Protein 5Y0T (pdb70)

Structure (mmCIF, N/CA/C/O backbone):
data_5Y0T
#
_entry.id   5Y0T
#
_cell.length_a   80.618
_cell.length_b   97.813
_cell.length_c   144.605
_cell.angle_alpha   90.000
_cell.angle_beta   99.280
_cell.angle_gamma   90.000
#
_symmetry.space_group_name_H-M   'P 1 21 1'
#
loop_
_entity.id
_entity.type
_entity.pdbx_description
1 polymer 'Thermotoga maritima TmcAL'
2 non-polymer "ADENOSINE-5'-RP-ALPHA-THIO-TRIPHOSPHATE"
3 non-polymer 1,2-ETHANEDIOL
4 non-polymer 'PENTAETHYLENE GLYCOL'
5 water water
#
loop_
_atom_site.group_PDB
_atom_site.id
_atom_site.type_symbol
_atom_site.label_atom_id
_atom_site.label_alt_id
_atom_site.label_comp_id
_atom_site.label_asym_id
_atom_site.label_entity_id
_atom_site.label_seq_id
_atom_site.pdbx_PDB_ins_code
_atom_site.Cartn_x
_atom_site.Cartn_y
_atom_site.Cartn_z
_atom_site.occupancy
_atom_site.B_iso_or_equiv
_atom_site.auth_seq_id
_atom_site.auth_comp_id
_atom_site.auth_asym_id
_atom_site.auth_atom_id
_atom_site.pdbx_PDB_model_num
ATOM 1 N N . MET A 1 1 ? 51.354 70.434 146.054 1.00 49.43 1 MET A N 1
ATOM 2 C CA . MET A 1 1 ? 52.512 70.297 145.178 1.00 47.17 1 MET A CA 1
ATOM 3 C C . MET A 1 1 ? 52.567 71.393 144.121 1.00 38.93 1 MET A C 1
ATOM 4 O O . MET A 1 1 ? 51.567 72.051 143.850 1.00 38.50 1 MET A O 1
ATOM 9 N N . LYS A 1 2 ? 53.729 71.554 143.499 1.00 31.89 2 LYS A N 1
ATOM 10 C CA . LYS A 1 2 ? 53.920 72.621 142.524 1.00 30.66 2 LYS A CA 1
ATOM 11 C C . LYS A 1 2 ? 53.936 72.138 141.073 1.00 24.87 2 LYS A C 1
ATOM 12 O O . LYS A 1 2 ? 54.591 71.139 140.743 1.00 21.24 2 LYS A O 1
ATOM 18 N N . VAL A 1 3 ? 53.239 72.878 140.210 1.00 20.27 3 VAL A N 1
ATOM 19 C CA . VAL A 1 3 ? 53.231 72.608 138.780 1.00 23.01 3 VAL A CA 1
ATOM 20 C C . VAL A 1 3 ? 53.554 73.871 138.005 1.00 19.29 3 VAL A C 1
ATOM 21 O O . VAL A 1 3 ? 52.853 74.879 138.104 1.00 22.12 3 VAL A O 1
ATOM 25 N N . LEU A 1 4 ? 54.629 73.804 137.233 1.00 18.31 4 LEU A N 1
ATOM 26 C CA . LEU A 1 4 ? 55.067 74.918 136.408 1.00 20.05 4 LEU A CA 1
ATOM 27 C C . LEU A 1 4 ? 54.309 74.967 135.088 1.00 23.17 4 LEU A C 1
ATOM 28 O O . LEU A 1 4 ? 54.277 73.964 134.374 1.00 23.76 4 LEU A O 1
ATOM 33 N N . GLY A 1 5 ? 53.659 76.092 134.791 1.00 21.27 5 GLY A N 1
ATOM 34 C CA . GLY A 1 5 ? 53.151 76.342 133.443 1.00 17.64 5 GLY A CA 1
ATOM 35 C C . GLY A 1 5 ? 54.072 77.295 132.686 1.00 21.20 5 GLY A C 1
ATOM 36 O O . GLY A 1 5 ? 54.611 78.249 133.276 1.00 18.92 5 GLY A O 1
ATOM 37 N N . VAL A 1 6 ? 54.182 77.106 131.375 1.00 18.34 6 VAL A N 1
ATOM 38 C CA . VAL A 1 6 ? 54.920 78.034 130.524 1.00 16.27 6 VAL A CA 1
ATOM 39 C C . VAL A 1 6 ? 54.117 78.261 129.239 1.00 21.66 6 VAL A C 1
ATOM 40 O O . VAL A 1 6 ? 53.443 77.349 128.732 1.00 16.78 6 VAL A O 1
ATOM 44 N N . VAL A 1 7 ? 54.174 79.497 128.752 1.00 17.41 7 VAL A N 1
ATOM 45 C CA . VAL A 1 7 ? 53.481 79.920 127.532 1.00 16.90 7 VAL A CA 1
ATOM 46 C C . VAL A 1 7 ? 54.521 80.035 126.438 1.00 18.00 7 VAL A C 1
ATOM 47 O O . VAL A 1 7 ? 55.490 80.766 126.601 1.00 15.80 7 VAL A O 1
ATOM 51 N N . VAL A 1 8 ? 54.365 79.291 125.345 1.00 20.72 8 VAL A N 1
ATOM 52 C CA . VAL A 1 8 ? 55.461 79.148 124.391 1.00 17.47 8 VAL A CA 1
ATOM 53 C C . VAL A 1 8 ? 54.970 79.046 122.956 1.00 22.03 8 VAL A C 1
ATOM 54 O O . VAL A 1 8 ? 53.809 78.766 122.696 1.00 20.10 8 VAL A O 1
ATOM 58 N N . GLU A 1 9 ? 55.890 79.270 122.028 1.00 20.76 9 GLU A N 1
ATOM 59 C CA . GLU A 1 9 ? 55.634 79.137 120.597 1.00 21.45 9 GLU A CA 1
ATOM 60 C C . GLU A 1 9 ? 56.656 78.162 120.024 1.00 24.92 9 GLU A C 1
ATOM 61 O O . GLU A 1 9 ? 56.306 77.320 119.202 1.00 21.27 9 GLU A O 1
ATOM 67 N N . TYR A 1 10 ? 57.932 78.361 120.372 1.00 21.35 10 TYR A N 1
ATOM 68 C CA . TYR A 1 10 ? 58.997 77.434 119.984 1.00 23.35 10 TYR A CA 1
ATOM 69 C C . TYR A 1 10 ? 59.085 77.332 118.458 1.00 23.52 10 TYR A C 1
ATOM 70 O O . TYR A 1 10 ? 58.931 76.247 117.899 1.00 22.14 10 TYR A O 1
ATOM 79 N N . ASN A 1 11 ? 59.384 78.455 117.802 1.00 19.37 11 ASN A N 1
ATOM 80 C CA . ASN A 1 11 ? 59.319 78.551 116.343 1.00 24.02 11 ASN A CA 1
ATOM 81 C C . ASN A 1 11 ? 60.631 78.997 115.711 1.00 22.50 11 ASN A C 1
ATOM 82 O O . ASN A 1 11 ? 60.695 80.085 115.137 1.00 23.25 11 ASN A O 1
ATOM 87 N N . PRO A 1 12 ? 61.684 78.165 115.794 1.00 21.78 12 PRO A N 1
ATOM 88 C CA . PRO A 1 12 ? 61.808 76.836 116.408 1.00 18.31 12 PRO A CA 1
ATOM 89 C C . PRO A 1 12 ? 62.275 76.857 117.883 1.00 25.01 12 PRO A C 1
ATOM 90 O O . PRO A 1 12 ? 62.615 77.926 118.414 1.00 20.40 12 PRO A O 1
ATOM 94 N N . PHE A 1 13 ? 62.352 75.679 118.515 1.00 22.04 13 PHE A N 1
ATOM 95 C CA . PHE A 1 13 ? 62.857 75.603 119.893 1.00 21.02 13 PHE A CA 1
ATOM 96 C C . PHE A 1 13 ? 64.345 75.827 119.815 1.00 25.63 13 PHE A C 1
ATOM 97 O O . PHE A 1 13 ? 65.047 75.027 119.201 1.00 19.48 13 PHE A O 1
ATOM 105 N N . HIS A 1 14 ? 64.845 76.884 120.458 1.00 23.28 14 HIS A N 1
ATOM 106 C CA . HIS A 1 14 ? 66.260 77.197 120.319 1.00 17.82 14 HIS A CA 1
ATOM 107 C C . HIS A 1 14 ? 66.947 77.250 121.676 1.00 18.43 14 HIS A C 1
ATOM 108 O O . HIS A 1 14 ? 66.370 76.887 122.692 1.00 19.67 14 HIS A O 1
ATOM 115 N N . ASN A 1 15 ? 68.208 77.652 121.675 1.00 18.95 15 ASN A N 1
ATOM 116 C CA . ASN A 1 15 ? 68.976 77.661 122.916 1.00 21.38 15 ASN A CA 1
ATOM 117 C C . ASN A 1 15 ? 68.407 78.612 123.972 1.00 30.31 15 ASN A C 1
ATOM 118 O O . ASN A 1 15 ? 68.472 78.329 125.169 1.00 28.31 15 ASN A O 1
ATOM 123 N N . GLY A 1 16 ? 67.848 79.733 123.526 1.00 24.89 16 GLY A N 1
ATOM 124 C CA . GLY A 1 16 ? 67.215 80.672 124.436 1.00 22.66 16 GLY A CA 1
ATOM 125 C C . GLY A 1 16 ? 66.034 80.026 125.127 1.00 27.53 16 GLY A C 1
ATOM 126 O O . GLY A 1 16 ? 65.785 80.234 126.318 1.00 23.04 16 GLY A O 1
ATOM 127 N N . HIS A 1 17 ? 65.286 79.234 124.371 1.00 21.59 17 HIS A N 1
ATOM 128 C CA . HIS A 1 17 ? 64.149 78.526 124.939 1.00 23.13 17 HIS A CA 1
ATOM 129 C C . HIS A 1 17 ? 64.594 77.485 125.960 1.00 23.53 17 HIS A C 1
ATOM 130 O O . HIS A 1 17 ? 63.931 77.282 126.972 1.00 20.43 17 HIS A O 1
ATOM 137 N N . LEU A 1 18 ? 65.709 76.813 125.690 1.00 19.11 18 LEU A N 1
ATOM 138 C CA . LEU A 1 18 ? 66.219 75.823 126.632 1.00 19.33 18 LEU A CA 1
ATOM 139 C C . LEU A 1 18 ? 66.629 76.541 127.925 1.00 23.57 18 LEU A C 1
ATOM 140 O O . LEU A 1 18 ? 66.401 76.057 129.029 1.00 25.26 18 LEU A O 1
ATOM 145 N N . TYR A 1 19 ? 67.238 77.705 127.753 1.00 24.41 19 TYR A N 1
ATOM 146 C CA . TYR A 1 19 ? 67.689 78.539 128.859 1.00 23.16 19 TYR A CA 1
ATOM 147 C C . TYR A 1 19 ? 66.530 78.928 129.768 1.00 24.95 19 TYR A C 1
ATOM 148 O O . TYR A 1 19 ? 66.620 78.773 130.983 1.00 24.67 19 TYR A O 1
ATOM 157 N N . HIS A 1 20 ? 65.444 79.417 129.170 1.00 22.84 20 HIS A N 1
ATOM 158 C CA . HIS A 1 20 ? 64.224 79.755 129.901 1.00 24.32 20 HIS A CA 1
ATOM 159 C C . HIS A 1 20 ? 63.641 78.558 130.643 1.00 21.47 20 HIS A C 1
ATOM 160 O O . HIS A 1 20 ? 63.296 78.631 131.821 1.00 22.71 20 HIS A O 1
ATOM 167 N N . LEU A 1 21 ? 63.514 77.449 129.933 1.00 20.27 21 LEU A N 1
ATOM 168 C CA . LEU A 1 21 ? 62.820 76.293 130.483 1.00 18.85 21 LEU A CA 1
ATOM 169 C C . LEU A 1 21 ? 63.603 75.720 131.647 1.00 23.09 21 LEU A C 1
ATOM 170 O O . LEU A 1 21 ? 63.040 75.366 132.673 1.00 20.43 21 LEU A O 1
ATOM 175 N N . THR A 1 22 ? 64.914 75.638 131.479 1.00 15.65 22 THR A N 1
ATOM 176 C CA . THR A 1 22 ? 65.773 75.131 132.533 1.00 18.46 22 THR A CA 1
ATOM 177 C C . THR A 1 22 ? 65.769 76.083 133.731 1.00 25.27 22 THR A C 1
ATOM 178 O O . THR A 1 22 ? 65.683 75.653 134.885 1.00 25.38 22 THR A O 1
ATOM 182 N N . SER A 1 23 ? 65.854 77.377 133.458 1.00 20.53 23 SER A N 1
ATOM 183 C CA . SER A 1 23 ? 65.826 78.375 134.543 1.00 26.94 23 SER A CA 1
ATOM 184 C C . SER A 1 23 ? 64.527 78.300 135.346 1.00 17.52 23 SER A C 1
ATOM 185 O O . SER A 1 23 ? 64.513 78.337 136.593 1.00 18.21 23 SER A O 1
ATOM 188 N N . ALA A 1 24 ? 63.432 78.203 134.618 1.00 15.56 24 ALA A N 1
ATOM 189 C CA . ALA A 1 24 ? 62.116 78.159 135.225 1.00 18.27 24 ALA A CA 1
ATOM 190 C C . ALA A 1 24 ? 61.981 76.961 136.141 1.00 20.29 24 ALA A C 1
ATOM 191 O O . ALA A 1 24 ? 61.452 77.077 137.244 1.00 22.07 24 ALA A O 1
ATOM 193 N N . ARG A 1 25 ? 62.433 75.799 135.668 1.00 19.82 25 ARG A N 1
ATOM 194 C CA . ARG A 1 25 ? 62.294 74.566 136.446 1.00 17.55 25 ARG A CA 1
ATOM 195 C C . ARG A 1 25 ? 63.169 74.615 137.694 1.00 21.33 25 ARG A C 1
ATOM 196 O O . ARG A 1 25 ? 62.754 74.189 138.774 1.00 20.22 25 ARG A O 1
ATOM 204 N N . GLU A 1 26 ? 64.380 75.134 137.546 1.00 20.80 26 GLU A N 1
ATOM 205 C CA . GLU A 1 26 ? 65.309 75.197 138.668 1.00 17.23 26 GLU A CA 1
ATOM 206 C C . GLU A 1 26 ? 64.883 76.242 139.710 1.00 17.40 26 GLU A C 1
ATOM 207 O O . GLU A 1 26 ? 65.129 76.080 140.900 1.00 22.91 26 GLU A O 1
ATOM 213 N N . LEU A 1 27 ? 64.273 77.326 139.250 1.00 21.16 27 LEU A N 1
ATOM 214 C CA . LEU A 1 27 ? 63.734 78.346 140.148 1.00 20.02 27 LEU A CA 1
ATOM 215 C C . LEU A 1 27 ? 62.563 77.814 140.978 1.00 21.96 27 LEU A C 1
ATOM 216 O O . LEU A 1 27 ? 62.570 77.906 142.210 1.00 21.19 27 LEU A O 1
ATOM 221 N N . VAL A 1 28 ? 61.553 77.291 140.289 1.00 19.87 28 VAL A N 1
ATOM 222 C CA . VAL A 1 28 ? 60.295 76.878 140.912 1.00 22.43 28 VAL A CA 1
ATOM 223 C C . VAL A 1 28 ? 60.364 75.481 141.540 1.00 25.55 28 VAL A C 1
ATOM 224 O O . VAL A 1 28 ? 59.648 75.193 142.501 1.00 24.94 28 VAL A O 1
ATOM 228 N N . LYS A 1 29 ? 61.248 74.630 141.015 1.00 17.76 29 LYS A N 1
ATOM 229 C CA . LYS A 1 29 ? 61.330 73.225 141.453 1.00 20.81 29 LYS A CA 1
ATOM 230 C C . LYS A 1 29 ? 59.969 72.544 141.425 1.00 24.82 29 LYS A C 1
ATOM 231 O O . LYS A 1 29 ? 59.503 72.008 142.438 1.00 22.40 29 LYS A O 1
ATOM 237 N N . PRO A 1 30 ? 59.327 72.551 140.253 1.00 21.62 30 PRO A N 1
ATOM 238 C CA . PRO A 1 30 ? 57.994 71.950 140.160 1.00 23.98 30 PRO A CA 1
ATOM 239 C C . PRO A 1 30 ? 58.057 70.426 140.113 1.00 23.64 30 PRO A C 1
ATOM 240 O O . PRO A 1 30 ? 59.096 69.835 139.771 1.00 17.31 30 PRO A O 1
ATOM 244 N N . ASP A 1 31 ? 56.945 69.794 140.475 1.00 22.36 31 ASP A N 1
ATOM 245 C CA . ASP A 1 31 ? 56.806 68.347 140.342 1.00 21.66 31 ASP A CA 1
ATOM 246 C C . ASP A 1 31 ? 56.567 67.983 138.869 1.00 25.35 31 ASP A C 1
ATOM 247 O O . ASP A 1 31 ? 57.001 66.934 138.405 1.00 22.80 31 ASP A O 1
ATOM 252 N N . TYR A 1 32 ? 55.901 68.877 138.141 1.00 22.70 32 TYR A N 1
ATOM 253 C CA . TYR A 1 32 ? 55.617 68.702 136.714 1.00 21.03 32 TYR A CA 1
ATOM 254 C C . TYR A 1 32 ? 55.682 70.035 135.995 1.00 22.77 32 TYR A C 1
ATOM 255 O O . TYR A 1 32 ? 55.491 71.077 136.605 1.00 20.56 32 TYR A O 1
ATOM 264 N N . THR A 1 33 ? 55.911 69.981 134.686 1.00 21.17 33 THR A N 1
ATOM 265 C CA . THR A 1 33 ? 55.929 71.165 133.835 1.00 16.45 33 THR A CA 1
ATOM 266 C C . THR A 1 33 ? 54.956 70.983 132.669 1.00 20.49 33 THR A C 1
ATOM 267 O O . THR A 1 33 ? 55.010 69.986 131.959 1.00 19.09 33 THR A O 1
ATOM 271 N N . ILE A 1 34 ? 54.072 71.955 132.498 1.00 18.63 34 ILE A N 1
ATOM 272 C CA . ILE A 1 34 ? 53.066 71.937 131.459 1.00 19.48 34 ILE A CA 1
ATOM 273 C C . ILE A 1 34 ? 53.275 73.142 130.554 1.00 22.03 34 ILE A C 1
ATOM 274 O O . ILE A 1 34 ? 53.421 74.263 131.040 1.00 18.09 34 ILE A O 1
ATOM 279 N N . ALA A 1 35 ? 53.302 72.921 129.243 1.00 16.91 35 ALA A N 1
ATOM 280 C CA . ALA A 1 35 ? 53.422 74.041 128.297 1.00 16.75 35 ALA A CA 1
ATOM 281 C C . ALA A 1 35 ? 52.128 74.222 127.527 1.00 19.87 35 ALA A C 1
ATOM 282 O O . ALA A 1 35 ? 51.509 73.238 127.152 1.00 20.71 35 ALA A O 1
ATOM 284 N N . VAL A 1 36 ? 51.710 75.471 127.330 1.00 18.83 36 VAL A N 1
ATOM 285 C CA . VAL A 1 36 ? 50.647 75.782 126.380 1.00 19.76 36 VAL A CA 1
ATOM 286 C C . VAL A 1 36 ? 51.342 76.472 125.222 1.00 18.96 36 VAL A C 1
ATOM 287 O O . VAL A 1 36 ? 52.016 77.488 125.400 1.00 20.14 36 VAL A O 1
ATOM 291 N N . MET A 1 37 ? 51.189 75.879 124.035 1.00 19.85 37 MET A N 1
ATOM 292 C CA . MET A 1 37 ? 51.995 76.203 122.871 1.00 17.64 37 MET A CA 1
ATOM 293 C C . MET A 1 37 ? 51.106 76.568 121.682 1.00 21.23 37 MET A C 1
ATOM 294 O O . MET A 1 37 ? 50.131 75.880 121.394 1.00 16.55 37 MET A O 1
ATOM 299 N N . SER A 1 38 ? 51.455 77.645 120.993 1.00 20.19 38 SER A N 1
ATOM 300 C CA . SER A 1 38 ? 50.823 77.955 119.721 1.00 18.01 38 SER A CA 1
ATOM 301 C C . SER A 1 38 ? 50.979 76.780 118.768 1.00 18.39 38 SER A C 1
ATOM 302 O O . SER A 1 38 ? 52.013 76.108 118.750 1.00 16.69 38 SER A O 1
ATOM 305 N N . GLY A 1 39 ? 49.975 76.621 117.918 1.00 17.22 39 GLY A N 1
ATOM 306 C CA . GLY A 1 39 ? 49.841 75.528 116.976 1.00 20.21 39 GLY A CA 1
ATOM 307 C C . GLY A 1 39 ? 50.701 75.764 115.757 1.00 22.93 39 GLY A C 1
ATOM 308 O O . GLY A 1 39 ? 51.930 75.799 115.851 1.00 22.41 39 GLY A O 1
ATOM 309 N N . ASN A 1 40 ? 50.074 75.679 114.589 1.00 17.54 40 ASN A N 1
ATOM 310 C CA . ASN A 1 40 ? 50.774 75.875 113.335 1.00 22.53 40 ASN A CA 1
ATOM 311 C C . ASN A 1 40 ? 50.928 77.334 112.872 1.00 24.28 40 ASN A C 1
ATOM 312 O O . ASN A 1 40 ? 51.584 77.581 111.877 1.00 19.75 40 ASN A O 1
ATOM 317 N N . PHE A 1 41 ? 50.331 78.284 113.589 1.00 19.35 41 PHE A N 1
ATOM 318 C CA . PHE A 1 41 ? 50.529 79.705 113.299 1.00 20.38 41 PHE A CA 1
ATOM 319 C C . PHE A 1 41 ? 50.858 80.426 114.590 1.00 21.71 41 PHE A C 1
ATOM 320 O O . PHE A 1 41 ? 50.269 80.144 115.629 1.00 22.61 41 PHE A O 1
ATOM 336 N N . GLN A 1 43 ? 52.010 84.109 116.899 1.00 22.11 43 GLN A N 1
ATOM 337 C CA . GLN A 1 43 ? 51.494 85.407 117.309 1.00 23.56 43 GLN A CA 1
ATOM 338 C C . GLN A 1 43 ? 51.888 86.556 116.378 1.00 26.08 43 GLN A C 1
ATOM 339 O O . GLN A 1 43 ? 51.209 87.578 116.331 1.00 28.73 43 GLN A O 1
ATOM 345 N N . ARG A 1 44 ? 52.974 86.381 115.629 1.00 22.90 44 ARG A N 1
ATOM 346 C CA . ARG A 1 44 ? 53.427 87.394 114.670 1.00 35.67 44 ARG A CA 1
ATOM 347 C C . ARG A 1 44 ? 52.704 87.318 113.317 1.00 28.82 44 ARG A C 1
ATOM 348 O O . ARG A 1 44 ? 53.022 88.072 112.404 1.00 27.73 44 ARG A O 1
ATOM 356 N N . GLY A 1 45 ? 51.781 86.373 113.172 1.00 27.28 45 GLY A N 1
ATOM 357 C CA . GLY A 1 45 ? 51.076 86.181 111.911 1.00 22.46 45 GLY A CA 1
ATOM 358 C C . GLY A 1 45 ? 51.849 85.366 110.876 1.00 28.54 45 GLY A C 1
ATOM 359 O O . GLY A 1 45 ? 51.649 85.513 109.676 1.00 26.93 45 GLY A O 1
ATOM 360 N N . GLU A 1 46 ? 52.743 84.503 111.339 1.00 25.86 46 GLU A N 1
ATOM 361 C CA . GLU A 1 46 ? 53.513 83.641 110.439 1.00 28.64 46 GLU A CA 1
ATOM 362 C C . GLU A 1 46 ? 53.156 82.193 110.721 1.00 27.51 46 GLU A C 1
ATOM 363 O O . GLU A 1 46 ? 52.672 81.891 111.806 1.00 24.96 46 GLU A O 1
ATOM 369 N N . PRO A 1 47 ? 53.386 81.299 109.747 1.00 28.32 47 PRO A N 1
ATOM 370 C CA . PRO A 1 47 ? 53.276 79.871 110.057 1.00 21.67 47 PRO A CA 1
ATOM 371 C C . PRO A 1 47 ? 54.449 79.435 110.912 1.00 21.83 47 PRO A C 1
ATOM 372 O O . PRO A 1 47 ? 55.526 80.034 110.820 1.00 20.74 47 PRO A O 1
ATOM 376 N N . ALA A 1 48 ? 54.255 78.393 111.711 1.00 22.30 48 ALA A N 1
ATOM 377 C CA . ALA A 1 48 ? 55.370 77.774 112.404 1.00 19.84 48 ALA A CA 1
ATOM 378 C C . ALA A 1 48 ? 56.247 77.137 111.344 1.00 22.56 48 ALA A C 1
ATOM 379 O O . ALA A 1 48 ? 55.752 76.660 110.307 1.00 19.01 48 ALA A O 1
ATOM 381 N N . VAL A 1 49 ? 57.552 77.147 111.556 1.00 17.49 49 VAL A N 1
ATOM 382 C CA . VAL A 1 49 ? 58.429 76.703 110.489 1.00 23.39 49 VAL A CA 1
ATOM 383 C C . VAL A 1 49 ? 58.350 75.169 110.324 1.00 21.28 49 VAL A C 1
ATOM 384 O O . VAL A 1 49 ? 58.578 74.648 109.229 1.00 27.03 49 VAL A O 1
ATOM 388 N N . ILE A 1 50 ? 58.009 74.462 111.406 1.00 19.37 50 ILE A N 1
ATOM 389 C CA . ILE A 1 50 ? 57.585 73.050 111.337 1.00 20.06 50 ILE A CA 1
ATOM 390 C C . ILE A 1 50 ? 56.332 72.921 112.191 1.00 20.72 50 ILE A C 1
ATOM 391 O O . ILE A 1 50 ? 56.052 73.820 112.981 1.00 18.65 50 ILE A O 1
ATOM 396 N N . ASP A 1 51 ? 55.572 71.832 112.060 1.00 20.56 51 ASP A N 1
ATOM 397 C CA . ASP A 1 51 ? 54.217 71.882 112.617 1.00 18.87 51 ASP A CA 1
ATOM 398 C C . ASP A 1 51 ? 54.182 71.581 114.111 1.00 19.63 51 ASP A C 1
ATOM 399 O O . ASP A 1 51 ? 55.207 71.304 114.732 1.00 16.04 51 ASP A O 1
ATOM 404 N N . LYS A 1 52 ? 52.989 71.664 114.691 1.00 16.06 52 LYS A N 1
ATOM 405 C CA . LYS A 1 52 ? 52.857 71.621 116.145 1.00 17.17 52 LYS A CA 1
ATOM 406 C C . LYS A 1 52 ? 53.138 70.227 116.695 1.00 18.28 52 LYS A C 1
ATOM 407 O O . LYS A 1 52 ? 53.553 70.080 117.848 1.00 20.85 52 LYS A O 1
ATOM 413 N N . PHE A 1 53 ? 52.941 69.199 115.876 1.00 17.22 53 PHE A N 1
ATOM 414 C CA . PHE A 1 53 ? 53.219 67.834 116.339 1.00 17.75 53 PHE A CA 1
ATOM 415 C C . PHE A 1 53 ? 54.728 67.621 116.500 1.00 22.95 53 PHE A C 1
ATOM 416 O O . PHE A 1 53 ? 55.202 67.026 117.477 1.00 21.94 53 PHE A O 1
ATOM 424 N N . ALA A 1 54 ? 55.489 68.134 115.547 1.00 19.84 54 ALA A N 1
ATOM 425 C CA . ALA A 1 54 ? 56.944 68.102 115.652 1.00 18.00 54 ALA A CA 1
ATOM 426 C C . ALA A 1 54 ? 57.436 68.970 116.815 1.00 19.53 54 ALA A C 1
ATOM 427 O O . ALA A 1 54 ? 58.301 68.561 117.600 1.00 21.47 54 ALA A O 1
ATOM 429 N N . ARG A 1 55 ? 56.893 70.172 116.938 1.00 16.83 55 ARG A N 1
ATOM 430 C CA . ARG A 1 55 ? 57.381 71.070 117.984 1.00 20.65 55 ARG A CA 1
ATOM 431 C C . ARG A 1 55 ? 56.928 70.588 119.378 1.00 22.60 55 ARG A C 1
ATOM 432 O O . ARG A 1 55 ? 57.649 70.763 120.357 1.00 17.30 55 ARG A O 1
ATOM 440 N N . ALA A 1 56 ? 55.763 69.946 119.464 1.00 18.36 56 ALA A N 1
ATOM 441 C CA . ALA A 1 56 ? 55.346 69.317 120.734 1.00 21.63 56 ALA A CA 1
ATOM 442 C C . ALA A 1 56 ? 56.341 68.242 121.175 1.00 20.76 56 ALA A C 1
ATOM 443 O O . ALA A 1 56 ? 56.708 68.142 122.358 1.00 18.76 56 ALA A O 1
ATOM 445 N N . GLU A 1 57 ? 56.794 67.434 120.226 1.00 17.66 57 GLU A N 1
ATOM 446 C CA . GLU A 1 57 ? 57.740 66.386 120.577 1.00 23.00 57 GLU A CA 1
ATOM 447 C C . GLU A 1 57 ? 59.058 66.974 121.079 1.00 22.36 57 GLU A C 1
ATOM 448 O O . GLU A 1 57 ? 59.645 66.465 122.048 1.00 23.22 57 GLU A O 1
ATOM 454 N N . ILE A 1 58 ? 59.543 68.021 120.418 1.00 17.03 58 ILE A N 1
ATOM 455 C CA . ILE A 1 58 ? 60.747 68.707 120.916 1.00 18.13 58 ILE A CA 1
ATOM 456 C C . ILE A 1 58 ? 60.554 69.220 122.343 1.00 18.73 58 ILE A C 1
ATOM 457 O O . ILE A 1 58 ? 61.431 69.049 123.200 1.00 20.33 58 ILE A O 1
ATOM 462 N N . ALA A 1 59 ? 59.397 69.804 122.622 1.00 17.24 59 ALA A N 1
ATOM 463 C CA . ALA A 1 59 ? 59.148 70.352 123.963 1.00 19.21 59 ALA A CA 1
ATOM 464 C C . ALA A 1 59 ? 59.243 69.236 125.006 1.00 20.07 59 ALA A C 1
ATOM 465 O O . ALA A 1 59 ? 59.905 69.383 126.047 1.00 20.87 59 ALA A O 1
ATOM 467 N N . LEU A 1 60 ? 58.625 68.099 124.701 1.00 21.42 60 LEU A N 1
ATOM 468 C CA . LEU A 1 60 ? 58.722 66.927 125.570 1.00 19.49 60 LEU A CA 1
ATOM 469 C C . LEU A 1 60 ? 60.168 66.499 125.780 1.00 25.40 60 LEU A C 1
ATOM 470 O O . LEU A 1 60 ? 60.583 66.203 126.908 1.00 21.87 60 LEU A O 1
ATOM 475 N N . ARG A 1 61 ? 60.935 66.436 124.696 1.00 18.31 61 ARG A N 1
ATOM 476 C CA . ARG A 1 61 ? 62.335 66.034 124.823 1.00 18.22 61 ARG A CA 1
ATOM 477 C C . ARG A 1 61 ? 63.149 67.007 125.654 1.00 25.13 61 ARG A C 1
ATOM 478 O O . ARG A 1 61 ? 64.152 66.626 126.276 1.00 25.84 61 ARG A O 1
ATOM 486 N N . MET A 1 62 ? 62.710 68.260 125.701 1.00 23.85 62 MET A N 1
ATOM 487 C CA . MET A 1 62 ? 63.492 69.288 126.360 1.00 27.24 62 MET A CA 1
ATOM 488 C C . MET A 1 62 ? 63.128 69.453 127.825 1.00 32.40 62 MET A C 1
ATOM 489 O O . MET A 1 62 ? 63.736 70.269 128.520 1.00 26.04 62 MET A O 1
ATOM 494 N N . GLY A 1 63 ? 62.213 68.618 128.316 1.00 27.76 63 GLY A N 1
ATOM 495 C CA . GLY A 1 63 ? 61.802 68.676 129.717 1.00 27.35 63 GLY A CA 1
ATOM 496 C C . GLY A 1 63 ? 60.374 69.092 130.049 1.00 25.48 63 GLY A C 1
ATOM 497 O O . GLY A 1 63 ? 60.018 69.171 131.220 1.00 22.90 63 GLY A O 1
ATOM 498 N N . VAL A 1 64 ? 59.536 69.322 129.042 1.00 17.42 64 VAL A N 1
ATOM 499 C CA . VAL A 1 64 ? 58.090 69.497 129.301 1.00 16.41 64 VAL A CA 1
ATOM 500 C C . VAL A 1 64 ? 57.385 68.125 129.494 1.00 18.19 64 VAL A C 1
ATOM 501 O O . VAL A 1 64 ? 57.700 67.165 128.793 1.00 19.08 64 VAL A O 1
ATOM 505 N N . ASP A 1 65 ? 56.490 68.009 130.484 1.00 18.45 65 ASP A N 1
ATOM 506 C CA . ASP A 1 65 ? 55.771 66.743 130.716 1.00 17.77 65 ASP A CA 1
ATOM 507 C C . ASP A 1 65 ? 54.523 66.607 129.861 1.00 19.26 65 ASP A C 1
ATOM 508 O O . ASP A 1 65 ? 54.188 65.508 129.433 1.00 17.29 65 ASP A O 1
ATOM 513 N N . VAL A 1 66 ? 53.807 67.723 129.707 1.00 16.67 66 VAL A N 1
ATOM 514 C CA . VAL A 1 66 ? 52.558 67.783 128.928 1.00 18.92 66 VAL A CA 1
ATOM 515 C C . VAL A 1 66 ? 52.522 69.047 128.065 1.00 20.47 66 VAL A C 1
ATOM 516 O O . VAL A 1 66 ? 52.790 70.139 128.555 1.00 20.99 66 VAL A O 1
ATOM 520 N N . VAL A 1 67 ? 52.170 68.894 126.791 1.00 16.54 67 VAL A N 1
ATOM 521 C CA . VAL A 1 67 ? 52.038 70.033 125.885 1.00 14.36 67 VAL A CA 1
ATOM 522 C C . VAL A 1 67 ? 50.574 70.190 125.486 1.00 18.27 67 VAL A C 1
ATOM 523 O O . VAL A 1 67 ? 49.946 69.227 125.056 1.00 18.98 67 VAL A O 1
ATOM 527 N N . LEU A 1 68 ? 50.056 71.402 125.663 1.00 15.90 68 LEU A N 1
ATOM 528 C CA . LEU A 1 68 ? 48.689 71.777 125.297 1.00 17.30 68 LEU A CA 1
ATOM 529 C C . LEU A 1 68 ? 48.726 72.713 124.107 1.00 19.22 68 LEU A C 1
ATOM 530 O O . LEU A 1 68 ? 49.675 73.476 123.960 1.00 18.11 68 LEU A O 1
ATOM 535 N N . GLU A 1 69 ? 47.715 72.661 123.243 1.00 17.69 69 GLU A N 1
ATOM 536 C CA . GLU A 1 69 ? 47.629 73.670 122.191 1.00 14.84 69 GLU A CA 1
ATOM 537 C C . GLU A 1 69 ? 46.910 74.927 122.684 1.00 15.43 69 GLU A C 1
ATOM 538 O O . GLU A 1 69 ? 45.831 74.847 123.275 1.00 19.27 69 GLU A O 1
ATOM 544 N N . LEU A 1 70 ? 47.523 76.082 122.454 1.00 17.01 70 LEU A N 1
ATOM 545 C CA . LEU A 1 70 ? 46.840 77.367 122.618 1.00 14.71 70 LEU A CA 1
ATOM 546 C C . LEU A 1 70 ? 45.953 77.528 121.386 1.00 14.67 70 LEU A C 1
ATOM 547 O O . LEU A 1 70 ? 46.467 77.572 120.273 1.00 18.54 70 LEU A O 1
ATOM 552 N N . PRO A 1 71 ? 44.618 77.567 121.565 1.00 15.89 71 PRO A N 1
ATOM 553 C CA . PRO A 1 71 ? 43.772 77.598 120.359 1.00 16.51 71 PRO A CA 1
ATOM 554 C C . PRO A 1 71 ? 44.104 78.749 119.422 1.00 18.11 71 PRO A C 1
ATOM 555 O O . PRO A 1 71 ? 44.492 79.829 119.885 1.00 20.13 71 PRO A O 1
ATOM 559 N N . VAL A 1 72 ? 43.957 78.507 118.124 1.00 16.93 72 VAL A N 1
ATOM 560 C CA . VAL A 1 72 ? 44.303 79.484 117.081 1.00 16.69 72 VAL A CA 1
ATOM 561 C C . VAL A 1 72 ? 43.720 80.872 117.335 1.00 18.90 72 VAL A C 1
ATOM 562 O O . VAL A 1 72 ? 44.368 81.883 117.078 1.00 18.07 72 VAL A O 1
ATOM 566 N N . VAL A 1 73 ? 42.490 80.926 117.834 1.00 17.58 73 VAL A N 1
ATOM 567 C CA . VAL A 1 73 ? 41.843 82.212 118.016 1.00 19.43 73 VAL A CA 1
ATOM 568 C C . VAL A 1 73 ? 42.620 83.102 119.008 1.00 19.39 73 VAL A C 1
ATOM 569 O O . VAL A 1 73 ? 42.534 84.325 118.928 1.00 19.25 73 VAL A O 1
ATOM 573 N N . PHE A 1 74 ? 43.306 82.491 119.982 1.00 17.95 74 PHE A N 1
ATOM 574 C CA . PHE A 1 74 ? 44.243 83.214 120.867 1.00 18.76 74 PHE A CA 1
ATOM 575 C C . PHE A 1 74 ? 45.674 83.294 120.355 1.00 20.40 74 PHE A C 1
ATOM 576 O O . PHE A 1 74 ? 46.329 84.327 120.494 1.00 19.49 74 PHE A O 1
ATOM 584 N N . ALA A 1 75 ? 46.166 82.186 119.801 1.00 17.13 75 ALA A N 1
ATOM 585 C CA . ALA A 1 75 ? 47.568 82.094 119.378 1.00 18.31 75 ALA A CA 1
ATOM 586 C C . ALA A 1 75 ? 47.955 83.155 118.349 1.00 24.34 75 ALA A C 1
ATOM 587 O O . ALA A 1 75 ? 49.120 83.557 118.265 1.00 22.37 75 ALA A O 1
ATOM 589 N N . THR A 1 76 ? 46.993 83.555 117.517 1.00 17.73 76 THR A N 1
ATOM 590 C CA . THR A 1 76 ? 47.236 84.560 116.498 1.00 16.10 76 THR A CA 1
ATOM 591 C C . THR A 1 76 ? 46.766 85.972 116.851 1.00 26.35 76 THR A C 1
ATOM 592 O O . THR A 1 76 ? 46.711 86.823 115.967 1.00 25.99 76 THR A O 1
ATOM 596 N N . GLN A 1 77 ? 46.336 86.216 118.085 1.00 26.33 77 GLN A N 1
ATOM 597 C CA . GLN A 1 77 ? 45.949 87.587 118.450 1.00 26.89 77 GLN A CA 1
ATOM 598 C C . GLN A 1 77 ? 47.128 88.425 118.901 1.00 28.18 77 GLN A C 1
ATOM 599 O O . GLN A 1 77 ? 48.220 87.903 119.119 1.00 28.03 77 GLN A O 1
ATOM 605 N N . ASP A 1 78 ? 46.877 89.713 119.139 1.00 25.02 78 ASP A N 1
ATOM 606 C CA . ASP A 1 78 ? 47.892 90.569 119.730 1.00 24.95 78 ASP A CA 1
ATOM 607 C C . ASP A 1 78 ? 48.080 90.126 121.170 1.00 25.52 78 ASP A C 1
ATOM 608 O O . ASP A 1 78 ? 47.389 89.212 121.637 1.00 23.07 78 ASP A O 1
ATOM 613 N N . ALA A 1 79 ? 49.003 90.770 121.874 1.00 24.42 79 ALA A N 1
ATOM 614 C CA . ALA A 1 79 ? 49.446 90.272 123.171 1.00 26.20 79 ALA A CA 1
ATOM 615 C C . ALA A 1 79 ? 48.307 90.094 124.182 1.00 26.29 79 ALA A C 1
ATOM 616 O O . ALA A 1 79 ? 48.310 89.135 124.928 1.00 25.88 79 ALA A O 1
ATOM 618 N N . GLY A 1 80 ? 47.358 91.029 124.219 1.00 23.57 80 GLY A N 1
ATOM 619 C CA . GLY A 1 80 ? 46.237 90.949 125.149 1.00 26.98 80 GLY A CA 1
ATOM 620 C C . GLY A 1 80 ? 45.427 89.665 124.997 1.00 25.48 80 GLY A C 1
ATOM 621 O O . GLY A 1 80 ? 45.179 88.939 125.971 1.00 21.92 80 GLY A O 1
ATOM 622 N N . GLY A 1 81 ? 45.009 89.375 123.769 1.00 22.93 81 GLY A N 1
ATOM 623 C CA . GLY A 1 81 ? 44.225 88.183 123.515 1.00 18.70 81 GLY A CA 1
ATOM 624 C C . GLY A 1 81 ? 45.031 86.909 123.674 1.00 26.82 81 GLY A C 1
ATOM 625 O O . GLY A 1 81 ? 44.534 85.905 124.189 1.00 23.00 81 GLY A O 1
ATOM 626 N N . PHE A 1 82 ? 46.275 86.947 123.206 1.00 22.95 82 PHE A N 1
ATOM 627 C CA . PHE A 1 82 ? 47.192 85.809 123.306 1.00 21.23 82 PHE A CA 1
ATOM 628 C C . PHE A 1 82 ? 47.373 85.422 124.777 1.00 23.38 82 PHE A C 1
ATOM 629 O O . PHE A 1 82 ? 47.224 84.249 125.170 1.00 19.06 82 PHE A O 1
ATOM 637 N N . ALA A 1 83 ? 47.668 86.424 125.591 1.00 18.41 83 ALA A N 1
ATOM 638 C CA . ALA A 1 83 ? 47.905 86.203 127.008 1.00 21.79 83 ALA A CA 1
ATOM 639 C C . ALA A 1 83 ? 46.652 85.670 127.678 1.00 23.09 83 ALA A C 1
ATOM 640 O O . ALA A 1 83 ? 46.716 84.783 128.521 1.00 19.23 83 ALA A O 1
ATOM 642 N N . PHE A 1 84 ? 45.507 86.215 127.294 1.00 20.18 84 PHE A N 1
ATOM 643 C CA . PHE A 1 84 ? 44.267 85.847 127.958 1.00 21.47 84 PHE A CA 1
ATOM 644 C C . PHE A 1 84 ? 43.946 84.384 127.706 1.00 25.46 84 PHE A C 1
ATOM 645 O O . PHE A 1 84 ? 43.573 83.660 128.624 1.00 19.86 84 PHE A O 1
ATOM 653 N N . GLY A 1 85 ? 44.081 83.963 126.451 1.00 21.97 85 GLY A N 1
ATOM 654 C CA . GLY A 1 85 ? 43.874 82.570 126.101 1.00 19.69 85 GLY A CA 1
ATOM 655 C C . GLY A 1 85 ? 44.846 81.654 126.822 1.00 22.38 85 GLY A C 1
ATOM 656 O O . GLY A 1 85 ? 44.463 80.626 127.355 1.00 19.74 85 GLY A O 1
ATOM 657 N N . ALA A 1 86 ? 46.117 82.033 126.847 1.00 16.82 86 ALA A N 1
ATOM 658 C CA . ALA A 1 86 ? 47.134 81.189 127.435 1.00 19.87 86 ALA A CA 1
ATOM 659 C C . ALA A 1 86 ? 46.945 80.982 128.935 1.00 21.82 86 ALA A C 1
ATOM 660 O O . ALA A 1 86 ? 47.075 79.867 129.438 1.00 19.77 86 ALA A O 1
ATOM 662 N N . VAL A 1 87 ? 46.657 82.060 129.659 1.00 20.28 87 VAL A N 1
ATOM 663 C CA . VAL A 1 87 ? 46.427 81.956 131.102 1.00 21.05 87 VAL A CA 1
ATOM 664 C C . VAL A 1 87 ? 45.119 81.178 131.369 1.00 17.81 87 VAL A C 1
ATOM 665 O O . VAL A 1 87 ? 45.037 80.380 132.305 1.00 17.09 87 VAL A O 1
ATOM 669 N N . CYS A 1 88 ? 44.099 81.370 130.536 1.00 19.02 88 CYS A N 1
ATOM 670 C CA . CYS A 1 88 ? 42.864 80.598 130.739 1.00 15.57 88 CYS A CA 1
ATOM 671 C C . CYS A 1 88 ? 43.111 79.085 130.622 1.00 19.95 88 CYS A C 1
ATOM 672 O O . CYS A 1 88 ? 42.585 78.307 131.419 1.00 20.15 88 CYS A O 1
ATOM 675 N N . VAL A 1 89 ? 43.909 78.679 129.640 1.00 21.56 89 VAL A N 1
ATOM 676 C CA . VAL A 1 89 ? 44.208 77.263 129.452 1.00 17.07 89 VAL A CA 1
ATOM 677 C C . VAL A 1 89 ? 45.003 76.730 130.648 1.00 23.10 89 VAL A C 1
ATOM 678 O O . VAL A 1 89 ? 44.676 75.683 131.206 1.00 19.56 89 VAL A O 1
ATOM 682 N N . LEU A 1 90 ? 46.069 77.430 131.017 1.00 17.15 90 LEU A N 1
ATOM 683 C CA . LEU A 1 90 ? 46.854 76.994 132.175 1.00 16.68 90 LEU A CA 1
ATOM 684 C C . LEU A 1 90 ? 46.004 76.923 133.443 1.00 22.86 90 LEU A C 1
ATOM 685 O O . LEU A 1 90 ? 46.022 75.921 134.159 1.00 23.85 90 LEU A O 1
ATOM 690 N N . ASP A 1 91 ? 45.264 77.989 133.725 1.00 20.77 91 ASP A N 1
ATOM 691 C CA . ASP A 1 91 ? 44.400 77.991 134.892 1.00 21.90 91 ASP A CA 1
ATOM 692 C C . ASP A 1 91 ? 43.351 76.861 134.835 1.00 20.09 91 ASP A C 1
ATOM 693 O O . ASP A 1 91 ? 42.997 76.287 135.858 1.00 23.03 91 ASP A O 1
ATOM 698 N N . ALA A 1 92 ? 42.867 76.541 133.639 1.00 19.75 92 ALA A N 1
ATOM 699 C CA . ALA A 1 92 ? 41.794 75.557 133.497 1.00 22.96 92 ALA A CA 1
ATOM 700 C C . ALA A 1 92 ? 42.265 74.127 133.765 1.00 20.52 92 ALA A C 1
ATOM 701 O O . ALA A 1 92 ? 41.447 73.241 134.029 1.00 21.60 92 ALA A O 1
ATOM 703 N N . THR A 1 93 ? 43.574 73.896 133.702 1.00 17.74 93 THR A N 1
ATOM 704 C CA . THR A 1 93 ? 44.107 72.564 133.978 1.00 18.82 93 THR A CA 1
ATOM 705 C C . THR A 1 93 ? 43.767 72.142 135.393 1.00 20.03 93 THR A C 1
ATOM 706 O O . THR A 1 93 ? 43.690 70.947 135.685 1.00 18.44 93 THR A O 1
ATOM 710 N N . GLY A 1 94 ? 43.604 73.136 136.268 1.00 23.36 94 GLY A N 1
ATOM 711 C CA . GLY A 1 94 ? 43.285 72.902 137.665 1.00 21.16 94 GLY A CA 1
ATOM 712 C C . GLY A 1 94 ? 44.500 72.552 138.507 1.00 22.38 94 GLY A C 1
ATOM 713 O O . GLY A 1 94 ? 44.358 72.267 139.704 1.00 24.03 94 GLY A O 1
ATOM 714 N N . VAL A 1 95 ? 45.656 72.401 137.866 1.00 17.73 95 VAL A N 1
ATOM 715 C CA . VAL A 1 95 ? 46.879 72.020 138.591 1.00 21.22 95 VAL A CA 1
ATOM 716 C C . VAL A 1 95 ? 48.075 72.987 138.581 1.00 24.61 95 VAL A C 1
ATOM 717 O O . VAL A 1 95 ? 49.005 72.842 139.383 1.00 21.61 95 VAL A O 1
ATOM 721 N N . VAL A 1 96 ? 48.051 73.982 137.707 1.00 20.63 96 VAL A N 1
ATOM 722 C CA . VAL A 1 96 ? 49.221 74.839 137.531 1.00 21.91 96 VAL A CA 1
ATOM 723 C C . VAL A 1 96 ? 49.302 75.822 138.685 1.00 22.18 96 VAL A C 1
ATOM 724 O O . VAL A 1 96 ? 48.297 76.435 139.015 1.00 17.90 96 VAL A O 1
ATOM 728 N N . THR A 1 97 ? 50.435 75.840 139.403 1.00 15.98 97 THR A N 1
ATOM 729 C CA . THR A 1 97 ? 50.605 76.771 140.523 1.00 22.46 97 THR A CA 1
ATOM 730 C C . THR A 1 97 ? 51.526 77.968 140.282 1.00 25.85 97 THR A C 1
ATOM 731 O O . THR A 1 97 ? 51.421 78.988 140.978 1.00 21.56 97 THR A O 1
ATOM 735 N N . ASP A 1 98 ? 52.380 77.855 139.266 1.00 20.17 98 ASP A N 1
ATOM 736 C CA . ASP A 1 98 ? 53.440 78.813 138.991 1.00 24.83 98 ASP A CA 1
ATOM 737 C C . ASP A 1 98 ? 53.631 78.964 137.501 1.00 20.39 98 ASP A C 1
ATOM 738 O O . ASP A 1 98 ? 53.684 77.978 136.777 1.00 19.89 98 ASP A O 1
ATOM 743 N N . VAL A 1 99 ? 53.774 80.201 137.053 1.00 19.86 99 VAL A N 1
ATOM 744 C CA . VAL A 1 99 ? 54.115 80.467 135.662 1.00 16.71 99 VAL A CA 1
ATOM 745 C C . VAL A 1 99 ? 55.349 81.358 135.607 1.00 23.99 99 VAL A C 1
ATOM 746 O O . VAL A 1 99 ? 55.448 82.341 136.349 1.00 25.39 99 VAL A O 1
ATOM 750 N N . VAL A 1 100 ? 56.296 80.987 134.752 1.00 22.25 100 VAL A N 1
ATOM 751 C CA . VAL A 1 100 ? 57.544 81.719 134.576 1.00 22.13 100 VAL A CA 1
ATOM 752 C C . VAL A 1 100 ? 57.676 82.203 133.133 1.00 19.58 100 VAL A C 1
ATOM 753 O O . VAL A 1 100 ? 57.596 81.398 132.202 1.00 19.33 100 VAL A O 1
ATOM 757 N N . PHE A 1 101 ? 57.886 83.499 132.937 1.00 21.69 101 PHE A N 1
ATOM 758 C CA . PHE A 1 101 ? 58.106 83.999 131.579 1.00 20.05 101 PHE A CA 1
ATOM 759 C C . PHE A 1 101 ? 59.412 84.776 131.490 1.00 20.61 101 PHE A C 1
ATOM 760 O O . PHE A 1 101 ? 59.829 85.388 132.465 1.00 19.67 101 PHE A O 1
ATOM 768 N N . GLY A 1 102 ? 60.039 84.758 130.314 1.00 22.09 102 GLY A N 1
ATOM 769 C CA . GLY A 1 102 ? 61.240 85.533 130.077 1.00 22.93 102 GLY A CA 1
ATOM 770 C C . GLY A 1 102 ? 60.908 87.011 130.034 1.00 27.44 102 GLY A C 1
ATOM 771 O O . GLY A 1 102 ? 59.848 87.402 129.536 1.00 25.30 102 GLY A O 1
ATOM 772 N N . SER A 1 103 ? 61.821 87.827 130.552 1.00 22.70 103 SER A N 1
ATOM 773 C CA . SER A 1 103 ? 61.575 89.254 130.752 1.00 28.64 103 SER A CA 1
ATOM 774 C C . SER A 1 103 ? 62.824 90.079 130.435 1.00 28.09 103 SER A C 1
ATOM 775 O O . SER A 1 103 ? 63.944 89.673 130.756 1.00 25.99 103 SER A O 1
ATOM 778 N N . GLU A 1 104 ? 62.651 91.233 129.795 1.00 27.98 104 GLU A N 1
ATOM 779 C CA . GLU A 1 104 ? 63.799 92.092 129.527 1.00 32.46 104 GLU A CA 1
ATOM 780 C C . GLU A 1 104 ? 64.321 92.730 130.812 1.00 33.78 104 GLU A C 1
ATOM 781 O O . GLU A 1 104 ? 65.544 92.884 131.004 1.00 29.21 104 GLU A O 1
ATOM 787 N N . SER A 1 105 ? 63.397 93.174 131.660 1.00 29.52 105 SER A N 1
ATOM 788 C CA . SER A 1 105 ? 63.769 93.842 132.908 1.00 29.62 105 SER A CA 1
ATOM 789 C C . SER A 1 105 ? 64.05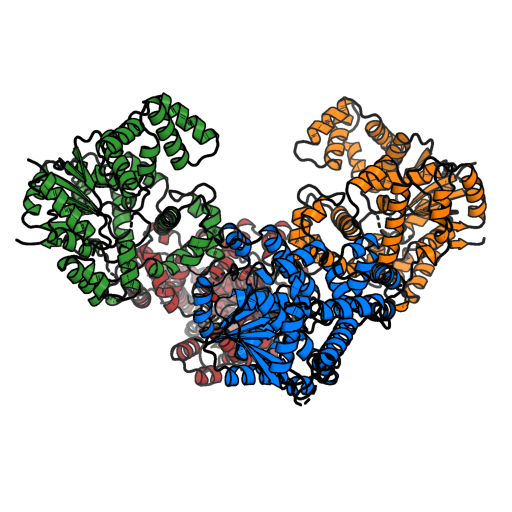1 92.859 134.041 1.00 25.82 105 SER A C 1
ATOM 790 O O . SER A 1 105 ? 64.819 93.170 134.943 1.00 29.30 105 SER A O 1
ATOM 793 N N . ASN A 1 106 ? 63.402 91.691 133.988 1.00 25.87 106 ASN A N 1
ATOM 794 C CA . ASN A 1 106 ? 63.413 90.720 135.092 1.00 26.62 106 ASN A CA 1
ATOM 795 C C . ASN A 1 106 ? 62.916 91.371 136.393 1.00 31.91 106 ASN A C 1
ATOM 796 O O . ASN A 1 106 ? 63.438 91.115 137.489 1.00 30.26 106 ASN A O 1
ATOM 801 N N . ASP A 1 107 ? 61.937 92.262 136.259 1.00 32.61 107 ASP A N 1
ATOM 802 C CA . ASP A 1 107 ? 61.388 92.954 137.421 1.00 31.72 107 ASP A CA 1
ATOM 803 C C . ASP A 1 107 ? 59.918 92.575 137.607 1.00 31.41 107 ASP A C 1
ATOM 804 O O . ASP A 1 107 ? 59.033 93.267 137.096 1.00 31.00 107 ASP A O 1
ATOM 809 N N . ILE A 1 108 ? 59.646 91.585 138.454 1.00 24.99 108 ILE A N 1
ATOM 810 C CA . ILE A 1 108 ? 58.296 91.033 138.528 1.00 23.37 108 ILE A CA 1
ATOM 811 C C . ILE A 1 108 ? 57.396 91.987 139.308 1.00 27.48 108 ILE A C 1
ATOM 812 O O . ILE A 1 108 ? 56.201 92.101 139.034 1.00 28.54 108 ILE A O 1
ATOM 817 N N . GLU A 1 109 ? 57.984 92.678 140.276 1.00 27.52 109 GLU A N 1
ATOM 818 C CA . GLU A 1 109 ? 57.231 93.608 141.112 1.00 35.07 109 GLU A CA 1
ATOM 819 C C . GLU A 1 109 ? 56.697 94.773 140.289 1.00 29.46 109 GLU A C 1
ATOM 820 O O . GLU A 1 109 ? 55.552 95.177 140.462 1.00 28.77 109 GLU A O 1
ATOM 826 N N . PHE A 1 110 ? 57.523 95.292 139.383 1.00 27.13 110 PHE A N 1
ATOM 827 C CA . PHE A 1 110 ? 57.075 96.354 138.483 1.00 26.43 110 PHE A CA 1
ATOM 828 C C . PHE A 1 110 ? 55.910 95.870 137.612 1.00 28.49 110 PHE A C 1
ATOM 829 O O . PHE A 1 110 ? 54.891 96.561 137.475 1.00 25.67 110 PHE A O 1
ATOM 837 N N . LEU A 1 111 ? 56.031 94.667 137.055 1.00 28.46 111 LEU A N 1
ATOM 838 C CA . LEU A 1 111 ? 54.997 94.164 136.144 1.00 23.78 111 LEU A CA 1
ATOM 839 C C . LEU A 1 111 ? 53.679 93.918 136.884 1.00 23.94 111 LEU A C 1
ATOM 840 O O . LEU A 1 111 ? 52.596 94.167 136.357 1.00 24.23 111 LEU A O 1
ATOM 845 N N . GLN A 1 112 ? 53.779 93.432 138.114 1.00 21.47 112 GLN A N 1
ATOM 846 C CA . GLN A 1 112 ? 52.590 93.200 138.920 1.00 25.89 112 GLN A CA 1
ATOM 847 C C . GLN A 1 112 ? 51.894 94.509 139.291 1.00 24.77 112 GLN A C 1
ATOM 848 O O . GLN A 1 112 ? 50.662 94.570 139.298 1.00 26.97 112 GLN A O 1
ATOM 854 N N . ARG A 1 113 ? 52.671 95.543 139.607 1.00 24.49 113 ARG A N 1
ATOM 855 C CA . ARG A 1 113 ? 52.088 96.851 139.904 1.00 27.36 113 ARG A CA 1
ATOM 856 C C . ARG A 1 113 ? 51.315 97.373 138.706 1.00 27.54 113 ARG A C 1
ATOM 857 O O . ARG A 1 113 ? 50.205 97.897 138.847 1.00 29.53 113 ARG A O 1
ATOM 865 N N . VAL A 1 114 ? 51.898 97.242 137.520 1.00 24.64 114 VAL A N 1
ATOM 866 C CA . VAL A 1 114 ? 51.223 97.726 136.321 1.00 23.73 114 VAL A CA 1
ATOM 867 C C . VAL A 1 114 ? 49.974 96.898 136.050 1.00 28.00 114 VAL A C 1
ATOM 868 O O . VAL A 1 114 ? 48.908 97.456 135.764 1.00 26.87 114 VAL A O 1
ATOM 872 N N . ALA A 1 115 ? 50.081 95.574 136.168 1.00 26.33 115 ALA A N 1
ATOM 873 C CA . ALA A 1 115 ? 48.907 94.737 135.910 1.00 24.29 115 ALA A CA 1
ATOM 874 C C . ALA A 1 115 ? 47.756 95.085 136.848 1.00 25.94 115 ALA A C 1
ATOM 875 O O . ALA A 1 115 ? 46.597 95.079 136.438 1.00 25.54 115 ALA A O 1
ATOM 877 N N . ARG A 1 116 ? 48.082 95.402 138.098 1.00 25.39 116 ARG A N 1
ATOM 878 C CA . ARG A 1 116 ? 47.063 95.763 139.093 1.00 28.35 116 ARG A CA 1
ATOM 879 C C . ARG A 1 116 ? 46.292 97.043 138.700 1.00 27.25 116 ARG A C 1
ATOM 880 O O . ARG A 1 116 ? 45.057 97.106 138.793 1.00 27.43 116 ARG A O 1
ATOM 888 N N . ILE A 1 117 ? 47.020 98.057 138.243 1.00 25.38 117 ILE A N 1
ATOM 889 C CA . ILE A 1 117 ? 46.388 99.290 137.777 1.00 25.14 117 ILE A CA 1
ATOM 890 C C . ILE A 1 117 ? 45.459 99.021 136.607 1.00 26.78 117 ILE A C 1
ATOM 891 O O . ILE A 1 117 ? 44.315 99.488 136.597 1.00 27.34 117 ILE A O 1
ATOM 896 N N . LEU A 1 118 ? 45.929 98.250 135.629 1.00 28.75 118 LEU A N 1
ATOM 897 C CA . LEU A 1 118 ? 45.103 97.925 134.466 1.00 27.25 118 LEU A CA 1
ATOM 898 C C . LEU A 1 118 ? 43.894 97.070 134.838 1.00 30.40 118 LEU A C 1
ATOM 899 O O . LEU A 1 118 ? 42.853 97.119 134.179 1.00 34.63 118 LEU A O 1
ATOM 904 N N . TYR A 1 119 ? 44.045 96.265 135.881 1.00 28.77 119 TYR A N 1
ATOM 905 C CA . TYR A 1 119 ? 42.948 95.443 136.380 1.00 25.21 119 TYR A CA 1
ATOM 906 C C . TYR A 1 119 ? 41.918 96.288 137.125 1.00 29.02 119 TYR A C 1
ATOM 907 O O . TYR A 1 119 ? 40.715 96.192 136.880 1.00 31.78 119 TYR A O 1
ATOM 916 N N . GLU A 1 120 ? 42.383 97.130 138.039 1.00 28.99 120 GLU A N 1
ATOM 917 C CA . GLU A 1 120 ? 41.449 97.906 138.848 1.00 30.79 120 GLU A CA 1
ATOM 918 C C . GLU A 1 120 ? 40.873 99.110 138.112 1.00 31.06 120 GLU A C 1
ATOM 919 O O . GLU A 1 120 ? 39.780 99.574 138.441 1.00 32.26 120 GLU A O 1
ATOM 925 N N . GLN A 1 121 ? 41.593 99.584 137.101 1.00 28.31 121 GLN A N 1
ATOM 926 C CA . GLN A 1 121 ? 41.124 100.702 136.280 1.00 32.09 121 GLN A CA 1
ATOM 927 C C . GLN A 1 121 ? 40.738 101.927 137.119 1.00 29.79 121 GLN A C 1
ATOM 928 O O . GLN A 1 121 ? 39.603 102.392 137.043 1.00 33.00 121 GLN A O 1
ATOM 934 N N . PRO A 1 122 ? 41.674 102.458 137.926 1.00 31.29 122 PRO A N 1
ATOM 935 C CA . PRO A 1 122 ? 41.325 103.666 138.684 1.00 31.22 122 PRO A CA 1
ATOM 936 C C . PRO A 1 122 ? 40.941 104.832 137.755 1.00 33.37 122 PRO A C 1
ATOM 937 O O . PRO A 1 122 ? 41.507 104.947 136.663 1.00 33.56 122 PRO A O 1
ATOM 941 N N . ASP A 1 123 ? 39.999 105.670 138.178 1.00 34.29 123 ASP A N 1
ATOM 942 C CA . ASP A 1 123 ? 39.406 106.651 137.267 1.00 47.43 123 ASP A CA 1
ATOM 943 C C . ASP A 1 123 ? 40.437 107.639 136.728 1.00 42.78 123 ASP A C 1
ATOM 944 O O . ASP A 1 123 ? 40.364 107.998 135.562 1.00 42.56 123 ASP A O 1
ATOM 949 N N . GLU A 1 124 ? 41.401 108.050 137.553 1.00 40.87 124 GLU A N 1
ATOM 950 C CA . GLU A 1 124 ? 42.480 108.926 137.079 1.00 44.59 124 GLU A CA 1
ATOM 951 C C . GLU A 1 124 ? 43.246 108.287 135.909 1.00 40.99 124 GLU A C 1
ATOM 952 O O . GLU A 1 124 ? 43.606 108.979 134.958 1.00 39.38 124 GLU A O 1
ATOM 958 N N . TYR A 1 125 ? 43.510 106.982 135.986 1.00 36.50 125 TYR A N 1
ATOM 959 C CA . TYR A 1 125 ? 44.133 106.281 134.859 1.00 37.03 125 TYR A CA 1
ATOM 960 C C . TYR A 1 125 ? 43.226 106.303 133.633 1.00 38.19 125 TYR A C 1
ATOM 961 O O . TYR A 1 125 ? 43.679 106.596 132.526 1.00 35.17 125 TYR A O 1
ATOM 970 N N . GLN A 1 126 ? 41.951 105.971 133.831 1.00 35.87 126 GLN A N 1
ATOM 971 C CA . GLN A 1 126 ? 40.993 105.971 132.729 1.00 39.85 126 GLN A CA 1
ATOM 972 C C . GLN A 1 126 ? 40.880 107.348 132.083 1.00 34.72 126 GLN A C 1
ATOM 973 O O . GLN A 1 126 ? 40.802 107.451 130.862 1.00 41.03 126 GLN A O 1
ATOM 979 N N . LYS A 1 127 ? 40.864 108.394 132.903 1.00 36.25 127 LYS A N 1
ATOM 980 C CA . LYS A 1 127 ? 40.814 109.771 132.389 1.00 38.54 127 LYS A CA 1
ATOM 981 C C . LYS A 1 127 ? 42.014 110.054 131.489 1.00 43.79 127 LYS A C 1
ATOM 982 O O . LYS A 1 127 ? 41.857 110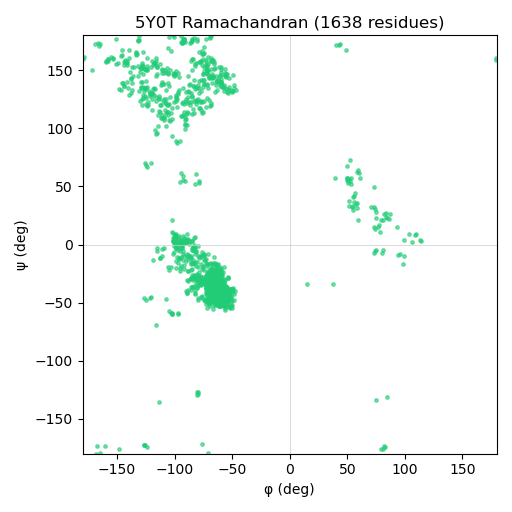.570 130.388 1.00 44.96 127 LYS A O 1
ATOM 988 N N . PHE A 1 128 ? 43.213 109.725 131.969 1.00 41.52 128 PHE A N 1
ATOM 989 C CA . PHE A 1 128 ? 44.432 109.897 131.176 1.00 41.22 128 PHE A CA 1
ATOM 990 C C . PHE A 1 128 ? 44.357 109.087 129.889 1.00 35.96 128 PHE A C 1
ATOM 991 O O . PHE A 1 128 ? 44.684 109.581 128.816 1.00 38.93 128 PHE A O 1
ATOM 999 N N . LEU A 1 129 ? 43.916 107.838 130.007 1.00 34.14 129 LEU A N 1
ATOM 1000 C CA . LEU A 1 129 ? 43.837 106.941 128.863 1.00 33.39 129 LEU A CA 1
ATOM 1001 C C . LEU A 1 129 ? 42.939 107.509 127.787 1.00 37.92 129 LEU A C 1
ATOM 1002 O O . LEU A 1 129 ? 43.301 107.521 126.616 1.00 37.40 129 LEU A O 1
ATOM 1007 N N . HIS A 1 130 ? 41.767 107.979 128.198 1.00 37.52 130 HIS A N 1
ATOM 1008 C CA . HIS A 1 130 ? 40.787 108.516 127.267 1.00 39.35 130 HIS A CA 1
ATOM 1009 C C . HIS A 1 130 ? 41.346 109.741 126.537 1.00 49.10 130 HIS A C 1
ATOM 1010 O O . HIS A 1 130 ? 41.199 109.869 125.320 1.00 42.02 130 HIS A O 1
ATOM 1017 N N . GLU A 1 131 ? 41.989 110.638 127.281 1.00 43.92 131 GLU A N 1
ATOM 1018 C CA . GLU A 1 131 ? 42.598 111.817 126.681 1.00 44.48 131 GLU A CA 1
ATOM 1019 C C . GLU A 1 131 ? 43.614 111.450 125.607 1.00 44.16 131 GLU A C 1
ATOM 1020 O O . GLU A 1 131 ? 43.609 112.026 124.518 1.00 46.08 131 GLU A O 1
ATOM 1026 N N . GLU A 1 132 ? 44.479 110.486 125.918 1.00 45.37 132 GLU A N 1
ATOM 1027 C CA . GLU A 1 132 ? 45.525 110.072 124.986 1.00 46.41 132 GLU A CA 1
ATOM 1028 C C . GLU A 1 132 ? 44.930 109.425 123.738 1.00 50.20 132 GLU A C 1
ATOM 1029 O O . GLU A 1 132 ? 45.398 109.671 122.628 1.00 51.33 132 GLU A O 1
ATOM 1035 N N . LEU A 1 133 ? 43.898 108.604 123.921 1.00 44.86 133 LEU A N 1
ATOM 1036 C CA . LEU A 1 133 ? 43.194 108.020 122.780 1.00 46.63 133 LEU A CA 1
ATOM 1037 C C . LEU A 1 133 ? 42.562 109.120 121.927 1.00 51.98 133 LEU A C 1
ATOM 1038 O O . LEU A 1 133 ? 42.709 109.123 120.704 1.00 56.02 133 LEU A O 1
ATOM 1043 N N . LYS A 1 134 ? 41.877 110.057 122.578 1.00 50.55 134 LYS A N 1
ATOM 1044 C CA . LYS A 1 134 ? 41.308 111.223 121.894 1.00 55.07 134 LYS A CA 1
ATOM 1045 C C . LYS A 1 134 ? 42.348 111.979 121.070 1.00 58.16 134 LYS A C 1
ATOM 1046 O O . LYS A 1 134 ? 42.054 112.448 119.972 1.00 58.90 134 LYS A O 1
ATOM 1052 N N . LYS A 1 135 ? 43.560 112.096 121.608 1.00 57.97 135 LYS A N 1
ATOM 1053 C CA . LYS A 1 135 ? 44.662 112.769 120.919 1.00 61.73 135 LYS A CA 1
ATOM 1054 C C . LYS A 1 135 ? 45.108 112.023 119.656 1.00 61.09 135 LYS A C 1
ATOM 1055 O O . LYS A 1 135 ? 45.900 112.539 118.860 1.00 55.80 135 LYS A O 1
ATOM 1061 N N . GLY A 1 136 ? 44.614 110.800 119.486 1.00 57.26 136 GLY A N 1
ATOM 1062 C CA . GLY A 1 136 ? 44.890 110.032 118.288 1.00 53.73 136 GLY A CA 1
ATOM 1063 C C . GLY A 1 136 ? 45.985 108.993 118.404 1.00 56.67 136 GLY A C 1
ATOM 1064 O O . GLY A 1 136 ? 46.333 108.355 117.413 1.00 58.67 136 GLY A O 1
ATOM 1065 N N . TYR A 1 137 ? 46.539 108.809 119.599 1.00 55.10 137 TYR A N 1
ATOM 1066 C CA . TYR A 1 137 ? 47.565 107.790 119.777 1.00 52.77 137 TYR A CA 1
ATOM 1067 C C . TYR A 1 137 ? 46.936 106.397 119.706 1.00 51.55 137 TYR A C 1
ATOM 1068 O O . TYR A 1 137 ? 45.766 106.221 120.050 1.00 49.17 137 TYR A O 1
ATOM 1077 N N . SER A 1 138 ? 47.714 105.420 119.248 1.00 49.75 138 SER A N 1
ATOM 1078 C CA . SER A 1 138 ? 47.291 104.018 119.264 1.00 52.85 138 SER A CA 1
ATOM 1079 C C . SER A 1 138 ? 47.155 103.520 120.702 1.00 48.80 138 SER A C 1
ATOM 1080 O O . SER A 1 138 ? 47.777 104.073 121.611 1.00 51.83 138 SER A O 1
ATOM 1083 N N . PHE A 1 139 ? 46.355 102.478 120.913 1.00 44.47 139 PHE A N 1
ATOM 1084 C CA . PHE A 1 139 ? 46.124 101.981 122.269 1.00 41.25 139 PHE A CA 1
ATOM 1085 C C . PHE A 1 139 ? 47.417 101.649 123.038 1.00 44.88 139 PHE A C 1
ATOM 1086 O O . PHE A 1 139 ? 47.557 102.053 124.193 1.00 43.69 139 PHE A O 1
ATOM 1094 N N . PRO A 1 140 ? 48.364 100.923 122.414 1.00 41.68 140 PRO A N 1
ATOM 1095 C CA . PRO A 1 140 ? 49.583 100.663 123.188 1.00 44.01 140 PRO A CA 1
ATOM 1096 C C . PRO A 1 140 ? 50.328 101.943 123.606 1.00 43.23 140 PRO A C 1
ATOM 1097 O O . PRO A 1 140 ? 50.870 101.996 124.714 1.00 42.85 140 PRO A O 1
ATOM 1101 N N . ASN A 1 141 ? 50.352 102.956 122.744 1.00 42.39 141 ASN A N 1
ATOM 1102 C CA . ASN A 1 141 ? 51.016 104.208 123.087 1.00 48.41 141 ASN A CA 1
ATOM 1103 C C . ASN A 1 141 ? 50.236 104.975 124.149 1.00 45.08 141 ASN A C 1
ATOM 1104 O O . ASN A 1 141 ? 50.805 105.434 125.143 1.00 43.87 141 ASN A O 1
ATOM 1109 N N . ALA A 1 142 ? 48.929 105.093 123.933 1.00 39.14 142 ALA A N 1
ATOM 1110 C CA . ALA A 1 142 ? 48.034 105.799 124.843 1.00 40.23 142 ALA A CA 1
ATOM 1111 C C . ALA A 1 142 ? 48.084 105.230 126.253 1.00 35.92 142 ALA A C 1
ATOM 1112 O O . ALA A 1 142 ? 48.169 105.979 127.230 1.00 38.01 142 ALA A O 1
ATOM 1114 N N . ARG A 1 143 ? 48.014 103.907 126.351 1.00 33.83 143 ARG A N 1
ATOM 1115 C CA . ARG A 1 143 ? 48.135 103.218 127.625 1.00 31.40 143 ARG A CA 1
ATOM 1116 C C . ARG A 1 143 ? 49.472 103.533 128.287 1.00 33.02 143 ARG A C 1
ATOM 1117 O O . ARG A 1 143 ? 49.531 103.770 129.493 1.00 34.26 143 ARG A O 1
ATOM 1125 N N . LYS A 1 144 ? 50.537 103.545 127.490 1.00 35.69 144 LYS A N 1
ATOM 1126 C CA . LYS A 1 144 ? 51.870 103.862 127.993 1.00 34.88 144 LYS A CA 1
ATOM 1127 C C . LYS A 1 144 ? 51.918 105.269 128.589 1.00 35.16 144 LYS A C 1
ATOM 1128 O O . LYS A 1 144 ? 52.354 105.457 129.729 1.00 36.78 144 LYS A O 1
ATOM 1134 N N . TYR A 1 145 ? 51.460 106.249 127.816 1.00 33.57 145 TYR A N 1
ATOM 1135 C CA . TYR A 1 145 ? 51.466 107.642 128.246 1.00 38.42 145 TYR A CA 1
ATOM 1136 C C . TYR A 1 145 ? 50.558 107.833 129.458 1.00 36.95 145 TYR A C 1
ATOM 1137 O O . TYR A 1 145 ? 50.882 108.590 130.375 1.00 41.02 145 TYR A O 1
ATOM 1146 N N . ALA A 1 146 ? 49.429 107.129 129.462 1.00 32.67 146 ALA A N 1
ATOM 1147 C CA . ALA A 1 146 ? 48.478 107.242 130.563 1.00 35.42 146 ALA A CA 1
ATOM 1148 C C . ALA A 1 146 ? 49.079 106.688 131.854 1.00 33.89 146 ALA A C 1
ATOM 1149 O O . ALA A 1 146 ? 48.907 107.269 132.935 1.00 35.72 146 ALA A O 1
ATOM 1151 N N . LEU A 1 147 ? 49.792 105.572 131.735 1.00 31.93 147 LEU A N 1
ATOM 1152 C CA . LEU A 1 147 ? 50.460 104.971 132.887 1.00 30.17 147 LEU A CA 1
ATOM 1153 C C . LEU A 1 147 ? 51.547 105.892 133.412 1.00 32.14 147 LEU A C 1
ATOM 1154 O O . LEU A 1 147 ? 51.685 106.079 134.626 1.00 36.21 147 LEU A O 1
ATOM 1159 N N . MET A 1 148 ? 52.305 106.491 132.493 1.00 32.87 148 MET A N 1
ATOM 1160 C CA . MET A 1 148 ? 53.341 107.441 132.875 1.00 33.59 148 MET A CA 1
ATOM 1161 C C . MET A 1 148 ? 52.755 108.606 133.652 1.00 41.15 148 MET A C 1
ATOM 1162 O O . MET A 1 148 ? 53.304 109.024 134.671 1.00 40.76 148 MET A O 1
ATOM 1167 N N . ARG A 1 149 ? 51.641 109.134 133.159 1.00 43.23 149 ARG A N 1
ATOM 1168 C CA . ARG A 1 149 ? 51.021 110.289 133.785 1.00 42.16 149 ARG A CA 1
ATOM 1169 C C . ARG A 1 149 ? 50.466 109.877 135.141 1.00 41.11 149 ARG A C 1
ATOM 1170 O O . ARG A 1 149 ? 50.528 110.643 136.112 1.00 48.39 149 ARG A O 1
ATOM 1178 N N . TYR A 1 150 ? 49.965 108.650 135.210 1.00 38.42 150 TYR A N 1
ATOM 1179 C CA . TYR A 1 150 ? 49.497 108.071 136.465 1.00 40.94 150 TYR A CA 1
ATOM 1180 C C . TYR A 1 150 ? 50.652 107.928 137.454 1.00 41.52 150 TYR A C 1
ATOM 1181 O O . TYR A 1 150 ? 50.541 108.336 138.610 1.00 41.82 150 TYR A O 1
ATOM 1190 N N . PHE A 1 151 ? 51.765 107.358 136.998 1.00 41.65 151 PHE A N 1
ATOM 1191 C CA . PHE A 1 151 ? 52.953 107.238 137.844 1.00 44.45 151 PHE A CA 1
ATOM 1192 C C . PHE A 1 151 ? 53.403 108.583 138.405 1.00 43.88 151 PHE A C 1
ATOM 1193 O O . PHE A 1 151 ? 53.741 108.683 139.584 1.00 48.15 151 PHE A O 1
ATOM 1201 N N . SER A 1 152 ? 53.401 109.609 137.558 1.00 46.87 152 SER A N 1
ATOM 1202 C CA . SER A 1 152 ? 53.805 110.951 137.963 1.00 50.18 152 SER A CA 1
ATOM 1203 C C . SER A 1 152 ? 52.885 111.522 139.026 1.00 47.14 152 SER A C 1
ATOM 1204 O O . SER A 1 152 ? 53.349 112.113 140.000 1.00 43.79 152 SER A O 1
ATOM 1207 N N . MET A 1 153 ? 51.582 111.359 138.830 1.00 46.13 153 MET A N 1
ATOM 1208 C CA . MET A 1 153 ? 50.595 111.849 139.787 1.00 52.68 153 MET A CA 1
ATOM 1209 C C . MET A 1 153 ? 50.803 111.203 141.163 1.00 51.35 153 MET A C 1
ATOM 1210 O O . MET A 1 153 ? 50.566 111.829 142.198 1.00 56.02 153 MET A O 1
ATOM 1215 N N . LYS A 1 154 ? 51.285 109.965 141.160 1.00 47.54 154 LYS A N 1
ATOM 1216 C CA . LYS A 1 154 ? 51.497 109.194 142.385 1.00 52.44 154 LYS A CA 1
ATOM 1217 C C . LYS A 1 154 ? 52.832 109.497 143.060 1.00 57.09 154 LYS A C 1
ATOM 1218 O O . LYS A 1 154 ? 53.119 108.978 144.143 1.00 61.68 154 LYS A O 1
ATOM 1224 N N . GLY A 1 155 ? 53.650 110.328 142.422 1.00 53.64 155 GLY A N 1
ATOM 1225 C CA . GLY A 1 155 ? 54.987 110.591 142.924 1.00 53.07 155 GLY A CA 1
ATOM 1226 C C . GLY A 1 155 ? 55.940 109.429 142.675 1.00 52.06 155 GLY A C 1
ATOM 1227 O O . GLY A 1 155 ? 56.941 109.276 143.374 1.00 54.93 155 GLY A O 1
ATOM 1228 N N . TRP A 1 156 ? 55.622 108.596 141.688 1.00 50.08 156 TRP A N 1
ATOM 1229 C CA . TRP A 1 156 ? 56.531 107.530 141.280 1.00 51.96 156 TRP A CA 1
ATOM 1230 C C . TRP A 1 156 ? 57.413 108.023 140.141 1.00 52.56 156 TRP A C 1
ATOM 1231 O O . TRP A 1 156 ? 57.249 109.148 139.665 1.00 52.84 156 TRP A O 1
ATOM 1242 N N . ASN A 1 157 ? 58.342 107.182 139.699 1.00 51.12 157 ASN A N 1
ATOM 1243 C CA . ASN A 1 157 ? 59.183 107.549 138.572 1.00 53.72 157 ASN A CA 1
ATOM 1244 C C . ASN A 1 157 ? 58.589 107.007 137.284 1.00 46.27 157 ASN A C 1
ATOM 1245 O O . ASN A 1 157 ? 58.605 105.796 137.038 1.00 37.87 157 ASN A O 1
ATOM 1250 N N . GLU A 1 158 ? 58.094 107.923 136.454 1.00 46.03 158 GLU A N 1
ATOM 1251 C CA . GLU A 1 158 ? 57.392 107.567 135.225 1.00 40.61 158 GLU A CA 1
ATOM 1252 C C . GLU A 1 158 ? 58.299 106.912 134.189 1.00 37.33 158 GLU A C 1
ATOM 1253 O O . GLU A 1 158 ? 57.828 106.201 133.303 1.00 37.65 158 GLU A O 1
ATOM 1259 N N . GLU A 1 159 ? 59.602 107.159 134.288 1.00 44.53 159 GLU A N 1
ATOM 1260 C CA . GLU A 1 159 ? 60.544 106.568 133.346 1.00 45.00 159 GLU A CA 1
ATOM 1261 C C . GLU A 1 159 ? 60.554 105.047 133.456 1.00 42.80 159 GLU A C 1
ATOM 1262 O O . GLU A 1 159 ? 60.919 104.355 132.507 1.00 43.32 159 GLU A O 1
ATOM 1268 N N . GLU A 1 160 ? 60.141 104.531 134.611 1.00 39.61 160 GLU A N 1
ATOM 1269 C CA . GLU A 1 160 ? 60.092 103.093 134.820 1.00 41.91 160 GLU A CA 1
ATOM 1270 C C . GLU A 1 160 ? 59.092 102.442 133.859 1.00 40.04 160 GLU A C 1
ATOM 1271 O O . GLU A 1 160 ? 59.273 101.300 133.438 1.00 38.21 160 GLU A O 1
ATOM 1277 N N . VAL A 1 161 ? 58.052 103.188 133.498 1.00 38.10 161 VAL A N 1
ATOM 1278 C CA . VAL A 1 161 ? 57.020 102.701 132.580 1.00 38.23 161 VAL A CA 1
ATOM 1279 C C . VAL A 1 161 ? 57.597 102.413 131.188 1.00 36.42 161 VAL A C 1
ATOM 1280 O O . VAL A 1 161 ? 57.052 101.598 130.436 1.00 36.62 161 VAL A O 1
ATOM 1284 N N . LEU A 1 162 ? 58.717 103.055 130.857 1.00 39.18 162 LEU A N 1
ATOM 1285 C CA . LEU A 1 162 ? 59.394 102.802 129.583 1.00 39.84 162 LEU A CA 1
ATOM 1286 C C . LEU A 1 162 ? 59.770 101.325 129.387 1.00 39.31 162 LEU A C 1
ATOM 1287 O O . LEU A 1 162 ? 60.001 100.890 128.258 1.00 38.05 162 LEU A O 1
ATOM 1292 N N . LYS A 1 163 ? 59.817 100.553 130.472 1.00 34.48 163 LYS A N 1
ATOM 1293 C CA . LYS A 1 163 ? 60.086 99.116 130.368 1.00 30.00 163 LYS A CA 1
ATOM 1294 C C . LYS A 1 163 ? 59.033 98.414 129.507 1.00 30.48 163 LYS A C 1
ATOM 1295 O O . LYS A 1 163 ? 59.278 97.347 128.939 1.00 32.52 163 LYS A O 1
ATOM 1301 N N . LEU A 1 164 ? 57.865 99.034 129.393 1.00 32.99 164 LEU A N 1
ATOM 1302 C CA . LEU A 1 164 ? 56.749 98.437 128.674 1.00 34.71 164 LEU A CA 1
ATOM 1303 C C . LEU A 1 164 ? 56.875 98.677 127.174 1.00 34.54 164 LEU A C 1
ATOM 1304 O O . LEU A 1 164 ? 55.961 98.383 126.419 1.00 41.50 164 LEU A O 1
ATOM 1309 N N . GLU A 1 165 ? 57.991 99.247 126.733 1.00 33.81 165 GLU A N 1
ATOM 1310 C CA . GLU A 1 165 ? 58.247 99.309 125.296 1.00 33.26 165 GLU A CA 1
ATOM 1311 C C . GLU A 1 165 ? 58.835 97.989 124.798 1.00 36.47 165 GLU A C 1
ATOM 1312 O O . GLU A 1 165 ? 58.987 97.775 123.596 1.00 38.37 165 GLU A O 1
ATOM 1318 N N . LYS A 1 166 ? 59.166 97.108 125.734 1.00 31.04 166 LYS A N 1
ATOM 1319 C CA . LYS A 1 166 ? 59.809 95.843 125.401 1.00 35.63 166 LYS A CA 1
ATOM 1320 C C . LYS A 1 166 ? 58.756 94.746 125.326 1.00 31.32 166 LYS A C 1
ATOM 1321 O O . LYS A 1 166 ? 57.950 94.602 126.247 1.00 32.23 166 LYS A O 1
ATOM 1327 N N . SER A 1 167 ? 58.770 93.985 124.233 1.00 31.35 167 SER A N 1
ATOM 1328 C CA . SER A 1 167 ? 57.698 93.026 123.914 1.00 33.20 167 SER A CA 1
ATOM 1329 C C . SER A 1 167 ? 57.385 92.033 125.029 1.00 30.66 167 SER A C 1
ATOM 1330 O O . SER A 1 167 ? 56.216 91.804 125.383 1.00 28.41 167 SER A O 1
ATOM 1333 N N . ASN A 1 168 ? 58.424 91.429 125.590 1.00 27.04 168 ASN A N 1
ATOM 1334 C CA . ASN A 1 168 ? 58.193 90.326 126.517 1.00 28.46 168 ASN A CA 1
ATOM 1335 C C . ASN A 1 168 ? 57.628 90.797 127.860 1.00 26.28 168 ASN A C 1
ATOM 1336 O O . ASN A 1 168 ? 56.809 90.104 128.466 1.00 26.67 168 ASN A O 1
ATOM 1341 N N . ASP A 1 169 ? 58.022 91.993 128.296 1.00 24.64 169 ASP A N 1
ATOM 1342 C CA . ASP A 1 169 ? 57.471 92.562 129.528 1.00 22.58 169 ASP A CA 1
ATOM 1343 C C . ASP A 1 169 ? 56.014 93.002 129.331 1.00 24.30 169 ASP A C 1
ATOM 1344 O O . ASP A 1 169 ? 55.200 92.846 130.233 1.00 27.96 169 ASP A O 1
ATOM 1349 N N . ILE A 1 170 ? 55.678 93.524 128.152 1.00 25.97 170 ILE A N 1
ATOM 1350 C CA . ILE A 1 170 ? 54.274 93.784 127.818 1.00 25.73 170 ILE A CA 1
ATOM 1351 C C . ILE A 1 170 ? 53.418 92.523 127.959 1.00 26.32 170 ILE A C 1
ATOM 1352 O O . ILE A 1 170 ? 52.358 92.535 128.605 1.00 25.63 170 ILE A O 1
ATOM 1357 N N . LEU A 1 171 ? 53.868 91.447 127.322 1.00 28.09 171 LEU A N 1
ATOM 1358 C CA . LEU A 1 171 ? 53.217 90.149 127.459 1.00 25.17 171 LEU A CA 1
ATOM 1359 C C . LEU A 1 171 ? 53.073 89.756 128.920 1.00 23.06 171 LEU A C 1
ATOM 1360 O O . LEU A 1 171 ? 52.021 89.270 129.339 1.00 22.37 171 LEU A O 1
ATOM 1365 N N . GLY A 1 172 ? 54.150 89.941 129.684 1.00 19.50 172 GLY A N 1
ATOM 1366 C CA . GLY A 1 172 ? 54.147 89.627 131.104 1.00 22.20 172 GLY A CA 1
ATOM 1367 C C . GLY A 1 172 ? 53.029 90.314 131.861 1.00 25.43 172 GLY A C 1
ATOM 1368 O O . GLY A 1 172 ? 52.330 89.692 132.668 1.00 19.82 172 GLY A O 1
ATOM 1369 N N . VAL A 1 173 ? 52.862 91.606 131.608 1.00 20.74 173 VAL A N 1
ATOM 1370 C CA . VAL A 1 173 ? 51.803 92.368 132.255 1.00 20.03 173 VAL A CA 1
ATOM 1371 C C . VAL A 1 173 ? 50.457 91.793 131.842 1.00 18.30 173 VAL A C 1
ATOM 1372 O O . VAL A 1 173 ? 49.559 91.636 132.668 1.00 19.08 173 VAL A O 1
ATOM 1376 N N . GLU A 1 174 ? 50.326 91.441 130.568 1.00 19.09 174 GLU A N 1
ATOM 1377 C CA . GLU A 1 174 ? 49.061 90.894 130.091 1.00 20.76 174 GLU A CA 1
ATOM 1378 C C . GLU A 1 174 ? 48.768 89.514 130.695 1.00 24.85 174 GLU A C 1
ATOM 1379 O O . GLU A 1 174 ? 47.607 89.213 130.958 1.00 21.06 174 GLU A O 1
ATOM 1385 N N . TYR A 1 175 ? 49.790 88.677 130.915 1.00 18.13 175 TYR A N 1
ATOM 1386 C CA . TYR A 1 175 ? 49.544 87.381 131.597 1.00 22.01 175 TYR A CA 1
ATOM 1387 C C . TYR A 1 175 ? 48.982 87.618 132.995 1.00 20.48 175 TYR A C 1
ATOM 1388 O O . TYR A 1 175 ? 48.033 86.957 133.429 1.00 23.39 175 TYR A O 1
ATOM 1397 N N . ILE A 1 176 ? 49.614 88.537 133.720 1.00 18.20 176 ILE A N 1
ATOM 1398 C CA . ILE A 1 176 ? 49.243 88.792 135.093 1.00 15.89 176 ILE A CA 1
ATOM 1399 C C . ILE A 1 176 ? 47.860 89.431 135.146 1.00 22.39 176 ILE A C 1
ATOM 1400 O O . ILE A 1 176 ? 47.019 89.063 135.969 1.00 20.44 176 ILE A O 1
ATOM 1405 N N . HIS A 1 177 ? 47.626 90.387 134.257 1.00 18.19 177 HIS A N 1
ATOM 1406 C CA . HIS A 1 177 ? 46.321 91.030 134.169 1.00 22.80 177 HIS A CA 1
ATOM 1407 C C . HIS A 1 177 ? 45.237 89.997 133.901 1.00 22.83 177 HIS A C 1
ATOM 1408 O O . HIS A 1 177 ? 44.197 90.014 134.556 1.00 21.88 177 HIS A O 1
ATOM 1415 N N . SER A 1 178 ? 45.487 89.089 132.954 1.00 21.34 178 SER A N 1
ATOM 1416 C CA . SER A 1 178 ? 44.555 87.996 132.654 1.00 24.59 178 SER A CA 1
ATOM 1417 C C . SER A 1 178 ? 44.261 87.128 133.875 1.00 23.97 178 SER A C 1
ATOM 1418 O O . SER A 1 178 ? 43.107 86.789 134.148 1.00 20.97 178 SER A O 1
ATOM 1421 N N . ALA A 1 179 ? 45.303 86.768 134.618 1.00 19.52 179 ALA A N 1
ATOM 1422 C CA . ALA A 1 179 ? 45.103 85.961 135.817 1.00 20.51 179 ALA A CA 1
ATOM 1423 C C . ALA A 1 179 ? 44.229 86.704 136.820 1.00 20.52 179 ALA A C 1
ATOM 1424 O O . ALA A 1 179 ? 43.367 86.105 137.451 1.00 25.93 179 ALA A O 1
ATOM 1426 N N . LEU A 1 180 ? 44.461 88.012 136.969 1.00 20.30 180 LEU A N 1
ATOM 1427 C CA . LEU A 1 180 ? 43.631 88.825 137.862 1.00 22.05 180 LEU A CA 1
ATOM 1428 C C . LEU A 1 180 ? 42.186 88.801 137.383 1.00 22.10 180 LEU A C 1
ATOM 1429 O O . LEU A 1 180 ? 41.262 88.574 138.173 1.00 21.61 180 LEU A O 1
ATOM 1434 N N . LYS A 1 181 ? 41.986 89.011 136.085 1.00 23.88 181 LYS A N 1
ATOM 1435 C CA . LYS A 1 181 ? 40.621 89.028 135.547 1.00 28.48 181 LYS A CA 1
ATOM 1436 C C . LYS A 1 181 ? 39.869 87.732 135.810 1.00 25.23 181 LYS A C 1
ATOM 1437 O O . LYS A 1 181 ? 38.683 87.759 136.140 1.00 32.49 181 LYS A O 1
ATOM 1443 N N . ILE A 1 182 ? 40.529 86.593 135.643 1.00 19.08 182 ILE A N 1
ATOM 1444 C CA . ILE A 1 182 ? 39.815 85.342 135.825 1.00 20.75 182 ILE A CA 1
ATOM 1445 C C . ILE A 1 182 ? 39.903 84.814 137.247 1.00 24.86 182 ILE A C 1
ATOM 1446 O O . ILE A 1 182 ? 39.390 83.740 137.538 1.00 23.33 182 ILE A O 1
ATOM 1451 N N . GLY A 1 183 ? 40.537 85.566 138.141 1.00 25.41 183 GLY A N 1
ATOM 1452 C CA . GLY A 1 183 ? 40.578 85.161 139.537 1.00 21.25 183 GLY A CA 1
ATOM 1453 C C . GLY A 1 183 ? 41.532 84.012 139.806 1.00 26.36 183 GLY A C 1
ATOM 1454 O O . GLY A 1 183 ? 41.352 83.259 140.748 1.00 22.61 183 GLY A O 1
ATOM 1455 N N . SER A 1 184 ? 42.576 83.886 138.995 1.00 26.41 184 SER A N 1
ATOM 1456 C CA . SER A 1 184 ? 43.525 82.792 139.162 1.00 23.89 184 SER A CA 1
ATOM 1457 C C . SER A 1 184 ? 44.471 83.014 140.351 1.00 25.57 184 SER A C 1
ATOM 1458 O O . SER A 1 184 ? 44.835 84.144 140.661 1.00 30.00 184 SER A O 1
ATOM 1461 N N . ASN A 1 185 ? 44.866 81.925 141.005 1.00 23.39 185 ASN A N 1
ATOM 1462 C CA . ASN A 1 185 ? 45.830 81.986 142.107 1.00 30.42 185 ASN A CA 1
ATOM 1463 C C . ASN A 1 185 ? 47.269 81.705 141.671 1.00 25.70 185 ASN A C 1
ATOM 1464 O O . ASN A 1 185 ? 48.173 81.576 142.503 1.00 25.66 185 ASN A O 1
ATOM 1469 N N . ILE A 1 186 ? 47.475 81.569 140.371 1.00 20.55 186 ILE A N 1
ATOM 1470 C CA . ILE A 1 186 ? 48.816 81.296 139.845 1.00 21.29 186 ILE A CA 1
ATOM 1471 C C . ILE A 1 186 ? 49.846 82.340 140.296 1.00 24.87 186 ILE A C 1
ATOM 1472 O O . ILE A 1 186 ? 49.576 83.548 140.277 1.00 23.65 186 ILE A O 1
ATOM 1477 N N . ARG A 1 187 ? 51.011 81.868 140.745 1.00 23.20 187 ARG A N 1
ATOM 1478 C CA . ARG A 1 187 ? 52.135 82.749 141.053 1.00 26.26 187 ARG A CA 1
ATOM 1479 C C . ARG A 1 187 ? 52.981 82.981 139.803 1.00 28.71 187 ARG A C 1
ATOM 1480 O O . ARG A 1 187 ? 53.407 82.018 139.168 1.00 27.82 187 ARG A O 1
ATOM 1488 N N . PHE A 1 188 ? 53.222 84.247 139.457 1.00 23.69 188 PHE A N 1
ATOM 1489 C CA . PHE A 1 188 ? 54.007 84.587 138.265 1.00 23.64 188 PHE A CA 1
ATOM 1490 C C . PHE A 1 188 ? 55.445 84.961 138.624 1.00 22.12 188 PHE A C 1
ATOM 1491 O O . PHE A 1 188 ? 55.708 85.514 139.693 1.00 20.64 188 PHE A O 1
ATOM 1499 N N . HIS A 1 189 ? 56.378 84.597 137.753 1.00 19.09 189 HIS A N 1
ATOM 1500 C CA . HIS A 1 189 ? 57.805 84.850 137.988 1.00 19.97 189 HIS A CA 1
ATOM 1501 C C . HIS A 1 189 ? 58.431 85.300 136.679 1.00 21.68 189 HIS A C 1
ATOM 1502 O O . HIS A 1 189 ? 58.020 84.843 135.628 1.00 20.74 189 HIS A O 1
ATOM 1509 N N . THR A 1 190 ? 59.444 86.155 136.757 1.00 21.56 190 THR A N 1
ATOM 1510 C CA . THR A 1 190 ? 60.248 86.505 135.590 1.00 20.21 190 THR A CA 1
ATOM 1511 C C . THR A 1 190 ? 61.581 85.789 135.666 1.00 20.87 190 THR A C 1
ATOM 1512 O O . THR A 1 190 ? 62.067 85.486 136.755 1.00 24.82 190 THR A O 1
ATOM 1516 N N . ILE A 1 191 ? 62.154 85.486 134.506 1.00 21.64 191 ILE A N 1
ATOM 1517 C CA . ILE A 1 191 ? 63.586 85.256 134.434 1.00 23.56 191 ILE A CA 1
ATOM 1518 C C . ILE A 1 191 ? 64.154 86.214 133.392 1.00 24.80 191 ILE A C 1
ATOM 1519 O O . ILE A 1 191 ? 63.444 86.641 132.483 1.00 24.17 191 ILE A O 1
ATOM 1524 N N . LYS A 1 192 ? 65.430 86.563 133.539 1.00 26.83 192 LYS A N 1
ATOM 1525 C CA . LYS A 1 192 ? 66.060 87.505 132.626 1.00 30.98 192 LYS A CA 1
ATOM 1526 C C . LYS A 1 192 ? 66.304 86.906 131.239 1.00 33.91 192 LYS A C 1
ATOM 1527 O O . LYS A 1 192 ? 66.952 85.869 131.121 1.00 30.37 192 LYS A O 1
ATOM 1533 N N . ARG A 1 193 ? 65.826 87.574 130.193 1.00 30.11 193 ARG A N 1
ATOM 1534 C CA . ARG A 1 193 ? 66.212 87.193 128.828 1.00 30.98 193 ARG A CA 1
ATOM 1535 C C . ARG A 1 193 ? 67.642 87.577 128.537 1.00 33.95 193 ARG A C 1
ATOM 1536 O O . ARG A 1 193 ? 68.067 88.673 128.889 1.00 35.85 193 ARG A O 1
ATOM 1544 N N . VAL A 1 194 ? 68.378 86.682 127.879 1.00 35.76 194 VAL A N 1
ATOM 1545 C CA . VAL A 1 194 ? 69.762 86.953 127.503 1.00 39.06 194 VAL A CA 1
ATOM 1546 C C . VAL A 1 194 ? 69.979 86.786 125.996 1.00 50.37 194 VAL A C 1
ATOM 1547 O O . VAL A 1 194 ? 69.212 86.110 125.324 1.00 44.33 194 VAL A O 1
ATOM 1551 N N . GLY A 1 195 ? 71.050 87.373 125.478 1.00 55.68 195 GLY A N 1
ATOM 1552 C CA . GLY A 1 195 ? 71.288 87.376 124.044 1.00 71.25 195 GLY A CA 1
ATOM 1553 C C . GLY A 1 195 ? 70.378 88.346 123.308 1.00 81.63 195 GLY A C 1
ATOM 1554 O O . GLY A 1 195 ? 70.227 89.496 123.719 1.00 83.60 195 GLY A O 1
ATOM 1555 N N . ALA A 1 196 ? 69.785 87.891 122.208 1.00 87.80 196 ALA A N 1
ATOM 1556 C CA . ALA A 1 196 ? 68.867 88.719 121.431 1.00 89.63 196 ALA A CA 1
ATOM 1557 C C . ALA A 1 196 ? 67.458 88.694 122.024 1.00 88.75 196 ALA A C 1
ATOM 1558 O O . ALA A 1 196 ? 66.628 87.858 121.658 1.00 86.66 196 ALA A O 1
ATOM 1560 N N . ARG A 1 206 ? 75.456 82.650 120.580 1.00 62.65 206 ARG A N 1
ATOM 1561 C CA . ARG A 1 206 ? 74.830 81.394 120.972 1.00 58.55 206 ARG A CA 1
ATOM 1562 C C . ARG A 1 206 ? 73.310 81.529 121.024 1.00 50.65 206 ARG A C 1
ATOM 1563 O O . ARG A 1 206 ? 72.576 80.576 120.742 1.00 46.58 206 ARG A O 1
ATOM 1571 N N . PHE A 1 207 ? 72.837 82.711 121.406 1.00 44.01 207 PHE A N 1
ATOM 1572 C CA . PHE A 1 207 ? 71.407 82.945 121.472 1.00 40.55 207 PHE A CA 1
ATOM 1573 C C . PHE A 1 207 ? 70.969 83.858 120.345 1.00 44.08 207 PHE A C 1
ATOM 1574 O O . PHE A 1 207 ? 71.094 85.076 120.422 1.00 63.25 207 PHE A O 1
ATOM 1582 N N . SER A 1 208 ? 70.383 83.267 119.326 1.00 34.75 208 SER A N 1
ATOM 1583 C CA . SER A 1 208 ? 69.846 84.039 118.232 1.00 30.36 208 SER A CA 1
ATOM 1584 C C . SER A 1 208 ? 68.355 83.950 118.414 1.00 31.30 208 SER A C 1
ATOM 1585 O O . SER A 1 208 ? 67.868 82.958 118.960 1.00 26.21 208 SER A O 1
ATOM 1588 N N . SER A 1 209 ? 67.648 85.000 118.010 1.00 28.33 209 SER A N 1
ATOM 1589 C CA . SER A 1 209 ? 66.199 85.024 118.090 1.00 30.05 209 SER A CA 1
ATOM 1590 C C . SER A 1 209 ? 65.597 83.983 117.151 1.00 29.99 209 SER A C 1
ATOM 1591 O O . SER A 1 209 ? 66.204 83.624 116.134 1.00 23.49 209 SER A O 1
ATOM 1594 N N . ALA A 1 210 ? 64.390 83.534 117.470 1.00 21.97 210 ALA A N 1
ATOM 1595 C CA . ALA A 1 210 ? 63.669 82.609 116.610 1.00 20.88 210 ALA A CA 1
ATOM 1596 C C . ALA A 1 210 ? 63.549 83.157 115.182 1.00 29.17 210 ALA A C 1
ATOM 1597 O O . ALA A 1 210 ? 63.650 82.406 114.211 1.00 25.68 210 ALA A O 1
ATOM 1599 N N . THR A 1 211 ? 63.368 84.470 115.048 1.00 25.22 211 THR A N 1
ATOM 1600 C CA . THR A 1 211 ? 63.215 85.058 113.711 1.00 28.71 211 THR A CA 1
ATOM 1601 C C . THR A 1 211 ? 64.550 85.049 112.958 1.00 26.91 211 THR A C 1
ATOM 1602 O O . THR A 1 211 ? 64.597 84.739 111.769 1.00 27.00 211 THR A O 1
ATOM 1606 N N . ALA A 1 212 ? 65.643 85.354 113.646 1.00 24.33 212 ALA A N 1
ATOM 1607 C CA . ALA A 1 212 ? 66.952 85.265 112.999 1.00 28.54 212 ALA A CA 1
ATOM 1608 C C . ALA A 1 212 ? 67.214 83.829 112.519 1.00 27.06 212 ALA A C 1
ATOM 1609 O O . ALA A 1 212 ? 67.725 83.613 111.423 1.00 28.89 212 ALA A O 1
ATOM 1611 N N . ILE A 1 213 ? 66.842 82.851 113.337 1.00 24.29 213 ILE A N 1
ATOM 1612 C CA . ILE A 1 213 ? 67.124 81.456 113.004 1.00 22.84 213 ILE A CA 1
ATOM 1613 C C . ILE A 1 213 ? 66.311 81.005 111.799 1.00 24.98 213 ILE A C 1
ATOM 1614 O O . ILE A 1 213 ? 66.815 80.286 110.928 1.00 27.30 213 ILE A O 1
ATOM 1619 N N . ARG A 1 214 ? 65.062 81.444 111.730 1.00 26.60 214 ARG A N 1
ATOM 1620 C CA . ARG A 1 214 ? 64.252 81.144 110.559 1.00 26.62 214 ARG A CA 1
ATOM 1621 C C . ARG A 1 214 ? 64.883 81.771 109.314 1.00 28.48 214 ARG A C 1
ATOM 1622 O O . ARG A 1 214 ? 64.838 81.192 108.233 1.00 26.49 214 ARG A O 1
ATOM 1630 N N . ASN A 1 215 ? 65.495 82.943 109.457 1.00 27.08 215 ASN A N 1
ATOM 1631 C CA . ASN A 1 215 ? 66.158 83.557 108.311 1.00 27.67 215 ASN A CA 1
ATOM 1632 C C . ASN A 1 215 ? 67.428 82.809 107.925 1.00 34.06 215 ASN A C 1
ATOM 1633 O O . ASN A 1 215 ? 67.788 82.750 106.744 1.00 26.77 215 ASN A O 1
ATOM 1638 N N . LEU A 1 216 ? 68.107 82.240 108.919 1.00 29.73 216 LEU A N 1
ATOM 1639 C CA . LEU A 1 216 ? 69.255 81.384 108.639 1.00 27.62 216 LEU A CA 1
ATOM 1640 C C . LEU A 1 216 ? 68.823 80.162 107.827 1.00 29.64 216 LEU A C 1
ATOM 1641 O O . LEU A 1 216 ? 69.523 79.755 106.901 1.00 32.81 216 LEU A O 1
ATOM 1646 N N . MET A 1 217 ? 67.676 79.577 108.170 1.00 24.39 217 MET A N 1
ATOM 1647 C CA . MET A 1 217 ? 67.142 78.467 107.369 1.00 25.55 217 MET A CA 1
ATOM 1648 C C . MET A 1 217 ? 66.896 78.877 105.914 1.00 30.91 217 MET A C 1
ATOM 1649 O O . MET A 1 217 ? 67.322 78.165 105.002 1.00 33.65 217 MET A O 1
ATOM 1654 N N . ARG A 1 218 ? 66.224 80.014 105.704 1.00 29.27 218 ARG A N 1
ATOM 1655 C CA . ARG A 1 218 ? 66.010 80.563 104.350 1.00 31.88 218 ARG A CA 1
ATOM 1656 C C . ARG A 1 218 ? 67.295 80.654 103.538 1.00 37.61 218 ARG A C 1
ATOM 1657 O O . ARG A 1 218 ? 67.318 80.339 102.343 1.00 36.95 218 ARG A O 1
ATOM 1665 N N . GLU A 1 219 ? 68.366 81.089 104.194 1.00 35.14 219 GLU A N 1
ATOM 1666 C CA . GLU A 1 219 ? 69.650 81.272 103.534 1.00 34.29 219 GLU A CA 1
ATOM 1667 C C . GLU A 1 219 ? 70.433 79.970 103.489 1.00 37.39 219 GLU A C 1
ATOM 1668 O O . GLU A 1 219 ? 71.587 79.943 103.047 1.00 35.72 219 GLU A O 1
ATOM 1674 N N . LYS A 1 220 ? 69.808 78.910 103.989 1.00 33.67 220 LYS A N 1
ATOM 1675 C CA . LYS A 1 220 ? 70.419 77.591 104.044 1.00 39.83 220 LYS A CA 1
ATOM 1676 C C . LYS A 1 220 ? 71.759 77.603 104.768 1.00 43.37 220 LYS A C 1
ATOM 1677 O O . LYS A 1 220 ? 72.699 76.922 104.353 1.00 40.59 220 LYS A O 1
ATOM 1683 N N . ARG A 1 221 ? 71.852 78.354 105.864 1.00 38.85 221 ARG A N 1
ATOM 1684 C CA . ARG A 1 221 ? 73.076 78.286 106.631 1.00 38.64 221 ARG A CA 1
ATOM 1685 C C . ARG A 1 221 ? 72.808 77.332 107.778 1.00 42.03 221 ARG A C 1
ATOM 1686 O O . ARG A 1 221 ? 72.534 77.741 108.907 1.00 37.60 221 ARG A O 1
ATOM 1694 N N . TRP A 1 222 ? 73.064 76.059 107.516 1.00 39.14 222 TRP A N 1
ATOM 1695 C CA . TRP A 1 222 ? 72.532 75.006 108.364 1.00 34.83 222 TRP A CA 1
ATOM 1696 C C . TRP A 1 222 ? 73.420 74.776 109.576 1.00 34.97 222 TRP A C 1
ATOM 1697 O O . TRP A 1 222 ? 72.949 74.371 110.635 1.00 32.46 222 TRP A O 1
ATOM 1708 N N . GLU A 1 223 ? 74.705 75.044 109.406 1.00 33.22 223 GLU A N 1
ATOM 1709 C CA . GLU A 1 223 ? 75.659 74.925 110.496 1.00 37.34 223 GLU A CA 1
ATOM 1710 C C . GLU A 1 223 ? 75.373 75.951 111.581 1.00 37.92 223 GLU A C 1
ATOM 1711 O O . GLU A 1 223 ? 75.463 75.655 112.778 1.00 37.28 223 GLU A O 1
ATOM 1717 N N . GLU A 1 224 ? 75.033 77.163 111.157 1.00 32.20 224 GLU A N 1
ATOM 1718 C CA . GLU A 1 224 ? 74.685 78.219 112.096 1.00 32.10 224 GLU A CA 1
ATOM 1719 C C . GLU A 1 224 ? 73.350 77.916 112.758 1.00 31.91 224 GLU A C 1
ATOM 1720 O O . GLU A 1 224 ? 73.145 78.229 113.934 1.00 28.65 224 GLU A O 1
ATOM 1726 N N . VAL A 1 225 ? 72.448 77.286 112.012 1.00 31.83 225 VAL A N 1
ATOM 1727 C CA . VAL A 1 225 ? 71.179 76.846 112.582 1.00 27.31 225 VAL A CA 1
ATOM 1728 C C . VAL A 1 225 ? 71.447 75.810 113.671 1.00 32.90 225 VAL A C 1
ATOM 1729 O O . VAL A 1 225 ? 70.913 75.905 114.780 1.00 32.21 225 VAL A O 1
ATOM 1733 N N . ARG A 1 226 ? 72.291 74.835 113.356 1.00 33.17 226 ARG A N 1
ATOM 1734 C CA . ARG A 1 226 ? 72.660 73.812 114.324 1.00 31.85 226 ARG A CA 1
ATOM 1735 C C . ARG A 1 226 ? 73.283 74.435 115.575 1.00 33.24 226 ARG A C 1
ATOM 1736 O O . ARG A 1 226 ? 72.979 74.016 116.691 1.00 32.67 226 ARG A O 1
ATOM 1744 N N . ASP A 1 227 ? 74.140 75.441 115.392 1.00 29.60 227 ASP A N 1
ATOM 1745 C CA . ASP A 1 227 ? 74.751 76.138 116.532 1.00 32.55 227 ASP A CA 1
ATOM 1746 C C . ASP A 1 227 ? 73.747 76.877 117.428 1.00 36.02 227 ASP A C 1
ATOM 1747 O O . ASP A 1 227 ? 74.058 77.207 118.577 1.00 36.14 227 ASP A O 1
ATOM 1752 N N . SER A 1 228 ? 72.564 77.156 116.891 1.00 27.32 228 SER A N 1
ATOM 1753 C CA . SER A 1 228 ? 71.532 77.911 117.607 1.00 30.82 228 SER A CA 1
ATOM 1754 C C . SER A 1 228 ? 70.499 77.066 118.344 1.00 28.27 228 SER A C 1
ATOM 1755 O O . SER A 1 228 ? 69.680 77.604 119.099 1.00 23.80 228 SER A O 1
ATOM 1758 N N . LEU A 1 229 ? 70.500 75.757 118.098 1.00 23.49 229 LEU A N 1
ATOM 1759 C CA . LEU A 1 229 ? 69.431 74.893 118.613 1.00 20.77 229 LEU A CA 1
ATOM 1760 C C . LEU A 1 229 ? 69.997 73.765 119.456 1.00 27.64 229 LEU A C 1
ATOM 1761 O O . LEU A 1 229 ? 71.115 73.310 119.223 1.00 26.31 229 LEU A O 1
ATOM 1766 N N . PRO A 1 230 ? 69.225 73.309 120.442 1.00 26.59 230 PRO A N 1
ATOM 1767 C CA . PRO A 1 230 ? 69.597 72.065 121.122 1.00 26.89 230 PRO A CA 1
ATOM 1768 C C . PRO A 1 230 ? 69.599 70.905 120.114 1.00 26.12 230 PRO A C 1
ATOM 1769 O O . PRO A 1 230 ? 68.861 70.947 119.123 1.00 23.76 230 PRO A O 1
ATOM 1773 N N . GLU A 1 231 ? 70.403 69.884 120.374 1.00 30.54 231 GLU A N 1
ATOM 1774 C CA . GLU A 1 231 ? 70.540 68.754 119.455 1.00 32.58 231 GLU A CA 1
ATOM 1775 C C . GLU A 1 231 ? 69.206 68.098 119.087 1.00 25.73 231 GLU A C 1
ATOM 1776 O O . GLU A 1 231 ? 68.926 67.855 117.907 1.00 28.32 231 GLU A O 1
ATOM 1782 N N . ASP A 1 232 ? 68.360 67.823 120.076 1.00 26.01 232 ASP A N 1
ATOM 1783 C CA . ASP A 1 232 ? 67.092 67.163 119.755 1.00 27.55 232 ASP A CA 1
ATOM 1784 C C . ASP A 1 232 ? 66.185 68.053 118.919 1.00 27.14 232 ASP A C 1
ATOM 1785 O O . ASP A 1 232 ? 65.366 67.557 118.129 1.00 21.73 232 ASP A O 1
ATOM 1790 N N . SER A 1 233 ? 66.310 69.367 119.091 1.00 25.67 233 SER A N 1
ATOM 1791 C CA . SER A 1 233 ? 65.489 70.288 118.317 1.00 22.76 233 SER A CA 1
ATOM 1792 C C . SER A 1 233 ? 65.950 70.276 116.866 1.00 22.89 233 SER A C 1
ATOM 1793 O O . SER A 1 233 ? 65.144 70.175 115.949 1.00 20.68 233 SER A O 1
ATOM 1796 N N . PHE A 1 234 ? 67.263 70.370 116.668 1.00 24.50 234 PHE A N 1
ATOM 1797 C CA . PHE A 1 234 ? 67.830 70.324 115.325 1.00 26.97 234 PHE A CA 1
ATOM 1798 C C . PHE A 1 234 ? 67.510 68.994 114.638 1.00 25.85 234 PHE A C 1
ATOM 1799 O O . PHE A 1 234 ? 67.216 68.955 113.444 1.00 27.08 234 PHE A O 1
ATOM 1807 N N . GLU A 1 235 ? 67.586 67.904 115.402 1.00 23.99 235 GLU A N 1
ATOM 1808 C CA . GLU A 1 235 ? 67.335 66.569 114.864 1.00 28.43 235 GLU A CA 1
ATOM 1809 C C . GLU A 1 235 ? 65.910 66.469 114.324 1.00 24.70 235 GLU A C 1
ATOM 1810 O O . GLU A 1 235 ? 65.691 65.973 113.224 1.00 24.29 235 GLU A O 1
ATOM 1816 N N . ILE A 1 236 ? 64.945 66.974 115.083 1.00 18.14 236 ILE A N 1
ATOM 1817 C CA . ILE A 1 236 ? 63.554 66.908 114.654 1.00 18.13 236 ILE A CA 1
ATOM 1818 C C . ILE A 1 236 ? 63.313 67.842 113.454 1.00 26.18 236 ILE A C 1
ATOM 1819 O O . ILE A 1 236 ? 62.556 67.515 112.528 1.00 25.47 236 ILE A O 1
ATOM 1824 N N . LEU A 1 237 ? 63.949 69.010 113.483 1.00 29.21 237 LEU A N 1
ATOM 1825 C CA . LEU A 1 237 ? 63.885 69.956 112.368 1.00 26.23 237 LEU A CA 1
ATOM 1826 C C . LEU A 1 237 ? 64.364 69.291 111.075 1.00 28.33 237 LEU A C 1
ATOM 1827 O O . LEU A 1 237 ? 63.706 69.375 110.034 1.00 25.30 237 LEU A O 1
ATOM 1832 N N . MET A 1 238 ? 65.505 68.614 111.152 1.00 24.98 238 MET A N 1
ATOM 1833 C CA . MET A 1 238 ? 66.033 67.871 110.004 1.00 27.41 238 MET A CA 1
ATOM 1834 C C . MET A 1 238 ? 65.099 66.738 109.566 1.00 28.98 238 MET A C 1
ATOM 1835 O O . MET A 1 238 ? 64.932 66.489 108.361 1.00 24.86 238 MET A O 1
ATOM 1840 N N . ARG A 1 239 ? 64.500 66.057 110.541 1.00 28.84 239 ARG A N 1
ATOM 1841 C CA . ARG A 1 239 ? 63.530 64.995 110.265 1.00 29.26 239 ARG A CA 1
ATOM 1842 C C . ARG A 1 239 ? 62.380 65.509 109.411 1.00 27.38 239 ARG A C 1
ATOM 1843 O O . ARG A 1 239 ? 61.985 64.876 108.423 1.00 22.42 239 ARG A O 1
ATOM 1851 N N . GLU A 1 240 ? 61.833 66.659 109.793 1.00 22.32 240 GLU A N 1
ATOM 1852 C CA . GLU A 1 240 ? 60.694 67.209 109.071 1.00 22.69 240 GLU A CA 1
ATOM 1853 C C . GLU A 1 240 ? 61.113 67.662 107.677 1.00 26.84 240 GLU A C 1
ATOM 1854 O O . GLU A 1 240 ? 60.369 67.496 106.707 1.00 26.10 240 GLU A O 1
ATOM 1860 N N . ILE A 1 241 ? 62.303 68.237 107.572 1.00 22.78 241 ILE A N 1
ATOM 1861 C CA . ILE A 1 241 ? 62.792 68.683 106.278 1.00 25.36 241 ILE A CA 1
ATOM 1862 C C . ILE A 1 241 ? 63.067 67.474 105.364 1.00 29.03 241 ILE A C 1
ATOM 1863 O O . ILE A 1 241 ? 62.695 67.491 104.189 1.00 27.16 241 ILE A O 1
ATOM 1868 N N . ASN A 1 242 ? 63.679 66.422 105.914 1.00 25.77 242 ASN A N 1
ATOM 1869 C CA . ASN A 1 242 ? 63.932 65.186 105.161 1.00 24.06 242 ASN A CA 1
ATOM 1870 C C . ASN A 1 242 ? 62.689 64.520 104.604 1.00 23.58 242 ASN A C 1
ATOM 1871 O O . ASN A 1 242 ? 62.766 63.825 103.588 1.00 25.64 242 ASN A O 1
ATOM 1876 N N . GLU A 1 243 ? 61.558 64.678 105.293 1.00 25.09 243 GLU A N 1
ATOM 1877 C CA . GLU A 1 243 ? 60.304 64.075 104.838 1.00 21.47 243 GLU A CA 1
ATOM 1878 C C . GLU A 1 243 ? 59.414 65.040 104.059 1.00 25.80 243 GLU A C 1
ATOM 1879 O O . GLU A 1 243 ? 58.317 64.672 103.655 1.00 26.84 243 GLU A O 1
ATOM 1885 N N . GLY A 1 244 ? 59.873 66.277 103.879 1.00 22.02 244 GLY A N 1
ATOM 1886 C CA . GLY A 1 244 ? 59.157 67.261 103.083 1.00 24.02 244 GLY A CA 1
ATOM 1887 C C . GLY A 1 244 ? 58.023 67.946 103.828 1.00 25.66 244 GLY A C 1
ATOM 1888 O O . GLY A 1 244 ? 57.082 68.440 103.216 1.00 20.97 244 GLY A O 1
ATOM 1889 N N . ARG A 1 245 ? 58.081 67.916 105.153 1.00 22.33 245 ARG A N 1
ATOM 1890 C CA . ARG A 1 245 ? 57.118 68.626 105.987 1.00 22.51 245 ARG A CA 1
ATOM 1891 C C . ARG A 1 245 ? 57.674 69.952 106.516 1.00 22.53 245 ARG A C 1
ATOM 1892 O O . ARG A 1 245 ? 57.082 70.587 107.378 1.00 25.15 245 ARG A O 1
ATOM 1900 N N . GLY A 1 246 ? 58.854 70.335 106.054 1.00 24.44 246 GLY A N 1
ATOM 1901 C CA . GLY A 1 246 ? 59.359 71.661 106.371 1.00 23.06 246 GLY A CA 1
ATOM 1902 C C . GLY A 1 246 ? 60.538 72.011 105.491 1.00 22.03 246 GLY A C 1
ATOM 1903 O O . GLY A 1 246 ? 60.998 71.177 104.730 1.00 22.37 246 GLY A O 1
ATOM 1904 N N . PRO A 1 247 ? 61.029 73.256 105.581 1.00 22.00 247 PRO A N 1
ATOM 1905 C CA . PRO A 1 247 ? 60.467 74.317 106.412 1.00 24.40 247 PRO A CA 1
ATOM 1906 C C . PRO A 1 247 ? 59.240 74.893 105.739 1.00 27.32 247 PRO A C 1
ATOM 1907 O O . PRO A 1 247 ? 59.101 74.754 104.530 1.00 24.94 247 PRO A O 1
ATOM 1911 N N . VAL A 1 248 ? 58.354 75.499 106.513 1.00 21.38 248 VAL A N 1
ATOM 1912 C CA . VAL A 1 248 ? 57.209 76.204 105.955 1.00 21.24 248 VAL A CA 1
ATOM 1913 C C . VAL A 1 248 ? 57.389 77.686 106.256 1.00 23.37 248 VAL A C 1
ATOM 1914 O O . VAL A 1 248 ? 57.579 78.060 107.417 1.00 23.74 248 VAL A O 1
ATOM 1918 N N . PHE A 1 249 ? 57.353 78.529 105.224 1.00 18.66 249 PHE A N 1
ATOM 1919 C CA . PHE A 1 249 ? 57.560 79.972 105.419 1.00 18.99 249 PHE A CA 1
ATOM 1920 C C . PHE A 1 249 ? 56.328 80.757 104.984 1.00 21.76 249 PHE A C 1
ATOM 1921 O O . PHE A 1 249 ? 55.551 80.295 104.150 1.00 21.78 249 PHE A O 1
ATOM 1929 N N . LEU A 1 250 ? 56.150 81.945 105.549 1.00 23.24 250 LEU A N 1
ATOM 1930 C CA . LEU A 1 250 ? 55.006 82.783 105.188 1.00 24.81 250 LEU A CA 1
ATOM 1931 C C . LEU A 1 250 ? 54.958 83.058 103.694 1.00 21.98 250 LEU A C 1
ATOM 1932 O O . LEU A 1 250 ? 53.888 83.092 103.090 1.00 22.59 250 LEU A O 1
ATOM 1937 N N . GLU A 1 251 ? 56.121 83.238 103.087 1.00 22.77 251 GLU A N 1
ATOM 1938 C CA . GLU A 1 251 ? 56.143 83.589 101.674 1.00 24.37 251 GLU A CA 1
ATOM 1939 C C . GLU A 1 251 ? 55.604 82.431 100.819 1.00 23.62 251 GLU A C 1
ATOM 1940 O O . GLU A 1 251 ? 55.079 82.665 99.719 1.00 27.00 251 GLU A O 1
ATOM 1946 N N . ASN A 1 252 ? 55.677 81.199 101.329 1.00 25.96 252 ASN A N 1
ATOM 1947 C CA . ASN A 1 252 ? 55.061 80.058 100.638 1.00 24.01 252 ASN A CA 1
ATOM 1948 C C . ASN A 1 252 ? 53.533 80.208 100.575 1.00 24.20 252 ASN A C 1
ATOM 1949 O O . ASN A 1 252 ? 52.883 79.688 99.665 1.00 25.47 252 ASN A O 1
ATOM 1954 N N . MET A 1 253 ? 52.966 80.909 101.551 1.00 21.01 253 MET A N 1
ATOM 1955 C CA . MET A 1 253 ? 51.521 81.142 101.582 1.00 21.16 253 MET A CA 1
ATOM 1956 C C . MET A 1 253 ? 51.113 82.458 100.924 1.00 22.95 253 MET A C 1
ATOM 1957 O O . MET A 1 253 ? 49.929 82.790 100.867 1.00 20.00 253 MET A O 1
ATOM 1962 N N . GLY A 1 254 ? 52.096 83.220 100.469 1.00 22.13 254 GLY A N 1
ATOM 1963 C CA . GLY A 1 254 ? 51.845 84.582 100.040 1.00 20.33 254 GLY A CA 1
ATOM 1964 C C . GLY A 1 254 ? 50.892 84.687 98.856 1.00 27.58 254 GLY A C 1
ATOM 1965 O O . GLY A 1 254 ? 49.964 85.504 98.868 1.00 25.08 254 GLY A O 1
ATOM 1966 N N . ASP A 1 255 ? 51.112 83.879 97.824 1.00 22.18 255 ASP A N 1
ATOM 1967 C CA . ASP A 1 255 ? 50.249 83.976 96.648 1.00 22.39 255 ASP A CA 1
ATOM 1968 C C . ASP A 1 255 ? 48.819 83.575 97.014 1.00 20.95 255 ASP A C 1
ATOM 1969 O O . ASP A 1 255 ? 47.870 84.168 96.489 1.00 25.36 255 ASP A O 1
ATOM 1974 N N . PHE A 1 256 ? 48.651 82.597 97.916 1.00 20.69 256 PHE A N 1
ATOM 1975 C CA . PHE A 1 256 ? 47.299 82.244 98.346 1.00 22.46 256 PHE A CA 1
ATOM 1976 C C . PHE A 1 256 ? 46.613 83.427 99.014 1.00 24.41 256 PHE A C 1
ATOM 1977 O O . PHE A 1 256 ? 45.483 83.766 98.665 1.00 21.00 256 PHE A O 1
ATOM 1985 N N . LEU A 1 257 ? 47.287 84.027 99.992 1.00 20.70 257 LEU A N 1
ATOM 1986 C CA . LEU A 1 257 ? 46.710 85.128 100.755 1.00 21.00 257 LEU A CA 1
ATOM 1987 C C . LEU A 1 257 ? 46.313 86.275 99.834 1.00 23.68 257 LEU A C 1
ATOM 1988 O O . LEU A 1 257 ? 45.193 86.800 99.897 1.00 24.24 257 LEU A O 1
ATOM 1993 N N . LEU A 1 258 ? 47.231 86.636 98.945 1.00 22.70 258 LEU A N 1
ATOM 1994 C CA . LEU A 1 258 ? 47.004 87.767 98.068 1.00 24.42 258 LEU A CA 1
ATOM 1995 C C . LEU A 1 258 ? 45.845 87.470 97.113 1.00 25.38 258 LEU A C 1
ATOM 1996 O O . LEU A 1 258 ? 44.970 88.322 96.902 1.00 24.20 258 LEU A O 1
ATOM 2001 N N . SER A 1 259 ? 45.832 86.262 96.557 1.00 23.93 259 SER A N 1
ATOM 2002 C CA . SER A 1 259 ? 44.775 85.862 95.632 1.00 22.23 259 SER A CA 1
ATOM 2003 C C . SER A 1 259 ? 43.422 85.803 96.346 1.00 23.95 259 SER A C 1
ATOM 2004 O O . SER A 1 259 ? 42.397 86.219 95.812 1.00 22.89 259 SER A O 1
ATOM 2007 N N . PHE A 1 260 ? 43.433 85.287 97.562 1.00 21.82 260 PHE A N 1
ATOM 2008 C CA . PHE A 1 260 ? 42.224 85.196 98.371 1.00 24.03 260 PHE A CA 1
ATOM 2009 C C . PHE A 1 260 ? 41.640 86.608 98.634 1.00 24.88 260 PHE A C 1
ATOM 2010 O O . PHE A 1 260 ? 40.434 86.821 98.508 1.00 23.18 260 PHE A O 1
ATOM 2018 N N . PHE A 1 261 ? 42.492 87.589 98.926 1.00 24.40 261 PHE A N 1
ATOM 2019 C CA . PHE A 1 261 ? 41.995 88.948 99.194 1.00 22.82 261 PHE A CA 1
ATOM 2020 C C . PHE A 1 261 ? 41.370 89.590 97.957 1.00 29.47 261 PHE A C 1
ATOM 2021 O O . PHE A 1 261 ? 40.511 90.452 98.084 1.00 29.09 261 PHE A O 1
ATOM 2029 N N . ARG A 1 262 ? 41.774 89.161 96.764 1.00 28.83 262 ARG A N 1
ATOM 2030 C CA . ARG A 1 262 ? 41.159 89.682 95.543 1.00 24.80 262 ARG A CA 1
ATOM 2031 C C . ARG A 1 262 ? 39.765 89.120 95.308 1.00 26.80 262 ARG A C 1
ATOM 2032 O O . ARG A 1 262 ? 39.055 89.547 94.394 1.00 32.11 262 ARG A O 1
ATOM 2040 N N . LEU A 1 263 ? 39.378 88.149 96.121 1.00 25.49 263 LEU A N 1
ATOM 2041 C CA . LEU A 1 263 ? 38.061 87.547 96.018 1.00 27.50 263 LEU A CA 1
ATOM 2042 C C . LEU A 1 263 ? 37.062 88.269 96.923 1.00 34.53 263 LEU A C 1
ATOM 2043 O O . LEU A 1 263 ? 35.854 88.034 96.838 1.00 31.72 263 LEU A O 1
ATOM 2048 N N . LYS A 1 264 ? 37.571 89.157 97.776 1.00 28.07 264 LYS A N 1
ATOM 2049 C CA . LYS A 1 264 ? 36.765 89.740 98.845 1.00 26.14 264 LYS A CA 1
ATOM 2050 C C . LYS A 1 264 ? 36.592 91.233 98.699 1.00 32.33 264 LYS A C 1
ATOM 2051 O O . LYS A 1 264 ? 37.501 91.919 98.238 1.00 27.42 264 LYS A O 1
ATOM 2057 N N . ASN A 1 265 ? 35.422 91.735 99.089 1.00 35.17 265 ASN A N 1
ATOM 2058 C CA . ASN A 1 265 ? 35.188 93.176 99.077 1.00 35.43 265 ASN A CA 1
ATOM 2059 C C . ASN A 1 265 ? 35.318 93.750 100.484 1.00 33.88 265 ASN A C 1
ATOM 2060 O O . ASN A 1 265 ? 35.594 93.016 101.441 1.00 31.96 265 ASN A O 1
ATOM 2065 N N . MET A 1 266 ? 35.129 95.062 100.607 1.00 31.96 266 MET A N 1
ATOM 2066 C CA . MET A 1 266 ? 35.353 95.732 101.882 1.00 32.90 266 MET A CA 1
ATOM 2067 C C . MET A 1 266 ? 34.374 95.251 102.941 1.00 34.74 266 MET A C 1
ATOM 2068 O O . MET A 1 266 ? 34.731 95.160 104.126 1.00 31.15 266 MET A O 1
ATOM 2073 N N . ASP A 1 267 ? 33.156 94.925 102.501 1.00 33.26 267 ASP A N 1
ATOM 2074 C CA . ASP A 1 267 ? 32.122 94.372 103.378 1.00 39.42 267 ASP A CA 1
ATOM 2075 C C . ASP A 1 267 ? 32.625 93.143 104.125 1.00 34.92 267 ASP A C 1
ATOM 2076 O O . ASP A 1 267 ? 32.322 92.955 105.301 1.00 35.91 267 ASP A O 1
ATOM 2081 N N . PHE A 1 268 ? 33.393 92.306 103.434 1.00 24.85 268 PHE A N 1
ATOM 2082 C CA . PHE A 1 268 ? 33.950 91.125 104.062 1.00 26.14 268 PHE A CA 1
ATOM 2083 C C . PHE A 1 268 ? 34.927 91.514 105.165 1.00 27.85 268 PHE A C 1
ATOM 2084 O O . PHE A 1 268 ? 34.807 91.032 106.289 1.00 29.39 268 PHE A O 1
ATOM 2092 N N . PHE A 1 269 ? 35.901 92.367 104.858 1.00 28.81 269 PHE A N 1
ATOM 2093 C CA . PHE A 1 269 ? 36.937 92.701 105.847 1.00 29.57 269 PHE A CA 1
ATOM 2094 C C . PHE A 1 269 ? 36.364 93.423 107.072 1.00 31.50 269 PHE A C 1
ATOM 2095 O O . PHE A 1 269 ? 36.870 93.259 108.183 1.00 29.64 269 PHE A O 1
ATOM 2103 N N . GLU A 1 270 ? 35.302 94.199 106.878 1.00 27.19 270 GLU A N 1
ATOM 2104 C CA . GLU A 1 270 ? 34.652 94.895 107.997 1.00 29.82 270 GLU A CA 1
ATOM 2105 C C . GLU A 1 270 ? 34.140 93.931 109.081 1.00 31.18 270 GLU A C 1
ATOM 2106 O O . GLU A 1 270 ? 34.028 94.299 110.248 1.00 30.86 270 GLU A O 1
ATOM 2112 N N . LYS A 1 271 ? 33.850 92.695 108.702 1.00 27.84 271 LYS A N 1
ATOM 2113 C CA . LYS A 1 271 ? 33.379 91.705 109.668 1.00 30.87 271 LYS A CA 1
ATOM 2114 C C . LYS A 1 271 ? 34.511 90.956 110.367 1.00 29.43 271 LYS A C 1
ATOM 2115 O O . LYS A 1 271 ? 34.274 90.211 111.326 1.00 31.58 271 LYS A O 1
ATOM 2121 N N . ILE A 1 272 ? 35.738 91.130 109.885 1.00 28.77 272 ILE A N 1
ATOM 2122 C CA . ILE A 1 272 ? 36.864 90.365 110.417 1.00 24.91 272 ILE A CA 1
ATOM 2123 C C . ILE A 1 272 ? 37.458 91.078 111.638 1.00 30.82 272 ILE A C 1
ATOM 2124 O O . ILE A 1 272 ? 37.574 92.305 111.658 1.00 27.19 272 ILE A O 1
ATOM 2129 N N . HIS A 1 273 ? 37.799 90.305 112.667 1.00 29.00 273 HIS A N 1
ATOM 2130 C CA . HIS A 1 273 ? 38.310 90.885 113.897 1.00 30.63 273 HIS A CA 1
ATOM 2131 C C . HIS A 1 273 ? 39.587 91.662 113.646 1.00 28.04 273 HIS A C 1
ATOM 2132 O O . HIS A 1 273 ? 40.466 91.193 112.924 1.00 29.43 273 HIS A O 1
ATOM 2139 N N . GLY A 1 274 ? 39.685 92.842 114.251 1.00 27.96 274 GLY A N 1
ATOM 2140 C CA . GLY A 1 274 ? 40.895 93.640 114.174 1.00 28.02 274 GLY A CA 1
ATOM 2141 C C . GLY A 1 274 ? 40.895 94.705 113.091 1.00 35.47 274 GLY A C 1
ATOM 2142 O O . GLY A 1 274 ? 41.809 95.515 113.023 1.00 34.96 274 GLY A O 1
ATOM 2143 N N . PHE A 1 275 ? 39.885 94.706 112.228 1.00 33.41 275 PHE A N 1
ATOM 2144 C CA . PHE A 1 275 ? 39.806 95.738 111.201 1.00 29.54 275 PHE A CA 1
ATOM 2145 C C . PHE A 1 275 ? 39.204 97.030 111.742 1.00 35.34 275 PHE A C 1
ATOM 2146 O O . PHE A 1 275 ? 38.117 97.040 112.309 1.00 36.20 275 PHE A O 1
ATOM 2154 N N . SER A 1 276 ? 39.959 98.108 111.572 1.00 34.99 276 SER A N 1
ATOM 2155 C CA . SER A 1 276 ? 39.546 99.457 111.918 1.00 45.27 276 SER A CA 1
ATOM 2156 C C . SER A 1 276 ? 40.551 100.398 111.275 1.00 45.50 276 SER A C 1
ATOM 2157 O O . SER A 1 276 ? 41.425 99.950 110.529 1.00 36.77 276 SER A O 1
ATOM 2160 N N . GLU A 1 277 ? 40.430 101.690 111.577 1.00 47.08 277 GLU A N 1
ATOM 2161 C CA . GLU A 1 277 ? 41.373 102.708 111.116 1.00 42.64 277 GLU A CA 1
ATOM 2162 C C . GLU A 1 277 ? 41.634 102.674 109.616 1.00 38.87 277 GLU A C 1
ATOM 2163 O O . GLU A 1 277 ? 42.764 102.901 109.181 1.00 37.14 277 GLU A O 1
ATOM 2169 N N . GLY A 1 278 ? 40.595 102.396 108.835 1.00 38.90 278 GLY A N 1
ATOM 2170 C CA . GLY A 1 278 ? 40.711 102.367 107.388 1.00 36.94 278 GLY A CA 1
ATOM 2171 C C . GLY A 1 278 ? 41.430 101.157 106.802 1.00 37.38 278 GLY A C 1
ATOM 2172 O O . GLY A 1 278 ? 41.768 101.159 105.620 1.00 35.81 278 GLY A O 1
ATOM 2173 N N . LEU A 1 279 ? 41.651 100.116 107.606 1.00 32.72 279 LEU A N 1
ATOM 2174 C CA . LEU A 1 279 ? 42.394 98.947 107.140 1.00 32.06 279 LEU A CA 1
ATOM 2175 C C . LEU A 1 279 ? 41.624 98.120 106.115 1.00 30.72 279 LEU A C 1
ATOM 2176 O O . LEU A 1 279 ? 42.234 97.403 105.317 1.00 31.41 279 LEU A O 1
ATOM 2181 N N . GLU A 1 280 ? 40.296 98.200 106.140 1.00 31.69 280 GLU A N 1
ATOM 2182 C CA . GLU A 1 280 ? 39.498 97.439 105.185 1.00 35.04 280 GLU A CA 1
ATOM 2183 C C . GLU A 1 280 ? 39.828 97.917 103.783 1.00 33.70 280 GLU A C 1
ATOM 2184 O O . GLU A 1 280 ? 40.107 97.103 102.889 1.00 32.22 280 GLU A O 1
ATOM 2190 N N . LYS A 1 281 ? 39.829 99.236 103.605 1.00 30.02 281 LYS A N 1
ATOM 2191 C CA . LYS A 1 281 ? 40.120 99.833 102.300 1.00 33.28 281 LYS A CA 1
ATOM 2192 C C . LYS A 1 281 ? 41.553 99.548 101.877 1.00 33.88 281 LYS A C 1
ATOM 2193 O O . LYS A 1 281 ? 41.815 99.281 100.710 1.00 33.26 281 LYS A O 1
ATOM 2199 N N . ARG A 1 282 ? 42.481 99.579 102.829 1.00 32.01 282 ARG A N 1
ATOM 2200 C CA . ARG A 1 282 ? 43.879 99.307 102.511 1.00 31.81 282 ARG A CA 1
ATOM 2201 C C . ARG A 1 282 ? 44.068 97.854 102.052 1.00 33.73 282 ARG A C 1
ATOM 2202 O O . ARG A 1 282 ? 44.787 97.595 101.082 1.00 33.81 282 ARG A O 1
ATOM 2210 N N . PHE A 1 283 ? 43.429 96.910 102.736 1.00 27.54 283 PHE A N 1
ATOM 2211 C CA . PHE A 1 283 ? 43.490 95.513 102.297 1.00 28.82 283 PHE A CA 1
ATOM 2212 C C . PHE A 1 283 ? 42.891 95.383 100.896 1.00 31.81 283 PHE A C 1
ATOM 2213 O O . PHE A 1 283 ? 43.468 94.742 100.029 1.00 29.85 283 PHE A O 1
ATOM 2221 N N . HIS A 1 284 ? 41.746 96.020 100.680 1.00 32.51 284 HIS A N 1
ATOM 2222 C CA . HIS A 1 284 ? 41.030 95.896 99.415 1.00 28.57 284 HIS A CA 1
ATOM 2223 C C . HIS A 1 284 ? 41.831 96.454 98.243 1.00 35.42 284 HIS A C 1
ATOM 2224 O O . HIS A 1 284 ? 41.966 95.801 97.198 1.00 35.37 284 HIS A O 1
ATOM 2231 N N . VAL A 1 285 ? 42.354 97.667 98.421 1.00 31.57 285 VAL A N 1
ATOM 2232 C CA . VAL A 1 285 ? 43.107 98.345 97.372 1.00 32.15 285 VAL A CA 1
ATOM 2233 C C . VAL A 1 285 ? 44.464 97.682 97.138 1.00 27.68 285 VAL A C 1
ATOM 2234 O O . VAL A 1 285 ? 44.827 97.407 96.000 1.00 33.49 285 VAL A O 1
ATOM 2238 N N . CYS A 1 286 ? 45.206 97.407 98.212 1.00 29.34 286 CYS A N 1
ATOM 2239 C CA . CYS A 1 286 ? 46.545 96.842 98.055 1.00 25.93 286 CYS A CA 1
ATOM 2240 C C . CYS A 1 286 ? 46.521 95.447 97.444 1.00 28.94 286 CYS A C 1
ATOM 2241 O O . CYS A 1 286 ? 47.444 95.066 96.720 1.00 31.45 286 CYS A O 1
ATOM 2244 N N . ALA A 1 287 ? 45.468 94.687 97.729 1.00 27.14 287 ALA A N 1
ATOM 2245 C CA . ALA A 1 287 ? 45.343 93.341 97.163 1.00 26.79 287 ALA A CA 1
ATOM 2246 C C . ALA A 1 287 ? 45.245 93.401 95.639 1.00 26.47 287 ALA A C 1
ATOM 2247 O O . ALA A 1 287 ? 45.772 92.544 94.931 1.00 29.98 287 ALA A O 1
ATOM 2249 N N . ARG A 1 288 ? 44.544 94.408 95.145 1.00 30.65 288 ARG A N 1
ATOM 2250 C CA . ARG A 1 288 ? 44.348 94.567 93.708 1.00 33.17 288 ARG A CA 1
ATOM 2251 C C . ARG A 1 288 ? 45.508 95.271 93.001 1.00 31.03 288 ARG A C 1
ATOM 2252 O O . ARG A 1 288 ? 45.717 95.081 91.798 1.00 33.59 288 ARG A O 1
ATOM 2260 N N . GLN A 1 289 ? 46.245 96.104 93.730 1.00 30.78 289 GLN A N 1
ATOM 2261 C CA . GLN A 1 289 ? 47.331 96.863 93.116 1.00 34.50 289 GLN A CA 1
ATOM 2262 C C . GLN A 1 289 ? 48.730 96.238 93.228 1.00 38.11 289 GLN A C 1
ATOM 2263 O O . GLN A 1 289 ? 49.654 96.667 92.531 1.00 40.48 289 GLN A O 1
ATOM 2269 N N . THR A 1 290 ? 48.884 95.206 94.057 1.00 30.40 290 THR A N 1
ATOM 2270 C CA . THR A 1 290 ? 50.184 94.557 94.202 1.00 29.44 290 THR A CA 1
ATOM 2271 C C . THR A 1 290 ? 50.153 93.134 93.644 1.00 32.78 290 THR A C 1
ATOM 2272 O O . THR A 1 290 ? 49.087 92.531 93.518 1.00 32.48 290 THR A O 1
ATOM 2276 N N . GLY A 1 291 ? 51.324 92.632 93.257 1.00 31.52 291 GLY A N 1
ATOM 2277 C CA . GLY A 1 291 ? 51.455 91.317 92.656 1.00 34.91 291 GLY A CA 1
ATOM 2278 C C . GLY A 1 291 ? 52.125 90.251 93.505 1.00 35.30 291 GLY A C 1
ATOM 2279 O O . GLY A 1 291 ? 52.247 89.110 93.066 1.00 34.36 291 GLY A O 1
ATOM 2280 N N . SER A 1 292 ? 52.581 90.620 94.700 1.00 30.45 292 SER A N 1
ATOM 2281 C CA . SER A 1 292 ? 53.131 89.648 95.645 1.00 28.74 292 SER A CA 1
ATOM 2282 C C . SER A 1 292 ? 52.758 90.055 97.054 1.00 29.50 292 SER A C 1
ATOM 2283 O O . SER A 1 292 ? 52.543 91.235 97.329 1.00 32.16 292 SER A O 1
ATOM 2286 N N . TYR A 1 293 ? 52.708 89.073 97.947 1.00 26.67 293 TYR A N 1
ATOM 2287 C CA . TYR A 1 293 ? 52.320 89.300 99.323 1.00 29.22 293 TYR A CA 1
ATOM 2288 C C . TYR A 1 293 ? 53.340 90.195 100.015 1.00 31.00 293 TYR A C 1
ATOM 2289 O O . TYR A 1 293 ? 52.991 91.012 100.872 1.00 24.53 293 TYR A O 1
ATOM 2298 N N . ARG A 1 294 ? 54.601 90.063 99.624 1.00 30.24 294 ARG A N 1
ATOM 2299 C CA . ARG A 1 294 ? 55.626 90.951 100.165 1.00 34.72 294 ARG A CA 1
ATOM 2300 C C . ARG A 1 294 ? 55.284 92.399 99.801 1.00 32.44 294 ARG A C 1
ATOM 2301 O O . ARG A 1 294 ? 55.325 93.285 100.650 1.00 30.54 294 ARG A O 1
ATOM 2309 N N . ASP A 1 295 ? 54.936 92.634 98.540 1.00 30.44 295 ASP A N 1
ATOM 2310 C CA . ASP A 1 295 ? 54.565 93.984 98.117 1.00 30.94 295 ASP A CA 1
ATOM 2311 C C . ASP A 1 295 ? 53.248 94.405 98.768 1.00 34.69 295 ASP A C 1
ATOM 2312 O O . ASP A 1 295 ? 53.079 95.574 99.130 1.00 36.91 295 ASP A O 1
ATOM 2317 N N . PHE A 1 296 ? 52.319 93.455 98.903 1.00 29.67 296 PHE A N 1
ATOM 2318 C CA . PHE A 1 296 ? 51.053 93.705 99.594 1.00 30.16 296 PHE A CA 1
ATOM 2319 C C . PHE A 1 296 ? 51.280 94.271 100.993 1.00 30.65 296 PHE A C 1
ATOM 2320 O O . PHE A 1 296 ? 50.687 95.280 101.368 1.00 31.65 296 PHE A O 1
ATOM 2328 N N . LEU A 1 297 ? 52.128 93.592 101.757 1.00 27.51 297 LEU A N 1
ATOM 2329 C CA . LEU A 1 297 ? 52.416 93.978 103.134 1.00 30.51 297 LEU A CA 1
ATOM 2330 C C . LEU A 1 297 ? 52.986 95.394 103.198 1.00 33.69 297 LEU A C 1
ATOM 2331 O O . LEU A 1 297 ? 52.567 96.204 104.030 1.00 33.68 297 LEU A O 1
ATOM 2336 N N . GLU A 1 298 ? 53.924 95.698 102.306 1.00 30.50 298 GLU A N 1
ATOM 2337 C CA . GLU A 1 298 ? 54.508 97.036 102.243 1.00 36.97 298 GLU A CA 1
ATOM 2338 C C . GLU A 1 298 ? 53.470 98.090 101.852 1.00 39.24 298 GLU A C 1
ATOM 2339 O O . GLU A 1 298 ? 53.492 99.206 102.358 1.00 33.09 298 GLU A O 1
ATOM 2345 N N . CYS A 1 299 ? 52.558 97.734 100.954 1.00 36.70 299 CYS A N 1
ATOM 2346 C CA . CYS A 1 299 ? 51.508 98.660 100.543 1.00 35.04 299 CYS A CA 1
ATOM 2347 C C . CYS A 1 299 ? 50.556 98.994 101.696 1.00 29.65 299 CYS A C 1
ATOM 2348 O O . CYS A 1 299 ? 50.178 100.148 101.873 1.00 32.26 299 CYS A O 1
ATOM 2351 N N . VAL A 1 300 ? 50.153 97.988 102.468 1.00 27.25 300 VAL A N 1
ATOM 2352 C CA . VAL A 1 300 ? 49.219 98.207 103.573 1.00 29.35 300 VAL A CA 1
ATOM 2353 C C . VAL A 1 300 ? 49.922 98.941 104.721 1.00 38.49 300 VAL A C 1
ATOM 2354 O O . VAL A 1 300 ? 49.332 99.803 105.380 1.00 33.93 300 VAL A O 1
ATOM 2358 N N . LYS A 1 301 ? 51.188 98.587 104.939 1.00 36.54 301 LYS A N 1
ATOM 2359 C CA . LYS A 1 301 ? 52.008 99.159 106.010 1.00 40.89 301 LYS A CA 1
ATOM 2360 C C . LYS A 1 301 ? 52.125 100.679 105.948 1.00 37.07 301 LYS A C 1
ATOM 2361 O O . LYS A 1 301 ? 52.348 101.266 104.897 1.00 36.45 301 LYS A O 1
ATOM 2367 N N . ALA A 1 302 ? 51.981 101.308 107.102 1.00 38.35 302 ALA A N 1
ATOM 2368 C CA . ALA A 1 302 ? 52.263 102.726 107.227 1.00 48.17 302 ALA A CA 1
ATOM 2369 C C . ALA A 1 302 ? 52.763 102.957 108.631 1.00 49.18 302 ALA A C 1
ATOM 2370 O O . ALA A 1 302 ? 52.924 102.004 109.400 1.00 47.60 302 ALA A O 1
ATOM 2372 N N . LYS A 1 303 ? 52.991 104.223 108.956 1.00 52.68 303 LYS A N 1
ATOM 2373 C CA . LYS A 1 303 ? 53.486 104.615 110.264 1.00 58.74 303 LYS A CA 1
ATOM 2374 C C . LYS A 1 303 ? 52.702 103.949 111.395 1.00 50.81 303 LYS A C 1
ATOM 2375 O O . LYS A 1 303 ? 53.289 103.378 112.313 1.00 50.84 303 LYS A O 1
ATOM 2381 N N . ARG A 1 304 ? 51.377 103.988 111.314 1.00 53.37 304 ARG A N 1
ATOM 2382 C CA . ARG A 1 304 ? 50.558 103.522 112.430 1.00 58.60 304 ARG A CA 1
ATOM 2383 C C . ARG A 1 304 ? 50.322 102.010 112.445 1.00 57.01 304 ARG A C 1
ATOM 2384 O O . ARG A 1 304 ? 49.682 101.504 113.368 1.00 60.83 304 ARG A O 1
ATOM 2392 N N . PHE A 1 305 ? 50.835 101.282 111.451 1.00 49.29 305 PHE A N 1
ATOM 2393 C CA . PHE A 1 305 ? 50.665 99.823 111.451 1.00 39.97 305 PHE A CA 1
ATOM 2394 C C . PHE A 1 305 ? 51.987 99.062 111.464 1.00 39.77 305 PHE A C 1
ATOM 2395 O O . PHE A 1 305 ? 52.884 99.342 110.675 1.00 44.14 305 PHE A O 1
ATOM 2403 N N . THR A 1 306 ? 52.110 98.117 112.387 1.00 35.57 306 THR A N 1
ATOM 2404 C CA . THR A 1 306 ? 53.225 97.179 112.380 1.00 36.64 306 THR A CA 1
ATOM 2405 C C . THR A 1 306 ? 52.984 96.034 111.393 1.00 32.97 306 THR A C 1
ATOM 2406 O O . THR A 1 306 ? 51.840 95.732 111.044 1.00 31.77 306 THR A O 1
ATOM 2410 N N . PHE A 1 307 ? 54.061 95.406 110.938 1.00 30.04 307 PHE A N 1
ATOM 2411 C CA . PHE A 1 307 ? 53.940 94.259 110.047 1.00 33.09 307 PHE A CA 1
ATOM 2412 C C . PHE A 1 307 ? 53.186 93.122 110.727 1.00 31.48 307 PHE A C 1
ATOM 2413 O O . PHE A 1 307 ? 52.386 92.437 110.093 1.00 29.50 307 PHE A O 1
ATOM 2421 N N . SER A 1 308 ? 53.424 92.931 112.023 1.00 26.07 308 SER A N 1
ATOM 2422 C CA . SER A 1 308 ? 52.775 91.848 112.750 1.00 28.47 308 SER A CA 1
ATOM 2423 C C . SER A 1 308 ? 51.265 92.038 112.830 1.00 23.09 308 SER A C 1
ATOM 2424 O O . SER A 1 308 ? 50.503 91.073 112.765 1.00 30.32 308 SER A O 1
ATOM 2427 N N . ARG A 1 309 ? 50.836 93.283 112.984 1.00 24.86 309 ARG A N 1
ATOM 2428 C CA . ARG A 1 309 ? 49.409 93.567 112.999 1.00 28.55 309 ARG A CA 1
ATOM 2429 C C . ARG A 1 309 ? 48.813 93.249 111.627 1.00 27.07 309 ARG A C 1
ATOM 2430 O O . ARG A 1 309 ? 47.770 92.607 111.543 1.00 29.93 309 ARG A O 1
ATOM 2438 N N . ILE A 1 310 ? 49.478 93.688 110.559 1.00 23.76 310 ILE A N 1
ATOM 2439 C CA . ILE A 1 310 ? 48.965 93.406 109.214 1.00 29.18 310 ILE A CA 1
ATOM 2440 C C . ILE A 1 310 ? 48.954 91.904 108.912 1.00 27.49 310 ILE A C 1
ATOM 2441 O O . ILE A 1 310 ? 47.975 91.384 108.373 1.00 31.09 310 ILE A O 1
ATOM 2446 N N . ARG A 1 311 ? 50.041 91.208 109.251 1.00 27.19 311 ARG A N 1
ATOM 2447 C CA . ARG A 1 311 ? 50.107 89.760 109.042 1.00 26.92 311 ARG A CA 1
ATOM 2448 C C . ARG A 1 311 ? 49.036 89.013 109.845 1.00 24.60 311 ARG A C 1
ATOM 2449 O O . ARG A 1 311 ? 48.464 88.044 109.350 1.00 24.93 311 ARG A O 1
ATOM 2457 N N . ARG A 1 312 ? 48.780 89.441 111.081 1.00 26.58 312 ARG A N 1
ATOM 2458 C CA . ARG A 1 312 ? 47.702 88.836 111.876 1.00 28.58 312 ARG A CA 1
ATOM 2459 C C . ARG A 1 312 ? 46.365 89.040 111.163 1.00 29.35 312 ARG A C 1
ATOM 2460 O O . ARG A 1 312 ? 45.573 88.110 111.054 1.00 27.93 312 ARG A O 1
ATOM 2468 N N . LEU A 1 313 ? 46.118 90.254 110.672 1.00 26.63 313 LEU A N 1
ATOM 2469 C CA . LEU A 1 313 ? 44.858 90.521 109.972 1.00 27.58 313 LEU A CA 1
ATOM 2470 C C . LEU A 1 313 ? 44.684 89.657 108.715 1.00 26.21 313 LEU A C 1
ATOM 2471 O O . LEU A 1 313 ? 43.563 89.290 108.363 1.00 26.04 313 LEU A O 1
ATOM 2476 N N . ALA A 1 314 ? 45.781 89.351 108.028 1.00 24.35 314 ALA A N 1
ATOM 2477 C CA . ALA A 1 314 ? 45.713 88.453 106.874 1.00 25.52 314 ALA A CA 1
ATOM 2478 C C . ALA A 1 314 ? 45.291 87.036 107.287 1.00 24.78 314 ALA A C 1
ATOM 2479 O O . ALA A 1 314 ? 44.523 86.397 106.591 1.00 22.08 314 ALA A O 1
ATOM 2481 N N . LEU A 1 315 ? 45.783 86.550 108.425 1.00 20.50 315 LEU A N 1
ATOM 2482 C CA . LEU A 1 315 ? 45.389 85.221 108.903 1.00 19.07 315 LEU A CA 1
ATOM 2483 C C . LEU A 1 315 ? 43.935 85.220 109.355 1.00 19.22 315 LEU A C 1
ATOM 2484 O O . LEU A 1 315 ? 43.183 84.304 109.033 1.00 21.21 315 LEU A O 1
ATOM 2489 N N . PHE A 1 316 ? 43.537 86.262 110.078 1.00 19.50 316 PHE A N 1
ATOM 2490 C CA . PHE A 1 316 ? 42.137 86.397 110.487 1.00 24.06 316 PHE A CA 1
ATOM 2491 C C . PHE A 1 316 ? 41.213 86.437 109.276 1.00 23.10 316 PHE A C 1
ATOM 2492 O O . PHE A 1 316 ? 40.116 85.865 109.294 1.00 22.51 316 PHE A O 1
ATOM 2500 N N . SER A 1 317 ? 41.654 87.107 108.218 1.00 26.52 317 SER A N 1
ATOM 2501 C CA . SER A 1 317 ? 40.842 87.172 107.008 1.00 21.39 317 SER A CA 1
ATOM 2502 C C . SER A 1 317 ? 40.717 85.815 106.313 1.00 24.40 317 SER A C 1
ATOM 2503 O O . SER A 1 317 ? 39.622 85.384 105.955 1.00 25.60 317 SER A O 1
ATOM 2506 N N . VAL A 1 318 ? 41.836 85.133 106.111 1.00 23.38 318 VAL A N 1
ATOM 2507 C CA . VAL A 1 318 ? 41.781 83.881 105.366 1.00 24.09 318 VAL A CA 1
ATOM 2508 C C . VAL A 1 318 ? 41.027 82.801 106.154 1.00 24.44 318 VAL A C 1
ATOM 2509 O O . VAL A 1 318 ? 40.385 81.932 105.565 1.00 25.06 318 VAL A O 1
ATOM 2513 N N . PHE A 1 319 ? 41.067 82.876 107.480 1.00 19.26 319 PHE A N 1
ATOM 2514 C CA . PHE A 1 319 ? 40.385 81.899 108.324 1.00 19.13 319 PHE A CA 1
ATOM 2515 C C . PHE A 1 319 ? 38.996 82.383 108.728 1.00 24.95 319 PHE A C 1
ATOM 2516 O O . PHE A 1 319 ? 38.297 81.713 109.493 1.00 29.46 319 PHE A O 1
ATOM 2524 N N . GLU A 1 320 ? 38.613 83.549 108.208 1.00 24.82 320 GLU A N 1
ATOM 2525 C CA . GLU A 1 320 ? 37.300 84.154 108.477 1.00 28.71 320 GLU A CA 1
ATOM 2526 C C . GLU A 1 320 ? 37.036 84.261 109.966 1.00 26.28 320 GLU A C 1
ATOM 2527 O O . GLU A 1 320 ? 35.995 83.845 110.478 1.00 32.89 320 GLU A O 1
ATOM 2533 N N . VAL A 1 321 ? 37.985 84.846 110.667 1.00 20.84 321 VAL A N 1
ATOM 2534 C CA . VAL A 1 321 ? 37.864 84.931 112.106 1.00 22.95 321 VAL A CA 1
ATOM 2535 C C . VAL A 1 321 ? 37.128 86.237 112.386 1.00 29.77 321 VAL A C 1
ATOM 2536 O O . VAL A 1 321 ? 37.720 87.316 112.366 1.00 31.82 321 VAL A O 1
ATOM 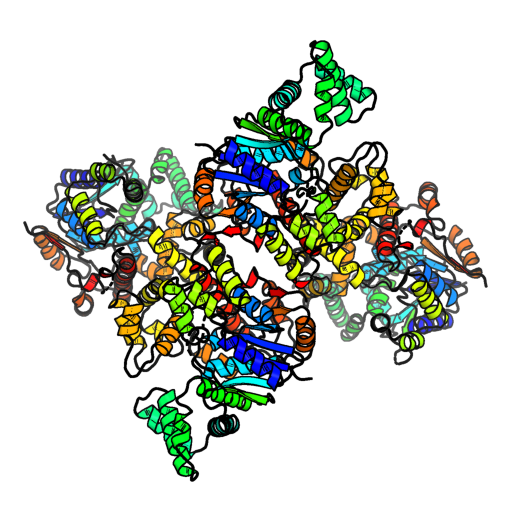2540 N N . ASN A 1 322 ? 35.839 86.142 112.704 1.00 28.13 322 ASN A N 1
ATOM 2541 C CA . ASN A 1 322 ? 35.029 87.348 112.677 1.00 34.02 322 ASN A CA 1
ATOM 2542 C C . ASN A 1 322 ? 34.971 88.007 114.048 1.00 32.64 322 ASN A C 1
ATOM 2543 O O . ASN A 1 322 ? 35.416 87.427 115.042 1.00 26.66 322 ASN A O 1
ATOM 2548 N N . LYS A 1 323 ? 34.371 89.192 114.101 1.00 28.10 323 LYS A N 1
ATOM 2549 C CA . LYS A 1 323 ? 34.427 90.032 115.294 1.00 26.55 323 LYS A CA 1
ATOM 2550 C C . LYS A 1 323 ? 33.641 89.443 116.458 1.00 29.04 323 LYS A C 1
ATOM 2551 O O . LYS A 1 323 ? 34.092 89.493 117.608 1.00 29.45 323 LYS A O 1
ATOM 2557 N N . GLU A 1 324 ? 32.477 88.872 116.168 1.00 26.73 324 GLU A N 1
ATOM 2558 C CA . GLU A 1 324 ? 31.645 88.302 117.222 1.00 29.99 324 GLU A CA 1
ATOM 2559 C C . GLU A 1 324 ? 32.307 87.076 117.871 1.00 26.93 324 GLU A C 1
ATOM 2560 O O . GLU A 1 324 ? 32.244 86.886 119.090 1.00 29.49 324 GLU A O 1
ATOM 2566 N N . PHE A 1 325 ? 32.931 86.244 117.043 1.00 24.79 325 PHE A N 1
ATOM 2567 C CA . PHE A 1 325 ? 33.619 85.036 117.498 1.00 22.37 325 PHE A CA 1
ATOM 2568 C C . PHE A 1 325 ? 34.800 85.384 118.414 1.00 24.68 325 PHE A C 1
ATOM 2569 O O . PHE A 1 325 ? 34.977 84.773 119.482 1.00 22.69 325 PHE A O 1
ATOM 2577 N N . VAL A 1 326 ? 35.595 86.377 118.025 1.00 21.70 326 VAL A N 1
ATOM 2578 C CA . VAL A 1 326 ? 36.734 86.771 118.867 1.00 25.74 326 VAL A CA 1
ATOM 2579 C C . VAL A 1 326 ? 36.245 87.448 120.155 1.00 23.80 326 VAL A C 1
ATOM 2580 O O . VAL A 1 326 ? 36.817 87.244 121.232 1.00 23.12 326 VAL A O 1
ATOM 2584 N N . GLU A 1 327 ? 35.169 88.223 120.057 1.00 26.52 327 GLU A N 1
ATOM 2585 C CA . GLU A 1 327 ? 34.613 88.869 121.239 1.00 29.36 327 GLU A CA 1
ATOM 2586 C C . GLU A 1 327 ? 34.170 87.827 122.271 1.00 26.97 327 GLU A C 1
ATOM 2587 O O . GLU A 1 327 ? 34.457 87.958 123.456 1.00 23.27 327 GLU A O 1
ATOM 2593 N N . LYS A 1 328 ? 33.459 86.804 121.820 1.00 27.61 328 LYS A N 1
ATOM 2594 C CA . LYS A 1 328 ? 33.054 85.727 122.716 1.00 27.48 328 LYS A CA 1
ATOM 2595 C C . LYS A 1 328 ? 34.257 84.945 123.252 1.00 24.01 328 LYS A C 1
ATOM 2596 O O . LYS A 1 328 ? 34.290 84.567 124.430 1.00 24.23 328 LYS A O 1
ATOM 2602 N N . SER A 1 329 ? 35.237 84.684 122.393 1.00 22.26 329 SER A N 1
ATOM 2603 C CA . SER A 1 329 ? 36.423 83.953 122.840 1.00 19.50 329 SER A CA 1
ATOM 2604 C C . SER A 1 329 ? 37.198 84.762 123.887 1.00 23.73 329 SER A C 1
ATOM 2605 O O . SER A 1 329 ? 37.764 84.193 124.817 1.00 24.27 329 SER A O 1
ATOM 2608 N N . ASN A 1 330 ? 37.212 86.085 123.747 1.00 21.85 330 ASN A N 1
ATOM 2609 C CA . ASN A 1 330 ? 37.984 86.925 124.668 1.00 21.09 330 ASN A CA 1
ATOM 2610 C C . ASN A 1 330 ? 37.235 87.249 125.961 1.00 28.73 330 ASN A C 1
ATOM 2611 O O . ASN A 1 330 ? 37.773 87.889 126.863 1.00 28.90 330 ASN A O 1
ATOM 2616 N N . THR A 1 331 ? 35.986 86.811 126.018 1.00 24.68 331 THR A N 1
ATOM 2617 C CA . THR A 1 331 ? 35.122 86.942 127.189 1.00 27.16 331 THR A CA 1
ATOM 2618 C C . THR A 1 331 ? 35.039 85.603 127.928 1.00 27.00 331 THR A C 1
ATOM 2619 O O . THR A 1 331 ? 35.359 85.504 129.109 1.00 24.84 331 THR A O 1
ATOM 2623 N N . LYS A 1 332 ? 34.578 84.574 127.236 1.00 20.27 332 LYS A N 1
ATOM 2624 C CA . LYS A 1 332 ? 34.430 83.255 127.860 1.00 20.24 332 LYS A CA 1
ATOM 2625 C C . LYS A 1 332 ? 35.713 82.412 127.837 1.00 21.65 332 LYS A C 1
ATOM 2626 O O . LYS A 1 332 ? 35.836 81.427 128.573 1.00 24.85 332 LYS A O 1
ATOM 2632 N N . GLY A 1 333 ? 36.670 82.779 126.999 1.00 21.80 333 GLY A N 1
ATOM 2633 C CA . GLY A 1 333 ? 37.913 82.026 126.941 1.00 18.75 333 GLY A CA 1
ATOM 2634 C C . GLY A 1 333 ? 37.840 80.767 126.096 1.00 22.29 333 GLY A C 1
ATOM 2635 O O . GLY A 1 333 ? 36.831 80.501 125.421 1.00 21.75 333 GLY A O 1
ATOM 2636 N N . PRO A 1 334 ? 38.915 79.976 126.121 1.00 18.89 334 PRO A N 1
ATOM 2637 C CA . PRO A 1 334 ? 38.980 78.648 125.491 1.00 19.16 334 PRO A CA 1
ATOM 2638 C C . PRO A 1 334 ? 37.964 77.713 126.117 1.00 20.69 334 PRO A C 1
ATOM 2639 O O . PRO A 1 334 ? 37.721 77.803 127.326 1.00 19.88 334 PRO A O 1
ATOM 2643 N N . GLN A 1 335 ? 37.320 76.883 125.302 1.00 16.31 335 GLN A N 1
ATOM 2644 C CA . GLN A 1 335 ? 36.308 75.977 125.813 1.00 21.30 335 GLN A CA 1
ATOM 2645 C C . GLN A 1 335 ? 36.831 74.547 125.998 1.00 17.95 335 GLN A C 1
ATOM 2646 O O . GLN A 1 335 ? 36.081 73.666 126.404 1.00 17.53 335 GLN A O 1
ATOM 2652 N N . TYR A 1 336 ? 38.111 74.305 125.704 1.00 14.79 336 TYR A N 1
ATOM 2653 C CA . TYR A 1 336 ? 38.655 72.946 125.849 1.00 18.74 336 TYR A CA 1
ATOM 2654 C C . TYR A 1 336 ? 40.155 73.011 126.099 1.00 16.03 336 TYR A C 1
ATOM 2655 O O . TYR A 1 336 ? 40.814 74.014 125.796 1.00 18.81 336 TYR A O 1
ATOM 2664 N N . ILE A 1 337 ? 40.683 71.930 126.640 1.00 18.33 337 ILE A N 1
ATOM 2665 C CA . ILE A 1 337 ? 42.115 71.761 126.750 1.00 18.56 337 ILE A CA 1
ATOM 2666 C C . ILE A 1 337 ? 42.547 70.704 125.741 1.00 19.06 337 ILE A C 1
ATOM 2667 O O . ILE A 1 337 ? 42.197 69.535 125.887 1.00 19.76 337 ILE A O 1
ATOM 2672 N N . ARG A 1 338 ? 43.313 71.109 124.731 1.00 18.48 338 ARG A N 1
ATOM 2673 C CA . ARG A 1 338 ? 43.775 70.168 123.703 1.00 17.29 338 ARG A CA 1
ATOM 2674 C C . ARG A 1 338 ? 45.152 69.623 124.090 1.00 19.76 338 ARG A C 1
ATOM 2675 O O . ARG A 1 338 ? 46.081 70.391 124.255 1.00 16.61 338 ARG A O 1
ATOM 2683 N N . ILE A 1 339 ? 45.280 68.304 124.216 1.00 17.67 339 ILE A N 1
ATOM 2684 C CA . ILE A 1 339 ? 46.567 67.685 124.534 1.00 16.08 339 ILE A CA 1
ATOM 2685 C C . ILE A 1 339 ? 47.305 67.382 123.240 1.00 18.02 339 ILE A C 1
ATOM 2686 O O . ILE A 1 339 ? 46.813 66.598 122.439 1.00 20.06 339 ILE A O 1
ATOM 2691 N N . LEU A 1 340 ? 48.438 68.044 123.001 1.00 16.86 340 LEU A N 1
ATOM 2692 C CA . LEU A 1 340 ? 49.271 67.720 121.843 1.00 20.85 340 LEU A CA 1
ATOM 2693 C C . LEU A 1 340 ? 50.294 66.627 122.125 1.00 21.55 340 LEU A C 1
ATOM 2694 O O . LEU A 1 340 ? 50.767 65.971 121.198 1.00 17.25 340 LEU A O 1
ATOM 2699 N N . GLY A 1 341 ? 50.651 66.437 123.396 1.00 18.68 341 GLY A N 1
ATOM 2700 C CA . GLY A 1 341 ? 51.604 65.405 123.739 1.00 16.54 341 GLY A CA 1
ATOM 2701 C C . GLY A 1 341 ? 51.903 65.339 125.227 1.00 19.67 341 GLY A C 1
ATOM 2702 O O . GLY A 1 341 ? 51.656 66.302 125.970 1.00 16.46 341 GLY A O 1
ATOM 2703 N N . PHE A 1 342 ? 52.399 64.184 125.665 1.00 18.84 342 PHE A N 1
ATOM 2704 C CA . PHE A 1 342 ? 52.865 64.043 127.038 1.00 19.97 342 PHE A CA 1
ATOM 2705 C C . PHE A 1 342 ? 53.850 62.889 127.157 1.00 20.95 342 PHE A C 1
ATOM 2706 O O . PHE A 1 342 ? 53.900 62.000 126.298 1.00 22.75 342 PHE A O 1
ATOM 2714 N N . THR A 1 343 ? 54.655 62.912 128.215 1.00 16.75 343 THR A N 1
ATOM 2715 C CA . THR A 1 343 ? 55.543 61.796 128.480 1.00 16.91 343 THR A CA 1
ATOM 2716 C C . THR A 1 343 ? 54.934 60.768 129.426 1.00 16.84 343 THR A C 1
ATOM 2717 O O . THR A 1 343 ? 53.905 61.008 130.038 1.00 21.78 343 THR A O 1
ATOM 2721 N N . GLU A 1 344 ? 55.637 59.658 129.603 1.00 16.06 344 GLU A N 1
ATOM 2722 C CA . GLU A 1 344 ? 55.246 58.654 130.590 1.00 22.72 344 GLU A CA 1
ATOM 2723 C C . GLU A 1 344 ? 55.096 59.266 131.991 1.00 23.60 344 GLU A C 1
ATOM 2724 O O . GLU A 1 344 ? 54.146 58.967 132.729 1.00 20.12 344 GLU A O 1
ATOM 2730 N N . LYS A 1 345 ? 56.040 60.124 132.352 1.00 23.39 345 LYS A N 1
ATOM 2731 C CA . LYS A 1 345 ? 55.955 60.871 133.603 1.00 26.94 345 LYS A CA 1
ATOM 2732 C C . LYS A 1 345 ? 54.741 61.805 133.582 1.00 25.38 345 LYS A C 1
ATOM 2733 O O . LYS A 1 345 ? 54.024 61.921 134.574 1.00 26.89 345 LYS A O 1
ATOM 2739 N N . GLY A 1 346 ? 54.529 62.464 132.443 1.00 20.90 346 GLY A N 1
ATOM 2740 C CA . GLY A 1 346 ? 53.390 63.341 132.238 1.00 20.85 346 GLY A CA 1
ATOM 2741 C C . GLY A 1 346 ? 52.033 62.713 132.507 1.00 21.35 346 GLY A C 1
ATOM 2742 O O . GLY A 1 346 ? 51.086 63.425 132.878 1.00 21.39 346 GLY A O 1
ATOM 2743 N N . ARG A 1 347 ? 51.924 61.392 132.321 1.00 22.21 347 ARG A N 1
ATOM 2744 C CA . ARG A 1 347 ? 50.683 60.664 132.623 1.00 21.46 347 ARG A CA 1
ATOM 2745 C C . ARG A 1 347 ? 50.113 60.993 133.992 1.00 21.45 347 ARG A C 1
ATOM 2746 O O . ARG A 1 347 ? 48.896 61.120 134.163 1.00 23.71 347 ARG A O 1
ATOM 2754 N N . GLU A 1 348 ? 51.009 61.073 134.970 1.00 21.40 348 GLU A N 1
ATOM 2755 C CA . GLU A 1 348 ? 50.634 61.302 136.356 1.00 23.21 348 GLU A CA 1
ATOM 2756 C C . GLU A 1 348 ? 49.905 62.636 136.515 1.00 24.01 348 GLU A C 1
ATOM 2757 O O . GLU A 1 348 ? 48.880 62.697 137.200 1.00 26.83 348 GLU A O 1
ATOM 2763 N N . ILE A 1 349 ? 50.417 63.701 135.894 1.00 17.58 349 ILE A N 1
ATOM 2764 C CA . ILE A 1 349 ? 49.776 65.013 136.077 1.00 18.17 349 ILE A CA 1
ATOM 2765 C C . ILE A 1 349 ? 48.558 65.110 135.162 1.00 21.22 349 ILE A C 1
ATOM 2766 O O . ILE A 1 349 ? 47.565 65.741 135.505 1.00 23.42 349 ILE A O 1
ATOM 2771 N N . LEU A 1 350 ? 48.592 64.418 134.030 1.00 20.47 350 LEU A N 1
ATOM 2772 C CA . LEU A 1 350 ? 47.418 64.421 133.156 1.00 24.57 350 LEU A CA 1
ATOM 2773 C C . LEU A 1 350 ? 46.247 63.717 133.836 1.00 23.70 350 LEU A C 1
ATOM 2774 O O . LEU A 1 350 ? 45.096 64.153 133.747 1.00 28.79 350 LEU A O 1
ATOM 2779 N N . SER A 1 351 ? 46.549 62.647 134.565 1.00 20.12 351 SER A N 1
ATOM 2780 C CA . SER A 1 351 ? 45.531 61.937 135.307 1.00 22.32 351 SER A CA 1
ATOM 2781 C C . SER A 1 351 ? 44.873 62.841 136.372 1.00 26.40 351 SER A C 1
ATOM 2782 O O . SER A 1 351 ? 43.646 62.829 136.566 1.00 23.23 351 SER A O 1
ATOM 2785 N N . LEU A 1 352 ? 45.685 63.642 137.044 1.00 21.63 352 LEU A N 1
ATOM 2786 C CA . LEU A 1 352 ? 45.157 64.578 138.030 1.00 27.24 352 LEU A CA 1
ATOM 2787 C C . LEU A 1 352 ? 44.316 65.672 137.357 1.00 25.14 352 LEU A C 1
ATOM 2788 O O . LEU A 1 352 ? 43.273 66.053 137.874 1.00 24.19 352 LEU A O 1
ATOM 2793 N N . MET A 1 353 ? 44.778 66.166 136.210 1.00 22.10 353 MET A N 1
ATOM 2794 C CA . MET A 1 353 ? 44.006 67.133 135.426 1.00 19.79 353 MET A CA 1
ATOM 2795 C C . MET A 1 353 ? 42.621 66.611 135.094 1.00 25.63 353 MET A C 1
ATOM 2796 O O . MET A 1 353 ? 41.658 67.370 135.108 1.00 25.06 353 MET A O 1
ATOM 2801 N N . ARG A 1 354 ? 42.508 65.318 134.804 1.00 24.06 354 ARG A N 1
ATOM 2802 C CA . ARG A 1 354 ? 41.189 64.781 134.468 1.00 27.23 354 ARG A CA 1
ATOM 2803 C C . ARG A 1 354 ? 40.244 64.916 135.651 1.00 28.86 354 ARG A C 1
ATOM 2804 O O . ARG A 1 354 ? 39.033 65.067 135.473 1.00 25.45 354 ARG A O 1
ATOM 2812 N N . LYS A 1 355 ? 40.789 64.883 136.862 1.00 25.02 355 LYS A N 1
ATOM 2813 C CA . LYS A 1 355 ? 39.957 65.096 138.044 1.00 27.51 355 LYS A CA 1
ATOM 2814 C C . LYS A 1 355 ? 39.721 66.581 138.325 1.00 27.83 355 LYS A C 1
ATOM 2815 O O . LYS A 1 355 ? 38.651 66.965 138.795 1.00 28.85 355 LYS A O 1
ATOM 2821 N N . LYS A 1 356 ? 40.748 67.401 138.128 1.00 19.91 356 LYS A N 1
ATOM 2822 C CA . LYS A 1 356 ? 40.673 68.799 138.572 1.00 21.49 356 LYS A CA 1
ATOM 2823 C C . LYS A 1 356 ? 40.384 69.864 137.505 1.00 23.28 356 LYS A C 1
ATOM 2824 O O . LYS A 1 356 ? 40.134 71.025 137.848 1.00 22.59 356 LYS A O 1
ATOM 2830 N N . ALA A 1 357 ? 40.385 69.487 136.229 1.00 20.42 357 ALA A N 1
ATOM 2831 C CA . ALA A 1 357 ? 40.333 70.506 135.175 1.00 20.27 357 ALA A CA 1
ATOM 2832 C C . ALA A 1 357 ? 38.960 71.158 135.102 1.00 23.00 357 ALA A C 1
ATOM 2833 O O . ALA A 1 357 ? 37.961 70.538 135.443 1.00 21.70 357 ALA A O 1
ATOM 2835 N N . LYS A 1 358 ? 38.932 72.421 134.684 1.00 19.07 358 LYS A N 1
ATOM 2836 C CA . LYS A 1 358 ? 37.687 73.177 134.574 1.00 23.76 358 LYS A CA 1
ATOM 2837 C C . LYS A 1 358 ? 37.184 73.243 133.138 1.00 25.41 358 LYS A C 1
ATOM 2838 O O . LYS A 1 358 ? 36.163 73.861 132.885 1.00 23.15 358 LYS A O 1
ATOM 2844 N N . LEU A 1 359 ? 37.934 72.654 132.204 1.00 23.44 359 LEU A N 1
ATOM 2845 C CA . LEU A 1 359 ? 37.516 72.551 130.803 1.00 23.19 359 LEU A CA 1
ATOM 2846 C C . LEU A 1 359 ? 37.648 71.100 130.367 1.00 24.05 359 LEU A C 1
ATOM 2847 O O . LEU A 1 359 ? 38.500 70.389 130.894 1.00 19.73 359 LEU A O 1
ATOM 2852 N N . PRO A 1 360 ? 36.825 70.662 129.395 1.00 21.45 360 PRO A N 1
ATOM 2853 C CA . PRO A 1 360 ? 36.920 69.301 128.848 1.00 21.89 360 PRO A CA 1
ATOM 2854 C C . PRO A 1 360 ? 38.296 69.058 128.243 1.00 21.25 360 PRO A C 1
ATOM 2855 O O . PRO A 1 360 ? 38.835 69.947 127.589 1.00 24.04 360 PRO A O 1
ATOM 2859 N N . ILE A 1 361 ? 38.857 67.879 128.471 1.00 17.77 361 ILE A N 1
ATOM 2860 C CA . ILE A 1 361 ? 40.172 67.549 127.936 1.00 18.08 361 ILE A CA 1
ATOM 2861 C C . ILE A 1 361 ? 40.007 66.725 126.663 1.00 25.19 361 ILE A C 1
ATOM 2862 O O . ILE A 1 361 ? 39.313 65.709 126.662 1.00 22.28 361 ILE A O 1
ATOM 2867 N N . VAL A 1 362 ? 40.625 67.182 125.581 1.00 19.86 362 VAL A N 1
ATOM 2868 C CA . VAL A 1 362 ? 40.579 66.475 124.305 1.00 20.70 362 VAL A CA 1
ATOM 2869 C C . VAL A 1 362 ? 41.938 65.830 124.049 1.00 25.47 362 VAL A C 1
ATOM 2870 O O . VAL A 1 362 ? 42.930 66.532 123.900 1.00 21.39 362 VAL A O 1
ATOM 2874 N N . THR A 1 363 ? 41.986 64.502 124.046 1.00 23.31 363 THR A N 1
ATOM 2875 C CA . THR A 1 363 ? 43.190 63.760 123.651 1.00 22.88 363 THR A CA 1
ATOM 2876 C C . THR A 1 363 ? 42.941 63.193 122.260 1.00 27.76 363 THR A C 1
ATOM 2877 O O . THR A 1 363 ? 43.686 63.442 121.310 1.00 35.70 363 THR A O 1
ATOM 2881 N N . ASN A 1 364 ? 41.883 62.412 122.160 1.00 24.11 364 ASN A N 1
ATOM 2882 C CA . ASN A 1 364 ? 41.517 61.759 120.919 1.00 20.29 364 ASN A CA 1
ATOM 2883 C C . ASN A 1 364 ? 40.566 62.658 120.137 1.00 21.45 364 ASN A C 1
ATOM 2884 O O . ASN A 1 364 ? 39.378 62.758 120.464 1.00 20.89 364 ASN A O 1
ATOM 2889 N N . MET A 1 365 ? 41.066 63.256 119.062 1.00 21.09 365 MET A N 1
ATOM 2890 C CA . MET A 1 365 ? 40.273 64.246 118.328 1.00 23.14 365 MET A CA 1
ATOM 2891 C C . MET A 1 365 ? 39.058 63.603 117.662 1.00 22.35 365 MET A C 1
ATOM 2892 O O . MET A 1 365 ? 38.004 64.225 117.548 1.00 22.84 365 MET A O 1
ATOM 2897 N N . SER A 1 366 ? 39.185 62.343 117.254 1.00 21.71 366 SER A N 1
ATOM 2898 C CA . SER A 1 366 ? 38.056 61.641 116.638 1.00 22.57 366 SER A CA 1
ATOM 2899 C C . SER A 1 366 ? 36.875 61.557 117.590 1.00 22.10 366 SER A C 1
ATOM 2900 O O . SER A 1 366 ? 35.754 61.297 117.170 1.00 23.79 366 SER A O 1
ATOM 2903 N N . LEU A 1 367 ? 37.136 61.740 118.880 1.00 19.03 367 LEU A N 1
ATOM 2904 C CA . LEU A 1 367 ? 36.084 61.717 119.887 1.00 20.91 367 LEU A CA 1
ATOM 2905 C C . LEU A 1 367 ? 35.617 63.097 120.380 1.00 21.09 367 LEU A C 1
ATOM 2906 O O . LEU A 1 367 ? 34.816 63.161 121.314 1.00 21.72 367 LEU A O 1
ATOM 2911 N N . TYR A 1 368 ? 36.136 64.201 119.836 1.00 18.99 368 TYR A N 1
ATOM 2912 C CA . TYR A 1 368 ? 35.904 65.457 120.546 1.00 20.84 368 TYR A CA 1
ATOM 2913 C C . TYR A 1 368 ? 34.432 65.833 120.621 1.00 22.48 368 TYR A C 1
ATOM 2914 O O . TYR A 1 368 ? 34.023 66.476 121.583 1.00 21.06 368 TYR A O 1
ATOM 2923 N N . ARG A 1 369 ? 33.626 65.401 119.646 1.00 17.62 369 ARG A N 1
ATOM 2924 C CA . ARG A 1 369 ? 32.199 65.697 119.709 1.00 24.69 369 ARG A CA 1
ATOM 2925 C C . ARG A 1 369 ? 31.512 64.895 120.802 1.00 25.00 369 ARG A C 1
ATOM 2926 O O . ARG A 1 369 ? 30.541 65.368 121.398 1.00 23.91 369 ARG A O 1
ATOM 2934 N N . LYS A 1 370 ? 31.985 63.672 121.046 1.00 24.62 370 LYS A N 1
ATOM 2935 C CA . LYS A 1 370 ? 31.439 62.870 122.138 1.00 24.64 370 LYS A CA 1
ATOM 2936 C C . LYS A 1 370 ? 31.852 63.479 123.475 1.00 24.99 370 LYS A C 1
ATOM 2937 O O . LYS A 1 370 ? 31.062 63.517 124.418 1.00 26.86 370 LYS A O 1
ATOM 2943 N N . VAL A 1 371 ? 33.090 63.948 123.552 1.00 17.28 371 VAL A N 1
ATOM 2944 C CA . VAL A 1 371 ? 33.560 64.635 124.749 1.00 18.16 371 VAL A CA 1
ATOM 2945 C C . VAL A 1 371 ? 32.630 65.811 125.070 1.00 24.80 371 VAL A C 1
ATOM 2946 O O . VAL A 1 371 ? 32.180 65.977 126.214 1.00 24.17 371 VAL A O 1
ATOM 2950 N N . LEU A 1 372 ? 32.313 66.603 124.049 1.00 21.89 372 LEU A N 1
ATOM 2951 C CA . LEU A 1 372 ? 31.471 67.781 124.236 1.00 23.05 372 LEU A CA 1
ATOM 2952 C C . LEU A 1 372 ? 30.049 67.403 124.638 1.00 20.05 372 LEU A C 1
ATOM 2953 O O . LEU A 1 372 ? 29.455 68.023 125.528 1.00 22.09 372 LEU A O 1
ATOM 2958 N N . GLU A 1 373 ? 29.505 66.387 123.977 1.00 24.21 373 GLU A N 1
ATOM 2959 C CA . GLU A 1 373 ? 28.136 65.946 124.247 1.00 29.49 373 GLU A CA 1
ATOM 2960 C C . GLU A 1 373 ? 27.997 65.462 125.679 1.00 29.00 373 GLU A C 1
ATOM 2961 O O . GLU A 1 373 ? 26.952 65.640 126.311 1.00 26.07 373 GLU A O 1
ATOM 2967 N N . LYS A 1 374 ? 29.039 64.822 126.193 1.00 23.49 374 LYS A N 1
ATOM 2968 C CA . LYS A 1 374 ? 28.905 64.195 127.501 1.00 32.00 374 LYS A CA 1
ATOM 2969 C C . LYS A 1 374 ? 29.484 64.964 128.694 1.00 29.70 374 LYS A C 1
ATOM 2970 O O . LYS A 1 374 ? 29.254 64.575 129.840 1.00 23.90 374 LYS A O 1
ATOM 2976 N N . THR A 1 375 ? 30.177 66.072 128.456 1.00 26.70 375 THR A N 1
ATOM 2977 C CA . THR A 1 375 ? 30.866 66.716 129.573 1.00 25.67 375 THR A CA 1
ATOM 2978 C C . THR A 1 375 ? 29.876 67.293 130.594 1.00 23.15 375 THR A C 1
ATOM 2979 O O . THR A 1 375 ? 28.799 67.765 130.230 1.00 25.50 375 THR A O 1
ATOM 2983 N N . ASP A 1 376 ? 30.239 67.198 131.875 1.00 24.60 376 ASP A N 1
ATOM 2984 C CA . ASP A 1 376 ? 29.498 67.845 132.967 1.00 25.27 376 ASP A CA 1
ATOM 2985 C C . ASP A 1 376 ? 29.804 69.344 133.032 1.00 26.96 376 ASP A C 1
ATOM 2986 O O . ASP A 1 376 ? 29.100 70.096 133.681 1.00 27.68 376 ASP A O 1
ATOM 2991 N N . LEU A 1 377 ? 30.889 69.757 132.387 1.00 23.04 377 LEU A N 1
ATOM 2992 C CA . LEU A 1 377 ? 31.374 71.131 132.499 1.00 24.23 377 LEU A CA 1
ATOM 2993 C C . LEU A 1 377 ? 30.522 72.063 131.648 1.00 23.03 377 LEU A C 1
ATOM 2994 O O . LEU A 1 377 ? 30.274 71.774 130.489 1.00 21.10 377 LEU A O 1
ATOM 2999 N N . PRO A 1 378 ? 30.091 73.199 132.215 1.00 25.70 378 PRO A N 1
ATOM 3000 C CA . PRO A 1 378 ? 29.092 74.020 131.520 1.00 23.33 378 PRO A CA 1
ATOM 3001 C C . PRO A 1 378 ? 29.704 74.915 130.453 1.00 24.78 378 PRO A C 1
ATOM 3002 O O . PRO A 1 378 ? 29.614 76.143 130.528 1.00 22.09 378 PRO A O 1
ATOM 3006 N N . VAL A 1 379 ? 30.333 74.301 129.463 1.00 21.34 379 VAL A N 1
ATOM 3007 C CA . VAL A 1 379 ? 30.970 75.070 128.399 1.00 22.49 379 VAL A CA 1
ATOM 3008 C C . VAL A 1 379 ? 29.933 75.636 127.428 1.00 25.74 379 VAL A C 1
ATOM 3009 O O . VAL A 1 379 ? 28.760 75.230 127.411 1.00 22.99 379 VAL A O 1
ATOM 3013 N N . ASP A 1 380 ? 30.370 76.608 126.641 1.00 22.74 380 ASP A N 1
ATOM 3014 C CA . ASP A 1 380 ? 29.560 77.140 125.558 1.00 25.89 380 ASP A CA 1
ATOM 3015 C C . ASP A 1 380 ? 29.761 76.210 124.370 1.00 24.09 380 ASP A C 1
ATOM 3016 O O . ASP A 1 380 ? 30.850 76.154 123.788 1.00 20.66 380 ASP A O 1
ATOM 3021 N N . LYS A 1 381 ? 28.703 75.507 123.981 1.00 23.02 381 LYS A N 1
ATOM 3022 C CA . LYS A 1 381 ? 28.850 74.432 123.002 1.00 24.16 381 LYS A CA 1
ATOM 3023 C C . LYS A 1 381 ? 29.162 74.977 121.618 1.00 21.77 381 LYS A C 1
ATOM 3024 O O . LYS A 1 381 ? 30.070 74.480 120.933 1.00 24.72 381 LYS A O 1
ATOM 3030 N N . GLN A 1 382 ? 28.434 76.006 121.204 1.00 23.12 382 GLN A N 1
ATOM 3031 C CA . GLN A 1 382 ? 28.678 76.563 119.874 1.00 27.22 382 GLN A CA 1
ATOM 3032 C C . GLN A 1 382 ? 30.080 77.173 119.792 1.00 23.39 382 GLN A C 1
ATOM 3033 O O . GLN A 1 382 ? 30.773 76.993 118.801 1.00 24.93 382 GLN A O 1
ATOM 3039 N N . LEU A 1 383 ? 30.511 77.864 120.846 1.00 22.78 383 LEU A N 1
ATOM 3040 C CA . LEU A 1 383 ? 31.852 78.456 120.860 1.00 20.58 383 LEU A CA 1
ATOM 3041 C C . LEU A 1 383 ? 32.944 77.377 120.809 1.00 16.77 383 LEU A C 1
ATOM 3042 O O . LEU A 1 383 ? 33.948 77.491 120.063 1.00 18.81 383 LEU A O 1
ATOM 3047 N N . PHE A 1 384 ? 32.739 76.325 121.591 1.00 18.13 384 PHE A N 1
ATOM 3048 C CA . PHE A 1 384 ? 33.633 75.162 121.590 1.00 17.84 384 PHE A CA 1
ATOM 3049 C C . PHE A 1 384 ? 33.785 74.653 120.155 1.00 22.63 384 PHE A C 1
ATOM 3050 O O . PHE A 1 384 ? 34.894 74.497 119.659 1.00 18.80 384 PHE A O 1
ATOM 3058 N N . LEU A 1 385 ? 32.661 74.401 119.489 1.00 21.35 385 LEU A N 1
ATOM 3059 C CA . LEU A 1 385 ? 32.703 73.880 118.129 1.00 22.69 385 LEU A CA 1
ATOM 3060 C C . LEU A 1 385 ? 33.393 74.844 117.165 1.00 20.76 385 LEU A C 1
ATOM 3061 O O . LEU A 1 385 ? 34.194 74.411 116.337 1.00 21.47 385 LEU A O 1
ATOM 3066 N N . GLU A 1 386 ? 33.095 76.141 117.267 1.00 21.11 386 GLU A N 1
ATOM 3067 C CA . GLU A 1 386 ? 33.760 77.141 116.420 1.00 21.14 386 GLU A CA 1
ATOM 3068 C C . GLU A 1 386 ? 35.255 77.231 116.681 1.00 18.10 386 GLU A C 1
ATOM 3069 O O . GLU A 1 386 ? 36.056 77.294 115.736 1.00 18.78 386 GLU A O 1
ATOM 3075 N N . GLN A 1 387 ? 35.646 77.212 117.951 1.00 18.44 387 GLN A N 1
ATOM 3076 C CA . GLN A 1 387 ? 37.057 77.282 118.283 1.00 16.05 387 GLN A CA 1
ATOM 3077 C C . GLN A 1 387 ? 37.819 76.082 117.729 1.00 14.86 387 GLN A C 1
ATOM 3078 O O . GLN A 1 387 ? 38.856 76.244 117.073 1.00 18.87 387 GLN A O 1
ATOM 3084 N N . ILE A 1 388 ? 37.312 74.872 117.971 1.00 16.70 388 ILE A N 1
ATOM 3085 C CA . ILE A 1 388 ? 38.082 73.689 117.595 1.00 17.90 388 ILE A CA 1
ATOM 3086 C C . ILE A 1 388 ? 38.049 73.481 116.070 1.00 18.92 388 ILE A C 1
ATOM 3087 O O . ILE A 1 388 ? 39.025 72.997 115.487 1.00 18.27 388 ILE A O 1
ATOM 3092 N N . ASP A 1 389 ? 36.969 73.914 115.422 1.00 21.00 389 ASP A N 1
ATOM 3093 C CA . ASP A 1 389 ? 36.891 73.902 113.963 1.00 22.36 389 ASP A CA 1
ATOM 3094 C C . ASP A 1 389 ? 37.982 74.797 113.354 1.00 20.71 389 ASP A C 1
ATOM 3095 O O . ASP A 1 389 ? 38.604 74.447 112.341 1.00 16.97 389 ASP A O 1
ATOM 3100 N N . LEU A 1 390 ? 38.240 75.930 113.994 1.00 20.25 390 LEU A N 1
ATOM 3101 C CA . LEU A 1 390 ? 39.324 76.813 113.554 1.00 18.19 390 LEU A CA 1
ATOM 3102 C C . LEU A 1 390 ? 40.684 76.148 113.735 1.00 20.84 390 LEU A C 1
ATOM 3103 O O . LEU A 1 390 ? 41.540 76.214 112.836 1.00 19.60 390 LEU A O 1
ATOM 3108 N N . ASP A 1 391 ? 40.889 75.473 114.870 1.00 16.73 391 ASP A N 1
ATOM 3109 C CA . ASP A 1 391 ? 42.150 74.750 115.085 1.00 18.37 391 ASP A CA 1
ATOM 3110 C C . ASP A 1 391 ? 42.411 73.715 113.978 1.00 18.59 391 ASP A C 1
ATOM 3111 O O . ASP A 1 391 ? 43.523 73.616 113.445 1.00 18.04 391 ASP A O 1
ATOM 3116 N N . VAL A 1 392 ? 41.372 72.969 113.623 1.00 17.99 392 VAL A N 1
ATOM 3117 C CA . VAL A 1 392 ? 41.453 71.929 112.579 1.00 16.70 392 VAL A CA 1
ATOM 3118 C C . VAL A 1 392 ? 41.676 72.541 111.193 1.00 23.32 392 VAL A C 1
ATOM 3119 O O . VAL A 1 392 ? 42.503 72.061 110.408 1.00 20.16 392 VAL A O 1
ATOM 3123 N N . LYS A 1 393 ? 40.945 73.617 110.917 1.00 20.60 393 LYS A N 1
ATOM 3124 C CA . LYS A 1 393 ? 41.050 74.315 109.640 1.00 23.05 393 LYS A CA 1
ATOM 3125 C C . LYS A 1 393 ? 42.467 74.862 109.439 1.00 21.45 393 LYS A C 1
ATOM 3126 O O . LYS A 1 393 ? 43.035 74.768 108.343 1.00 19.09 393 LYS A O 1
ATOM 3132 N N . ALA A 1 394 ? 43.045 75.425 110.496 1.00 18.97 394 ALA A N 1
ATOM 3133 C CA . ALA A 1 394 ? 44.396 75.970 110.407 1.00 21.39 394 ALA A CA 1
ATOM 3134 C C . ALA A 1 394 ? 45.402 74.872 110.072 1.00 18.59 394 ALA A C 1
ATOM 3135 O O . ALA A 1 394 ? 46.300 75.068 109.248 1.00 18.51 394 ALA A O 1
ATOM 3137 N N . THR A 1 395 ? 45.260 73.724 110.722 1.00 19.22 395 THR A N 1
ATOM 3138 C CA . THR A 1 395 ? 46.119 72.572 110.437 1.00 21.24 395 THR A CA 1
ATOM 3139 C C . THR A 1 395 ? 45.971 72.098 109.003 1.00 18.29 395 THR A C 1
ATOM 3140 O O . THR A 1 395 ? 46.959 71.825 108.315 1.00 18.65 395 THR A O 1
ATOM 3144 N N . ASN A 1 396 ? 44.732 71.987 108.546 1.00 20.49 396 ASN A N 1
ATOM 3145 C CA . ASN A 1 396 ? 44.489 71.490 107.201 1.00 23.88 396 ASN A CA 1
ATOM 3146 C C . ASN A 1 396 ? 45.025 72.433 106.130 1.00 21.01 396 ASN A C 1
ATOM 3147 O O . ASN A 1 396 ? 45.568 71.990 105.115 1.00 21.37 396 ASN A O 1
ATOM 3152 N N . PHE A 1 397 ? 44.871 73.731 106.364 1.00 19.12 397 PHE A N 1
ATOM 3153 C CA . PHE A 1 397 ? 45.372 74.740 105.450 1.00 15.65 397 PHE A CA 1
ATOM 3154 C C . PHE A 1 397 ? 46.901 74.731 105.443 1.00 17.61 397 PHE A C 1
ATOM 3155 O O . PHE A 1 397 ? 47.537 74.682 104.396 1.00 18.47 397 PHE A O 1
ATOM 3163 N N . TYR A 1 398 ? 47.489 74.766 106.628 1.00 14.75 398 TYR A N 1
ATOM 3164 C CA . TYR A 1 398 ? 48.950 74.720 106.757 1.00 17.34 398 TYR A CA 1
ATOM 3165 C C . TYR A 1 398 ? 49.606 73.556 105.988 1.00 16.22 398 TYR A C 1
ATOM 3166 O O . TYR A 1 398 ? 50.617 73.741 105.295 1.00 20.11 398 TYR A O 1
ATOM 3175 N N . SER A 1 399 ? 49.032 72.357 106.104 1.00 17.31 399 SER A N 1
ATOM 3176 C CA . SER A 1 399 ? 49.636 71.155 105.522 1.00 20.17 399 SER A CA 1
ATOM 3177 C C . SER A 1 399 ? 49.696 71.195 103.990 1.00 21.62 399 SER A C 1
ATOM 3178 O O . SER A 1 399 ? 50.525 70.511 103.385 1.00 19.77 399 SER A O 1
ATOM 3181 N N . MET A 1 400 ? 48.836 71.998 103.362 1.00 21.34 400 MET A N 1
ATOM 3182 C CA . MET A 1 400 ? 48.928 72.189 101.899 1.00 19.33 400 MET A CA 1
ATOM 3183 C C . MET A 1 400 ? 50.251 72.844 101.499 1.00 18.59 400 MET A C 1
ATOM 3184 O O . MET A 1 400 ? 50.624 72.849 100.319 1.00 22.01 400 MET A O 1
ATOM 3189 N N . PHE A 1 401 ? 50.925 73.459 102.467 1.00 16.60 401 PHE A N 1
ATOM 3190 C CA . PHE A 1 401 ? 52.200 74.134 102.195 1.00 21.61 401 PHE A CA 1
ATOM 3191 C C . PHE A 1 401 ? 53.451 73.356 102.606 1.00 23.82 401 PHE A C 1
ATOM 3192 O O . PHE A 1 401 ? 54.566 73.867 102.472 1.00 21.14 401 PHE A O 1
ATOM 3200 N N . PHE A 1 402 ? 53.267 72.134 103.108 1.00 22.17 402 PHE A N 1
ATOM 3201 C CA . PHE A 1 402 ? 54.373 71.182 103.189 1.00 20.76 402 PHE A CA 1
ATOM 3202 C C . PHE A 1 402 ? 55.036 71.134 101.819 1.00 19.23 402 PHE A C 1
ATOM 3203 O O . PHE A 1 402 ? 54.342 71.012 100.807 1.00 21.15 402 PHE A O 1
ATOM 3211 N N . PRO A 1 403 ? 56.374 71.223 101.773 1.00 19.17 403 PRO A N 1
ATOM 3212 C CA . PRO A 1 403 ? 57.081 71.233 100.488 1.00 21.38 403 PRO A CA 1
ATOM 3213 C C . PRO A 1 403 ? 56.783 70.009 99.615 1.00 24.83 403 PRO A C 1
ATOM 3214 O O . PRO A 1 403 ? 56.689 70.165 98.410 1.00 22.93 403 PRO A O 1
ATOM 3218 N N . SER A 1 404 ? 56.625 68.828 100.201 1.00 22.85 404 SER A N 1
ATOM 3219 C CA . SER A 1 404 ? 56.378 67.630 99.400 1.00 25.42 404 SER A CA 1
ATOM 3220 C C . SER A 1 404 ? 54.892 67.319 99.355 1.00 21.65 404 SER A C 1
ATOM 3221 O O . SER A 1 404 ? 54.238 67.199 100.387 1.00 21.85 404 SER A O 1
ATOM 3224 N N . VAL A 1 405 ? 54.359 67.205 98.147 1.00 22.61 405 VAL A N 1
ATOM 3225 C CA . VAL A 1 405 ? 52.938 66.912 97.954 1.00 19.07 405 VAL A CA 1
ATOM 3226 C C . VAL A 1 405 ? 52.521 65.572 98.591 1.00 21.53 405 VAL A C 1
ATOM 3227 O O . VAL A 1 405 ? 51.364 65.391 98.977 1.00 23.01 405 VAL A O 1
ATOM 3231 N N . GLU A 1 406 ? 53.458 64.637 98.711 1.00 18.04 406 GLU A N 1
ATOM 3232 C CA . GLU A 1 406 ? 53.163 63.348 99.356 1.00 21.49 406 GLU A CA 1
ATOM 3233 C C . GLU A 1 406 ? 52.749 63.487 100.835 1.00 28.14 406 GLU A C 1
ATOM 3234 O O . GLU A 1 406 ? 52.206 62.542 101.419 1.00 26.14 406 GLU A O 1
ATOM 3240 N N . GLN A 1 407 ? 53.031 64.646 101.437 1.00 21.77 407 GLN A N 1
ATOM 3241 C CA . GLN A 1 407 ? 52.693 64.920 102.845 1.00 21.73 407 GLN A CA 1
ATOM 3242 C C . GLN A 1 407 ? 51.413 65.721 103.075 1.00 27.55 407 GLN A C 1
ATOM 3243 O O . GLN A 1 407 ? 51.069 66.026 104.223 1.00 21.49 407 GLN A O 1
ATOM 3249 N N . ARG A 1 408 ? 50.715 66.069 101.998 1.00 25.98 408 ARG A N 1
ATOM 3250 C CA . ARG A 1 408 ? 49.616 67.033 102.083 1.00 19.93 408 ARG A CA 1
ATOM 3251 C C . ARG A 1 408 ? 48.224 66.426 102.292 1.00 22.46 408 ARG A C 1
ATOM 3252 O O . ARG A 1 408 ? 47.250 67.174 102.391 1.00 26.93 408 ARG A O 1
ATOM 3270 N N . GLY A 1 410 ? 45.041 64.112 104.090 1.00 24.48 410 GLY A N 1
ATOM 3271 C CA . GLY A 1 410 ? 44.408 63.729 105.346 1.00 23.56 410 GLY A CA 1
ATOM 3272 C C . GLY A 1 410 ? 44.316 64.879 106.326 1.00 25.14 410 GLY A C 1
ATOM 3273 O O . GLY A 1 410 ? 44.860 65.953 106.077 1.00 29.01 410 GLY A O 1
ATOM 3274 N N . GLU A 1 411 ? 43.605 64.678 107.433 1.00 21.46 411 GLU A N 1
ATOM 3275 C CA . GLU A 1 411 ? 43.519 65.711 108.464 1.00 20.47 411 GLU A CA 1
ATOM 3276 C C . GLU A 1 411 ? 44.442 65.332 109.614 1.00 23.69 411 GLU A C 1
ATOM 3277 O O . GLU A 1 411 ? 44.148 64.410 110.365 1.00 20.69 411 GLU A O 1
ATOM 3283 N N . ARG A 1 412 ? 45.554 66.043 109.754 1.00 17.56 412 ARG A N 1
ATOM 3284 C CA . ARG A 1 412 ? 46.551 65.648 110.747 1.00 20.54 412 ARG A CA 1
ATOM 3285 C C . ARG A 1 412 ? 46.053 65.758 112.182 1.00 22.20 412 ARG A C 1
ATOM 3286 O O . ARG A 1 412 ? 46.519 65.011 113.045 1.00 24.92 412 ARG A O 1
ATOM 3294 N N . ASP A 1 413 ? 45.090 66.635 112.461 1.00 15.41 413 ASP A N 1
ATOM 3295 C CA . ASP A 1 413 ? 44.530 66.611 113.811 1.00 20.26 413 ASP A CA 1
ATOM 3296 C C . ASP A 1 413 ? 43.863 65.283 114.152 1.00 24.17 413 ASP A C 1
ATOM 3297 O O . ASP A 1 413 ? 43.792 64.897 115.312 1.00 21.39 413 ASP A O 1
ATOM 3302 N N . PHE A 1 414 ? 43.275 64.635 113.163 1.00 21.69 414 PHE A N 1
ATOM 3303 C CA . PHE A 1 414 ? 42.685 63.328 113.414 1.00 21.11 414 PHE A CA 1
ATOM 3304 C C . PHE A 1 414 ? 43.646 62.161 113.235 1.00 26.43 414 PHE A C 1
ATOM 3305 O O . PHE A 1 414 ? 43.507 61.141 113.908 1.00 30.77 414 PHE A O 1
ATOM 3313 N N . SER A 1 415 ? 44.608 62.298 112.334 1.00 21.62 415 SER A N 1
ATOM 3314 C CA . SER A 1 415 ? 45.480 61.162 112.028 1.00 23.82 415 SER A CA 1
ATOM 3315 C C . SER A 1 415 ? 46.649 61.034 113.018 1.00 25.60 415 SER A C 1
ATOM 3316 O O . SER A 1 415 ? 47.147 59.938 113.246 1.00 23.13 415 SER A O 1
ATOM 3319 N N . ILE A 1 416 ? 47.076 62.150 113.606 1.00 19.44 416 ILE A N 1
ATOM 3320 C CA . ILE A 1 416 ? 48.216 62.156 114.529 1.00 21.08 416 ILE A CA 1
ATOM 3321 C C . ILE A 1 416 ? 47.718 62.239 115.960 1.00 27.73 416 ILE A C 1
ATOM 3322 O O . ILE A 1 416 ? 47.155 63.254 116.360 1.00 23.92 416 ILE A O 1
ATOM 3327 N N . HIS A 1 417 ? 47.921 61.188 116.742 1.00 25.22 417 HIS A N 1
ATOM 3328 C CA . HIS A 1 417 ? 47.515 61.236 118.146 1.00 25.18 417 HIS A CA 1
ATOM 3329 C C . HIS A 1 417 ? 48.553 62.023 118.962 1.00 23.66 417 HIS A C 1
ATOM 3330 O O . HIS A 1 417 ? 49.646 62.281 118.466 1.00 22.90 417 HIS A O 1
ATOM 3337 N N . PRO A 1 418 ? 48.205 62.425 120.195 1.00 21.86 418 PRO A N 1
ATOM 3338 C CA . PRO A 1 418 ? 49.185 63.122 121.039 1.00 20.65 418 PRO A CA 1
ATOM 3339 C C . PRO A 1 418 ? 50.531 62.424 121.041 1.00 20.38 418 PRO A C 1
ATOM 3340 O O . PRO A 1 418 ? 50.599 61.194 121.196 1.00 18.29 418 PRO A O 1
ATOM 3344 N N . ILE A 1 419 ? 51.594 63.192 120.861 1.00 17.54 419 ILE A N 1
ATOM 3345 C CA . ILE A 1 419 ? 52.930 62.608 120.924 1.00 14.33 419 ILE A CA 1
ATOM 3346 C C . ILE A 1 419 ? 53.127 61.931 122.276 1.00 19.16 419 ILE A C 1
ATOM 3347 O O . ILE A 1 419 ? 52.738 62.483 123.303 1.00 22.24 419 ILE A O 1
ATOM 3352 N N . PHE A 1 420 ? 53.728 60.743 122.284 1.00 19.41 420 PHE A N 1
ATOM 3353 C CA . PHE A 1 420 ? 54.044 60.084 123.560 1.00 18.82 420 PHE A CA 1
ATOM 3354 C C . PHE A 1 420 ? 55.487 59.581 123.617 1.00 22.43 420 PHE A C 1
ATOM 3355 O O . PHE A 1 420 ? 55.947 58.889 122.709 1.00 22.17 420 PHE A O 1
ATOM 3363 N N . LEU A 1 421 ? 56.183 59.881 124.715 1.00 17.95 421 LEU A N 1
ATOM 3364 C CA . LEU A 1 421 ? 57.565 59.426 124.883 1.00 21.65 421 LEU A CA 1
ATOM 3365 C C . LEU A 1 421 ? 57.696 58.702 126.199 1.00 24.51 421 LEU A C 1
ATOM 3366 O O . LEU A 1 421 ? 57.241 59.212 127.223 1.00 21.63 421 LEU A O 1
ATOM 3371 N N . ARG A 1 422 ? 58.317 57.527 126.179 1.00 22.66 422 ARG A N 1
ATOM 3372 C CA . ARG A 1 422 ? 58.578 56.804 127.415 1.00 23.21 422 ARG A CA 1
ATOM 3373 C C . ARG A 1 422 ? 59.687 57.508 128.181 1.00 27.08 422 ARG A C 1
ATOM 3374 O O . ARG A 1 422 ? 60.503 58.211 127.601 1.00 25.44 422 ARG A O 1
ATOM 3382 N N . THR A 1 423 ? 59.700 57.341 129.494 1.00 33.17 423 THR A N 1
ATOM 3383 C CA . THR A 1 423 ? 60.642 58.093 130.309 1.00 34.06 423 THR A CA 1
ATOM 3384 C C . THR A 1 423 ? 61.723 57.133 130.785 1.00 44.47 423 THR A C 1
ATOM 3385 O O . THR A 1 423 ? 62.415 56.518 129.959 1.00 43.45 423 THR A O 1
ATOM 3389 N N . MET B 1 1 ? 19.713 94.980 55.917 1.00 36.67 1 MET B N 1
ATOM 3390 C CA . MET B 1 1 ? 20.894 94.893 56.766 1.00 37.55 1 MET B CA 1
ATOM 3391 C C . MET B 1 1 ? 20.844 93.641 57.636 1.00 39.66 1 MET B C 1
ATOM 3392 O O . MET B 1 1 ? 19.810 93.320 58.239 1.00 35.96 1 MET B O 1
ATOM 3397 N N . LYS B 1 2 ? 21.969 92.937 57.701 1.00 32.58 2 LYS B N 1
ATOM 3398 C CA . LYS B 1 2 ? 22.070 91.743 58.519 1.00 32.65 2 LYS B CA 1
ATOM 3399 C C . LYS B 1 2 ? 23.291 91.805 59.410 1.00 31.49 2 LYS B C 1
ATOM 3400 O O . LYS B 1 2 ? 24.356 92.253 58.995 1.00 34.47 2 LYS B O 1
ATOM 3406 N N . VAL B 1 3 ? 23.115 91.358 60.644 1.00 28.37 3 VAL B N 1
ATOM 3407 C CA . VAL B 1 3 ? 24.222 91.230 61.584 1.00 32.63 3 VAL B CA 1
ATOM 3408 C C . VAL B 1 3 ? 24.307 89.797 62.093 1.00 32.26 3 VAL B C 1
ATOM 3409 O O . VAL B 1 3 ? 23.366 89.292 62.701 1.00 32.84 3 VAL B O 1
ATOM 3413 N N . LEU B 1 4 ? 25.437 89.147 61.827 1.00 26.21 4 LEU B N 1
ATOM 3414 C CA . LEU B 1 4 ? 25.696 87.793 62.283 1.00 31.80 4 LEU B CA 1
ATOM 3415 C C . LEU B 1 4 ? 26.151 87.820 63.727 1.00 34.03 4 LEU B C 1
ATOM 3416 O O . LEU B 1 4 ? 27.097 88.543 64.054 1.00 32.86 4 LEU B O 1
ATOM 3421 N N . GLY B 1 5 ? 25.448 87.108 64.604 1.00 28.71 5 GLY B N 1
ATOM 3422 C CA . GLY B 1 5 ? 25.983 86.878 65.936 1.00 25.26 5 GLY B CA 1
ATOM 3423 C C . GLY B 1 5 ? 26.671 85.536 66.042 1.00 29.12 5 GLY B C 1
ATOM 3424 O O . GLY B 1 5 ? 26.212 84.561 65.445 1.00 26.69 5 GLY B O 1
ATOM 3425 N N . VAL B 1 6 ? 27.711 85.436 66.868 1.00 30.59 6 VAL B N 1
ATOM 3426 C CA . VAL B 1 6 ? 28.318 84.125 67.115 1.00 27.43 6 VAL B CA 1
ATOM 3427 C C . VAL B 1 6 ? 28.615 83.982 68.607 1.00 31.58 6 VAL B C 1
ATOM 3428 O O . VAL B 1 6 ? 29.040 84.938 69.259 1.00 28.62 6 VAL B O 1
ATOM 3432 N N . VAL B 1 7 ? 28.351 82.797 69.148 1.00 27.29 7 VAL B N 1
ATOM 3433 C CA . VAL B 1 7 ? 28.645 82.513 70.551 1.00 26.70 7 VAL B CA 1
ATOM 3434 C C . VAL B 1 7 ? 29.935 81.716 70.623 1.00 26.66 7 VAL B C 1
ATOM 3435 O O . VAL B 1 7 ? 30.033 80.640 70.020 1.00 28.94 7 VAL B O 1
ATOM 3439 N N . VAL B 1 8 ? 30.925 82.222 71.355 1.00 25.21 8 VAL B N 1
ATOM 3440 C CA . VAL B 1 8 ? 32.285 81.698 71.217 1.00 20.62 8 VAL B CA 1
ATOM 3441 C C . VAL B 1 8 ? 33.054 81.728 72.522 1.00 25.35 8 VAL B C 1
ATOM 3442 O O . VAL B 1 8 ? 32.704 82.456 73.446 1.00 23.09 8 VAL B O 1
ATOM 3446 N N . GLU B 1 9 ? 34.123 80.945 72.556 1.00 24.82 9 GLU B N 1
ATOM 3447 C CA . GLU B 1 9 ? 35.033 80.871 73.700 1.00 28.00 9 GLU B CA 1
ATOM 3448 C C . GLU B 1 9 ? 36.452 81.119 73.192 1.00 31.00 9 GLU B C 1
ATOM 3449 O O . GLU B 1 9 ? 37.244 81.791 73.857 1.00 28.86 9 GLU B O 1
ATOM 3455 N N . TYR B 1 10 ? 36.805 80.456 72.091 1.00 29.90 10 TYR B N 1
ATOM 3456 C CA . TYR B 1 10 ? 38.065 80.727 71.401 1.00 26.93 10 TYR B CA 1
ATOM 3457 C C . TYR B 1 10 ? 39.226 80.494 72.353 1.00 29.41 10 TYR B C 1
ATOM 3458 O O . TYR B 1 10 ? 39.982 81.409 72.656 1.00 30.41 10 TYR B O 1
ATOM 3467 N N . ASN B 1 11 ? 39.366 79.256 72.813 1.00 27.89 11 ASN B N 1
ATOM 3468 C CA . ASN B 1 11 ? 40.331 78.962 73.860 1.00 33.11 11 ASN B CA 1
ATOM 3469 C C . ASN B 1 11 ? 41.306 77.846 73.473 1.00 30.77 11 ASN B C 1
ATOM 3470 O O . ASN B 1 11 ? 41.244 76.742 74.024 1.00 32.39 11 ASN B O 1
ATOM 3475 N N . PRO B 1 12 ? 42.223 78.126 72.528 1.00 29.67 12 PRO B N 1
ATOM 3476 C CA . PRO B 1 12 ? 42.389 79.363 71.759 1.00 31.31 12 PRO B CA 1
ATOM 3477 C C . PRO B 1 12 ? 41.635 79.353 70.426 1.00 31.19 12 PRO B C 1
ATOM 3478 O O . PRO B 1 12 ? 41.059 78.326 70.032 1.00 27.10 12 PRO B O 1
ATOM 3482 N N . PHE B 1 13 ? 41.691 80.470 69.709 1.00 29.56 13 PHE B N 1
ATOM 3483 C CA . PHE B 1 13 ? 41.067 80.539 68.393 1.00 27.00 13 PHE B CA 1
ATOM 3484 C C . PHE B 1 13 ? 41.881 79.650 67.451 1.00 32.94 13 PHE B C 1
ATOM 3485 O O . PHE B 1 13 ? 43.058 79.904 67.218 1.00 36.05 13 PHE B O 1
ATOM 3493 N N . HIS B 1 14 ? 41.251 78.632 66.880 1.00 30.06 14 HIS B N 1
ATOM 3494 C CA . HIS B 1 14 ? 41.986 77.670 66.065 1.00 26.53 14 HIS B CA 1
ATOM 3495 C C . HIS B 1 14 ? 41.357 77.532 64.692 1.00 30.09 14 HIS B C 1
ATOM 3496 O O . HIS B 1 14 ? 40.465 78.307 64.335 1.00 32.94 14 HIS B O 1
ATOM 3503 N N . ASN B 1 15 ? 41.836 76.566 63.911 1.00 30.50 15 ASN B N 1
ATOM 3504 C CA . ASN B 1 15 ? 41.410 76.445 62.518 1.00 35.11 15 ASN B CA 1
ATOM 3505 C C . ASN B 1 15 ? 39.937 76.075 62.392 1.00 33.17 15 ASN B C 1
ATOM 3506 O O . ASN B 1 15 ? 39.276 76.445 61.422 1.00 35.20 15 ASN B O 1
ATOM 3511 N N . GLY B 1 16 ? 39.432 75.321 63.363 1.00 33.50 16 GLY B N 1
ATOM 3512 C CA . GLY B 1 16 ? 38.025 74.971 63.381 1.00 33.58 16 GLY B CA 1
ATOM 3513 C C . GLY B 1 16 ? 37.198 76.232 63.562 1.00 35.54 16 GLY B C 1
ATOM 3514 O O . GLY B 1 16 ? 36.150 76.406 62.936 1.00 34.42 16 GLY B O 1
ATOM 3515 N N . HIS B 1 17 ? 37.674 77.121 64.427 1.00 29.48 17 HIS B N 1
ATOM 3516 C CA . HIS B 1 17 ? 37.032 78.420 64.601 1.00 30.56 17 HIS B CA 1
ATOM 3517 C C . HIS B 1 17 ? 37.087 79.265 63.329 1.00 31.35 17 HIS B C 1
ATOM 3518 O O . HIS B 1 17 ? 36.134 79.982 63.020 1.00 31.33 17 HIS B O 1
ATOM 3525 N N . LEU B 1 18 ? 38.182 79.179 62.579 1.00 31.61 18 LEU B N 1
ATOM 3526 C CA . LEU B 1 18 ? 38.269 79.965 61.353 1.00 31.81 18 LEU B CA 1
ATOM 3527 C C . LEU B 1 18 ? 37.292 79.416 60.326 1.00 34.23 18 LEU B C 1
ATOM 3528 O O . LEU B 1 18 ? 36.651 80.176 59.597 1.00 32.41 18 LEU B O 1
ATOM 3533 N N . TYR B 1 19 ? 37.193 78.090 60.278 1.00 35.35 19 TYR B N 1
ATOM 3534 C CA . TYR B 1 19 ? 36.234 77.415 59.418 1.00 34.65 19 TYR B CA 1
ATOM 3535 C C . TYR B 1 19 ? 34.804 77.836 59.738 1.00 34.07 19 TYR B C 1
ATOM 3536 O O . TYR B 1 19 ? 34.026 78.136 58.837 1.00 35.22 19 TYR B O 1
ATOM 3545 N N . HIS B 1 20 ? 34.460 77.842 61.024 1.00 32.27 20 HIS B N 1
ATOM 3546 C CA . HIS B 1 20 ? 33.120 78.244 61.449 1.00 31.30 20 HIS B CA 1
ATOM 3547 C C . HIS B 1 20 ? 32.789 79.685 61.061 1.00 34.15 20 HIS B C 1
ATOM 3548 O O . HIS B 1 20 ? 31.703 79.972 60.543 1.00 32.55 20 HIS B O 1
ATOM 3555 N N . LEU B 1 21 ? 33.724 80.590 61.324 1.00 31.22 21 LEU B N 1
ATOM 3556 C CA . LEU B 1 21 ? 33.496 82.007 61.064 1.00 33.96 21 LEU B CA 1
ATOM 3557 C C . LEU B 1 21 ? 33.347 82.253 59.562 1.00 30.60 21 LEU B C 1
ATOM 3558 O O . LEU B 1 21 ? 32.443 82.960 59.122 1.00 33.84 21 LEU B O 1
ATOM 3563 N N . THR B 1 22 ? 34.237 81.656 58.780 1.00 34.43 22 THR B N 1
ATOM 3564 C CA . THR B 1 22 ? 34.169 81.759 57.329 1.00 39.91 22 THR B CA 1
ATOM 3565 C C . THR B 1 22 ? 32.856 81.183 56.786 1.00 38.20 22 THR B C 1
ATOM 3566 O O . THR B 1 22 ? 32.188 81.810 55.962 1.00 35.97 22 THR B O 1
ATOM 3570 N N . SER B 1 23 ? 32.482 79.996 57.256 1.00 34.51 23 SER B N 1
ATOM 3571 C CA . SER B 1 23 ? 31.226 79.378 56.841 1.00 39.77 23 SER B CA 1
ATOM 3572 C C . SER B 1 23 ? 30.013 80.240 57.211 1.00 36.05 23 SER B C 1
ATOM 3573 O O . SER B 1 23 ? 29.091 80.398 56.412 1.00 34.32 23 SER B O 1
ATOM 3576 N N . ALA B 1 24 ? 30.014 80.792 58.422 1.00 30.88 24 ALA B N 1
ATOM 3577 C CA . ALA B 1 24 ? 28.898 81.617 58.883 1.00 31.49 24 ALA B CA 1
ATOM 3578 C C . ALA B 1 24 ? 28.762 82.885 58.051 1.00 32.87 24 ALA B C 1
ATOM 3579 O O . ALA B 1 24 ? 27.651 83.277 57.672 1.00 36.99 24 ALA B O 1
ATOM 3581 N N . ARG B 1 25 ? 29.893 83.523 57.766 1.00 34.60 25 ARG B N 1
ATOM 3582 C CA . ARG B 1 25 ? 29.883 84.745 56.970 1.00 35.60 25 ARG B CA 1
ATOM 3583 C C . ARG B 1 25 ? 29.425 84.458 55.550 1.00 36.82 25 ARG B C 1
ATOM 3584 O O . ARG B 1 25 ? 28.692 85.247 54.969 1.00 40.72 25 ARG B O 1
ATOM 3592 N N . GLU B 1 26 ? 29.844 83.327 54.996 1.00 38.42 26 GLU B N 1
ATOM 3593 C CA . GLU B 1 26 ? 29.434 82.962 53.638 1.00 39.54 26 GLU B CA 1
ATOM 3594 C C . GLU B 1 26 ? 27.940 82.658 53.563 1.00 36.30 26 GLU B C 1
ATOM 3595 O O . GLU B 1 26 ? 27.283 82.975 52.576 1.00 37.62 26 GLU B O 1
ATOM 3601 N N . LEU B 1 27 ? 27.410 82.041 54.612 1.00 38.06 27 LEU B N 1
ATOM 3602 C CA . LEU B 1 27 ? 26.000 81.680 54.654 1.00 37.62 27 LEU B CA 1
ATOM 3603 C C . LEU B 1 27 ? 25.104 82.908 54.848 1.00 38.32 27 LEU B C 1
ATOM 3604 O O . LEU B 1 27 ? 24.148 83.115 54.100 1.00 40.02 27 LEU B O 1
ATOM 3609 N N . VAL B 1 28 ? 25.421 83.713 55.859 1.00 38.85 28 VAL B N 1
ATOM 3610 C CA . VAL B 1 28 ? 24.590 84.856 56.240 1.00 33.90 28 VAL B CA 1
ATOM 3611 C C . VAL B 1 28 ? 24.844 86.108 55.388 1.00 34.99 28 VAL B C 1
ATOM 3612 O O . VAL B 1 28 ? 23.936 86.913 55.184 1.00 34.98 28 VAL B O 1
ATOM 3616 N N . LYS B 1 29 ? 26.064 86.243 54.868 1.00 31.57 29 LYS B N 1
ATOM 3617 C CA . LYS B 1 29 ? 26.517 87.464 54.204 1.00 38.31 29 LYS B CA 1
ATOM 3618 C C . LYS B 1 29 ? 26.240 88.698 55.056 1.00 38.11 29 LYS B C 1
ATOM 3619 O O . LYS B 1 29 ? 25.542 89.607 54.606 1.00 35.88 29 LYS B O 1
ATOM 3625 N N . PRO B 1 30 ? 26.770 88.733 56.288 1.00 33.23 30 PRO B N 1
ATOM 3626 C CA . PRO B 1 30 ? 26.417 89.836 57.190 1.00 32.12 30 PRO B CA 1
ATOM 3627 C C . PRO B 1 30 ? 27.089 91.141 56.821 1.00 34.45 30 PRO B C 1
ATOM 3628 O O . PRO B 1 30 ? 28.168 91.137 56.230 1.00 36.90 30 PRO B O 1
ATOM 3632 N N . ASP B 1 31 ? 26.447 92.248 57.172 1.00 37.29 31 ASP B N 1
ATOM 3633 C CA . ASP B 1 31 ? 27.077 93.557 57.056 1.00 36.05 31 ASP B CA 1
ATOM 3634 C C . ASP B 1 31 ? 28.030 93.760 58.220 1.00 34.37 31 ASP B C 1
ATOM 3635 O O . ASP B 1 31 ? 29.017 94.478 58.096 1.00 35.19 31 ASP B O 1
ATOM 3640 N N . TYR B 1 32 ? 27.711 93.142 59.355 1.00 29.46 32 TYR B N 1
ATOM 3641 C CA . TYR B 1 32 ? 28.570 93.192 60.545 1.00 32.98 32 TYR B CA 1
ATOM 3642 C C . TYR B 1 32 ? 28.539 91.869 61.268 1.00 34.96 32 TYR B C 1
ATOM 3643 O O . TYR B 1 32 ? 27.577 91.112 61.141 1.00 33.36 32 TYR B O 1
ATOM 3652 N N . THR B 1 33 ? 29.587 91.604 62.045 1.00 28.52 33 THR B N 1
ATOM 3653 C CA . THR B 1 33 ? 29.686 90.380 62.814 1.00 26.73 33 THR B CA 1
ATOM 3654 C C . THR B 1 33 ? 30.031 90.709 64.273 1.00 30.51 33 THR B C 1
ATOM 3655 O O . THR B 1 33 ? 31.031 91.377 64.553 1.00 34.85 33 THR B O 1
ATOM 3659 N N . ILE B 1 34 ? 29.182 90.248 65.187 1.00 25.79 34 ILE B N 1
ATOM 3660 C CA . ILE B 1 34 ? 29.376 90.455 66.617 1.00 26.29 34 ILE B CA 1
ATOM 3661 C C . ILE B 1 34 ? 29.535 89.126 67.332 1.00 32.17 34 ILE B C 1
ATOM 3662 O O . ILE B 1 34 ? 28.708 88.218 67.177 1.00 29.55 34 ILE B O 1
ATOM 3667 N N . ALA B 1 35 ? 30.600 89.014 68.119 1.00 27.99 35 ALA B N 1
ATOM 3668 C CA . ALA B 1 35 ? 30.849 87.818 68.894 1.00 28.73 35 ALA B CA 1
ATOM 3669 C C . ALA B 1 35 ? 30.536 88.082 70.354 1.00 30.73 35 ALA B C 1
ATOM 3670 O O . ALA B 1 35 ? 30.843 89.158 70.873 1.00 31.06 35 ALA B O 1
ATOM 3672 N N . VAL B 1 36 ? 29.905 87.116 71.010 1.00 27.76 36 VAL B N 1
ATOM 3673 C CA . VAL B 1 36 ? 29.808 87.163 72.458 1.00 27.87 36 VAL B CA 1
ATOM 3674 C C . VAL B 1 36 ? 30.697 86.035 72.961 1.00 24.29 36 VAL B C 1
ATOM 3675 O O . VAL B 1 36 ? 30.547 84.864 72.575 1.00 26.67 36 VAL B O 1
ATOM 3679 N N . MET B 1 37 ? 31.656 86.414 73.800 1.00 28.29 37 MET B N 1
ATOM 3680 C CA . MET B 1 37 ? 32.769 85.551 74.145 1.00 24.12 37 MET B CA 1
ATOM 3681 C C . MET B 1 37 ? 32.948 85.404 75.656 1.00 23.13 37 MET B C 1
ATOM 3682 O O . MET B 1 37 ? 32.886 86.393 76.406 1.00 23.85 37 MET B O 1
ATOM 3687 N N . SER B 1 38 ? 33.162 84.164 76.085 1.00 21.29 38 SER B N 1
ATOM 3688 C CA . SER B 1 38 ? 33.570 83.876 77.452 1.00 23.51 38 SER B CA 1
ATOM 3689 C C . SER B 1 38 ? 34.847 84.636 77.754 1.00 21.82 38 SER B C 1
ATOM 3690 O O . SER B 1 38 ? 35.739 84.748 76.904 1.00 23.47 38 SER B O 1
ATOM 3693 N N . GLY B 1 39 ? 34.953 85.071 79.002 1.00 22.83 39 GLY B N 1
ATOM 3694 C CA . GLY B 1 39 ? 36.019 85.918 79.504 1.00 23.04 39 GLY B CA 1
ATOM 3695 C C . GLY B 1 39 ? 37.258 85.096 79.789 1.00 27.94 39 GLY B C 1
ATOM 3696 O O . GLY B 1 39 ? 37.829 84.482 78.884 1.00 25.43 39 GLY B O 1
ATOM 3697 N N . ASN B 1 40 ? 37.792 85.244 80.993 1.00 25.80 40 ASN B N 1
ATOM 3698 C CA . ASN B 1 40 ? 38.983 84.503 81.377 1.00 25.48 40 ASN B CA 1
ATOM 3699 C C . ASN B 1 40 ? 38.734 83.076 81.888 1.00 25.60 40 ASN B C 1
ATOM 3700 O O . ASN B 1 40 ? 39.689 82.345 82.158 1.00 22.82 40 ASN B O 1
ATOM 3705 N N . PHE B 1 41 ? 37.467 82.670 81.983 1.00 22.28 41 PHE B N 1
ATOM 3706 C CA . PHE B 1 41 ? 37.125 81.277 82.304 1.00 19.68 41 PHE B CA 1
ATOM 3707 C C . PHE B 1 41 ? 36.092 80.733 81.333 1.00 28.62 41 PHE B C 1
ATOM 3708 O O . PHE B 1 41 ? 35.145 81.428 80.973 1.00 24.47 41 PHE B O 1
ATOM 3724 N N . GLN B 1 43 ? 33.429 77.491 79.757 1.00 24.74 43 GLN B N 1
ATOM 3725 C CA . GLN B 1 43 ? 32.257 76.734 80.157 1.00 22.85 43 GLN B CA 1
ATOM 3726 C C . GLN B 1 43 ? 32.577 75.342 80.735 1.00 27.77 43 GLN B C 1
ATOM 3727 O O . GLN B 1 43 ? 31.761 74.771 81.448 1.00 30.60 43 GLN B O 1
ATOM 3733 N N . ARG B 1 44 ? 33.764 74.811 80.441 1.00 22.28 44 ARG B N 1
ATOM 3734 C CA . ARG B 1 44 ? 34.197 73.522 80.983 1.00 30.05 44 ARG B CA 1
ATOM 3735 C C . ARG B 1 44 ? 34.836 73.649 82.369 1.00 27.53 44 ARG B C 1
ATOM 3736 O O . ARG B 1 44 ? 35.329 72.668 82.918 1.00 26.91 44 ARG B O 1
ATOM 3744 N N . GLY B 1 45 ? 34.865 74.856 82.923 1.00 27.18 45 GLY B N 1
ATOM 3745 C CA . GLY B 1 45 ? 35.419 75.029 84.262 1.00 24.25 45 GLY B CA 1
ATOM 3746 C C . GLY B 1 45 ? 36.923 75.229 84.284 1.00 26.09 45 GLY B C 1
ATOM 3747 O O . GLY B 1 45 ? 37.576 74.976 85.300 1.00 28.03 45 GLY B O 1
ATOM 3748 N N . GLU B 1 46 ? 37.478 75.677 83.160 1.00 23.48 46 GLU B N 1
ATOM 3749 C CA . GLU B 1 46 ? 38.920 75.925 83.052 1.00 24.93 46 GLU B CA 1
ATOM 3750 C C . GLU B 1 46 ? 39.202 77.395 82.770 1.00 25.74 46 GLU B C 1
ATOM 3751 O O . GLU B 1 46 ? 38.346 78.102 82.248 1.00 26.14 46 GLU B O 1
ATOM 3757 N N . PRO B 1 47 ? 40.409 77.859 83.115 1.00 26.04 47 PRO B N 1
ATOM 3758 C CA . PRO B 1 47 ? 40.831 79.191 82.669 1.00 20.74 47 PRO B CA 1
ATOM 3759 C C . PRO B 1 47 ? 41.104 79.198 81.185 1.00 25.38 47 PRO B C 1
ATOM 3760 O O . PRO B 1 47 ? 41.578 78.191 80.643 1.00 28.19 47 PRO B O 1
ATOM 3764 N N . ALA B 1 48 ? 40.815 80.318 80.544 1.00 27.01 48 ALA B N 1
ATOM 3765 C CA . ALA B 1 48 ? 41.274 80.548 79.195 1.00 25.89 48 ALA B CA 1
ATOM 3766 C C . ALA B 1 48 ? 42.794 80.482 79.211 1.00 25.18 48 ALA B C 1
ATOM 3767 O O . ALA B 1 48 ? 43.413 80.935 80.167 1.00 25.25 48 ALA B O 1
ATOM 3769 N N . VAL B 1 49 ? 43.394 79.923 78.166 1.00 20.26 49 VAL B N 1
ATOM 3770 C CA . VAL B 1 49 ? 44.842 79.724 78.145 1.00 25.87 49 VAL B CA 1
ATOM 3771 C C . VAL B 1 49 ? 45.609 81.053 77.966 1.00 28.39 49 VAL B C 1
ATOM 3772 O O . VAL B 1 49 ? 46.755 81.178 78.409 1.00 29.92 49 VAL B O 1
ATOM 3776 N N . ILE B 1 50 ? 44.976 82.039 77.324 1.00 26.66 50 ILE B N 1
ATOM 3777 C CA . ILE B 1 50 ? 45.419 83.439 77.396 1.00 25.42 50 ILE B CA 1
ATOM 3778 C C . ILE B 1 50 ? 44.199 84.315 77.677 1.00 21.74 50 ILE B C 1
ATOM 3779 O O . ILE B 1 50 ? 43.070 83.850 77.532 1.00 27.41 50 ILE B O 1
ATOM 3784 N N . ASP B 1 51 ? 44.394 85.565 78.094 1.00 22.43 51 ASP B N 1
ATOM 3785 C CA . ASP B 1 51 ? 43.257 86.269 78.687 1.00 26.09 51 ASP B CA 1
ATOM 3786 C C . ASP B 1 51 ? 42.301 86.855 77.646 1.00 24.96 51 ASP B C 1
ATOM 3787 O O . ASP B 1 51 ? 42.569 86.815 76.438 1.00 28.94 51 ASP B O 1
ATOM 3792 N N . LYS B 1 52 ? 41.198 87.418 78.126 1.00 24.64 52 LYS B N 1
ATOM 3793 C CA . LYS B 1 52 ? 40.092 87.802 77.249 1.00 27.83 52 LYS B CA 1
ATOM 3794 C C . LYS B 1 52 ? 40.469 88.979 76.338 1.00 29.31 52 LYS B C 1
ATOM 3795 O O . LYS B 1 52 ? 39.960 89.108 75.220 1.00 25.47 52 LYS B O 1
ATOM 3801 N N . PHE B 1 53 ? 41.378 89.828 76.801 1.00 29.79 53 PHE B N 1
ATOM 3802 C CA . PHE B 1 53 ? 41.806 90.963 75.990 1.00 31.47 53 PHE B CA 1
ATOM 3803 C C . PHE B 1 53 ? 42.631 90.511 74.793 1.00 33.47 53 PHE B C 1
ATOM 3804 O O . PHE B 1 53 ? 42.533 91.090 73.712 1.00 29.95 53 PHE B O 1
ATOM 3812 N N . ALA B 1 54 ? 43.439 89.475 74.984 1.00 31.01 54 ALA B N 1
ATOM 3813 C CA . ALA B 1 54 ? 44.227 88.928 73.886 1.00 30.66 54 ALA B CA 1
ATOM 3814 C C . ALA B 1 54 ? 43.316 88.199 72.903 1.00 31.00 54 ALA B C 1
ATOM 3815 O O . ALA B 1 54 ? 43.419 88.378 71.690 1.00 33.80 54 ALA B O 1
ATOM 3817 N N . ARG B 1 55 ? 42.420 87.378 73.434 1.00 26.72 55 ARG B N 1
ATOM 3818 C CA . ARG B 1 55 ? 41.553 86.575 72.585 1.00 31.09 55 ARG B CA 1
ATOM 3819 C C . ARG B 1 55 ? 40.506 87.439 71.864 1.00 28.93 55 ARG B C 1
ATOM 3820 O O . ARG B 1 55 ? 40.098 87.128 70.748 1.00 27.24 55 ARG B O 1
ATOM 3828 N N . ALA B 1 56 ? 40.112 88.548 72.473 1.00 29.39 56 ALA B N 1
ATOM 3829 C CA . ALA B 1 56 ? 39.231 89.482 71.787 1.00 27.37 56 ALA B CA 1
ATOM 3830 C C . ALA B 1 56 ? 39.957 90.092 70.587 1.00 35.03 56 ALA B C 1
ATOM 3831 O O . ALA B 1 56 ? 39.377 90.230 69.502 1.00 34.22 56 ALA B O 1
ATOM 3833 N N . GLU B 1 57 ? 41.230 90.440 70.771 1.00 27.28 57 GLU B N 1
ATOM 3834 C CA . GLU B 1 57 ? 41.995 90.994 69.662 1.00 30.57 57 GLU B CA 1
ATOM 3835 C C . GLU B 1 57 ? 42.118 89.980 68.528 1.00 30.42 57 GLU B C 1
ATOM 3836 O O . GLU B 1 57 ? 42.029 90.347 67.360 1.00 32.60 57 GLU B O 1
ATOM 3842 N N . ILE B 1 58 ? 42.317 88.709 68.874 1.00 26.49 58 ILE B N 1
ATOM 3843 C CA . ILE B 1 58 ? 42.438 87.662 67.860 1.00 26.39 58 ILE B CA 1
ATOM 3844 C C . ILE B 1 58 ? 41.143 87.574 67.060 1.00 28.31 58 ILE B C 1
ATOM 3845 O O . ILE B 1 58 ? 41.165 87.555 65.833 1.00 28.78 58 ILE B O 1
ATOM 3850 N N . ALA B 1 59 ? 40.018 87.574 67.766 1.00 26.51 59 ALA B N 1
ATOM 3851 C CA . ALA B 1 59 ? 38.703 87.537 67.139 1.00 25.95 59 ALA B CA 1
ATOM 3852 C C . ALA B 1 59 ? 38.500 88.673 66.117 1.00 31.92 59 ALA B C 1
ATOM 3853 O O . ALA B 1 59 ? 38.031 88.430 64.994 1.00 28.56 59 ALA B O 1
ATOM 3855 N N . LEU B 1 60 ? 38.854 89.900 66.502 1.00 27.30 60 LEU B N 1
ATOM 3856 C CA . LEU B 1 60 ? 38.807 91.044 65.590 1.00 32.09 60 LEU B CA 1
ATOM 3857 C C . LEU B 1 60 ? 39.688 90.846 64.363 1.00 30.02 60 LEU B C 1
ATOM 3858 O O . LEU B 1 60 ? 39.284 91.178 63.243 1.00 37.14 60 LEU B O 1
ATOM 3863 N N . ARG B 1 61 ? 40.894 90.326 64.561 1.00 29.03 61 ARG B N 1
ATOM 3864 C CA . ARG B 1 61 ? 41.802 90.124 63.430 1.00 33.52 61 ARG B CA 1
ATOM 3865 C C . ARG B 1 61 ? 41.290 89.019 62.506 1.00 36.70 61 ARG B C 1
ATOM 3866 O O . ARG B 1 61 ? 41.627 88.983 61.330 1.00 36.94 61 ARG B O 1
ATOM 3874 N N . MET B 1 62 ? 40.460 88.125 63.032 1.00 34.63 62 MET B N 1
ATOM 3875 C CA . MET B 1 62 ? 39.943 87.030 62.217 1.00 34.38 62 MET B CA 1
ATOM 3876 C C . MET B 1 62 ? 38.643 87.396 61.510 1.00 35.11 62 MET B C 1
ATOM 3877 O O . MET B 1 62 ? 38.070 86.570 60.802 1.00 36.25 62 MET B O 1
ATOM 3882 N N . GLY B 1 63 ? 38.204 88.641 61.675 1.00 34.57 63 GLY B N 1
ATOM 3883 C CA . GLY B 1 63 ? 36.987 89.113 61.033 1.00 37.28 63 GLY B CA 1
ATOM 3884 C C . GLY B 1 63 ? 35.749 89.370 61.886 1.00 37.37 63 GLY B C 1
ATOM 3885 O O . GLY B 1 63 ? 34.680 89.639 61.347 1.00 37.21 63 GLY B O 1
ATOM 3886 N N . VAL B 1 64 ? 35.868 89.311 63.210 1.00 31.53 64 VAL B N 1
ATOM 3887 C CA . VAL B 1 64 ? 34.775 89.791 64.059 1.00 31.89 64 VAL B CA 1
ATOM 3888 C C . VAL B 1 64 ? 34.851 91.327 64.172 1.00 32.61 64 VAL B C 1
ATOM 3889 O O . VAL B 1 64 ? 35.941 91.875 64.319 1.00 33.38 64 VAL B O 1
ATOM 3893 N N . ASP B 1 65 ? 33.720 92.025 64.031 1.00 29.47 65 ASP B N 1
ATOM 3894 C CA . ASP B 1 65 ? 33.713 93.491 64.137 1.00 30.14 65 ASP B CA 1
ATOM 3895 C C . ASP B 1 65 ? 33.602 94.009 65.561 1.00 28.76 65 ASP B C 1
ATOM 3896 O O . ASP B 1 65 ? 34.161 95.052 65.878 1.00 27.77 65 ASP B O 1
ATOM 3901 N N . VAL B 1 66 ? 32.829 93.307 66.389 1.00 27.53 66 VAL B N 1
ATOM 3902 C CA . VAL B 1 66 ? 32.620 93.687 67.783 1.00 27.38 66 VAL B CA 1
ATOM 3903 C C . VAL B 1 66 ? 32.664 92.448 68.676 1.00 28.71 66 VAL B C 1
ATOM 3904 O O . VAL B 1 66 ? 32.014 91.446 68.381 1.00 32.90 66 VAL B O 1
ATOM 3908 N N . VAL B 1 67 ? 33.443 92.504 69.753 1.00 26.01 67 VAL B N 1
ATOM 3909 C CA . VAL B 1 67 ? 33.497 91.395 70.710 1.00 24.74 67 VAL B CA 1
ATOM 3910 C C . VAL B 1 67 ? 32.904 91.856 72.033 1.00 29.01 67 VAL B C 1
ATOM 3911 O O . VAL B 1 67 ? 33.316 92.882 72.580 1.00 28.04 67 VAL B O 1
ATOM 3915 N N . LEU B 1 68 ? 31.931 91.102 72.531 1.00 29.84 68 LEU B N 1
ATOM 3916 C CA . LEU B 1 68 ? 31.284 91.390 73.801 1.00 28.40 68 LEU B CA 1
ATOM 3917 C C . LEU B 1 68 ? 31.676 90.313 74.797 1.00 26.03 68 LEU B C 1
ATOM 3918 O O . LEU B 1 68 ? 31.965 89.181 74.395 1.00 25.73 68 LEU B O 1
ATOM 3923 N N . GLU B 1 69 ? 31.713 90.646 76.082 1.00 26.00 69 GLU B N 1
ATOM 3924 C CA . GLU B 1 69 ? 32.006 89.608 77.068 1.00 24.14 69 GLU B CA 1
ATOM 3925 C C . GLU B 1 69 ? 30.712 88.938 77.488 1.00 21.24 69 GLU B C 1
ATOM 3926 O O . GLU B 1 69 ? 29.726 89.608 77.790 1.00 28.89 69 GLU B O 1
ATOM 3932 N N . LEU B 1 70 ? 30.715 87.610 77.494 1.00 24.04 70 LEU B N 1
ATOM 3933 C CA . LEU B 1 70 ? 29.651 86.846 78.132 1.00 26.64 70 LEU B CA 1
ATOM 3934 C C . LEU B 1 70 ? 29.926 86.859 79.623 1.00 24.95 70 LEU B C 1
ATOM 3935 O O . LEU B 1 70 ? 30.958 86.341 80.045 1.00 25.96 70 LEU B O 1
ATOM 3940 N N . PRO B 1 71 ? 29.019 87.444 80.430 1.00 25.76 71 PRO B N 1
ATOM 3941 C CA . PRO B 1 71 ? 29.364 87.588 81.850 1.00 23.07 71 PRO B CA 1
ATOM 3942 C C . PRO B 1 71 ? 29.601 86.237 82.512 1.00 22.80 71 PRO B C 1
ATOM 3943 O O . PRO B 1 71 ? 28.980 85.229 82.138 1.00 26.14 71 PRO B O 1
ATOM 3947 N N . VAL B 1 72 ? 30.528 86.235 83.464 1.00 20.99 72 VAL B N 1
ATOM 3948 C CA . VAL B 1 72 ? 31.016 85.029 84.113 1.00 25.21 72 VAL B CA 1
ATOM 3949 C C . VAL B 1 72 ? 29.898 84.129 84.615 1.00 25.07 72 VAL B C 1
ATOM 3950 O O . VAL B 1 72 ? 30.000 82.903 84.534 1.00 28.61 72 VAL B O 1
ATOM 3954 N N . VAL B 1 73 ? 28.838 84.732 85.145 1.00 22.31 73 VAL B N 1
ATOM 3955 C CA . VAL B 1 73 ? 27.774 83.940 85.738 1.00 25.54 73 VAL B CA 1
ATOM 3956 C C . VAL B 1 73 ? 27.136 83.021 84.673 1.00 26.35 73 VAL B C 1
ATOM 3957 O O . VAL B 1 73 ? 26.619 81.956 84.997 1.00 24.22 73 VAL B O 1
ATOM 3961 N N . PHE B 1 74 ? 27.118 83.462 83.415 1.00 25.83 74 PHE B N 1
ATOM 3962 C CA . PHE B 1 74 ? 26.696 82.602 82.308 1.00 23.60 74 PHE B CA 1
ATOM 3963 C C . PHE B 1 74 ? 27.817 81.787 81.674 1.00 23.75 74 PHE B C 1
ATOM 3964 O O . PHE B 1 74 ? 27.631 80.614 81.363 1.00 25.30 74 PHE B O 1
ATOM 3972 N N . ALA B 1 75 ? 28.974 82.409 81.483 1.00 22.79 75 ALA B N 1
ATOM 3973 C CA . ALA B 1 75 ? 30.092 81.754 80.806 1.00 26.71 75 ALA B CA 1
ATOM 3974 C C . ALA B 1 75 ? 30.497 80.432 81.448 1.00 25.78 75 ALA B C 1
ATOM 3975 O O . ALA B 1 75 ? 30.907 79.500 80.760 1.00 27.33 75 ALA B O 1
ATOM 3977 N N . THR B 1 76 ? 30.417 80.377 82.771 1.00 23.57 76 THR B N 1
ATOM 3978 C CA . THR B 1 76 ? 30.862 79.210 83.521 1.00 24.60 76 THR B CA 1
ATOM 3979 C C . THR B 1 76 ? 29.740 78.261 83.923 1.00 28.95 76 THR B C 1
ATOM 3980 O O . THR B 1 76 ? 29.962 77.356 84.738 1.00 31.27 76 THR B O 1
ATOM 3984 N N . GLN B 1 77 ? 28.527 78.499 83.426 1.00 28.86 77 GLN B N 1
ATOM 3985 C CA . GLN B 1 77 ? 27.408 77.594 83.715 1.00 31.16 77 GLN B CA 1
ATOM 3986 C C . GLN B 1 77 ? 27.341 76.392 82.766 1.00 32.06 77 GLN B C 1
ATOM 3987 O O . GLN B 1 77 ? 28.065 76.328 81.770 1.00 28.27 77 GLN B O 1
ATOM 3993 N N . ASP B 1 78 ? 26.413 75.478 83.035 1.00 32.62 78 ASP B N 1
ATOM 3994 C CA . ASP B 1 78 ? 26.155 74.379 82.108 1.00 34.31 78 ASP B CA 1
ATOM 3995 C C . ASP B 1 78 ? 25.456 74.944 80.873 1.00 29.30 78 ASP B C 1
ATOM 3996 O O . ASP B 1 78 ? 25.217 76.159 80.789 1.00 30.81 78 ASP B O 1
ATOM 4001 N N . ALA B 1 79 ? 25.136 74.077 79.918 1.00 28.93 79 ALA B N 1
ATOM 4002 C CA . ALA B 1 79 ? 24.642 74.509 78.609 1.00 32.67 79 ALA B CA 1
ATOM 4003 C C . ALA B 1 79 ? 23.436 75.451 78.690 1.00 29.74 79 ALA B C 1
ATOM 4004 O O . ALA B 1 79 ? 23.394 76.458 77.984 1.00 28.49 79 ALA B O 1
ATOM 4006 N N . GLY B 1 80 ? 22.465 75.130 79.541 1.00 27.94 80 GLY B N 1
ATOM 4007 C CA . GLY B 1 80 ? 21.263 75.946 79.641 1.00 29.14 80 GLY B CA 1
ATOM 4008 C C . GLY B 1 80 ? 21.549 77.398 80.000 1.00 30.51 80 GLY B C 1
ATOM 4009 O O . GLY B 1 80 ? 21.076 78.326 79.325 1.00 25.37 80 GLY B O 1
ATOM 4010 N N . GLY B 1 81 ? 22.325 77.595 81.062 1.00 27.15 81 GLY B N 1
ATOM 4011 C CA . GLY B 1 81 ? 22.669 78.929 81.516 1.00 26.89 81 GLY B CA 1
ATOM 4012 C C . GLY B 1 81 ? 23.596 79.666 80.561 1.00 28.11 81 GLY B C 1
ATOM 4013 O O . GLY B 1 81 ? 23.432 80.865 80.331 1.00 27.08 81 GLY B O 1
ATOM 4014 N N . PHE B 1 82 ? 24.575 78.946 80.014 1.00 29.35 82 PHE B N 1
ATOM 4015 C CA . PHE B 1 82 ? 25.525 79.511 79.063 1.00 23.06 82 PHE B CA 1
ATOM 4016 C C . PHE B 1 82 ? 24.803 80.097 77.855 1.00 24.95 82 PHE B C 1
ATOM 4017 O O . PHE B 1 82 ? 25.038 81.242 77.463 1.00 28.16 82 PHE B O 1
ATOM 4025 N N . ALA B 1 83 ? 23.938 79.278 77.274 1.00 26.62 83 ALA B N 1
ATOM 4026 C CA . ALA B 1 83 ? 23.171 79.639 76.090 1.00 28.45 83 ALA B CA 1
ATOM 4027 C C . ALA B 1 83 ? 22.273 80.830 76.365 1.00 25.93 83 ALA B C 1
ATOM 4028 O O . ALA B 1 83 ? 22.163 81.747 75.542 1.00 29.59 83 ALA B O 1
ATOM 4030 N N . PHE B 1 84 ? 21.632 80.802 77.529 1.00 25.67 84 PHE B N 1
ATOM 4031 C CA . PHE B 1 84 ? 20.672 81.828 77.905 1.00 28.97 84 PHE B CA 1
ATOM 4032 C C . PHE B 1 84 ? 21.353 83.177 78.012 1.00 31.12 84 PHE B C 1
ATOM 4033 O O . PHE B 1 84 ? 20.892 84.154 77.430 1.00 28.90 84 PHE B O 1
ATOM 4041 N N . GLY B 1 85 ? 22.463 83.230 78.741 1.00 25.50 85 GLY B N 1
ATOM 4042 C CA . GLY B 1 85 ? 23.237 84.454 78.815 1.00 27.20 85 GLY B CA 1
ATOM 4043 C C . GLY B 1 85 ? 23.682 84.924 77.439 1.00 27.84 85 GLY B C 1
ATOM 4044 O O . GLY B 1 85 ? 23.550 86.100 77.102 1.00 25.47 85 GLY B O 1
ATOM 4045 N N . ALA B 1 86 ? 24.203 84.003 76.633 1.00 24.88 86 ALA B N 1
ATOM 4046 C CA . ALA B 1 86 ? 24.732 84.368 75.318 1.00 27.86 86 ALA B CA 1
ATOM 4047 C C . ALA B 1 86 ? 23.648 84.950 74.411 1.00 27.39 86 ALA B C 1
ATOM 4048 O O . ALA B 1 86 ? 23.842 85.998 73.800 1.00 23.42 86 ALA B O 1
ATOM 4050 N N . VAL B 1 87 ? 22.510 84.274 74.327 1.00 28.73 87 VAL B N 1
ATOM 4051 C CA . VAL B 1 87 ? 21.433 84.736 73.459 1.00 28.51 87 VAL B CA 1
ATOM 4052 C C . VAL B 1 87 ? 20.852 86.054 73.977 1.00 30.54 87 VAL B C 1
ATOM 4053 O O . VAL B 1 87 ? 20.508 86.932 73.191 1.00 32.15 87 VAL B O 1
ATOM 4057 N N . CYS B 1 88 ? 20.757 86.201 75.297 1.00 25.19 88 CYS B N 1
ATOM 4058 C CA . CYS B 1 88 ? 20.293 87.466 75.855 1.00 25.95 88 CYS B CA 1
ATOM 4059 C C . CYS B 1 88 ? 21.217 88.625 75.438 1.00 29.04 88 CYS B C 1
ATOM 4060 O O . CYS B 1 88 ? 20.748 89.678 74.985 1.00 27.49 88 CYS B O 1
ATOM 4063 N N . VAL B 1 89 ? 22.528 88.442 75.590 1.00 27.30 89 VAL B N 1
ATOM 4064 C CA . VAL B 1 89 ? 23.468 89.481 75.160 1.00 25.07 89 VAL B CA 1
ATOM 4065 C C . VAL B 1 89 ? 23.265 89.811 73.673 1.00 27.79 89 VAL B C 1
ATOM 4066 O O . VAL B 1 89 ? 23.057 90.969 73.317 1.00 26.14 89 VAL B O 1
ATOM 4070 N N . LEU B 1 90 ? 23.281 88.803 72.807 1.00 24.10 90 LEU B N 1
ATOM 4071 C CA . LEU B 1 90 ? 23.146 89.078 71.378 1.00 25.06 90 LEU B CA 1
ATOM 4072 C C . LEU B 1 90 ? 21.805 89.732 71.062 1.00 28.71 90 LEU B C 1
ATOM 4073 O O . LEU B 1 90 ? 21.741 90.664 70.262 1.00 29.93 90 LEU B O 1
ATOM 4078 N N . ASP B 1 91 ? 20.733 89.266 71.691 1.00 29.11 91 ASP B N 1
ATOM 4079 C CA . ASP B 1 91 ? 19.434 89.878 71.431 1.00 34.36 91 ASP B CA 1
ATOM 4080 C C . ASP B 1 91 ? 19.371 91.314 71.963 1.00 28.46 91 ASP B C 1
ATOM 4081 O O . ASP B 1 91 ? 18.647 92.161 71.434 1.00 30.24 91 ASP B O 1
ATOM 4086 N N . ALA B 1 92 ? 20.134 91.592 73.012 1.00 28.01 92 ALA B N 1
ATOM 4087 C CA . ALA B 1 92 ? 20.073 92.897 73.662 1.00 27.64 92 ALA B CA 1
ATOM 4088 C C . ALA B 1 92 ? 20.773 94.002 72.868 1.00 28.80 92 ALA B C 1
ATOM 4089 O O . ALA B 1 92 ? 20.539 95.189 73.102 1.00 31.73 92 ALA B O 1
ATOM 4091 N N . THR B 1 93 ? 21.659 93.616 71.960 1.00 27.62 93 THR B N 1
ATOM 4092 C CA . THR B 1 93 ? 22.314 94.583 71.085 1.00 30.20 93 THR B CA 1
ATOM 4093 C C . THR B 1 93 ? 21.275 95.335 70.245 1.00 30.91 93 THR B C 1
ATOM 4094 O O . THR B 1 93 ? 21.512 96.464 69.802 1.00 29.89 93 THR B O 1
ATOM 4098 N N . GLY B 1 94 ? 20.131 94.689 70.025 1.00 30.37 94 GLY B N 1
ATOM 4099 C CA . GLY B 1 94 ? 19.059 95.246 69.212 1.00 30.49 94 GLY B CA 1
ATOM 4100 C C . GLY B 1 94 ? 19.325 95.226 67.716 1.00 32.37 94 GLY B C 1
ATOM 4101 O O . GLY B 1 94 ? 18.481 95.711 66.937 1.00 34.49 94 GLY B O 1
ATOM 4102 N N . VAL B 1 95 ? 20.535 94.823 67.317 1.00 32.77 95 VAL B N 1
ATOM 4103 C CA . VAL B 1 95 ? 20.870 94.686 65.891 1.00 34.97 95 VAL B CA 1
ATOM 4104 C C . VAL B 1 95 ? 21.088 93.272 65.325 1.00 36.02 95 VAL B C 1
ATOM 4105 O O . VAL B 1 95 ? 21.163 93.110 64.109 1.00 31.06 95 VAL B O 1
ATOM 4109 N N . VAL B 1 96 ? 21.165 92.245 66.167 1.00 28.70 96 VAL B N 1
ATOM 4110 C CA . VAL B 1 96 ? 21.553 90.930 65.652 1.00 28.76 96 VAL B CA 1
ATOM 4111 C C . VAL B 1 96 ? 20.366 90.264 64.968 1.00 31.05 96 VAL B C 1
ATOM 4112 O O . VAL B 1 96 ? 19.269 90.188 65.520 1.00 33.68 96 VAL B O 1
ATOM 4116 N N . THR B 1 97 ? 20.620 89.789 63.756 1.00 31.34 97 THR B N 1
ATOM 4117 C CA . THR B 1 97 ? 19.614 89.223 62.851 1.00 33.76 97 THR B CA 1
ATOM 4118 C C . THR B 1 97 ? 19.753 87.701 62.740 1.00 35.02 97 THR B C 1
ATOM 4119 O O . THR B 1 97 ? 18.752 86.991 62.664 1.00 29.27 97 THR B O 1
ATOM 4123 N N . ASP B 1 98 ? 20.982 87.228 62.540 1.00 33.42 98 ASP B N 1
ATOM 4124 C CA . ASP B 1 98 ? 21.246 85.800 62.381 1.00 29.38 98 ASP B CA 1
ATOM 4125 C C . ASP B 1 98 ? 22.346 85.282 63.310 1.00 31.97 98 ASP B C 1
ATOM 4126 O O . ASP B 1 98 ? 23.363 85.943 63.497 1.00 29.09 98 ASP B O 1
ATOM 4131 N N . VAL B 1 99 ? 22.140 84.089 63.865 1.00 34.03 99 VAL B N 1
ATOM 4132 C CA . VAL B 1 99 ? 23.174 83.403 64.649 1.00 32.45 99 VAL B CA 1
ATOM 4133 C C . VAL B 1 99 ? 23.490 82.032 64.041 1.00 35.36 99 VAL B C 1
ATOM 4134 O O . VAL B 1 99 ? 22.592 81.234 63.732 1.00 33.92 99 VAL B O 1
ATOM 4138 N N . VAL B 1 100 ? 24.777 81.776 63.844 1.00 28.45 100 VAL B N 1
ATOM 4139 C CA . VAL B 1 100 ? 25.228 80.518 63.258 1.00 28.22 100 VAL B CA 1
ATOM 4140 C C . VAL B 1 100 ? 26.126 79.783 64.234 1.00 32.93 100 VAL B C 1
ATOM 4141 O O . VAL B 1 100 ? 27.076 80.377 64.758 1.00 32.23 100 VAL B O 1
ATOM 4145 N N . PHE B 1 101 ? 25.832 78.502 64.466 1.00 33.08 101 PHE B N 1
ATOM 4146 C CA . PHE B 1 101 ? 26.641 77.667 65.355 1.00 27.92 101 PHE B CA 1
ATOM 4147 C C . PHE B 1 101 ? 27.014 76.341 64.694 1.00 31.40 101 PHE B C 1
ATOM 4148 O O . PHE B 1 101 ? 26.260 75.799 63.864 1.00 31.62 101 PHE B O 1
ATOM 4156 N N . GLY B 1 102 ? 28.185 75.826 65.055 1.00 32.71 102 GLY B N 1
ATOM 4157 C CA . GLY B 1 102 ? 28.625 74.532 64.572 1.00 34.26 102 GLY B CA 1
ATOM 4158 C C . GLY B 1 102 ? 27.763 73.436 65.163 1.00 37.63 102 GLY B C 1
ATOM 4159 O O . GLY B 1 102 ? 27.336 73.514 66.325 1.00 30.94 102 GLY B O 1
ATOM 4160 N N . SER B 1 103 ? 27.521 72.406 64.364 1.00 37.60 103 SER B N 1
ATOM 4161 C CA . SER B 1 103 ? 26.529 71.397 64.684 1.00 40.10 103 SER B CA 1
ATOM 4162 C C . SER B 1 103 ? 26.972 70.005 64.229 1.00 37.69 103 SER B C 1
ATOM 4163 O O . SER B 1 103 ? 27.496 69.845 63.125 1.00 35.88 103 SER B O 1
ATOM 4166 N N . GLU B 1 104 ? 26.767 68.998 65.076 1.00 35.46 104 GLU B N 1
ATOM 4167 C CA . GLU B 1 104 ? 27.100 67.632 64.691 1.00 37.72 104 GLU B CA 1
ATOM 4168 C C . GLU B 1 104 ? 26.116 67.108 63.655 1.00 40.69 104 GLU B C 1
ATOM 4169 O O . GLU B 1 104 ? 26.506 66.470 62.670 1.00 41.88 104 GLU B O 1
ATOM 4175 N N . SER B 1 105 ? 24.832 67.355 63.878 1.00 38.67 105 SER B N 1
ATOM 4176 C CA . SER B 1 105 ? 23.825 66.866 62.936 1.00 40.03 105 SER B CA 1
ATOM 4177 C C . SER B 1 105 ? 23.697 67.776 61.718 1.00 39.33 105 SER B C 1
ATOM 4178 O O . SER B 1 105 ? 23.269 67.330 60.661 1.00 42.12 105 SER B O 1
ATOM 4181 N N . ASN B 1 106 ? 24.056 69.050 61.872 1.00 33.81 106 ASN B N 1
ATOM 4182 C CA . ASN B 1 106 ? 23.775 70.067 60.850 1.00 40.46 106 ASN B CA 1
ATOM 4183 C C . ASN B 1 106 ? 22.292 70.046 60.449 1.00 44.20 106 ASN B C 1
ATOM 4184 O O . ASN B 1 106 ? 21.939 70.287 59.289 1.00 43.02 106 ASN B O 1
ATOM 4189 N N . ASP B 1 107 ? 21.428 69.723 61.408 1.00 40.84 107 ASP B N 1
ATOM 4190 C CA . ASP B 1 107 ? 20.001 69.631 61.130 1.00 43.28 107 ASP B CA 1
ATOM 4191 C C . ASP B 1 107 ? 19.258 70.676 61.937 1.00 41.08 107 ASP B C 1
ATOM 4192 O O . ASP B 1 107 ? 18.878 70.427 63.082 1.00 38.23 107 ASP B O 1
ATOM 4197 N N . ILE B 1 108 ? 18.929 71.794 61.310 1.00 43.67 108 ILE B N 1
ATOM 4198 C CA . ILE B 1 108 ? 18.427 72.920 62.081 1.00 36.85 108 ILE B CA 1
ATOM 4199 C C . ILE B 1 108 ? 16.958 72.683 62.412 1.00 35.68 108 ILE B C 1
ATOM 4200 O O . ILE B 1 108 ? 16.491 73.047 63.486 1.00 35.02 108 ILE B O 1
ATOM 4205 N N . GLU B 1 109 ? 16.244 72.044 61.492 1.00 40.36 109 GLU B N 1
ATOM 4206 C CA . GLU B 1 109 ? 14.835 71.727 61.696 1.00 52.71 109 GLU B CA 1
ATOM 4207 C C . GLU B 1 109 ? 14.644 70.854 62.932 1.00 50.56 109 GLU B C 1
ATOM 4208 O O . GLU B 1 109 ? 13.738 71.086 63.729 1.00 47.50 109 GLU B O 1
ATOM 4214 N N . PHE B 1 110 ? 15.507 69.856 63.096 1.00 49.87 110 PHE B N 1
ATOM 4215 C CA . PHE B 1 110 ? 15.455 69.019 64.285 1.00 46.64 110 PHE B CA 1
ATOM 4216 C C . PHE B 1 110 ? 15.700 69.828 65.551 1.00 41.41 110 PHE B C 1
ATOM 4217 O O . PHE B 1 110 ? 14.945 69.724 66.517 1.00 41.66 110 PHE B O 1
ATOM 4225 N N . LEU B 1 111 ? 16.764 70.622 65.558 1.00 37.95 111 LEU B N 1
ATOM 4226 C CA . LEU B 1 111 ? 17.096 71.392 66.749 1.00 38.82 111 LEU B CA 1
ATOM 4227 C C . LEU B 1 111 ? 15.961 72.357 67.077 1.00 37.91 111 LEU B C 1
ATOM 4228 O O . LEU B 1 111 ? 15.622 72.548 68.244 1.00 38.15 111 LEU B O 1
ATOM 4233 N N . GLN B 1 112 ? 15.359 72.939 66.042 1.00 40.71 112 GLN B N 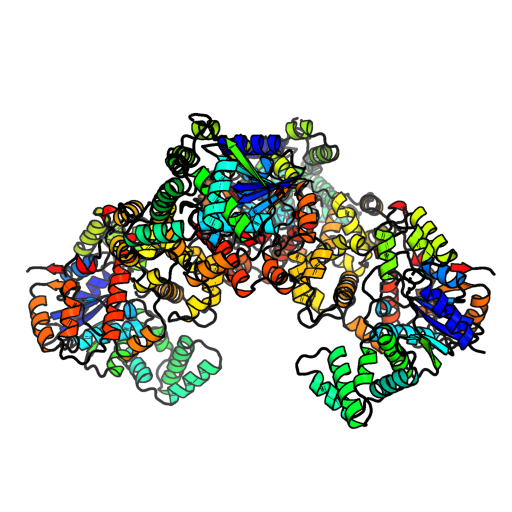1
ATOM 4234 C CA . GLN B 1 112 ? 14.237 73.846 66.239 1.00 38.94 112 GLN B CA 1
ATOM 4235 C C . GLN B 1 112 ? 13.022 73.096 66.791 1.00 45.76 112 GLN B C 1
ATOM 4236 O O . GLN B 1 112 ? 12.342 73.585 67.694 1.00 43.58 112 GLN B O 1
ATOM 4242 N N . ARG B 1 113 ? 12.774 71.898 66.271 1.00 49.04 113 ARG B N 1
ATOM 4243 C CA . ARG B 1 113 ? 11.682 71.066 66.766 1.00 52.75 113 ARG B CA 1
ATOM 4244 C C . ARG B 1 113 ? 11.821 70.785 68.266 1.00 50.02 113 ARG B C 1
ATOM 4245 O O . ARG B 1 113 ? 10.856 70.905 69.016 1.00 51.84 113 ARG B O 1
ATOM 4253 N N . VAL B 1 114 ? 13.022 70.422 68.705 1.00 46.60 114 VAL B N 1
ATOM 4254 C CA . VAL B 1 114 ? 13.239 70.119 70.116 1.00 48.06 114 VAL B CA 1
ATOM 4255 C C . VAL B 1 114 ? 13.091 71.360 71.004 1.00 44.57 114 VAL B C 1
ATOM 4256 O O . VAL B 1 114 ? 12.502 71.292 72.087 1.00 43.96 114 VAL B O 1
ATOM 4260 N N . ALA B 1 115 ? 13.612 72.494 70.550 1.00 39.92 115 ALA B N 1
ATOM 4261 C CA . ALA B 1 115 ? 13.514 73.710 71.350 1.00 39.38 115 ALA B CA 1
ATOM 4262 C C . ALA B 1 115 ? 12.055 74.131 71.502 1.00 40.36 115 ALA B C 1
ATOM 4263 O O . ALA B 1 115 ? 11.640 74.595 72.563 1.00 41.12 115 ALA B O 1
ATOM 4265 N N . ARG B 1 116 ? 11.279 73.946 70.443 1.00 38.31 116 ARG B N 1
ATOM 4266 C CA . ARG B 1 116 ? 9.854 74.247 70.475 1.00 45.63 116 ARG B CA 1
ATOM 4267 C C . ARG B 1 116 ? 9.138 73.454 71.561 1.00 44.44 116 ARG B C 1
ATOM 4268 O O . ARG B 1 116 ? 8.314 73.994 72.295 1.00 45.77 116 ARG B O 1
ATOM 4276 N N . ILE B 1 117 ? 9.456 72.171 71.659 1.00 44.70 117 ILE B N 1
ATOM 4277 C CA . ILE B 1 117 ? 8.828 71.307 72.649 1.00 49.82 117 ILE B CA 1
ATOM 4278 C C . ILE B 1 117 ? 9.189 71.761 74.055 1.00 51.56 117 ILE B C 1
ATOM 4279 O O . ILE B 1 117 ? 8.317 71.891 74.914 1.00 55.90 117 ILE B O 1
ATOM 4284 N N . LEU B 1 118 ? 10.473 72.022 74.281 1.00 46.69 118 LEU B N 1
ATOM 4285 C CA . LEU B 1 118 ? 10.932 72.511 75.578 1.00 44.20 118 LEU B CA 1
ATOM 4286 C C . LEU B 1 118 ? 10.286 73.855 75.920 1.00 46.58 118 LEU B C 1
ATOM 4287 O O . LEU B 1 118 ? 9.938 74.111 77.072 1.00 50.56 118 LEU B O 1
ATOM 4292 N N . TYR B 1 119 ? 10.112 74.709 74.917 1.00 40.74 119 TYR B N 1
ATOM 4293 C CA . TYR B 1 119 ? 9.522 76.019 75.152 1.00 44.58 119 TYR B CA 1
ATOM 4294 C C . TYR B 1 119 ? 8.029 75.915 75.427 1.00 46.89 119 TYR B C 1
ATOM 4295 O O . TYR B 1 119 ? 7.524 76.509 76.378 1.00 47.83 119 TYR B O 1
ATOM 4304 N N . GLU B 1 120 ? 7.325 75.150 74.600 1.00 43.17 120 GLU B N 1
ATOM 4305 C CA . GLU B 1 120 ? 5.869 75.089 74.686 1.00 52.62 120 GLU B CA 1
ATOM 4306 C C . GLU B 1 120 ? 5.381 74.168 75.806 1.00 61.55 120 GLU B C 1
ATOM 4307 O O . GLU B 1 120 ? 4.237 74.281 76.249 1.00 64.31 120 GLU B O 1
ATOM 4313 N N . GLN B 1 121 ? 6.255 73.272 76.260 1.00 60.99 121 GLN B N 1
ATOM 4314 C CA . GLN B 1 121 ? 5.958 72.361 77.369 1.00 64.02 121 GLN B CA 1
ATOM 4315 C C . GLN B 1 121 ? 4.627 71.620 77.209 1.00 65.19 121 GLN B C 1
ATOM 4316 O O . GLN B 1 121 ? 3.695 71.856 77.977 1.00 69.39 121 GLN B O 1
ATOM 4322 N N . PRO B 1 122 ? 4.532 70.721 76.214 1.00 64.71 122 PRO B N 1
ATOM 4323 C CA . PRO B 1 122 ? 3.298 69.953 76.020 1.00 68.58 122 PRO B CA 1
ATOM 4324 C C . PRO B 1 122 ? 2.890 69.176 77.274 1.00 77.67 122 PRO B C 1
ATOM 4325 O O . PRO B 1 122 ? 3.748 68.796 78.076 1.00 76.21 122 PRO B O 1
ATOM 4329 N N . ASP B 1 123 ? 1.588 68.959 77.435 1.00 83.75 123 ASP B N 1
ATOM 4330 C CA . ASP B 1 123 ? 1.053 68.241 78.587 1.00 85.12 123 ASP B CA 1
ATOM 4331 C C . ASP B 1 123 ? 1.680 66.857 78.722 1.00 80.30 123 ASP B C 1
ATOM 4332 O O . ASP B 1 123 ? 2.115 66.464 79.806 1.00 76.54 123 ASP B O 1
ATOM 4337 N N . GLU B 1 124 ? 1.733 66.128 77.611 1.00 78.04 124 GLU B N 1
ATOM 4338 C CA . GLU B 1 124 ? 2.282 64.780 77.613 1.00 81.44 124 GLU B CA 1
ATOM 4339 C C . GLU B 1 124 ? 3.756 64.799 77.981 1.00 76.89 124 GLU B C 1
ATOM 4340 O O . GLU B 1 124 ? 4.227 63.933 78.720 1.00 81.74 124 GLU B O 1
ATOM 4346 N N . TYR B 1 125 ? 4.481 65.787 77.463 1.00 65.68 125 TYR B N 1
ATOM 4347 C CA . TYR B 1 125 ? 5.896 65.921 77.777 1.00 59.56 125 TYR B CA 1
ATOM 4348 C C . TYR B 1 125 ? 6.110 66.192 79.264 1.00 60.46 125 TYR B C 1
ATOM 4349 O O . TYR B 1 125 ? 6.977 65.580 79.892 1.00 60.01 125 TYR B O 1
ATOM 4358 N N . GLN B 1 126 ? 5.321 67.106 79.824 1.00 60.76 126 GLN B N 1
ATOM 4359 C CA . GLN B 1 126 ? 5.447 67.438 81.238 1.00 64.85 126 GLN B CA 1
ATOM 4360 C C . GLN B 1 126 ? 5.198 66.220 82.125 1.00 70.49 126 GLN B C 1
ATOM 4361 O O . GLN B 1 126 ? 5.870 66.045 83.141 1.00 71.49 126 GLN B O 1
ATOM 4367 N N . LYS B 1 127 ? 4.243 65.378 81.736 1.00 76.66 127 LYS B N 1
ATOM 4368 C CA . LYS B 1 127 ? 3.958 64.147 82.475 1.00 82.30 127 LYS B CA 1
ATOM 4369 C C . LYS B 1 127 ? 5.173 63.229 82.500 1.00 79.39 127 LYS B C 1
ATOM 4370 O O . LYS B 1 127 ? 5.605 62.784 83.564 1.00 79.29 127 LYS B O 1
ATOM 4376 N N . PHE B 1 128 ? 5.712 62.952 81.316 1.00 74.11 128 PHE B N 1
ATOM 4377 C CA . PHE B 1 128 ? 6.892 62.108 81.172 1.00 70.10 128 PHE B CA 1
ATOM 4378 C C . PHE B 1 128 ? 8.057 62.625 82.004 1.00 70.17 128 PHE B C 1
ATOM 4379 O O . PHE B 1 128 ? 8.732 61.855 82.679 1.00 75.02 128 PHE B O 1
ATOM 4387 N N . LEU B 1 129 ? 8.277 63.935 81.952 1.00 65.80 129 LEU B N 1
ATOM 4388 C CA . LEU B 1 129 ? 9.373 64.570 82.676 1.00 64.67 129 LEU B CA 1
ATOM 4389 C C . LEU B 1 129 ? 9.253 64.378 84.185 1.00 75.80 129 LEU B C 1
ATOM 4390 O O . LEU B 1 129 ? 10.240 64.076 84.858 1.00 74.40 129 LEU B O 1
ATOM 4395 N N . HIS B 1 130 ? 8.044 64.561 84.711 1.00 84.07 130 HIS B N 1
ATOM 4396 C CA . HIS B 1 130 ? 7.800 64.421 86.144 1.00 90.11 130 HIS B CA 1
ATOM 4397 C C . HIS B 1 130 ? 8.049 62.978 86.576 1.00 84.98 130 HIS B C 1
ATOM 4398 O O . HIS B 1 130 ? 8.646 62.728 87.625 1.00 88.36 130 HIS B O 1
ATOM 4405 N N . GLU B 1 131 ? 7.590 62.034 85.760 1.00 77.10 131 GLU B N 1
ATOM 4406 C CA . GLU B 1 131 ? 7.904 60.625 85.967 1.00 77.14 131 GLU B CA 1
ATOM 4407 C C . GLU B 1 131 ? 9.411 60.425 86.004 1.00 78.89 131 GLU B C 1
ATOM 4408 O O . GLU B 1 131 ? 9.960 59.912 86.976 1.00 85.45 131 GLU B O 1
ATOM 4414 N N . GLU B 1 132 ? 10.070 60.855 84.934 1.00 77.20 132 GLU B N 1
ATOM 4415 C CA . GLU B 1 132 ? 11.512 60.709 84.785 1.00 80.75 132 GLU B CA 1
ATOM 4416 C C . GLU B 1 132 ? 12.317 61.495 85.820 1.00 88.69 132 GLU B C 1
ATOM 4417 O O . GLU B 1 132 ? 13.462 61.146 86.094 1.00 94.50 132 GLU B O 1
ATOM 4423 N N . LEU B 1 133 ? 11.743 62.561 86.376 1.00 85.63 133 LEU B N 1
ATOM 4424 C CA . LEU B 1 133 ? 12.445 63.333 87.402 1.00 79.07 133 LEU B CA 1
ATOM 4425 C C . LEU B 1 133 ? 12.501 62.527 88.692 1.00 85.36 133 LEU B C 1
ATOM 4426 O O . LEU B 1 133 ? 13.463 62.624 89.458 1.00 84.15 133 LEU B O 1
ATOM 4431 N N . LYS B 1 134 ? 11.474 61.708 88.910 1.00 90.56 134 LYS B N 1
ATOM 4432 C CA . LYS B 1 134 ? 11.558 60.639 89.893 1.00 95.02 134 LYS B CA 1
ATOM 4433 C C . LYS B 1 134 ? 12.402 59.541 89.251 1.00 105.37 134 LYS B C 1
ATOM 4434 O O . LYS B 1 134 ? 12.996 59.763 88.204 1.00 110.25 134 LYS B O 1
ATOM 4440 N N . LYS B 1 135 ? 12.484 58.374 89.874 1.00 111.84 135 LYS B N 1
ATOM 4441 C CA . LYS B 1 135 ? 13.421 57.336 89.440 1.00 114.47 135 LYS B CA 1
ATOM 4442 C C . LYS B 1 135 ? 14.855 57.875 89.498 1.00 113.81 135 LYS B C 1
ATOM 4443 O O . LYS B 1 135 ? 15.750 57.357 88.830 1.00 116.37 135 LYS B O 1
ATOM 4449 N N . GLY B 1 136 ? 15.057 58.919 90.298 1.00 110.36 136 GLY B N 1
ATOM 4450 C CA . GLY B 1 136 ? 16.379 59.442 90.597 1.00 105.78 136 GLY B CA 1
ATOM 4451 C C . GLY B 1 136 ? 17.107 60.219 89.516 1.00 96.70 136 GLY B C 1
ATOM 4452 O O . GLY B 1 136 ? 18.162 60.796 89.784 1.00 93.79 136 GLY B O 1
ATOM 4453 N N . TYR B 1 137 ? 16.561 60.250 88.304 1.00 94.36 137 TYR B N 1
ATOM 4454 C CA . TYR B 1 137 ? 17.275 60.844 87.173 1.00 88.68 137 TYR B CA 1
ATOM 4455 C C . TYR B 1 137 ? 17.521 62.337 87.356 1.00 89.33 137 TYR B C 1
ATOM 4456 O O . TYR B 1 137 ? 16.640 63.071 87.803 1.00 94.06 137 TYR B O 1
ATOM 4465 N N . SER B 1 138 ? 18.726 62.779 87.009 1.00 85.03 138 SER B N 1
ATOM 4466 C CA . SER B 1 138 ? 19.026 64.201 86.978 1.00 85.82 138 SER B CA 1
ATOM 4467 C C . SER B 1 138 ? 18.247 64.836 85.831 1.00 87.36 138 SER B C 1
ATOM 4468 O O . SER B 1 138 ? 17.847 64.144 84.895 1.00 89.59 138 SER B O 1
ATOM 4471 N N . PHE B 1 139 ? 18.028 66.144 85.906 1.00 85.72 139 PHE B N 1
ATOM 4472 C CA . PHE B 1 139 ? 17.186 66.825 84.929 1.00 79.66 139 PHE B CA 1
ATOM 4473 C C . PHE B 1 139 ? 17.617 66.625 83.466 1.00 76.08 139 PHE B C 1
ATOM 4474 O O . PHE B 1 139 ? 16.777 66.287 82.635 1.00 72.06 139 PHE B O 1
ATOM 4482 N N . PRO B 1 140 ? 18.908 66.841 83.137 1.00 79.48 140 PRO B N 1
ATOM 4483 C CA . PRO B 1 140 ? 19.248 66.733 81.711 1.00 80.95 140 PRO B CA 1
ATOM 4484 C C . PRO B 1 140 ? 19.033 65.327 81.150 1.00 80.57 140 PRO B C 1
ATOM 4485 O O . PRO B 1 140 ? 18.756 65.184 79.957 1.00 78.72 140 PRO B O 1
ATOM 4489 N N . ASN B 1 141 ? 19.163 64.312 81.998 1.00 79.43 141 ASN B N 1
ATOM 4490 C CA . ASN B 1 141 ? 18.863 62.941 81.598 1.00 81.43 141 ASN B CA 1
ATOM 4491 C C . ASN B 1 141 ? 17.360 62.685 81.560 1.00 77.51 141 ASN B C 1
ATOM 4492 O O . ASN B 1 141 ? 16.851 62.087 80.614 1.00 74.05 141 ASN B O 1
ATOM 4497 N N . ALA B 1 142 ? 16.659 63.138 82.598 1.00 75.15 142 ALA B N 1
ATOM 4498 C CA . ALA B 1 142 ? 15.213 62.965 82.683 1.00 70.02 142 ALA B CA 1
ATOM 4499 C C . ALA B 1 142 ? 14.540 63.664 81.513 1.00 61.54 142 ALA B C 1
ATOM 4500 O O . ALA B 1 142 ? 13.545 63.185 80.975 1.00 60.10 142 ALA B O 1
ATOM 4502 N N . ARG B 1 143 ? 15.103 64.801 81.124 1.00 59.28 143 ARG B N 1
ATOM 4503 C CA . ARG B 1 143 ? 14.632 65.537 79.963 1.00 57.51 143 ARG B CA 1
ATOM 4504 C C . ARG B 1 143 ? 14.830 64.715 78.690 1.00 54.32 143 ARG B C 1
ATOM 4505 O O . ARG B 1 143 ? 13.918 64.592 77.870 1.00 41.86 143 ARG B O 1
ATOM 4513 N N . LYS B 1 144 ? 16.025 64.152 78.532 1.00 47.45 144 LYS B N 1
ATOM 4514 C CA . LYS B 1 144 ? 16.333 63.347 77.350 1.00 48.75 144 LYS B CA 1
ATOM 4515 C C . LYS B 1 144 ? 15.362 62.178 77.205 1.00 50.86 144 LYS B C 1
ATOM 4516 O O . LYS B 1 144 ? 14.876 61.902 76.108 1.00 51.77 144 LYS B O 1
ATOM 4522 N N . TYR B 1 145 ? 15.073 61.498 78.309 1.00 51.93 145 TYR B N 1
ATOM 4523 C CA . TYR B 1 145 ? 14.158 60.363 78.266 1.00 55.90 145 TYR B CA 1
ATOM 4524 C C . TYR B 1 145 ? 12.720 60.833 78.062 1.00 51.92 145 TYR B C 1
ATOM 4525 O O . TYR B 1 145 ? 11.940 60.186 77.363 1.00 58.68 145 TYR B O 1
ATOM 4534 N N . ALA B 1 146 ? 12.375 61.963 78.666 1.00 51.65 146 ALA B N 1
ATOM 4535 C CA . ALA B 1 146 ? 11.054 62.548 78.472 1.00 55.93 146 ALA B CA 1
ATOM 4536 C C . ALA B 1 146 ? 10.842 62.906 77.006 1.00 55.22 146 ALA B C 1
ATOM 4537 O O . ALA B 1 146 ? 9.778 62.646 76.444 1.00 57.61 146 ALA B O 1
ATOM 4539 N N . LEU B 1 147 ? 11.869 63.492 76.394 1.00 51.89 147 LEU B N 1
ATOM 4540 C CA . LEU B 1 147 ? 11.834 63.854 74.977 1.00 49.84 147 LEU B CA 1
ATOM 4541 C C . LEU B 1 147 ? 11.698 62.629 74.082 1.00 49.37 147 LEU B C 1
ATOM 4542 O O . LEU B 1 147 ? 10.906 62.634 73.138 1.00 48.43 147 LEU B O 1
ATOM 4547 N N . MET B 1 148 ? 12.471 61.585 74.380 1.00 50.30 148 MET B N 1
ATOM 4548 C CA . MET B 1 148 ? 12.400 60.337 73.624 1.00 52.77 148 MET B CA 1
ATOM 4549 C C . MET B 1 148 ? 10.993 59.762 73.669 1.00 59.49 148 MET B C 1
ATOM 4550 O O . MET B 1 148 ? 10.410 59.459 72.633 1.00 61.43 148 MET B O 1
ATOM 4555 N N . ARG B 1 149 ? 10.450 59.623 74.875 1.00 65.27 149 ARG B N 1
ATOM 4556 C CA . ARG B 1 149 ? 9.109 59.069 75.054 1.00 69.08 149 ARG B CA 1
ATOM 4557 C C . ARG B 1 149 ? 8.058 59.978 74.434 1.00 69.65 149 ARG B C 1
ATOM 4558 O O . ARG B 1 149 ? 6.980 59.521 74.056 1.00 70.71 149 ARG B O 1
ATOM 4566 N N . TYR B 1 150 ? 8.369 61.266 74.338 1.00 66.05 150 TYR B N 1
ATOM 4567 C CA . TYR B 1 150 ? 7.456 62.200 73.697 1.00 65.19 150 TYR B CA 1
ATOM 4568 C C . TYR B 1 150 ? 7.460 61.958 72.197 1.00 65.96 150 TYR B C 1
ATOM 4569 O O . TYR B 1 150 ? 6.401 61.870 71.575 1.00 69.90 150 TYR B O 1
ATOM 4578 N N . PHE B 1 151 ? 8.659 61.848 71.628 1.00 61.50 151 PHE B N 1
ATOM 4579 C CA . PHE B 1 151 ? 8.831 61.572 70.203 1.00 68.20 151 PHE B CA 1
ATOM 4580 C C . PHE B 1 151 ? 8.079 60.315 69.749 1.00 74.29 151 PHE B C 1
ATOM 4581 O O . PHE B 1 151 ? 7.520 60.287 68.654 1.00 79.93 151 PHE B O 1
ATOM 4589 N N . SER B 1 152 ? 8.071 59.283 70.591 1.00 76.20 152 SER B N 1
ATOM 4590 C CA . SER B 1 152 ? 7.378 58.034 70.271 1.00 83.02 152 SER B CA 1
ATOM 4591 C C . SER B 1 152 ? 5.875 58.248 70.120 1.00 85.36 152 SER B C 1
ATOM 4592 O O . SER B 1 152 ? 5.263 57.778 69.161 1.00 85.28 152 SER B O 1
ATOM 4595 N N . MET B 1 153 ? 5.293 58.959 71.080 1.00 85.84 153 MET B N 1
ATOM 4596 C CA . MET B 1 153 ? 3.857 59.204 71.105 1.00 87.63 153 MET B CA 1
ATOM 4597 C C . MET B 1 153 ? 3.382 59.965 69.872 1.00 94.62 153 MET B C 1
ATOM 4598 O O . MET B 1 153 ? 2.331 59.654 69.311 1.00 100.90 153 MET B O 1
ATOM 4603 N N . LYS B 1 154 ? 4.160 60.956 69.449 1.00 95.13 154 LYS B N 1
ATOM 4604 C CA . LYS B 1 154 ? 3.826 61.736 68.260 1.00 100.28 154 LYS B CA 1
ATOM 4605 C C . LYS B 1 154 ? 4.082 60.941 66.980 1.00 104.96 154 LYS B C 1
ATOM 4606 O O . LYS B 1 154 ? 3.631 61.323 65.897 1.00 108.48 154 LYS B O 1
ATOM 4612 N N . GLY B 1 155 ? 4.801 59.829 67.112 1.00 103.51 155 GLY B N 1
ATOM 4613 C CA . GLY B 1 155 ? 5.106 58.979 65.977 1.00 103.02 155 GLY B CA 1
ATOM 4614 C C . GLY B 1 155 ? 6.361 59.396 65.234 1.00 98.62 155 GLY B C 1
ATOM 4615 O O . GLY B 1 155 ? 6.505 59.129 64.042 1.00 100.15 155 GLY B O 1
ATOM 4616 N N . TRP B 1 156 ? 7.273 60.059 65.936 1.00 94.92 156 TRP B N 1
ATOM 4617 C CA . TRP B 1 156 ? 8.549 60.444 65.343 1.00 95.28 156 TRP B CA 1
ATOM 4618 C C . TRP B 1 156 ? 9.608 59.449 65.790 1.00 89.42 156 TRP B C 1
ATOM 4619 O O . TRP B 1 156 ? 9.316 58.541 66.567 1.00 87.22 156 TRP B O 1
ATOM 4630 N N . ASN B 1 157 ? 10.838 59.618 65.320 1.00 86.40 157 ASN B N 1
ATOM 4631 C CA . ASN B 1 157 ? 11.878 58.659 65.662 1.00 87.76 157 ASN B CA 1
ATOM 4632 C C . ASN B 1 157 ? 12.658 59.099 66.892 1.00 80.00 157 ASN B C 1
ATOM 4633 O O . ASN B 1 157 ? 13.410 60.070 66.845 1.00 75.52 157 ASN B O 1
ATOM 4638 N N . GLU B 1 158 ? 12.484 58.357 67.985 1.00 77.20 158 GLU B N 1
ATOM 4639 C CA . GLU B 1 158 ? 13.047 58.727 69.280 1.00 71.29 158 GLU B CA 1
ATOM 4640 C C . GLU B 1 158 ? 14.568 58.588 69.324 1.00 66.72 158 GLU B C 1
ATOM 4641 O O . GLU B 1 158 ? 15.232 59.215 70.153 1.00 61.77 158 GLU B O 1
ATOM 4647 N N . GLU B 1 159 ? 15.118 57.775 68.429 1.00 63.00 159 GLU B N 1
ATOM 4648 C CA . GLU B 1 159 ? 16.563 57.626 68.326 1.00 66.24 159 GLU B CA 1
ATOM 4649 C C . GLU B 1 159 ? 17.193 58.980 67.990 1.00 61.27 159 GLU B C 1
ATOM 4650 O O . GLU B 1 159 ? 18.325 59.277 68.387 1.00 53.29 159 GLU B O 1
ATOM 4656 N N . GLU B 1 160 ? 16.433 59.810 67.282 1.00 61.08 160 GLU B N 1
ATOM 4657 C CA . GLU B 1 160 ? 16.897 61.130 66.879 1.00 67.17 160 GLU B CA 1
ATOM 4658 C C . GLU B 1 160 ? 17.163 62.037 68.085 1.00 61.82 160 GLU B C 1
ATOM 4659 O O . GLU B 1 160 ? 17.960 62.965 67.997 1.00 62.05 160 GLU B O 1
ATOM 4665 N N . VAL B 1 161 ? 16.508 61.756 69.210 1.00 57.56 161 VAL B N 1
ATOM 4666 C CA . VAL B 1 161 ? 16.720 62.527 70.441 1.00 53.50 161 VAL B CA 1
ATOM 4667 C C . VAL B 1 161 ? 18.138 62.293 70.965 1.00 54.74 161 VAL B C 1
ATOM 4668 O O . VAL B 1 161 ? 18.662 63.073 71.755 1.00 56.08 161 VAL B O 1
ATOM 4672 N N . LEU B 1 162 ? 18.785 61.243 70.472 1.00 60.76 162 LEU B N 1
ATOM 4673 C CA . LEU B 1 162 ? 20.158 60.957 70.868 1.00 62.30 162 LEU B CA 1
ATOM 4674 C C . LEU B 1 162 ? 21.145 61.839 70.101 1.00 59.01 162 LEU B C 1
ATOM 4675 O O . LEU B 1 162 ? 22.358 61.757 70.314 1.00 55.76 162 LEU B O 1
ATOM 4680 N N . LYS B 1 163 ? 20.622 62.679 69.207 1.00 53.18 163 LYS B N 1
ATOM 4681 C CA . LYS B 1 163 ? 21.443 63.715 68.583 1.00 54.10 163 LYS B CA 1
ATOM 4682 C C . LYS B 1 163 ? 21.823 64.737 69.649 1.00 53.62 163 LYS B C 1
ATOM 4683 O O . LYS B 1 163 ? 22.801 65.469 69.508 1.00 56.58 163 LYS B O 1
ATOM 4689 N N . LEU B 1 164 ? 21.051 64.746 70.732 1.00 51.81 164 LEU B N 1
ATOM 4690 C CA . LEU B 1 164 ? 21.237 65.683 71.832 1.00 50.02 164 LEU B CA 1
ATOM 4691 C C . LEU B 1 164 ? 22.195 65.145 72.884 1.00 49.91 164 LEU B C 1
ATOM 4692 O O . LEU B 1 164 ? 22.277 65.678 73.980 1.00 54.14 164 LEU B O 1
ATOM 4697 N N . GLU B 1 165 ? 22.855 64.037 72.592 1.00 48.26 165 GLU B N 1
ATOM 4698 C CA . GLU B 1 165 ? 23.947 63.606 73.448 1.00 51.85 165 GLU B CA 1
ATOM 4699 C C . GLU B 1 165 ? 25.221 64.330 73.020 1.00 55.93 165 GLU B C 1
ATOM 4700 O O . GLU B 1 165 ? 26.213 64.380 73.758 1.00 51.19 165 GLU B O 1
ATOM 4706 N N . LYS B 1 166 ? 25.160 64.908 71.821 1.00 56.98 166 LYS B N 1
ATOM 4707 C CA . LYS B 1 166 ? 26.280 65.616 71.209 1.00 58.57 166 LYS B CA 1
ATOM 4708 C C . LYS B 1 166 ? 26.341 67.069 71.671 1.00 51.77 166 LYS B C 1
ATOM 4709 O O . LYS B 1 166 ? 25.367 67.810 71.545 1.00 42.45 166 LYS B O 1
ATOM 4715 N N . SER B 1 167 ? 27.508 67.459 72.171 1.00 51.68 167 SER B N 1
ATOM 4716 C CA . SER B 1 167 ? 27.724 68.734 72.849 1.00 52.74 167 SER B CA 1
ATOM 4717 C C . SER B 1 167 ? 27.232 69.957 72.101 1.00 48.57 167 SER B C 1
ATOM 4718 O O . SER B 1 167 ? 26.484 70.771 72.654 1.00 48.18 167 SER B O 1
ATOM 4721 N N . ASN B 1 168 ? 27.656 70.104 70.850 1.00 44.79 168 ASN B N 1
ATOM 4722 C CA . ASN B 1 168 ? 27.325 71.311 70.103 1.00 38.10 168 ASN B CA 1
ATOM 4723 C C . ASN B 1 168 ? 25.834 71.416 69.804 1.00 34.60 168 ASN B C 1
ATOM 4724 O O . ASN B 1 168 ? 25.254 72.506 69.894 1.00 35.01 168 ASN B O 1
ATOM 4729 N N . ASP B 1 169 ? 25.196 70.289 69.495 1.00 33.44 169 ASP B N 1
ATOM 4730 C CA . ASP B 1 169 ? 23.767 70.329 69.191 1.00 34.19 169 ASP B CA 1
ATOM 4731 C C . ASP B 1 169 ? 22.942 70.564 70.459 1.00 34.04 169 ASP B C 1
ATOM 4732 O O . ASP B 1 169 ? 21.872 71.175 70.401 1.00 41.29 169 ASP B O 1
ATOM 4737 N N . ILE B 1 170 ? 23.450 70.109 71.599 1.00 34.49 170 ILE B N 1
ATOM 4738 C CA . ILE B 1 170 ? 22.846 70.457 72.886 1.00 37.17 170 ILE B CA 1
ATOM 4739 C C . ILE B 1 170 ? 22.791 71.967 73.049 1.00 32.90 170 ILE B C 1
ATOM 4740 O O . ILE B 1 170 ? 21.741 72.537 73.337 1.00 36.63 170 ILE B O 1
ATOM 4745 N N . LEU B 1 171 ? 23.943 72.608 72.879 1.00 37.59 171 LEU B N 1
ATOM 4746 C CA . LEU B 1 171 ? 24.036 74.066 72.903 1.00 34.19 171 LEU B CA 1
ATOM 4747 C C . LEU B 1 171 ? 23.099 74.715 71.887 1.00 30.15 171 LEU B C 1
ATOM 4748 O O . LEU B 1 171 ? 22.432 75.710 72.190 1.00 34.45 171 LEU B O 1
ATOM 4753 N N . GLY B 1 172 ? 23.053 74.152 70.686 1.00 35.62 172 GLY B N 1
ATOM 4754 C CA . GLY B 1 172 ? 22.165 74.642 69.637 1.00 27.83 172 GLY B CA 1
ATOM 4755 C C . GLY B 1 172 ? 20.705 74.706 70.057 1.00 35.78 172 GLY B C 1
ATOM 4756 O O . GLY B 1 172 ? 20.024 75.718 69.834 1.00 33.54 172 GLY B O 1
ATOM 4757 N N . VAL B 1 173 ? 20.220 73.624 70.662 1.00 34.65 173 VAL B N 1
ATOM 4758 C CA . VAL B 1 173 ? 18.851 73.577 71.166 1.00 33.97 173 VAL B CA 1
ATOM 4759 C C . VAL B 1 173 ? 18.644 74.647 72.234 1.00 32.65 173 VAL B C 1
ATOM 4760 O O . VAL B 1 173 ? 17.627 75.346 72.243 1.00 35.07 173 VAL B O 1
ATOM 4764 N N . GLU B 1 174 ? 19.621 74.786 73.126 1.00 30.84 174 GLU B N 1
ATOM 4765 C CA . GLU B 1 174 ? 19.511 75.767 74.193 1.00 28.70 174 GLU B CA 1
ATOM 4766 C C . GLU B 1 174 ? 19.566 77.221 73.695 1.00 30.94 174 GLU B C 1
ATOM 4767 O O . GLU B 1 174 ? 18.886 78.090 74.251 1.00 32.67 174 GLU B O 1
ATOM 4773 N N . TYR B 1 175 ? 20.370 77.497 72.673 1.00 30.41 175 TYR B N 1
ATOM 4774 C CA . TYR B 1 175 ? 20.338 78.822 72.040 1.00 32.87 175 TYR B CA 1
ATOM 4775 C C . TYR B 1 175 ? 18.928 79.114 71.514 1.00 32.37 175 TYR B C 1
ATOM 4776 O O . TYR B 1 175 ? 18.362 80.175 71.769 1.00 28.40 175 TYR B O 1
ATOM 4785 N N . ILE B 1 176 ? 18.362 78.165 70.778 1.00 29.97 176 ILE B N 1
ATOM 4786 C CA . ILE B 1 176 ? 17.045 78.371 70.158 1.00 30.40 176 ILE B CA 1
ATOM 4787 C C . ILE B 1 176 ? 15.949 78.480 71.222 1.00 35.01 176 ILE B C 1
ATOM 4788 O O . ILE B 1 176 ? 15.095 79.366 71.164 1.00 34.69 176 ILE B O 1
ATOM 4793 N N . HIS B 1 177 ? 15.988 77.564 72.186 1.00 34.93 177 HIS B N 1
ATOM 4794 C CA . HIS B 1 177 ? 15.116 77.597 73.359 1.00 36.46 177 HIS B CA 1
ATOM 4795 C C . HIS B 1 177 ? 15.153 78.965 74.064 1.00 35.01 177 HIS B C 1
ATOM 4796 O O . HIS B 1 177 ? 14.111 79.544 74.375 1.00 30.83 177 HIS B O 1
ATOM 4803 N N . SER B 1 178 ? 16.357 79.474 74.305 1.00 31.81 178 SER B N 1
ATOM 4804 C CA . SER B 1 178 ? 16.540 80.767 74.965 1.00 32.66 178 SER B CA 1
ATOM 4805 C C . SER B 1 178 ? 15.951 81.915 74.137 1.00 29.42 178 SER B C 1
ATOM 4806 O O . SER B 1 178 ? 15.331 82.832 74.669 1.00 29.96 178 SER B O 1
ATOM 4809 N N . ALA B 1 179 ? 16.151 81.849 72.832 1.00 26.54 179 ALA B N 1
ATOM 4810 C CA . ALA B 1 179 ? 15.587 82.849 71.932 1.00 35.73 179 ALA B CA 1
ATOM 4811 C C . ALA B 1 179 ? 14.060 82.871 72.006 1.00 34.90 179 ALA B C 1
ATOM 4812 O O . ALA B 1 179 ? 13.437 83.932 71.955 1.00 36.35 179 ALA B O 1
ATOM 4814 N N . LEU B 1 180 ? 13.459 81.694 72.125 1.00 35.31 180 LEU B N 1
ATOM 4815 C CA . LEU B 1 180 ? 12.006 81.601 72.230 1.00 39.87 180 LEU B CA 1
ATOM 4816 C C . LEU B 1 180 ? 11.523 82.135 73.575 1.00 38.18 180 LEU B C 1
ATOM 4817 O O . LEU B 1 180 ? 10.512 82.836 73.643 1.00 37.68 180 LEU B O 1
ATOM 4822 N N . LYS B 1 181 ? 12.246 81.800 74.641 1.00 33.68 181 LYS B N 1
ATOM 4823 C CA . LYS B 1 181 ? 11.918 82.300 75.977 1.00 36.90 181 LYS B CA 1
ATOM 4824 C C . LYS B 1 181 ? 11.835 83.818 76.024 1.00 39.30 181 LYS B C 1
ATOM 4825 O O . LYS B 1 181 ? 10.941 84.375 76.656 1.00 39.15 181 LYS B O 1
ATOM 4831 N N . ILE B 1 182 ? 12.772 84.492 75.374 1.00 30.56 182 ILE B N 1
ATOM 4832 C CA . ILE B 1 182 ? 12.836 85.945 75.501 1.00 33.25 182 ILE B CA 1
ATOM 4833 C C . ILE B 1 182 ? 12.127 86.659 74.347 1.00 39.31 182 ILE B C 1
ATOM 4834 O O . ILE B 1 182 ? 12.102 87.893 74.290 1.00 33.67 182 ILE B O 1
ATOM 4839 N N . GLY B 1 183 ? 11.543 85.880 73.441 1.00 35.39 183 GLY B N 1
ATOM 4840 C CA . GLY B 1 183 ? 10.802 86.439 72.319 1.00 33.37 183 GLY B CA 1
ATOM 4841 C C . GLY B 1 183 ? 11.697 87.053 71.259 1.00 32.88 183 GLY B C 1
ATOM 4842 O O . GLY B 1 183 ? 11.317 88.019 70.605 1.00 41.70 183 GLY B O 1
ATOM 4843 N N . SER B 1 184 ? 12.889 86.492 71.077 1.00 31.72 184 SER B N 1
ATOM 4844 C CA . SER B 1 184 ? 13.820 86.992 70.068 1.00 30.70 184 SER B CA 1
ATOM 4845 C C . SER B 1 184 ? 13.402 86.583 68.658 1.00 43.49 184 SER B C 1
ATOM 4846 O O . SER B 1 184 ? 12.834 85.514 68.461 1.00 43.66 184 SER B O 1
ATOM 4849 N N . ASN B 1 185 ? 13.679 87.451 67.689 1.00 40.32 185 ASN B N 1
ATOM 4850 C CA . ASN B 1 185 ? 13.429 87.182 66.273 1.00 45.88 185 ASN B CA 1
ATOM 4851 C C . ASN B 1 185 ? 14.654 86.682 65.520 1.00 40.83 185 ASN B C 1
ATOM 4852 O O . ASN B 1 185 ? 14.625 86.554 64.300 1.00 42.98 185 ASN B O 1
ATOM 4857 N N . ILE B 1 186 ? 15.746 86.464 66.238 1.00 34.47 186 ILE B N 1
ATOM 4858 C CA . ILE B 1 186 ? 16.985 86.028 65.609 1.00 35.42 186 ILE B CA 1
ATOM 4859 C C . ILE B 1 186 ? 16.789 84.718 64.838 1.00 36.99 186 ILE B C 1
ATOM 4860 O O . ILE B 1 186 ? 16.127 83.793 65.310 1.00 35.61 186 ILE B O 1
ATOM 4865 N N . ARG B 1 187 ? 17.333 84.663 63.629 1.00 35.14 187 ARG B N 1
ATOM 4866 C CA . ARG B 1 187 ? 17.277 83.451 62.821 1.00 32.97 187 ARG B CA 1
ATOM 4867 C C . ARG B 1 187 ? 18.509 82.612 63.137 1.00 36.89 187 ARG B C 1
ATOM 4868 O O . ARG B 1 187 ? 19.627 83.107 63.029 1.00 37.31 187 ARG B O 1
ATOM 4876 N N . PHE B 1 188 ? 18.318 81.352 63.525 1.00 33.31 188 PHE B N 1
ATOM 4877 C CA . PHE B 1 188 ? 19.458 80.478 63.814 1.00 32.92 188 PHE B CA 1
ATOM 4878 C C . PHE B 1 188 ? 19.764 79.551 62.641 1.00 30.04 188 PHE B C 1
ATOM 4879 O O . PHE B 1 188 ? 18.871 79.141 61.897 1.00 31.65 188 PHE B O 1
ATOM 4887 N N . HIS B 1 189 ? 21.049 79.260 62.459 1.00 33.21 189 HIS B N 1
ATOM 4888 C CA . HIS B 1 189 ? 21.531 78.387 61.398 1.00 32.45 189 HIS B CA 1
ATOM 4889 C C . HIS B 1 189 ? 22.590 77.434 61.915 1.00 36.60 189 HIS B C 1
ATOM 4890 O O . HIS B 1 189 ? 23.329 77.768 62.835 1.00 31.01 189 HIS B O 1
ATOM 4897 N N . THR B 1 190 ? 22.704 76.271 61.281 1.00 40.40 190 THR B N 1
ATOM 4898 C CA . THR B 1 190 ? 23.796 75.354 61.575 1.00 39.87 190 THR B CA 1
ATOM 4899 C C . THR B 1 190 ? 24.799 75.362 60.436 1.00 41.83 190 THR B C 1
ATOM 4900 O O . THR B 1 190 ? 24.458 75.674 59.294 1.00 41.91 190 THR B O 1
ATOM 4904 N N . ILE B 1 191 ? 26.051 75.080 60.771 1.00 35.12 191 ILE B N 1
ATOM 4905 C CA . ILE B 1 191 ? 27.032 74.618 59.798 1.00 37.57 191 ILE B CA 1
ATOM 4906 C C . ILE B 1 191 ? 27.617 73.330 60.378 1.00 41.37 191 ILE B C 1
ATOM 4907 O O . ILE B 1 191 ? 27.713 73.194 61.599 1.00 38.52 191 ILE B O 1
ATOM 4912 N N . LYS B 1 192 ? 27.976 72.377 59.521 1.00 40.87 192 LYS B N 1
ATOM 4913 C CA . LYS B 1 192 ? 28.437 71.076 60.001 1.00 41.99 192 LYS B CA 1
ATOM 4914 C C . LYS B 1 192 ? 29.855 71.159 60.548 1.00 42.36 192 LYS B C 1
ATOM 4915 O O . LYS B 1 192 ? 30.728 71.773 59.937 1.00 46.33 192 LYS B O 1
ATOM 4921 N N . ARG B 1 193 ? 30.083 70.536 61.700 1.00 41.85 193 ARG B N 1
ATOM 4922 C CA . ARG B 1 193 ? 31.417 70.510 62.281 1.00 46.19 193 ARG B CA 1
ATOM 4923 C C . ARG B 1 193 ? 32.339 69.597 61.500 1.00 48.49 193 ARG B C 1
ATOM 4924 O O . ARG B 1 193 ? 31.935 68.519 61.080 1.00 52.69 193 ARG B O 1
ATOM 4932 N N . VAL B 1 194 ? 33.577 70.038 61.296 1.00 52.58 194 VAL B N 1
ATOM 4933 C CA . VAL B 1 194 ? 34.525 69.286 60.479 1.00 57.97 194 VAL B CA 1
ATOM 4934 C C . VAL B 1 194 ? 35.754 68.874 61.287 1.00 64.30 194 VAL B C 1
ATOM 4935 O O . VAL B 1 194 ? 36.064 69.478 62.310 1.00 62.00 194 VAL B O 1
ATOM 4939 N N . GLY B 1 195 ? 36.444 67.835 60.823 1.00 71.29 195 GLY B N 1
ATOM 4940 C CA . GLY B 1 195 ? 37.622 67.328 61.503 1.00 77.28 195 GLY B CA 1
ATOM 4941 C C . GLY B 1 195 ? 38.342 66.271 60.688 1.00 89.92 195 GLY B C 1
ATOM 4942 O O . GLY B 1 195 ? 38.653 65.188 61.186 1.00 98.18 195 GLY B O 1
ATOM 4943 N N . GLY B 1 205 ? 45.390 66.444 62.221 1.00 95.00 205 GLY B N 1
ATOM 4944 C CA . GLY B 1 205 ? 45.841 67.264 61.111 1.00 94.31 205 GLY B CA 1
ATOM 4945 C C . GLY B 1 205 ? 45.710 68.757 61.367 1.00 89.93 205 GLY B C 1
ATOM 4946 O O . GLY B 1 205 ? 46.138 69.264 62.408 1.00 86.54 205 GLY B O 1
ATOM 4947 N N . ARG B 1 206 ? 45.120 69.465 60.407 1.00 87.36 206 ARG B N 1
ATOM 4948 C CA . ARG B 1 206 ? 44.944 70.909 60.519 1.00 78.93 206 ARG B CA 1
ATOM 4949 C C . ARG B 1 206 ? 43.882 71.250 61.561 1.00 64.25 206 ARG B C 1
ATOM 4950 O O . ARG B 1 206 ? 43.882 72.348 62.116 1.00 64.38 206 ARG B O 1
ATOM 4958 N N . PHE B 1 207 ? 42.983 70.304 61.829 1.00 55.05 207 PHE B N 1
ATOM 4959 C CA . PHE B 1 207 ? 41.914 70.517 62.803 1.00 50.97 207 PHE B CA 1
ATOM 4960 C C . PHE B 1 207 ? 42.096 69.664 64.060 1.00 50.58 207 PHE B C 1
ATOM 4961 O O . PHE B 1 207 ? 41.924 68.443 64.032 1.00 55.94 207 PHE B O 1
ATOM 4969 N N . SER B 1 208 ? 42.445 70.326 65.156 1.00 44.66 208 SER B N 1
ATOM 4970 C CA . SER B 1 208 ? 42.498 69.711 66.480 1.00 44.97 208 SER B CA 1
ATOM 4971 C C . SER B 1 208 ? 41.499 70.425 67.361 1.00 40.30 208 SER B C 1
ATOM 4972 O O . SER B 1 208 ? 41.178 71.585 67.104 1.00 46.80 208 SER B O 1
ATOM 4975 N N . SER B 1 209 ? 41.019 69.777 68.415 1.00 36.71 209 SER B N 1
ATOM 4976 C CA . SER B 1 209 ? 40.081 70.474 69.274 1.00 33.65 209 SER B CA 1
ATOM 4977 C C . SER B 1 209 ? 40.854 71.491 70.106 1.00 38.15 209 SER B C 1
ATOM 4978 O O . SER B 1 209 ? 42.085 71.433 70.187 1.00 37.04 209 SER B O 1
ATOM 4981 N N . ALA B 1 210 ? 40.134 72.363 70.796 1.00 37.48 210 ALA B N 1
ATOM 4982 C CA . ALA B 1 210 ? 40.781 73.362 71.630 1.00 34.80 210 ALA B CA 1
ATOM 4983 C C . ALA B 1 210 ? 41.463 72.679 72.813 1.00 37.06 210 ALA B C 1
ATOM 4984 O O . ALA B 1 210 ? 42.570 73.047 73.210 1.00 36.78 210 ALA B O 1
ATOM 4986 N N . THR B 1 211 ? 40.817 71.660 73.366 1.00 32.37 211 THR B N 1
ATOM 4987 C CA . THR B 1 211 ? 41.431 70.921 74.454 1.00 35.34 211 THR B CA 1
ATOM 4988 C C . THR B 1 211 ? 42.705 70.216 73.991 1.00 35.72 211 THR B C 1
ATOM 4989 O O . THR B 1 211 ? 43.703 70.209 74.714 1.00 33.55 211 THR B O 1
ATOM 4993 N N . ALA B 1 212 ? 42.688 69.643 72.788 1.00 34.18 212 ALA B N 1
ATOM 4994 C CA . ALA B 1 212 ? 43.874 68.954 72.282 1.00 37.73 212 ALA B CA 1
ATOM 4995 C C . ALA B 1 212 ? 45.037 69.931 72.099 1.00 37.39 212 ALA B C 1
ATOM 4996 O O . ALA B 1 212 ? 46.188 69.599 72.383 1.00 36.02 212 ALA B O 1
ATOM 4998 N N . ILE B 1 213 ? 44.726 71.138 71.632 1.00 28.67 213 ILE B N 1
ATOM 4999 C CA . ILE B 1 213 ? 45.745 72.158 71.413 1.00 29.64 213 ILE B CA 1
ATOM 5000 C C . ILE B 1 213 ? 46.353 72.654 72.730 1.00 33.22 213 ILE B C 1
ATOM 5001 O O . ILE B 1 213 ? 47.566 72.879 72.823 1.00 29.91 213 ILE B O 1
ATOM 5006 N N . ARG B 1 214 ? 45.528 72.808 73.760 1.00 25.81 214 ARG B N 1
ATOM 5007 C CA . ARG B 1 214 ? 46.067 73.230 75.044 1.00 30.75 214 ARG B CA 1
ATOM 5008 C C . ARG B 1 214 ? 47.009 72.162 75.618 1.00 32.84 214 ARG B C 1
ATOM 5009 O O . ARG B 1 214 ? 47.993 72.490 76.286 1.00 33.36 214 ARG B O 1
ATOM 5017 N N . ASN B 1 215 ? 46.723 70.893 75.340 1.00 31.85 215 ASN B N 1
ATOM 5018 C CA . ASN B 1 215 ? 47.624 69.811 75.746 1.00 36.26 215 ASN B CA 1
ATOM 5019 C C . ASN B 1 215 ? 48.910 69.817 74.952 1.00 33.42 215 ASN B C 1
ATOM 5020 O O . ASN B 1 215 ? 49.968 69.564 75.510 1.00 34.18 215 ASN B O 1
ATOM 5025 N N . LEU B 1 216 ? 48.820 70.108 73.654 1.00 35.85 216 LEU B N 1
ATOM 5026 C CA . LEU B 1 216 ? 50.016 70.314 72.847 1.00 35.87 216 LEU B CA 1
ATOM 5027 C C . LEU B 1 216 ? 50.889 71.400 73.477 1.00 36.45 216 LEU B C 1
ATOM 5028 O O . LEU B 1 216 ? 52.101 71.230 73.608 1.00 39.06 216 LEU B O 1
ATOM 5033 N N . MET B 1 217 ? 50.268 72.510 73.873 1.00 32.16 217 MET B N 1
ATOM 5034 C CA . MET B 1 217 ? 50.990 73.589 74.545 1.00 32.34 217 MET B CA 1
ATOM 5035 C C . MET B 1 217 ? 51.676 73.099 75.825 1.00 36.19 217 MET B C 1
ATOM 5036 O O . MET B 1 217 ? 52.838 73.415 76.066 1.00 39.46 217 MET B O 1
ATOM 5041 N N . ARG B 1 218 ? 50.961 72.322 76.632 1.00 32.26 218 ARG B N 1
ATOM 5042 C CA . ARG B 1 218 ? 51.538 71.751 77.849 1.00 34.20 218 ARG B CA 1
ATOM 5043 C C . ARG B 1 218 ? 52.776 70.919 77.548 1.00 39.90 218 ARG B C 1
ATOM 5044 O O . ARG B 1 218 ? 53.729 70.908 78.330 1.00 38.37 218 ARG B O 1
ATOM 5052 N N . GLU B 1 219 ? 52.746 70.215 76.419 1.00 35.46 219 GLU B N 1
ATOM 5053 C CA . GLU B 1 219 ? 53.820 69.301 76.042 1.00 38.53 219 GLU B CA 1
ATOM 5054 C C . GLU B 1 219 ? 54.864 70.022 75.216 1.00 44.22 219 GLU B C 1
ATOM 5055 O O . GLU B 1 219 ? 55.823 69.412 74.736 1.00 43.55 219 GLU B O 1
ATOM 5061 N N . LYS B 1 220 ? 54.641 71.321 75.039 1.00 40.79 220 LYS B N 1
ATOM 5062 C CA . LYS B 1 220 ? 55.533 72.196 74.299 1.00 41.90 220 LYS B CA 1
ATOM 5063 C C . LYS B 1 220 ? 55.785 71.714 72.873 1.00 45.33 220 LYS B C 1
ATOM 5064 O O . LYS B 1 220 ? 56.919 71.730 72.390 1.00 46.55 220 LYS B O 1
ATOM 5070 N N . ARG B 1 221 ? 54.732 71.300 72.181 1.00 44.64 221 ARG B N 1
ATOM 5071 C CA . ARG B 1 221 ? 54.916 71.062 70.766 1.00 47.46 221 ARG B CA 1
ATOM 5072 C C . ARG B 1 221 ? 54.337 72.240 70.025 1.00 45.45 221 ARG B C 1
ATOM 5073 O O . ARG B 1 221 ? 53.179 72.213 69.605 1.00 46.22 221 ARG B O 1
ATOM 5081 N N . TRP B 1 222 ? 55.196 73.209 69.732 1.00 46.61 222 TRP B N 1
ATOM 5082 C CA . TRP B 1 222 ? 54.728 74.507 69.258 1.00 48.12 222 TRP B CA 1
ATOM 5083 C C . TRP B 1 222 ? 54.480 74.471 67.773 1.00 49.31 222 TRP B C 1
ATOM 5084 O O . TRP B 1 222 ? 53.613 75.183 67.260 1.00 48.23 222 TRP B O 1
ATOM 5095 N N . GLU B 1 223 ? 55.254 73.639 67.085 1.00 50.27 223 GLU B N 1
ATOM 5096 C CA . GLU B 1 223 ? 55.082 73.481 65.657 1.00 50.17 223 GLU B CA 1
ATOM 5097 C C . GLU B 1 223 ? 53.723 72.862 65.390 1.00 41.49 223 GLU B C 1
ATOM 5098 O O . GLU B 1 223 ? 53.021 73.272 64.468 1.00 43.12 223 GLU B O 1
ATOM 5104 N N . GLU B 1 224 ? 53.337 71.896 66.215 1.00 38.33 224 GLU B N 1
ATOM 5105 C CA . GLU B 1 224 ? 52.025 71.283 66.060 1.00 42.87 224 GLU B CA 1
ATOM 5106 C C . GLU B 1 224 ? 50.929 72.261 66.456 1.00 44.72 224 GLU B C 1
ATOM 5107 O O . GLU B 1 224 ? 49.854 72.276 65.851 1.00 43.35 224 GLU B O 1
ATOM 5113 N N . VAL B 1 225 ? 51.212 73.082 67.462 1.00 39.81 225 VAL B N 1
ATOM 5114 C CA . VAL B 1 225 ? 50.319 74.170 67.837 1.00 39.36 225 VAL B CA 1
ATOM 5115 C C . VAL B 1 225 ? 50.187 75.138 66.673 1.00 38.88 225 VAL B C 1
ATOM 5116 O O . VAL B 1 225 ? 49.080 75.540 66.310 1.00 40.45 225 VAL B O 1
ATOM 5120 N N . ARG B 1 226 ? 51.322 75.495 66.080 1.00 36.33 226 ARG B N 1
ATOM 5121 C CA . ARG B 1 226 ? 51.335 76.414 64.948 1.00 42.36 226 ARG B CA 1
ATOM 5122 C C . ARG B 1 226 ? 50.472 75.889 63.798 1.00 45.43 226 ARG B C 1
ATOM 5123 O O . ARG B 1 226 ? 49.776 76.653 63.142 1.00 38.50 226 ARG B O 1
ATOM 5131 N N . ASP B 1 227 ? 50.503 74.577 63.578 1.00 44.99 227 ASP B N 1
ATOM 5132 C CA . ASP B 1 227 ? 49.755 73.964 62.482 1.00 48.11 227 ASP B CA 1
ATOM 5133 C C . ASP B 1 227 ? 48.249 73.928 62.727 1.00 44.70 227 ASP B C 1
ATOM 5134 O O . ASP B 1 227 ? 47.470 73.693 61.800 1.00 43.85 227 ASP B O 1
ATOM 5139 N N . SER B 1 228 ? 47.855 74.142 63.978 1.00 42.25 228 SER B N 1
ATOM 5140 C CA . SER B 1 228 ? 46.457 74.053 64.389 1.00 42.78 228 SER B CA 1
ATOM 5141 C C . SER B 1 228 ? 45.758 75.398 64.468 1.00 39.28 228 SER B C 1
ATOM 5142 O O . SER B 1 228 ? 44.565 75.462 64.754 1.00 40.44 228 SER B O 1
ATOM 5145 N N . LEU B 1 229 ? 46.508 76.465 64.224 1.00 37.58 229 LEU B N 1
ATOM 5146 C CA . LEU B 1 229 ? 46.041 77.824 64.501 1.00 35.45 229 LEU B CA 1
ATOM 5147 C C . LEU B 1 229 ? 46.274 78.740 63.309 1.00 36.78 229 LEU B C 1
ATOM 5148 O O . LEU B 1 229 ? 47.277 78.597 62.612 1.00 39.49 229 LEU B O 1
ATOM 5153 N N . PRO B 1 230 ? 45.355 79.689 63.077 1.00 31.29 230 PRO B N 1
ATOM 5154 C CA . PRO B 1 230 ? 45.648 80.770 62.129 1.00 40.25 230 PRO B CA 1
ATOM 5155 C C . PRO B 1 230 ? 46.873 81.552 62.592 1.00 34.46 230 PRO B C 1
ATOM 5156 O O . PRO B 1 230 ? 47.170 81.602 63.791 1.00 33.38 230 PRO B O 1
ATOM 5160 N N . GLU B 1 231 ? 47.569 82.149 61.637 1.00 35.29 231 GLU B N 1
ATOM 5161 C CA . GLU B 1 231 ? 48.799 82.883 61.900 1.00 34.92 231 GLU B CA 1
ATOM 5162 C C . GLU B 1 231 ? 48.631 83.954 62.982 1.00 32.81 231 GLU B C 1
ATOM 5163 O O . GLU B 1 231 ? 49.426 84.019 63.914 1.00 40.54 231 GLU B O 1
ATOM 5169 N N . ASP B 1 232 ? 47.595 84.782 62.873 1.00 34.02 232 ASP B N 1
ATOM 5170 C CA . ASP B 1 232 ? 47.399 85.859 63.842 1.00 35.94 232 ASP B CA 1
ATOM 5171 C C . ASP B 1 232 ? 47.037 85.337 65.213 1.00 36.49 232 ASP B C 1
ATOM 5172 O O . ASP B 1 232 ? 47.286 86.001 66.221 1.00 36.24 232 ASP B O 1
ATOM 5177 N N . SER B 1 233 ? 46.417 84.165 65.253 1.00 35.78 233 SER B N 1
ATOM 5178 C CA . SER B 1 233 ? 46.073 83.563 66.530 1.00 35.77 233 SER B CA 1
ATOM 5179 C C . SER B 1 233 ? 47.357 83.083 67.192 1.00 35.83 233 SER B C 1
ATOM 5180 O O . SER B 1 233 ? 47.614 83.373 68.360 1.00 32.56 233 SER B O 1
ATOM 5183 N N . PHE B 1 234 ? 48.174 82.363 66.430 1.00 38.56 234 PHE B N 1
ATOM 5184 C CA . PHE B 1 234 ? 49.457 81.904 66.935 1.00 36.62 234 PHE B CA 1
ATOM 5185 C C . PHE B 1 234 ? 50.347 83.081 67.342 1.00 38.98 234 PHE B C 1
ATOM 5186 O O . PHE B 1 234 ? 51.014 83.033 68.372 1.00 36.07 234 PHE B O 1
ATOM 5194 N N . GLU B 1 235 ? 50.349 84.136 66.531 1.00 42.00 235 GLU B N 1
ATOM 5195 C CA . GLU B 1 235 ? 51.193 85.295 66.802 1.00 39.52 235 GLU B CA 1
ATOM 5196 C C . GLU B 1 235 ? 50.903 85.906 68.175 1.00 38.32 235 GLU B C 1
ATOM 5197 O O . GLU B 1 235 ? 51.821 86.215 68.937 1.00 37.71 235 GLU B O 1
ATOM 5203 N N . ILE B 1 236 ? 49.625 86.058 68.500 1.00 33.88 236 ILE B N 1
ATOM 5204 C CA . ILE B 1 236 ? 49.243 86.705 69.744 1.00 34.71 236 ILE B CA 1
ATOM 5205 C C . ILE B 1 236 ? 49.405 85.736 70.929 1.00 34.20 236 ILE B C 1
ATOM 5206 O O . ILE B 1 236 ? 49.723 86.150 72.048 1.00 34.33 236 ILE B O 1
ATOM 5211 N N . LEU B 1 237 ? 49.243 84.441 70.667 1.00 33.06 237 LEU B N 1
ATOM 5212 C CA . LEU B 1 237 ? 49.554 83.427 71.670 1.00 33.63 237 LEU B CA 1
ATOM 5213 C C . LEU B 1 237 ? 51.027 83.523 72.082 1.00 28.69 237 LEU B C 1
ATOM 5214 O O . LEU B 1 237 ? 51.349 83.514 73.261 1.00 28.36 237 LEU B O 1
ATOM 5219 N N . MET B 1 238 ? 51.916 83.630 71.101 1.00 36.61 238 MET B N 1
ATOM 5220 C CA . MET B 1 238 ? 53.343 83.795 71.377 1.00 38.30 238 MET B CA 1
ATOM 5221 C C . MET B 1 238 ? 53.641 85.112 72.098 1.00 38.72 238 MET B C 1
ATOM 5222 O O . MET B 1 238 ? 54.499 85.167 72.979 1.00 38.20 238 MET B O 1
ATOM 5227 N N . ARG B 1 239 ? 52.931 86.169 71.719 1.00 33.94 239 ARG B N 1
ATOM 5228 C CA . ARG B 1 239 ? 53.101 87.470 72.358 1.00 35.05 239 ARG B CA 1
ATOM 5229 C C . ARG B 1 239 ? 52.829 87.379 73.852 1.00 32.79 239 ARG B C 1
ATOM 5230 O O . ARG B 1 239 ? 53.645 87.804 74.675 1.00 34.81 239 ARG B O 1
ATOM 5238 N N . GLU B 1 240 ? 51.680 86.814 74.200 1.00 27.97 240 GLU B N 1
ATOM 5239 C CA . GLU B 1 240 ? 51.290 86.676 75.596 1.00 29.07 240 GLU B CA 1
ATOM 5240 C C . GLU B 1 240 ? 52.285 85.820 76.387 1.00 34.70 240 GLU B C 1
ATOM 5241 O O . GLU B 1 240 ? 52.577 86.099 77.548 1.00 35.78 240 GLU B O 1
ATOM 5247 N N . ILE B 1 241 ? 52.808 84.781 75.748 1.00 31.89 241 ILE B N 1
ATOM 5248 C CA . ILE B 1 241 ? 53.751 83.899 76.407 1.00 32.90 241 ILE B CA 1
ATOM 5249 C C . ILE B 1 241 ? 55.063 84.631 76.616 1.00 35.49 241 ILE B C 1
ATOM 5250 O O . ILE B 1 241 ? 55.582 84.669 77.730 1.00 31.66 241 ILE B O 1
ATOM 5255 N N . ASN B 1 242 ? 55.584 85.232 75.552 1.00 35.83 242 ASN B N 1
ATOM 5256 C CA . ASN B 1 242 ? 56.804 86.025 75.645 1.00 40.14 242 ASN B CA 1
ATOM 5257 C C . ASN B 1 242 ? 56.706 87.161 76.657 1.00 35.50 242 ASN B C 1
ATOM 5258 O O . ASN B 1 242 ? 57.711 87.574 77.222 1.00 40.55 242 ASN B O 1
ATOM 5263 N N . GLU B 1 243 ? 55.501 87.687 76.853 1.00 29.75 243 GLU B N 1
ATOM 5264 C CA . GLU B 1 243 ? 55.301 88.809 77.768 1.00 37.35 243 GLU B CA 1
ATOM 5265 C C . GLU B 1 243 ? 54.844 88.342 79.159 1.00 40.38 243 GLU B C 1
ATOM 5266 O O . GLU B 1 243 ? 54.463 89.156 80.001 1.00 35.95 243 GLU B O 1
ATOM 5272 N N . GLY B 1 244 ? 54.849 87.028 79.379 1.00 38.03 244 GLY B N 1
ATOM 5273 C CA . GLY B 1 244 ? 54.631 86.470 80.708 1.00 34.14 244 GLY B CA 1
ATOM 5274 C C . GLY B 1 244 ? 53.186 86.460 81.168 1.00 34.86 244 GLY B C 1
ATOM 5275 O O . GLY B 1 244 ? 52.909 86.371 82.362 1.00 33.48 244 GLY B O 1
ATOM 5276 N N . ARG B 1 245 ? 52.264 86.623 80.226 1.00 33.78 245 ARG B N 1
ATOM 5277 C CA . ARG B 1 245 ? 50.829 86.487 80.501 1.00 27.67 245 ARG B CA 1
ATOM 5278 C C . ARG B 1 245 ? 50.227 85.154 80.047 1.00 30.24 245 ARG B C 1
ATOM 5279 O O . ARG B 1 245 ? 49.008 85.027 79.955 1.00 29.99 245 ARG B O 1
ATOM 5287 N N . GLY B 1 246 ? 51.068 84.204 79.657 1.00 33.80 246 GLY B N 1
ATOM 5288 C CA . GLY B 1 246 ? 50.589 82.881 79.275 1.00 29.38 246 GLY B CA 1
ATOM 5289 C C . GLY B 1 246 ? 51.713 81.868 79.210 1.00 32.30 246 GLY B C 1
ATOM 5290 O O . GLY B 1 246 ? 52.876 82.241 79.312 1.00 31.14 246 GLY B O 1
ATOM 5291 N N . PRO B 1 247 ? 51.372 80.578 79.059 1.00 33.01 247 PRO B N 1
ATOM 5292 C CA . PRO B 1 247 ? 49.991 80.085 79.080 1.00 29.04 247 PRO B CA 1
ATOM 5293 C C . PRO B 1 247 ? 49.465 79.972 80.507 1.00 29.56 247 PRO B C 1
ATOM 5294 O O . PRO B 1 247 ? 50.268 79.872 81.444 1.00 29.11 247 PRO B O 1
ATOM 5298 N N . VAL B 1 248 ? 48.146 80.007 80.672 1.00 27.98 248 VAL B N 1
ATOM 5299 C CA . VAL B 1 248 ? 47.524 79.784 81.977 1.00 28.79 248 VAL B CA 1
ATOM 5300 C C . VAL B 1 248 ? 46.732 78.473 81.951 1.00 28.04 248 VAL B C 1
ATOM 5301 O O . VAL B 1 248 ? 45.804 78.312 81.154 1.00 26.32 248 VAL B O 1
ATOM 5305 N N . PHE B 1 249 ? 47.099 77.529 82.817 1.00 23.83 249 PHE B N 1
ATOM 5306 C CA . PHE B 1 249 ? 46.451 76.228 82.834 1.00 22.43 249 PHE B CA 1
ATOM 5307 C C . PHE B 1 249 ? 45.707 76.002 84.150 1.00 28.71 249 PHE B C 1
ATOM 5308 O O . PHE B 1 249 ? 46.100 76.539 85.185 1.00 28.20 249 PHE B O 1
ATOM 5316 N N . LEU B 1 250 ? 44.662 75.178 84.119 1.00 23.36 250 LEU B N 1
ATOM 5317 C CA . LEU B 1 250 ? 43.911 74.885 85.333 1.00 23.37 250 LEU B CA 1
ATOM 5318 C C . LEU B 1 250 ? 44.825 74.404 86.470 1.00 28.10 250 LEU B C 1
ATOM 5319 O O . LEU B 1 250 ? 44.639 74.783 87.634 1.00 29.65 250 LEU B O 1
ATOM 5324 N N . GLU B 1 251 ? 45.831 73.600 86.137 1.00 24.47 251 GLU B N 1
ATOM 5325 C CA . GLU B 1 251 ? 46.649 73.017 87.198 1.00 27.69 251 GLU B CA 1
ATOM 5326 C C . GLU B 1 251 ? 47.462 74.095 87.922 1.00 28.46 251 GLU B C 1
ATOM 5327 O O . GLU B 1 251 ? 47.866 73.897 89.073 1.00 28.53 251 GLU B O 1
ATOM 5333 N N . ASN B 1 252 ? 47.672 75.241 87.279 1.00 26.64 252 ASN B N 1
ATOM 5334 C CA . ASN B 1 252 ? 48.341 76.362 87.943 1.00 22.58 252 ASN B CA 1
ATOM 5335 C C . ASN B 1 252 ? 47.508 76.902 89.103 1.00 23.77 252 ASN B C 1
ATOM 5336 O O . ASN B 1 252 ? 48.043 77.462 90.051 1.00 23.14 252 ASN B O 1
ATOM 5341 N N . MET B 1 253 ? 46.192 76.765 88.993 1.00 21.55 253 MET B N 1
ATOM 5342 C CA . MET B 1 253 ? 45.266 77.234 90.018 1.00 25.46 253 MET B CA 1
ATOM 5343 C C . MET B 1 253 ? 44.875 76.134 91.009 1.00 24.03 253 MET B C 1
ATOM 5344 O O . MET B 1 253 ? 44.107 76.373 91.947 1.00 22.68 253 MET B O 1
ATOM 5349 N N . GLY B 1 254 ? 45.388 74.930 90.787 1.00 25.27 254 GLY B N 1
ATOM 5350 C CA . GLY B 1 254 ? 44.946 73.773 91.538 1.00 22.71 254 GLY B CA 1
ATOM 5351 C C . GLY B 1 254 ? 45.171 73.818 93.040 1.00 22.99 254 GLY B C 1
ATOM 5352 O O . GLY B 1 254 ? 44.275 73.484 93.825 1.00 19.99 254 GLY B O 1
ATOM 5353 N N . ASP B 1 255 ? 46.373 74.197 93.447 1.00 22.71 255 ASP B N 1
ATOM 5354 C CA . ASP B 1 255 ? 46.679 74.292 94.871 1.00 21.41 255 ASP B CA 1
ATOM 5355 C C . ASP B 1 255 ? 45.818 75.365 95.533 1.00 21.42 255 ASP B C 1
ATOM 5356 O O . ASP B 1 255 ? 45.392 75.188 96.673 1.00 22.08 255 ASP B O 1
ATOM 5361 N N . PHE B 1 256 ? 45.553 76.472 94.834 1.00 22.33 256 PHE B N 1
ATOM 5362 C CA . PHE B 1 256 ? 44.653 77.479 95.411 1.00 19.39 256 PHE B CA 1
ATOM 5363 C C . PHE B 1 256 ? 43.266 76.897 95.691 1.00 20.59 256 PHE B C 1
ATOM 5364 O O . PHE B 1 256 ? 42.702 77.077 96.775 1.00 19.87 256 PHE B O 1
ATOM 5372 N N . LEU B 1 257 ? 42.698 76.258 94.675 1.00 22.78 257 LEU B N 1
ATOM 5373 C CA . LEU B 1 257 ? 41.350 75.696 94.769 1.00 22.58 257 LEU B CA 1
ATOM 5374 C C . LEU B 1 257 ? 41.262 74.678 95.901 1.00 21.49 257 LEU B C 1
ATOM 5375 O O . LEU B 1 257 ? 40.337 74.702 96.715 1.00 22.93 257 LEU B O 1
ATOM 5380 N N . LEU B 1 258 ? 42.237 73.782 95.956 1.00 21.25 258 LEU B N 1
ATOM 5381 C CA . LEU B 1 258 ? 42.187 72.708 96.930 1.00 23.87 258 LEU B CA 1
ATOM 5382 C C . LEU B 1 258 ? 42.360 73.285 98.343 1.00 21.82 258 LEU B C 1
ATOM 5383 O O . LEU B 1 258 ? 41.635 72.909 99.268 1.00 25.12 258 LEU B O 1
ATOM 5388 N N . SER B 1 259 ? 43.300 74.213 98.505 1.00 22.26 259 SER B N 1
ATOM 5389 C CA . SER B 1 259 ? 43.509 74.852 99.812 1.00 23.56 259 SER B CA 1
ATOM 5390 C C . SER B 1 259 ? 42.252 75.615 100.250 1.00 26.19 259 SER B C 1
ATOM 5391 O O . SER B 1 259 ? 41.845 75.574 101.420 1.00 22.81 259 SER B O 1
ATOM 5394 N N . PHE B 1 260 ? 41.648 76.316 99.296 1.00 24.49 260 PHE B N 1
ATOM 5395 C CA . PHE B 1 260 ? 40.426 77.087 99.541 1.00 24.29 260 PHE B CA 1
ATOM 5396 C C . PHE B 1 260 ? 39.311 76.171 100.061 1.00 22.64 260 PHE B C 1
ATOM 5397 O O . PHE B 1 260 ? 38.601 76.515 101.001 1.00 21.85 260 PHE B O 1
ATOM 5405 N N . PHE B 1 261 ? 39.150 75.003 99.447 1.00 23.36 261 PHE B N 1
ATOM 5406 C CA . PHE B 1 261 ? 38.113 74.071 99.906 1.00 23.63 261 PHE B CA 1
ATOM 5407 C C . PHE B 1 261 ? 38.366 73.595 101.344 1.00 27.33 261 PHE B C 1
ATOM 5408 O O . PHE B 1 261 ? 37.426 73.286 102.070 1.00 26.38 261 PHE B O 1
ATOM 5416 N N . ARG B 1 262 ? 39.618 73.575 101.792 1.00 22.48 262 ARG B N 1
ATOM 5417 C CA . ARG B 1 262 ? 39.858 73.181 103.173 1.00 22.57 262 ARG B CA 1
ATOM 5418 C C . ARG B 1 262 ? 39.456 74.285 104.161 1.00 25.12 262 ARG B C 1
ATOM 5419 O O . ARG B 1 262 ? 39.419 74.068 105.368 1.00 25.67 262 ARG B O 1
ATOM 5427 N N . LEU B 1 263 ? 39.150 75.468 103.653 1.00 22.04 263 LEU B N 1
ATOM 5428 C CA . LEU B 1 263 ? 38.728 76.563 104.532 1.00 25.13 263 LEU B CA 1
ATOM 5429 C C . LEU B 1 263 ? 37.212 76.545 104.768 1.00 25.90 263 LEU B C 1
ATOM 5430 O O . LEU B 1 263 ? 36.690 77.287 105.601 1.00 28.76 263 LEU B O 1
ATOM 5435 N N . LYS B 1 264 ? 36.522 75.692 104.020 1.00 22.07 264 LYS B N 1
ATOM 5436 C CA . LYS B 1 264 ? 35.061 75.718 103.932 1.00 24.75 264 LYS B CA 1
ATOM 5437 C C . LYS B 1 264 ? 34.400 74.466 104.499 1.00 28.85 264 LYS B C 1
ATOM 5438 O O . LYS B 1 264 ? 34.940 73.367 104.386 1.00 31.01 264 LYS B O 1
ATOM 5444 N N . ASN B 1 265 ? 33.222 74.628 105.091 1.00 32.29 265 ASN B N 1
ATOM 5445 C CA . ASN B 1 265 ? 32.450 73.482 105.553 1.00 31.12 265 ASN B CA 1
ATOM 5446 C C . ASN B 1 265 ? 31.275 73.217 104.601 1.00 36.11 265 ASN B C 1
ATOM 5447 O O . ASN B 1 265 ? 31.058 73.962 103.638 1.00 25.90 265 ASN B O 1
ATOM 5452 N N . MET B 1 266 ? 30.495 72.182 104.888 1.00 31.87 266 MET B N 1
ATOM 5453 C CA . MET B 1 266 ? 29.438 71.784 103.969 1.00 34.34 266 MET B CA 1
ATOM 5454 C C . MET B 1 266 ? 28.338 72.831 103.863 1.00 34.32 266 MET B C 1
ATOM 5455 O O . MET B 1 266 ? 27.710 72.960 102.811 1.00 36.14 266 MET B O 1
ATOM 5460 N N . ASP B 1 267 ? 28.121 73.584 104.939 1.00 32.22 267 ASP B N 1
ATOM 5461 C CA . ASP B 1 267 ? 27.176 74.700 104.933 1.00 38.19 267 ASP B CA 1
ATOM 5462 C C . ASP B 1 267 ? 27.493 75.685 103.815 1.00 35.71 267 ASP B C 1
ATOM 5463 O O . ASP B 1 267 ? 26.598 76.198 103.154 1.00 34.93 267 ASP B O 1
ATOM 5468 N N . PHE B 1 268 ? 28.780 75.943 103.609 1.00 29.72 268 PHE B N 1
ATOM 5469 C CA . PHE B 1 268 ? 29.209 76.823 102.534 1.00 27.40 268 PHE B CA 1
ATOM 5470 C C . PHE B 1 268 ? 28.822 76.265 101.161 1.00 27.37 268 PHE B C 1
ATOM 5471 O O . PHE B 1 268 ? 28.205 76.966 100.363 1.00 30.22 268 PHE B O 1
ATOM 5479 N N . PHE B 1 269 ? 29.177 75.014 100.872 1.00 25.55 269 PHE B N 1
ATOM 5480 C CA . PHE B 1 269 ? 28.915 74.493 99.528 1.00 24.87 269 PHE B CA 1
ATOM 5481 C C . PHE B 1 269 ? 27.416 74.388 99.256 1.00 31.66 269 PHE B C 1
ATOM 5482 O O . PHE B 1 269 ? 26.987 74.523 98.113 1.00 28.29 269 PHE B O 1
ATOM 5490 N N . GLU B 1 270 ? 26.629 74.169 100.307 1.00 30.77 270 GLU B N 1
ATOM 5491 C CA . GLU B 1 270 ? 25.175 74.082 100.162 1.00 32.94 270 GLU B CA 1
ATOM 5492 C C . GLU B 1 270 ? 24.574 75.372 99.607 1.00 32.69 270 GLU B C 1
ATOM 5493 O O . GLU B 1 270 ? 23.500 75.351 99.013 1.00 35.07 270 GLU B O 1
ATOM 5499 N N . LYS B 1 271 ? 25.266 76.492 99.797 1.00 30.14 271 LYS B N 1
ATOM 5500 C CA . LYS B 1 271 ? 24.785 77.773 99.285 1.00 30.86 271 LYS B CA 1
ATOM 5501 C C . LYS B 1 271 ? 25.268 78.071 97.860 1.00 30.85 271 LYS B C 1
ATOM 5502 O O . LYS B 1 271 ? 24.846 79.045 97.254 1.00 34.05 271 LYS B O 1
ATOM 5508 N N . ILE B 1 272 ? 26.173 77.252 97.340 1.00 29.97 272 ILE B N 1
ATOM 5509 C CA . ILE B 1 272 ? 26.774 77.516 96.043 1.00 25.82 272 ILE B CA 1
ATOM 5510 C C . ILE B 1 272 ? 25.911 76.916 94.936 1.00 27.22 272 ILE B C 1
ATOM 5511 O O . ILE B 1 272 ? 25.421 75.797 95.063 1.00 28.67 272 ILE B O 1
ATOM 5516 N N . HIS B 1 273 ? 25.714 77.666 93.854 1.00 25.08 273 HIS B N 1
ATOM 5517 C CA . HIS B 1 273 ? 24.885 77.166 92.768 1.00 28.53 273 HIS B CA 1
ATOM 5518 C C . HIS B 1 273 ? 25.443 75.877 92.163 1.00 28.91 273 HIS B C 1
ATOM 5519 O O . HIS B 1 273 ? 26.650 75.729 91.993 1.00 34.07 273 HIS B O 1
ATOM 5526 N N . GLY B 1 274 ? 24.557 74.941 91.849 1.00 30.43 274 GLY B N 1
ATOM 5527 C CA . GLY B 1 274 ? 24.949 73.745 91.126 1.00 32.35 274 GLY B CA 1
ATOM 5528 C C . GLY B 1 274 ? 25.159 72.522 91.990 1.00 36.22 274 GLY B C 1
ATOM 5529 O O . GLY B 1 274 ? 25.321 71.419 91.473 1.00 39.39 274 GLY B O 1
ATOM 5530 N N . PHE B 1 275 ? 25.172 72.713 93.304 1.00 37.96 275 PHE B N 1
ATOM 5531 C CA . PHE B 1 275 ? 25.422 71.612 94.230 1.00 41.66 275 PHE B CA 1
ATOM 5532 C C . PHE B 1 275 ? 24.157 70.834 94.571 1.00 46.08 275 PHE B C 1
ATOM 5533 O O . PHE B 1 275 ? 23.181 71.399 95.081 1.00 42.81 275 PHE B O 1
ATOM 5541 N N . SER B 1 276 ? 24.203 69.534 94.298 1.00 45.97 276 SER B N 1
ATOM 5542 C CA . SER B 1 276 ? 23.128 68.596 94.619 1.00 46.79 276 SER B CA 1
ATOM 5543 C C . SER B 1 276 ? 23.692 67.179 94.513 1.00 44.37 276 SER B C 1
ATOM 5544 O O . SER B 1 276 ? 24.871 67.018 94.196 1.00 41.37 276 SER B O 1
ATOM 5547 N N . GLU B 1 277 ? 22.857 66.166 94.766 1.00 38.90 277 GLU B N 1
ATOM 5548 C CA . GLU B 1 277 ? 23.251 64.763 94.601 1.00 35.89 277 GLU B CA 1
ATOM 5549 C C . GLU B 1 277 ? 24.462 64.389 95.458 1.00 34.83 277 GLU B C 1
ATOM 5550 O O . GLU B 1 277 ? 25.275 63.560 95.057 1.00 38.08 277 GLU B O 1
ATOM 5556 N N . GLY B 1 278 ? 24.594 65.027 96.616 1.00 33.72 278 GLY B N 1
ATOM 5557 C CA . GLY B 1 278 ? 25.660 64.710 97.550 1.00 34.35 278 GLY B CA 1
ATOM 5558 C C . GLY B 1 278 ? 27.029 65.255 97.185 1.00 36.20 278 GLY B C 1
ATOM 5559 O O . GLY B 1 278 ? 28.040 64.830 97.759 1.00 32.32 278 GLY B O 1
ATOM 5560 N N . LEU B 1 279 ? 27.070 66.200 96.245 1.00 29.98 279 LEU B N 1
ATOM 5561 C CA . LEU B 1 279 ? 28.333 66.796 95.817 1.00 30.21 279 LEU B CA 1
ATOM 5562 C C . LEU B 1 279 ? 28.985 67.634 96.919 1.00 30.20 279 LEU B C 1
ATOM 5563 O O . LEU B 1 279 ? 30.212 67.748 96.965 1.00 30.83 279 LEU B O 1
ATOM 5568 N N . GLU B 1 280 ? 28.183 68.205 97.817 1.00 29.88 280 GLU B N 1
ATOM 5569 C CA . GLU B 1 280 ? 28.737 68.978 98.937 1.00 29.68 280 GLU B CA 1
ATOM 5570 C C . GLU B 1 280 ? 29.633 68.117 99.822 1.00 31.78 280 GLU B C 1
ATOM 5571 O O . GLU B 1 280 ? 30.764 68.497 100.134 1.00 30.77 280 GLU B O 1
ATOM 5577 N N . LYS B 1 281 ? 29.123 66.959 100.234 1.00 29.20 281 LYS B N 1
ATOM 5578 C CA . LYS B 1 281 ? 29.918 66.022 101.015 1.00 33.70 281 LYS B CA 1
ATOM 5579 C C . LYS B 1 281 ? 31.164 65.587 100.242 1.00 29.88 281 LYS B C 1
ATOM 5580 O O . LYS B 1 281 ? 32.246 65.515 100.808 1.00 26.53 281 LYS B O 1
ATOM 5586 N N . ARG B 1 282 ? 31.012 65.308 98.947 1.00 25.79 282 ARG B N 1
ATOM 5587 C CA . ARG B 1 282 ? 32.159 64.902 98.130 1.00 27.37 282 ARG B CA 1
ATOM 5588 C C . ARG B 1 282 ? 33.267 65.962 98.056 1.00 29.84 282 ARG B C 1
ATOM 5589 O O . ARG B 1 282 ? 34.445 65.632 98.198 1.00 26.10 282 ARG B O 1
ATOM 5597 N N . PHE B 1 283 ? 32.898 67.224 97.845 1.00 24.45 283 PHE B N 1
ATOM 5598 C CA . PHE B 1 283 ? 33.879 68.301 97.859 1.00 21.53 283 PHE B CA 1
ATOM 5599 C C . PHE B 1 283 ? 34.583 68.384 99.195 1.00 25.05 283 PHE B C 1
ATOM 5600 O O . PHE B 1 283 ? 35.810 68.465 99.258 1.00 25.18 283 PHE B O 1
ATOM 5608 N N . HIS B 1 284 ? 33.800 68.351 100.262 1.00 26.45 284 HIS B N 1
ATOM 5609 C CA . HIS B 1 284 ? 34.334 68.481 101.614 1.00 27.69 284 HIS B CA 1
ATOM 5610 C C . HIS B 1 284 ? 35.306 67.353 101.952 1.00 26.82 284 HIS B C 1
ATOM 5611 O O . HIS B 1 284 ? 36.418 67.591 102.446 1.00 27.11 284 HIS B O 1
ATOM 5618 N N . VAL B 1 285 ? 34.883 66.116 101.702 1.00 25.09 285 VAL B N 1
ATOM 5619 C CA . VAL B 1 285 ? 35.702 64.971 102.079 1.00 23.68 285 VAL B CA 1
ATOM 5620 C C . VAL B 1 285 ? 36.936 64.861 101.181 1.00 23.14 285 VAL B C 1
ATOM 5621 O O . VAL B 1 285 ? 38.054 64.673 101.677 1.00 25.38 285 VAL B O 1
ATOM 5625 N N . CYS B 1 286 ? 36.746 64.985 99.869 1.00 25.07 286 CYS B N 1
ATOM 5626 C CA . CYS B 1 286 ? 37.872 64.884 98.939 1.00 23.43 286 CYS B CA 1
ATOM 5627 C C . CYS B 1 286 ? 38.909 65.989 99.120 1.00 25.20 286 CYS B C 1
ATOM 5628 O O . CYS B 1 286 ? 40.103 65.753 98.913 1.00 26.43 286 CYS B O 1
ATOM 5631 N N . ALA B 1 287 ? 38.467 67.190 99.494 1.00 22.24 287 ALA B N 1
ATOM 5632 C CA . ALA B 1 287 ? 39.405 68.280 99.736 1.00 19.50 287 ALA B CA 1
ATOM 5633 C C . ALA B 1 287 ? 40.362 67.915 100.856 1.00 18.79 287 ALA B C 1
ATOM 5634 O O . ALA B 1 287 ? 41.535 68.277 100.832 1.00 23.06 287 ALA B O 1
ATOM 5636 N N . ARG B 1 288 ? 39.850 67.226 101.865 1.00 19.71 288 ARG B N 1
ATOM 5637 C CA . ARG B 1 288 ? 40.684 66.881 103.018 1.00 19.35 288 ARG B CA 1
ATOM 5638 C C . ARG B 1 288 ? 41.500 65.591 102.821 1.00 24.34 288 ARG B C 1
ATOM 5639 O O . ARG B 1 288 ? 42.539 65.409 103.452 1.00 27.19 288 ARG B O 1
ATOM 5647 N N . GLN B 1 289 ? 41.014 64.687 101.975 1.00 24.58 289 GLN B N 1
ATOM 5648 C CA . GLN B 1 289 ? 41.689 63.398 101.757 1.00 26.47 289 GLN B CA 1
ATOM 5649 C C . GLN B 1 289 ? 42.808 63.417 100.712 1.00 28.17 289 GLN B C 1
ATOM 5650 O O . GLN B 1 289 ? 43.683 62.553 100.733 1.00 31.31 289 GLN B O 1
ATOM 5656 N N . THR B 1 290 ? 42.800 64.402 99.817 1.00 24.98 290 THR B N 1
ATOM 5657 C CA . THR B 1 290 ? 43.769 64.430 98.719 1.00 28.45 290 THR B CA 1
ATOM 5658 C C . THR B 1 290 ? 44.709 65.629 98.792 1.00 29.09 290 THR B C 1
ATOM 5659 O O . THR B 1 290 ? 44.442 66.603 99.501 1.00 25.06 290 THR B O 1
ATOM 5663 N N . GLY B 1 291 ? 45.837 65.520 98.096 1.00 23.68 291 GLY B N 1
ATOM 5664 C CA . GLY B 1 291 ? 46.886 66.520 98.167 1.00 22.63 291 GLY B CA 1
ATOM 5665 C C . GLY B 1 291 ? 47.114 67.364 96.935 1.00 23.82 291 GLY B C 1
ATOM 5666 O O . GLY B 1 291 ? 47.942 68.271 96.958 1.00 24.03 291 GLY B O 1
ATOM 5667 N N . SER B 1 292 ? 46.391 67.070 95.855 1.00 22.10 292 SER B N 1
ATOM 5668 C CA . SER B 1 292 ? 46.494 67.885 94.655 1.00 24.67 292 SER B CA 1
ATOM 5669 C C . SER B 1 292 ? 45.118 68.009 94.027 1.00 22.88 292 SER B C 1
ATOM 5670 O O . SER B 1 292 ? 44.250 67.170 94.261 1.00 24.71 292 SER B O 1
ATOM 5673 N N . TYR B 1 293 ? 44.923 69.058 93.231 1.00 24.74 293 TYR B N 1
ATOM 5674 C CA . TYR B 1 293 ? 43.633 69.306 92.606 1.00 22.37 293 TYR B CA 1
ATOM 5675 C C . TYR B 1 293 ? 43.304 68.194 91.608 1.00 28.85 293 TYR B C 1
ATOM 5676 O O . TYR B 1 293 ? 42.156 67.783 91.486 1.00 25.63 293 TYR B O 1
ATOM 5685 N N . ARG B 1 294 ? 44.318 67.692 90.909 1.00 27.08 294 ARG B N 1
ATOM 5686 C CA . ARG B 1 294 ? 44.112 66.549 90.022 1.00 28.52 294 ARG B CA 1
ATOM 5687 C C . ARG B 1 294 ? 43.586 65.342 90.804 1.00 26.56 294 ARG B C 1
ATOM 5688 O O . ARG B 1 294 ? 42.642 64.682 90.382 1.00 25.69 294 ARG B O 1
ATOM 5696 N N . ASP B 1 295 ? 44.181 65.063 91.959 1.00 23.40 295 ASP B N 1
ATOM 5697 C CA . ASP B 1 295 ? 43.706 63.954 92.789 1.00 27.68 295 ASP B CA 1
ATOM 5698 C C . ASP B 1 295 ? 42.317 64.261 93.375 1.00 28.33 295 ASP B C 1
ATOM 5699 O O . ASP B 1 295 ? 41.455 63.381 93.447 1.00 26.37 295 ASP B O 1
ATOM 5704 N N . PHE B 1 296 ? 42.097 65.518 93.761 1.00 24.70 296 PHE B N 1
ATOM 5705 C CA . PHE B 1 296 ? 40.792 65.960 94.248 1.00 18.43 296 PHE B CA 1
ATOM 5706 C C . PHE B 1 296 ? 39.694 65.692 93.221 1.00 20.74 296 PHE B C 1
ATOM 5707 O O . PHE B 1 296 ? 38.653 65.126 93.550 1.00 26.22 296 PHE B O 1
ATOM 5715 N N . LEU B 1 297 ? 39.919 66.138 91.986 1.00 19.55 297 LEU B N 1
ATOM 5716 C CA . LEU B 1 297 ? 38.927 65.948 90.915 1.00 20.74 297 LEU B CA 1
ATOM 5717 C C . LEU B 1 297 ? 38.580 64.477 90.689 1.00 24.20 297 LEU B C 1
ATOM 5718 O O . LEU B 1 297 ? 37.409 64.127 90.526 1.00 26.96 297 LEU B O 1
ATOM 5723 N N . GLU B 1 298 ? 39.590 63.608 90.672 1.00 27.67 298 GLU B N 1
ATOM 5724 C CA . GLU B 1 298 ? 39.344 62.169 90.507 1.00 29.10 298 GLU B CA 1
ATOM 5725 C C . GLU B 1 298 ? 38.564 61.587 91.689 1.00 34.57 298 GLU B C 1
ATOM 5726 O O . GLU B 1 298 ? 37.740 60.678 91.529 1.00 28.04 298 GLU B O 1
ATOM 5732 N N . CYS B 1 299 ? 38.836 62.105 92.881 1.00 28.58 299 CYS B N 1
ATOM 5733 C CA . CYS B 1 299 ? 38.148 61.653 94.082 1.00 28.19 299 CYS B CA 1
ATOM 5734 C C . CYS B 1 299 ? 36.654 61.999 93.997 1.00 29.53 299 CYS B C 1
ATOM 5735 O O . CYS B 1 299 ? 35.797 61.182 94.336 1.00 29.68 299 CYS B O 1
ATOM 5738 N N . VAL B 1 300 ? 36.346 63.203 93.530 1.00 26.96 300 VAL B N 1
ATOM 5739 C CA . VAL B 1 300 ? 34.958 63.640 93.440 1.00 22.84 300 VAL B CA 1
ATOM 5740 C C . VAL B 1 300 ? 34.254 62.944 92.273 1.00 26.77 300 VAL B C 1
ATOM 5741 O O . VAL B 1 300 ? 33.063 62.630 92.349 1.00 28.78 300 VAL B O 1
ATOM 5745 N N . LYS B 1 301 ? 35.000 62.690 91.204 1.00 30.90 301 LYS B N 1
ATOM 5746 C CA . LYS B 1 301 ? 34.441 62.050 90.011 1.00 33.35 301 LYS B CA 1
ATOM 5747 C C . LYS B 1 301 ? 33.731 60.722 90.320 1.00 33.15 301 LYS B C 1
ATOM 5748 O O . LYS B 1 301 ? 34.237 59.880 91.061 1.00 30.72 301 LYS B O 1
ATOM 5754 N N . ALA B 1 302 ? 32.539 60.562 89.750 1.00 33.20 302 ALA B N 1
ATOM 5755 C CA . ALA B 1 302 ? 31.836 59.287 89.761 1.00 38.88 302 ALA B CA 1
ATOM 5756 C C . ALA B 1 302 ? 31.080 59.183 88.448 1.00 36.60 302 ALA B C 1
ATOM 5757 O O . ALA B 1 302 ? 30.953 60.183 87.726 1.00 33.44 302 ALA B O 1
ATOM 5759 N N . LYS B 1 303 ? 30.580 57.989 88.134 1.00 35.53 303 LYS B N 1
ATOM 5760 C CA . LYS B 1 303 ? 29.882 57.781 86.865 1.00 34.43 303 LYS B CA 1
ATOM 5761 C C . LYS B 1 303 ? 28.802 58.826 86.572 1.00 41.68 303 LYS B C 1
ATOM 5762 O O . LYS B 1 303 ? 28.640 59.245 85.422 1.00 48.24 303 LYS B O 1
ATOM 5768 N N . ARG B 1 304 ? 28.074 59.265 87.596 1.00 40.69 304 ARG B N 1
ATOM 5769 C CA . ARG B 1 304 ? 26.971 60.206 87.375 1.00 38.96 304 ARG B CA 1
ATOM 5770 C C . ARG B 1 304 ? 27.436 61.661 87.262 1.00 43.12 304 ARG B C 1
ATOM 5771 O O . ARG B 1 304 ? 26.629 62.560 87.010 1.00 41.69 304 ARG B O 1
ATOM 5779 N N . PHE B 1 305 ? 28.734 61.897 87.431 1.00 39.08 305 PHE B N 1
ATOM 5780 C CA . PHE B 1 305 ? 29.274 63.255 87.330 1.00 36.52 305 PHE B CA 1
ATOM 5781 C C . PHE B 1 305 ? 30.284 63.383 86.193 1.00 34.64 305 PHE B C 1
ATOM 5782 O O . PHE B 1 305 ? 31.131 62.514 86.013 1.00 43.18 305 PHE B O 1
ATOM 5790 N N . THR B 1 306 ? 30.175 64.445 85.406 1.00 37.98 306 THR B N 1
ATOM 5791 C CA . THR B 1 306 ? 31.231 64.797 84.456 1.00 34.34 306 THR B CA 1
ATOM 5792 C C . THR B 1 306 ? 32.306 65.633 85.143 1.00 33.31 306 THR B C 1
ATOM 5793 O O . THR B 1 306 ? 32.020 66.351 86.105 1.00 33.19 306 THR B O 1
ATOM 5797 N N . PHE B 1 307 ? 33.545 65.523 84.671 1.00 30.01 307 PHE B N 1
ATOM 5798 C CA . PHE B 1 307 ? 34.606 66.413 85.144 1.00 34.01 307 PHE B CA 1
ATOM 5799 C C . PHE B 1 307 ? 34.252 67.890 84.928 1.00 31.85 307 PHE B C 1
ATOM 5800 O O . PHE B 1 307 ? 34.538 68.740 85.770 1.00 26.58 307 PHE B O 1
ATOM 5808 N N . SER B 1 308 ? 33.620 68.203 83.803 1.00 28.71 308 SER B N 1
ATOM 5809 C CA . SER B 1 308 ? 33.266 69.588 83.530 1.00 29.66 308 SER B CA 1
ATOM 5810 C C . SER B 1 308 ? 32.346 70.166 84.595 1.00 26.70 308 SER B C 1
ATOM 5811 O O . SER B 1 308 ? 32.518 71.314 85.011 1.00 30.22 308 SER B O 1
ATOM 5814 N N . ARG B 1 309 ? 31.378 69.370 85.038 1.00 30.50 309 ARG B N 1
ATOM 5815 C CA . ARG B 1 309 ? 30.459 69.817 86.075 1.00 30.31 309 ARG B CA 1
ATOM 5816 C C . ARG B 1 309 ? 31.208 70.046 87.383 1.00 28.55 309 ARG B C 1
ATOM 5817 O O . ARG B 1 309 ? 30.983 71.050 88.069 1.00 29.14 309 ARG B O 1
ATOM 5825 N N . ILE B 1 310 ? 32.098 69.117 87.730 1.00 27.07 310 ILE B N 1
ATOM 5826 C CA . ILE B 1 310 ? 32.884 69.252 88.959 1.00 24.35 310 ILE B CA 1
ATOM 5827 C C . ILE B 1 310 ? 33.787 70.480 88.881 1.00 27.98 310 ILE B C 1
ATOM 5828 O O . ILE B 1 310 ? 33.860 71.269 89.828 1.00 26.00 310 ILE B O 1
ATOM 5833 N N . ARG B 1 311 ? 34.449 70.657 87.741 1.00 25.75 311 ARG B N 1
ATOM 5834 C CA . ARG B 1 311 ? 35.322 71.805 87.558 1.00 25.22 311 ARG B CA 1
ATOM 5835 C C . ARG B 1 311 ? 34.556 73.122 87.641 1.00 31.75 311 ARG B C 1
ATOM 5836 O O . ARG B 1 311 ? 35.063 74.082 88.208 1.00 26.84 311 ARG B O 1
ATOM 5844 N N . ARG B 1 312 ? 33.348 73.165 87.068 1.00 26.92 312 ARG B N 1
ATOM 5845 C CA . ARG B 1 312 ? 32.507 74.360 87.145 1.00 26.29 312 ARG B CA 1
ATOM 5846 C C . ARG B 1 312 ? 32.165 74.682 88.593 1.00 26.62 312 ARG B C 1
ATOM 5847 O O . ARG B 1 312 ? 32.228 75.833 89.027 1.00 28.62 312 ARG B O 1
ATOM 5855 N N . LEU B 1 313 ? 31.789 73.653 89.341 1.00 27.96 313 LEU B N 1
ATOM 5856 C CA . LEU B 1 313 ? 31.410 73.816 90.740 1.00 28.26 313 LEU B CA 1
ATOM 5857 C C . LEU B 1 313 ? 32.561 74.345 91.582 1.00 27.32 313 LEU B C 1
ATOM 5858 O O . LEU B 1 313 ? 32.354 75.070 92.551 1.00 28.51 313 LEU B O 1
ATOM 5863 N N . ALA B 1 314 ? 33.775 73.968 91.213 1.00 25.02 314 ALA B N 1
ATOM 5864 C CA . ALA B 1 314 ? 34.951 74.483 91.892 1.00 22.06 314 ALA B CA 1
ATOM 5865 C C . ALA B 1 314 ? 35.050 75.992 91.646 1.00 25.13 314 ALA B C 1
ATOM 5866 O O . ALA B 1 314 ? 35.364 76.755 92.564 1.00 25.06 314 ALA B O 1
ATOM 5868 N N . LEU B 1 315 ? 34.758 76.421 90.417 1.00 30.25 315 LEU B N 1
ATOM 5869 C CA . LEU B 1 315 ? 34.805 77.851 90.095 1.00 25.87 315 LEU B CA 1
ATOM 5870 C C . LEU B 1 315 ? 33.704 78.633 90.791 1.00 25.42 315 LEU B C 1
ATOM 5871 O O . LEU B 1 315 ? 33.957 79.714 91.326 1.00 28.66 315 LEU B O 1
ATOM 5876 N N . PHE B 1 316 ? 32.483 78.105 90.778 1.00 24.08 316 PHE B N 1
ATOM 5877 C CA . PHE B 1 316 ? 31.394 78.736 91.529 1.00 26.47 316 PHE B CA 1
ATOM 5878 C C . PHE B 1 316 ? 31.747 78.844 93.023 1.00 26.69 316 PHE B C 1
ATOM 5879 O O . PHE B 1 316 ? 31.389 79.812 93.707 1.00 26.31 316 PHE B O 1
ATOM 5887 N N . SER B 1 317 ? 32.441 77.838 93.536 1.00 28.82 317 SER B N 1
ATOM 5888 C CA . SER B 1 317 ? 32.848 77.885 94.937 1.00 25.06 317 SER B CA 1
ATOM 5889 C C . SER B 1 317 ? 33.848 79.008 95.226 1.00 21.82 317 SER B C 1
ATOM 5890 O O . SER B 1 317 ? 33.617 79.813 96.139 1.00 24.40 317 SER B O 1
ATOM 5893 N N . VAL B 1 318 ? 34.952 79.109 94.482 1.00 25.54 318 VAL B N 1
ATOM 5894 C CA . VAL B 1 318 ? 35.917 80.159 94.841 1.00 28.74 318 VAL B CA 1
ATOM 5895 C C . VAL B 1 318 ? 35.373 81.550 94.582 1.00 27.05 318 VAL B C 1
ATOM 5896 O O . VAL B 1 318 ? 35.737 82.487 95.286 1.00 27.10 318 VAL B O 1
ATOM 5900 N N . PHE B 1 319 ? 34.489 81.690 93.593 1.00 23.51 319 PHE B N 1
ATOM 5901 C CA . PHE B 1 319 ? 33.918 83.002 93.304 1.00 20.50 319 PHE B CA 1
ATOM 5902 C C . PHE B 1 319 ? 32.636 83.254 94.103 1.00 24.87 319 PHE B C 1
ATOM 5903 O O . PHE B 1 319 ? 31.987 84.287 93.937 1.00 32.23 319 PHE B O 1
ATOM 5911 N N . GLU B 1 320 ? 32.281 82.303 94.963 1.00 22.14 320 GLU B N 1
ATOM 5912 C CA . GLU B 1 320 ? 31.073 82.397 95.801 1.00 25.65 320 GLU B CA 1
ATOM 5913 C C . GLU B 1 320 ? 29.833 82.741 94.979 1.00 31.07 320 GLU B C 1
ATOM 5914 O O . GLU B 1 320 ? 29.124 83.699 95.266 1.00 33.29 320 GLU B O 1
ATOM 5920 N N . VAL B 1 321 ? 29.580 81.936 93.961 1.00 25.81 321 VAL B N 1
ATOM 5921 C CA . VAL B 1 321 ? 28.423 82.164 93.108 1.00 28.24 321 VAL B CA 1
ATOM 5922 C C . VAL B 1 321 ? 27.267 81.362 93.695 1.00 30.19 321 VAL B C 1
ATOM 5923 O O . VAL B 1 321 ? 27.118 80.162 93.449 1.00 34.64 321 VAL B O 1
ATOM 5927 N N . ASN B 1 322 ? 26.422 82.069 94.437 1.00 31.68 322 ASN B N 1
ATOM 5928 C CA . ASN B 1 322 ? 25.372 81.459 95.250 1.00 32.26 322 ASN B CA 1
ATOM 5929 C C . ASN B 1 322 ? 24.097 81.172 94.472 1.00 36.34 322 ASN B C 1
ATOM 5930 O O . ASN B 1 322 ? 23.864 81.752 93.412 1.00 35.29 322 ASN B O 1
ATOM 5935 N N . LYS B 1 323 ? 23.285 80.261 94.999 1.00 38.98 323 LYS B N 1
ATOM 5936 C CA . LYS B 1 323 ? 22.052 79.837 94.337 1.00 38.12 323 LYS B CA 1
ATOM 5937 C C . LYS B 1 323 ? 21.110 80.985 93.941 1.00 36.40 323 LYS B C 1
ATOM 5938 O O . LYS B 1 323 ? 20.514 80.951 92.861 1.00 35.76 323 LYS B O 1
ATOM 5944 N N . GLU B 1 324 ? 20.958 81.992 94.796 1.00 34.35 324 GLU B N 1
ATOM 5945 C CA . GLU B 1 324 ? 19.983 83.048 94.512 1.00 38.76 324 GLU B CA 1
ATOM 5946 C C . GLU B 1 324 ? 20.452 83.977 93.392 1.00 37.87 324 GLU B C 1
ATOM 5947 O O . GLU B 1 324 ? 19.671 84.368 92.520 1.00 36.18 324 GLU B O 1
ATOM 5953 N N . PHE B 1 325 ? 21.729 84.335 93.433 1.00 34.83 325 PHE B N 1
ATOM 5954 C CA . PHE B 1 325 ? 22.347 85.157 92.397 1.00 31.58 325 PHE B CA 1
ATOM 5955 C C . PHE B 1 325 ? 22.202 84.507 91.010 1.00 31.43 325 PHE B C 1
ATOM 5956 O O . PHE B 1 325 ? 21.889 85.175 90.018 1.00 27.90 325 PHE B O 1
ATOM 5964 N N . VAL B 1 326 ? 22.395 83.198 90.941 1.00 28.34 326 VAL B N 1
ATOM 5965 C CA . VAL B 1 326 ? 22.264 82.506 89.662 1.00 32.71 326 VAL B CA 1
ATOM 5966 C C . VAL B 1 326 ? 20.816 82.417 89.216 1.00 30.58 326 VAL B C 1
ATOM 5967 O O . VAL B 1 326 ? 20.501 82.615 88.036 1.00 31.25 326 VAL B O 1
ATOM 5971 N N . GLU B 1 327 ? 19.929 82.126 90.159 1.00 28.20 327 GLU B N 1
ATOM 5972 C CA . GLU B 1 327 ? 18.508 82.024 89.837 1.00 30.86 327 GLU B CA 1
ATOM 5973 C C . GLU B 1 327 ? 17.981 83.342 89.263 1.00 36.31 327 GLU B C 1
ATOM 5974 O O . GLU B 1 327 ? 17.211 83.340 88.298 1.00 36.61 327 GLU B O 1
ATOM 5980 N N . LYS B 1 328 ? 18.387 84.465 89.855 1.00 32.49 328 LYS B N 1
ATOM 5981 C CA . LYS B 1 328 ? 17.998 85.775 89.326 1.00 36.84 328 LYS B CA 1
ATOM 5982 C C . LYS B 1 328 ? 18.611 86.023 87.953 1.00 34.93 328 LYS B C 1
ATOM 5983 O O . LYS B 1 328 ? 17.937 86.489 87.046 1.00 35.91 328 LYS B O 1
ATOM 5989 N N . SER B 1 329 ? 19.895 85.713 87.811 1.00 33.14 329 SER B N 1
ATOM 5990 C CA . SER B 1 329 ? 20.584 85.873 86.532 1.00 29.60 329 SER B CA 1
ATOM 5991 C C . SER B 1 329 ? 19.963 85.021 85.426 1.00 28.89 329 SER B C 1
ATOM 5992 O O . SER B 1 329 ? 19.902 85.440 84.274 1.00 29.05 329 SER B O 1
ATOM 5995 N N . ASN B 1 330 ? 19.502 83.826 85.776 1.00 27.93 330 ASN B N 1
ATOM 5996 C CA . ASN B 1 330 ? 18.909 82.929 84.790 1.00 28.00 330 ASN B CA 1
ATOM 5997 C C . ASN B 1 330 ? 17.450 83.248 84.542 1.00 32.80 330 ASN B C 1
ATOM 5998 O O . ASN B 1 330 ? 16.799 82.619 83.708 1.00 31.30 330 ASN B O 1
ATOM 6003 N N . THR B 1 331 ? 16.951 84.235 85.276 1.00 33.52 331 THR B N 1
ATOM 6004 C CA . THR B 1 331 ? 15.603 84.755 85.092 1.00 39.14 331 THR B CA 1
ATOM 6005 C C . THR B 1 331 ? 15.653 86.073 84.333 1.00 39.67 331 THR B C 1
ATOM 6006 O O . THR B 1 331 ? 15.040 86.217 83.270 1.00 40.01 331 THR B O 1
ATOM 6010 N N . LYS B 1 332 ? 16.352 87.049 84.910 1.00 37.69 332 LYS B N 1
ATOM 6011 C CA . LYS B 1 332 ? 16.419 88.393 84.337 1.00 39.65 332 LYS B CA 1
ATOM 6012 C C . LYS B 1 332 ? 17.506 88.586 83.269 1.00 37.71 332 LYS B C 1
ATOM 6013 O O . LYS B 1 332 ? 17.481 89.571 82.528 1.00 36.20 332 LYS B O 1
ATOM 6019 N N . GLY B 1 333 ? 18.448 87.653 83.189 1.00 32.80 333 GLY B N 1
ATOM 6020 C CA . GLY B 1 333 ? 19.516 87.728 82.203 1.00 30.09 333 GLY B CA 1
ATOM 6021 C C . GLY B 1 333 ? 20.639 88.677 82.584 1.00 33.48 333 GLY B C 1
ATOM 6022 O O . GLY B 1 333 ? 20.645 89.239 83.678 1.00 33.09 333 GLY B O 1
ATOM 6023 N N . PRO B 1 334 ? 21.610 88.853 81.679 1.00 31.97 334 PRO B N 1
ATOM 6024 C CA . PRO B 1 334 ? 22.671 89.854 81.819 1.00 31.46 334 PRO B CA 1
ATOM 6025 C C . PRO B 1 334 ? 22.072 91.261 81.864 1.00 29.87 334 PRO B C 1
ATOM 6026 O O . PRO B 1 334 ? 21.086 91.533 81.172 1.00 28.20 334 PRO B O 1
ATOM 6030 N N . GLN B 1 335 ? 22.616 92.121 82.717 1.00 30.29 335 GLN B N 1
ATOM 6031 C CA . GLN B 1 335 ? 22.082 93.468 82.885 1.00 32.27 335 GLN B CA 1
ATOM 6032 C C . GLN B 1 335 ? 22.907 94.509 82.118 1.00 32.63 335 GLN B C 1
ATOM 6033 O O . GLN B 1 335 ? 22.636 95.705 82.188 1.00 30.74 335 GLN B O 1
ATOM 6039 N N . TYR B 1 336 ? 23.926 94.056 81.393 1.00 31.09 336 TYR B N 1
ATOM 6040 C CA . TYR B 1 336 ? 24.762 94.984 80.637 1.00 30.86 336 TYR B CA 1
ATOM 6041 C C . TYR B 1 336 ? 25.382 94.281 79.441 1.00 30.70 336 TYR B C 1
ATOM 6042 O O . TYR B 1 336 ? 25.471 93.046 79.398 1.00 28.39 336 TYR B O 1
ATOM 6051 N N . ILE B 1 337 ? 25.792 95.084 78.467 1.00 27.35 337 ILE B N 1
ATOM 6052 C CA . ILE B 1 337 ? 26.582 94.617 77.335 1.00 26.76 337 ILE B CA 1
ATOM 6053 C C . ILE B 1 337 ? 28.000 95.157 77.469 1.00 26.93 337 ILE B C 1
ATOM 6054 O O . ILE B 1 337 ? 28.223 96.360 77.314 1.00 31.97 337 ILE B O 1
ATOM 6059 N N . ARG B 1 338 ? 28.951 94.278 77.760 1.00 28.95 338 ARG B N 1
ATOM 6060 C CA . ARG B 1 338 ? 30.343 94.685 77.965 1.00 29.01 338 ARG B CA 1
ATOM 6061 C C . ARG B 1 338 ? 31.128 94.589 76.662 1.00 26.77 338 ARG B C 1
ATOM 6062 O O . ARG B 1 338 ? 31.206 93.524 76.071 1.00 24.40 338 ARG B O 1
ATOM 6070 N N . ILE B 1 339 ? 31.724 95.691 76.225 1.00 24.62 339 ILE B N 1
ATOM 6071 C CA . ILE B 1 339 ? 32.498 95.690 74.987 1.00 29.41 339 ILE B CA 1
ATOM 6072 C C . ILE B 1 339 ? 33.967 95.392 75.236 1.00 31.25 339 ILE B C 1
ATOM 6073 O O . ILE B 1 339 ? 34.631 96.165 75.916 1.00 32.06 339 ILE B O 1
ATOM 6078 N N . LEU B 1 340 ? 34.467 94.258 74.741 1.00 27.33 340 LEU B N 1
ATOM 6079 C CA . LEU B 1 340 ? 35.898 93.947 74.868 1.00 23.23 340 LEU B CA 1
ATOM 6080 C C . LEU B 1 340 ? 36.764 94.488 73.731 1.00 29.67 340 LEU B C 1
ATOM 6081 O O . LEU B 1 340 ? 37.975 94.672 73.892 1.00 27.63 340 LEU B O 1
ATOM 6086 N N . GLY B 1 341 ? 36.155 94.739 72.577 1.00 25.81 341 GLY B N 1
ATOM 6087 C CA . GLY B 1 341 ? 36.917 95.215 71.444 1.00 27.98 341 GLY B CA 1
ATOM 6088 C C . GLY B 1 341 ? 36.072 95.439 70.201 1.00 27.03 341 GLY B C 1
ATOM 6089 O O . GLY B 1 341 ? 34.969 94.905 70.087 1.00 30.27 341 GLY B O 1
ATOM 6090 N N . PHE B 1 342 ? 36.597 96.233 69.276 1.00 26.81 342 PHE B N 1
ATOM 6091 C CA . PHE B 1 342 ? 35.914 96.487 68.013 1.00 29.92 342 PHE B CA 1
ATOM 6092 C C . PHE B 1 342 ? 36.884 96.940 66.929 1.00 33.71 342 PHE B C 1
ATOM 6093 O O . PHE B 1 342 ? 37.974 97.437 67.205 1.00 32.38 342 PHE B O 1
ATOM 6101 N N . THR B 1 343 ? 36.479 96.769 65.682 1.00 34.81 343 THR B N 1
ATOM 6102 C CA . THR B 1 343 ? 37.254 97.301 64.578 1.00 37.83 343 THR B CA 1
ATOM 6103 C C . THR B 1 343 ? 36.710 98.664 64.182 1.00 37.50 343 THR B C 1
ATOM 6104 O O . THR B 1 343 ? 35.741 99.142 64.768 1.00 34.39 343 THR B O 1
ATOM 6108 N N . GLU B 1 344 ? 37.332 99.280 63.183 1.00 34.58 344 GLU B N 1
ATOM 6109 C CA . GLU B 1 344 ? 36.820 100.518 62.612 1.00 40.63 344 GLU B CA 1
ATOM 6110 C C . GLU B 1 344 ? 35.403 100.317 62.113 1.00 40.65 344 GLU B C 1
ATOM 6111 O O . GLU B 1 344 ? 34.515 101.132 62.361 1.00 41.23 344 GLU B O 1
ATOM 6117 N N . LYS B 1 345 ? 35.209 99.216 61.402 1.00 39.66 345 LYS B N 1
ATOM 6118 C CA . LYS B 1 345 ? 33.899 98.837 60.909 1.00 42.17 345 LYS B CA 1
ATOM 6119 C C . LYS B 1 345 ? 32.964 98.596 62.091 1.00 40.95 345 LYS B C 1
ATOM 6120 O O . LYS B 1 345 ? 31.795 98.969 62.055 1.00 45.55 345 LYS B O 1
ATOM 6126 N N . GLY B 1 346 ? 33.500 97.976 63.138 1.00 37.60 346 GLY B N 1
ATOM 6127 C CA . GLY B 1 346 ? 32.775 97.749 64.374 1.00 33.38 346 GLY B CA 1
ATOM 6128 C C . GLY B 1 346 ? 32.209 98.996 65.034 1.00 36.06 346 GLY B C 1
ATOM 6129 O O . GLY B 1 346 ? 31.120 98.953 65.603 1.00 39.44 346 GLY B O 1
ATOM 6130 N N . ARG B 1 347 ? 32.944 100.104 64.976 1.00 39.88 347 ARG B N 1
ATOM 6131 C CA . ARG B 1 347 ? 32.453 101.375 65.518 1.00 41.87 347 ARG B CA 1
ATOM 6132 C C . ARG B 1 347 ? 31.095 101.755 64.934 1.00 40.68 347 ARG B C 1
ATOM 6133 O O . ARG B 1 347 ? 30.226 102.270 65.636 1.00 42.11 347 ARG B O 1
ATOM 6141 N N . GLU B 1 348 ? 30.919 101.486 63.646 1.00 36.31 348 GLU B N 1
ATOM 6142 C CA . GLU B 1 348 ? 29.677 101.800 62.955 1.00 39.16 348 GLU B CA 1
ATOM 6143 C C . GLU B 1 348 ? 28.477 101.108 63.596 1.00 43.00 348 GLU B C 1
ATOM 6144 O O . GLU B 1 348 ? 27.484 101.763 63.896 1.00 46.32 348 GLU B O 1
ATOM 6150 N N . ILE B 1 349 ? 28.562 99.794 63.815 1.00 40.62 349 ILE B N 1
ATOM 6151 C CA . ILE B 1 349 ? 27.407 99.061 64.331 1.00 31.85 349 ILE B CA 1
ATOM 6152 C C . ILE B 1 349 ? 27.224 99.368 65.830 1.00 33.03 349 ILE B C 1
ATOM 6153 O O . ILE B 1 349 ? 26.100 99.395 66.340 1.00 36.64 349 ILE B O 1
ATOM 6158 N N . LEU B 1 350 ? 28.321 99.639 66.525 1.00 35.82 350 LEU B N 1
ATOM 6159 C CA . LEU B 1 350 ? 28.240 100.083 67.916 1.00 39.85 350 LEU B CA 1
ATOM 6160 C C . LEU B 1 350 ? 27.457 101.386 68.054 1.00 40.94 350 LEU B C 1
ATOM 6161 O O . LEU B 1 350 ? 26.704 101.577 69.015 1.00 35.00 350 LEU B O 1
ATOM 6166 N N . SER B 1 351 ? 27.657 102.290 67.100 1.00 38.80 351 SER B N 1
ATOM 6167 C CA . SER B 1 351 ? 26.923 103.545 67.088 1.00 41.06 351 SER B CA 1
ATOM 6168 C C . SER B 1 351 ? 25.419 103.286 67.017 1.00 41.96 351 SER B C 1
ATOM 6169 O O . SER B 1 351 ? 24.637 103.911 67.735 1.00 39.68 351 SER B O 1
ATOM 6172 N N . LEU B 1 352 ? 25.019 102.352 66.159 1.00 38.85 352 LEU B N 1
ATOM 6173 C CA . LEU B 1 352 ? 23.610 101.996 66.039 1.00 38.42 352 LEU B CA 1
ATOM 6174 C C . LEU B 1 352 ? 23.117 101.289 67.295 1.00 38.64 352 LEU B C 1
ATOM 6175 O O . LEU B 1 352 ? 21.980 101.486 67.722 1.00 44.21 352 LEU B O 1
ATOM 6180 N N . MET B 1 353 ? 23.971 100.464 67.887 1.00 34.20 353 MET B N 1
ATOM 6181 C CA . MET B 1 353 ? 23.603 99.770 69.116 1.00 35.01 353 MET B CA 1
ATOM 6182 C C . MET B 1 353 ? 23.213 100.741 70.222 1.00 33.75 353 MET B C 1
ATOM 6183 O O . MET B 1 353 ? 22.303 100.469 70.995 1.00 38.73 353 MET B O 1
ATOM 6188 N N . ARG B 1 354 ? 23.876 101.888 70.278 1.00 40.43 354 ARG B N 1
ATOM 6189 C CA . ARG B 1 354 ? 23.568 102.878 71.306 1.00 44.89 354 ARG B CA 1
ATOM 6190 C C . ARG B 1 354 ? 22.125 103.366 71.229 1.00 44.53 354 ARG B C 1
ATOM 6191 O O . ARG B 1 354 ? 21.542 103.731 72.245 1.00 43.40 354 ARG B O 1
ATOM 6199 N N . LYS B 1 355 ? 21.559 103.377 70.023 1.00 40.78 355 LYS B N 1
ATOM 6200 C CA . LYS B 1 355 ? 20.148 103.693 69.833 1.00 42.73 355 LYS B CA 1
ATOM 6201 C C . LYS B 1 355 ? 19.220 102.495 70.076 1.00 47.14 355 LYS B C 1
ATOM 6202 O O . LYS B 1 355 ? 18.157 102.646 70.676 1.00 51.23 355 LYS B O 1
ATOM 6208 N N . LYS B 1 356 ? 19.611 101.317 69.584 1.00 42.16 356 LYS B N 1
ATOM 6209 C CA . LYS B 1 356 ? 18.733 100.143 69.582 1.00 40.38 356 LYS B CA 1
ATOM 6210 C C . LYS B 1 356 ? 18.882 99.147 70.738 1.00 39.30 356 LYS B C 1
ATOM 6211 O O . LYS B 1 356 ? 18.027 98.279 70.915 1.00 37.42 356 LYS B O 1
ATOM 6217 N N . ALA B 1 357 ? 19.945 99.255 71.525 1.00 35.75 357 ALA B N 1
ATOM 6218 C CA . ALA B 1 357 ? 20.225 98.218 72.514 1.00 31.18 357 ALA B CA 1
ATOM 6219 C C . ALA B 1 357 ? 19.243 98.255 73.686 1.00 34.19 357 ALA B C 1
ATOM 6220 O O . ALA B 1 357 ? 18.760 99.317 74.069 1.00 34.25 357 ALA B O 1
ATOM 6222 N N . LYS B 1 358 ? 18.948 97.078 74.239 1.00 37.49 358 LYS B N 1
ATOM 6223 C CA . LYS B 1 358 ? 17.994 96.935 75.340 1.00 33.33 358 LYS B CA 1
ATOM 6224 C C . LYS B 1 358 ? 18.670 96.846 76.709 1.00 35.33 358 LYS B C 1
ATOM 6225 O O . LYS B 1 358 ? 17.995 96.765 77.728 1.00 40.19 358 LYS B O 1
ATOM 6231 N N . LEU B 1 359 ? 19.998 96.844 76.726 1.00 34.84 359 LEU B N 1
ATOM 6232 C CA . LEU B 1 359 ? 20.761 96.876 77.975 1.00 35.66 359 LEU B CA 1
ATOM 6233 C C . LEU B 1 359 ? 21.791 97.999 77.904 1.00 36.17 359 LEU B C 1
ATOM 6234 O O . LEU B 1 359 ? 22.190 98.400 76.812 1.00 30.31 359 LEU B O 1
ATOM 6239 N N . PRO B 1 360 ? 22.212 98.525 79.067 1.00 36.86 360 PRO B N 1
ATOM 6240 C CA . PRO B 1 360 ? 23.296 99.510 79.094 1.00 36.22 360 PRO B CA 1
ATOM 6241 C C . PRO B 1 360 ? 24.573 98.933 78.493 1.00 37.84 360 PRO B C 1
ATOM 6242 O O . PRO B 1 360 ? 24.913 97.767 78.729 1.00 34.78 360 PRO B O 1
ATOM 6246 N N . ILE B 1 361 ? 25.265 99.757 77.721 1.00 31.46 361 ILE B N 1
ATOM 6247 C CA . ILE B 1 361 ? 26.520 99.375 77.096 1.00 34.38 361 ILE B CA 1
ATOM 6248 C C . ILE B 1 361 ? 27.723 99.888 77.889 1.00 34.77 361 ILE B C 1
ATOM 6249 O O . ILE B 1 361 ? 27.789 101.077 78.223 1.00 33.14 361 ILE B O 1
ATOM 6254 N N . VAL B 1 362 ? 28.666 98.999 78.197 1.00 30.15 362 VAL B N 1
ATOM 6255 C CA . VAL B 1 362 ? 29.858 99.392 78.951 1.00 27.08 362 VAL B CA 1
ATOM 6256 C C . VAL B 1 362 ? 31.122 99.290 78.093 1.00 31.12 362 VAL B C 1
ATOM 6257 O O . VAL B 1 362 ? 31.515 98.204 77.658 1.00 31.81 362 VAL B O 1
ATOM 6261 N N . THR B 1 363 ? 31.732 100.442 77.829 1.00 34.35 363 THR B N 1
ATOM 6262 C CA . THR B 1 363 ? 32.999 100.526 77.104 1.00 38.36 363 THR B CA 1
ATOM 6263 C C . THR B 1 363 ? 34.096 100.766 78.122 1.00 38.97 363 THR B C 1
ATOM 6264 O O . THR B 1 363 ? 35.038 99.993 78.254 1.00 53.65 363 THR B O 1
ATOM 6268 N N . ASN B 1 364 ? 33.953 101.873 78.830 1.00 34.93 364 ASN B N 1
ATOM 6269 C CA . ASN B 1 364 ? 34.904 102.313 79.835 1.00 36.86 364 ASN B CA 1
ATOM 6270 C C . ASN B 1 364 ? 34.460 101.807 81.205 1.00 36.36 364 ASN B C 1
ATOM 6271 O O . ASN B 1 364 ? 33.450 102.275 81.741 1.00 35.46 364 ASN B O 1
ATOM 6276 N N . MET B 1 365 ? 35.203 100.858 81.775 1.00 32.58 365 MET B N 1
ATOM 6277 C CA . MET B 1 365 ? 34.789 100.249 83.029 1.00 33.29 365 MET B CA 1
ATOM 6278 C C . MET B 1 365 ? 34.833 101.260 84.179 1.00 36.33 365 MET B C 1
ATOM 6279 O O . MET B 1 365 ? 34.042 101.165 85.119 1.00 33.78 365 MET B O 1
ATOM 6284 N N . SER B 1 366 ? 35.744 102.230 84.100 1.00 35.16 366 SER B N 1
ATOM 6285 C CA . SER B 1 366 ? 35.806 103.299 85.102 1.00 43.59 366 SER B CA 1
ATOM 6286 C C . SER B 1 366 ? 34.493 104.071 85.195 1.00 44.80 366 SER B C 1
ATOM 6287 O O . SER B 1 366 ? 34.211 104.718 86.203 1.00 43.89 366 SER B O 1
ATOM 6290 N N . LEU B 1 367 ? 33.717 104.031 84.120 1.00 40.00 367 LEU B N 1
ATOM 6291 C CA . LEU B 1 367 ? 32.431 104.717 84.064 1.00 42.08 367 LEU B CA 1
ATOM 6292 C C . LEU B 1 367 ? 31.181 103.862 84.283 1.00 37.30 367 LEU B C 1
ATOM 6293 O O . LEU B 1 367 ? 30.075 104.386 84.155 1.00 36.21 367 LEU B O 1
ATOM 6298 N N . TYR B 1 368 ? 31.315 102.565 84.570 1.00 32.32 368 TYR B N 1
ATOM 6299 C CA . TYR B 1 368 ? 30.113 101.715 84.528 1.00 36.83 368 TYR B CA 1
ATOM 6300 C C . TYR B 1 368 ? 29.092 102.118 85.591 1.00 36.34 368 TYR B C 1
ATOM 6301 O O . TYR B 1 368 ? 27.885 102.021 85.356 1.00 35.37 368 TYR B O 1
ATOM 6310 N N . ARG B 1 369 ? 29.556 102.600 86.740 1.00 34.96 369 ARG B N 1
ATOM 6311 C CA . ARG B 1 369 ? 28.620 103.089 87.748 1.00 37.72 369 ARG B CA 1
ATOM 6312 C C . ARG B 1 369 ? 27.852 104.311 87.252 1.00 42.17 369 ARG B C 1
ATOM 6313 O O . ARG B 1 369 ? 26.659 104.455 87.527 1.00 42.13 369 ARG B O 1
ATOM 6321 N N . LYS B 1 370 ? 28.531 105.180 86.507 1.00 44.73 370 LYS B N 1
ATOM 6322 C CA . LYS B 1 370 ? 27.870 106.343 85.927 1.00 47.50 370 LYS B CA 1
ATOM 6323 C C . LYS B 1 370 ? 26.873 105.908 84.865 1.00 44.15 370 LYS B C 1
ATOM 6324 O O . LYS B 1 370 ? 25.788 106.473 84.767 1.00 42.67 370 LYS B O 1
ATOM 6330 N N . VAL B 1 371 ? 27.237 104.893 84.081 1.00 41.29 371 VAL B N 1
ATOM 6331 C CA . VAL B 1 371 ? 26.339 104.363 83.060 1.00 43.07 371 VAL B CA 1
ATOM 6332 C C . VAL B 1 371 ? 25.067 103.822 83.704 1.00 40.00 371 VAL B C 1
ATOM 6333 O O . VAL B 1 371 ? 23.959 104.115 83.250 1.00 39.86 371 VAL B O 1
ATOM 6337 N N . LEU B 1 372 ? 25.246 103.036 84.766 1.00 40.03 372 LEU B N 1
ATOM 6338 C CA . LEU B 1 372 ? 24.137 102.444 85.506 1.00 41.70 372 LEU B CA 1
ATOM 6339 C C . LEU B 1 372 ? 23.262 103.510 86.153 1.00 42.36 372 LEU B C 1
ATOM 6340 O O . LEU B 1 372 ? 22.040 103.392 86.191 1.00 41.75 372 LEU B O 1
ATOM 6345 N N . GLU B 1 373 ? 23.910 104.543 86.678 1.00 43.03 373 GLU B N 1
ATOM 6346 C CA . GLU B 1 373 ? 23.217 105.668 87.289 1.00 47.37 373 GLU B CA 1
ATOM 6347 C C . GLU B 1 373 ? 22.342 106.404 86.271 1.00 49.88 373 GLU B C 1
ATOM 6348 O O . GLU B 1 373 ? 21.198 106.744 86.560 1.00 54.47 373 GLU B O 1
ATOM 6354 N N . LYS B 1 374 ? 22.871 106.623 85.070 1.00 50.13 374 LYS B N 1
ATOM 6355 C CA . LYS B 1 374 ? 22.188 107.453 84.078 1.00 52.77 374 LYS B CA 1
ATOM 6356 C C . LYS B 1 374 ? 21.211 106.723 83.143 1.00 52.91 374 LYS B C 1
ATOM 6357 O O . LYS B 1 374 ? 20.452 107.377 82.426 1.00 50.49 374 LYS B O 1
ATOM 6363 N N . THR B 1 375 ? 21.212 105.390 83.133 1.00 49.21 375 THR B N 1
ATOM 6364 C CA . THR B 1 375 ? 20.432 104.676 82.116 1.00 47.04 375 THR B CA 1
ATOM 6365 C C . THR B 1 375 ? 18.925 104.792 82.333 1.00 49.68 375 THR B C 1
ATOM 6366 O O . THR B 1 375 ? 18.444 104.805 83.465 1.00 51.21 375 THR B O 1
ATOM 6370 N N . ASP B 1 376 ? 18.190 104.889 81.229 1.00 48.24 376 ASP B N 1
ATOM 6371 C CA . ASP B 1 376 ? 16.733 104.927 81.272 1.00 52.43 376 ASP B CA 1
ATOM 6372 C C . ASP B 1 376 ? 16.139 103.530 81.100 1.00 47.73 376 ASP B C 1
ATOM 6373 O O . ASP B 1 376 ? 14.925 103.351 81.171 1.00 45.73 376 ASP B O 1
ATOM 6378 N N . LEU B 1 377 ? 17.005 102.543 80.883 1.00 44.60 377 LEU B N 1
ATOM 6379 C CA . LEU B 1 377 ? 16.571 101.162 80.697 1.00 44.64 377 LEU B CA 1
ATOM 6380 C C . LEU B 1 377 ? 16.207 100.517 82.028 1.00 44.78 377 LEU B C 1
ATOM 6381 O O . LEU B 1 377 ? 16.867 100.757 83.031 1.00 42.13 377 LEU B O 1
ATOM 6386 N N . PRO B 1 378 ? 15.149 99.695 82.037 1.00 50.68 378 PRO B N 1
ATOM 6387 C CA . PRO B 1 378 ? 14.623 99.115 83.280 1.00 53.26 378 PRO B CA 1
ATOM 6388 C C . PRO B 1 378 ? 15.433 97.926 83.801 1.00 48.22 378 PRO B C 1
ATOM 6389 O O . PRO B 1 378 ? 14.870 96.855 84.004 1.00 52.66 378 PRO B O 1
ATOM 6393 N N . VAL B 1 379 ? 16.735 98.111 83.995 1.00 42.25 379 VAL B N 1
ATOM 6394 C CA . VAL B 1 379 ? 17.595 97.056 84.525 1.00 38.84 379 VAL B CA 1
ATOM 6395 C C . VAL B 1 379 ? 17.426 96.866 86.025 1.00 39.63 379 VAL B C 1
ATOM 6396 O O . VAL B 1 379 ? 16.861 97.715 86.708 1.00 43.77 379 VAL B O 1
ATOM 6400 N N . ASP B 1 380 ? 17.908 95.732 86.522 1.00 35.82 380 ASP B N 1
ATOM 6401 C CA . ASP B 1 380 ? 17.988 95.481 87.953 1.00 36.99 380 ASP B CA 1
ATOM 6402 C C . ASP B 1 380 ? 19.364 95.967 88.398 1.00 40.73 380 ASP B C 1
ATOM 6403 O O . ASP B 1 380 ? 20.374 95.357 88.070 1.00 36.65 380 ASP B O 1
ATOM 6408 N N . LYS B 1 381 ? 19.398 97.060 89.158 1.00 39.35 381 LYS B N 1
ATOM 6409 C CA . LYS B 1 381 ? 20.658 97.725 89.465 1.00 34.55 381 LYS B CA 1
ATOM 6410 C C . LYS B 1 381 ? 21.533 96.890 90.385 1.00 30.88 381 LYS B C 1
ATOM 6411 O O . LYS B 1 381 ? 22.740 96.783 90.167 1.00 36.15 381 LYS B O 1
ATOM 6417 N N . GLN B 1 382 ? 20.930 96.311 91.419 1.00 30.63 382 GLN B N 1
ATOM 6418 C CA . GLN B 1 382 ? 21.675 95.470 92.344 1.00 36.74 382 GLN B CA 1
ATOM 6419 C C . GLN B 1 382 ? 22.254 94.253 91.626 1.00 38.87 382 GLN B C 1
ATOM 6420 O O . GLN B 1 382 ? 23.409 93.884 91.844 1.00 31.58 382 GLN B O 1
ATOM 6426 N N . LEU B 1 383 ? 21.440 93.634 90.772 1.00 36.67 383 LEU B N 1
ATOM 6427 C CA . LEU B 1 383 ? 21.870 92.465 90.007 1.00 32.75 383 LEU B CA 1
ATOM 6428 C C . LEU B 1 383 ? 22.976 92.841 89.026 1.00 35.23 383 LEU B C 1
ATOM 6429 O O . LEU B 1 383 ? 23.950 92.110 88.878 1.00 27.98 383 LEU B O 1
ATOM 6434 N N . PHE B 1 384 ? 22.798 93.982 88.354 1.00 36.57 384 PHE B N 1
ATOM 6435 C CA . PHE B 1 384 ? 23.830 94.579 87.507 1.00 31.02 384 PHE B CA 1
ATOM 6436 C C . PHE B 1 384 ? 25.150 94.682 88.267 1.00 31.64 384 PHE B C 1
ATOM 6437 O O . PHE B 1 384 ? 26.193 94.261 87.781 1.00 25.17 384 PHE B O 1
ATOM 6445 N N . LEU B 1 385 ? 25.107 95.266 89.457 1.00 32.98 385 LEU B N 1
ATOM 6446 C CA . LEU B 1 385 ? 26.320 95.431 90.249 1.00 33.17 385 LEU B CA 1
ATOM 6447 C C . LEU B 1 385 ? 26.942 94.091 90.630 1.00 32.03 385 LEU B C 1
ATOM 6448 O O . LEU B 1 385 ? 28.161 93.941 90.583 1.00 32.78 385 LEU B O 1
ATOM 6453 N N . GLU B 1 386 ? 26.110 93.121 91.001 1.00 33.03 386 GLU B N 1
ATOM 6454 C CA . GLU B 1 386 ? 26.613 91.805 91.396 1.00 30.08 386 GLU B CA 1
ATOM 6455 C C . GLU B 1 386 ? 27.244 91.062 90.213 1.00 29.13 386 GLU B C 1
ATOM 6456 O O . GLU B 1 386 ? 28.288 90.440 90.354 1.00 30.57 386 GLU B O 1
ATOM 6462 N N . GLN B 1 387 ? 26.606 91.121 89.047 1.00 29.33 387 GLN B N 1
ATOM 6463 C CA . GLN B 1 387 ? 27.132 90.431 87.865 1.00 19.73 387 GLN B CA 1
ATOM 6464 C C . GLN B 1 387 ? 28.478 91.010 87.421 1.00 19.31 387 GLN B C 1
ATOM 6465 O O . GLN B 1 387 ? 29.410 90.278 87.120 1.00 27.86 387 GLN B O 1
ATOM 6471 N N . ILE B 1 388 ? 28.584 92.334 87.384 1.00 22.08 388 ILE B N 1
ATOM 6472 C CA . ILE B 1 388 ? 29.794 92.926 86.846 1.00 24.76 388 ILE B CA 1
ATOM 6473 C C . ILE B 1 388 ? 30.919 92.828 87.886 1.00 28.59 388 ILE B C 1
ATOM 6474 O O . ILE B 1 388 ? 32.099 92.734 87.523 1.00 26.64 388 ILE B O 1
ATOM 6479 N N . ASP B 1 389 ? 30.551 92.810 89.169 1.00 24.93 389 ASP B N 1
ATOM 6480 C CA . ASP B 1 389 ? 31.524 92.596 90.245 1.00 23.82 389 ASP B CA 1
ATOM 6481 C C . ASP B 1 389 ? 32.198 91.235 90.067 1.00 26.48 389 ASP B C 1
ATOM 6482 O O . ASP B 1 389 ? 33.420 91.108 90.200 1.00 24.23 389 ASP B O 1
ATOM 6487 N N . LEU B 1 390 ? 31.392 90.224 89.755 1.00 25.39 390 LEU B N 1
ATOM 6488 C CA . LEU B 1 390 ? 31.913 88.889 89.464 1.00 24.90 390 LEU B CA 1
ATOM 6489 C C . LEU B 1 390 ? 32.841 88.894 88.249 1.00 21.79 390 LEU B C 1
ATOM 6490 O O . LEU B 1 390 ? 33.883 88.237 88.275 1.00 26.09 390 LEU B O 1
ATOM 6495 N N . ASP B 1 391 ? 32.475 89.614 87.183 1.00 24.15 391 ASP B N 1
ATOM 6496 C CA . ASP B 1 391 ? 33.361 89.691 86.013 1.00 24.19 391 ASP B CA 1
ATOM 6497 C C . ASP B 1 391 ? 34.731 90.242 86.404 1.00 25.98 391 ASP B C 1
ATOM 6498 O O . ASP B 1 391 ? 35.763 89.700 86.003 1.00 24.30 391 ASP B O 1
ATOM 6503 N N . VAL B 1 392 ? 34.731 91.311 87.197 1.00 23.82 392 VAL B N 1
ATOM 6504 C CA . VAL B 1 392 ? 35.974 91.958 87.629 1.00 26.86 392 VAL B CA 1
ATOM 6505 C C . VAL B 1 392 ? 36.770 91.033 88.556 1.00 25.90 392 VAL B C 1
ATOM 6506 O O . VAL B 1 392 ? 37.986 90.891 88.416 1.00 26.36 392 VAL B O 1
ATOM 6510 N N . LYS B 1 393 ? 36.072 90.390 89.484 1.00 23.60 393 LYS B N 1
ATOM 6511 C CA . LYS B 1 393 ? 36.707 89.442 90.401 1.00 30.37 393 LYS B CA 1
ATOM 6512 C C . LYS B 1 393 ? 37.417 88.311 89.639 1.00 29.18 393 LYS B C 1
ATOM 6513 O O . LYS B 1 393 ? 38.566 87.972 89.935 1.00 23.50 393 LYS B O 1
ATOM 6519 N N . ALA B 1 394 ? 36.747 87.748 88.636 1.00 21.68 394 ALA B N 1
ATOM 6520 C CA . ALA B 1 394 ? 37.344 86.682 87.836 1.00 20.05 394 ALA B CA 1
ATOM 6521 C C . ALA B 1 394 ? 38.628 87.138 87.140 1.00 24.00 394 ALA B C 1
ATOM 6522 O O . ALA B 1 394 ? 39.631 86.436 87.172 1.00 24.75 394 ALA B O 1
ATOM 6524 N N . THR B 1 395 ? 38.595 88.311 86.508 1.00 26.84 395 THR B N 1
ATOM 6525 C CA . THR B 1 395 ? 39.790 88.856 85.871 1.00 27.68 395 THR B CA 1
ATOM 6526 C C . THR B 1 395 ? 40.935 89.044 86.861 1.00 24.13 395 THR B C 1
ATOM 6527 O O . THR B 1 395 ? 42.086 88.697 86.575 1.00 25.87 395 THR B O 1
ATOM 6531 N N . ASN B 1 396 ? 40.620 89.638 88.007 1.00 23.08 396 ASN B N 1
ATOM 6532 C CA . ASN B 1 396 ? 41.623 89.896 89.030 1.00 22.17 396 ASN B CA 1
ATOM 6533 C C . ASN B 1 396 ? 42.215 88.597 89.604 1.00 22.49 396 ASN B C 1
ATOM 6534 O O . ASN B 1 396 ? 43.422 88.508 89.881 1.00 24.62 396 ASN B O 1
ATOM 6539 N N . PHE B 1 397 ? 41.373 87.590 89.788 1.00 23.23 397 PHE B N 1
ATOM 6540 C CA . PHE B 1 397 ? 41.862 86.309 90.303 1.00 22.81 397 PHE B CA 1
ATOM 6541 C C . PHE B 1 397 ? 42.781 85.666 89.283 1.00 23.32 397 PHE B C 1
ATOM 6542 O O . PHE B 1 397 ? 43.871 85.215 89.607 1.00 23.51 397 PHE B O 1
ATOM 6550 N N . TYR B 1 398 ? 42.335 85.668 88.033 1.00 20.64 398 TYR B N 1
ATOM 6551 C CA . TYR B 1 398 ? 43.048 85.006 86.945 1.00 20.05 398 TYR B CA 1
ATOM 6552 C C . TYR B 1 398 ? 44.438 85.600 86.779 1.00 23.95 398 TYR B C 1
ATOM 6553 O O . TYR B 1 398 ? 45.402 84.885 86.520 1.00 29.56 398 TYR B O 1
ATOM 6562 N N . SER B 1 399 ? 44.538 86.914 86.943 1.00 22.86 399 SER B N 1
ATOM 6563 C CA . SER B 1 399 ? 45.788 87.620 86.678 1.00 24.48 399 SER B CA 1
ATOM 6564 C C . SER B 1 399 ? 46.898 87.263 87.654 1.00 24.71 399 SER B C 1
ATOM 6565 O O . SER B 1 399 ? 48.077 87.435 87.346 1.00 24.79 399 SER B O 1
ATOM 6568 N N . MET B 1 400 ? 46.531 86.779 88.830 1.00 23.81 400 MET B N 1
ATOM 6569 C CA . MET B 1 400 ? 47.541 86.284 89.774 1.00 28.27 400 MET B CA 1
ATOM 6570 C C . MET B 1 400 ? 48.274 85.054 89.241 1.00 31.56 400 MET B C 1
ATOM 6571 O O . MET B 1 400 ? 49.328 84.678 89.761 1.00 29.71 400 MET B O 1
ATOM 6576 N N . PHE B 1 401 ? 47.699 84.401 88.233 1.00 25.44 401 PHE B N 1
ATOM 6577 C CA . PHE B 1 401 ? 48.313 83.196 87.679 1.00 27.17 401 PHE B CA 1
ATOM 6578 C C . PHE B 1 401 ? 49.099 83.430 86.390 1.00 25.61 401 PHE B C 1
ATOM 6579 O O . PHE B 1 401 ? 49.555 82.474 85.772 1.00 25.94 401 PHE B O 1
ATOM 6587 N N . PHE B 1 402 ? 49.233 84.693 85.976 1.00 24.31 402 PHE B N 1
ATOM 6588 C CA . PHE B 1 402 ? 50.189 85.044 84.923 1.00 23.71 402 PHE B CA 1
ATOM 6589 C C . PHE B 1 402 ? 51.549 84.520 85.370 1.00 28.91 402 PHE B C 1
ATOM 6590 O O . PHE B 1 402 ? 51.939 84.760 86.506 1.00 26.22 402 PHE B O 1
ATOM 6598 N N . PRO B 1 403 ? 52.271 83.811 84.489 1.00 29.49 403 PRO B N 1
ATOM 6599 C CA . PRO B 1 403 ? 53.583 83.257 84.854 1.00 31.93 403 PRO B CA 1
ATOM 6600 C C . PRO B 1 403 ? 54.566 84.320 85.340 1.00 34.80 403 PRO B C 1
ATOM 6601 O O . PRO B 1 403 ? 55.408 84.037 86.193 1.00 32.34 403 PRO B O 1
ATOM 6605 N N . SER B 1 404 ? 54.458 85.534 84.813 1.00 35.82 404 SER B N 1
ATOM 6606 C CA . SER B 1 404 ? 55.356 86.604 85.229 1.00 33.02 404 SER B CA 1
ATOM 6607 C C . SER B 1 404 ? 54.781 87.410 86.378 1.00 33.27 404 SER B C 1
ATOM 6608 O O . SER B 1 404 ? 53.713 88.007 86.253 1.00 33.94 404 SER B O 1
ATOM 6611 N N . VAL B 1 405 ? 55.508 87.444 87.490 1.00 31.04 405 VAL B N 1
ATOM 6612 C CA . VAL B 1 405 ? 55.046 88.137 88.684 1.00 32.18 405 VAL B CA 1
ATOM 6613 C C . VAL B 1 405 ? 54.798 89.617 88.386 1.00 32.49 405 VAL B C 1
ATOM 6614 O O . VAL B 1 405 ? 53.863 90.219 88.925 1.00 35.04 405 VAL B O 1
ATOM 6618 N N . GLU B 1 406 ? 55.608 90.183 87.492 1.00 32.18 406 GLU B N 1
ATOM 6619 C CA . GLU B 1 406 ? 55.485 91.591 87.101 1.00 35.32 406 GLU B CA 1
ATOM 6620 C C . GLU B 1 406 ? 54.178 91.900 86.370 1.00 33.26 406 GLU B C 1
ATOM 6621 O O . GLU B 1 406 ? 53.808 93.062 86.222 1.00 39.28 406 GLU B O 1
ATOM 6627 N N . GLN B 1 407 ? 53.484 90.871 85.897 1.00 28.50 407 GLN B N 1
ATOM 6628 C CA . GLN B 1 407 ? 52.228 91.088 85.182 1.00 34.27 407 GLN B CA 1
ATOM 6629 C C . GLN B 1 407 ? 50.993 90.979 86.077 1.00 34.37 407 GLN B C 1
ATOM 6630 O O . GLN B 1 407 ? 49.870 91.115 85.592 1.00 32.67 407 GLN B O 1
ATOM 6636 N N . ARG B 1 408 ? 51.192 90.742 87.375 1.00 30.91 408 ARG B N 1
ATOM 6637 C CA . ARG B 1 408 ? 50.075 90.392 88.263 1.00 28.38 408 ARG B CA 1
ATOM 6638 C C . ARG B 1 408 ? 49.383 91.576 88.958 1.00 27.85 408 ARG B C 1
ATOM 6639 O O . ARG B 1 408 ? 48.352 91.406 89.602 1.00 31.81 408 ARG B O 1
ATOM 6657 N N . GLY B 1 410 ? 47.389 95.225 89.431 1.00 32.80 410 GLY B N 1
ATOM 6658 C CA . GLY B 1 410 ? 46.389 96.096 88.834 1.00 35.65 410 GLY B CA 1
ATOM 6659 C C . GLY B 1 410 ? 45.113 95.365 88.466 1.00 34.39 410 GLY B C 1
ATOM 6660 O O . GLY B 1 410 ? 45.075 94.140 88.469 1.00 32.54 410 GLY B O 1
ATOM 6661 N N . GLU B 1 411 ? 44.061 96.122 88.163 1.00 30.88 411 GLU B N 1
ATOM 6662 C CA . GLU B 1 411 ? 42.813 95.529 87.699 1.00 30.54 411 GLU B CA 1
ATOM 6663 C C . GLU B 1 411 ? 42.682 95.746 86.206 1.00 28.99 411 GLU B C 1
ATOM 6664 O O . GLU B 1 411 ? 42.405 96.862 85.768 1.00 26.49 411 GLU B O 1
ATOM 6670 N N . ARG B 1 412 ? 42.854 94.676 85.437 1.00 25.84 412 ARG B N 1
ATOM 6671 C CA . ARG B 1 412 ? 42.976 94.783 83.987 1.00 32.35 412 ARG B CA 1
ATOM 6672 C C . ARG B 1 412 ? 41.693 95.277 83.357 1.00 28.71 412 ARG B C 1
ATOM 6673 O O . ARG B 1 412 ? 41.725 95.900 82.306 1.00 30.80 412 ARG B O 1
ATOM 6681 N N . ASP B 1 413 ? 40.561 94.978 83.984 1.00 24.10 413 ASP B N 1
ATOM 6682 C CA . ASP B 1 413 ? 39.298 95.479 83.474 1.00 28.06 413 ASP B CA 1
ATOM 6683 C C . ASP B 1 413 ? 39.282 97.004 83.434 1.00 31.45 413 ASP B C 1
ATOM 6684 O O . ASP B 1 413 ? 38.657 97.590 82.558 1.00 31.81 413 ASP B O 1
ATOM 6689 N N . PHE B 1 414 ? 39.889 97.641 84.430 1.00 27.95 414 PHE B N 1
ATOM 6690 C CA . PHE B 1 414 ? 40.020 99.106 84.427 1.00 32.31 414 PHE B CA 1
ATOM 6691 C C . PHE B 1 414 ? 41.240 99.655 83.685 1.00 35.08 414 PHE B C 1
ATOM 6692 O O . PHE B 1 414 ? 41.205 100.772 83.187 1.00 41.46 414 PHE B O 1
ATOM 6700 N N . SER B 1 415 ? 42.330 98.897 83.640 1.00 37.18 415 SER B N 1
ATOM 6701 C CA . SER B 1 415 ? 43.558 99.405 83.020 1.00 36.03 415 SER B CA 1
ATOM 6702 C C . SER B 1 415 ? 43.625 99.186 81.509 1.00 36.01 415 SER B C 1
ATOM 6703 O O . SER B 1 415 ? 44.370 99.875 80.818 1.00 36.45 415 SER B O 1
ATOM 6706 N N . ILE B 1 416 ? 42.856 98.224 81.001 1.00 33.09 416 ILE B N 1
ATOM 6707 C CA . ILE B 1 416 ? 42.852 97.916 79.567 1.00 34.95 416 ILE B CA 1
ATOM 6708 C C . ILE B 1 416 ? 41.544 98.300 78.911 1.00 35.13 416 ILE B C 1
ATOM 6709 O O . ILE B 1 416 ? 40.515 97.678 79.171 1.00 35.77 416 ILE B O 1
ATOM 6714 N N . HIS B 1 417 ? 41.589 99.317 78.057 1.00 29.28 417 HIS B N 1
ATOM 6715 C CA . HIS B 1 417 ? 40.409 99.746 77.315 1.00 34.31 417 HIS B CA 1
ATOM 6716 C C . HIS B 1 417 ? 40.032 98.725 76.247 1.00 32.77 417 HIS B C 1
ATOM 6717 O O . HIS B 1 417 ? 40.857 97.889 75.882 1.00 34.59 417 HIS B O 1
ATOM 6724 N N . PRO B 1 418 ? 38.780 98.778 75.754 1.00 36.45 418 PRO B N 1
ATOM 6725 C CA . PRO B 1 418 ? 38.400 97.881 74.658 1.00 36.87 418 PRO B CA 1
ATOM 6726 C C . PRO B 1 418 ? 39.432 97.919 73.539 1.00 32.41 418 PRO B C 1
ATOM 6727 O O . PRO B 1 418 ? 39.893 98.999 73.177 1.00 39.68 418 PRO B O 1
ATOM 6731 N N . ILE B 1 419 ? 39.818 96.759 73.029 1.00 31.08 419 ILE B N 1
ATOM 6732 C CA . ILE B 1 419 ? 40.790 96.707 71.945 1.00 32.75 419 ILE B CA 1
ATOM 6733 C C . ILE B 1 419 ? 40.185 97.369 70.703 1.00 32.61 419 ILE B C 1
ATOM 6734 O O . ILE B 1 419 ? 39.048 97.084 70.334 1.00 32.65 419 ILE B O 1
ATOM 6739 N N . PHE B 1 420 ? 40.936 98.273 70.080 1.00 30.55 420 PHE B N 1
ATOM 6740 C CA . PHE B 1 420 ? 40.488 98.938 68.857 1.00 35.29 420 PHE B CA 1
ATOM 6741 C C . PHE B 1 420 ? 41.455 98.641 67.713 1.00 38.54 420 PHE B C 1
ATOM 6742 O O . PHE B 1 420 ? 42.618 99.036 67.767 1.00 36.90 420 PHE B O 1
ATOM 6750 N N . LEU B 1 421 ? 40.971 97.944 66.688 1.00 40.63 421 LEU B N 1
ATOM 6751 C CA . LEU B 1 421 ? 41.785 97.607 65.517 1.00 44.32 421 LEU B CA 1
ATOM 6752 C C . LEU B 1 421 ? 41.457 98.456 64.315 1.00 41.72 421 LEU B C 1
ATOM 6753 O O . LEU B 1 421 ? 40.305 98.534 63.913 1.00 42.03 421 LEU B O 1
ATOM 6758 N N . ARG B 1 422 ? 42.465 99.076 63.720 1.00 48.84 422 ARG B N 1
ATOM 6759 C CA . ARG B 1 422 ? 42.234 99.885 62.537 1.00 54.21 422 ARG B CA 1
ATOM 6760 C C . ARG B 1 422 ? 42.324 99.011 61.287 1.00 59.92 422 ARG B C 1
ATOM 6761 O O . ARG B 1 422 ? 43.095 98.054 61.252 1.00 60.90 422 ARG B O 1
ATOM 6769 N N . THR B 1 423 ? 41.513 99.318 60.278 1.00 60.97 423 THR B N 1
ATOM 6770 C CA . THR B 1 423 ? 41.553 98.563 59.029 1.00 65.70 423 THR B CA 1
ATOM 6771 C C . THR B 1 423 ? 42.640 99.089 58.096 1.00 70.02 423 THR B C 1
ATOM 6772 O O . THR B 1 423 ? 43.819 98.778 58.270 1.00 73.44 423 THR B O 1
ATOM 6776 N N . MET C 1 1 ? 6.762 21.971 155.699 1.00 39.96 1 MET C N 1
ATOM 6777 C CA . MET C 1 1 ? 8.178 22.100 155.310 1.00 37.09 1 MET C CA 1
ATOM 6778 C C . MET C 1 1 ? 8.455 23.334 154.452 1.00 29.86 1 MET C C 1
ATOM 6779 O O . MET C 1 1 ? 7.732 23.577 153.498 1.00 26.66 1 MET C O 1
ATOM 6784 N N . LYS C 1 2 ? 9.518 24.078 154.771 1.00 26.84 2 LYS C N 1
ATOM 6785 C CA . LYS C 1 2 ? 9.840 25.316 154.067 1.00 23.49 2 LYS C CA 1
ATOM 6786 C C . LYS C 1 2 ? 11.283 25.317 153.607 1.00 23.50 2 LYS C C 1
ATOM 6787 O O . LYS C 1 2 ? 12.189 24.944 154.359 1.00 24.39 2 LYS C O 1
ATOM 6793 N N . VAL C 1 3 ? 11.493 25.733 152.368 1.00 22.96 3 VAL C N 1
ATOM 6794 C CA . VAL C 1 3 ? 12.842 25.907 151.840 1.00 20.88 3 VAL C CA 1
ATOM 6795 C C . VAL C 1 3 ? 13.032 27.324 151.313 1.00 22.72 3 VAL C C 1
ATOM 6796 O O . VAL C 1 3 ? 12.300 27.764 150.428 1.00 26.86 3 VAL C O 1
ATOM 6800 N N . LEU C 1 4 ? 14.004 28.042 151.875 1.00 20.26 4 LEU C N 1
ATOM 6801 C CA . LEU C 1 4 ? 14.291 29.416 151.470 1.00 19.62 4 LEU C CA 1
ATOM 6802 C C . LEU C 1 4 ? 15.151 29.414 150.221 1.00 21.61 4 LEU C C 1
ATOM 6803 O O . LEU C 1 4 ? 16.216 28.798 150.216 1.00 26.54 4 LEU C O 1
ATOM 6808 N N . GLY C 1 5 ? 14.669 30.023 149.137 1.00 22.00 5 GLY C N 1
ATOM 6809 C CA . GLY C 1 5 ? 15.546 30.313 148.013 1.00 19.21 5 GLY C CA 1
ATOM 6810 C C . GLY C 1 5 ? 16.100 31.733 148.026 1.00 20.23 5 GLY C C 1
ATOM 6811 O O . GLY C 1 5 ? 15.388 32.671 148.354 1.00 18.88 5 GLY C O 1
ATOM 6812 N N . VAL C 1 6 ? 17.342 31.924 147.587 1.00 21.47 6 VAL C N 1
ATOM 6813 C CA . VAL C 1 6 ? 17.846 33.283 147.434 1.00 19.46 6 VAL C CA 1
ATOM 6814 C C . VAL C 1 6 ? 18.593 33.416 146.115 1.00 20.47 6 VAL C C 1
ATOM 6815 O O . VAL C 1 6 ? 19.228 32.466 145.654 1.00 20.86 6 VAL C O 1
ATOM 6819 N N . VAL C 1 7 ? 18.477 34.594 145.504 1.00 18.15 7 VAL C N 1
ATOM 6820 C CA . VAL C 1 7 ? 19.130 34.893 144.230 1.00 19.64 7 VAL C CA 1
ATOM 6821 C C . VAL C 1 7 ? 20.281 35.814 144.538 1.00 18.87 7 VAL C C 1
ATOM 6822 O O . VAL C 1 7 ? 20.082 36.892 145.099 1.00 19.08 7 VAL C O 1
ATOM 6826 N N . VAL C 1 8 ? 21.496 35.390 144.201 1.00 17.54 8 VAL C N 1
ATOM 6827 C CA . VAL C 1 8 ? 22.673 36.063 144.730 1.00 16.16 8 VAL C CA 1
ATOM 6828 C C . VAL C 1 8 ? 23.790 36.120 143.694 1.00 18.90 8 VAL C C 1
ATOM 6829 O O . VAL C 1 8 ? 23.822 35.346 142.745 1.00 19.19 8 VAL C O 1
ATOM 6833 N N . GLU C 1 9 ? 24.700 37.060 143.894 1.00 16.93 9 GLU C N 1
ATOM 6834 C CA . GLU C 1 9 ? 25.939 37.148 143.126 1.00 21.15 9 GLU C CA 1
ATOM 6835 C C . GLU C 1 9 ? 27.146 37.055 144.057 1.00 20.60 9 GLU C C 1
ATOM 6836 O O . GLU C 1 9 ? 28.173 36.489 143.685 1.00 19.87 9 GLU C O 1
ATOM 6842 N N . TYR C 1 10 ? 27.097 37.790 145.164 1.00 20.74 10 TYR C N 1
ATOM 6843 C CA . TYR C 1 10 ? 28.153 37.714 146.189 1.00 18.53 10 TYR C CA 1
ATOM 6844 C C . TYR C 1 10 ? 29.512 38.072 145.613 1.00 23.09 10 TYR C C 1
ATOM 6845 O O . TYR C 1 10 ? 30.421 37.235 145.596 1.00 20.92 10 TYR C O 1
ATOM 6854 N N . ASN C 1 11 ? 29.662 39.311 145.168 1.00 19.54 11 ASN C N 1
ATOM 6855 C CA . ASN C 1 11 ? 30.866 39.715 144.449 1.00 17.51 11 ASN C CA 1
ATOM 6856 C C . ASN C 1 11 ? 31.570 40.924 145.066 1.00 18.29 11 ASN C C 1
ATOM 6857 O O . ASN C 1 11 ? 31.631 41.984 144.449 1.00 22.27 11 ASN C O 1
ATOM 6862 N N . PRO C 1 12 ? 32.159 40.764 146.274 1.00 23.49 12 PRO C N 1
ATOM 6863 C CA . PRO C 1 12 ? 32.217 39.566 147.124 1.00 23.04 12 PRO C CA 1
ATOM 6864 C C . PRO C 1 12 ? 31.065 39.495 148.127 1.00 25.48 12 PRO C C 1
ATOM 6865 O O . PRO C 1 12 ? 30.298 40.450 148.247 1.00 23.97 12 PRO C O 1
ATOM 6869 N N . PHE C 1 13 ? 30.977 38.394 148.873 1.00 21.88 13 PHE C N 1
ATOM 6870 C CA . PHE C 1 13 ? 29.985 38.272 149.937 1.00 18.57 13 PHE C CA 1
ATOM 6871 C C . PHE C 1 13 ? 30.379 39.263 151.028 1.00 26.95 13 PHE C C 1
ATOM 6872 O O . PHE C 1 13 ? 31.466 39.163 151.572 1.00 25.25 13 PHE C O 1
ATOM 6880 N N . HIS C 1 14 ? 29.490 40.189 151.375 1.00 22.68 14 HIS C N 1
ATOM 6881 C CA . HIS C 1 14 ? 29.825 41.215 152.352 1.00 20.63 14 HIS C CA 1
ATOM 6882 C C . HIS C 1 14 ? 28.820 41.295 153.507 1.00 21.01 14 HIS C C 1
ATOM 6883 O O . HIS C 1 14 ? 27.932 40.443 153.632 1.00 28.87 14 HIS C O 1
ATOM 6890 N N . ASN C 1 15 ? 28.977 42.307 154.360 1.00 22.00 15 ASN C N 1
ATOM 6891 C CA . ASN C 1 15 ? 28.129 42.424 155.545 1.00 22.57 15 ASN C CA 1
ATOM 6892 C C . ASN C 1 15 ? 26.661 42.637 155.193 1.00 25.17 15 ASN C C 1
ATOM 6893 O O . ASN C 1 15 ? 25.785 42.180 155.924 1.00 26.41 15 ASN C O 1
ATOM 6898 N N . GLY C 1 16 ? 26.389 43.305 154.071 1.00 24.02 16 GLY C N 1
ATOM 6899 C CA . GLY C 1 16 ? 25.019 43.421 153.580 1.00 21.98 16 GLY C CA 1
ATOM 6900 C C . GLY C 1 16 ? 24.433 42.058 153.223 1.00 25.39 16 GLY C C 1
ATOM 6901 O O . GLY C 1 16 ? 23.263 41.751 153.488 1.00 22.22 16 GLY C O 1
ATOM 6902 N N . HIS C 1 17 ? 25.249 41.219 152.608 1.00 19.66 17 HIS C N 1
ATOM 6903 C CA . HIS C 1 17 ? 24.806 39.866 152.274 1.00 20.03 17 HIS C CA 1
ATOM 6904 C C . HIS C 1 17 ? 24.524 39.042 153.526 1.00 24.98 17 HIS C C 1
ATOM 6905 O O . HIS C 1 17 ? 23.593 38.241 153.545 1.00 25.19 17 HIS C O 1
ATOM 6912 N N . LEU C 1 18 ? 25.311 39.260 154.576 1.00 22.79 18 LEU C N 1
ATOM 6913 C CA . LEU C 1 18 ? 25.091 38.530 155.825 1.00 23.67 18 LEU C CA 1
ATOM 6914 C C . LEU C 1 18 ? 23.780 38.969 156.449 1.00 22.51 18 LEU C C 1
ATOM 6915 O O . LEU C 1 18 ? 22.993 38.147 156.929 1.00 22.37 18 LEU C O 1
ATOM 6920 N N . TYR C 1 19 ? 23.559 40.278 156.462 1.00 23.06 19 TYR C N 1
ATOM 6921 C CA . TYR C 1 19 ? 22.319 40.817 156.999 1.00 23.33 19 TYR C CA 1
ATOM 6922 C C . TYR C 1 19 ? 21.117 40.244 156.245 1.00 22.53 19 TYR C C 1
ATOM 6923 O O . TYR C 1 19 ? 20.108 39.867 156.854 1.00 26.28 19 TYR C O 1
ATOM 6932 N N . HIS C 1 20 ? 21.216 40.185 154.922 1.00 22.14 20 HIS C N 1
ATOM 6933 C CA . HIS C 1 20 ? 20.113 39.645 154.119 1.00 25.07 20 HIS C CA 1
ATOM 6934 C C . HIS C 1 20 ? 19.860 38.170 154.426 1.00 25.64 20 HIS C C 1
ATOM 6935 O O . HIS C 1 20 ? 18.714 37.753 154.638 1.00 22.09 20 HIS C O 1
ATOM 6942 N N . LEU C 1 21 ? 20.920 37.375 154.435 1.00 22.93 21 LEU C N 1
ATOM 6943 C CA . LEU C 1 21 ? 20.765 35.942 154.672 1.00 22.20 21 LEU C CA 1
ATOM 6944 C C . LEU C 1 21 ? 20.199 35.685 156.066 1.00 25.65 21 LEU C C 1
ATOM 6945 O O . LEU C 1 21 ? 19.277 34.878 156.235 1.00 24.06 21 LEU C O 1
ATOM 6950 N N . THR C 1 22 ? 20.727 36.403 157.056 1.00 22.02 22 THR C N 1
ATOM 6951 C CA . THR C 1 22 ? 20.263 36.281 158.429 1.00 28.04 22 THR C CA 1
ATOM 6952 C C . THR C 1 22 ? 18.793 36.668 158.551 1.00 28.00 22 THR C C 1
ATOM 6953 O O . THR C 1 22 ? 17.995 35.925 159.111 1.00 26.02 22 THR C O 1
ATOM 6957 N N . SER C 1 23 ? 18.438 37.833 158.027 1.00 27.52 23 SER C N 1
ATOM 6958 C CA . SER C 1 23 ? 17.060 38.299 158.059 1.00 24.77 23 SER C CA 1
ATOM 6959 C C . SER C 1 23 ? 16.088 37.354 157.338 1.00 21.88 23 SER C C 1
ATOM 6960 O O . SER C 1 23 ? 14.957 37.140 157.795 1.00 21.98 23 SER C O 1
ATOM 6963 N N . ALA C 1 24 ? 16.510 36.826 156.193 1.00 21.91 24 ALA C N 1
ATOM 6964 C CA . ALA C 1 24 ? 15.658 35.944 155.399 1.00 26.09 24 ALA C CA 1
ATOM 6965 C C . ALA C 1 24 ? 15.375 34.642 156.156 1.00 24.75 24 ALA C C 1
ATOM 6966 O O . ALA C 1 24 ? 14.237 34.174 156.216 1.00 24.26 24 ALA C O 1
ATOM 6968 N N . ARG C 1 25 ? 16.400 34.095 156.795 1.00 23.11 25 ARG C N 1
ATOM 6969 C CA . ARG C 1 25 ? 16.236 32.876 157.588 1.00 21.12 25 ARG C CA 1
ATOM 6970 C C . ARG C 1 25 ? 15.349 33.112 158.816 1.00 26.43 25 ARG C C 1
ATOM 6971 O O . ARG C 1 25 ? 14.527 32.270 159.161 1.00 30.11 25 ARG C O 1
ATOM 6979 N N . GLU C 1 26 ? 15.512 34.255 159.474 1.00 29.36 26 GLU C N 1
ATOM 6980 C CA . GLU C 1 26 ? 14.672 34.595 160.623 1.00 31.28 26 GLU C CA 1
ATOM 6981 C C . GLU C 1 26 ? 13.214 34.796 160.208 1.00 28.71 26 GLU C C 1
ATOM 6982 O O . GLU C 1 26 ? 12.284 34.425 160.932 1.00 26.94 26 GLU C O 1
ATOM 6988 N N . LEU C 1 27 ? 13.022 35.385 159.035 1.00 22.63 27 LEU C N 1
ATOM 6989 C CA . LEU C 1 27 ? 11.685 35.612 158.507 1.00 28.61 27 LEU C CA 1
ATOM 6990 C C . LEU C 1 27 ? 10.977 34.312 158.087 1.00 29.41 27 LEU C C 1
ATOM 6991 O O . LEU C 1 27 ? 9.795 34.105 158.386 1.00 24.89 27 LEU C O 1
ATOM 6996 N N . VAL C 1 28 ? 11.679 33.468 157.344 1.00 27.15 28 VAL C N 1
ATOM 6997 C CA . VAL C 1 28 ? 11.061 32.273 156.758 1.00 25.32 28 VAL C CA 1
ATOM 6998 C C . VAL C 1 28 ? 11.177 31.030 157.660 1.00 27.33 28 VAL C C 1
ATOM 6999 O O . VAL C 1 28 ? 10.389 30.081 157.537 1.00 25.08 28 VAL C O 1
ATOM 7003 N N . LYS C 1 29 ? 12.093 31.079 158.627 1.00 23.41 29 LYS C N 1
ATOM 7004 C CA . LYS C 1 29 ? 12.458 29.894 159.417 1.00 23.57 29 LYS C CA 1
ATOM 7005 C C . LYS C 1 29 ? 12.518 28.623 158.555 1.00 25.76 29 LYS C C 1
ATOM 7006 O O . LYS C 1 29 ? 11.835 27.644 158.847 1.00 27.97 29 LYS C O 1
ATOM 7012 N N . PRO C 1 30 ? 13.350 28.627 157.504 1.00 26.80 30 PRO C N 1
ATOM 7013 C CA . PRO C 1 30 ? 13.382 27.494 156.573 1.00 25.38 30 PRO C CA 1
ATOM 7014 C C . PRO C 1 30 ? 14.006 26.245 157.169 1.00 28.80 30 PRO C C 1
ATOM 7015 O O . PRO C 1 30 ? 14.834 26.328 158.097 1.00 24.68 30 PRO C O 1
ATOM 7019 N N . ASP C 1 31 ? 13.638 25.092 156.624 1.00 24.53 31 ASP C N 1
ATOM 7020 C CA . ASP C 1 31 ? 14.333 23.862 156.992 1.00 31.32 31 ASP C CA 1
ATOM 7021 C C . ASP C 1 31 ? 15.655 23.759 156.241 1.00 23.80 31 ASP C C 1
ATOM 7022 O O . ASP C 1 31 ? 16.618 23.189 156.756 1.00 24.86 31 ASP C O 1
ATOM 7027 N N . TYR C 1 32 ? 15.678 24.293 155.019 1.00 22.71 32 TYR C N 1
ATOM 7028 C CA . TYR C 1 32 ? 16.893 24.344 154.210 1.00 27.83 32 TYR C CA 1
ATOM 7029 C C . TYR C 1 32 ? 16.956 25.649 153.452 1.00 26.65 32 TYR C C 1
ATOM 7030 O O . TYR C 1 32 ? 15.939 26.294 153.198 1.00 24.10 32 TYR C O 1
ATOM 7039 N N . THR C 1 33 ? 18.163 26.024 153.064 1.00 21.58 33 THR C N 1
ATOM 7040 C CA . THR C 1 33 ? 18.363 27.255 152.314 1.00 19.45 33 THR C CA 1
ATOM 7041 C C . THR C 1 33 ? 19.171 26.955 151.060 1.00 22.43 33 THR C C 1
ATOM 7042 O O . THR C 1 33 ? 20.254 26.375 151.137 1.00 24.25 33 THR C O 1
ATOM 7046 N N . ILE C 1 34 ? 18.621 27.350 149.916 1.00 22.12 34 ILE C N 1
ATOM 7047 C CA . ILE C 1 34 ? 19.216 27.109 148.611 1.00 22.64 34 ILE C CA 1
ATOM 7048 C C . ILE C 1 34 ? 19.457 28.437 147.890 1.00 22.31 34 ILE C C 1
ATOM 7049 O O . ILE C 1 34 ? 18.542 29.244 147.756 1.00 24.65 34 ILE C O 1
ATOM 7054 N N . ALA C 1 35 ? 20.680 28.647 147.418 1.00 18.48 35 ALA C N 1
ATOM 7055 C CA . ALA C 1 35 ? 21.022 29.870 146.684 1.00 18.06 35 ALA C CA 1
ATOM 7056 C C . ALA C 1 35 ? 21.236 29.527 145.226 1.00 22.54 35 ALA C C 1
ATOM 7057 O O . ALA C 1 35 ? 21.836 28.494 144.917 1.00 22.40 35 ALA C O 1
ATOM 7059 N N . VAL C 1 36 ? 20.730 30.371 144.335 1.00 20.73 36 VAL C N 1
ATOM 7060 C CA . VAL C 1 36 ? 21.144 30.307 142.944 1.00 21.14 36 VAL C CA 1
ATOM 7061 C C . VAL C 1 36 ? 22.043 31.524 142.702 1.00 20.53 36 VAL C C 1
ATOM 7062 O O . VAL C 1 36 ? 21.669 32.656 142.977 1.00 17.92 36 VAL C O 1
ATOM 7066 N N . MET C 1 37 ? 23.252 31.268 142.215 1.00 22.27 37 MET C N 1
ATOM 7067 C CA . MET C 1 37 ? 24.311 32.266 142.213 1.00 20.00 37 MET C CA 1
ATOM 7068 C C . MET C 1 37 ? 24.938 32.383 140.835 1.00 22.18 37 MET C C 1
ATOM 7069 O O . MET C 1 37 ? 25.246 31.371 140.204 1.00 20.86 37 MET C O 1
ATOM 7074 N N . SER C 1 38 ? 25.134 33.615 140.381 1.00 18.54 38 SER C N 1
ATOM 7075 C CA . SER C 1 38 ? 25.915 33.877 139.187 1.00 20.33 38 SER C CA 1
ATOM 7076 C C . SER C 1 38 ? 27.283 33.253 139.366 1.00 19.54 38 SER C C 1
ATOM 7077 O O . SER C 1 38 ? 27.851 33.278 140.459 1.00 20.12 38 SER C O 1
ATOM 7080 N N . GLY C 1 39 ? 27.829 32.793 138.257 1.00 20.33 39 GLY C N 1
ATOM 7081 C CA . GLY C 1 39 ? 29.072 32.053 138.154 1.00 22.69 39 GLY C CA 1
ATOM 7082 C C . GLY C 1 39 ? 30.243 33.021 138.205 1.00 25.79 39 GLY C C 1
ATOM 7083 O O . GLY C 1 39 ? 30.474 33.688 139.219 1.00 24.30 39 GLY C O 1
ATOM 7084 N N . ASN C 1 40 ? 31.114 32.929 137.213 1.00 17.58 40 ASN C N 1
ATOM 7085 C CA . ASN C 1 40 ? 32.280 33.800 137.160 1.00 17.57 40 ASN C CA 1
ATOM 7086 C C . ASN C 1 40 ? 32.080 35.184 136.529 1.00 21.33 40 ASN C C 1
ATOM 7087 O O . ASN C 1 40 ? 33.010 35.985 136.503 1.00 17.46 40 ASN C O 1
ATOM 7092 N N . PHE C 1 41 ? 30.876 35.448 136.024 1.00 16.53 41 PHE C N 1
ATOM 7093 C CA . PHE C 1 41 ? 30.511 36.753 135.470 1.00 22.28 41 PHE C CA 1
ATOM 7094 C C . PHE C 1 41 ? 29.171 37.194 136.047 1.00 22.09 41 PHE C C 1
ATOM 7095 O O . PHE C 1 41 ? 28.257 36.389 136.159 1.00 22.49 41 PHE C O 1
ATOM 7111 N N . GLN C 1 43 ? 25.815 40.124 136.613 1.00 17.35 43 GLN C N 1
ATOM 7112 C CA . GLN C 1 43 ? 24.749 40.743 135.820 1.00 21.71 43 GLN C CA 1
ATOM 7113 C C . GLN C 1 43 ? 25.081 42.149 135.283 1.00 26.13 43 GLN C C 1
ATOM 7114 O O . GLN C 1 43 ? 24.433 42.633 134.352 1.00 24.94 43 GLN C O 1
ATOM 7120 N N . ARG C 1 44 ? 26.107 42.789 135.839 1.00 19.15 44 ARG C N 1
ATOM 7121 C CA . ARG C 1 44 ? 26.559 44.102 135.363 1.00 28.30 44 ARG C CA 1
ATOM 7122 C C . ARG C 1 44 ? 27.606 43.993 134.254 1.00 25.76 44 ARG C C 1
ATOM 7123 O O . ARG C 1 44 ? 28.150 44.997 133.827 1.00 21.78 44 ARG C O 1
ATOM 7131 N N . GLY C 1 45 ? 27.924 42.780 133.809 1.00 20.90 45 GLY C N 1
ATOM 7132 C CA . GLY C 1 45 ? 28.898 42.624 132.738 1.00 21.33 45 GLY C CA 1
ATOM 7133 C C . GLY C 1 45 ? 30.348 42.629 133.211 1.00 23.69 45 GLY C C 1
ATOM 7134 O O . GLY C 1 45 ? 31.276 42.928 132.445 1.00 23.74 45 GLY C O 1
ATOM 7135 N N . GLU C 1 46 ? 30.547 42.290 134.480 1.00 20.95 46 GLU C N 1
ATOM 7136 C CA . GLU C 1 46 ? 31.895 42.233 135.047 1.00 24.17 46 GLU C CA 1
ATOM 7137 C C . GLU C 1 46 ? 32.244 40.809 135.479 1.00 20.28 46 GLU C C 1
ATOM 7138 O O . GLU C 1 46 ? 31.360 40.020 135.800 1.00 21.09 46 GLU C O 1
ATOM 7144 N N . PRO C 1 47 ? 33.546 40.482 135.508 1.00 19.35 47 PRO C N 1
ATOM 7145 C CA . PRO C 1 47 ? 33.928 39.220 136.136 1.00 21.52 47 PRO C CA 1
ATOM 7146 C C . PRO C 1 47 ? 33.685 39.281 137.647 1.00 17.86 47 PRO C C 1
ATOM 7147 O O . PRO C 1 47 ? 33.720 40.367 138.241 1.00 18.22 47 PRO C O 1
ATOM 7151 N N . ALA C 1 48 ? 33.413 38.136 138.258 1.00 19.54 48 ALA C N 1
ATOM 7152 C CA . ALA C 1 48 ? 33.414 38.047 139.718 1.00 20.76 48 ALA C CA 1
ATOM 7153 C C . ALA C 1 48 ? 34.838 38.249 140.195 1.00 23.40 48 ALA C C 1
ATOM 7154 O O . ALA C 1 48 ? 35.764 37.829 139.521 1.00 20.55 48 ALA C O 1
ATOM 7156 N N . VAL C 1 49 ? 35.035 38.909 141.334 1.00 18.17 49 VAL C N 1
ATOM 7157 C CA . VAL C 1 49 ? 36.409 39.261 141.720 1.00 21.54 49 VAL C CA 1
ATOM 7158 C C . VAL C 1 49 ? 37.203 38.023 142.147 1.00 18.87 49 VAL C C 1
ATOM 7159 O O . VAL C 1 49 ? 38.443 37.990 142.043 1.00 21.87 49 VAL C O 1
ATOM 7163 N N . ILE C 1 50 ? 36.492 37.008 142.633 1.00 20.42 50 ILE C N 1
ATOM 7164 C CA . ILE C 1 50 ? 37.047 35.666 142.812 1.00 18.45 50 ILE C CA 1
ATOM 7165 C C . ILE C 1 50 ? 36.042 34.669 142.247 1.00 19.01 50 ILE C C 1
ATOM 7166 O O . ILE C 1 50 ? 34.890 35.032 141.996 1.00 19.55 50 ILE C O 1
ATOM 7171 N N . ASP C 1 51 ? 36.449 33.418 142.035 1.00 20.39 51 ASP C N 1
ATOM 7172 C CA . ASP C 1 51 ? 35.621 32.580 141.184 1.00 18.84 51 ASP C CA 1
ATOM 7173 C C . ASP C 1 51 ? 34.477 31.912 141.935 1.00 19.80 51 ASP C C 1
ATOM 7174 O O . ASP C 1 51 ? 34.339 32.051 143.150 1.00 19.30 51 ASP C O 1
ATOM 7179 N N . LYS C 1 52 ? 33.647 31.206 141.183 1.00 19.28 52 LYS C N 1
ATOM 7180 C CA . LYS C 1 52 ? 32.376 30.714 141.688 1.00 17.98 52 LYS C CA 1
ATOM 7181 C C . LYS C 1 52 ? 32.569 29.596 142.709 1.00 21.29 52 LYS C C 1
ATOM 7182 O O . LYS C 1 52 ? 31.717 29.399 143.569 1.00 19.81 52 LYS C O 1
ATOM 7188 N N . PHE C 1 53 ? 33.684 28.872 142.639 1.00 17.67 53 PHE C N 1
ATOM 7189 C CA . PHE C 1 53 ? 33.924 27.813 143.625 1.00 18.25 53 PHE C CA 1
ATOM 7190 C C . PHE C 1 53 ? 34.279 28.401 144.995 1.00 22.46 53 PHE C C 1
ATOM 7191 O O . PHE C 1 53 ? 33.848 27.894 146.042 1.00 22.84 53 PHE C O 1
ATOM 7199 N N . ALA C 1 54 ? 35.046 29.487 144.985 1.00 20.33 54 ALA C N 1
ATOM 7200 C CA . ALA C 1 54 ? 35.390 30.180 146.230 1.00 20.76 54 ALA C CA 1
ATOM 7201 C C . ALA C 1 54 ? 34.148 30.838 146.828 1.00 21.73 54 ALA C C 1
ATOM 7202 O O . ALA C 1 54 ? 33.883 30.733 148.025 1.00 20.31 54 ALA C O 1
ATOM 7204 N N . ARG C 1 55 ? 33.378 31.516 145.988 1.00 22.70 55 ARG C N 1
ATOM 7205 C CA . ARG C 1 55 ? 32.210 32.219 146.490 1.00 21.83 55 ARG C CA 1
ATOM 7206 C C . ARG C 1 55 ? 31.142 31.231 146.935 1.00 22.02 55 ARG C C 1
ATOM 7207 O O . ARG C 1 55 ? 30.406 31.503 147.878 1.00 20.54 55 ARG C O 1
ATOM 7215 N N . ALA C 1 56 ? 31.050 30.080 146.270 1.00 20.84 56 ALA C N 1
ATOM 7216 C CA . ALA C 1 56 ? 30.101 29.070 146.712 1.00 17.59 56 ALA C CA 1
ATOM 7217 C C . ALA C 1 56 ? 30.507 28.568 148.097 1.00 23.86 56 ALA C C 1
ATOM 7218 O O . ALA C 1 56 ? 29.673 28.376 148.969 1.00 22.40 56 ALA C O 1
ATOM 7220 N N . GLU C 1 57 ? 31.801 28.385 148.311 1.00 18.82 57 GLU C N 1
ATOM 7221 C CA . GLU C 1 57 ? 32.251 27.959 149.637 1.00 19.68 57 GLU C CA 1
ATOM 7222 C C . GLU C 1 57 ? 31.889 29.000 150.710 1.00 23.14 57 GLU C C 1
ATOM 7223 O O . GLU C 1 57 ? 31.484 28.654 151.826 1.00 22.58 57 GLU C O 1
ATOM 7229 N N . ILE C 1 58 ? 32.056 30.279 150.380 1.00 19.32 58 ILE C N 1
ATOM 7230 C CA . ILE C 1 58 ? 31.710 31.337 151.335 1.00 20.00 58 ILE C CA 1
ATOM 7231 C C . ILE C 1 58 ? 30.220 31.260 151.671 1.00 21.21 58 ILE C C 1
ATOM 7232 O O . ILE C 1 58 ? 29.831 31.297 152.847 1.00 20.94 58 ILE C O 1
ATOM 7237 N N . ALA C 1 59 ? 29.386 31.103 150.647 1.00 20.13 59 ALA C N 1
ATOM 7238 C CA . ALA C 1 59 ? 27.948 31.046 150.871 1.00 23.85 59 ALA C CA 1
ATOM 7239 C C . ALA C 1 59 ? 27.584 29.906 151.817 1.00 21.80 59 ALA C C 1
ATOM 7240 O O . ALA C 1 59 ? 26.751 30.089 152.709 1.00 25.42 59 ALA C O 1
ATOM 7242 N N . LEU C 1 60 ? 28.206 28.737 151.627 1.00 19.30 60 LEU C N 1
ATOM 7243 C CA . LEU C 1 60 ? 27.973 27.591 152.508 1.00 24.91 60 LEU C CA 1
ATOM 7244 C C . LEU C 1 60 ? 28.356 27.947 153.935 1.00 27.43 60 LEU C C 1
ATOM 7245 O O . LEU C 1 60 ? 27.599 27.699 154.869 1.00 27.30 60 LEU C O 1
ATOM 7250 N N . ARG C 1 61 ? 29.531 28.545 154.103 1.00 21.95 61 ARG C N 1
ATOM 7251 C CA . ARG C 1 61 ? 29.978 28.893 155.448 1.00 22.33 61 ARG C CA 1
ATOM 7252 C C . ARG C 1 61 ? 29.081 29.951 156.105 1.00 26.05 61 ARG C C 1
ATOM 7253 O O . ARG C 1 61 ? 29.041 30.053 157.332 1.00 24.07 61 ARG C O 1
ATOM 7261 N N . MET C 1 62 ? 28.352 30.719 155.300 1.00 25.92 62 MET C N 1
ATOM 7262 C CA . MET C 1 62 ? 27.506 31.777 155.850 1.00 28.12 62 MET C CA 1
ATOM 7263 C C . MET C 1 62 ? 26.095 31.302 156.144 1.00 32.20 62 MET C C 1
ATOM 7264 O O . MET C 1 62 ? 25.295 32.067 156.669 1.00 29.86 62 MET C O 1
ATOM 7269 N N . GLY C 1 63 ? 25.827 30.020 155.900 1.00 30.20 63 GLY C N 1
ATOM 7270 C CA . GLY C 1 63 ? 24.532 29.439 156.204 1.00 32.81 63 GLY C CA 1
ATOM 7271 C C . GLY C 1 63 ? 23.656 28.985 155.048 1.00 29.75 63 GLY C C 1
ATOM 7272 O O . GLY C 1 63 ? 22.527 28.548 155.270 1.00 34.91 63 GLY C O 1
ATOM 7273 N N . VAL C 1 64 ? 24.157 29.074 153.820 1.00 21.24 64 VAL C N 1
ATOM 7274 C CA . VAL C 1 64 ? 23.468 28.445 152.685 1.00 19.71 64 VAL C CA 1
ATOM 7275 C C . VAL C 1 64 ? 23.755 26.937 152.668 1.00 23.41 64 VAL C C 1
ATOM 7276 O O . VAL C 1 64 ? 24.897 26.523 152.883 1.00 26.37 64 VAL C O 1
ATOM 7280 N N . ASP C 1 65 ? 22.720 26.114 152.470 1.00 20.27 65 ASP C N 1
ATOM 7281 C CA . ASP C 1 65 ? 22.887 24.655 152.456 1.00 24.54 65 ASP C CA 1
ATOM 7282 C C . ASP C 1 65 ? 23.298 24.077 151.105 1.00 24.76 65 ASP C C 1
ATOM 7283 O O . ASP C 1 65 ? 24.026 23.085 151.041 1.00 24.21 65 ASP C O 1
ATOM 7288 N N . VAL C 1 66 ? 22.771 24.665 150.035 1.00 23.18 66 VAL C N 1
ATOM 7289 C CA . VAL C 1 66 ? 23.062 24.237 148.669 1.00 24.98 66 VAL C CA 1
ATOM 7290 C C . VAL C 1 66 ? 23.230 25.460 147.761 1.00 24.95 66 VAL C C 1
ATOM 7291 O O . VAL C 1 66 ? 22.376 26.334 147.746 1.00 23.39 66 VAL C O 1
ATOM 7295 N N . VAL C 1 67 ? 24.326 25.511 147.011 1.00 23.87 67 VAL C N 1
ATOM 7296 C CA . VAL C 1 67 ? 24.561 26.576 146.039 1.00 20.24 67 VAL C CA 1
ATOM 7297 C C . VAL C 1 67 ? 24.442 26.022 144.617 1.00 22.81 67 VAL C C 1
ATOM 7298 O O . VAL C 1 67 ? 25.116 25.050 144.262 1.00 21.12 67 VAL C O 1
ATOM 7302 N N . LEU C 1 68 ? 23.573 26.646 143.824 1.00 20.13 68 LEU C N 1
ATOM 7303 C CA . LEU C 1 68 ? 23.359 26.305 142.414 1.00 23.48 68 LEU C CA 1
ATOM 7304 C C . LEU C 1 68 ? 23.987 27.364 141.516 1.00 22.82 68 LEU C C 1
ATOM 7305 O O . LEU C 1 68 ? 24.019 28.515 141.901 1.00 22.20 68 LEU C O 1
ATOM 7310 N N . GLU C 1 69 ? 24.486 26.994 140.337 1.00 24.06 69 GLU C N 1
ATOM 7311 C CA . GLU C 1 69 ? 24.921 28.019 139.387 1.00 22.96 69 GLU C CA 1
ATOM 7312 C C . GLU C 1 69 ? 23.760 28.533 138.549 1.00 24.29 69 GLU C C 1
ATOM 7313 O O . GLU C 1 69 ? 23.024 27.754 137.958 1.00 22.02 69 GLU C O 1
ATOM 7319 N N . LEU C 1 70 ? 23.601 29.851 138.520 1.00 20.74 70 LEU C N 1
ATOM 7320 C CA . LEU C 1 70 ? 22.743 30.497 137.533 1.00 20.63 70 LEU C CA 1
ATOM 7321 C C . LEU C 1 70 ? 23.482 30.475 136.208 1.00 20.79 70 LEU C C 1
ATOM 7322 O O . LEU C 1 70 ? 24.524 31.133 136.082 1.00 22.59 70 LEU C O 1
ATOM 7327 N N . PRO C 1 71 ? 22.962 29.723 135.213 1.00 20.20 71 PRO C N 1
ATOM 7328 C CA . PRO C 1 71 ? 23.663 29.587 133.926 1.00 20.96 71 PRO C CA 1
ATOM 7329 C C . PRO C 1 71 ? 24.008 30.952 133.320 1.00 22.47 71 PRO C C 1
ATOM 7330 O O . PRO C 1 71 ? 23.231 31.891 133.471 1.00 21.07 71 PRO C O 1
ATOM 7334 N N . VAL C 1 72 ? 25.172 31.040 132.681 1.00 20.96 72 VAL C N 1
ATOM 7335 C CA . VAL C 1 72 ? 25.706 32.286 132.135 1.00 21.27 72 VAL C CA 1
ATOM 7336 C C . VAL C 1 72 ? 24.711 33.034 131.259 1.00 25.16 72 VAL C C 1
ATOM 7337 O O . VAL C 1 72 ? 24.636 34.265 131.309 1.00 21.21 72 VAL C O 1
ATOM 7341 N N . VAL C 1 73 ? 23.932 32.295 130.473 1.00 20.22 73 VAL C N 1
ATOM 7342 C CA . VAL C 1 73 ? 23.024 32.932 129.530 1.00 20.36 73 VAL C CA 1
ATOM 7343 C C . VAL C 1 73 ? 21.997 33.793 130.290 1.00 22.26 73 VAL C C 1
ATOM 7344 O O . VAL C 1 73 ? 21.472 34.758 129.747 1.00 21.33 73 VAL C O 1
ATOM 7348 N N . PHE C 1 74 ? 21.654 33.404 131.518 1.00 18.74 74 PHE C N 1
ATOM 7349 C CA . PHE C 1 74 ? 20.820 34.262 132.378 1.00 19.50 74 PHE C CA 1
ATOM 7350 C C . PHE C 1 74 ? 21.585 35.233 133.276 1.00 22.27 74 PHE C C 1
ATOM 7351 O O . PHE C 1 74 ? 21.162 36.379 133.462 1.00 21.73 74 PHE C O 1
ATOM 7359 N N . ALA C 1 75 ? 22.692 34.767 133.846 1.00 20.53 75 ALA C N 1
ATOM 7360 C CA . ALA C 1 75 ? 23.432 35.554 134.826 1.00 21.50 75 ALA C CA 1
ATOM 7361 C C . ALA C 1 75 ? 23.910 36.880 134.265 1.00 23.38 75 ALA C C 1
ATOM 7362 O O . ALA C 1 75 ? 24.008 37.857 134.998 1.00 26.59 75 ALA C O 1
ATOM 7364 N N . THR C 1 76 ? 24.242 36.902 132.978 1.00 22.09 76 THR C N 1
ATOM 7365 C CA . THR C 1 76 ? 24.778 38.102 132.332 1.00 20.65 76 THR C CA 1
ATOM 7366 C C . THR C 1 76 ? 23.732 38.891 131.547 1.00 25.82 76 THR C C 1
ATOM 7367 O O . THR C 1 76 ? 24.081 39.764 130.752 1.00 24.98 76 THR C O 1
ATOM 7371 N N . GLN C 1 77 ? 22.459 38.533 131.684 1.00 21.61 77 GLN C N 1
ATOM 7372 C CA . GLN C 1 77 ? 21.417 39.300 130.999 1.00 24.89 77 GLN C CA 1
ATOM 7373 C C . GLN C 1 77 ? 20.936 40.501 131.817 1.00 28.07 77 GLN C C 1
ATOM 7374 O O . GLN C 1 77 ? 21.255 40.620 132.999 1.00 22.35 77 GLN C O 1
ATOM 7380 N N . ASP C 1 78 ? 20.082 41.326 131.219 1.00 31.86 78 ASP C N 1
ATOM 7381 C CA . ASP C 1 78 ? 19.470 42.419 131.962 1.00 26.04 78 ASP C CA 1
ATOM 7382 C C . ASP C 1 78 ? 18.504 41.808 132.982 1.00 27.70 78 ASP C C 1
ATOM 7383 O O . ASP C 1 78 ? 18.349 40.579 133.044 1.00 27.68 78 ASP C O 1
ATOM 7388 N N . ALA C 1 79 ? 17.863 42.659 133.771 1.00 24.92 79 ALA C N 1
ATOM 7389 C CA . ALA C 1 79 ? 17.090 42.211 134.923 1.00 26.57 79 ALA C CA 1
ATOM 7390 C C . ALA C 1 79 ? 16.013 41.204 134.545 1.00 25.14 79 ALA C C 1
ATOM 7391 O O . ALA C 1 79 ? 15.803 40.228 135.258 1.00 24.84 79 ALA C O 1
ATOM 7393 N N . GLY C 1 80 ? 15.339 41.434 133.421 1.00 23.89 80 GLY C N 1
ATOM 7394 C CA . GLY C 1 80 ? 14.289 40.529 132.991 1.00 24.97 80 GLY C CA 1
ATOM 7395 C C . GLY C 1 80 ? 14.796 39.107 132.763 1.00 27.42 80 GLY C C 1
ATOM 7396 O O . GLY C 1 80 ? 14.204 38.140 133.248 1.00 26.22 80 GLY C O 1
ATOM 7397 N N . GLY C 1 81 ? 15.893 38.975 132.022 1.00 22.71 81 GLY C N 1
ATOM 7398 C CA . GLY C 1 81 ? 16.450 37.661 131.720 1.00 26.04 81 GLY C CA 1
ATOM 7399 C C . GLY C 1 81 ? 17.093 36.996 132.923 1.00 25.39 81 GLY C C 1
ATOM 7400 O O . GLY C 1 81 ? 16.954 35.792 133.142 1.00 19.67 81 GLY C O 1
ATOM 7401 N N . PHE C 1 82 ? 17.809 37.797 133.699 1.00 23.19 82 PHE C N 1
ATOM 7402 C CA . PHE C 1 82 ? 18.446 37.351 134.933 1.00 18.76 82 PHE C CA 1
ATOM 7403 C C . PHE C 1 82 ? 17.439 36.715 135.873 1.00 20.71 82 PHE C C 1
ATOM 7404 O O . PHE C 1 82 ? 17.630 35.603 136.359 1.00 21.19 82 PHE C O 1
ATOM 7412 N N . ALA C 1 83 ? 16.369 37.454 136.135 1.00 19.10 83 ALA C N 1
ATOM 7413 C CA . ALA C 1 83 ? 15.348 37.030 137.082 1.00 24.75 83 ALA C CA 1
ATOM 7414 C C . ALA C 1 83 ? 14.572 35.803 136.591 1.00 24.38 83 ALA C C 1
ATOM 7415 O O . ALA C 1 83 ? 14.166 34.953 137.386 1.00 23.29 83 ALA C O 1
ATOM 7417 N N . PHE C 1 84 ? 14.349 35.722 135.285 1.00 20.50 84 PHE C N 1
ATOM 7418 C CA . PHE C 1 84 ? 13.633 34.591 134.718 1.00 20.42 84 PHE C CA 1
ATOM 7419 C C . PHE C 1 84 ? 14.463 33.316 134.922 1.00 22.74 84 PHE C C 1
ATOM 7420 O O . PHE C 1 84 ? 13.960 32.299 135.405 1.00 21.53 84 PHE C O 1
ATOM 7428 N N . GLY C 1 85 ? 15.749 33.394 134.596 1.00 19.02 85 GLY C N 1
ATOM 7429 C CA . GLY C 1 85 ? 16.634 32.267 134.798 1.00 21.16 85 GLY C CA 1
ATOM 7430 C C . GLY C 1 85 ? 16.665 31.844 136.250 1.00 21.20 85 GLY C C 1
ATOM 7431 O O . GLY C 1 85 ? 16.590 30.650 136.569 1.00 19.33 85 GLY C O 1
ATOM 7432 N N . ALA C 1 86 ? 16.758 32.825 137.141 1.00 20.14 86 ALA C N 1
ATOM 7433 C CA . ALA C 1 86 ? 16.948 32.507 138.557 1.00 21.79 86 ALA C CA 1
ATOM 7434 C C . ALA C 1 86 ? 15.702 31.887 139.168 1.00 21.55 86 ALA C C 1
ATOM 7435 O O . ALA C 1 86 ? 15.787 30.915 139.921 1.00 20.73 86 ALA C O 1
ATOM 7437 N N . VAL C 1 87 ? 14.536 32.438 138.852 1.00 19.46 87 VAL C N 1
ATOM 7438 C CA . VAL C 1 87 ? 13.301 31.875 139.400 1.00 20.30 87 VAL C CA 1
ATOM 7439 C C . VAL C 1 87 ? 13.043 30.492 138.784 1.00 23.53 87 VAL C C 1
ATOM 7440 O O . VAL C 1 87 ? 12.540 29.580 139.455 1.00 23.60 87 VAL C O 1
ATOM 7444 N N . CYS C 1 88 ? 13.399 30.329 137.512 1.00 26.15 88 CYS C N 1
ATOM 7445 C CA . CYS C 1 88 ? 13.259 29.025 136.866 1.00 24.55 88 CYS C CA 1
ATOM 7446 C C . CYS C 1 88 ? 14.105 27.980 137.585 1.00 23.15 88 CYS C C 1
ATOM 7447 O O . CYS C 1 88 ? 13.629 26.889 137.871 1.00 23.31 88 CYS C O 1
ATOM 7450 N N . VAL C 1 89 ? 15.359 28.314 137.875 1.00 20.84 89 VAL C N 1
ATOM 7451 C CA . VAL C 1 89 ? 16.216 27.368 138.571 1.00 21.27 89 VAL C CA 1
ATOM 7452 C C . VAL C 1 89 ? 15.620 26.989 139.929 1.00 24.66 89 VAL C C 1
ATOM 7453 O O . VAL C 1 89 ? 15.506 25.805 140.248 1.00 23.09 89 VAL C O 1
ATOM 7457 N N . LEU C 1 90 ? 15.214 27.982 140.713 1.00 24.65 90 LEU C N 1
ATOM 7458 C CA . LEU C 1 90 ? 14.691 27.712 142.048 1.00 22.14 90 LEU C CA 1
ATOM 7459 C C . LEU C 1 90 ? 13.386 26.951 142.002 1.00 24.61 90 LEU C C 1
ATOM 7460 O O . LEU C 1 90 ? 13.134 26.098 142.853 1.00 25.94 90 LEU C O 1
ATOM 7465 N N . ASP C 1 91 ? 12.549 27.259 141.017 1.00 21.32 91 ASP C N 1
ATOM 7466 C CA . ASP C 1 91 ? 11.267 26.566 140.882 1.00 24.84 91 ASP C CA 1
ATOM 7467 C C . ASP C 1 91 ? 11.487 25.115 140.475 1.00 24.96 91 ASP C C 1
ATOM 7468 O O . ASP C 1 91 ? 10.776 24.223 140.918 1.00 26.42 91 ASP C O 1
ATOM 7473 N N . ALA C 1 92 ? 12.502 24.894 139.642 1.00 22.92 92 ALA C N 1
ATOM 7474 C CA . ALA C 1 92 ? 12.828 23.567 139.131 1.00 23.12 92 ALA C CA 1
ATOM 7475 C C . ALA C 1 92 ? 13.356 22.612 140.202 1.00 25.24 92 ALA C C 1
ATOM 7476 O O . ALA C 1 92 ? 13.335 21.395 139.998 1.00 24.48 92 ALA C O 1
ATOM 7478 N N . THR C 1 93 ? 13.854 23.144 141.319 1.00 24.84 93 THR C N 1
ATOM 7479 C CA . THR C 1 93 ? 14.359 22.275 142.380 1.00 23.01 93 THR C CA 1
ATOM 7480 C C . THR C 1 93 ? 13.233 21.405 142.906 1.00 27.61 93 THR C C 1
ATOM 7481 O O . THR C 1 93 ? 13.466 20.319 143.442 1.00 27.35 93 THR C O 1
ATOM 7485 N N . GLY C 1 94 ? 12.012 21.919 142.772 1.00 26.87 94 GLY C N 1
ATOM 7486 C CA . GLY C 1 94 ? 10.820 21.278 143.290 1.00 29.81 94 GLY C CA 1
ATOM 7487 C C . GLY C 1 94 ? 10.637 21.386 144.794 1.00 31.91 94 GLY C C 1
ATOM 7488 O O . GLY C 1 94 ? 9.683 20.818 145.331 1.00 31.06 94 GLY C O 1
ATOM 7489 N N . VAL C 1 95 ? 11.611 21.956 145.502 1.00 26.23 95 VAL C N 1
ATOM 7490 C CA . VAL C 1 95 ? 11.448 22.141 146.946 1.00 28.62 95 VAL C CA 1
ATOM 7491 C C . VAL C 1 95 ? 11.337 23.579 147.487 1.00 27.32 95 VAL C C 1
ATOM 7492 O O . VAL C 1 95 ? 10.921 23.756 148.627 1.00 26.07 95 VAL C O 1
ATOM 7496 N N . VAL C 1 96 ? 11.629 24.599 146.679 1.00 25.49 96 VAL C N 1
ATOM 7497 C CA . VAL C 1 96 ? 11.666 25.982 147.206 1.00 22.38 96 VAL C CA 1
ATOM 7498 C C . VAL C 1 96 ? 10.258 26.516 147.444 1.00 24.67 96 VAL C C 1
ATOM 7499 O O . VAL C 1 96 ? 9.421 26.437 146.549 1.00 22.05 96 VAL C O 1
ATOM 7503 N N . THR C 1 97 ? 9.969 26.944 148.677 1.00 21.17 97 THR C N 1
ATOM 7504 C CA . THR C 1 97 ? 8.661 27.520 149.012 1.00 25.62 97 THR C CA 1
ATOM 7505 C C . THR C 1 97 ? 8.602 29.052 149.181 1.00 23.99 97 THR C C 1
ATOM 7506 O O . THR C 1 97 ? 7.547 29.672 149.024 1.00 23.53 97 THR C O 1
ATOM 7510 N N . ASP C 1 98 ? 9.750 29.661 149.449 1.00 21.16 98 ASP C N 1
ATOM 7511 C CA . ASP C 1 98 ? 9.810 31.057 149.853 1.00 21.60 98 ASP C CA 1
ATOM 7512 C C . ASP C 1 98 ? 11.105 31.645 149.331 1.00 22.92 98 ASP C C 1
ATOM 7513 O O . ASP C 1 98 ? 12.161 31.036 149.507 1.00 22.87 98 ASP C O 1
ATOM 7518 N N . VAL C 1 99 ? 11.031 32.827 148.731 1.00 19.36 99 VAL C N 1
ATOM 7519 C CA . VAL C 1 99 ? 12.223 33.535 148.277 1.00 18.91 99 VAL C CA 1
ATOM 7520 C C . VAL C 1 99 ? 12.236 34.919 148.901 1.00 21.04 99 VAL C C 1
ATOM 7521 O O . VAL C 1 99 ? 11.202 35.592 148.942 1.00 19.09 99 VAL C O 1
ATOM 7525 N N . VAL C 1 100 ? 13.386 35.332 149.423 1.00 19.15 100 VAL C N 1
ATOM 7526 C CA . VAL C 1 100 ? 13.499 36.640 150.060 1.00 19.49 100 VAL C CA 1
ATOM 7527 C C . VAL C 1 100 ? 14.556 37.471 149.343 1.00 23.20 100 VAL C C 1
ATOM 7528 O O . VAL C 1 100 ? 15.667 36.993 149.120 1.00 24.32 100 VAL C O 1
ATOM 7532 N N . PHE C 1 101 ? 14.227 38.708 148.979 1.00 24.65 101 PHE C N 1
ATOM 7533 C CA . PHE C 1 101 ? 15.232 39.589 148.398 1.00 21.99 101 PHE C CA 1
ATOM 7534 C C . PHE C 1 101 ? 15.283 40.947 149.106 1.00 20.68 101 PHE C C 1
ATOM 7535 O O . PHE C 1 101 ? 14.290 41.418 149.675 1.00 20.41 101 PHE C O 1
ATOM 7543 N N . GLY C 1 102 ? 16.447 41.583 149.068 1.00 21.49 102 GLY C N 1
ATOM 7544 C CA . GLY C 1 102 ? 16.579 42.918 149.631 1.00 22.59 102 GLY C CA 1
ATOM 7545 C C . GLY C 1 102 ? 15.892 43.939 148.750 1.00 23.16 102 GLY C C 1
ATOM 7546 O O . GLY C 1 102 ? 15.862 43.793 147.535 1.00 25.04 102 GLY C O 1
ATOM 7547 N N . SER C 1 103 ? 15.354 44.979 149.372 1.00 19.99 103 SER C N 1
ATOM 7548 C CA . SER C 1 103 ? 14.497 45.916 148.695 1.00 25.05 103 SER C CA 1
ATOM 7549 C C . SER C 1 103 ? 14.700 47.319 149.260 1.00 26.37 103 SER C C 1
ATOM 7550 O O . SER C 1 103 ? 14.826 47.489 150.472 1.00 26.96 103 SER C O 1
ATOM 7553 N N . GLU C 1 104 ? 14.736 48.323 148.390 1.00 26.14 104 GLU C N 1
ATOM 7554 C CA . GLU C 1 104 ? 14.889 49.705 148.840 1.00 30.13 104 GLU C CA 1
ATOM 7555 C C . GLU C 1 104 ? 13.604 50.183 149.502 1.00 36.28 104 GLU C C 1
ATOM 7556 O O . GLU C 1 104 ? 13.631 50.865 150.522 1.00 36.96 104 GLU C O 1
ATOM 7562 N N . SER C 1 105 ? 12.476 49.823 148.905 1.00 30.19 105 SER C N 1
ATOM 7563 C CA . SER C 1 105 ? 11.177 50.225 149.435 1.00 33.53 105 SER C CA 1
ATOM 7564 C C . SER C 1 105 ? 10.742 49.353 150.595 1.00 35.47 105 SER C C 1
ATOM 7565 O O . SER C 1 105 ? 10.014 49.811 151.477 1.00 34.19 105 SER C O 1
ATOM 7568 N N . ASN C 1 106 ? 11.175 48.091 150.568 1.00 29.98 106 ASN C N 1
ATOM 7569 C CA . ASN C 1 106 ? 10.683 47.070 151.498 1.00 32.47 106 ASN C CA 1
ATOM 7570 C C . ASN C 1 106 ? 9.157 46.982 151.473 1.00 31.43 106 ASN C C 1
ATOM 7571 O O . ASN C 1 106 ? 8.519 46.717 152.490 1.00 30.71 106 ASN C O 1
ATOM 7576 N N . ASP C 1 107 ? 8.576 47.240 150.309 1.00 25.47 107 ASP C N 1
ATOM 7577 C CA . ASP C 1 107 ? 7.132 47.208 150.169 1.00 28.90 107 ASP C CA 1
ATOM 7578 C C . ASP C 1 107 ? 6.766 46.081 149.204 1.00 32.75 107 ASP C C 1
ATOM 7579 O O . ASP C 1 107 ? 6.677 46.308 147.988 1.00 27.05 107 ASP C O 1
ATOM 7584 N N . ILE C 1 108 ? 6.430 44.909 149.750 1.00 29.76 108 ILE C N 1
ATOM 7585 C CA . ILE C 1 108 ? 6.224 43.728 148.909 1.00 29.77 108 ILE C CA 1
ATOM 7586 C C . ILE C 1 108 ? 4.907 43.892 148.169 1.00 25.87 108 ILE C C 1
ATOM 7587 O O . ILE C 1 108 ? 4.781 43.459 147.024 1.00 29.81 108 ILE C O 1
ATOM 7592 N N . GLU C 1 109 ? 3.944 44.564 148.802 1.00 28.71 109 GLU C N 1
ATOM 7593 C CA . GLU C 1 109 ? 2.630 44.766 148.185 1.00 32.72 109 GLU C CA 1
ATOM 7594 C C . GLU C 1 109 ? 2.744 45.647 146.950 1.00 29.65 109 GLU C C 1
ATOM 7595 O O . GLU C 1 109 ? 2.108 45.395 145.926 1.00 32.20 109 GLU C O 1
ATOM 7601 N N . PHE C 1 110 ? 3.563 46.683 147.044 1.00 30.19 110 PHE C N 1
ATOM 7602 C CA . PHE C 1 110 ? 3.834 47.526 145.890 1.00 27.32 110 PHE C CA 1
ATOM 7603 C C . PHE C 1 110 ? 4.446 46.710 144.756 1.00 25.69 110 PHE C C 1
ATOM 7604 O O . PHE C 1 110 ? 4.016 46.794 143.599 1.00 20.48 110 PHE C O 1
ATOM 7612 N N . LEU C 1 111 ? 5.459 45.915 145.086 1.00 23.45 111 LEU C N 1
ATOM 7613 C CA . LEU C 1 111 ? 6.140 45.122 144.065 1.00 21.87 111 LEU C CA 1
ATOM 7614 C C . LEU C 1 111 ? 5.185 44.119 143.425 1.00 25.86 111 LEU C C 1
ATOM 7615 O O . LEU C 1 111 ? 5.250 43.890 142.213 1.00 22.67 111 LEU C O 1
ATOM 7620 N N . GLN C 1 112 ? 4.301 43.524 144.232 1.00 23.30 112 GLN C N 1
ATOM 7621 C CA . GLN C 1 112 ? 3.324 42.564 143.726 1.00 21.77 112 GLN C CA 1
ATOM 7622 C C . GLN C 1 112 ? 2.337 43.266 142.790 1.00 30.14 112 GLN C C 1
ATOM 7623 O O . GLN C 1 112 ? 1.946 42.718 141.754 1.00 25.67 112 GLN C O 1
ATOM 7629 N N . ARG C 1 113 ? 1.929 44.476 143.164 1.00 28.77 113 ARG C N 1
ATOM 7630 C CA . ARG C 1 113 ? 1.030 45.267 142.321 1.00 28.30 113 ARG C CA 1
ATOM 7631 C C . ARG C 1 113 ? 1.600 45.472 140.931 1.00 29.34 113 ARG C C 1
ATOM 7632 O O . ARG C 1 113 ? 0.902 45.279 139.938 1.00 26.26 113 ARG C O 1
ATOM 7640 N N . VAL C 1 114 ? 2.870 45.882 140.875 1.00 21.21 114 VAL C N 1
ATOM 7641 C CA . VAL C 1 114 ? 3.519 46.192 139.609 1.00 23.50 114 VAL C CA 1
ATOM 7642 C C . VAL C 1 114 ? 3.706 44.918 138.792 1.00 30.80 114 VAL C C 1
ATOM 7643 O O . VAL C 1 114 ? 3.438 44.901 137.585 1.00 27.48 114 VAL C O 1
ATOM 7647 N N . ALA C 1 115 ? 4.150 43.848 139.450 1.00 22.81 115 ALA C N 1
ATOM 7648 C CA . ALA C 1 115 ? 4.356 42.582 138.755 1.00 22.70 115 ALA C CA 1
ATOM 7649 C C . ALA C 1 115 ? 3.036 42.079 138.165 1.00 23.87 115 ALA C C 1
ATOM 7650 O O . ALA C 1 115 ? 2.992 41.560 137.046 1.00 25.32 115 ALA C O 1
ATOM 7652 N N . ARG C 1 116 ? 1.960 42.247 138.922 1.00 20.71 116 ARG C N 1
ATOM 7653 C CA . ARG C 1 116 ? 0.647 41.816 138.470 1.00 25.25 116 ARG C CA 1
ATOM 7654 C C . ARG C 1 116 ? 0.203 42.580 137.219 1.00 26.70 116 ARG C C 1
ATOM 7655 O O . ARG C 1 116 ? -0.383 41.989 136.293 1.00 26.98 116 ARG C O 1
ATOM 7663 N N . ILE C 1 117 ? 0.478 43.885 137.185 1.00 24.42 117 ILE C N 1
ATOM 7664 C CA . ILE C 1 117 ? 0.104 44.700 136.031 1.00 27.31 117 ILE C CA 1
ATOM 7665 C C . ILE C 1 117 ? 0.902 44.228 134.825 1.00 31.37 117 ILE C C 1
ATOM 7666 O O . ILE C 1 117 ? 0.346 44.021 133.748 1.00 32.08 117 ILE C O 1
ATOM 7671 N N . LEU C 1 118 ? 2.201 44.026 135.016 1.00 24.03 118 LEU C N 1
ATOM 7672 C CA . LEU C 1 118 ? 3.065 43.598 133.922 1.00 26.70 118 LEU C CA 1
ATOM 7673 C C . LEU C 1 118 ? 2.700 42.202 133.420 1.00 23.91 118 LEU C C 1
ATOM 7674 O O . LEU C 1 118 ? 2.819 41.915 132.227 1.00 28.75 118 LEU C O 1
ATOM 7679 N N . TYR C 1 119 ? 2.238 41.341 134.317 1.00 23.60 119 TYR C N 1
ATOM 7680 C CA . TYR C 1 119 ? 1.869 39.983 133.931 1.00 25.59 119 TYR C CA 1
ATOM 7681 C C . TYR C 1 119 ? 0.488 39.935 133.274 1.00 29.94 119 TYR C C 1
ATOM 7682 O O . TYR C 1 119 ? 0.320 39.351 132.203 1.00 27.88 119 TYR C O 1
ATOM 7691 N N . GLU C 1 120 ? -0.494 40.580 133.897 1.00 29.85 120 GLU C N 1
ATOM 7692 C CA . GLU C 1 120 ? -1.867 40.495 133.404 1.00 30.94 120 GLU C CA 1
ATOM 7693 C C . GLU C 1 120 ? -2.129 41.448 132.247 1.00 31.57 120 GLU C C 1
ATOM 7694 O O . GLU C 1 120 ? -3.085 41.266 131.508 1.00 32.02 120 GLU C O 1
ATOM 7700 N N . GLN C 1 121 ? -1.274 42.452 132.087 1.00 30.18 121 GLN C N 1
ATOM 7701 C CA . GLN C 1 121 ? -1.401 43.395 130.971 1.00 30.92 121 GLN C CA 1
ATOM 7702 C C . GLN C 1 121 ? -2.818 43.963 130.806 1.00 31.86 121 GLN C C 1
ATOM 7703 O O . GLN C 1 121 ? -3.421 43.828 129.738 1.00 30.57 121 GLN C O 1
ATOM 7709 N N . PRO C 1 122 ? -3.357 44.594 131.862 1.00 30.80 122 PRO C N 1
ATOM 7710 C CA . PRO C 1 122 ? -4.708 45.154 131.737 1.00 35.16 122 PRO C CA 1
ATOM 7711 C C . PRO C 1 122 ? -4.746 46.184 130.609 1.00 34.06 122 PRO C C 1
ATOM 7712 O O . PRO C 1 122 ? -3.742 46.850 130.354 1.00 29.28 122 PRO C O 1
ATOM 7716 N N . ASP C 1 123 ? -5.884 46.298 129.938 1.00 30.37 123 ASP C N 1
ATOM 7717 C CA . ASP C 1 123 ? -5.978 47.112 128.725 1.00 32.31 123 ASP C CA 1
ATOM 7718 C C . ASP C 1 123 ? -5.564 48.570 128.905 1.00 34.53 123 ASP C C 1
ATOM 7719 O O . ASP C 1 123 ? -4.897 49.134 128.035 1.00 36.87 123 ASP C O 1
ATOM 7724 N N . GLU C 1 124 ? -5.959 49.186 130.016 1.00 27.21 124 GLU C N 1
ATOM 7725 C CA . GLU C 1 124 ? -5.638 50.591 130.247 1.00 30.53 124 GLU C CA 1
ATOM 7726 C C . GLU C 1 124 ? -4.125 50.798 130.276 1.00 32.48 124 GLU C C 1
ATOM 7727 O O . GLU C 1 124 ? -3.613 51.799 129.767 1.00 31.57 124 GLU C O 1
ATOM 7733 N N . TYR C 1 125 ? -3.416 49.839 130.867 1.00 29.96 125 TYR C N 1
ATOM 7734 C CA . TYR C 1 125 ? -1.952 49.877 130.884 1.00 32.49 125 TYR C CA 1
ATOM 7735 C C . TYR C 1 125 ? -1.380 49.758 129.478 1.00 33.65 125 TYR C C 1
ATOM 7736 O O . TYR C 1 125 ? -0.429 50.466 129.125 1.00 31.12 125 TYR C O 1
ATOM 7745 N N . GLN C 1 126 ? -1.944 48.843 128.692 1.00 30.28 126 GLN C N 1
ATOM 7746 C CA . GLN C 1 126 ? -1.492 48.637 127.320 1.00 34.35 126 GLN C CA 1
ATOM 7747 C C . GLN C 1 126 ? -1.669 49.910 126.501 1.00 30.39 126 GLN C C 1
ATOM 7748 O O . GLN C 1 126 ? -0.807 50.258 125.697 1.00 40.02 126 GLN C O 1
ATOM 7754 N N . LYS C 1 127 ? -2.787 50.599 126.710 1.00 29.62 127 LYS C N 1
ATOM 7755 C CA . LYS C 1 127 ? -3.049 51.847 126.011 1.00 34.65 127 LYS C CA 1
ATOM 7756 C C . LYS C 1 127 ? -2.001 52.895 126.365 1.00 42.70 127 LYS C C 1
ATOM 7757 O O . LYS C 1 127 ? -1.407 53.514 125.479 1.00 42.18 127 LYS C O 1
ATOM 7763 N N . PHE C 1 128 ? -1.773 53.084 127.662 1.00 37.37 128 PHE C N 1
ATOM 7764 C CA . PHE C 1 128 ? -0.791 54.057 128.135 1.00 36.77 128 PHE C CA 1
ATOM 7765 C C . PHE C 1 128 ? 0.604 53.733 127.601 1.00 39.30 128 PHE C C 1
ATOM 7766 O O . PHE C 1 128 ? 1.340 54.627 127.177 1.00 41.38 128 PHE C O 1
ATOM 7774 N N . LEU C 1 129 ? 0.963 52.452 127.623 1.00 32.61 129 LEU C N 1
ATOM 7775 C CA . LEU C 1 129 ? 2.278 52.021 127.147 1.00 36.27 129 LEU C CA 1
ATOM 7776 C C . LEU C 1 129 ? 2.461 52.367 125.668 1.00 46.14 129 LEU C C 1
ATOM 7777 O O . LEU C 1 129 ? 3.464 52.976 125.276 1.00 43.68 129 LEU C O 1
ATOM 7782 N N . HIS C 1 130 ? 1.472 51.980 124.866 1.00 45.73 130 HIS C N 1
ATOM 7783 C CA . HIS C 1 130 ? 1.436 52.293 123.446 1.00 50.77 130 HIS C CA 1
ATOM 7784 C C . HIS C 1 130 ? 1.665 53.786 123.229 1.00 47.06 130 HIS C C 1
ATOM 7785 O O . HIS C 1 130 ? 2.563 54.177 122.480 1.00 49.24 130 HIS C O 1
ATOM 7792 N N . GLU C 1 131 ? 0.871 54.611 123.912 1.00 39.54 131 GLU C N 1
ATOM 7793 C CA . GLU C 1 131 ? 0.967 56.062 123.782 1.00 44.74 131 GLU C CA 1
ATOM 7794 C C . GLU C 1 131 ? 2.356 56.603 124.142 1.00 49.65 131 GLU C C 1
ATOM 7795 O O . GLU C 1 131 ? 2.917 57.420 123.408 1.00 57.70 131 GLU C O 1
ATOM 7801 N N . GLU C 1 132 ? 2.911 56.148 125.261 1.00 42.03 132 GLU C N 1
ATOM 7802 C CA . GLU C 1 132 ? 4.244 56.579 125.674 1.00 42.59 132 GLU C CA 1
ATOM 7803 C C . GLU C 1 132 ? 5.316 56.168 124.658 1.00 54.53 132 GLU C C 1
ATOM 7804 O O . GLU C 1 132 ? 6.244 56.934 124.376 1.00 56.12 132 GLU C O 1
ATOM 7810 N N . LEU C 1 133 ? 5.193 54.957 124.118 1.00 58.76 133 LEU C N 1
ATOM 7811 C CA . LEU C 1 133 ? 6.139 54.464 123.116 1.00 54.79 133 LEU C CA 1
ATOM 7812 C C . LEU C 1 133 ? 6.044 55.264 121.820 1.00 60.75 133 LEU C C 1
ATOM 7813 O O . LEU C 1 133 ? 7.054 55.488 121.153 1.00 65.54 133 LEU C O 1
ATOM 7818 N N . LYS C 1 134 ? 4.832 55.696 121.475 1.00 60.68 134 LYS C N 1
ATOM 7819 C CA . LYS C 1 134 ? 4.606 56.518 120.290 1.00 62.76 134 LYS C CA 1
ATOM 7820 C C . LYS C 1 134 ? 5.310 57.867 120.385 1.00 68.86 134 LYS C C 1
ATOM 7821 O O . LYS C 1 134 ? 5.724 58.433 119.373 1.00 67.70 134 LYS C O 1
ATOM 7827 N N . LYS C 1 135 ? 5.431 58.382 121.604 1.00 68.24 135 LYS C N 1
ATOM 7828 C CA . LYS C 1 135 ? 6.061 59.678 121.830 1.00 65.84 135 LYS C CA 1
ATOM 7829 C C . LYS C 1 135 ? 7.584 59.579 121.731 1.00 64.64 135 LYS C C 1
ATOM 7830 O O . LYS C 1 135 ? 8.285 60.591 121.768 1.00 65.24 135 LYS C O 1
ATOM 7836 N N . GLY C 1 136 ? 8.092 58.357 121.603 1.00 59.29 136 GLY C N 1
ATOM 7837 C CA . GLY C 1 136 ? 9.500 58.154 121.321 1.00 57.64 136 GLY C CA 1
ATOM 7838 C C . GLY C 1 136 ? 10.324 57.712 122.513 1.00 58.97 136 GLY C C 1
ATOM 7839 O O . GLY C 1 136 ? 11.553 57.664 122.447 1.00 64.91 136 GLY C O 1
ATOM 7840 N N . TYR C 1 137 ? 9.654 57.384 123.609 1.00 51.25 137 TYR C N 1
ATOM 7841 C CA . TYR C 1 137 ? 10.362 56.968 124.805 1.00 52.35 137 TYR C CA 1
ATOM 7842 C C . TYR C 1 137 ? 10.920 55.559 124.670 1.00 58.76 137 TYR C C 1
ATOM 7843 O O . TYR C 1 137 ? 10.368 54.719 123.959 1.00 61.02 137 TYR C O 1
ATOM 7852 N N . SER C 1 138 ? 12.035 55.317 125.348 1.00 57.33 138 SER C N 1
ATOM 7853 C CA . SER C 1 138 ? 12.577 53.979 125.459 1.00 58.15 138 SER C CA 1
ATOM 7854 C C . SER C 1 138 ? 11.590 53.122 126.237 1.00 63.06 138 SER C C 1
ATOM 7855 O O . SER C 1 138 ? 10.846 53.638 127.081 1.00 57.63 138 SER C O 1
ATOM 7858 N N . PHE C 1 139 ? 11.590 51.820 125.964 1.00 58.10 139 PHE C N 1
ATOM 7859 C CA . PHE C 1 139 ? 10.638 50.925 126.600 1.00 54.25 139 PHE C CA 1
ATOM 7860 C C . PHE C 1 139 ? 10.648 51.039 128.135 1.00 54.70 139 PHE C C 1
ATOM 7861 O O . PHE C 1 139 ? 9.583 51.134 128.741 1.00 56.58 139 PHE C O 1
ATOM 7869 N N . PRO C 1 140 ? 11.834 51.042 128.774 1.00 53.03 140 PRO C N 1
ATOM 7870 C CA . PRO C 1 140 ? 11.766 51.167 130.236 1.00 55.07 140 PRO C CA 1
ATOM 7871 C C . PRO C 1 140 ? 11.172 52.498 130.722 1.00 54.12 140 PRO C C 1
ATOM 7872 O O . PRO C 1 140 ? 10.416 52.490 131.698 1.00 52.17 140 PRO C O 1
ATOM 7876 N N . ASN C 1 141 ? 11.499 53.607 130.064 1.00 50.80 141 ASN C N 1
ATOM 7877 C CA . ASN C 1 141 ? 10.872 54.884 130.393 1.00 48.42 141 ASN C CA 1
ATOM 7878 C C . ASN C 1 141 ? 9.366 54.860 130.134 1.00 47.04 141 ASN C C 1
ATOM 7879 O O . ASN C 1 141 ? 8.576 55.297 130.977 1.00 41.46 141 ASN C O 1
ATOM 7884 N N . ALA C 1 142 ? 8.976 54.351 128.968 1.00 43.32 142 ALA C N 1
ATOM 7885 C CA . ALA C 1 142 ? 7.567 54.273 128.599 1.00 41.29 142 ALA C CA 1
ATOM 7886 C C . ALA C 1 142 ? 6.798 53.357 129.556 1.00 38.83 142 ALA C C 1
ATOM 7887 O O . ALA C 1 142 ? 5.666 53.654 129.936 1.00 39.91 142 ALA C O 1
ATOM 7889 N N . ARG C 1 143 ? 7.422 52.248 129.943 1.00 36.73 143 ARG C N 1
ATOM 7890 C CA . ARG C 1 143 ? 6.843 51.336 130.922 1.00 35.92 143 ARG C CA 1
ATOM 7891 C C . ARG C 1 143 ? 6.611 52.082 132.237 1.00 36.57 143 ARG C C 1
ATOM 7892 O O . ARG C 1 143 ? 5.530 52.009 132.838 1.00 30.66 143 ARG C O 1
ATOM 7900 N N . LYS C 1 144 ? 7.634 52.813 132.667 1.00 34.27 144 LYS C N 1
ATOM 7901 C CA . LYS C 1 144 ? 7.565 53.569 133.910 1.00 37.52 144 LYS C CA 1
ATOM 7902 C C . LYS C 1 144 ? 6.424 54.585 133.860 1.00 36.39 144 LYS C C 1
ATOM 7903 O O . LYS C 1 144 ? 5.633 54.686 134.800 1.00 35.15 144 LYS C O 1
ATOM 7909 N N . TYR C 1 145 ? 6.321 55.321 132.758 1.00 32.36 145 TYR C N 1
ATOM 7910 C CA . TYR C 1 145 ? 5.314 56.378 132.672 1.00 36.46 145 TYR C CA 1
ATOM 7911 C C . TYR C 1 145 ? 3.923 55.776 132.513 1.00 33.19 145 TYR C C 1
ATOM 7912 O O . TYR C 1 145 ? 2.934 56.327 132.996 1.00 32.71 145 TYR C O 1
ATOM 7921 N N . ALA C 1 146 ? 3.848 54.637 131.838 1.00 30.59 146 ALA C N 1
ATOM 7922 C CA . ALA C 1 146 ? 2.576 53.946 131.692 1.00 28.37 146 ALA C CA 1
ATOM 7923 C C . ALA C 1 146 ? 2.111 53.386 133.040 1.00 29.60 146 ALA C C 1
ATOM 7924 O O . ALA C 1 146 ? 0.930 53.431 133.365 1.00 28.09 146 ALA C O 1
ATOM 7926 N N . LEU C 1 147 ? 3.047 52.867 133.828 1.00 30.49 147 LEU C N 1
ATOM 7927 C CA . LEU C 1 147 ? 2.727 52.389 135.171 1.00 31.64 147 LEU C CA 1
ATOM 7928 C C . LEU C 1 147 ? 2.250 53.542 136.059 1.00 31.44 147 LEU C C 1
ATOM 7929 O O . LEU C 1 147 ? 1.270 53.406 136.798 1.00 32.70 147 LEU C O 1
ATOM 7934 N N . MET C 1 148 ? 2.930 54.684 135.973 1.00 29.57 148 MET C N 1
ATOM 7935 C CA . MET C 1 148 ? 2.528 55.867 136.741 1.00 30.77 148 MET C CA 1
ATOM 7936 C C . MET C 1 148 ? 1.096 56.284 136.390 1.00 31.24 148 MET C C 1
ATOM 7937 O O . MET C 1 148 ? 0.277 56.542 137.278 1.00 32.12 148 MET C O 1
ATOM 7942 N N . ARG C 1 149 ? 0.788 56.331 135.100 1.00 29.30 149 ARG C N 1
ATOM 7943 C CA . ARG C 1 149 ? -0.564 56.687 134.674 1.00 35.97 149 ARG C CA 1
ATOM 7944 C C . ARG C 1 149 ? -1.601 55.647 135.093 1.00 34.61 149 ARG C C 1
ATOM 7945 O O . ARG C 1 149 ? -2.723 56.000 135.463 1.00 30.80 149 ARG C O 1
ATOM 7953 N N . TYR C 1 150 ? -1.232 54.369 135.048 1.00 34.71 150 TYR C N 1
ATOM 7954 C CA . TYR C 1 150 ? -2.134 53.329 135.529 1.00 32.64 150 TYR C CA 1
ATOM 7955 C C . TYR C 1 150 ? -2.368 53.488 137.033 1.00 25.38 150 TYR C C 1
ATOM 7956 O O . TYR C 1 150 ? -3.495 53.388 137.515 1.00 25.23 150 TYR C O 1
ATOM 7965 N N . PHE C 1 151 ? -1.292 53.731 137.773 1.00 27.31 151 PHE C N 1
ATOM 7966 C CA . PHE C 1 151 ? -1.395 54.045 139.190 1.00 25.44 151 PHE C CA 1
ATOM 7967 C C . PHE C 1 151 ? -2.300 55.240 139.437 1.00 30.83 151 PHE C C 1
ATOM 7968 O O . PHE C 1 151 ? -3.195 55.181 140.284 1.00 33.69 151 PHE C O 1
ATOM 7976 N N . SER C 1 152 ? -2.074 56.327 138.696 1.00 27.34 152 SER C N 1
ATOM 7977 C CA . SER C 1 152 ? -2.898 57.512 138.851 1.00 32.46 152 SER C CA 1
ATOM 7978 C C . SER C 1 152 ? -4.380 57.174 138.654 1.00 36.30 152 SER C C 1
ATOM 7979 O O . SER C 1 152 ? -5.232 57.617 139.422 1.00 35.29 152 SER C O 1
ATOM 7982 N N . MET C 1 153 ? -4.676 56.366 137.639 1.00 31.69 153 MET C N 1
ATOM 7983 C CA . MET C 1 153 ? -6.048 55.942 137.364 1.00 35.20 153 MET C CA 1
ATOM 7984 C C . MET C 1 153 ? -6.681 55.144 138.510 1.00 35.13 153 MET C C 1
ATOM 7985 O O . MET C 1 153 ? -7.879 55.258 138.760 1.00 39.76 153 MET C O 1
ATOM 7990 N N . LYS C 1 154 ? -5.878 54.338 139.205 1.00 30.95 154 LYS C N 1
ATOM 7991 C CA . LYS C 1 154 ? -6.361 53.567 140.351 1.00 36.44 154 LYS C CA 1
ATOM 7992 C C . LYS C 1 154 ? -6.501 54.419 141.612 1.00 42.67 154 LYS C C 1
ATOM 7993 O O . LYS C 1 154 ? -7.064 53.971 142.611 1.00 40.99 154 LYS C O 1
ATOM 7999 N N . GLY C 1 155 ? -5.985 55.642 141.569 1.00 42.27 155 GLY C N 1
ATOM 8000 C CA . GLY C 1 155 ? -5.974 56.494 142.745 1.00 40.09 155 GLY C CA 1
ATOM 8001 C C . GLY C 1 155 ? -4.773 56.179 143.609 1.00 41.76 155 GLY C C 1
ATOM 8002 O O . GLY C 1 155 ? -4.767 56.438 144.807 1.00 47.64 155 GLY C O 1
ATOM 8003 N N . TRP C 1 156 ? -3.751 55.593 142.999 1.00 39.88 156 TRP C N 1
ATOM 8004 C CA . TRP C 1 156 ? -2.516 55.291 143.708 1.00 41.42 156 TRP C CA 1
ATOM 8005 C C . TRP C 1 156 ? -1.507 56.388 143.375 1.00 50.96 156 TRP C C 1
ATOM 8006 O O . TRP C 1 156 ? -1.533 56.942 142.279 1.00 53.25 156 TRP C O 1
ATOM 8017 N N . ASN C 1 157 ? -0.647 56.732 144.324 1.00 63.16 157 ASN C N 1
ATOM 8018 C CA . ASN C 1 157 ? 0.357 57.765 144.083 1.00 72.30 157 ASN C CA 1
ATOM 8019 C C . ASN C 1 157 ? 1.421 57.262 143.112 1.00 60.95 157 ASN C C 1
ATOM 8020 O O . ASN C 1 157 ? 2.055 56.236 143.359 1.00 53.59 157 ASN C O 1
ATOM 8025 N N . GLU C 1 158 ? 1.622 57.986 142.014 1.00 61.41 158 GLU C N 1
ATOM 8026 C CA . GLU C 1 158 ? 2.539 57.515 140.982 1.00 61.09 158 GLU C CA 1
ATOM 8027 C C . GLU C 1 158 ? 4.007 57.700 141.370 1.00 54.17 158 GLU C C 1
ATOM 8028 O O . GLU C 1 158 ? 4.886 57.016 140.836 1.00 45.72 158 GLU C O 1
ATOM 8034 N N . GLU C 1 159 ? 4.263 58.600 142.315 1.00 55.91 159 GLU C N 1
ATOM 8035 C CA . GLU C 1 159 ? 5.615 58.815 142.825 1.00 53.55 159 GLU C CA 1
ATOM 8036 C C . GLU C 1 159 ? 6.194 57.503 143.345 1.00 47.40 159 GLU C C 1
ATOM 8037 O O . GLU C 1 159 ? 7.398 57.268 143.269 1.00 40.87 159 GLU C O 1
ATOM 8043 N N . GLU C 1 160 ? 5.324 56.634 143.847 1.00 50.26 160 GLU C N 1
ATOM 8044 C CA . GLU C 1 160 ? 5.737 55.300 144.267 1.00 54.41 160 GLU C CA 1
ATOM 8045 C C . GLU C 1 160 ? 6.504 54.556 143.172 1.00 46.65 160 GLU C C 1
ATOM 8046 O O . GLU C 1 160 ? 7.501 53.896 143.444 1.00 42.66 160 GLU C O 1
ATOM 8052 N N . VAL C 1 161 ? 6.052 54.686 141.930 1.00 37.57 161 VAL C N 1
ATOM 8053 C CA . VAL C 1 161 ? 6.674 53.983 140.811 1.00 31.80 161 VAL C CA 1
ATOM 8054 C C . VAL C 1 161 ? 8.147 54.383 140.631 1.00 35.39 161 VAL C C 1
ATOM 8055 O O . VAL C 1 161 ? 8.940 53.637 140.053 1.00 37.01 161 VAL C O 1
ATOM 8059 N N . LEU C 1 162 ? 8.526 55.545 141.158 1.00 41.54 162 LEU C N 1
ATOM 8060 C CA . LEU C 1 162 ? 9.938 55.921 141.185 1.00 44.73 162 LEU C CA 1
ATOM 8061 C C . LEU C 1 162 ? 10.765 54.903 141.973 1.00 40.93 162 LEU C C 1
ATOM 8062 O O . LEU C 1 162 ? 11.972 54.805 141.779 1.00 37.31 162 LEU C O 1
ATOM 8067 N N . LYS C 1 163 ? 10.113 54.133 142.844 1.00 43.02 163 LYS C N 1
ATOM 8068 C CA . LYS C 1 163 ? 10.805 53.069 143.570 1.00 53.54 163 LYS C CA 1
ATOM 8069 C C . LYS C 1 163 ? 11.526 52.135 142.590 1.00 52.32 163 LYS C C 1
ATOM 8070 O O . LYS C 1 163 ? 12.573 51.571 142.915 1.00 52.96 163 LYS C O 1
ATOM 8076 N N . LEU C 1 164 ? 10.992 52.037 141.373 1.00 42.91 164 LEU C N 1
ATOM 8077 C CA . LEU C 1 164 ? 11.515 51.128 140.358 1.00 39.04 164 LEU C CA 1
ATOM 8078 C C . LEU C 1 164 ? 12.697 51.720 139.611 1.00 43.12 164 LEU C C 1
ATOM 8079 O O . LEU C 1 164 ? 13.151 51.156 138.631 1.00 49.26 164 LEU C O 1
ATOM 8084 N N . GLU C 1 165 ? 13.164 52.884 140.033 1.00 44.43 165 GLU C N 1
ATOM 8085 C CA . GLU C 1 165 ? 14.444 53.371 139.546 1.00 45.33 165 GLU C CA 1
ATOM 8086 C C . GLU C 1 165 ? 15.594 52.698 140.298 1.00 47.53 165 GLU C C 1
ATOM 8087 O O . GLU C 1 165 ? 16.756 52.817 139.917 1.00 45.53 165 GLU C O 1
ATOM 8093 N N . LYS C 1 166 ? 15.258 51.978 141.363 1.00 48.44 166 LYS C N 1
ATOM 8094 C CA . LYS C 1 166 ? 16.259 51.343 142.213 1.00 50.76 166 LYS C CA 1
ATOM 8095 C C . LYS C 1 166 ? 16.485 49.873 141.839 1.00 39.98 166 LYS C C 1
ATOM 8096 O O . LYS C 1 166 ? 15.540 49.115 141.689 1.00 34.42 166 LYS C O 1
ATOM 8102 N N . SER C 1 167 ? 17.749 49.481 141.730 1.00 38.19 167 SER C N 1
ATOM 8103 C CA . SER C 1 167 ? 18.136 48.172 141.193 1.00 38.75 167 SER C CA 1
ATOM 8104 C C . SER C 1 167 ? 17.485 46.955 141.873 1.00 36.23 167 SER C C 1
ATOM 8105 O O . SER C 1 167 ? 17.039 46.015 141.205 1.00 30.59 167 SER C O 1
ATOM 8108 N N . ASN C 1 168 ? 17.428 46.946 143.198 1.00 30.91 168 ASN C N 1
ATOM 8109 C CA . ASN C 1 168 ? 16.938 45.739 143.853 1.00 29.64 168 ASN C CA 1
ATOM 8110 C C . ASN C 1 168 ? 15.432 45.583 143.695 1.00 24.81 168 ASN C C 1
ATOM 8111 O O . ASN C 1 168 ? 14.917 44.463 143.582 1.00 22.94 168 ASN C O 1
ATOM 8116 N N . ASP C 1 169 ? 14.723 46.704 143.647 1.00 26.13 169 ASP C N 1
ATOM 8117 C CA . ASP C 1 169 ? 13.270 46.637 143.535 1.00 26.78 169 ASP C CA 1
ATOM 8118 C C . ASP C 1 169 ? 12.849 46.301 142.117 1.00 26.04 169 ASP C C 1
ATOM 8119 O O . ASP C 1 169 ? 11.849 45.631 141.921 1.00 26.38 169 ASP C O 1
ATOM 8124 N N . ILE C 1 170 ? 13.632 46.755 141.142 1.00 25.58 170 ILE C N 1
ATOM 8125 C CA . ILE C 1 170 ? 13.481 46.335 139.746 1.00 30.08 170 ILE C CA 1
ATOM 8126 C C . ILE C 1 170 ? 13.558 44.808 139.635 1.00 23.38 170 ILE C C 1
ATOM 8127 O O . ILE C 1 170 ? 12.693 44.164 139.061 1.00 23.33 170 ILE C O 1
ATOM 8132 N N . LEU C 1 171 ? 14.612 44.233 140.203 1.00 24.00 171 LEU C N 1
ATOM 8133 C CA . LEU C 1 171 ? 14.789 42.789 140.204 1.00 21.51 171 LEU C CA 1
ATOM 8134 C C . LEU C 1 171 ? 13.631 42.108 140.904 1.00 20.65 171 LEU C C 1
ATOM 8135 O O . LEU C 1 171 ? 13.126 41.072 140.440 1.00 22.81 171 LEU C O 1
ATOM 8140 N N . GLY C 1 172 ? 13.189 42.712 142.003 1.00 23.86 172 GLY C N 1
ATOM 8141 C CA . GLY C 1 172 ? 12.111 42.146 142.798 1.00 21.26 172 GLY C CA 1
ATOM 8142 C C . GLY C 1 172 ? 10.844 41.993 141.990 1.00 26.12 172 GLY C C 1
ATOM 8143 O O . GLY C 1 172 ? 10.208 40.936 142.000 1.00 22.66 172 GLY C O 1
ATOM 8144 N N . VAL C 1 173 ? 10.466 43.052 141.283 1.00 22.40 173 VAL C N 1
ATOM 8145 C CA . VAL C 1 173 ? 9.313 42.955 140.377 1.00 17.72 173 VAL C CA 1
ATOM 8146 C C . VAL C 1 173 ? 9.514 41.827 139.356 1.00 17.86 173 VAL C C 1
ATOM 8147 O O . VAL C 1 173 ? 8.597 41.069 139.067 1.00 21.91 173 VAL C O 1
ATOM 8151 N N . GLU C 1 174 ? 10.726 41.723 138.814 1.00 20.51 174 GLU C N 1
ATOM 8152 C CA . GLU C 1 174 ? 11.008 40.745 137.769 1.00 20.66 174 GLU C CA 1
ATOM 8153 C C . GLU C 1 174 ? 10.970 39.312 138.313 1.00 22.17 174 GLU C C 1
ATOM 8154 O O . GLU C 1 174 ? 10.553 38.399 137.608 1.00 21.12 174 GLU C O 1
ATOM 8160 N N . TYR C 1 175 ? 11.409 39.104 139.555 1.00 23.96 175 TYR C N 1
ATOM 8161 C CA . TYR C 1 175 ? 11.279 37.768 140.155 1.00 19.20 175 TYR C CA 1
ATOM 8162 C C . TYR C 1 175 ? 9.818 37.369 140.238 1.00 21.59 175 TYR C C 1
ATOM 8163 O O . TYR C 1 175 ? 9.439 36.249 139.868 1.00 23.02 175 TYR C O 1
ATOM 8172 N N . ILE C 1 176 ? 9.000 38.284 140.743 1.00 17.39 176 ILE C N 1
ATOM 8173 C CA . ILE C 1 176 ? 7.589 37.982 140.961 1.00 18.82 176 ILE C CA 1
ATOM 8174 C C . ILE C 1 176 ? 6.922 37.772 139.616 1.00 21.81 176 ILE C C 1
ATOM 8175 O O . ILE C 1 176 ? 6.161 36.830 139.435 1.00 22.40 176 ILE C O 1
ATOM 8180 N N . HIS C 1 177 ? 7.238 38.639 138.662 1.00 23.77 177 HIS C N 1
ATOM 8181 C CA . HIS C 1 177 ? 6.700 38.500 137.307 1.00 23.06 177 HIS C CA 1
ATOM 8182 C C . HIS C 1 177 ? 7.085 37.137 136.692 1.00 23.96 177 HIS C C 1
ATOM 8183 O O . HIS C 1 177 ? 6.227 36.419 136.167 1.00 22.89 177 HIS C O 1
ATOM 8190 N N . SER C 1 178 ? 8.365 36.776 136.765 1.00 23.95 178 SER C N 1
ATOM 8191 C CA . SER C 1 178 ? 8.826 35.469 136.273 1.00 22.68 178 SER C CA 1
ATOM 8192 C C . SER C 1 178 ? 8.075 34.293 136.905 1.00 26.76 178 SER C C 1
ATOM 8193 O O . SER C 1 178 ? 7.702 33.330 136.215 1.00 24.20 178 SER C O 1
ATOM 8196 N N . ALA C 1 179 ? 7.856 34.368 138.214 1.00 20.33 179 ALA C N 1
ATOM 8197 C CA . ALA C 1 179 ? 7.100 33.324 138.906 1.00 21.16 179 ALA C CA 1
ATOM 8198 C C . ALA C 1 179 ? 5.682 33.226 138.345 1.00 22.95 179 ALA C C 1
ATOM 8199 O O . ALA C 1 179 ? 5.181 32.124 138.092 1.00 25.24 179 ALA C O 1
ATOM 8201 N N . LEU C 1 180 ? 5.042 34.376 138.135 1.00 24.38 180 LEU C N 1
ATOM 8202 C CA . LEU C 1 180 ? 3.686 34.378 137.569 1.00 29.00 180 LEU C CA 1
ATOM 8203 C C . LEU C 1 180 ? 3.660 33.707 136.194 1.00 31.40 180 LEU C C 1
ATOM 8204 O O . LEU C 1 180 ? 2.780 32.888 135.902 1.00 31.08 180 LEU C O 1
ATOM 8209 N N . LYS C 1 181 ? 4.630 34.061 135.356 1.00 29.94 181 LYS C N 1
ATOM 8210 C CA . LYS C 1 181 ? 4.768 33.475 134.024 1.00 31.81 181 LYS C CA 1
ATOM 8211 C C . LYS C 1 181 ? 4.906 31.955 134.027 1.00 29.01 181 LYS C C 1
ATOM 8212 O O . LYS C 1 181 ? 4.303 31.281 133.207 1.00 31.99 181 LYS C O 1
ATOM 8218 N N . ILE C 1 182 ? 5.714 31.399 134.920 1.00 22.75 182 ILE C N 1
ATOM 8219 C CA . ILE C 1 182 ? 5.936 29.968 134.835 1.00 27.69 182 ILE C CA 1
ATOM 8220 C C . ILE C 1 182 ? 4.977 29.208 135.743 1.00 30.00 182 ILE C C 1
ATOM 8221 O O . ILE C 1 182 ? 5.076 28.002 135.865 1.00 28.07 182 ILE C O 1
ATOM 8226 N N . GLY C 1 183 ? 4.058 29.922 136.388 1.00 33.33 183 GLY C N 1
ATOM 8227 C CA . GLY C 1 183 ? 3.065 29.270 137.228 1.00 27.74 183 GLY C CA 1
ATOM 8228 C C . GLY C 1 183 ? 3.622 28.759 138.546 1.00 28.73 183 GLY C C 1
ATOM 8229 O O . GLY C 1 183 ? 3.145 27.765 139.088 1.00 33.68 183 GLY C O 1
ATOM 8230 N N . SER C 1 184 ? 4.638 29.446 139.064 1.00 30.97 184 SER C N 1
ATOM 8231 C CA . SER C 1 184 ? 5.270 29.059 140.321 1.00 29.81 184 SER C CA 1
ATOM 8232 C C . SER C 1 184 ? 4.449 29.488 141.532 1.00 29.02 184 SER C C 1
ATOM 8233 O O . SER C 1 184 ? 3.890 30.585 141.562 1.00 36.49 184 SER C O 1
ATOM 8236 N N . ASN C 1 185 ? 4.411 28.611 142.529 1.00 23.78 185 ASN C N 1
ATOM 8237 C CA . ASN C 1 185 ? 3.744 28.859 143.800 1.00 36.71 185 ASN C CA 1
ATOM 8238 C C . ASN C 1 185 ? 4.652 29.509 144.828 1.00 32.65 185 ASN C C 1
ATOM 8239 O O . ASN C 1 185 ? 4.278 29.662 145.982 1.00 29.46 185 ASN C O 1
ATOM 8244 N N . ILE C 1 186 ? 5.872 29.832 144.434 1.00 26.08 186 ILE C N 1
ATOM 8245 C CA . ILE C 1 186 ? 6.810 30.399 145.388 1.00 23.46 186 ILE C CA 1
ATOM 8246 C C . ILE C 1 186 ? 6.268 31.700 145.986 1.00 26.37 186 ILE C C 1
ATOM 8247 O O . ILE C 1 186 ? 5.670 32.521 145.292 1.00 28.00 186 ILE C O 1
ATOM 8252 N N . ARG C 1 187 ? 6.447 31.859 147.292 1.00 21.01 187 ARG C N 1
ATOM 8253 C CA . ARG C 1 187 ? 6.072 33.086 147.981 1.00 24.16 187 ARG C CA 1
ATOM 8254 C C . ARG C 1 187 ? 7.279 34.013 148.040 1.00 24.47 187 ARG C C 1
ATOM 8255 O O . ARG C 1 187 ? 8.381 33.577 148.372 1.00 24.93 187 ARG C O 1
ATOM 8263 N N . PHE C 1 188 ? 7.069 35.287 147.726 1.00 23.53 188 PHE C N 1
ATOM 8264 C CA . PHE C 1 188 ? 8.162 36.248 147.662 1.00 25.93 188 PHE C CA 1
ATOM 8265 C C . PHE C 1 188 ? 8.060 37.242 148.795 1.00 22.50 188 PHE C C 1
ATOM 8266 O O . PHE C 1 188 ? 6.960 37.682 149.140 1.00 20.85 188 PHE C O 1
ATOM 8274 N N . HIS C 1 189 ? 9.203 37.590 149.376 1.00 25.11 189 HIS C N 1
ATOM 8275 C CA . HIS C 1 189 ? 9.241 38.518 150.493 1.00 20.95 189 HIS C CA 1
ATOM 8276 C C . HIS C 1 189 ? 10.349 39.528 150.306 1.00 21.00 189 HIS C C 1
ATOM 8277 O O . HIS C 1 189 ? 11.363 39.223 149.683 1.00 21.47 189 HIS C O 1
ATOM 8284 N N . THR C 1 190 ? 10.184 40.709 150.894 1.00 21.91 190 THR C N 1
ATOM 8285 C CA . THR C 1 190 ? 11.262 41.700 150.932 1.00 24.29 190 THR C CA 1
ATOM 8286 C C . THR C 1 190 ? 11.830 41.828 152.322 1.00 28.31 190 THR C C 1
ATOM 8287 O O . THR C 1 190 ? 11.115 41.616 153.305 1.00 29.80 190 THR C O 1
ATOM 8291 N N . ILE C 1 191 ? 13.117 42.169 152.400 1.00 26.78 191 ILE C N 1
ATOM 8292 C CA . ILE C 1 191 ? 13.683 42.743 153.615 1.00 29.95 191 ILE C CA 1
ATOM 8293 C C . ILE C 1 191 ? 14.305 44.076 153.211 1.00 36.31 191 ILE C C 1
ATOM 8294 O O . ILE C 1 191 ? 14.694 44.265 152.056 1.00 27.54 191 ILE C O 1
ATOM 8299 N N . LYS C 1 192 ? 14.333 45.017 154.146 1.00 34.07 192 LYS C N 1
ATOM 8300 C CA . LYS C 1 192 ? 14.842 46.348 153.875 1.00 31.64 192 LYS C CA 1
ATOM 8301 C C . LYS C 1 192 ? 16.355 46.336 153.696 1.00 36.23 192 LYS C C 1
ATOM 8302 O O . LYS C 1 192 ? 17.064 45.723 154.489 1.00 39.90 192 LYS C O 1
ATOM 8308 N N . ARG C 1 193 ? 16.846 47.022 152.666 1.00 33.37 193 ARG C N 1
ATOM 8309 C CA . ARG C 1 193 ? 18.288 47.143 152.472 1.00 38.12 193 ARG C CA 1
ATOM 8310 C C . ARG C 1 193 ? 18.892 48.122 153.462 1.00 40.86 193 ARG C C 1
ATOM 8311 O O . ARG C 1 193 ? 18.326 49.178 153.734 1.00 47.27 193 ARG C O 1
ATOM 8319 N N . VAL C 1 194 ? 20.049 47.755 153.999 1.00 39.42 194 VAL C N 1
ATOM 8320 C CA . VAL C 1 194 ? 20.744 48.576 154.983 1.00 42.74 194 VAL C CA 1
ATOM 8321 C C . VAL C 1 194 ? 22.065 49.110 154.434 1.00 45.03 194 VAL C C 1
ATOM 8322 O O . VAL C 1 194 ? 22.431 50.269 154.694 1.00 67.14 194 VAL C O 1
ATOM 8326 N N . ARG C 1 206 ? 30.793 49.865 157.664 1.00 54.89 206 ARG C N 1
ATOM 8327 C CA . ARG C 1 206 ? 30.564 48.431 157.825 1.00 49.34 206 ARG C CA 1
ATOM 8328 C C . ARG C 1 206 ? 29.747 47.836 156.677 1.00 42.58 206 ARG C C 1
ATOM 8329 O O . ARG C 1 206 ? 29.911 46.668 156.338 1.00 40.21 206 ARG C O 1
ATOM 8337 N N . PHE C 1 207 ? 28.824 48.630 156.138 1.00 38.15 207 PHE C N 1
ATOM 8338 C CA . PHE C 1 207 ? 27.854 48.175 155.125 1.00 37.52 207 PHE C CA 1
ATOM 8339 C C . PHE C 1 207 ? 28.049 48.525 153.634 1.00 46.74 207 PHE C C 1
ATOM 8340 O O . PHE C 1 207 ? 27.069 48.584 152.884 1.00 55.50 207 PHE C O 1
ATOM 8348 N N . SER C 1 208 ? 29.269 48.849 153.228 1.00 37.39 208 SER C N 1
ATOM 8349 C CA . SER C 1 208 ? 29.575 49.165 151.829 1.00 32.21 208 SER C CA 1
ATOM 8350 C C . SER C 1 208 ? 29.072 48.177 150.755 1.00 36.51 208 SER C C 1
ATOM 8351 O O . SER C 1 208 ? 28.998 46.958 150.959 1.00 36.09 208 SER C O 1
ATOM 8354 N N . SER C 1 209 ? 28.714 48.736 149.606 1.00 29.97 209 SER C N 1
ATOM 8355 C CA . SER C 1 209 ? 28.272 47.951 148.451 1.00 28.52 209 SER C CA 1
ATOM 8356 C C . SER C 1 209 ? 29.402 47.100 147.878 1.00 26.41 209 SER C C 1
ATOM 8357 O O . SER C 1 209 ? 30.585 47.387 148.100 1.00 25.95 209 SER C O 1
ATOM 8360 N N . ALA C 1 210 ? 29.037 46.055 147.143 1.00 27.01 210 ALA C N 1
ATOM 8361 C CA . ALA C 1 210 ? 30.020 45.184 146.500 1.00 29.73 210 ALA C CA 1
ATOM 8362 C C . ALA C 1 210 ? 30.952 45.964 145.575 1.00 29.14 210 ALA C C 1
ATOM 8363 O O . ALA C 1 210 ? 32.154 45.697 145.533 1.00 24.40 210 ALA C O 1
ATOM 8365 N N . THR C 1 211 ? 30.397 46.925 144.836 1.00 28.91 211 THR C N 1
ATOM 8366 C CA . THR C 1 211 ? 31.187 47.730 143.901 1.00 24.68 211 THR C CA 1
ATOM 8367 C C . THR C 1 211 ? 32.188 48.612 144.633 1.00 22.09 211 THR C C 1
ATOM 8368 O O . THR C 1 211 ? 33.350 48.734 144.219 1.00 25.64 211 THR C O 1
ATOM 8372 N N . ALA C 1 212 ? 31.735 49.229 145.721 1.00 22.27 212 ALA C N 1
ATOM 8373 C CA . ALA C 1 212 ? 32.618 50.047 146.547 1.00 26.14 212 ALA C CA 1
ATOM 8374 C C . ALA C 1 212 ? 33.739 49.181 147.105 1.00 29.19 212 ALA C C 1
ATOM 8375 O O . ALA C 1 212 ? 34.903 49.604 147.200 1.00 28.46 212 ALA C O 1
ATOM 8377 N N . ILE C 1 213 ? 33.388 47.959 147.473 1.00 27.54 213 ILE C N 1
ATOM 8378 C CA . ILE C 1 213 ? 34.369 47.069 148.071 1.00 25.69 213 ILE C CA 1
ATOM 8379 C C . ILE C 1 213 ? 35.412 46.657 147.038 1.00 22.16 213 ILE C C 1
ATOM 8380 O O . ILE C 1 213 ? 36.608 46.627 147.339 1.00 23.25 213 ILE C O 1
ATOM 8385 N N . ARG C 1 214 ? 34.974 46.384 145.811 1.00 22.10 214 ARG C N 1
ATOM 8386 C CA . ARG C 1 214 ? 35.924 46.043 144.755 1.00 22.43 214 ARG C CA 1
ATOM 8387 C C . ARG C 1 214 ? 36.856 47.214 144.474 1.00 27.56 214 ARG C C 1
ATOM 8388 O O . ARG C 1 214 ? 38.045 47.017 144.197 1.00 27.51 214 ARG C O 1
ATOM 8396 N N . ASN C 1 215 ? 36.335 48.431 144.582 1.00 26.87 215 ASN C N 1
ATOM 8397 C CA . ASN C 1 215 ? 37.188 49.603 144.441 1.00 25.11 215 ASN C CA 1
ATOM 8398 C C . ASN C 1 215 ? 38.181 49.725 145.601 1.00 25.99 215 ASN C C 1
ATOM 8399 O O . ASN C 1 215 ? 39.346 50.066 145.384 1.00 28.51 215 ASN C O 1
ATOM 8404 N N . LEU C 1 216 ? 37.737 49.425 146.820 1.00 23.56 216 LEU C N 1
ATOM 8405 C CA . LEU C 1 216 ? 38.665 49.351 147.954 1.00 23.26 216 LEU C CA 1
ATOM 8406 C C . LEU C 1 216 ? 39.784 48.342 147.693 1.00 26.12 216 LEU C C 1
ATOM 8407 O O . LEU C 1 216 ? 40.945 48.585 148.032 1.00 29.69 216 LEU C O 1
ATOM 8412 N N . MET C 1 217 ? 39.430 47.200 147.102 1.00 22.83 217 MET C N 1
ATOM 8413 C CA . MET C 1 217 ? 40.425 46.187 146.758 1.00 25.57 217 MET C CA 1
ATOM 8414 C C . MET C 1 217 ? 41.415 46.734 145.739 1.00 29.52 217 MET C C 1
ATOM 8415 O O . MET C 1 217 ? 42.625 46.516 145.856 1.00 28.00 217 MET C O 1
ATOM 8420 N N . ARG C 1 218 ? 40.899 47.438 144.734 1.00 26.95 218 ARG C N 1
ATOM 8421 C CA . ARG C 1 218 ? 41.758 48.023 143.711 1.00 27.57 218 ARG C CA 1
ATOM 8422 C C . ARG C 1 218 ? 42.794 48.949 144.338 1.00 32.39 218 ARG C C 1
ATOM 8423 O O . ARG C 1 218 ? 43.944 49.014 143.890 1.00 29.34 218 ARG C O 1
ATOM 8431 N N . GLU C 1 219 ? 42.373 49.648 145.386 1.00 27.09 219 GLU C N 1
ATOM 8432 C CA . GLU C 1 219 ? 43.209 50.642 146.049 1.00 27.76 219 GLU C CA 1
ATOM 8433 C C . GLU C 1 219 ? 44.034 50.007 147.161 1.00 31.01 219 GLU C C 1
ATOM 8434 O O . GLU C 1 219 ? 44.782 50.688 147.858 1.00 29.55 219 GLU C O 1
ATOM 8440 N N . LYS C 1 220 ? 43.889 48.695 147.309 1.00 31.59 220 LYS C N 1
ATOM 8441 C CA . LYS C 1 220 ? 44.618 47.944 148.322 1.00 31.22 220 LYS C CA 1
ATOM 8442 C C . LYS C 1 220 ? 44.345 48.462 149.723 1.00 37.25 220 LYS C C 1
ATOM 8443 O O . LYS C 1 220 ? 45.214 48.406 150.594 1.00 33.05 220 LYS C O 1
ATOM 8449 N N . ARG C 1 221 ? 43.118 48.905 149.978 1.00 35.34 221 ARG C N 1
ATOM 8450 C CA . ARG C 1 221 ? 42.822 49.288 151.338 1.00 38.21 221 ARG C CA 1
ATOM 8451 C C . ARG C 1 221 ? 42.180 48.073 151.970 1.00 34.15 221 ARG C C 1
ATOM 8452 O O . ARG C 1 221 ? 40.964 47.981 152.079 1.00 32.91 221 ARG C O 1
ATOM 8460 N N . TRP C 1 222 ? 43.017 47.223 152.541 1.00 33.96 222 TRP C N 1
ATOM 8461 C CA . TRP C 1 222 ? 42.558 45.894 152.917 1.00 36.39 222 TRP C CA 1
ATOM 8462 C C . TRP C 1 222 ? 41.851 45.903 154.261 1.00 31.29 222 TRP C C 1
ATOM 8463 O O . TRP C 1 222 ? 40.972 45.078 154.508 1.00 29.95 222 TRP C O 1
ATOM 8474 N N . GLU C 1 223 ? 42.214 46.849 155.125 1.00 32.19 223 GLU C N 1
ATOM 8475 C CA . GLU C 1 223 ? 41.561 46.943 156.422 1.00 33.72 223 GLU C CA 1
ATOM 8476 C C . GLU C 1 223 ? 40.096 47.356 156.232 1.00 26.96 223 GLU C C 1
ATOM 8477 O O . GLU C 1 223 ? 39.201 46.865 156.920 1.00 34.36 223 GLU C O 1
ATOM 8483 N N . GLU C 1 224 ? 39.852 48.251 155.287 1.00 26.29 224 GLU C N 1
ATOM 8484 C CA . GLU C 1 224 ? 38.491 48.693 155.035 1.00 33.39 224 GLU C CA 1
ATOM 8485 C C . GLU C 1 224 ? 37.709 47.580 154.349 1.00 28.35 224 GLU C C 1
ATOM 8486 O O . GLU C 1 224 ? 36.521 47.401 154.605 1.00 32.25 224 GLU C O 1
ATOM 8492 N N . VAL C 1 225 ? 38.382 46.828 153.486 1.00 27.58 225 VAL C N 1
ATOM 8493 C CA . VAL C 1 225 ? 37.766 45.647 152.898 1.00 25.36 225 VAL C CA 1
ATOM 8494 C C . VAL C 1 225 ? 37.359 44.715 154.030 1.00 27.25 225 VAL C C 1
ATOM 8495 O O . VAL C 1 225 ? 36.196 44.315 154.133 1.00 28.50 225 VAL C O 1
ATOM 8499 N N . ARG C 1 226 ? 38.314 44.397 154.899 1.00 24.07 226 ARG C N 1
ATOM 8500 C CA . ARG C 1 226 ? 38.042 43.520 156.023 1.00 24.76 226 ARG C CA 1
ATOM 8501 C C . ARG C 1 226 ? 36.874 44.007 156.874 1.00 31.24 226 ARG C C 1
ATOM 8502 O O . ARG C 1 226 ? 36.062 43.210 157.333 1.00 33.28 226 ARG C O 1
ATOM 8510 N N . ASP C 1 227 ? 36.793 45.316 157.095 1.00 25.83 227 ASP C N 1
ATOM 8511 C CA . ASP C 1 227 ? 35.736 45.864 157.949 1.00 26.50 227 ASP C CA 1
ATOM 8512 C C . ASP C 1 227 ? 34.366 45.711 157.286 1.00 25.43 227 ASP C C 1
ATOM 8513 O O . ASP C 1 227 ? 33.336 45.851 157.939 1.00 31.92 227 ASP C O 1
ATOM 8518 N N . SER C 1 228 ? 34.370 45.467 155.978 1.00 24.15 228 SER C N 1
ATOM 8519 C CA . SER C 1 228 ? 33.132 45.389 155.196 1.00 32.29 228 SER C CA 1
ATOM 8520 C C . SER C 1 228 ? 32.611 43.971 154.957 1.00 31.98 228 SER C C 1
ATOM 8521 O O . SER C 1 228 ? 31.538 43.791 154.354 1.00 23.18 228 SER C O 1
ATOM 8524 N N . LEU C 1 229 ? 33.382 42.976 155.388 1.00 25.46 229 LEU C N 1
ATOM 8525 C CA . LEU C 1 229 ? 33.065 41.568 155.117 1.00 25.29 229 LEU C CA 1
ATOM 8526 C C . LEU C 1 229 ? 33.006 40.734 156.391 1.00 27.26 229 LEU C C 1
ATOM 8527 O O . LEU C 1 229 ? 33.724 41.019 157.344 1.00 30.16 229 LEU C O 1
ATOM 8532 N N . PRO C 1 230 ? 32.190 39.670 156.388 1.00 27.28 230 PRO C N 1
ATOM 8533 C CA . PRO C 1 230 ? 32.295 38.650 157.447 1.00 27.54 230 PRO C CA 1
ATOM 8534 C C . PRO C 1 230 ? 33.698 38.035 157.441 1.00 25.44 230 PRO C C 1
ATOM 8535 O O . PRO C 1 230 ? 34.324 37.990 156.384 1.00 23.93 230 PRO C O 1
ATOM 8539 N N . GLU C 1 231 ? 34.187 37.584 158.588 1.00 25.06 231 GLU C N 1
ATOM 8540 C CA . GLU C 1 231 ? 35.544 37.022 158.672 1.00 26.26 231 GLU C CA 1
ATOM 8541 C C . GLU C 1 231 ? 35.784 35.841 157.709 1.00 29.05 231 GLU C C 1
ATOM 8542 O O . GLU C 1 231 ? 36.842 35.760 157.082 1.00 27.77 231 GLU C O 1
ATOM 8548 N N . ASP C 1 232 ? 34.815 34.937 157.579 1.00 27.50 232 ASP C N 1
ATOM 8549 C CA . ASP C 1 232 ? 34.982 33.793 156.680 1.00 27.96 232 ASP C CA 1
ATOM 8550 C C . ASP C 1 232 ? 35.061 34.210 155.207 1.00 27.32 232 ASP C C 1
ATOM 8551 O O . ASP C 1 232 ? 35.762 33.584 154.415 1.00 25.51 232 ASP C O 1
ATOM 8556 N N . SER C 1 233 ? 34.327 35.251 154.830 1.00 24.11 233 SER C N 1
ATOM 8557 C CA . SER C 1 233 ? 34.401 35.757 153.469 1.00 23.24 233 SER C CA 1
ATOM 8558 C C . SER C 1 233 ? 35.770 36.391 153.215 1.00 25.00 233 SER C C 1
ATOM 8559 O O . SER C 1 233 ? 36.410 36.121 152.201 1.00 20.97 233 SER C O 1
ATOM 8562 N N . PHE C 1 234 ? 36.228 37.222 154.149 1.00 21.69 234 PHE C N 1
ATOM 8563 C CA . PHE C 1 234 ? 37.535 37.858 154.001 1.00 21.95 234 PHE C CA 1
ATOM 8564 C C . PHE C 1 234 ? 38.650 36.812 153.962 1.00 24.59 234 PHE C C 1
ATOM 8565 O O . PHE C 1 234 ? 39.608 36.952 153.209 1.00 25.07 234 PHE C O 1
ATOM 8573 N N . GLU C 1 235 ? 38.520 35.763 154.766 1.00 24.59 235 GLU C N 1
ATOM 8574 C CA . GLU C 1 235 ? 39.546 34.715 154.792 1.00 23.36 235 GLU C CA 1
ATOM 8575 C C . GLU C 1 235 ? 39.662 34.055 153.414 1.00 26.77 235 GLU C C 1
ATOM 8576 O O . GLU C 1 235 ? 40.757 33.866 152.888 1.00 24.25 235 GLU C O 1
ATOM 8582 N N . ILE C 1 236 ? 38.530 33.737 152.804 1.00 24.46 236 ILE C N 1
ATOM 8583 C CA . ILE C 1 236 ? 38.571 33.053 151.520 1.00 21.96 236 ILE C CA 1
ATOM 8584 C C . ILE C 1 236 ? 38.913 34.028 150.390 1.00 22.27 236 ILE C C 1
ATOM 8585 O O . ILE C 1 236 ? 39.633 33.661 149.463 1.00 22.59 236 ILE C O 1
ATOM 8590 N N . LEU C 1 237 ? 38.451 35.273 150.493 1.00 19.65 237 LEU C N 1
ATOM 8591 C CA . LEU C 1 237 ? 38.872 36.306 149.552 1.00 19.14 237 LEU C CA 1
ATOM 8592 C C . LEU C 1 237 ? 40.396 36.386 149.483 1.00 19.68 237 LEU C C 1
ATOM 8593 O O . LEU C 1 237 ? 40.980 36.282 148.406 1.00 20.02 237 LEU C O 1
ATOM 8598 N N . MET C 1 238 ? 41.043 36.549 150.631 1.00 20.83 238 MET C N 1
ATOM 8599 C CA . MET C 1 238 ? 42.503 36.650 150.635 1.00 21.52 238 MET C CA 1
ATOM 8600 C C . MET C 1 238 ? 43.189 35.314 150.323 1.00 28.74 238 MET C C 1
ATOM 8601 O O . MET C 1 238 ? 44.332 35.309 149.836 1.00 25.82 238 MET C O 1
ATOM 8606 N N . ARG C 1 239 ? 42.514 34.195 150.602 1.00 23.69 239 ARG C N 1
ATOM 8607 C CA . ARG C 1 239 ? 43.042 32.881 150.229 1.00 26.43 239 ARG C CA 1
ATOM 8608 C C . ARG C 1 239 ? 43.209 32.788 148.718 1.00 21.60 239 ARG C C 1
ATOM 8609 O O . ARG C 1 239 ? 44.275 32.400 148.232 1.00 24.16 239 ARG C O 1
ATOM 8617 N N . GLU C 1 240 ? 42.151 33.127 147.981 1.00 21.67 240 GLU C N 1
ATOM 8618 C CA . GLU C 1 240 ? 42.213 33.153 146.525 1.00 23.58 240 GLU C CA 1
ATOM 8619 C C . GLU C 1 240 ? 43.324 34.073 146.044 1.00 26.74 240 GLU C C 1
ATOM 8620 O O . GLU C 1 240 ? 44.085 33.718 145.141 1.00 22.12 240 GLU C O 1
ATOM 8626 N N . ILE C 1 241 ? 43.430 35.248 146.659 1.00 20.41 241 ILE C N 1
ATOM 8627 C CA . ILE C 1 241 ? 44.417 36.221 146.217 1.00 20.24 241 ILE C CA 1
ATOM 8628 C C . ILE C 1 241 ? 45.810 35.692 146.501 1.00 21.70 241 ILE C C 1
ATOM 8629 O O . ILE C 1 241 ? 46.688 35.736 145.634 1.00 23.82 241 ILE C O 1
ATOM 8634 N N . ASN C 1 242 ? 45.980 35.149 147.699 1.00 21.36 242 ASN C N 1
ATOM 8635 C CA . ASN C 1 242 ? 47.264 34.610 148.134 1.00 22.49 242 ASN C CA 1
ATOM 8636 C C . ASN C 1 242 ? 47.770 33.474 147.259 1.00 31.86 242 ASN C C 1
ATOM 8637 O O . ASN C 1 242 ? 48.971 33.329 147.068 1.00 24.23 242 ASN C O 1
ATOM 8642 N N . GLU C 1 243 ? 46.855 32.651 146.760 1.00 21.63 243 GLU C N 1
ATOM 8643 C CA . GLU C 1 243 ? 47.243 31.494 145.956 1.00 27.20 243 GLU C CA 1
ATOM 8644 C C . GLU C 1 243 ? 47.251 31.814 144.450 1.00 26.30 243 GLU C C 1
ATOM 8645 O O . GLU C 1 243 ? 47.545 30.945 143.625 1.00 26.72 243 GLU C O 1
ATOM 8651 N N . GLY C 1 244 ? 46.948 33.063 144.100 1.00 21.84 244 GLY C N 1
ATOM 8652 C CA . GLY C 1 244 ? 47.108 33.528 142.727 1.00 19.46 244 GLY C CA 1
ATOM 8653 C C . GLY C 1 244 ? 45.854 33.413 141.864 1.00 19.74 244 GLY C C 1
ATOM 8654 O O . GLY C 1 244 ? 45.932 33.460 140.637 1.00 21.90 244 GLY C O 1
ATOM 8655 N N . ARG C 1 245 ? 44.707 33.202 142.497 1.00 19.32 245 ARG C N 1
ATOM 8656 C CA . ARG C 1 245 ? 43.429 33.105 141.771 1.00 18.76 245 ARG C CA 1
ATOM 8657 C C . ARG C 1 245 ? 42.598 34.378 141.858 1.00 25.50 245 ARG C C 1
ATOM 8658 O O . ARG C 1 245 ? 41.401 34.352 141.594 1.00 25.06 245 ARG C O 1
ATOM 8666 N N . GLY C 1 246 ? 43.193 35.451 142.360 1.00 24.05 246 GLY C N 1
ATOM 8667 C CA . GLY C 1 246 ? 42.486 36.709 142.445 1.00 21.85 246 GLY C CA 1
ATOM 8668 C C . GLY C 1 246 ? 43.423 37.842 142.796 1.00 21.87 246 GLY C C 1
ATOM 8669 O O . GLY C 1 246 ? 44.614 37.622 143.077 1.00 22.48 246 GLY C O 1
ATOM 8670 N N . PRO C 1 247 ? 42.911 39.074 142.756 1.00 21.58 247 PRO C N 1
ATOM 8671 C CA . PRO C 1 247 ? 41.560 39.439 142.311 1.00 22.04 247 PRO C CA 1
ATOM 8672 C C . PRO C 1 247 ? 41.452 39.410 140.785 1.00 23.73 247 PRO C C 1
ATOM 8673 O O . PRO C 1 247 ? 42.466 39.557 140.105 1.00 21.79 247 PRO C O 1
ATOM 8677 N N . VAL C 1 248 ? 40.256 39.197 140.252 1.00 19.85 248 VAL C N 1
ATOM 8678 C CA . VAL C 1 248 ? 40.051 39.337 138.822 1.00 17.78 248 VAL C CA 1
ATOM 8679 C C . VAL C 1 248 ? 39.166 40.551 138.580 1.00 19.78 248 VAL C C 1
ATOM 8680 O O . VAL C 1 248 ? 38.036 40.613 139.069 1.00 20.01 248 VAL C O 1
ATOM 8684 N N . PHE C 1 249 ? 39.683 41.528 137.839 1.00 18.77 249 PHE C N 1
ATOM 8685 C CA . PHE C 1 249 ? 38.951 42.768 137.579 1.00 16.26 249 PHE C CA 1
ATOM 8686 C C . PHE C 1 249 ? 38.641 42.905 136.086 1.00 20.10 249 PHE C C 1
ATOM 8687 O O . PHE C 1 249 ? 39.381 42.397 135.237 1.00 18.73 249 PHE C O 1
ATOM 8695 N N . LEU C 1 250 ? 37.572 43.621 135.759 1.00 18.82 250 LEU C N 1
ATOM 8696 C CA . LEU C 1 250 ? 37.204 43.793 134.352 1.00 18.55 250 LEU C CA 1
ATOM 8697 C C . LEU C 1 250 ? 38.363 44.361 133.525 1.00 18.61 250 LEU C C 1
ATOM 8698 O O . LEU C 1 250 ? 38.607 43.923 132.399 1.00 21.15 250 LEU C O 1
ATOM 8703 N N . GLU C 1 251 ? 39.100 45.311 134.096 1.00 19.57 251 GLU C N 1
ATOM 8704 C CA . GLU C 1 251 ? 40.202 45.929 133.349 1.00 21.39 251 GLU C CA 1
ATOM 8705 C C . GLU C 1 251 ? 41.325 44.925 133.019 1.00 20.12 251 GLU C C 1
ATOM 8706 O O . GLU C 1 251 ? 42.074 45.139 132.059 1.00 22.91 251 GLU C O 1
ATOM 8712 N N . ASN C 1 252 ? 41.429 43.821 133.765 1.00 20.12 252 ASN C N 1
ATOM 8713 C CA . ASN C 1 252 ? 42.394 42.764 133.422 1.00 22.83 252 ASN C CA 1
ATOM 8714 C C . ASN C 1 252 ? 42.026 42.083 132.093 1.00 18.25 252 ASN C C 1
ATOM 8715 O O . ASN C 1 252 ? 42.885 41.575 131.371 1.00 19.23 252 ASN C O 1
ATOM 8720 N N . MET C 1 253 ? 40.731 42.059 131.805 1.00 14.82 253 MET C N 1
ATOM 8721 C CA . MET C 1 253 ? 40.198 41.434 130.591 1.00 17.99 253 MET C CA 1
ATOM 8722 C C . MET C 1 253 ? 40.052 42.414 129.438 1.00 21.41 253 MET C C 1
ATOM 8723 O O . MET C 1 253 ? 39.686 42.032 128.312 1.00 17.41 253 MET C O 1
ATOM 8728 N N . GLY C 1 254 ? 40.315 43.675 129.733 1.00 17.76 254 GLY C N 1
ATOM 8729 C CA . GLY C 1 254 ? 39.947 44.753 128.833 1.00 17.43 254 GLY C CA 1
ATOM 8730 C C . GLY C 1 254 ? 40.711 44.724 127.526 1.00 18.33 254 GLY C C 1
ATOM 8731 O O . GLY C 1 254 ? 40.122 44.900 126.469 1.00 19.68 254 GLY C O 1
ATOM 8732 N N . ASP C 1 255 ? 42.028 44.527 127.593 1.00 15.25 255 ASP C N 1
ATOM 8733 C CA . ASP C 1 255 ? 42.798 44.427 126.357 1.00 16.25 255 ASP C CA 1
ATOM 8734 C C . ASP C 1 255 ? 42.316 43.265 125.488 1.00 21.67 255 ASP C C 1
ATOM 8735 O O . ASP C 1 255 ? 42.247 43.405 124.260 1.00 19.44 255 ASP C O 1
ATOM 8740 N N . PHE C 1 256 ? 41.966 42.131 126.101 1.00 21.28 256 PHE C N 1
ATOM 8741 C CA . PHE C 1 256 ? 41.446 41.028 125.291 1.00 22.11 256 PHE C CA 1
ATOM 8742 C C . PHE C 1 256 ? 40.180 41.450 124.567 1.00 20.82 256 PHE C C 1
ATOM 8743 O O . PHE C 1 256 ? 40.057 41.265 123.352 1.00 23.72 256 PHE C O 1
ATOM 8751 N N . LEU C 1 257 ? 39.218 41.964 125.324 1.00 15.80 257 LEU C N 1
ATOM 8752 C CA . LEU C 1 257 ? 37.928 42.329 124.744 1.00 17.07 257 LEU C CA 1
ATOM 8753 C C . LEU C 1 257 ? 38.102 43.322 123.593 1.00 21.44 257 LEU C C 1
ATOM 8754 O O . LEU C 1 257 ? 37.532 43.141 122.520 1.00 17.98 257 LEU C O 1
ATOM 8759 N N . LEU C 1 258 ? 38.890 44.365 123.814 1.00 22.43 258 LEU C N 1
ATOM 8760 C CA . LEU C 1 258 ? 39.064 45.390 122.780 1.00 17.63 258 LEU C CA 1
ATOM 8761 C C . LEU C 1 258 ? 39.751 44.823 121.528 1.00 22.72 258 LEU C C 1
ATOM 8762 O O . LEU C 1 258 ? 39.303 45.064 120.402 1.00 20.29 258 LEU C O 1
ATOM 8767 N N . SER C 1 259 ? 40.836 44.070 121.729 1.00 21.30 259 SER C N 1
ATOM 8768 C CA . SER C 1 259 ? 41.533 43.418 120.624 1.00 18.74 259 SER C CA 1
ATOM 8769 C C . SER C 1 259 ? 40.590 42.478 119.888 1.00 24.00 259 SER C C 1
ATOM 8770 O O . SER C 1 259 ? 40.595 42.419 118.663 1.00 21.08 259 SER C O 1
ATOM 8773 N N . PHE C 1 260 ? 39.790 41.732 120.650 1.00 20.71 260 PHE C N 1
ATOM 8774 C CA . PHE C 1 260 ? 38.825 40.811 120.060 1.00 23.08 260 PHE C CA 1
ATOM 8775 C C . PHE C 1 260 ? 37.815 41.561 119.171 1.00 23.05 260 PHE C C 1
ATOM 8776 O O . PHE C 1 260 ? 37.561 41.160 118.028 1.00 19.52 260 PHE C O 1
ATOM 8784 N N . PHE C 1 261 ? 37.239 42.640 119.696 1.00 21.46 261 PHE C N 1
ATOM 8785 C CA . PHE C 1 261 ? 36.251 43.425 118.933 1.00 21.39 261 PHE C CA 1
ATOM 8786 C C . PHE C 1 261 ? 36.865 43.991 117.668 1.00 24.77 261 PHE C C 1
ATOM 8787 O O . PHE C 1 261 ? 36.219 44.085 116.633 1.00 23.01 261 PHE C O 1
ATOM 8795 N N . ARG C 1 262 ? 38.131 44.372 117.758 1.00 25.05 262 ARG C N 1
ATOM 8796 C CA . ARG C 1 262 ? 38.861 44.905 116.619 1.00 30.80 262 ARG C CA 1
ATOM 8797 C C . ARG C 1 262 ? 38.953 43.928 115.462 1.00 34.85 262 ARG C C 1
ATOM 8798 O O . ARG C 1 262 ? 39.088 44.325 114.307 1.00 35.46 262 ARG C O 1
ATOM 8806 N N . LEU C 1 263 ? 38.910 42.638 115.775 1.00 25.73 263 LEU C N 1
ATOM 8807 C CA . LEU C 1 263 ? 38.993 41.626 114.746 1.00 20.85 263 LEU C CA 1
ATOM 8808 C C . LEU C 1 263 ? 37.668 41.411 114.011 1.00 23.85 263 LEU C C 1
ATOM 8809 O O . LEU C 1 263 ? 37.637 40.702 113.023 1.00 29.35 263 LEU C O 1
ATOM 8814 N N . LYS C 1 264 ? 36.576 41.969 114.523 1.00 23.06 264 LYS C N 1
ATOM 8815 C CA . LYS C 1 264 ? 35.237 41.602 114.021 1.00 21.81 264 LYS C CA 1
ATOM 8816 C C . LYS C 1 264 ? 34.683 42.625 113.044 1.00 27.45 264 LYS C C 1
ATOM 8817 O O . LYS C 1 264 ? 34.956 43.807 113.193 1.00 27.94 264 LYS C O 1
ATOM 8823 N N . ASN C 1 265 ? 33.903 42.182 112.053 1.00 33.05 265 ASN C N 1
ATOM 8824 C CA . ASN C 1 265 ? 33.152 43.140 111.229 1.00 36.51 265 ASN C CA 1
ATOM 8825 C C . ASN C 1 265 ? 31.749 43.362 111.797 1.00 39.14 265 ASN C C 1
ATOM 8826 O O . ASN C 1 265 ? 31.360 42.714 112.775 1.00 30.67 265 ASN C O 1
ATOM 8831 N N . MET C 1 266 ? 30.990 44.270 111.186 1.00 36.30 266 MET C N 1
ATOM 8832 C CA . MET C 1 266 ? 29.720 44.711 111.768 1.00 38.97 266 MET C CA 1
ATOM 8833 C C . MET C 1 266 ? 28.676 43.614 111.688 1.00 40.84 266 MET C C 1
ATOM 8834 O O . MET C 1 266 ? 27.770 43.536 112.530 1.00 42.60 266 MET C O 1
ATOM 8839 N N . ASP C 1 267 ? 28.826 42.766 110.673 1.00 34.57 267 ASP C N 1
ATOM 8840 C CA . ASP C 1 267 ? 27.968 41.607 110.462 1.00 39.57 267 ASP C CA 1
ATOM 8841 C C . ASP C 1 267 ? 28.043 40.652 111.637 1.00 38.36 267 ASP C C 1
ATOM 8842 O O . ASP C 1 267 ? 27.100 39.912 111.904 1.00 35.85 267 ASP C O 1
ATOM 8847 N N . PHE C 1 268 ? 29.179 40.649 112.328 1.00 32.14 268 PHE C N 1
ATOM 8848 C CA . PHE C 1 268 ? 29.324 39.774 113.481 1.00 33.64 268 PHE C CA 1
ATOM 8849 C C . PHE C 1 268 ? 28.414 40.204 114.629 1.00 33.04 268 PHE C C 1
ATOM 8850 O O . PHE C 1 268 ? 27.752 39.369 115.246 1.00 28.38 268 PHE C O 1
ATOM 8858 N N . PHE C 1 269 ? 28.405 41.499 114.936 1.00 25.55 269 PHE C N 1
ATOM 8859 C CA . PHE C 1 269 ? 27.665 41.977 116.096 1.00 22.97 269 PHE C CA 1
ATOM 8860 C C . PHE C 1 269 ? 26.166 41.874 115.850 1.00 24.33 269 PHE C C 1
ATOM 8861 O O . PHE C 1 269 ? 25.385 41.673 116.789 1.00 28.03 269 PHE C O 1
ATOM 8869 N N . GLU C 1 270 ? 25.758 41.973 114.587 1.00 25.70 270 GLU C N 1
ATOM 8870 C CA . GLU C 1 270 ? 24.335 41.869 114.272 1.00 29.68 270 GLU C CA 1
ATOM 8871 C C . GLU C 1 270 ? 23.707 40.528 114.717 1.00 31.70 270 GLU C C 1
ATOM 8872 O O . GLU C 1 270 ? 22.516 40.475 115.011 1.00 37.15 270 GLU C O 1
ATOM 8878 N N . LYS C 1 271 ? 24.502 39.467 114.791 1.00 32.67 271 LYS C N 1
ATOM 8879 C CA . LYS C 1 271 ? 24.011 38.145 115.205 1.00 35.12 271 LYS C CA 1
ATOM 8880 C C . LYS C 1 271 ? 23.998 37.921 116.725 1.00 32.78 271 LYS C C 1
ATOM 8881 O O . LYS C 1 271 ? 23.427 36.942 117.217 1.00 29.13 271 LYS C O 1
ATOM 8887 N N . ILE C 1 272 ? 24.647 38.820 117.456 1.00 25.48 272 ILE C N 1
ATOM 8888 C CA . ILE C 1 272 ? 24.795 38.705 118.904 1.00 26.90 272 ILE C CA 1
ATOM 8889 C C . ILE C 1 272 ? 23.571 39.245 119.635 1.00 27.80 272 ILE C C 1
ATOM 8890 O O . ILE C 1 272 ? 23.046 40.305 119.286 1.00 25.38 272 ILE C O 1
ATOM 8895 N N . HIS C 1 273 ? 23.105 38.524 120.649 1.00 23.53 273 HIS C N 1
ATOM 8896 C CA . HIS C 1 273 ? 21.927 38.983 121.372 1.00 28.50 273 HIS C CA 1
ATOM 8897 C C . HIS C 1 273 ? 22.138 40.365 122.002 1.00 30.88 273 HIS C C 1
ATOM 8898 O O . HIS C 1 273 ? 23.211 40.658 122.520 1.00 27.86 273 HIS C O 1
ATOM 8905 N N . GLY C 1 274 ? 21.110 41.204 121.948 1.00 29.10 274 GLY C N 1
ATOM 8906 C CA . GLY C 1 274 ? 21.147 42.500 122.599 1.00 27.55 274 GLY C CA 1
ATOM 8907 C C . GLY C 1 274 ? 21.489 43.667 121.690 1.00 31.53 274 GLY C C 1
ATOM 8908 O O . GLY C 1 274 ? 21.277 44.818 122.054 1.00 32.93 274 GLY C O 1
ATOM 8909 N N . PHE C 1 275 ? 22.038 43.384 120.514 1.00 29.52 275 PHE C N 1
ATOM 8910 C CA . PHE C 1 275 ? 22.435 44.460 119.611 1.00 31.43 275 PHE C CA 1
ATOM 8911 C C . PHE C 1 275 ? 21.254 45.029 118.851 1.00 35.14 275 PHE C C 1
ATOM 8912 O O . PHE C 1 275 ? 20.515 44.301 118.197 1.00 35.23 275 PHE C O 1
ATOM 8920 N N . SER C 1 276 ? 21.092 46.340 118.970 1.00 33.87 276 SER C N 1
ATOM 8921 C CA . SER C 1 276 ? 20.079 47.105 118.254 1.00 37.14 276 SER C CA 1
ATOM 8922 C C . SER C 1 276 ? 20.423 48.570 118.449 1.00 33.95 276 SER C C 1
ATOM 8923 O O . SER C 1 276 ? 21.408 48.885 119.124 1.00 32.14 276 SER C O 1
ATOM 8926 N N . GLU C 1 277 ? 19.611 49.454 117.871 1.00 36.84 277 GLU C N 1
ATOM 8927 C CA . GLU C 1 277 ? 19.747 50.898 118.061 1.00 38.47 277 GLU C CA 1
ATOM 8928 C C . GLU C 1 277 ? 21.112 51.430 117.656 1.00 33.34 277 GLU C C 1
ATOM 8929 O O . GLU C 1 277 ? 21.619 52.348 118.284 1.00 33.07 277 GLU C O 1
ATOM 8935 N N . GLY C 1 278 ? 21.708 50.848 116.623 1.00 33.68 278 GLY C N 1
ATOM 8936 C CA . GLY C 1 278 ? 22.997 51.305 116.134 1.00 31.96 278 GLY C CA 1
ATOM 8937 C C . GLY C 1 278 ? 24.211 50.853 116.933 1.00 30.47 278 GLY C C 1
ATOM 8938 O O . GLY C 1 278 ? 25.325 51.339 116.704 1.00 26.66 278 GLY C O 1
ATOM 8939 N N . LEU C 1 279 ? 24.023 49.922 117.865 1.00 26.15 279 LEU C N 1
ATOM 8940 C CA . LEU C 1 279 ? 25.136 49.528 118.727 1.00 25.23 279 LEU C CA 1
ATOM 8941 C C . LEU C 1 279 ? 26.203 48.734 117.977 1.00 25.44 279 LEU C C 1
ATOM 8942 O O . LEU C 1 279 ? 27.367 48.743 118.365 1.00 24.25 279 LEU C O 1
ATOM 8947 N N . GLU C 1 280 ? 25.815 48.038 116.910 1.00 27.30 280 GLU C N 1
ATOM 8948 C CA . GLU C 1 280 ? 26.800 47.325 116.101 1.00 23.29 280 GLU C CA 1
ATOM 8949 C C . GLU C 1 280 ? 27.840 48.306 115.577 1.00 22.18 280 GLU C C 1
ATOM 8950 O O . GLU C 1 280 ? 29.036 48.065 115.680 1.00 26.02 280 GLU C O 1
ATOM 8956 N N . LYS C 1 281 ? 27.369 49.411 114.998 1.00 21.25 281 LYS C N 1
ATOM 8957 C CA . LYS C 1 281 ? 28.281 50.393 114.423 1.00 25.53 281 LYS C CA 1
ATOM 8958 C C . LYS C 1 281 ? 29.162 51.006 115.506 1.00 24.70 281 LYS C C 1
ATOM 8959 O O . LYS C 1 281 ? 30.361 51.228 115.289 1.00 23.66 281 LYS C O 1
ATOM 8965 N N . ARG C 1 282 ? 28.583 51.248 116.682 1.00 21.68 282 ARG C N 1
ATOM 8966 C CA . ARG C 1 282 ? 29.363 51.854 117.770 1.00 23.18 282 ARG C CA 1
ATOM 8967 C C . ARG C 1 282 ? 30.467 50.936 118.255 1.00 26.43 282 ARG C C 1
ATOM 8968 O O . ARG C 1 282 ? 31.585 51.387 118.496 1.00 22.50 282 ARG C O 1
ATOM 8976 N N . PHE C 1 283 ? 30.161 49.647 118.412 1.00 23.39 283 PHE C N 1
ATOM 8977 C CA . PHE C 1 283 ? 31.185 48.683 118.803 1.00 22.58 283 PHE C CA 1
ATOM 8978 C C . PHE C 1 283 ? 32.293 48.682 117.774 1.00 18.24 283 PHE C C 1
ATOM 8979 O O . PHE C 1 283 ? 33.469 48.720 118.109 1.00 23.28 283 PHE C O 1
ATOM 8987 N N . HIS C 1 284 ? 31.898 48.651 116.505 1.00 22.03 284 HIS C N 1
ATOM 8988 C CA . HIS C 1 284 ? 32.839 48.535 115.399 1.00 20.02 284 HIS C CA 1
ATOM 8989 C C . HIS C 1 284 ? 33.763 49.739 115.337 1.00 21.39 284 HIS C C 1
ATOM 8990 O O . HIS C 1 284 ? 34.980 49.596 115.280 1.00 22.52 284 HIS C O 1
ATOM 8997 N N . VAL C 1 285 ? 33.165 50.923 115.338 1.00 22.96 285 VAL C N 1
ATOM 8998 C CA . VAL C 1 285 ? 33.919 52.172 115.237 1.00 23.97 285 VAL C CA 1
ATOM 8999 C C . VAL C 1 285 ? 34.778 52.416 116.484 1.00 20.60 285 VAL C C 1
ATOM 9000 O O . VAL C 1 285 ? 35.965 52.730 116.376 1.00 22.23 285 VAL C O 1
ATOM 9004 N N . CYS C 1 286 ? 34.184 52.276 117.663 1.00 21.90 286 CYS C N 1
ATOM 9005 C CA . CYS C 1 286 ? 34.908 52.550 118.919 1.00 19.00 286 CYS C CA 1
ATOM 9006 C C . CYS C 1 286 ? 36.048 51.572 119.191 1.00 21.19 286 CYS C C 1
ATOM 9007 O O . CYS C 1 286 ? 37.038 51.944 119.826 1.00 20.21 286 CYS C O 1
ATOM 9010 N N . ALA C 1 287 ? 35.918 50.318 118.740 1.00 17.06 287 ALA C N 1
ATOM 9011 C CA . ALA C 1 287 ? 36.999 49.355 118.943 1.00 20.91 287 ALA C CA 1
ATOM 9012 C C . ALA C 1 287 ? 38.240 49.764 118.158 1.00 20.77 287 ALA C C 1
ATOM 9013 O O . ALA C 1 287 ? 39.371 49.445 118.528 1.00 21.64 287 ALA C O 1
ATOM 9015 N N . ARG C 1 288 ? 38.017 50.419 117.028 1.00 19.79 288 ARG C N 1
ATOM 9016 C CA . ARG C 1 288 ? 39.119 50.885 116.211 1.00 24.47 288 ARG C CA 1
ATOM 9017 C C . ARG C 1 288 ? 39.653 52.245 116.637 1.00 24.71 288 ARG C C 1
ATOM 9018 O O . ARG C 1 288 ? 40.802 52.560 116.386 1.00 23.62 288 ARG C O 1
ATOM 9026 N N . GLN C 1 289 ? 38.796 53.078 117.202 1.00 19.81 289 GLN C N 1
ATOM 9027 C CA . GLN C 1 289 ? 39.213 54.438 117.547 1.00 23.26 289 GLN C CA 1
ATOM 9028 C C . GLN C 1 289 ? 39.925 54.520 118.880 1.00 23.61 289 GLN C C 1
ATOM 9029 O O . GLN C 1 289 ? 40.749 55.413 119.082 1.00 28.35 289 GLN C O 1
ATOM 9035 N N . THR C 1 290 ? 39.595 53.618 119.806 1.00 22.73 290 THR C N 1
ATOM 9036 C CA . THR C 1 290 ? 40.167 53.736 121.145 1.00 22.82 290 THR C CA 1
ATOM 9037 C C . THR C 1 290 ? 41.258 52.716 121.454 1.00 25.74 290 THR C C 1
ATOM 9038 O O . THR C 1 290 ? 41.453 51.746 120.714 1.00 25.47 290 THR C O 1
ATOM 9042 N N . GLY C 1 291 ? 41.952 52.930 122.569 1.00 21.12 291 GLY C N 1
ATOM 9043 C CA . GLY C 1 291 ? 43.128 52.141 122.897 1.00 18.88 291 GLY C CA 1
ATOM 9044 C C . GLY C 1 291 ? 43.068 51.267 124.130 1.00 21.92 291 GLY C C 1
ATOM 9045 O O . GLY C 1 291 ? 44.007 50.511 124.407 1.00 20.99 291 GLY C O 1
ATOM 9046 N N . SER C 1 292 ? 41.981 51.385 124.886 1.00 20.95 292 SER C N 1
ATOM 9047 C CA . SER C 1 292 ? 41.803 50.624 126.117 1.00 18.08 292 SER C CA 1
ATOM 9048 C C . SER C 1 292 ? 40.322 50.386 126.271 1.00 17.84 292 SER C C 1
ATOM 9049 O O . SER C 1 292 ? 39.515 51.140 125.741 1.00 20.79 292 SER C O 1
ATOM 9052 N N . TYR C 1 293 ? 39.965 49.341 127.002 1.00 19.36 293 TYR C N 1
ATOM 9053 C CA . TYR C 1 293 ? 38.563 48.968 127.124 1.00 15.96 293 TYR C CA 1
ATOM 9054 C C . TYR C 1 293 ? 37.763 50.032 127.855 1.00 18.49 293 TYR C C 1
ATOM 9055 O O . TYR C 1 293 ? 36.594 50.253 127.557 1.00 20.21 293 TYR C O 1
ATOM 9064 N N . ARG C 1 294 ? 38.379 50.682 128.841 1.00 20.06 294 ARG C N 1
ATOM 9065 C CA . ARG C 1 294 ? 37.687 51.757 129.537 1.00 20.52 294 ARG C CA 1
ATOM 9066 C C . ARG C 1 294 ? 37.333 52.878 128.543 1.00 18.29 294 ARG C C 1
ATOM 9067 O O . ARG C 1 294 ? 36.235 53.408 128.555 1.00 21.83 294 ARG C O 1
ATOM 9075 N N . ASP C 1 295 ? 38.268 53.221 127.667 1.00 19.77 295 ASP C N 1
ATOM 9076 C CA . ASP C 1 295 ? 38.017 54.285 126.694 1.00 20.46 295 ASP C CA 1
ATOM 9077 C C . ASP C 1 295 ? 36.985 53.807 125.670 1.00 22.06 295 ASP C C 1
ATOM 9078 O O . ASP C 1 295 ? 36.113 54.565 125.263 1.00 21.30 295 ASP C O 1
ATOM 9083 N N . PHE C 1 296 ? 37.069 52.526 125.308 1.00 20.52 296 PHE C N 1
ATOM 9084 C CA . PHE C 1 296 ? 36.079 51.902 124.434 1.00 21.25 296 PHE C CA 1
ATOM 9085 C C . PHE C 1 296 ? 34.659 52.022 124.982 1.00 20.35 296 PHE C C 1
ATOM 9086 O O . PHE C 1 296 ? 33.736 52.438 124.272 1.00 21.02 296 PHE C O 1
ATOM 9094 N N . LEU C 1 297 ? 34.484 51.646 126.244 1.00 20.23 297 LEU C N 1
ATOM 9095 C CA . LEU C 1 297 ? 33.161 51.695 126.880 1.00 20.81 297 LEU C CA 1
ATOM 9096 C C . LEU C 1 297 ? 32.606 53.125 126.889 1.00 22.49 297 LEU C C 1
ATOM 9097 O O . LEU C 1 297 ? 31.410 53.357 126.628 1.00 22.38 297 LEU C O 1
ATOM 9102 N N . GLU C 1 298 ? 33.475 54.085 127.199 1.00 22.61 298 GLU C N 1
ATOM 9103 C CA . GLU C 1 298 ? 33.085 55.499 127.174 1.00 24.98 298 GLU C CA 1
ATOM 9104 C C . GLU C 1 298 ? 32.763 55.986 125.750 1.00 24.34 298 GLU C C 1
ATOM 9105 O O . GLU C 1 298 ? 31.862 56.794 125.556 1.00 24.37 298 GLU C O 1
ATOM 9111 N N . CYS C 1 299 ? 33.493 55.485 124.757 1.00 21.54 299 CYS C N 1
ATOM 9112 C CA . CYS C 1 299 ? 33.186 55.800 123.360 1.00 19.86 299 CYS C CA 1
ATOM 9113 C C . CYS C 1 299 ? 31.790 55.290 122.953 1.00 25.05 299 CYS C C 1
ATOM 9114 O O . CYS C 1 299 ? 31.057 55.966 122.229 1.00 23.95 299 CYS C O 1
ATOM 9117 N N . VAL C 1 300 ? 31.429 54.095 123.407 1.00 23.74 300 VAL C N 1
ATOM 9118 C CA . VAL C 1 300 ? 30.140 53.521 123.027 1.00 25.18 300 VAL C CA 1
ATOM 9119 C C . VAL C 1 300 ? 29.013 54.174 123.823 1.00 23.71 300 VAL C C 1
ATOM 9120 O O . VAL C 1 300 ? 27.919 54.377 123.309 1.00 23.91 300 VAL C O 1
ATOM 9124 N N . LYS C 1 301 ? 29.301 54.530 125.068 1.00 22.05 301 LYS C N 1
ATOM 9125 C CA . LYS C 1 301 ? 28.336 55.192 125.939 1.00 22.00 301 LYS C CA 1
ATOM 9126 C C . LYS C 1 301 ? 27.705 56.421 125.277 1.00 24.15 301 LYS C C 1
ATOM 9127 O O . LYS C 1 301 ? 28.390 57.241 124.665 1.00 27.79 301 LYS C O 1
ATOM 9133 N N . ALA C 1 302 ? 26.382 56.493 125.379 1.00 30.30 302 ALA C N 1
ATOM 9134 C CA . ALA C 1 302 ? 25.599 57.678 125.076 1.00 35.34 302 ALA C CA 1
ATOM 9135 C C . ALA C 1 302 ? 24.521 57.766 126.144 1.00 35.34 302 ALA C C 1
ATOM 9136 O O . ALA C 1 302 ? 24.298 56.802 126.881 1.00 29.32 302 ALA C O 1
ATOM 9138 N N . LYS C 1 303 ? 23.852 58.911 126.218 1.00 34.18 303 LYS C N 1
ATOM 9139 C CA . LYS C 1 303 ? 22.794 59.130 127.199 1.00 39.67 303 LYS C CA 1
ATOM 9140 C C . LYS C 1 303 ? 21.798 57.965 127.251 1.00 34.70 303 LYS C C 1
ATOM 9141 O O . LYS C 1 303 ? 21.395 57.538 128.329 1.00 36.74 303 LYS C O 1
ATOM 9147 N N . ARG C 1 304 ? 21.448 57.408 126.096 1.00 30.88 304 ARG C N 1
ATOM 9148 C CA . ARG C 1 304 ? 20.444 56.341 126.058 1.00 31.64 304 ARG C CA 1
ATOM 9149 C C . ARG C 1 304 ? 20.959 54.926 126.352 1.00 33.95 304 ARG C C 1
ATOM 9150 O O . ARG C 1 304 ? 20.169 53.988 126.375 1.00 29.31 304 ARG C O 1
ATOM 9158 N N . PHE C 1 305 ? 22.264 54.759 126.581 1.00 28.24 305 PHE C N 1
ATOM 9159 C CA . PHE C 1 305 ? 22.807 53.438 126.909 1.00 26.78 305 PHE C CA 1
ATOM 9160 C C . PHE C 1 305 ? 23.421 53.450 128.305 1.00 31.37 305 PHE C C 1
ATOM 9161 O O . PHE C 1 305 ? 24.154 54.376 128.647 1.00 36.87 305 PHE C O 1
ATOM 9169 N N . THR C 1 306 ? 23.116 52.445 129.116 1.00 29.36 306 THR C N 1
ATOM 9170 C CA . THR C 1 306 ? 23.819 52.276 130.386 1.00 26.99 306 THR C CA 1
ATOM 9171 C C . THR C 1 306 ? 25.146 51.558 130.165 1.00 30.92 306 THR C C 1
ATOM 9172 O O . THR C 1 306 ? 25.296 50.782 129.209 1.00 24.16 306 THR C O 1
ATOM 9176 N N . PHE C 1 307 ? 26.108 51.795 131.052 1.00 25.42 307 PHE C N 1
ATOM 9177 C CA . PHE C 1 307 ? 27.355 51.061 130.979 1.00 23.57 307 PHE C CA 1
ATOM 9178 C C . PHE C 1 307 ? 27.132 49.555 131.144 1.00 25.13 307 PHE C C 1
ATOM 9179 O O . PHE C 1 307 ? 27.825 48.758 130.520 1.00 22.32 307 PHE C O 1
ATOM 9187 N N . SER C 1 308 ? 26.166 49.157 131.974 1.00 21.29 308 SER C N 1
ATOM 9188 C CA . SER C 1 308 ? 25.960 47.729 132.206 1.00 22.98 308 SER C CA 1
ATOM 9189 C C . SER C 1 308 ? 25.456 47.063 130.936 1.00 20.18 308 SER C C 1
ATOM 9190 O O . SER C 1 308 ? 25.832 45.923 130.625 1.00 27.15 308 SER C O 1
ATOM 9193 N N . ARG C 1 309 ? 24.613 47.767 130.188 1.00 25.06 309 ARG C N 1
ATOM 9194 C CA . ARG C 1 309 ? 24.121 47.203 128.937 1.00 23.54 309 ARG C CA 1
ATOM 9195 C C . ARG C 1 309 ? 25.278 46.965 127.976 1.00 20.65 309 ARG C C 1
ATOM 9196 O O . ARG C 1 309 ? 25.372 45.903 127.349 1.00 23.00 309 ARG C O 1
ATOM 9204 N N . ILE C 1 310 ? 26.172 47.945 127.885 1.00 25.13 310 ILE C N 1
ATOM 9205 C CA . ILE C 1 310 ? 27.330 47.851 127.000 1.00 22.29 310 ILE C CA 1
ATOM 9206 C C . ILE C 1 310 ? 28.305 46.757 127.448 1.00 19.02 310 ILE C C 1
ATOM 9207 O O . ILE C 1 310 ? 28.788 45.979 126.617 1.00 20.58 310 ILE C O 1
ATOM 9212 N N . ARG C 1 311 ? 28.578 46.674 128.753 1.00 15.89 311 ARG C N 1
ATOM 9213 C CA . ARG C 1 311 ? 29.427 45.608 129.287 1.00 19.21 311 ARG C CA 1
ATOM 9214 C C . ARG C 1 311 ? 28.833 44.221 129.039 1.00 21.89 311 ARG C C 1
ATOM 9215 O O . ARG C 1 311 ? 29.552 43.295 128.686 1.00 20.53 311 ARG C O 1
ATOM 9223 N N . ARG C 1 312 ? 27.525 44.079 129.232 1.00 19.76 312 ARG C N 1
ATOM 9224 C CA . ARG C 1 312 ? 26.834 42.838 128.885 1.00 23.50 312 ARG C CA 1
ATOM 9225 C C . ARG C 1 312 ? 27.049 42.450 127.437 1.00 22.47 312 ARG C C 1
ATOM 9226 O O . ARG C 1 312 ? 27.396 41.307 127.140 1.00 25.48 312 ARG C O 1
ATOM 9234 N N . LEU C 1 313 ? 26.795 43.402 126.537 1.00 22.06 313 LEU C N 1
ATOM 9235 C CA . LEU C 1 313 ? 26.954 43.156 125.114 1.00 20.40 313 LEU C CA 1
ATOM 9236 C C . LEU C 1 313 ? 28.368 42.709 124.791 1.00 19.51 313 LEU C C 1
ATOM 9237 O O . LEU C 1 313 ? 28.582 41.916 123.876 1.00 23.51 313 LEU C O 1
ATOM 9242 N N . ALA C 1 314 ? 29.335 43.220 125.545 1.00 22.04 314 ALA C N 1
ATOM 9243 C CA . ALA C 1 314 ? 30.723 42.863 125.303 1.00 18.44 314 ALA C CA 1
ATOM 9244 C C . ALA C 1 314 ? 30.937 41.390 125.666 1.00 21.40 314 ALA C C 1
ATOM 9245 O O . ALA C 1 314 ? 31.658 40.663 124.978 1.00 21.39 314 ALA C O 1
ATOM 9247 N N . LEU C 1 315 ? 30.314 40.945 126.751 1.00 21.72 315 LEU C N 1
ATOM 9248 C CA . LEU C 1 315 ? 30.438 39.540 127.131 1.00 22.13 315 LEU C CA 1
ATOM 9249 C C . LEU C 1 315 ? 29.706 38.636 126.140 1.00 20.27 315 LEU C C 1
ATOM 9250 O O . LEU C 1 315 ? 30.232 37.590 125.740 1.00 23.69 315 LEU C O 1
ATOM 9255 N N . PHE C 1 316 ? 28.496 39.024 125.736 1.00 22.36 316 PHE C N 1
ATOM 9256 C CA . PHE C 1 316 ? 27.774 38.214 124.745 1.00 23.74 316 PHE C CA 1
ATOM 9257 C C . PHE C 1 316 ? 28.565 38.108 123.451 1.00 25.52 316 PHE C C 1
ATOM 9258 O O . PHE C 1 316 ? 28.501 37.081 122.765 1.00 24.90 316 PHE C O 1
ATOM 9266 N N . SER C 1 317 ? 29.313 39.159 123.114 1.00 23.17 317 SER C N 1
ATOM 9267 C CA . SER C 1 317 ? 30.100 39.136 121.882 1.00 21.94 317 SER C CA 1
ATOM 9268 C C . SER C 1 317 ? 31.285 38.189 121.996 1.00 19.61 317 SER C C 1
ATOM 9269 O O . SER C 1 317 ? 31.493 37.346 121.129 1.00 24.65 317 SER C O 1
ATOM 9272 N N . VAL C 1 318 ? 32.061 38.322 123.065 1.00 22.86 318 VAL C N 1
ATOM 9273 C CA . VAL C 1 318 ? 33.251 37.491 123.210 1.00 19.74 318 VAL C CA 1
ATOM 9274 C C . VAL C 1 318 ? 32.887 36.006 123.378 1.00 22.25 318 VAL C C 1
ATOM 9275 O O . VAL C 1 318 ? 33.653 35.136 122.986 1.00 23.88 318 VAL C O 1
ATOM 9279 N N . PHE C 1 319 ? 31.704 35.721 123.920 1.00 21.34 319 PHE C N 1
ATOM 9280 C CA . PHE C 1 319 ? 31.239 34.340 124.084 1.00 20.59 319 PHE C CA 1
ATOM 9281 C C . PHE C 1 319 ? 30.377 33.895 122.910 1.00 25.57 319 PHE C C 1
ATOM 9282 O O . PHE C 1 319 ? 29.874 32.760 122.883 1.00 28.37 319 PHE C O 1
ATOM 9290 N N . GLU C 1 320 ? 30.209 34.803 121.954 1.00 25.09 320 GLU C N 1
ATOM 9291 C CA . GLU C 1 320 ? 29.400 34.541 120.761 1.00 30.75 320 GLU C CA 1
ATOM 9292 C C . GLU C 1 320 ? 28.012 34.034 121.142 1.00 26.72 320 GLU C C 1
ATOM 9293 O O . GLU C 1 320 ? 27.559 32.995 120.666 1.00 33.63 320 GLU C O 1
ATOM 9299 N N . VAL C 1 321 ? 27.330 34.799 121.982 1.00 24.45 321 VAL C N 1
ATOM 9300 C CA . VAL C 1 321 ? 26.010 34.416 122.443 1.00 22.97 321 VAL C CA 1
ATOM 9301 C C . VAL C 1 321 ? 24.985 35.015 121.471 1.00 28.68 321 VAL C C 1
ATOM 9302 O O . VAL C 1 321 ? 24.661 36.210 121.522 1.00 27.55 321 VAL C O 1
ATOM 9306 N N . ASN C 1 322 ? 24.456 34.148 120.615 1.00 26.30 322 ASN C N 1
ATOM 9307 C CA . ASN C 1 322 ? 23.608 34.569 119.493 1.00 23.38 322 ASN C CA 1
ATOM 9308 C C . ASN C 1 322 ? 22.137 34.768 119.870 1.00 30.31 322 ASN C C 1
ATOM 9309 O O . ASN C 1 322 ? 21.675 34.268 120.895 1.00 25.23 322 ASN C O 1
ATOM 9314 N N . LYS C 1 323 ? 21.421 35.535 119.046 1.00 30.89 323 LYS C N 1
ATOM 9315 C CA . LYS C 1 323 ? 20.036 35.900 119.317 1.00 28.67 323 LYS C CA 1
ATOM 9316 C C . LYS C 1 323 ? 19.119 34.687 119.484 1.00 28.98 323 LYS C C 1
ATOM 9317 O O . LYS C 1 323 ? 18.306 34.647 120.404 1.00 34.08 323 LYS C O 1
ATOM 9323 N N . GLU C 1 324 ? 19.232 33.703 118.598 1.00 33.16 324 GLU C N 1
ATOM 9324 C CA . GLU C 1 324 ? 18.320 32.565 118.657 1.00 31.41 324 GLU C CA 1
ATOM 9325 C C . GLU C 1 324 ? 18.498 31.770 119.952 1.00 31.75 324 GLU C C 1
ATOM 9326 O O . GLU C 1 324 ? 17.521 31.334 120.559 1.00 27.82 324 GLU C O 1
ATOM 9332 N N . PHE C 1 325 ? 19.747 31.593 120.373 1.00 26.84 325 PHE C N 1
ATOM 9333 C CA . PHE C 1 325 ? 20.060 30.874 121.609 1.00 25.77 325 PHE C CA 1
ATOM 9334 C C . PHE C 1 325 ? 19.450 31.548 122.843 1.00 26.97 325 PHE C C 1
ATOM 9335 O O . PHE C 1 325 ? 18.916 30.877 123.725 1.00 26.56 325 PHE C O 1
ATOM 9343 N N . VAL C 1 326 ? 19.540 32.871 122.910 1.00 26.18 326 VAL C N 1
ATOM 9344 C CA . VAL C 1 326 ? 18.987 33.603 124.047 1.00 27.61 326 VAL C CA 1
ATOM 9345 C C . VAL C 1 326 ? 17.463 33.564 123.981 1.00 28.34 326 VAL C C 1
ATOM 9346 O O . VAL C 1 326 ? 16.785 33.458 125.003 1.00 29.99 326 VAL C O 1
ATOM 9350 N N . GLU C 1 327 ? 16.927 33.627 122.768 1.00 25.75 327 GLU C N 1
ATOM 9351 C CA . GLU C 1 327 ? 15.485 33.570 122.597 1.00 30.03 327 GLU C CA 1
ATOM 9352 C C . GLU C 1 327 ? 14.922 32.239 123.126 1.00 31.50 327 GLU C C 1
ATOM 9353 O O . GLU C 1 327 ? 13.916 32.210 123.845 1.00 34.45 327 GLU C O 1
ATOM 9359 N N . LYS C 1 328 ? 15.568 31.136 122.777 1.00 28.07 328 LYS C N 1
ATOM 9360 C CA . LYS C 1 328 ? 15.111 29.839 123.270 1.00 33.63 328 LYS C CA 1
ATOM 9361 C C . LYS C 1 328 ? 15.301 29.744 124.783 1.00 29.18 328 LYS C C 1
ATOM 9362 O O . LYS C 1 328 ? 14.447 29.221 125.503 1.00 26.74 328 LYS C O 1
ATOM 9368 N N . SER C 1 329 ? 16.440 30.236 125.256 1.00 28.06 329 SER C N 1
ATOM 9369 C CA . SER C 1 329 ? 16.732 30.228 126.679 1.00 23.14 329 SER C CA 1
ATOM 9370 C C . SER C 1 329 ? 15.679 31.019 127.460 1.00 27.38 329 SER C C 1
ATOM 9371 O O . SER C 1 329 ? 15.260 30.598 128.531 1.00 26.89 329 SER C O 1
ATOM 9374 N N . ASN C 1 330 ? 15.239 32.147 126.910 1.00 30.41 330 ASN C N 1
ATOM 9375 C CA . ASN C 1 330 ? 14.289 33.009 127.614 1.00 32.62 330 ASN C CA 1
ATOM 9376 C C . ASN C 1 330 ? 12.868 32.509 127.456 1.00 30.35 330 ASN C C 1
ATOM 9377 O O . ASN C 1 330 ? 11.939 33.022 128.073 1.00 29.99 330 ASN C O 1
ATOM 9382 N N . THR C 1 331 ? 12.720 31.492 126.622 1.00 31.61 331 THR C N 1
ATOM 9383 C CA . THR C 1 331 ? 11.447 30.831 126.413 1.00 34.16 331 THR C CA 1
ATOM 9384 C C . THR C 1 331 ? 11.359 29.582 127.271 1.00 34.29 331 THR C C 1
ATOM 9385 O O . THR C 1 331 ? 10.411 29.421 128.044 1.00 29.47 331 THR C O 1
ATOM 9389 N N . LYS C 1 332 ? 12.305 28.664 127.067 1.00 26.33 332 LYS C N 1
ATOM 9390 C CA . LYS C 1 332 ? 12.265 27.365 127.735 1.00 27.01 332 LYS C CA 1
ATOM 9391 C C . LYS C 1 332 ? 12.986 27.342 129.085 1.00 28.14 332 LYS C C 1
ATOM 9392 O O . LYS C 1 332 ? 12.833 26.387 129.860 1.00 28.31 332 LYS C O 1
ATOM 9398 N N . GLY C 1 333 ? 13.788 28.369 129.356 1.00 22.95 333 GLY C N 1
ATOM 9399 C CA . GLY C 1 333 ? 14.448 28.475 130.644 1.00 21.55 333 GLY C CA 1
ATOM 9400 C C . GLY C 1 333 ? 15.700 27.616 130.706 1.00 25.39 333 GLY C C 1
ATOM 9401 O O . GLY C 1 333 ? 16.083 27.011 129.720 1.00 24.86 333 GLY C O 1
ATOM 9402 N N . PRO C 1 334 ? 16.350 27.564 131.874 1.00 24.79 334 PRO C N 1
ATOM 9403 C CA . PRO C 1 334 ? 17.518 26.702 132.089 1.00 24.63 334 PRO C CA 1
ATOM 9404 C C . PRO C 1 334 ? 17.136 25.227 131.941 1.00 26.60 334 PRO C C 1
ATOM 9405 O O . PRO C 1 334 ? 16.032 24.852 132.315 1.00 26.37 334 PRO C O 1
ATOM 9409 N N . GLN C 1 335 ? 18.002 24.415 131.345 1.00 20.43 335 GLN C N 1
ATOM 9410 C CA . GLN C 1 335 ? 17.690 22.998 131.132 1.00 26.27 335 GLN C CA 1
ATOM 9411 C C . GLN C 1 335 ? 18.322 22.055 132.172 1.00 29.28 335 GLN C C 1
ATOM 9412 O O . GLN C 1 335 ? 18.220 20.833 132.058 1.00 26.08 335 GLN C O 1
ATOM 9418 N N . TYR C 1 336 ? 18.997 22.623 133.168 1.00 27.34 336 TYR C N 1
ATOM 9419 C CA . TYR C 1 336 ? 19.636 21.811 134.202 1.00 26.94 336 TYR C CA 1
ATOM 9420 C C . TYR C 1 336 ? 19.798 22.593 135.497 1.00 24.40 336 TYR C C 1
ATOM 9421 O O . TYR C 1 336 ? 19.769 23.818 135.508 1.00 24.83 336 TYR C O 1
ATOM 9430 N N . ILE C 1 337 ? 20.005 21.854 136.573 1.00 28.30 337 ILE C N 1
ATOM 9431 C CA . ILE C 1 337 ? 20.374 22.418 137.853 1.00 23.38 337 ILE C CA 1
ATOM 9432 C C . ILE C 1 337 ? 21.824 22.057 138.105 1.00 25.63 337 ILE C C 1
ATOM 9433 O O . ILE C 1 337 ? 22.158 20.882 138.238 1.00 26.34 337 ILE C O 1
ATOM 9438 N N . ARG C 1 338 ? 22.687 23.065 138.178 1.00 20.31 338 ARG C N 1
ATOM 9439 C CA . ARG C 1 338 ? 24.101 22.822 138.411 1.00 21.35 338 ARG C CA 1
ATOM 9440 C C . ARG C 1 338 ? 24.450 23.017 139.887 1.00 25.78 338 ARG C C 1
ATOM 9441 O O . ARG C 1 338 ? 24.275 24.109 140.402 1.00 23.55 338 ARG C O 1
ATOM 9449 N N . ILE C 1 339 ? 24.934 21.965 140.561 1.00 22.20 339 ILE C N 1
ATOM 9450 C CA . ILE C 1 339 ? 25.358 22.069 141.958 1.00 25.52 339 ILE C CA 1
ATOM 9451 C C . ILE C 1 339 ? 26.796 22.577 142.046 1.00 24.66 339 ILE C C 1
ATOM 9452 O O . ILE C 1 339 ? 27.710 21.928 141.541 1.00 23.49 339 ILE C O 1
ATOM 9457 N N . LEU C 1 340 ? 26.990 23.749 142.636 1.00 25.11 340 LEU C N 1
ATOM 9458 C CA . LEU C 1 340 ? 28.339 24.243 142.915 1.00 20.63 340 LEU C CA 1
ATOM 9459 C C . LEU C 1 340 ? 28.855 23.858 144.300 1.00 24.14 340 LEU C C 1
ATOM 9460 O O . LEU C 1 340 ? 30.051 23.837 144.527 1.00 23.31 340 LEU C O 1
ATOM 9465 N N . GLY C 1 341 ? 27.958 23.541 145.225 1.00 20.87 341 GLY C N 1
ATOM 9466 C CA . GLY C 1 341 ? 28.386 23.186 146.567 1.00 24.71 341 GLY C CA 1
ATOM 9467 C C . GLY C 1 341 ? 27.238 22.849 147.486 1.00 25.85 341 GLY C C 1
ATOM 9468 O O . GLY C 1 341 ? 26.099 23.219 147.216 1.00 21.47 341 GLY C O 1
ATOM 9469 N N . PHE C 1 342 ? 27.532 22.128 148.562 1.00 23.42 342 PHE C N 1
ATOM 9470 C CA . PHE C 1 342 ? 26.519 21.816 149.555 1.00 28.44 342 PHE C CA 1
ATOM 9471 C C . PHE C 1 342 ? 27.167 21.444 150.885 1.00 27.56 342 PHE C C 1
ATOM 9472 O O . PHE C 1 342 ? 28.331 21.039 150.940 1.00 23.76 342 PHE C O 1
ATOM 9480 N N . THR C 1 343 ? 26.403 21.600 151.955 1.00 25.73 343 THR C N 1
ATOM 9481 C CA . THR C 1 343 ? 26.852 21.172 153.264 1.00 27.98 343 THR C CA 1
ATOM 9482 C C . THR C 1 343 ? 26.324 19.779 153.522 1.00 35.31 343 THR C C 1
ATOM 9483 O O . THR C 1 343 ? 25.504 19.259 152.756 1.00 26.85 343 THR C O 1
ATOM 9487 N N . GLU C 1 344 ? 26.758 19.199 154.635 1.00 32.12 344 GLU C N 1
ATOM 9488 C CA . GLU C 1 344 ? 26.298 17.887 155.037 1.00 31.37 344 GLU C CA 1
ATOM 9489 C C . GLU C 1 344 ? 24.793 17.933 155.252 1.00 37.07 344 GLU C C 1
ATOM 9490 O O . GLU C 1 344 ? 24.073 16.991 154.937 1.00 41.74 344 GLU C O 1
ATOM 9496 N N . LYS C 1 345 ? 24.319 19.056 155.768 1.00 35.33 345 LYS C N 1
ATOM 9497 C CA . LYS C 1 345 ? 22.892 19.251 155.942 1.00 38.34 345 LYS C CA 1
ATOM 9498 C C . LYS C 1 345 ? 22.222 19.423 154.575 1.00 37.61 345 LYS C C 1
ATOM 9499 O O . LYS C 1 345 ? 21.115 18.937 154.349 1.00 37.47 345 LYS C O 1
ATOM 9505 N N . GLY C 1 346 ? 22.911 20.101 153.662 1.00 32.83 346 GLY C N 1
ATOM 9506 C CA . GLY C 1 346 ? 22.411 20.305 152.313 1.00 33.16 346 GLY C CA 1
ATOM 9507 C C . GLY C 1 346 ? 22.301 19.006 151.531 1.00 36.69 346 GLY C C 1
ATOM 9508 O O . GLY C 1 346 ? 21.509 18.899 150.594 1.00 36.02 346 GLY C O 1
ATOM 9509 N N . ARG C 1 347 ? 23.103 18.016 151.913 1.00 30.11 347 ARG C N 1
ATOM 9510 C CA . ARG C 1 347 ? 23.016 16.682 151.317 1.00 30.12 347 ARG C CA 1
ATOM 9511 C C . ARG C 1 347 ? 21.587 16.133 151.453 1.00 31.55 347 ARG C C 1
ATOM 9512 O O . ARG C 1 347 ? 21.068 15.480 150.545 1.00 33.29 347 ARG C O 1
ATOM 9520 N N . GLU C 1 348 ? 20.941 16.426 152.579 1.00 30.83 348 GLU C N 1
ATOM 9521 C CA . GLU C 1 348 ? 19.563 15.984 152.819 1.00 35.42 348 GLU C CA 1
ATOM 9522 C C . GLU C 1 348 ? 18.558 16.539 151.790 1.00 35.91 348 GLU C C 1
ATOM 9523 O O . GLU C 1 348 ? 17.767 15.789 151.207 1.00 33.77 348 GLU C O 1
ATOM 9529 N N . ILE C 1 349 ? 18.588 17.848 151.557 1.00 27.16 349 ILE C N 1
ATOM 9530 C CA . ILE C 1 349 ? 17.609 18.452 150.651 1.00 28.53 349 ILE C CA 1
ATOM 9531 C C . ILE C 1 349 ? 17.932 18.071 149.196 1.00 32.08 349 ILE C C 1
ATOM 9532 O O . ILE C 1 349 ? 17.026 17.882 148.381 1.00 31.44 349 ILE C O 1
ATOM 9537 N N . LEU C 1 350 ? 19.217 17.909 148.886 1.00 30.29 350 LEU C N 1
ATOM 9538 C CA . LEU C 1 350 ? 19.625 17.448 147.563 1.00 35.19 350 LEU C CA 1
ATOM 9539 C C . LEU C 1 350 ? 19.048 16.069 147.253 1.00 37.99 350 LEU C C 1
ATOM 9540 O O . LEU C 1 350 ? 18.604 15.801 146.128 1.00 35.58 350 LEU C O 1
ATOM 9545 N N . SER C 1 351 ? 19.060 15.193 148.254 1.00 30.40 351 SER C N 1
ATOM 9546 C CA . SER C 1 351 ? 18.512 13.860 148.087 1.00 36.26 351 SER C CA 1
ATOM 9547 C C . SER C 1 351 ? 17.011 13.945 147.759 1.00 37.19 351 SER C C 1
ATOM 9548 O O . SER C 1 351 ? 16.505 13.204 146.919 1.00 38.62 351 SER C O 1
ATOM 9551 N N . LEU C 1 352 ? 16.304 14.870 148.396 1.00 30.55 352 LEU C N 1
ATOM 9552 C CA . LEU C 1 352 ? 14.888 15.072 148.076 1.00 33.08 352 LEU C CA 1
ATOM 9553 C C . LEU C 1 352 ? 14.715 15.679 146.677 1.00 34.87 352 LEU C C 1
ATOM 9554 O O . LEU C 1 352 ? 13.780 15.333 145.953 1.00 35.50 352 LEU C O 1
ATOM 9559 N N . MET C 1 353 ? 15.612 16.591 146.311 1.00 29.35 353 MET C N 1
ATOM 9560 C CA . MET C 1 353 ? 15.573 17.210 144.985 1.00 29.81 353 MET C CA 1
ATOM 9561 C C . MET C 1 353 ? 15.750 16.166 143.890 1.00 33.56 353 MET C C 1
ATOM 9562 O O . MET C 1 353 ? 15.220 16.311 142.795 1.00 30.57 353 MET C O 1
ATOM 9567 N N . ARG C 1 354 ? 16.490 15.104 144.180 1.00 32.29 354 ARG C N 1
ATOM 9568 C CA . ARG C 1 354 ? 16.680 14.077 143.162 1.00 39.35 354 ARG C CA 1
ATOM 9569 C C . ARG C 1 354 ? 15.345 13.394 142.852 1.00 42.70 354 ARG C C 1
ATOM 9570 O O . ARG C 1 354 ? 15.131 12.944 141.734 1.00 43.10 354 ARG C O 1
ATOM 9578 N N . LYS C 1 355 ? 14.444 13.343 143.831 1.00 43.47 355 LYS C N 1
ATOM 9579 C CA . LYS C 1 355 ? 13.084 12.859 143.585 1.00 42.14 355 LYS C CA 1
ATOM 9580 C C . LYS C 1 355 ? 12.140 13.922 142.997 1.00 38.26 355 LYS C C 1
ATOM 9581 O O . LYS C 1 355 ? 11.313 13.613 142.133 1.00 40.32 355 LYS C O 1
ATOM 9587 N N . LYS C 1 356 ? 12.216 15.149 143.511 1.00 28.70 356 LYS C N 1
ATOM 9588 C CA . LYS C 1 356 ? 11.246 16.188 143.142 1.00 38.07 356 LYS C CA 1
ATOM 9589 C C . LYS C 1 356 ? 11.635 17.167 142.020 1.00 36.50 356 LYS C C 1
ATOM 9590 O O . LYS C 1 356 ? 10.776 17.893 141.531 1.00 30.93 356 LYS C O 1
ATOM 9596 N N . ALA C 1 357 ? 12.896 17.200 141.595 1.00 28.90 357 ALA C N 1
ATOM 9597 C CA . ALA C 1 357 ? 13.299 18.256 140.659 1.00 28.44 357 ALA C CA 1
ATOM 9598 C C . ALA C 1 357 ? 12.702 18.033 139.276 1.00 30.23 357 ALA C C 1
ATOM 9599 O O . ALA C 1 357 ? 12.439 16.893 138.872 1.00 27.57 357 ALA C O 1
ATOM 9601 N N . LYS C 1 358 ? 12.462 19.147 138.586 1.00 26.56 358 LYS C N 1
ATOM 9602 C CA . LYS C 1 358 ? 11.864 19.186 137.255 1.00 32.38 358 LYS C CA 1
ATOM 9603 C C . LYS C 1 358 ? 12.922 19.331 136.165 1.00 29.39 358 LYS C C 1
ATOM 9604 O O . LYS C 1 358 ? 12.602 19.375 134.985 1.00 32.15 358 LYS C O 1
ATOM 9610 N N . LEU C 1 359 ? 14.182 19.442 136.573 1.00 24.81 359 LEU C N 1
ATOM 9611 C CA . LEU C 1 359 ? 15.298 19.505 135.636 1.00 25.14 359 LEU C CA 1
ATOM 9612 C C . LEU C 1 359 ? 16.373 18.529 136.092 1.00 31.89 359 LEU C C 1
ATOM 9613 O O . LEU C 1 359 ? 16.466 18.240 137.283 1.00 25.44 359 LEU C O 1
ATOM 9618 N N . PRO C 1 360 ? 17.192 18.026 135.150 1.00 29.39 360 PRO C N 1
ATOM 9619 C CA . PRO C 1 360 ? 18.318 17.160 135.506 1.00 30.72 360 PRO C CA 1
ATOM 9620 C C . PRO C 1 360 ? 19.303 17.887 136.425 1.00 33.68 360 PRO C C 1
ATOM 9621 O O . PRO C 1 360 ? 19.594 19.073 136.214 1.00 30.68 360 PRO C O 1
ATOM 9625 N N . ILE C 1 361 ? 19.806 17.175 137.428 1.00 29.12 361 ILE C N 1
ATOM 9626 C CA . ILE C 1 361 ? 20.783 17.719 138.360 1.00 26.39 361 ILE C CA 1
ATOM 9627 C C . ILE C 1 361 ? 22.191 17.282 137.979 1.00 25.50 361 ILE C C 1
ATOM 9628 O O . ILE C 1 361 ? 22.464 16.091 137.851 1.00 29.03 361 ILE C O 1
ATOM 9633 N N . VAL C 1 362 ? 23.067 18.258 137.769 1.00 26.56 362 VAL C N 1
ATOM 9634 C CA . VAL C 1 362 ? 24.445 17.997 137.405 1.00 20.68 362 VAL C CA 1
ATOM 9635 C C . VAL C 1 362 ? 25.359 18.286 138.595 1.00 28.18 362 VAL C C 1
ATOM 9636 O O . VAL C 1 362 ? 25.378 19.414 139.104 1.00 22.05 362 VAL C O 1
ATOM 9640 N N . THR C 1 363 ? 26.095 17.272 139.046 1.00 25.80 363 THR C N 1
ATOM 9641 C CA . THR C 1 363 ? 27.008 17.441 140.174 1.00 27.78 363 THR C CA 1
ATOM 9642 C C . THR C 1 363 ? 28.438 17.201 139.691 1.00 30.71 363 THR C C 1
ATOM 9643 O O . THR C 1 363 ? 29.236 18.142 139.574 1.00 34.67 363 THR C O 1
ATOM 9647 N N . ASN C 1 364 ? 28.751 15.957 139.356 1.00 30.29 364 ASN C N 1
ATOM 9648 C CA . ASN C 1 364 ? 30.015 15.656 138.695 1.00 29.30 364 ASN C CA 1
ATOM 9649 C C . ASN C 1 364 ? 29.888 16.032 137.219 1.00 28.04 364 ASN C C 1
ATOM 9650 O O . ASN C 1 364 ? 29.084 15.448 136.484 1.00 32.38 364 ASN C O 1
ATOM 9655 N N . MET C 1 365 ? 30.696 16.993 136.776 1.00 31.67 365 MET C N 1
ATOM 9656 C CA . MET C 1 365 ? 30.556 17.523 135.420 1.00 30.56 365 MET C CA 1
ATOM 9657 C C . MET C 1 365 ? 31.017 16.523 134.378 1.00 32.97 365 MET C C 1
ATOM 9658 O O . MET C 1 365 ? 30.552 16.541 133.238 1.00 32.91 365 MET C O 1
ATOM 9663 N N . SER C 1 366 ? 31.936 15.648 134.767 1.00 32.68 366 SER C N 1
ATOM 9664 C CA . SER C 1 366 ? 32.434 14.642 133.835 1.00 35.56 366 SER C CA 1
ATOM 9665 C C . SER C 1 366 ? 31.325 13.683 133.419 1.00 35.66 366 SER C C 1
ATOM 9666 O O . SER C 1 366 ? 31.453 12.961 132.437 1.00 38.05 366 SER C O 1
ATOM 9669 N N . LEU C 1 367 ? 30.241 13.671 134.185 1.00 30.93 367 LEU C N 1
ATOM 9670 C CA . LEU C 1 367 ? 29.086 12.831 133.878 1.00 36.91 367 LEU C CA 1
ATOM 9671 C C . LEU C 1 367 ? 27.913 13.536 133.184 1.00 39.53 367 LEU C C 1
ATOM 9672 O O . LEU C 1 367 ? 26.871 12.915 132.973 1.00 36.12 367 LEU C O 1
ATOM 9677 N N . TYR C 1 368 ? 28.029 14.824 132.862 1.00 38.07 368 TYR C N 1
ATOM 9678 C CA . TYR C 1 368 ? 26.801 15.536 132.513 1.00 35.90 368 TYR C CA 1
ATOM 9679 C C . TYR C 1 368 ? 26.168 15.016 131.225 1.00 35.13 368 TYR C C 1
ATOM 9680 O O . TYR C 1 368 ? 24.948 15.073 131.073 1.00 33.19 368 TYR C O 1
ATOM 9689 N N . ARG C 1 369 ? 26.977 14.488 130.315 1.00 30.35 369 ARG C N 1
ATOM 9690 C CA . ARG C 1 369 ? 26.418 13.898 129.098 1.00 38.19 369 ARG C CA 1
ATOM 9691 C C . ARG C 1 369 ? 25.643 12.622 129.416 1.00 34.91 369 ARG C C 1
ATOM 9692 O O . ARG C 1 369 ? 24.606 12.349 128.810 1.00 37.75 369 ARG C O 1
ATOM 9700 N N . LYS C 1 370 ? 26.139 11.848 130.373 1.00 35.83 370 LYS C N 1
ATOM 9701 C CA . LYS C 1 370 ? 25.450 10.623 130.775 1.00 33.76 370 LYS C CA 1
ATOM 9702 C C . LYS C 1 370 ? 24.150 10.980 131.486 1.00 34.83 370 LYS C C 1
ATOM 9703 O O . LYS C 1 370 ? 23.131 10.322 131.295 1.00 35.30 370 LYS C O 1
ATOM 9709 N N . VAL C 1 371 ? 24.192 12.031 132.302 1.00 33.34 371 VAL C N 1
ATOM 9710 C CA . VAL C 1 371 ? 22.995 12.542 132.956 1.00 37.25 371 VAL C CA 1
ATOM 9711 C C . VAL C 1 371 ? 21.944 12.936 131.921 1.00 37.90 371 VAL C C 1
ATOM 9712 O O . VAL C 1 371 ? 20.765 12.642 132.079 1.00 35.93 371 VAL C O 1
ATOM 9716 N N . LEU C 1 372 ? 22.385 13.602 130.859 1.00 37.33 372 LEU C N 1
ATOM 9717 C CA . LEU C 1 372 ? 21.487 14.057 129.805 1.00 35.73 372 LEU C CA 1
ATOM 9718 C C . LEU C 1 372 ? 20.898 12.885 129.021 1.00 37.40 372 LEU C C 1
ATOM 9719 O O . LEU C 1 372 ? 19.698 12.859 128.730 1.00 38.16 372 LEU C O 1
ATOM 9724 N N . GLU C 1 373 ? 21.744 11.920 128.681 1.00 41.97 373 GLU C N 1
ATOM 9725 C CA . GLU C 1 373 ? 21.288 10.744 127.942 1.00 46.78 373 GLU C CA 1
ATOM 9726 C C . GLU C 1 373 ? 20.226 9.961 128.703 1.00 48.95 373 GLU C C 1
ATOM 9727 O O . GLU C 1 373 ? 19.288 9.432 128.106 1.00 51.33 373 GLU C O 1
ATOM 9733 N N . LYS C 1 374 ? 20.380 9.881 130.021 1.00 48.19 374 LYS C N 1
ATOM 9734 C CA . LYS C 1 374 ? 19.546 8.988 130.825 1.00 46.77 374 LYS C CA 1
ATOM 9735 C C . LYS C 1 374 ? 18.317 9.635 131.451 1.00 47.59 374 LYS C C 1
ATOM 9736 O O . LYS C 1 374 ? 17.505 8.944 132.065 1.00 43.44 374 LYS C O 1
ATOM 9742 N N . THR C 1 375 ? 18.164 10.948 131.317 1.00 40.98 375 THR C N 1
ATOM 9743 C CA . THR C 1 375 ? 17.073 11.606 132.031 1.00 42.98 375 THR C CA 1
ATOM 9744 C C . THR C 1 375 ? 15.705 11.360 131.398 1.00 44.06 375 THR C C 1
ATOM 9745 O O . THR C 1 375 ? 15.565 11.316 130.177 1.00 45.54 375 THR C O 1
ATOM 9749 N N . ASP C 1 376 ? 14.700 11.194 132.254 1.00 47.08 376 ASP C N 1
ATOM 9750 C CA . ASP C 1 376 ? 13.321 11.020 131.812 1.00 53.92 376 ASP C CA 1
ATOM 9751 C C . ASP C 1 376 ? 12.637 12.361 131.608 1.00 48.28 376 ASP C C 1
ATOM 9752 O O . ASP C 1 376 ? 11.537 12.430 131.064 1.00 49.18 376 ASP C O 1
ATOM 9757 N N . LEU C 1 377 ? 13.287 13.429 132.055 1.00 40.13 377 LEU C N 1
ATOM 9758 C CA . LEU C 1 377 ? 12.687 14.749 131.973 1.00 39.49 377 LEU C CA 1
ATOM 9759 C C . LEU C 1 377 ? 12.728 15.236 130.534 1.00 39.75 377 LEU C C 1
ATOM 9760 O O . LEU C 1 377 ? 13.726 15.044 129.844 1.00 39.75 377 LEU C O 1
ATOM 9765 N N . PRO C 1 378 ? 11.634 15.860 130.074 1.00 44.04 378 PRO C N 1
ATOM 9766 C CA . PRO C 1 378 ? 11.503 16.273 128.675 1.00 45.82 378 PRO C CA 1
ATOM 9767 C C . PRO C 1 378 ? 12.266 17.562 128.371 1.00 44.13 378 PRO C C 1
ATOM 9768 O O . PRO C 1 378 ? 11.681 18.502 127.839 1.00 45.37 378 PRO C O 1
ATOM 9772 N N . VAL C 1 379 ? 13.554 17.596 128.703 1.00 38.46 379 VAL C N 1
ATOM 9773 C CA . VAL C 1 379 ? 14.383 18.756 128.426 1.00 37.49 379 VAL C CA 1
ATOM 9774 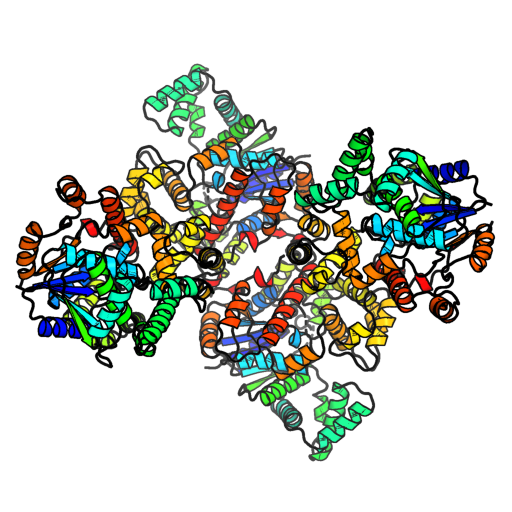C C . VAL C 1 379 ? 14.692 18.854 126.944 1.00 37.84 379 VAL C C 1
ATOM 9775 O O . VAL C 1 379 ? 14.619 17.864 126.218 1.00 37.66 379 VAL C O 1
ATOM 9779 N N . ASP C 1 380 ? 15.053 20.055 126.508 1.00 34.40 380 ASP C N 1
ATOM 9780 C CA . ASP C 1 380 ? 15.510 20.268 125.148 1.00 36.34 380 ASP C CA 1
ATOM 9781 C C . ASP C 1 380 ? 16.993 19.935 125.180 1.00 35.43 380 ASP C C 1
ATOM 9782 O O . ASP C 1 380 ? 17.777 20.677 125.757 1.00 30.30 380 ASP C O 1
ATOM 9787 N N . LYS C 1 381 ? 17.387 18.853 124.514 1.00 31.90 381 LYS C N 1
ATOM 9788 C CA . LYS C 1 381 ? 18.733 18.320 124.711 1.00 35.28 381 LYS C CA 1
ATOM 9789 C C . LYS C 1 381 ? 19.791 19.207 124.068 1.00 35.16 381 LYS C C 1
ATOM 9790 O O . LYS C 1 381 ? 20.874 19.385 124.622 1.00 36.18 381 LYS C O 1
ATOM 9796 N N . GLN C 1 382 ? 19.474 19.765 122.905 1.00 32.07 382 GLN C N 1
ATOM 9797 C CA . GLN C 1 382 ? 20.403 20.657 122.210 1.00 32.76 382 GLN C CA 1
ATOM 9798 C C . GLN C 1 382 ? 20.605 21.957 122.972 1.00 29.16 382 GLN C C 1
ATOM 9799 O O . GLN C 1 382 ? 21.719 22.479 123.061 1.00 29.86 382 GLN C O 1
ATOM 9805 N N . LEU C 1 383 ? 19.521 22.486 123.525 1.00 32.70 383 LEU C N 1
ATOM 9806 C CA . LEU C 1 383 ? 19.597 23.714 124.308 1.00 29.21 383 LEU C CA 1
ATOM 9807 C C . LEU C 1 383 ? 20.432 23.470 125.568 1.00 30.44 383 LEU C C 1
ATOM 9808 O O . LEU C 1 383 ? 21.270 24.303 125.952 1.00 28.99 383 LEU C O 1
ATOM 9813 N N . PHE C 1 384 ? 20.200 22.310 126.187 1.00 28.07 384 PHE C N 1
ATOM 9814 C CA . PHE C 1 384 ? 20.960 21.855 127.347 1.00 23.28 384 PHE C CA 1
ATOM 9815 C C . PHE C 1 384 ? 22.436 21.937 127.017 1.00 27.81 384 PHE C C 1
ATOM 9816 O O . PHE C 1 384 ? 23.187 22.580 127.738 1.00 22.38 384 PHE C O 1
ATOM 9824 N N . LEU C 1 385 ? 22.844 21.293 125.923 1.00 25.71 385 LEU C N 1
ATOM 9825 C CA . LEU C 1 385 ? 24.257 21.248 125.561 1.00 25.21 385 LEU C CA 1
ATOM 9826 C C . LEU C 1 385 ? 24.836 22.631 125.275 1.00 25.79 385 LEU C C 1
ATOM 9827 O O . LEU C 1 385 ? 25.965 22.916 125.667 1.00 25.53 385 LEU C O 1
ATOM 9832 N N . GLU C 1 386 ? 24.081 23.502 124.615 1.00 25.21 386 GLU C N 1
ATOM 9833 C CA . GLU C 1 386 ? 24.597 24.841 124.320 1.00 26.49 386 GLU C CA 1
ATOM 9834 C C . GLU C 1 386 ? 24.723 25.688 125.587 1.00 26.03 386 GLU C C 1
ATOM 9835 O O . GLU C 1 386 ? 25.680 26.439 125.742 1.00 23.69 386 GLU C O 1
ATOM 9841 N N . GLN C 1 387 ? 23.773 25.538 126.503 1.00 24.56 387 GLN C N 1
ATOM 9842 C CA . GLN C 1 387 ? 23.790 26.321 127.739 1.00 24.26 387 GLN C CA 1
ATOM 9843 C C . GLN C 1 387 ? 24.968 25.925 128.621 1.00 23.77 387 GLN C C 1
ATOM 9844 O O . GLN C 1 387 ? 25.690 26.776 129.136 1.00 23.74 387 GLN C O 1
ATOM 9850 N N . ILE C 1 388 ? 25.177 24.621 128.791 1.00 21.01 388 ILE C N 1
ATOM 9851 C CA . ILE C 1 388 ? 26.214 24.200 129.721 1.00 21.07 388 ILE C CA 1
ATOM 9852 C C . ILE C 1 388 ? 27.560 24.420 129.028 1.00 21.16 388 ILE C C 1
ATOM 9853 O O . ILE C 1 388 ? 28.549 24.728 129.688 1.00 22.39 388 ILE C O 1
ATOM 9858 N N . ASP C 1 389 ? 27.590 24.328 127.695 1.00 21.30 389 ASP C N 1
ATOM 9859 C CA . ASP C 1 389 ? 28.820 24.641 126.954 1.00 25.48 389 ASP C CA 1
ATOM 9860 C C . ASP C 1 389 ? 29.266 26.079 127.218 1.00 25.23 389 ASP C C 1
ATOM 9861 O O . ASP C 1 389 ? 30.465 26.355 127.351 1.00 24.30 389 ASP C O 1
ATOM 9866 N N . LEU C 1 390 ? 28.297 26.989 127.295 1.00 23.36 390 LEU C N 1
ATOM 9867 C CA . LEU C 1 390 ? 28.585 28.392 127.574 1.00 21.46 390 LEU C CA 1
ATOM 9868 C C . LEU C 1 390 ? 29.118 28.552 129.001 1.00 19.73 390 LEU C C 1
ATOM 9869 O O . LEU C 1 390 ? 30.078 29.282 129.210 1.00 21.77 390 LEU C O 1
ATOM 9874 N N . ASP C 1 391 ? 28.522 27.846 129.969 1.00 22.07 391 ASP C N 1
ATOM 9875 C CA . ASP C 1 391 ? 29.006 27.898 131.356 1.00 20.16 391 ASP C CA 1
ATOM 9876 C C . ASP C 1 391 ? 30.472 27.462 131.444 1.00 22.01 391 ASP C C 1
ATOM 9877 O O . ASP C 1 391 ? 31.270 28.073 132.168 1.00 22.71 391 ASP C O 1
ATOM 9882 N N . VAL C 1 392 ? 30.822 26.394 130.725 1.00 18.30 392 VAL C N 1
ATOM 9883 C CA . VAL C 1 392 ? 32.192 25.864 130.770 1.00 17.72 392 VAL C CA 1
ATOM 9884 C C . VAL C 1 392 ? 33.152 26.828 130.094 1.00 19.77 392 VAL C C 1
ATOM 9885 O O . VAL C 1 392 ? 34.263 27.086 130.590 1.00 20.95 392 VAL C O 1
ATOM 9889 N N . LYS C 1 393 ? 32.719 27.377 128.962 1.00 17.78 393 LYS C N 1
ATOM 9890 C CA . LYS C 1 393 ? 33.545 28.308 128.198 1.00 22.62 393 LYS C CA 1
ATOM 9891 C C . LYS C 1 393 ? 33.824 29.568 129.015 1.00 21.90 393 LYS C C 1
ATOM 9892 O O . LYS C 1 393 ? 34.934 30.102 129.004 1.00 18.55 393 LYS C O 1
ATOM 9898 N N . ALA C 1 394 ? 32.828 30.025 129.761 1.00 15.42 394 ALA C N 1
ATOM 9899 C CA . ALA C 1 394 ? 33.002 31.243 130.552 1.00 18.75 394 ALA C CA 1
ATOM 9900 C C . ALA C 1 394 ? 34.041 31.011 131.653 1.00 21.92 394 ALA C C 1
ATOM 9901 O O . ALA C 1 394 ? 34.888 31.863 131.915 1.00 21.07 394 ALA C O 1
ATOM 9903 N N . THR C 1 395 ? 33.990 29.840 132.274 1.00 20.89 395 THR C N 1
ATOM 9904 C CA . THR C 1 395 ? 34.963 29.481 133.303 1.00 22.61 395 THR C CA 1
ATOM 9905 C C . THR C 1 395 ? 36.374 29.361 132.737 1.00 20.21 395 THR C C 1
ATOM 9906 O O . THR C 1 395 ? 37.344 29.838 133.338 1.00 17.52 395 THR C O 1
ATOM 9910 N N . ASN C 1 396 ? 36.493 28.706 131.587 1.00 16.97 396 ASN C N 1
ATOM 9911 C CA . ASN C 1 396 ? 37.794 28.542 130.932 1.00 18.66 396 ASN C CA 1
ATOM 9912 C C . ASN C 1 396 ? 38.409 29.872 130.498 1.00 20.26 396 ASN C C 1
ATOM 9913 O O . ASN C 1 396 ? 39.638 30.071 130.555 1.00 19.72 396 ASN C O 1
ATOM 9918 N N . PHE C 1 397 ? 37.561 30.783 130.048 1.00 19.64 397 PHE C N 1
ATOM 9919 C CA . PHE C 1 397 ? 38.016 32.124 129.674 1.00 20.00 397 PHE C CA 1
ATOM 9920 C C . PHE C 1 397 ? 38.471 32.902 130.909 1.00 20.36 397 PHE C C 1
ATOM 9921 O O . PHE C 1 397 ? 39.560 33.457 130.942 1.00 19.30 397 PHE C O 1
ATOM 9929 N N . TYR C 1 398 ? 37.640 32.891 131.942 1.00 18.21 398 TYR C N 1
ATOM 9930 C CA . TYR C 1 398 ? 37.930 33.569 133.199 1.00 18.88 398 TYR C CA 1
ATOM 9931 C C . TYR C 1 398 ? 39.275 33.155 133.802 1.00 18.37 398 TYR C C 1
ATOM 9932 O O . TYR C 1 398 ? 40.027 33.991 134.315 1.00 21.94 398 TYR C O 1
ATOM 9941 N N . SER C 1 399 ? 39.576 31.859 133.745 1.00 19.65 399 SER C N 1
ATOM 9942 C CA . SER C 1 399 ? 40.754 31.335 134.445 1.00 24.35 399 SER C CA 1
ATOM 9943 C C . SER C 1 399 ? 42.065 31.816 133.824 1.00 22.82 399 SER C C 1
ATOM 9944 O O . SER C 1 399 ? 43.104 31.857 134.505 1.00 20.53 399 SER C O 1
ATOM 9947 N N . MET C 1 400 ? 42.032 32.203 132.547 1.00 17.92 400 MET C N 1
ATOM 9948 C CA . MET C 1 400 ? 43.236 32.770 131.931 1.00 22.18 400 MET C CA 1
ATOM 9949 C C . MET C 1 400 ? 43.642 34.085 132.609 1.00 18.15 400 MET C C 1
ATOM 9950 O O . MET C 1 400 ? 44.776 34.541 132.478 1.00 18.52 400 MET C O 1
ATOM 9955 N N . PHE C 1 401 ? 42.717 34.700 133.333 1.00 16.06 401 PHE C N 1
ATOM 9956 C CA . PHE C 1 401 ? 43.011 35.981 133.986 1.00 15.35 401 PHE C CA 1
ATOM 9957 C C . PHE C 1 401 ? 43.357 35.864 135.474 1.00 17.77 401 PHE C C 1
ATOM 9958 O O . PHE C 1 401 ? 43.501 36.878 136.156 1.00 21.71 401 PHE C O 1
ATOM 9966 N N . PHE C 1 402 ? 43.452 34.635 135.975 1.00 18.64 402 PHE C N 1
ATOM 9967 C CA . PHE C 1 402 ? 44.083 34.395 137.271 1.00 16.34 402 PHE C CA 1
ATOM 9968 C C . PHE C 1 402 ? 45.486 35.033 137.251 1.00 17.51 402 PHE C C 1
ATOM 9969 O O . PHE C 1 402 ? 46.262 34.775 136.341 1.00 23.55 402 PHE C O 1
ATOM 9977 N N . PRO C 1 403 ? 45.836 35.823 138.275 1.00 21.99 403 PRO C N 1
ATOM 9978 C CA . PRO C 1 403 ? 47.145 36.482 138.224 1.00 25.16 403 PRO C CA 1
ATOM 9979 C C . PRO C 1 403 ? 48.334 35.519 138.177 1.00 25.00 403 PRO C C 1
ATOM 9980 O O . PRO C 1 403 ? 49.343 35.837 137.539 1.00 23.47 403 PRO C O 1
ATOM 9984 N N . SER C 1 404 ? 48.228 34.360 138.821 1.00 18.39 404 SER C N 1
ATOM 9985 C CA . SER C 1 404 ? 49.314 33.392 138.767 1.00 25.76 404 SER C CA 1
ATOM 9986 C C . SER C 1 404 ? 49.171 32.480 137.551 1.00 26.62 404 SER C C 1
ATOM 9987 O O . SER C 1 404 ? 48.165 31.790 137.404 1.00 23.64 404 SER C O 1
ATOM 9990 N N . VAL C 1 405 ? 50.199 32.462 136.706 1.00 22.65 405 VAL C N 1
ATOM 9991 C CA . VAL C 1 405 ? 50.195 31.672 135.466 1.00 27.74 405 VAL C CA 1
ATOM 9992 C C . VAL C 1 405 ? 50.029 30.175 135.745 1.00 28.01 405 VAL C C 1
ATOM 9993 O O . VAL C 1 405 ? 49.473 29.442 134.924 1.00 29.51 405 VAL C O 1
ATOM 9997 N N . GLU C 1 406 ? 50.482 29.726 136.917 1.00 23.56 406 GLU C N 1
ATOM 9998 C CA . GLU C 1 406 ? 50.363 28.312 137.281 1.00 29.10 406 GLU C CA 1
ATOM 9999 C C . GLU C 1 406 ? 48.930 27.910 137.658 1.00 25.72 406 GLU C C 1
ATOM 10000 O O . GLU C 1 406 ? 48.645 26.729 137.820 1.00 31.27 406 GLU C O 1
ATOM 10006 N N . GLN C 1 407 ? 48.034 28.882 137.801 1.00 20.47 407 GLN C N 1
ATOM 10007 C CA . GLN C 1 407 ? 46.640 28.557 138.090 1.00 18.82 407 GLN C CA 1
ATOM 10008 C C . GLN C 1 407 ? 45.755 28.500 136.836 1.00 20.09 407 GLN C C 1
ATOM 10009 O O . GLN C 1 407 ? 44.551 28.244 136.941 1.00 21.30 407 GLN C O 1
ATOM 10015 N N . ARG C 1 408 ? 46.341 28.720 135.663 1.00 21.39 408 ARG C N 1
ATOM 10016 C CA . ARG C 1 408 ? 45.539 28.933 134.435 1.00 17.45 408 ARG C CA 1
ATOM 10017 C C . ARG C 1 408 ? 45.287 27.682 133.589 1.00 23.96 408 ARG C C 1
ATOM 10018 O O . ARG C 1 408 ? 44.613 27.767 132.564 1.00 26.08 408 ARG C O 1
ATOM 10036 N N . GLY C 1 410 ? 43.898 23.817 132.596 1.00 28.51 410 GLY C N 1
ATOM 10037 C CA . GLY C 1 410 ? 42.806 22.872 132.795 1.00 26.57 410 GLY C CA 1
ATOM 10038 C C . GLY C 1 410 ? 41.442 23.529 132.701 1.00 25.99 410 GLY C C 1
ATOM 10039 O O . GLY C 1 410 ? 41.341 24.754 132.596 1.00 25.71 410 GLY C O 1
ATOM 10040 N N . GLU C 1 411 ? 40.393 22.713 132.714 1.00 22.13 411 GLU C N 1
ATOM 10041 C CA . GLU C 1 411 ? 39.027 23.222 132.762 1.00 25.14 411 GLU C CA 1
ATOM 10042 C C . GLU C 1 411 ? 38.477 22.997 134.151 1.00 24.72 411 GLU C C 1
ATOM 10043 O O . GLU C 1 411 ? 38.271 21.857 134.577 1.00 27.85 411 GLU C O 1
ATOM 10049 N N . ARG C 1 412 ? 38.222 24.079 134.861 1.00 23.10 412 ARG C N 1
ATOM 10050 C CA . ARG C 1 412 ? 37.996 23.950 136.285 1.00 24.41 412 ARG C CA 1
ATOM 10051 C C . ARG C 1 412 ? 36.625 23.367 136.605 1.00 29.39 412 ARG C C 1
ATOM 10052 O O . ARG C 1 412 ? 36.443 22.798 137.679 1.00 28.32 412 ARG C O 1
ATOM 10060 N N . ASP C 1 413 ? 35.674 23.473 135.673 1.00 22.89 413 ASP C N 1
ATOM 10061 C CA . ASP C 1 413 ? 34.380 22.839 135.883 1.00 21.87 413 ASP C CA 1
ATOM 10062 C C . ASP C 1 413 ? 34.543 21.338 135.939 1.00 20.50 413 ASP C C 1
ATOM 10063 O O . ASP C 1 413 ? 33.702 20.659 136.520 1.00 25.62 413 ASP C O 1
ATOM 10068 N N . PHE C 1 414 ? 35.554 20.813 135.247 1.00 23.23 414 PHE C N 1
ATOM 10069 C CA . PHE C 1 414 ? 35.847 19.386 135.336 1.00 26.67 414 PHE C CA 1
ATOM 10070 C C . PHE C 1 414 ? 36.918 19.021 136.360 1.00 34.65 414 PHE C C 1
ATOM 10071 O O . PHE C 1 414 ? 36.993 17.872 136.774 1.00 35.11 414 PHE C O 1
ATOM 10079 N N . SER C 1 415 ? 37.762 19.970 136.761 1.00 27.72 415 SER C N 1
ATOM 10080 C CA . SER C 1 415 ? 38.821 19.603 137.704 1.00 29.74 415 SER C CA 1
ATOM 10081 C C . SER C 1 415 ? 38.502 19.954 139.151 1.00 33.88 415 SER C C 1
ATOM 10082 O O . SER C 1 415 ? 39.145 19.445 140.064 1.00 31.58 415 SER C O 1
ATOM 10085 N N . ILE C 1 416 ? 37.482 20.781 139.366 1.00 30.70 416 ILE C N 1
ATOM 10086 C CA . ILE C 1 416 ? 37.088 21.148 140.720 1.00 32.88 416 ILE C CA 1
ATOM 10087 C C . ILE C 1 416 ? 35.706 20.575 141.013 1.00 27.99 416 ILE C C 1
ATOM 10088 O O . ILE C 1 416 ? 34.708 20.949 140.382 1.00 32.56 416 ILE C O 1
ATOM 10093 N N . HIS C 1 417 ? 35.648 19.658 141.967 1.00 28.39 417 HIS C N 1
ATOM 10094 C CA . HIS C 1 417 ? 34.375 19.079 142.367 1.00 28.74 417 HIS C CA 1
ATOM 10095 C C . HIS C 1 417 ? 33.556 20.089 143.154 1.00 30.77 417 HIS C C 1
ATOM 10096 O O . HIS C 1 417 ? 34.121 20.987 143.778 1.00 32.51 417 HIS C O 1
ATOM 10103 N N . PRO C 1 418 ? 32.221 19.944 143.130 1.00 30.04 418 PRO C N 1
ATOM 10104 C CA . PRO C 1 418 ? 31.352 20.777 143.970 1.00 31.28 418 PRO C CA 1
ATOM 10105 C C . PRO C 1 418 ? 31.852 20.800 145.417 1.00 25.94 418 PRO C C 1
ATOM 10106 O O . PRO C 1 418 ? 32.270 19.759 145.942 1.00 29.17 418 PRO C O 1
ATOM 10110 N N . ILE C 1 419 ? 31.842 21.977 146.033 1.00 23.84 419 ILE C N 1
ATOM 10111 C CA . ILE C 1 419 ? 32.313 22.113 147.403 1.00 22.02 419 ILE C CA 1
ATOM 10112 C C . ILE C 1 419 ? 31.431 21.300 148.330 1.00 27.84 419 ILE C C 1
ATOM 10113 O O . ILE C 1 419 ? 30.206 21.378 148.251 1.00 29.20 419 ILE C O 1
ATOM 10118 N N . PHE C 1 420 ? 32.045 20.520 149.213 1.00 25.39 420 PHE C N 1
ATOM 10119 C CA . PHE C 1 420 ? 31.298 19.819 150.240 1.00 27.17 420 PHE C CA 1
ATOM 10120 C C . PHE C 1 420 ? 31.837 20.206 151.603 1.00 36.46 420 PHE C C 1
ATOM 10121 O O . PHE C 1 420 ? 33.021 20.043 151.881 1.00 34.95 420 PHE C O 1
ATOM 10129 N N . LEU C 1 421 ? 30.958 20.730 152.442 1.00 33.94 421 LEU C N 1
ATOM 10130 C CA . LEU C 1 421 ? 31.347 21.197 153.758 1.00 35.45 421 LEU C CA 1
ATOM 10131 C C . LEU C 1 421 ? 30.761 20.310 154.824 1.00 37.10 421 LEU C C 1
ATOM 10132 O O . LEU C 1 421 ? 29.561 20.353 155.069 1.00 35.48 421 LEU C O 1
ATOM 10137 N N . ARG C 1 422 ? 31.614 19.529 155.475 1.00 35.14 422 ARG C N 1
ATOM 10138 C CA . ARG C 1 422 ? 31.157 18.623 156.520 1.00 36.79 422 ARG C CA 1
ATOM 10139 C C . ARG C 1 422 ? 30.643 19.392 157.735 1.00 43.66 422 ARG C C 1
ATOM 10140 O O . ARG C 1 422 ? 30.978 20.564 157.924 1.00 48.50 422 ARG C O 1
ATOM 10148 N N . THR C 1 423 ? 29.814 18.734 158.540 1.00 44.49 423 THR C N 1
ATOM 10149 C CA . THR C 1 423 ? 29.333 19.317 159.789 1.00 56.69 423 THR C CA 1
ATOM 10150 C C . THR C 1 423 ? 30.332 19.077 160.921 1.00 57.90 423 THR C C 1
ATOM 10151 O O . THR C 1 423 ? 31.104 19.969 161.273 1.00 59.09 423 THR C O 1
ATOM 10155 N N . MET D 1 1 ? 65.935 49.662 80.629 1.00 64.36 1 MET D N 1
ATOM 10156 C CA . MET D 1 1 ? 66.418 49.899 81.983 1.00 61.72 1 MET D CA 1
ATOM 10157 C C . MET D 1 1 ? 66.230 48.666 82.857 1.00 52.77 1 MET D C 1
ATOM 10158 O O . MET D 1 1 ? 65.358 47.835 82.592 1.00 53.83 1 MET D O 1
ATOM 10163 N N . LYS D 1 2 ? 67.051 48.556 83.897 1.00 48.02 2 LYS D N 1
ATOM 10164 C CA . LYS D 1 2 ? 66.946 47.456 84.851 1.00 43.85 2 LYS D CA 1
ATOM 10165 C C . LYS D 1 2 ? 66.389 47.919 86.193 1.00 39.78 2 LYS D C 1
ATOM 10166 O O . LYS D 1 2 ? 66.817 48.933 86.742 1.00 44.38 2 LYS D O 1
ATOM 10172 N N . VAL D 1 3 ? 65.426 47.167 86.711 1.00 32.18 3 VAL D N 1
ATOM 10173 C CA . VAL D 1 3 ? 64.859 47.434 88.019 1.00 31.40 3 VAL D CA 1
ATOM 10174 C C . VAL D 1 3 ? 65.015 46.198 88.888 1.00 34.25 3 VAL D C 1
ATOM 10175 O O . VAL D 1 3 ? 64.514 45.124 88.554 1.00 35.23 3 VAL D O 1
ATOM 10179 N N . LEU D 1 4 ? 65.731 46.358 89.995 1.00 32.65 4 LEU D N 1
ATOM 10180 C CA . LEU D 1 4 ? 65.949 45.273 90.940 1.00 33.09 4 LEU D CA 1
ATOM 10181 C C . LEU D 1 4 ? 64.764 45.102 91.874 1.00 36.22 4 LEU D C 1
ATOM 10182 O O . LEU D 1 4 ? 64.334 46.062 92.512 1.00 34.10 4 LEU D O 1
ATOM 10187 N N . GLY D 1 5 ? 64.189 43.904 91.913 1.00 37.11 5 GLY D N 1
ATOM 10188 C CA . GLY D 1 5 ? 63.245 43.586 92.968 1.00 32.56 5 GLY D CA 1
ATOM 10189 C C . GLY D 1 5 ? 63.907 42.787 94.081 1.00 31.91 5 GLY D C 1
ATOM 10190 O O . GLY D 1 5 ? 64.798 41.981 93.820 1.00 32.00 5 GLY D O 1
ATOM 10191 N N . VAL D 1 6 ? 63.433 42.952 95.305 1.00 27.06 6 VAL D N 1
ATOM 10192 C CA . VAL D 1 6 ? 63.885 42.101 96.406 1.00 32.54 6 VAL D CA 1
ATOM 10193 C C . VAL D 1 6 ? 62.704 41.693 97.282 1.00 32.29 6 VAL D C 1
ATOM 10194 O O . VAL D 1 6 ? 61.786 42.475 97.495 1.00 27.23 6 VAL D O 1
ATOM 10198 N N . VAL D 1 7 ? 62.724 40.453 97.758 1.00 29.43 7 VAL D N 1
ATOM 10199 C CA . VAL D 1 7 ? 61.687 39.941 98.652 1.00 28.79 7 VAL D CA 1
ATOM 10200 C C . VAL D 1 7 ? 62.230 39.937 100.069 1.00 28.94 7 VAL D C 1
ATOM 10201 O O . VAL D 1 7 ? 63.218 39.262 100.350 1.00 27.93 7 VAL D O 1
ATOM 10205 N N . VAL D 1 8 ? 61.611 40.709 100.959 1.00 27.63 8 VAL D N 1
ATOM 10206 C CA . VAL D 1 8 ? 62.214 40.956 102.260 1.00 24.32 8 VAL D CA 1
ATOM 10207 C C . VAL D 1 8 ? 61.210 40.948 103.410 1.00 29.12 8 VAL D C 1
ATOM 10208 O O . VAL D 1 8 ? 60.002 41.106 103.221 1.00 24.65 8 VAL D O 1
ATOM 10212 N N . GLU D 1 9 ? 61.733 40.764 104.614 1.00 26.29 9 GLU D N 1
ATOM 10213 C CA . GLU D 1 9 ? 60.940 40.863 105.838 1.00 25.36 9 GLU D CA 1
ATOM 10214 C C . GLU D 1 9 ? 61.544 41.940 106.717 1.00 25.30 9 GLU D C 1
ATOM 10215 O O . GLU D 1 9 ? 60.814 42.699 107.354 1.00 25.65 9 GLU D O 1
ATOM 10221 N N . TYR D 1 10 ? 62.867 41.910 106.861 1.00 26.27 10 TYR D N 1
ATOM 10222 C CA . TYR D 1 10 ? 63.569 42.979 107.556 1.00 29.41 10 TYR D CA 1
ATOM 10223 C C . TYR D 1 10 ? 63.110 43.095 109.009 1.00 29.51 10 TYR D C 1
ATOM 10224 O O . TYR D 1 10 ? 62.601 44.141 109.435 1.00 23.94 10 TYR D O 1
ATOM 10233 N N . ASN D 1 11 ? 63.245 41.995 109.745 1.00 30.31 11 ASN D N 1
ATOM 10234 C CA . ASN D 1 11 ? 62.720 41.897 111.104 1.00 30.25 11 ASN D CA 1
ATOM 10235 C C . ASN D 1 11 ? 63.783 41.605 112.162 1.00 27.67 11 ASN D C 1
ATOM 10236 O O . ASN D 1 11 ? 63.811 40.513 112.724 1.00 30.60 11 ASN D O 1
ATOM 10241 N N . PRO D 1 12 ? 64.658 42.581 112.454 1.00 30.48 12 PRO D N 1
ATOM 10242 C CA . PRO D 1 12 ? 64.798 43.911 111.850 1.00 25.74 12 PRO D CA 1
ATOM 10243 C C . PRO D 1 12 ? 65.788 43.913 110.691 1.00 26.42 12 PRO D C 1
ATOM 10244 O O . PRO D 1 12 ? 66.457 42.893 110.456 1.00 29.55 12 PRO D O 1
ATOM 10248 N N . PHE D 1 13 ? 65.926 45.056 110.023 1.00 24.86 13 PHE D N 1
ATOM 10249 C CA . PHE D 1 13 ? 66.918 45.210 108.970 1.00 22.74 13 PHE D CA 1
ATOM 10250 C C . PHE D 1 13 ? 68.272 45.173 109.646 1.00 24.78 13 PHE D C 1
ATOM 10251 O O . PHE D 1 13 ? 68.578 46.033 110.458 1.00 29.21 13 PHE D O 1
ATOM 10259 N N . HIS D 1 14 ? 69.103 44.210 109.269 1.00 29.61 14 HIS D N 1
ATOM 10260 C CA . HIS D 1 14 ? 70.388 44.058 109.925 1.00 27.37 14 HIS D CA 1
ATOM 10261 C C . HIS D 1 14 ? 71.546 44.059 108.929 1.00 28.08 14 HIS D C 1
ATOM 10262 O O . HIS D 1 14 ? 71.370 44.363 107.747 1.00 31.02 14 HIS D O 1
ATOM 10269 N N . ASN D 1 15 ? 72.740 43.763 109.427 1.00 27.09 15 ASN D N 1
ATOM 10270 C CA . ASN D 1 15 ? 73.940 43.844 108.603 1.00 29.48 15 ASN D CA 1
ATOM 10271 C C . ASN D 1 15 ? 73.967 42.832 107.460 1.00 34.82 15 ASN D C 1
ATOM 10272 O O . ASN D 1 15 ? 74.546 43.101 106.410 1.00 35.82 15 ASN D O 1
ATOM 10277 N N . GLY D 1 16 ? 73.354 41.669 107.668 1.00 35.30 16 GLY D N 1
ATOM 10278 C CA . GLY D 1 16 ? 73.217 40.686 106.605 1.00 32.18 16 GLY D CA 1
ATOM 10279 C C . GLY D 1 16 ? 72.321 41.241 105.508 1.00 30.56 16 GLY D C 1
ATOM 10280 O O . GLY D 1 16 ? 72.577 41.039 104.325 1.00 35.76 16 GLY D O 1
ATOM 10281 N N . HIS D 1 17 ? 71.274 41.960 105.903 1.00 31.80 17 HIS D N 1
ATOM 10282 C CA . HIS D 1 17 ? 70.377 42.580 104.929 1.00 29.05 17 HIS D CA 1
ATOM 10283 C C . HIS D 1 17 ? 71.095 43.672 104.133 1.00 30.77 17 HIS D C 1
ATOM 10284 O O . HIS D 1 17 ? 70.842 43.846 102.934 1.00 27.17 17 HIS D O 1
ATOM 10291 N N . LEU D 1 18 ? 71.982 44.412 104.791 1.00 31.26 18 LEU D N 1
ATOM 10292 C CA . LEU D 1 18 ? 72.734 45.449 104.091 1.00 35.03 18 LEU D CA 1
ATOM 10293 C C . LEU D 1 18 ? 73.689 44.806 103.102 1.00 34.46 18 LEU D C 1
ATOM 10294 O O . LEU D 1 18 ? 73.878 45.303 101.985 1.00 38.46 18 LEU D O 1
ATOM 10299 N N . TYR D 1 19 ? 74.290 43.696 103.509 1.00 35.31 19 TYR D N 1
ATOM 10300 C CA . TYR D 1 19 ? 75.199 42.987 102.629 1.00 35.93 19 TYR D CA 1
ATOM 10301 C C . TYR D 1 19 ? 74.450 42.501 101.391 1.00 36.62 19 TYR D C 1
ATOM 10302 O O . TYR D 1 19 ? 74.930 42.655 100.270 1.00 37.20 19 TYR D O 1
ATOM 10311 N N . HIS D 1 20 ? 73.278 41.910 101.605 1.00 36.79 20 HIS D N 1
ATOM 10312 C CA . HIS D 1 20 ? 72.437 41.453 100.500 1.00 37.33 20 HIS D CA 1
ATOM 10313 C C . HIS D 1 20 ? 72.073 42.578 99.535 1.00 34.79 20 HIS D C 1
ATOM 10314 O O . HIS D 1 20 ? 72.204 42.438 98.322 1.00 32.69 20 HIS D O 1
ATOM 10321 N N . LEU D 1 21 ? 71.598 43.692 100.081 1.00 35.69 21 LEU D N 1
ATOM 10322 C CA . LEU D 1 21 ? 71.163 44.810 99.243 1.00 36.15 21 LEU D CA 1
ATOM 10323 C C . LEU D 1 21 ? 72.343 45.361 98.445 1.00 37.74 21 LEU D C 1
ATOM 10324 O O . LEU D 1 21 ? 72.241 45.587 97.231 1.00 38.33 21 LEU D O 1
ATOM 10329 N N . THR D 1 22 ? 73.470 45.543 99.130 1.00 36.58 22 THR D N 1
ATOM 10330 C CA . THR D 1 22 ? 74.690 46.043 98.500 1.00 36.40 22 THR D CA 1
ATOM 10331 C C . THR D 1 22 ? 75.164 45.106 97.400 1.00 41.18 22 THR D C 1
ATOM 10332 O O . THR D 1 22 ? 75.465 45.547 96.292 1.00 46.67 22 THR D O 1
ATOM 10336 N N . SER D 1 23 ? 75.227 43.814 97.704 1.00 43.75 23 SER D N 1
ATOM 10337 C CA . SER D 1 23 ? 75.657 42.823 96.721 1.00 42.00 23 SER D CA 1
ATOM 10338 C C . SER D 1 23 ? 74.694 42.793 95.540 1.00 42.28 23 SER D C 1
ATOM 10339 O O . SER D 1 23 ? 75.107 42.685 94.385 1.00 37.85 23 SER D O 1
ATOM 10342 N N . ALA D 1 24 ? 73.402 42.889 95.839 1.00 38.81 24 ALA D N 1
ATOM 10343 C CA . ALA D 1 24 ? 72.394 42.767 94.800 1.00 36.98 24 ALA D CA 1
ATOM 10344 C C . ALA D 1 24 ? 72.483 43.942 93.832 1.00 37.27 24 ALA D C 1
ATOM 10345 O O . ALA D 1 24 ? 72.345 43.762 92.624 1.00 36.41 24 ALA D O 1
ATOM 10347 N N . ARG D 1 25 ? 72.732 45.139 94.362 1.00 35.63 25 ARG D N 1
ATOM 10348 C CA . ARG D 1 25 ? 72.823 46.331 93.522 1.00 38.27 25 ARG D CA 1
ATOM 10349 C C . ARG D 1 25 ? 74.109 46.343 92.698 1.00 44.99 25 ARG D C 1
ATOM 10350 O O . ARG D 1 25 ? 74.098 46.747 91.539 1.00 43.49 25 ARG D O 1
ATOM 10358 N N . GLU D 1 26 ? 75.207 45.872 93.280 1.00 43.75 26 GLU D N 1
ATOM 10359 C CA . GLU D 1 26 ? 76.469 45.794 92.546 1.00 46.09 26 GLU D CA 1
ATOM 10360 C C . GLU D 1 26 ? 76.415 44.730 91.446 1.00 42.33 26 GLU D C 1
ATOM 10361 O O . GLU D 1 26 ? 77.052 44.869 90.405 1.00 45.62 26 GLU D O 1
ATOM 10367 N N . LEU D 1 27 ? 75.647 43.671 91.673 1.00 42.70 27 LEU D N 1
ATOM 10368 C CA . LEU D 1 27 ? 75.479 42.637 90.659 1.00 45.19 27 LEU D CA 1
ATOM 10369 C C . LEU D 1 27 ? 74.620 43.119 89.489 1.00 45.97 27 LEU D C 1
ATOM 10370 O O . LEU D 1 27 ? 75.032 43.064 88.334 1.00 41.76 27 LEU D O 1
ATOM 10375 N N . VAL D 1 28 ? 73.423 43.599 89.804 1.00 45.32 28 VAL D N 1
ATOM 10376 C CA . VAL D 1 28 ? 72.451 43.983 88.788 1.00 44.84 28 VAL D CA 1
ATOM 10377 C C . VAL D 1 28 ? 72.711 45.386 88.229 1.00 39.75 28 VAL D C 1
ATOM 10378 O O . VAL D 1 28 ? 72.398 45.669 87.074 1.00 41.09 28 VAL D O 1
ATOM 10382 N N . LYS D 1 29 ? 73.301 46.252 89.048 1.00 39.00 29 LYS D N 1
ATOM 10383 C CA . LYS D 1 29 ? 73.472 47.672 88.703 1.00 33.75 29 LYS D CA 1
ATOM 10384 C C . LYS D 1 29 ? 72.168 48.318 88.216 1.00 32.98 29 LYS D C 1
ATOM 10385 O O . LYS D 1 29 ? 72.119 48.900 87.140 1.00 36.57 29 LYS D O 1
ATOM 10391 N N . PRO D 1 30 ? 71.113 48.240 89.035 1.00 37.64 30 PRO D N 1
ATOM 10392 C CA . PRO D 1 30 ? 69.780 48.664 88.604 1.00 39.17 30 PRO D CA 1
ATOM 10393 C C . PRO D 1 30 ? 69.619 50.180 88.551 1.00 44.17 30 PRO D C 1
ATOM 10394 O O . PRO D 1 30 ? 70.382 50.907 89.185 1.00 40.40 30 PRO D O 1
ATOM 10398 N N . ASP D 1 31 ? 68.628 50.644 87.802 1.00 37.73 31 ASP D N 1
ATOM 10399 C CA . ASP D 1 31 ? 68.262 52.050 87.815 1.00 33.84 31 ASP D CA 1
ATOM 10400 C C . ASP D 1 31 ? 67.406 52.357 89.034 1.00 35.77 31 ASP D C 1
ATOM 10401 O O . ASP D 1 31 ? 67.499 53.430 89.619 1.00 38.92 31 ASP D O 1
ATOM 10406 N N . TYR D 1 32 ? 66.578 51.392 89.416 1.00 33.21 32 TYR D N 1
ATOM 10407 C CA . TYR D 1 32 ? 65.735 51.514 90.593 1.00 32.61 32 TYR D CA 1
ATOM 10408 C C . TYR D 1 32 ? 65.664 50.191 91.340 1.00 36.63 32 TYR D C 1
ATOM 10409 O O . TYR D 1 32 ? 65.874 49.116 90.764 1.00 32.50 32 TYR D O 1
ATOM 10418 N N . THR D 1 33 ? 65.356 50.280 92.626 1.00 32.45 33 THR D N 1
ATOM 10419 C CA . THR D 1 33 ? 65.249 49.107 93.472 1.00 30.80 33 THR D CA 1
ATOM 10420 C C . THR D 1 33 ? 63.912 49.122 94.190 1.00 28.02 33 THR D C 1
ATOM 10421 O O . THR D 1 33 ? 63.547 50.103 94.845 1.00 29.70 33 THR D O 1
ATOM 10425 N N . ILE D 1 34 ? 63.178 48.028 94.047 1.00 28.33 34 ILE D N 1
ATOM 10426 C CA . ILE D 1 34 ? 61.851 47.907 94.635 1.00 27.31 34 ILE D CA 1
ATOM 10427 C C . ILE D 1 34 ? 61.807 46.699 95.554 1.00 30.96 34 ILE D C 1
ATOM 10428 O O . ILE D 1 34 ? 62.259 45.620 95.182 1.00 33.20 34 ILE D O 1
ATOM 10433 N N . ALA D 1 35 ? 61.278 46.887 96.757 1.00 26.15 35 ALA D N 1
ATOM 10434 C CA . ALA D 1 35 ? 61.164 45.802 97.718 1.00 29.53 35 ALA D CA 1
ATOM 10435 C C . ALA D 1 35 ? 59.714 45.431 97.956 1.00 26.98 35 ALA D C 1
ATOM 10436 O O . ALA D 1 35 ? 58.852 46.305 98.077 1.00 25.84 35 ALA D O 1
ATOM 10438 N N . VAL D 1 36 ? 59.446 44.132 98.013 1.00 26.80 36 VAL D N 1
ATOM 10439 C CA . VAL D 1 36 ? 58.158 43.662 98.503 1.00 29.40 36 VAL D CA 1
ATOM 10440 C C . VAL D 1 36 ? 58.410 43.048 99.880 1.00 23.89 36 VAL D C 1
ATOM 10441 O O . VAL D 1 36 ? 59.239 42.160 100.038 1.00 25.86 36 VAL D O 1
ATOM 10445 N N . MET D 1 37 ? 57.723 43.599 100.882 1.00 24.41 37 MET D N 1
ATOM 10446 C CA . MET D 1 37 ? 58.043 43.367 102.283 1.00 23.57 37 MET D CA 1
ATOM 10447 C C . MET D 1 37 ? 56.846 42.862 103.069 1.00 24.17 37 MET D C 1
ATOM 10448 O O . MET D 1 37 ? 55.750 43.406 102.960 1.00 23.68 37 MET D O 1
ATOM 10453 N N . SER D 1 38 ? 57.069 41.838 103.884 1.00 25.83 38 SER D N 1
ATOM 10454 C CA . SER D 1 38 ? 56.079 41.438 104.865 1.00 22.70 38 SER D CA 1
ATOM 10455 C C . SER D 1 38 ? 55.720 42.634 105.734 1.00 24.44 38 SER D C 1
ATOM 10456 O O . SER D 1 38 ? 56.572 43.454 106.066 1.00 25.24 38 SER D O 1
ATOM 10459 N N . GLY D 1 39 ? 54.465 42.655 106.152 1.00 23.20 39 GLY D N 1
ATOM 10460 C CA . GLY D 1 39 ? 53.840 43.718 106.918 1.00 23.62 39 GLY D CA 1
ATOM 10461 C C . GLY D 1 39 ? 54.195 43.597 108.387 1.00 24.21 39 GLY D C 1
ATOM 10462 O O . GLY D 1 39 ? 55.365 43.638 108.760 1.00 25.65 39 GLY D O 1
ATOM 10463 N N . ASN D 1 40 ? 53.180 43.643 109.233 1.00 21.82 40 ASN D N 1
ATOM 10464 C CA . ASN D 1 40 ? 53.383 43.500 110.669 1.00 25.13 40 ASN D CA 1
ATOM 10465 C C . ASN D 1 40 ? 53.531 42.060 111.165 1.00 26.18 40 ASN D C 1
ATOM 10466 O O . ASN D 1 40 ? 53.806 41.840 112.349 1.00 20.89 40 ASN D O 1
ATOM 10471 N N . PHE D 1 41 ? 53.358 41.080 110.279 1.00 20.80 41 PHE D N 1
ATOM 10472 C CA . PHE D 1 41 ? 53.592 39.678 110.640 1.00 23.06 41 PHE D CA 1
ATOM 10473 C C . PHE D 1 41 ? 54.452 38.973 109.605 1.00 24.73 41 PHE D C 1
ATOM 10474 O O . PHE D 1 41 ? 54.275 39.174 108.401 1.00 24.05 41 PHE D O 1
ATOM 10490 N N . GLN D 1 43 ? 56.742 35.443 108.006 1.00 27.68 43 GLN D N 1
ATOM 10491 C CA . GLN D 1 43 ? 56.510 34.100 107.480 1.00 30.49 43 GLN D CA 1
ATOM 10492 C C . GLN D 1 43 ? 56.601 32.980 108.523 1.00 29.28 43 GLN D C 1
ATOM 10493 O O . GLN D 1 43 ? 56.084 31.889 108.299 1.00 31.58 43 GLN D O 1
ATOM 10499 N N . ARG D 1 44 ? 57.237 33.250 109.664 1.00 28.39 44 ARG D N 1
ATOM 10500 C CA . ARG D 1 44 ? 57.412 32.231 110.698 1.00 36.20 44 ARG D CA 1
ATOM 10501 C C . ARG D 1 44 ? 56.298 32.256 111.743 1.00 34.52 44 ARG D C 1
ATOM 10502 O O . ARG D 1 44 ? 56.362 31.533 112.730 1.00 29.63 44 ARG D O 1
ATOM 10510 N N . GLY D 1 45 ? 55.296 33.105 111.546 1.00 27.12 45 GLY D N 1
ATOM 10511 C CA . GLY D 1 45 ? 54.189 33.165 112.482 1.00 26.97 45 GLY D CA 1
ATOM 10512 C C . GLY D 1 45 ? 54.471 34.047 113.694 1.00 25.54 45 GLY D C 1
ATOM 10513 O O . GLY D 1 45 ? 53.910 33.835 114.769 1.00 29.71 45 GLY D O 1
ATOM 10514 N N . GLU D 1 46 ? 55.344 35.033 113.514 1.00 19.69 46 GLU D N 1
ATOM 10515 C CA . GLU D 1 46 ? 55.643 36.002 114.566 1.00 29.27 46 GLU D CA 1
ATOM 10516 C C . GLU D 1 46 ? 55.252 37.417 114.154 1.00 27.09 46 GLU D C 1
ATOM 10517 O O . GLU D 1 46 ? 55.168 37.727 112.969 1.00 28.38 46 GLU D O 1
ATOM 10523 N N . PRO D 1 47 ? 55.011 38.287 115.138 1.00 22.28 47 PRO D N 1
ATOM 10524 C CA . PRO D 1 47 ? 54.879 39.702 114.778 1.00 20.37 47 PRO D CA 1
ATOM 10525 C C . PRO D 1 47 ? 56.241 40.262 114.393 1.00 21.45 47 PRO D C 1
ATOM 10526 O O . PRO D 1 47 ? 57.269 39.789 114.904 1.00 22.22 47 PRO D O 1
ATOM 10530 N N . ALA D 1 48 ? 56.253 41.253 113.514 1.00 23.27 48 ALA D N 1
ATOM 10531 C CA . ALA D 1 48 ? 57.463 42.021 113.269 1.00 23.57 48 ALA D CA 1
ATOM 10532 C C . ALA D 1 48 ? 57.823 42.756 114.559 1.00 21.45 48 ALA D C 1
ATOM 10533 O O . ALA D 1 48 ? 56.940 43.164 115.308 1.00 21.23 48 ALA D O 1
ATOM 10535 N N . VAL D 1 49 ? 59.110 42.912 114.843 1.00 19.00 49 VAL D N 1
ATOM 10536 C CA . VAL D 1 49 ? 59.494 43.475 116.136 1.00 21.44 49 VAL D CA 1
ATOM 10537 C C . VAL D 1 49 ? 59.187 44.983 116.194 1.00 21.87 49 VAL D C 1
ATOM 10538 O O . VAL D 1 49 ? 58.924 45.520 117.269 1.00 21.20 49 VAL D O 1
ATOM 10542 N N . ILE D 1 50 ? 59.199 45.657 115.039 1.00 22.40 50 ILE D N 1
ATOM 10543 C CA . ILE D 1 50 ? 58.602 46.993 114.912 1.00 19.49 50 ILE D CA 1
ATOM 10544 C C . ILE D 1 50 ? 57.756 46.999 113.642 1.00 19.05 50 ILE D C 1
ATOM 10545 O O . ILE D 1 50 ? 57.918 46.119 112.806 1.00 20.07 50 ILE D O 1
ATOM 10550 N N . ASP D 1 51 ? 56.848 47.964 113.492 1.00 19.39 51 ASP D N 1
ATOM 10551 C CA . ASP D 1 51 ? 55.813 47.801 112.469 1.00 18.72 51 ASP D CA 1
ATOM 10552 C C . ASP D 1 51 ? 56.263 48.150 111.059 1.00 21.29 51 ASP D C 1
ATOM 10553 O O . ASP D 1 51 ? 57.397 48.573 110.843 1.00 17.19 51 ASP D O 1
ATOM 10558 N N . LYS D 1 52 ? 55.363 47.946 110.094 1.00 18.23 52 LYS D N 1
ATOM 10559 C CA . LYS D 1 52 ? 55.757 47.965 108.684 1.00 19.60 52 LYS D CA 1
ATOM 10560 C C . LYS D 1 52 ? 56.091 49.374 108.223 1.00 24.65 52 LYS D C 1
ATOM 10561 O O . LYS D 1 52 ? 56.862 49.563 107.283 1.00 21.90 52 LYS D O 1
ATOM 10567 N N . PHE D 1 53 ? 55.526 50.368 108.901 1.00 16.61 53 PHE D N 1
ATOM 10568 C CA . PHE D 1 53 ? 55.793 51.761 108.536 1.00 21.36 53 PHE D CA 1
ATOM 10569 C C . PHE D 1 53 ? 57.214 52.124 108.929 1.00 27.21 53 PHE D C 1
ATOM 10570 O O . PHE D 1 53 ? 57.933 52.768 108.171 1.00 24.29 53 PHE D O 1
ATOM 10578 N N . ALA D 1 54 ? 57.642 51.671 110.103 1.00 20.63 54 ALA D N 1
ATOM 10579 C CA . ALA D 1 54 ? 59.000 51.940 110.523 1.00 21.61 54 ALA D CA 1
ATOM 10580 C C . ALA D 1 54 ? 60.001 51.176 109.656 1.00 20.78 54 ALA D C 1
ATOM 10581 O O . ALA D 1 54 ? 61.007 51.732 109.215 1.00 23.73 54 ALA D O 1
ATOM 10583 N N . ARG D 1 55 ? 59.720 49.904 109.401 1.00 20.65 55 ARG D N 1
ATOM 10584 C CA . ARG D 1 55 ? 60.637 49.077 108.623 1.00 23.38 55 ARG D CA 1
ATOM 10585 C C . ARG D 1 55 ? 60.651 49.499 107.147 1.00 21.98 55 ARG D C 1
ATOM 10586 O O . ARG D 1 55 ? 61.701 49.445 106.494 1.00 24.02 55 ARG D O 1
ATOM 10594 N N . ALA D 1 56 ? 59.516 49.961 106.625 1.00 20.84 56 ALA D N 1
ATOM 10595 C CA . ALA D 1 56 ? 59.519 50.564 105.283 1.00 21.86 56 ALA D CA 1
ATOM 10596 C C . ALA D 1 56 ? 60.484 51.754 105.225 1.00 21.51 56 ALA D C 1
ATOM 10597 O O . ALA D 1 56 ? 61.257 51.902 104.263 1.00 25.09 56 ALA D O 1
ATOM 10599 N N . GLU D 1 57 ? 60.447 52.605 106.248 1.00 18.34 57 GLU D N 1
ATOM 10600 C CA . GLU D 1 57 ? 61.318 53.784 106.254 1.00 18.88 57 GLU D CA 1
ATOM 10601 C C . GLU D 1 57 ? 62.783 53.365 106.327 1.00 22.12 57 GLU D C 1
ATOM 10602 O O . GLU D 1 57 ? 63.621 53.945 105.640 1.00 23.59 57 GLU D O 1
ATOM 10608 N N . ILE D 1 58 ? 63.096 52.353 107.141 1.00 19.90 58 ILE D N 1
ATOM 10609 C CA . ILE D 1 58 ? 64.474 51.853 107.182 1.00 23.04 58 ILE D CA 1
ATOM 10610 C C . ILE D 1 58 ? 64.927 51.369 105.802 1.00 21.13 58 ILE D C 1
ATOM 10611 O O . ILE D 1 58 ? 66.020 51.708 105.345 1.00 23.01 58 ILE D O 1
ATOM 10616 N N . ALA D 1 59 ? 64.084 50.585 105.141 1.00 21.09 59 ALA D N 1
ATOM 10617 C CA . ALA D 1 59 ? 64.410 50.091 103.803 1.00 24.08 59 ALA D CA 1
ATOM 10618 C C . ALA D 1 59 ? 64.732 51.239 102.840 1.00 26.04 59 ALA D C 1
ATOM 10619 O O . ALA D 1 59 ? 65.699 51.161 102.093 1.00 27.32 59 ALA D O 1
ATOM 10621 N N . LEU D 1 60 ? 63.925 52.296 102.864 1.00 26.94 60 LEU D N 1
ATOM 10622 C CA . LEU D 1 60 ? 64.197 53.472 102.033 1.00 26.67 60 LEU D CA 1
ATOM 10623 C C . LEU D 1 60 ? 65.555 54.086 102.349 1.00 29.58 60 LEU D C 1
ATOM 10624 O O . LEU D 1 60 ? 66.339 54.392 101.444 1.00 29.45 60 LEU D O 1
ATOM 10629 N N . ARG D 1 61 ? 65.832 54.266 103.636 1.00 29.06 61 ARG D N 1
ATOM 10630 C CA . ARG D 1 61 ? 67.094 54.850 104.058 1.00 30.02 61 ARG D CA 1
ATOM 10631 C C . ARG D 1 61 ? 68.284 53.991 103.667 1.00 30.75 61 ARG D C 1
ATOM 10632 O O . ARG D 1 61 ? 69.378 54.513 103.481 1.00 36.39 61 ARG D O 1
ATOM 10640 N N . MET D 1 62 ? 68.076 52.679 103.546 1.00 27.48 62 MET D N 1
ATOM 10641 C CA . MET D 1 62 ? 69.172 51.781 103.190 1.00 29.05 62 MET D CA 1
ATOM 10642 C C . MET D 1 62 ? 69.351 51.665 101.671 1.00 32.25 62 MET D C 1
ATOM 10643 O O . MET D 1 62 ? 70.224 50.939 101.205 1.00 34.75 62 MET D O 1
ATOM 10648 N N . GLY D 1 63 ? 68.566 52.417 100.903 1.00 36.19 63 GLY D N 1
ATOM 10649 C CA . GLY D 1 63 ? 68.711 52.428 99.452 1.00 33.68 63 GLY D CA 1
ATOM 10650 C C . GLY D 1 63 ? 67.625 51.777 98.606 1.00 34.97 63 GLY D C 1
ATOM 10651 O O . GLY D 1 63 ? 67.797 51.623 97.392 1.00 32.64 63 GLY D O 1
ATOM 10652 N N . VAL D 1 64 ? 66.505 51.401 99.223 1.00 27.65 64 VAL D N 1
ATOM 10653 C CA . VAL D 1 64 ? 65.339 50.964 98.445 1.00 28.96 64 VAL D CA 1
ATOM 10654 C C . VAL D 1 64 ? 64.558 52.199 97.945 1.00 25.28 64 VAL D C 1
ATOM 10655 O O . VAL D 1 64 ? 64.380 53.153 98.687 1.00 24.57 64 VAL D O 1
ATOM 10659 N N . ASP D 1 65 ? 64.137 52.205 96.682 1.00 28.21 65 ASP D N 1
ATOM 10660 C CA . ASP D 1 65 ? 63.407 53.352 96.133 1.00 29.58 65 ASP D CA 1
ATOM 10661 C C . ASP D 1 65 ? 61.907 53.327 96.420 1.00 28.66 65 ASP D C 1
ATOM 10662 O O . ASP D 1 65 ? 61.290 54.375 96.596 1.00 25.29 65 ASP D O 1
ATOM 10667 N N . VAL D 1 66 ? 61.322 52.134 96.398 1.00 28.27 66 VAL D N 1
ATOM 10668 C CA . VAL D 1 66 ? 59.891 51.959 96.635 1.00 24.84 66 VAL D CA 1
ATOM 10669 C C . VAL D 1 66 ? 59.675 50.702 97.478 1.00 22.75 66 VAL D C 1
ATOM 10670 O O . VAL D 1 66 ? 60.274 49.658 97.215 1.00 28.14 66 VAL D O 1
ATOM 10674 N N . VAL D 1 67 ? 58.824 50.792 98.497 1.00 22.94 67 VAL D N 1
ATOM 10675 C CA . VAL D 1 67 ? 58.527 49.631 99.334 1.00 24.35 67 VAL D CA 1
ATOM 10676 C C . VAL D 1 67 ? 57.055 49.257 99.198 1.00 26.06 67 VAL D C 1
ATOM 10677 O O . VAL D 1 67 ? 56.174 50.104 99.365 1.00 22.59 67 VAL D O 1
ATOM 10681 N N . LEU D 1 68 ? 56.807 47.991 98.882 1.00 25.97 68 LEU D N 1
ATOM 10682 C CA . LEU D 1 68 ? 55.461 47.468 98.664 1.00 24.59 68 LEU D CA 1
ATOM 10683 C C . LEU D 1 68 ? 55.118 46.531 99.801 1.00 22.94 68 LEU D C 1
ATOM 10684 O O . LEU D 1 68 ? 56.013 45.871 100.316 1.00 26.09 68 LEU D O 1
ATOM 10689 N N . GLU D 1 69 ? 53.850 46.440 100.200 1.00 21.31 69 GLU D N 1
ATOM 10690 C CA . GLU D 1 69 ? 53.514 45.438 101.208 1.00 21.42 69 GLU D CA 1
ATOM 10691 C C . GLU D 1 69 ? 53.191 44.098 100.529 1.00 26.88 69 GLU D C 1
ATOM 10692 O O . GLU D 1 69 ? 52.432 44.046 99.563 1.00 25.88 69 GLU D O 1
ATOM 10698 N N . LEU D 1 70 ? 53.802 43.030 101.029 1.00 26.34 70 LEU D N 1
ATOM 10699 C CA . LEU D 1 70 ? 53.375 41.670 100.714 1.00 25.66 70 LEU D CA 1
ATOM 10700 C C . LEU D 1 70 ? 52.120 41.393 101.530 1.00 25.38 70 LEU D C 1
ATOM 10701 O O . LEU D 1 70 ? 52.184 41.341 102.750 1.00 23.69 70 LEU D O 1
ATOM 10706 N N . PRO D 1 71 ? 50.970 41.232 100.865 1.00 25.60 71 PRO D N 1
ATOM 10707 C CA . PRO D 1 71 ? 49.708 41.073 101.591 1.00 24.01 71 PRO D CA 1
ATOM 10708 C C . PRO D 1 71 ? 49.763 39.922 102.596 1.00 26.12 71 PRO D C 1
ATOM 10709 O O . PRO D 1 71 ? 50.403 38.890 102.336 1.00 26.22 71 PRO D O 1
ATOM 10713 N N . VAL D 1 72 ? 49.089 40.112 103.725 1.00 21.93 72 VAL D N 1
ATOM 10714 C CA . VAL D 1 72 ? 49.126 39.180 104.852 1.00 24.27 72 VAL D CA 1
ATOM 10715 C C . VAL D 1 72 ? 48.832 37.736 104.450 1.00 30.61 72 VAL D C 1
ATOM 10716 O O . VAL D 1 72 ? 49.474 36.800 104.959 1.00 26.21 72 VAL D O 1
ATOM 10720 N N . VAL D 1 73 ? 47.894 37.538 103.520 1.00 23.37 73 VAL D N 1
ATOM 10721 C CA . VAL D 1 73 ? 47.517 36.174 103.160 1.00 25.15 73 VAL D CA 1
ATOM 10722 C C . VAL D 1 73 ? 48.722 35.404 102.584 1.00 25.86 73 VAL D C 1
ATOM 10723 O O . VAL D 1 73 ? 48.802 34.184 102.716 1.00 30.11 73 VAL D O 1
ATOM 10727 N N . PHE D 1 74 ? 49.632 36.101 101.908 1.00 28.06 74 PHE D N 1
ATOM 10728 C CA . PHE D 1 74 ? 50.899 35.496 101.471 1.00 23.64 74 PHE D CA 1
ATOM 10729 C C . PHE D 1 74 ? 52.055 35.581 102.483 1.00 26.44 74 PHE D C 1
ATOM 10730 O O . PHE D 1 74 ? 52.855 34.648 102.607 1.00 27.48 74 PHE D O 1
ATOM 10738 N N . ALA D 1 75 ? 52.158 36.713 103.171 1.00 25.13 75 ALA D N 1
ATOM 10739 C CA . ALA D 1 75 ? 53.296 36.971 104.051 1.00 24.39 75 ALA D CA 1
ATOM 10740 C C . ALA D 1 75 ? 53.382 35.943 105.183 1.00 26.27 75 ALA D C 1
ATOM 10741 O O . ALA D 1 75 ? 54.464 35.647 105.668 1.00 29.59 75 ALA D O 1
ATOM 10743 N N . THR D 1 76 ? 52.232 35.450 105.629 1.00 21.64 76 THR D N 1
ATOM 10744 C CA . THR D 1 76 ? 52.165 34.472 106.710 1.00 29.11 76 THR D CA 1
ATOM 10745 C C . THR D 1 76 ? 51.984 33.010 106.269 1.00 31.56 76 THR D C 1
ATOM 10746 O O . THR D 1 76 ? 51.705 32.155 107.104 1.00 28.84 76 THR D O 1
ATOM 10750 N N . GLN D 1 77 ? 52.059 32.725 104.974 1.00 27.41 77 GLN D N 1
ATOM 10751 C CA . GLN D 1 77 ? 51.995 31.331 104.528 1.00 29.58 77 GLN D CA 1
ATOM 10752 C C . GLN D 1 77 ? 53.344 30.632 104.576 1.00 34.53 77 GLN D C 1
ATOM 10753 O O . GLN D 1 77 ? 54.371 31.261 104.831 1.00 37.10 77 GLN D O 1
ATOM 10759 N N . ASP D 1 78 ? 53.343 29.342 104.253 1.00 31.81 78 ASP D N 1
ATOM 10760 C CA . ASP D 1 78 ? 54.587 28.600 104.119 1.00 39.16 78 ASP D CA 1
ATOM 10761 C C . ASP D 1 78 ? 55.318 29.100 102.879 1.00 40.33 78 ASP D C 1
ATOM 10762 O O . ASP D 1 78 ? 54.793 29.944 102.146 1.00 35.43 78 ASP D O 1
ATOM 10767 N N . ALA D 1 79 ? 56.505 28.555 102.637 1.00 41.07 79 ALA D N 1
ATOM 10768 C CA . ALA D 1 79 ? 57.409 29.078 101.621 1.00 39.37 79 ALA D CA 1
ATOM 10769 C C . ALA D 1 79 ? 56.745 29.212 100.250 1.00 38.96 79 ALA D C 1
ATOM 10770 O O . ALA D 1 79 ? 56.906 30.236 99.586 1.00 35.58 79 ALA D O 1
ATOM 10772 N N . GLY D 1 80 ? 55.996 28.187 99.843 1.00 36.74 80 GLY D N 1
ATOM 10773 C CA . GLY D 1 80 ? 55.339 28.178 98.549 1.00 34.89 80 GLY D CA 1
ATOM 10774 C C . GLY D 1 80 ? 54.369 29.335 98.364 1.00 40.39 80 GLY D C 1
ATOM 10775 O O . GLY D 1 80 ? 54.361 29.999 97.322 1.00 35.71 80 GLY D O 1
ATOM 10776 N N . GLY D 1 81 ? 53.549 29.587 99.379 1.00 35.86 81 GLY D N 1
ATOM 10777 C CA . GLY D 1 81 ? 52.586 30.675 99.317 1.00 32.83 81 GLY D CA 1
ATOM 10778 C C . GLY D 1 81 ? 53.244 32.037 99.436 1.00 33.13 81 GLY D C 1
ATOM 10779 O O . GLY D 1 81 ? 52.875 32.990 98.749 1.00 32.46 81 GLY D O 1
ATOM 10780 N N . PHE D 1 82 ? 54.219 32.128 100.331 1.00 35.02 82 PHE D N 1
ATOM 10781 C CA . PHE D 1 82 ? 54.983 33.349 100.526 1.00 36.88 82 PHE D CA 1
ATOM 10782 C C . PHE D 1 82 ? 55.621 33.784 99.205 1.00 36.28 82 PHE D C 1
ATOM 10783 O O . PHE D 1 82 ? 55.420 34.906 98.739 1.00 33.48 82 PHE D O 1
ATOM 10791 N N . ALA D 1 83 ? 56.369 32.868 98.600 1.00 35.29 83 ALA D N 1
ATOM 10792 C CA . ALA D 1 83 ? 57.054 33.114 97.332 1.00 33.65 83 ALA D CA 1
ATOM 10793 C C . ALA D 1 83 ? 56.088 33.479 96.201 1.00 36.09 83 ALA D C 1
ATOM 10794 O O . ALA D 1 83 ? 56.369 34.377 95.405 1.00 34.05 83 ALA D O 1
ATOM 10796 N N . PHE D 1 84 ? 54.960 32.777 96.121 1.00 31.81 84 PHE D N 1
ATOM 10797 C CA . PHE D 1 84 ? 53.987 33.039 95.062 1.00 35.91 84 PHE D CA 1
ATOM 10798 C C . PHE D 1 84 ? 53.461 34.476 95.143 1.00 36.23 84 PHE D C 1
ATOM 10799 O O . PHE D 1 84 ? 53.499 35.210 94.157 1.00 31.37 84 PHE D O 1
ATOM 10807 N N . GLY D 1 85 ? 52.975 34.874 96.312 1.00 33.99 85 GLY D N 1
ATOM 10808 C CA . GLY D 1 85 ? 52.538 36.244 96.522 1.00 33.89 85 GLY D CA 1
ATOM 10809 C C . GLY D 1 85 ? 53.609 37.273 96.189 1.00 33.81 85 GLY D C 1
ATOM 10810 O O . GLY D 1 85 ? 53.350 38.271 95.506 1.00 28.61 85 GLY D O 1
ATOM 10811 N N . ALA D 1 86 ? 54.823 37.026 96.666 1.00 29.21 86 ALA D N 1
ATOM 10812 C CA . ALA D 1 86 ? 55.907 37.982 96.500 1.00 32.07 86 ALA D CA 1
ATOM 10813 C C . ALA D 1 86 ? 56.296 38.161 95.030 1.00 35.17 86 ALA D C 1
ATOM 10814 O O . ALA D 1 86 ? 56.505 39.280 94.568 1.00 33.13 86 ALA D O 1
ATOM 10816 N N . VAL D 1 87 ? 56.391 37.059 94.294 1.00 30.71 87 VAL D N 1
ATOM 10817 C CA . VAL D 1 87 ? 56.782 37.132 92.894 1.00 27.18 87 VAL D CA 1
ATOM 10818 C C . VAL D 1 87 ? 55.645 37.734 92.088 1.00 29.71 87 VAL D C 1
ATOM 10819 O O . VAL D 1 87 ? 55.874 38.502 91.155 1.00 31.34 87 VAL D O 1
ATOM 10823 N N . CYS D 1 88 ? 54.412 37.417 92.470 1.00 28.49 88 CYS D N 1
ATOM 10824 C CA . CYS D 1 88 ? 53.249 38.024 91.819 1.00 30.32 88 CYS D CA 1
ATOM 10825 C C . CYS D 1 88 ? 53.241 39.560 91.950 1.00 32.38 88 CYS D C 1
ATOM 10826 O O . CYS D 1 88 ? 52.978 40.293 90.988 1.00 28.24 88 CYS D O 1
ATOM 10829 N N . VAL D 1 89 ? 53.509 40.044 93.153 1.00 26.23 89 VAL D N 1
ATOM 10830 C CA . VAL D 1 89 ? 53.517 41.485 93.367 1.00 27.02 89 VAL D CA 1
ATOM 10831 C C . VAL D 1 89 ? 54.589 42.123 92.488 1.00 31.77 89 VAL D C 1
ATOM 10832 O O . VAL D 1 89 ? 54.306 43.064 91.751 1.00 30.15 89 VAL D O 1
ATOM 10836 N N . LEU D 1 90 ? 55.810 41.598 92.545 1.00 30.67 90 LEU D N 1
ATOM 10837 C CA . LEU D 1 90 ? 56.909 42.187 91.773 1.00 31.55 90 LEU D CA 1
ATOM 10838 C C . LEU D 1 90 ? 56.664 42.123 90.268 1.00 33.16 90 LEU D C 1
ATOM 10839 O O . LEU D 1 90 ? 56.971 43.069 89.537 1.00 30.39 90 LEU D O 1
ATOM 10844 N N . ASP D 1 91 ? 56.122 41.005 89.800 1.00 34.77 91 ASP D N 1
ATOM 10845 C CA . ASP D 1 91 ? 55.791 40.879 88.391 1.00 34.43 91 ASP D CA 1
ATOM 10846 C C . ASP D 1 91 ? 54.693 41.871 88.018 1.00 33.50 91 ASP D C 1
ATOM 10847 O O . ASP D 1 91 ? 54.712 42.457 86.935 1.00 34.02 91 ASP D O 1
ATOM 10852 N N . ALA D 1 92 ? 53.735 42.056 88.920 1.00 32.23 92 ALA D N 1
ATOM 10853 C CA . ALA D 1 92 ? 52.606 42.950 88.654 1.00 32.56 92 ALA D CA 1
ATOM 10854 C C . ALA D 1 92 ? 53.019 44.416 88.508 1.00 29.08 92 ALA D C 1
ATOM 10855 O O . ALA D 1 92 ? 52.305 45.193 87.877 1.00 32.86 92 ALA D O 1
ATOM 10857 N N . THR D 1 93 ? 54.156 44.802 89.086 1.00 28.77 93 THR D N 1
ATOM 10858 C CA . THR D 1 93 ? 54.600 46.201 88.977 1.00 32.62 93 THR D CA 1
ATOM 10859 C C . THR D 1 93 ? 54.792 46.585 87.525 1.00 38.18 93 THR D C 1
ATOM 10860 O O . THR D 1 93 ? 54.660 47.757 87.159 1.00 29.59 93 THR D O 1
ATOM 10864 N N . GLY D 1 94 ? 55.146 45.588 86.716 1.00 35.94 94 GLY D N 1
ATOM 10865 C CA . GLY D 1 94 ? 55.384 45.771 85.297 1.00 36.86 94 GLY D CA 1
ATOM 10866 C C . GLY D 1 94 ? 56.750 46.336 84.974 1.00 28.08 94 GLY D C 1
ATOM 10867 O O . GLY D 1 94 ? 57.061 46.555 83.809 1.00 30.94 94 GLY D O 1
ATOM 10868 N N . VAL D 1 95 ? 57.509 46.729 85.987 1.00 31.98 95 VAL D N 1
ATOM 10869 C CA . VAL D 1 95 ? 58.853 47.241 85.736 1.00 31.29 95 VAL D CA 1
ATOM 10870 C C . VAL D 1 95 ? 60.039 46.414 86.230 1.00 33.50 95 VAL D C 1
ATOM 10871 O O . VAL D 1 95 ? 61.167 46.692 85.837 1.00 37.13 95 VAL D O 1
ATOM 10875 N N . VAL D 1 96 ? 59.808 45.404 87.067 1.00 30.14 96 VAL D N 1
ATOM 10876 C CA . VAL D 1 96 ? 60.930 44.700 87.699 1.00 31.07 96 VAL D CA 1
ATOM 10877 C C . VAL D 1 96 ? 61.542 43.736 86.692 1.00 34.26 96 VAL D C 1
ATOM 10878 O O . VAL D 1 96 ? 60.825 42.951 86.080 1.00 38.76 96 VAL D O 1
ATOM 10882 N N . THR D 1 97 ? 62.835 43.882 86.422 1.00 34.97 97 THR D N 1
ATOM 10883 C CA . THR D 1 97 ? 63.520 42.967 85.497 1.00 39.77 97 THR D CA 1
ATOM 10884 C C . THR D 1 97 ? 64.419 41.890 86.125 1.00 41.22 97 THR D C 1
ATOM 10885 O O . THR D 1 97 ? 64.726 40.877 85.494 1.00 42.30 97 THR D O 1
ATOM 10889 N N . ASP D 1 98 ? 64.816 42.103 87.374 1.00 39.78 98 ASP D N 1
ATOM 10890 C CA . ASP D 1 98 ? 65.805 41.247 88.019 1.00 40.08 98 ASP D CA 1
ATOM 10891 C C . ASP D 1 98 ? 65.509 41.116 89.500 1.00 37.90 98 ASP D C 1
ATOM 10892 O O . ASP D 1 98 ? 65.288 42.122 90.182 1.00 35.43 98 ASP D O 1
ATOM 10897 N N . VAL D 1 99 ? 65.550 39.892 90.006 1.00 36.16 99 VAL D N 1
ATOM 10898 C CA . VAL D 1 99 ? 65.377 39.668 91.434 1.00 36.11 99 VAL D CA 1
ATOM 10899 C C . VAL D 1 99 ? 66.582 38.912 91.980 1.00 38.50 99 VAL D C 1
ATOM 10900 O O . VAL D 1 99 ? 67.060 37.961 91.359 1.00 37.56 99 VAL D O 1
ATOM 10904 N N . VAL D 1 100 ? 67.082 39.353 93.132 1.00 37.46 100 VAL D N 1
ATOM 10905 C CA . VAL D 1 100 ? 68.253 38.750 93.753 1.00 36.18 100 VAL D CA 1
ATOM 10906 C C . VAL D 1 100 ? 67.929 38.322 95.180 1.00 38.74 100 VAL D C 1
ATOM 10907 O O . VAL D 1 100 ? 67.449 39.129 95.983 1.00 35.45 100 VAL D O 1
ATOM 10911 N N . PHE D 1 101 ? 68.183 37.056 95.501 1.00 39.01 101 PHE D N 1
ATOM 10912 C CA . PHE D 1 101 ? 67.906 36.560 96.849 1.00 37.91 101 PHE D CA 1
ATOM 10913 C C . PHE D 1 101 ? 69.142 35.891 97.451 1.00 41.94 101 PHE D C 1
ATOM 10914 O O . PHE D 1 101 ? 69.983 35.352 96.728 1.00 42.10 101 PHE D O 1
ATOM 10922 N N . GLY D 1 102 ? 69.250 35.932 98.776 1.00 39.19 102 GLY D N 1
ATOM 10923 C CA . GLY D 1 102 ? 70.364 35.299 99.464 1.00 37.67 102 GLY D CA 1
ATOM 10924 C C . GLY D 1 102 ? 70.301 33.789 99.342 1.00 42.84 102 GLY D C 1
ATOM 10925 O O . GLY D 1 102 ? 69.216 33.198 99.362 1.00 38.91 102 GLY D O 1
ATOM 10926 N N . SER D 1 103 ? 71.467 33.162 99.233 1.00 40.95 103 SER D N 1
ATOM 10927 C CA . SER D 1 103 ? 71.529 31.748 98.900 1.00 42.43 103 SER D CA 1
ATOM 10928 C C . SER D 1 103 ? 72.677 31.040 99.600 1.00 42.94 103 SER D C 1
ATOM 10929 O O . SER D 1 103 ? 73.774 31.581 99.684 1.00 47.80 103 SER D O 1
ATOM 10932 N N . GLU D 1 104 ? 72.430 29.827 100.086 1.00 41.37 104 GLU D N 1
ATOM 10933 C CA . GLU D 1 104 ? 73.487 29.039 100.711 1.00 47.71 104 GLU D CA 1
ATOM 10934 C C . GLU D 1 104 ? 74.411 28.439 99.661 1.00 48.84 104 GLU D C 1
ATOM 10935 O O . GLU D 1 104 ? 75.629 28.473 99.809 1.00 53.01 104 GLU D O 1
ATOM 10941 N N . SER D 1 105 ? 73.831 27.898 98.596 1.00 49.71 105 SER D N 1
ATOM 10942 C CA . SER D 1 105 ? 74.624 27.321 97.509 1.00 50.11 105 SER D CA 1
ATOM 10943 C C . SER D 1 105 ? 75.212 28.396 96.609 1.00 50.45 105 SER D C 1
ATOM 10944 O O . SER D 1 105 ? 76.275 28.214 96.019 1.00 48.64 105 SER D O 1
ATOM 10947 N N . ASN D 1 106 ? 74.495 29.509 96.489 1.00 50.51 106 ASN D N 1
ATOM 10948 C CA . ASN D 1 106 ? 74.830 30.554 95.528 1.00 51.60 106 ASN D CA 1
ATOM 10949 C C . ASN D 1 106 ? 74.909 29.958 94.128 1.00 48.51 106 ASN D C 1
ATOM 10950 O O . ASN D 1 106 ? 75.662 30.432 93.279 1.00 48.36 106 ASN D O 1
ATOM 10955 N N . ASP D 1 107 ? 74.135 28.900 93.899 1.00 48.94 107 ASP D N 1
ATOM 10956 C CA . ASP D 1 107 ? 74.157 28.202 92.617 1.00 47.90 107 ASP D CA 1
ATOM 10957 C C . ASP D 1 107 ? 72.818 28.362 91.903 1.00 50.19 107 ASP D C 1
ATOM 10958 O O . ASP D 1 107 ? 71.874 27.625 92.177 1.00 55.03 107 ASP D O 1
ATOM 10963 N N . ILE D 1 108 ? 72.764 29.252 90.917 1.00 64.48 108 ILE D N 1
ATOM 10964 C CA . ILE D 1 108 ? 71.476 29.669 90.374 1.00 62.71 108 ILE D CA 1
ATOM 10965 C C . ILE D 1 108 ? 70.925 28.654 89.362 1.00 60.03 108 ILE D C 1
ATOM 10966 O O . ILE D 1 108 ? 69.723 28.395 89.336 1.00 57.17 108 ILE D O 1
ATOM 10971 N N . GLU D 1 109 ? 71.792 28.056 88.552 1.00 64.51 109 GLU D N 1
ATOM 10972 C CA . GLU D 1 109 ? 71.332 27.067 87.575 1.00 74.68 109 GLU D CA 1
ATOM 10973 C C . GLU D 1 109 ? 70.742 25.847 88.274 1.00 69.64 109 GLU D C 1
ATOM 10974 O O . GLU D 1 109 ? 69.735 25.300 87.827 1.00 69.64 109 GLU D O 1
ATOM 10980 N N . PHE D 1 110 ? 71.369 25.430 89.371 1.00 67.46 110 PHE D N 1
ATOM 10981 C CA . PHE D 1 110 ? 70.837 24.345 90.187 1.00 66.16 110 PHE D CA 1
ATOM 10982 C C . PHE D 1 110 ? 69.424 24.653 90.679 1.00 63.75 110 PHE D C 1
ATOM 10983 O O . PHE D 1 110 ? 68.520 23.824 90.566 1.00 64.85 110 PHE D O 1
ATOM 10991 N N . LEU D 1 111 ? 69.243 25.850 91.231 1.00 60.58 111 LEU D N 1
ATOM 10992 C CA . LEU D 1 111 ? 67.936 26.265 91.724 1.00 58.22 111 LEU D CA 1
ATOM 10993 C C . LEU D 1 111 ? 66.909 26.282 90.592 1.00 61.18 111 LEU D C 1
ATOM 10994 O O . LEU D 1 111 ? 65.755 25.901 90.786 1.00 57.50 111 LEU D O 1
ATOM 10999 N N . GLN D 1 112 ? 67.338 26.712 89.408 1.00 57.92 112 GLN D N 1
ATOM 11000 C CA . GLN D 1 112 ? 66.445 26.785 88.257 1.00 57.99 112 GLN D CA 1
ATOM 11001 C C . GLN D 1 112 ? 66.090 25.402 87.717 1.00 60.65 112 GLN D C 1
ATOM 11002 O O . GLN D 1 112 ? 64.951 25.167 87.307 1.00 60.37 112 GLN D O 1
ATOM 11008 N N . ARG D 1 113 ? 67.053 24.485 87.727 1.00 63.63 113 ARG D N 1
ATOM 11009 C CA . ARG D 1 113 ? 66.784 23.119 87.292 1.00 67.86 113 ARG D CA 1
ATOM 11010 C C . ARG D 1 113 ? 65.729 22.478 88.182 1.00 66.76 113 ARG D C 1
ATOM 11011 O O . ARG D 1 113 ? 64.808 21.819 87.698 1.00 67.79 113 ARG D O 1
ATOM 11019 N N . VAL D 1 114 ? 65.865 22.684 89.487 1.00 66.96 114 VAL D N 1
ATOM 11020 C CA . VAL D 1 114 ? 64.926 22.112 90.438 1.00 69.91 114 VAL D CA 1
ATOM 11021 C C . VAL D 1 114 ? 63.541 22.715 90.250 1.00 70.82 114 VAL D C 1
ATOM 11022 O O . VAL D 1 114 ? 62.539 21.997 90.219 1.00 74.04 114 VAL D O 1
ATOM 11026 N N . ALA D 1 115 ? 63.495 24.037 90.110 1.00 70.86 115 ALA D N 1
ATOM 11027 C CA . ALA D 1 115 ? 62.241 24.739 89.882 1.00 57.48 115 ALA D CA 1
ATOM 11028 C C . ALA D 1 115 ? 61.564 24.273 88.598 1.00 64.81 115 ALA D C 1
ATOM 11029 O O . ALA D 1 115 ? 60.343 24.139 88.559 1.00 57.90 115 ALA D O 1
ATOM 11031 N N . ARG D 1 116 ? 62.354 24.031 87.553 1.00 68.20 116 ARG D N 1
ATOM 11032 C CA . ARG D 1 116 ? 61.810 23.565 86.277 1.00 73.70 116 ARG D CA 1
ATOM 11033 C C . ARG D 1 116 ? 61.187 22.176 86.402 1.00 75.74 116 ARG D C 1
ATOM 11034 O O . ARG D 1 116 ? 60.182 21.883 85.753 1.00 74.73 116 ARG D O 1
ATOM 11042 N N . ILE D 1 117 ? 61.777 21.325 87.237 1.00 79.82 117 ILE D N 1
ATOM 11043 C CA . ILE D 1 117 ? 61.230 19.988 87.463 1.00 82.04 117 ILE D CA 1
ATOM 11044 C C . ILE D 1 117 ? 59.895 20.086 88.195 1.00 83.78 117 ILE D C 1
ATOM 11045 O O . ILE D 1 117 ? 58.919 19.441 87.811 1.00 85.14 117 ILE D O 1
ATOM 11050 N N . LEU D 1 118 ? 59.857 20.910 89.239 1.00 82.86 118 LEU D N 1
ATOM 11051 C CA . LEU D 1 118 ? 58.635 21.116 90.011 1.00 80.43 118 LEU D CA 1
ATOM 11052 C C . LEU D 1 118 ? 57.514 21.683 89.145 1.00 78.28 118 LEU D C 1
ATOM 11053 O O . LEU D 1 118 ? 56.354 21.298 89.280 1.00 82.46 118 LEU D O 1
ATOM 11058 N N . TYR D 1 119 ? 57.873 22.593 88.250 1.00 71.65 119 TYR D N 1
ATOM 11059 C CA . TYR D 1 119 ? 56.896 23.258 87.401 1.00 63.12 119 TYR D CA 1
ATOM 11060 C C . TYR D 1 119 ? 56.295 22.306 86.373 1.00 65.66 119 TYR D C 1
ATOM 11061 O O . TYR D 1 119 ? 55.076 22.174 86.280 1.00 67.37 119 TYR D O 1
ATOM 11070 N N . GLU D 1 120 ? 57.155 21.633 85.616 1.00 64.76 120 GLU D N 1
ATOM 11071 C CA . GLU D 1 120 ? 56.707 20.833 84.479 1.00 77.75 120 GLU D CA 1
ATOM 11072 C C . GLU D 1 120 ? 56.093 19.502 84.903 1.00 84.49 120 GLU D C 1
ATOM 11073 O O . GLU D 1 120 ? 55.478 18.819 84.087 1.00 82.63 120 GLU D O 1
ATOM 11079 N N . GLN D 1 121 ? 56.254 19.154 86.180 1.00 92.60 121 GLN D N 1
ATOM 11080 C CA . GLN D 1 121 ? 55.565 18.016 86.794 1.00 101.07 121 GLN D CA 1
ATOM 11081 C C . GLN D 1 121 ? 55.714 16.700 86.028 1.00 108.03 121 GLN D C 1
ATOM 11082 O O . GLN D 1 121 ? 54.763 16.236 85.396 1.00 111.45 121 GLN D O 1
ATOM 11088 N N . PRO D 1 122 ? 56.908 16.094 86.082 1.00 109.26 122 PRO D N 1
ATOM 11089 C CA . PRO D 1 122 ? 57.122 14.812 85.401 1.00 112.00 122 PRO D CA 1
ATOM 11090 C C . PRO D 1 122 ? 56.331 13.686 86.066 1.00 111.26 122 PRO D C 1
ATOM 11091 O O . PRO D 1 122 ? 56.205 13.678 87.291 1.00 109.01 122 PRO D O 1
ATOM 11095 N N . ASP D 1 123 ? 55.806 12.760 85.268 1.00 112.29 123 ASP D N 1
ATOM 11096 C CA . ASP D 1 123 ? 54.995 11.658 85.784 1.00 112.36 123 ASP D CA 1
ATOM 11097 C C . ASP D 1 123 ? 55.700 10.903 86.909 1.00 113.63 123 ASP D C 1
ATOM 11098 O O . ASP D 1 123 ? 55.077 10.530 87.904 1.00 110.55 123 ASP D O 1
ATOM 11103 N N . GLU D 1 124 ? 57.002 10.692 86.742 1.00 118.02 124 GLU D N 1
ATOM 11104 C CA . GLU D 1 124 ? 57.802 9.958 87.716 1.00 119.71 124 GLU D CA 1
ATOM 11105 C C . GLU D 1 124 ? 57.775 10.625 89.090 1.00 117.03 124 GLU D C 1
ATOM 11106 O O . GLU D 1 124 ? 57.603 9.954 90.106 1.00 109.83 124 GLU D O 1
ATOM 11112 N N . TYR D 1 125 ? 57.936 11.947 89.109 1.00 123.35 125 TYR D N 1
ATOM 11113 C CA . TYR D 1 125 ? 57.971 12.716 90.356 1.00 126.42 125 TYR D CA 1
ATOM 11114 C C . TYR D 1 125 ? 56.653 12.655 91.126 1.00 124.80 125 TYR D C 1
ATOM 11115 O O . TYR D 1 125 ? 56.646 12.491 92.348 1.00 123.88 125 TYR D O 1
ATOM 11124 N N . GLN D 1 126 ? 55.543 12.800 90.407 1.00 123.25 126 GLN D N 1
ATOM 11125 C CA . GLN D 1 126 ? 54.220 12.798 91.022 1.00 120.67 126 GLN D CA 1
ATOM 11126 C C . GLN D 1 126 ? 53.902 11.462 91.692 1.00 125.64 126 GLN D C 1
ATOM 11127 O O . GLN D 1 126 ? 53.301 11.433 92.765 1.00 126.71 126 GLN D O 1
ATOM 11133 N N . LYS D 1 127 ? 54.305 10.362 91.059 1.00 126.46 127 LYS D N 1
ATOM 11134 C CA . LYS D 1 127 ? 54.159 9.041 91.661 1.00 126.28 127 LYS D CA 1
ATOM 11135 C C . LYS D 1 127 ? 54.952 8.955 92.961 1.00 126.81 127 LYS D C 1
ATOM 11136 O O . LYS D 1 127 ? 54.560 8.262 93.898 1.00 130.93 127 LYS D O 1
ATOM 11142 N N . PHE D 1 128 ? 56.074 9.667 93.005 1.00 124.04 128 PHE D N 1
ATOM 11143 C CA . PHE D 1 128 ? 56.961 9.640 94.162 1.00 124.37 128 PHE D CA 1
ATOM 11144 C C . PHE D 1 128 ? 56.465 10.547 95.291 1.00 120.80 128 PHE D C 1
ATOM 11145 O O . PHE D 1 128 ? 56.599 10.207 96.467 1.00 122.87 128 PHE D O 1
ATOM 11153 N N . LEU D 1 129 ? 55.891 11.694 94.933 1.00 113.55 129 LEU D N 1
ATOM 11154 C CA . LEU D 1 129 ? 55.296 12.596 95.920 1.00 110.97 129 LEU D CA 1
ATOM 11155 C C . LEU D 1 129 ? 54.011 11.997 96.489 1.00 119.96 129 LEU D C 1
ATOM 11156 O O . LEU D 1 129 ? 53.659 12.234 97.646 1.00 119.19 129 LEU D O 1
ATOM 11161 N N . HIS D 1 130 ? 53.322 11.222 95.657 1.00 128.46 130 HIS D N 1
ATOM 11162 C CA . HIS D 1 130 ? 52.102 10.515 96.042 1.00 133.25 130 HIS D CA 1
ATOM 11163 C C . HIS D 1 130 ? 52.356 9.592 97.231 1.00 130.62 130 HIS D C 1
ATOM 11164 O O . HIS D 1 130 ? 51.649 9.642 98.239 1.00 126.31 130 HIS D O 1
ATOM 11171 N N . GLU D 1 131 ? 53.380 8.755 97.102 1.00 132.45 131 GLU D N 1
ATOM 11172 C CA . GLU D 1 131 ? 53.715 7.769 98.121 1.00 133.51 131 GLU D CA 1
ATOM 11173 C C . GLU D 1 131 ? 54.266 8.417 99.387 1.00 133.23 131 GLU D C 1
ATOM 11174 O O . GLU D 1 131 ? 54.088 7.894 100.486 1.00 137.99 131 GLU D O 1
ATOM 11180 N N . GLU D 1 132 ? 54.941 9.552 99.229 1.00 126.90 132 GLU D N 1
ATOM 11181 C CA . GLU D 1 132 ? 55.570 10.226 100.361 1.00 124.54 132 GLU D CA 1
ATOM 11182 C C . GLU D 1 132 ? 54.562 11.012 101.193 1.00 124.86 132 GLU D C 1
ATOM 11183 O O . GLU D 1 132 ? 54.769 11.232 102.386 1.00 127.44 132 GLU D O 1
ATOM 11189 N N . LEU D 1 133 ? 53.479 11.444 100.555 1.00 119.36 133 LEU D N 1
ATOM 11190 C CA . LEU D 1 133 ? 52.379 12.086 101.266 1.00 110.15 133 LEU D CA 1
ATOM 11191 C C . LEU D 1 133 ? 51.462 11.049 101.922 1.00 110.91 133 LEU D C 1
ATOM 11192 O O . LEU D 1 133 ? 50.800 11.335 102.920 1.00 109.33 133 LEU D O 1
ATOM 11197 N N . LYS D 1 134 ? 51.435 9.841 101.364 1.00 112.57 134 LYS D N 1
ATOM 11198 C CA . LYS D 1 134 ? 50.543 8.795 101.860 1.00 116.54 134 LYS D CA 1
ATOM 11199 C C . LYS D 1 134 ? 51.172 8.012 103.014 1.00 125.37 134 LYS D C 1
ATOM 11200 O O . LYS D 1 134 ? 50.499 7.217 103.672 1.00 128.82 134 LYS D O 1
ATOM 11206 N N . LYS D 1 135 ? 52.462 8.235 103.255 1.00 129.82 135 LYS D N 1
ATOM 11207 C CA . LYS D 1 135 ? 53.156 7.581 104.364 1.00 136.07 135 LYS D CA 1
ATOM 11208 C C . LYS D 1 135 ? 53.145 8.428 105.640 1.00 135.05 135 LYS D C 1
ATOM 11209 O O . LYS D 1 135 ? 53.553 7.959 106.705 1.00 137.19 135 LYS D O 1
ATOM 11215 N N . GLY D 1 136 ? 52.674 9.669 105.533 1.00 131.91 136 GLY D N 1
ATOM 11216 C CA . GLY D 1 136 ? 52.464 10.503 106.705 1.00 131.02 136 GLY D CA 1
ATOM 11217 C C . GLY D 1 136 ? 53.436 11.644 106.959 1.00 128.41 136 GLY D C 1
ATOM 11218 O O . GLY D 1 136 ? 53.311 12.346 107.962 1.00 127.13 136 GLY D O 1
ATOM 11219 N N . TYR D 1 137 ? 54.403 11.836 106.066 1.00 128.68 137 TYR D N 1
ATOM 11220 C CA . TYR D 1 137 ? 55.339 12.954 106.187 1.00 126.35 137 TYR D CA 1
ATOM 11221 C C . TYR D 1 137 ? 54.624 14.279 105.945 1.00 119.58 137 TYR D C 1
ATOM 11222 O O . TYR D 1 137 ? 53.544 14.306 105.353 1.00 117.22 137 TYR D O 1
ATOM 11231 N N . SER D 1 138 ? 55.222 15.380 106.395 1.00 115.30 138 SER D N 1
ATOM 11232 C CA . SER D 1 138 ? 54.693 16.696 106.056 1.00 111.08 138 SER D CA 1
ATOM 11233 C C . SER D 1 138 ? 55.001 16.967 104.583 1.00 114.06 138 SER D C 1
ATOM 11234 O O . SER D 1 138 ? 55.662 16.159 103.931 1.00 119.17 138 SER D O 1
ATOM 11237 N N . PHE D 1 139 ? 54.541 18.096 104.053 1.00 110.61 139 PHE D N 1
ATOM 11238 C CA . PHE D 1 139 ? 54.721 18.359 102.623 1.00 107.38 139 PHE D CA 1
ATOM 11239 C C . PHE D 1 139 ? 56.178 18.585 102.180 1.00 106.46 139 PHE D C 1
ATOM 11240 O O . PHE D 1 139 ? 56.581 18.056 101.140 1.00 105.87 139 PHE D O 1
ATOM 11248 N N . PRO D 1 140 ? 56.968 19.379 102.937 1.00 104.96 140 PRO D N 1
ATOM 11249 C CA . PRO D 1 140 ? 58.355 19.554 102.486 1.00 105.25 140 PRO D CA 1
ATOM 11250 C C . PRO D 1 140 ? 59.144 18.246 102.402 1.00 108.68 140 PRO D C 1
ATOM 11251 O O . PRO D 1 140 ? 59.814 18.006 101.395 1.00 110.74 140 PRO D O 1
ATOM 11255 N N . ASN D 1 141 ? 59.051 17.412 103.435 1.00 106.85 141 ASN D N 1
ATOM 11256 C CA . ASN D 1 141 ? 59.761 16.137 103.451 1.00 109.49 141 ASN D CA 1
ATOM 11257 C C . ASN D 1 141 ? 59.218 15.168 102.410 1.00 110.06 141 ASN D C 1
ATOM 11258 O O . ASN D 1 141 ? 59.955 14.334 101.882 1.00 110.07 141 ASN D O 1
ATOM 11263 N N . ALA D 1 142 ? 57.927 15.282 102.119 1.00 110.05 142 ALA D N 1
ATOM 11264 C CA . ALA D 1 142 ? 57.307 14.462 101.088 1.00 113.41 142 ALA D CA 1
ATOM 11265 C C . ALA D 1 142 ? 57.871 14.830 99.723 1.00 114.02 142 ALA D C 1
ATOM 11266 O O . ALA D 1 142 ? 58.075 13.966 98.869 1.00 116.37 142 ALA D O 1
ATOM 11268 N N . ARG D 1 143 ? 58.126 16.120 99.527 1.00 111.46 143 ARG D N 1
ATOM 11269 C CA . ARG D 1 143 ? 58.720 16.597 98.284 1.00 109.20 143 ARG D CA 1
ATOM 11270 C C . ARG D 1 143 ? 60.203 16.250 98.206 1.00 114.34 143 ARG D C 1
ATOM 11271 O O . ARG D 1 143 ? 60.677 15.748 97.185 1.00 118.25 143 ARG D O 1
ATOM 11279 N N . LYS D 1 144 ? 60.927 16.524 99.288 1.00 111.45 144 LYS D N 1
ATOM 11280 C CA . LYS D 1 144 ? 62.359 16.255 99.356 1.00 109.03 144 LYS D CA 1
ATOM 11281 C C . LYS D 1 144 ? 62.666 14.793 99.029 1.00 110.77 144 LYS D C 1
ATOM 11282 O O . LYS D 1 144 ? 63.586 14.497 98.265 1.00 106.73 144 LYS D O 1
ATOM 11288 N N . TYR D 1 145 ? 61.881 13.885 99.603 1.00 115.64 145 TYR D N 1
ATOM 11289 C CA . TYR D 1 145 ? 62.031 12.458 99.329 1.00 125.20 145 TYR D CA 1
ATOM 11290 C C . TYR D 1 145 ? 61.625 12.132 97.895 1.00 128.85 145 TYR D C 1
ATOM 11291 O O . TYR D 1 145 ? 62.148 11.197 97.290 1.00 130.91 145 TYR D O 1
ATOM 11300 N N . ALA D 1 146 ? 60.688 12.908 97.360 1.00 128.63 146 ALA D N 1
ATOM 11301 C CA . ALA D 1 146 ? 60.230 12.714 95.990 1.00 128.84 146 ALA D CA 1
ATOM 11302 C C . ALA D 1 146 ? 61.252 13.255 94.995 1.00 126.20 146 ALA D C 1
ATOM 11303 O O . ALA D 1 146 ? 61.342 12.780 93.862 1.00 128.69 146 ALA D O 1
ATOM 11305 N N . LEU D 1 147 ? 62.021 14.249 95.428 1.00 120.01 147 LEU D N 1
ATOM 11306 C CA . LEU D 1 147 ? 63.040 14.853 94.578 1.00 116.87 147 LEU D CA 1
ATOM 11307 C C . LEU D 1 147 ? 64.276 13.967 94.463 1.00 119.58 147 LEU D C 1
ATOM 11308 O O . LEU D 1 147 ? 64.795 13.750 93.364 1.00 123.01 147 LEU D O 1
ATOM 11313 N N . MET D 1 148 ? 64.742 13.457 95.600 1.00 115.17 148 MET D N 1
ATOM 11314 C CA . MET D 1 148 ? 65.921 12.599 95.632 1.00 110.86 148 MET D CA 1
ATOM 11315 C C . MET D 1 148 ? 65.720 11.363 94.768 1.00 114.82 148 MET D C 1
ATOM 11316 O O . MET D 1 148 ? 66.640 10.919 94.079 1.00 114.92 148 MET D O 1
ATOM 11321 N N . ARG D 1 149 ? 64.510 10.814 94.805 1.00 117.75 149 ARG D N 1
ATOM 11322 C CA . ARG D 1 149 ? 64.184 9.643 94.002 1.00 125.71 149 ARG D CA 1
ATOM 11323 C C . ARG D 1 149 ? 64.156 9.993 92.516 1.00 135.58 149 ARG D C 1
ATOM 11324 O O . ARG D 1 149 ? 64.313 9.115 91.666 1.00 139.89 149 ARG D O 1
ATOM 11332 N N . TYR D 1 150 ? 63.953 11.273 92.203 1.00 137.76 150 TYR D N 1
ATOM 11333 C CA . TYR D 1 150 ? 63.907 11.705 90.808 1.00 141.63 150 TYR D CA 1
ATOM 11334 C C . TYR D 1 150 ? 65.297 11.887 90.200 1.00 142.70 150 TYR D C 1
ATOM 11335 O O . TYR D 1 150 ? 65.483 11.695 88.997 1.00 148.34 150 TYR D O 1
ATOM 11344 N N . PHE D 1 151 ? 66.271 12.264 91.022 1.00 135.20 151 PHE D N 1
ATOM 11345 C CA . PHE D 1 151 ? 67.630 12.450 90.524 1.00 128.79 151 PHE D CA 1
ATOM 11346 C C . PHE D 1 151 ? 68.298 11.103 90.229 1.00 131.88 151 PHE D C 1
ATOM 11347 O O . PHE D 1 151 ? 69.334 11.041 89.565 1.00 131.66 151 PHE D O 1
ATOM 11355 N N . SER D 1 152 ? 67.687 10.027 90.718 1.00 133.37 152 SER D N 1
ATOM 11356 C CA . SER D 1 152 ? 68.144 8.674 90.427 1.00 140.69 152 SER D CA 1
ATOM 11357 C C . SER D 1 152 ? 67.701 8.242 89.031 1.00 150.29 152 SER D C 1
ATOM 11358 O O . SER D 1 152 ? 68.341 7.405 88.395 1.00 152.14 152 SER D O 1
ATOM 11361 N N . MET D 1 153 ? 66.598 8.822 88.565 1.00 155.76 153 MET D N 1
ATOM 11362 C CA . MET D 1 153 ? 66.036 8.499 87.255 1.00 163.35 153 MET D CA 1
ATOM 11363 C C . MET D 1 153 ? 66.877 9.077 86.117 1.00 166.71 153 MET D C 1
ATOM 11364 O O . MET D 1 153 ? 67.198 8.382 85.152 1.00 170.50 153 MET D O 1
ATOM 11369 N N . LYS D 1 154 ? 67.232 10.353 86.247 1.00 163.69 154 LYS D N 1
ATOM 11370 C CA . LYS D 1 154 ? 67.899 11.101 85.183 1.00 159.83 154 LYS D CA 1
ATOM 11371 C C . LYS D 1 154 ? 69.348 10.677 84.944 1.00 158.77 154 LYS D C 1
ATOM 11372 O O . LYS D 1 154 ? 69.978 11.122 83.983 1.00 157.80 154 LYS D O 1
ATOM 11378 N N . GLY D 1 155 ? 69.873 9.818 85.810 1.00 157.78 155 GLY D N 1
ATOM 11379 C CA . GLY D 1 155 ? 71.294 9.529 85.801 1.00 157.19 155 GLY D CA 1
ATOM 11380 C C . GLY D 1 155 ? 72.024 10.734 86.361 1.00 151.20 155 GLY D C 1
ATOM 11381 O O . GLY D 1 155 ? 72.983 11.234 85.771 1.00 150.11 155 GLY D O 1
ATOM 11382 N N . TRP D 1 156 ? 71.547 11.205 87.509 1.00 146.66 156 TRP D N 1
ATOM 11383 C CA . TRP D 1 156 ? 72.066 12.415 88.134 1.00 141.02 156 TRP D CA 1
ATOM 11384 C C . TRP D 1 156 ? 72.463 12.160 89.586 1.00 137.85 156 TRP D C 1
ATOM 11385 O O . TRP D 1 156 ? 72.114 11.131 90.167 1.00 135.97 156 TRP D O 1
ATOM 11396 N N . ASN D 1 157 ? 73.207 13.101 90.159 1.00 136.92 157 ASN D N 1
ATOM 11397 C CA . ASN D 1 157 ? 73.588 13.036 91.565 1.00 136.02 157 ASN D CA 1
ATOM 11398 C C . ASN D 1 157 ? 72.411 13.409 92.460 1.00 135.34 157 ASN D C 1
ATOM 11399 O O . ASN D 1 157 ? 71.859 14.505 92.341 1.00 133.34 157 ASN D O 1
ATOM 11404 N N . GLU D 1 158 ? 72.031 12.501 93.357 1.00 135.74 158 GLU D N 1
ATOM 11405 C CA . GLU D 1 158 ? 70.866 12.711 94.218 1.00 130.22 158 GLU D CA 1
ATOM 11406 C C . GLU D 1 158 ? 71.222 13.467 95.501 1.00 130.49 158 GLU D C 1
ATOM 11407 O O . GLU D 1 158 ? 70.357 13.721 96.342 1.00 128.93 158 GLU D O 1
ATOM 11413 N N . GLU D 1 159 ? 72.496 13.826 95.638 1.00 129.78 159 GLU D N 1
ATOM 11414 C CA . GLU D 1 159 ? 72.994 14.504 96.832 1.00 123.02 159 GLU D CA 1
ATOM 11415 C C . GLU D 1 159 ? 72.731 16.010 96.773 1.00 113.17 159 GLU D C 1
ATOM 11416 O O . GLU D 1 159 ? 72.811 16.707 97.784 1.00 104.93 159 GLU D O 1
ATOM 11422 N N . GLU D 1 160 ? 72.407 16.505 95.585 1.00 115.18 160 GLU D N 1
ATOM 11423 C CA . GLU D 1 160 ? 72.165 17.929 95.397 1.00 118.37 160 GLU D CA 1
ATOM 11424 C C . GLU D 1 160 ? 70.853 18.378 96.040 1.00 120.86 160 GLU D C 1
ATOM 11425 O O . GLU D 1 160 ? 70.636 19.570 96.251 1.00 118.56 160 GLU D O 1
ATOM 11431 N N . VAL D 1 161 ? 69.983 17.424 96.357 1.00 126.00 161 VAL D N 1
ATOM 11432 C CA . VAL D 1 161 ? 68.729 17.739 97.034 1.00 126.04 161 VAL D CA 1
ATOM 11433 C C . VAL D 1 161 ? 69.002 18.129 98.486 1.00 124.61 161 VAL D C 1
ATOM 11434 O O . VAL D 1 161 ? 68.152 18.717 99.156 1.00 122.79 161 VAL D O 1
ATOM 11438 N N . LEU D 1 162 ? 70.199 17.798 98.964 1.00 122.78 162 LEU D N 1
ATOM 11439 C CA . LEU D 1 162 ? 70.620 18.167 100.311 1.00 114.87 162 LEU D CA 1
ATOM 11440 C C . LEU D 1 162 ? 70.919 19.665 100.398 1.00 105.71 162 LEU D C 1
ATOM 11441 O O . LEU D 1 162 ? 71.064 20.220 101.488 1.00 102.13 162 LEU D O 1
ATOM 11446 N N . LYS D 1 163 ? 71.011 20.309 99.238 1.00 100.37 163 LYS D N 1
ATOM 11447 C CA . LYS D 1 163 ? 71.120 21.759 99.175 1.00 94.60 163 LYS D CA 1
ATOM 11448 C C . LYS D 1 163 ? 69.723 22.364 99.247 1.00 91.58 163 LYS D C 1
ATOM 11449 O O . LYS D 1 163 ? 69.557 23.569 99.460 1.00 92.46 163 LYS D O 1
ATOM 11455 N N . LEU D 1 164 ? 68.722 21.506 99.073 1.00 88.44 164 LEU D N 1
ATOM 11456 C CA . LEU D 1 164 ? 67.322 21.892 99.207 1.00 84.83 164 LEU D CA 1
ATOM 11457 C C . LEU D 1 164 ? 66.829 21.634 100.625 1.00 81.79 164 LEU D C 1
ATOM 11458 O O . LEU D 1 164 ? 65.633 21.701 100.897 1.00 81.70 164 LEU D O 1
ATOM 11463 N N . GLU D 1 165 ? 67.749 21.267 101.510 1.00 80.85 165 GLU D N 1
ATOM 11464 C CA . GLU D 1 165 ? 67.458 21.252 102.939 1.00 79.36 165 GLU D CA 1
ATOM 11465 C C . GLU D 1 165 ? 67.748 22.623 103.553 1.00 70.86 165 GLU D C 1
ATOM 11466 O O . GLU D 1 165 ? 67.350 22.907 104.681 1.00 70.23 165 GLU D O 1
ATOM 11472 N N . LYS D 1 166 ? 68.433 23.473 102.797 1.00 67.34 166 LYS D N 1
ATOM 11473 C CA . LYS D 1 166 ? 68.828 24.787 103.287 1.00 65.19 166 LYS D CA 1
ATOM 11474 C C . LYS D 1 166 ? 67.756 25.828 102.969 1.00 65.22 166 LYS D C 1
ATOM 11475 O O . LYS D 1 166 ? 67.381 26.020 101.812 1.00 65.35 166 LYS D O 1
ATOM 11481 N N . SER D 1 167 ? 67.277 26.496 104.014 1.00 56.61 167 SER D N 1
ATOM 11482 C CA . SER D 1 167 ? 66.088 27.351 103.959 1.00 55.02 167 SER D CA 1
ATOM 11483 C C . SER D 1 167 ? 66.036 28.376 102.833 1.00 51.52 167 SER D C 1
ATOM 11484 O O . SER D 1 167 ? 65.021 28.498 102.146 1.00 50.45 167 SER D O 1
ATOM 11487 N N . ASN D 1 168 ? 67.113 29.130 102.655 1.00 50.66 168 ASN D N 1
ATOM 11488 C CA . ASN D 1 168 ? 67.098 30.229 101.693 1.00 48.31 168 ASN D CA 1
ATOM 11489 C C . ASN D 1 168 ? 67.004 29.727 100.255 1.00 49.85 168 ASN D C 1
ATOM 11490 O O . ASN D 1 168 ? 66.388 30.367 99.399 1.00 47.26 168 ASN D O 1
ATOM 11495 N N . ASP D 1 169 ? 67.601 28.570 99.996 1.00 55.27 169 ASP D N 1
ATOM 11496 C CA . ASP D 1 169 ? 67.563 27.992 98.659 1.00 58.23 169 ASP D CA 1
ATOM 11497 C C . ASP D 1 169 ? 66.215 27.328 98.371 1.00 54.92 169 ASP D C 1
ATOM 11498 O O . ASP D 1 169 ? 65.778 27.290 97.225 1.00 52.88 169 ASP D O 1
ATOM 11503 N N . ILE D 1 170 ? 65.553 26.825 99.409 1.00 53.73 170 ILE D N 1
ATOM 11504 C CA . ILE D 1 170 ? 64.168 26.383 99.274 1.00 56.49 170 ILE D CA 1
ATOM 11505 C C . ILE D 1 170 ? 63.280 27.543 98.815 1.00 53.00 170 ILE D C 1
ATOM 11506 O O . ILE D 1 170 ? 62.519 27.414 97.853 1.00 51.64 170 ILE D O 1
ATOM 11511 N N . LEU D 1 171 ? 63.377 28.671 99.515 1.00 48.55 171 LEU D N 1
ATOM 11512 C CA . LEU D 1 171 ? 62.668 29.879 99.115 1.00 45.75 171 LEU D CA 1
ATOM 11513 C C . LEU D 1 171 ? 63.018 30.269 97.686 1.00 48.41 171 LEU D C 1
ATOM 11514 O O . LEU D 1 171 ? 62.134 30.571 96.882 1.00 45.30 171 LEU D O 1
ATOM 11519 N N . GLY D 1 172 ? 64.310 30.255 97.377 1.00 46.01 172 GLY D N 1
ATOM 11520 C CA . GLY D 1 172 ? 64.782 30.593 96.045 1.00 46.72 172 GLY D CA 1
ATOM 11521 C C . GLY D 1 172 ? 64.133 29.757 94.958 1.00 52.14 172 GLY D C 1
ATOM 11522 O O . GLY D 1 172 ? 63.723 30.277 93.921 1.00 55.94 172 GLY D O 1
ATOM 11523 N N . VAL D 1 173 ? 64.036 28.454 95.200 1.00 49.45 173 VAL D N 1
ATOM 11524 C CA . VAL D 1 173 ? 63.375 27.555 94.266 1.00 50.93 173 VAL D CA 1
ATOM 11525 C C . VAL D 1 173 ? 61.914 27.948 94.084 1.00 52.21 173 VAL D C 1
ATOM 11526 O O . VAL D 1 173 ? 61.397 27.956 92.969 1.00 48.98 173 VAL D O 1
ATOM 11530 N N . GLU D 1 174 ? 61.256 28.298 95.182 1.00 47.83 174 GLU D N 1
ATOM 11531 C CA . GLU D 1 174 ? 59.853 28.660 95.120 1.00 46.23 174 GLU D CA 1
ATOM 11532 C C . GLU D 1 174 ? 59.644 29.988 94.375 1.00 44.21 174 GLU D C 1
ATOM 11533 O O . GLU D 1 174 ? 58.658 30.133 93.654 1.00 43.02 174 GLU D O 1
ATOM 11539 N N . TYR D 1 175 ? 60.560 30.944 94.537 1.00 42.52 175 TYR D N 1
ATOM 11540 C CA . TYR D 1 175 ? 60.490 32.193 93.766 1.00 40.44 175 TYR D CA 1
ATOM 11541 C C . TYR D 1 175 ? 60.527 31.880 92.273 1.00 41.33 175 TYR D C 1
ATOM 11542 O O . TYR D 1 175 ? 59.702 32.363 91.497 1.00 44.93 175 TYR D O 1
ATOM 11551 N N . ILE D 1 176 ? 61.506 31.072 91.882 1.00 43.52 176 ILE D N 1
ATOM 11552 C CA . ILE D 1 176 ? 61.691 30.718 90.479 1.00 44.79 176 ILE D CA 1
ATOM 11553 C C . ILE D 1 176 ? 60.505 29.894 89.970 1.00 51.51 176 ILE D C 1
ATOM 11554 O O . ILE D 1 176 ? 59.979 30.166 88.890 1.00 48.92 176 ILE D O 1
ATOM 11559 N N . HIS D 1 177 ? 60.071 28.910 90.755 1.00 46.84 177 HIS D N 1
ATOM 11560 C CA . HIS D 1 177 ? 58.874 28.130 90.428 1.00 47.61 177 HIS D CA 1
ATOM 11561 C C . HIS D 1 177 ? 57.629 29.017 90.256 1.00 45.13 177 HIS D C 1
ATOM 11562 O O . HIS D 1 177 ? 56.828 28.810 89.343 1.00 46.06 177 HIS D O 1
ATOM 11569 N N . SER D 1 178 ? 57.470 29.998 91.141 1.00 42.94 178 SER D N 1
ATOM 11570 C CA . SER D 1 178 ? 56.351 30.933 91.056 1.00 40.62 178 SER D CA 1
ATOM 11571 C C . SER D 1 178 ? 56.398 31.767 89.779 1.00 41.10 178 SER D C 1
ATOM 11572 O O . SER D 1 178 ? 55.367 32.011 89.150 1.00 41.81 178 SER D O 1
ATOM 11575 N N . ALA D 1 179 ? 57.593 32.207 89.398 1.00 39.81 179 ALA D N 1
ATOM 11576 C CA . ALA D 1 179 ? 57.751 33.004 88.185 1.00 39.17 179 ALA D CA 1
ATOM 11577 C C . ALA D 1 179 ? 57.389 32.197 86.943 1.00 44.50 179 ALA D C 1
ATOM 11578 O O . ALA D 1 179 ? 56.813 32.729 85.996 1.00 46.48 179 ALA D O 1
ATOM 11580 N N . LEU D 1 180 ? 57.727 30.911 86.950 1.00 45.26 180 LEU D N 1
ATOM 11581 C CA . LEU D 1 180 ? 57.376 30.032 85.838 1.00 45.22 180 LEU D CA 1
ATOM 11582 C C . LEU D 1 180 ? 55.862 29.844 85.768 1.00 44.51 180 LEU D C 1
ATOM 11583 O O . LEU D 1 180 ? 55.273 29.930 84.695 1.00 52.92 180 LEU D O 1
ATOM 11588 N N . LYS D 1 181 ? 55.237 29.609 86.920 1.00 43.86 181 LYS D N 1
ATOM 11589 C CA . LYS D 1 181 ? 53.788 29.431 86.999 1.00 47.29 181 LYS D CA 1
ATOM 11590 C C . LYS D 1 181 ? 53.015 30.609 86.395 1.00 48.20 181 LYS D C 1
ATOM 11591 O O . LYS D 1 181 ? 52.028 30.408 85.683 1.00 46.08 181 LYS D O 1
ATOM 11597 N N . ILE D 1 182 ? 53.457 31.834 86.679 1.00 44.19 182 ILE D N 1
ATOM 11598 C CA . ILE D 1 182 ? 52.759 33.020 86.190 1.00 41.40 182 ILE D CA 1
ATOM 11599 C C . ILE D 1 182 ? 53.330 33.550 84.878 1.00 46.23 182 ILE D C 1
ATOM 11600 O O . ILE D 1 182 ? 52.861 34.561 84.355 1.00 46.24 182 ILE D O 1
ATOM 11605 N N . GLY D 1 183 ? 54.339 32.871 84.345 1.00 46.69 183 GLY D N 1
ATOM 11606 C CA . GLY D 1 183 ? 54.917 33.252 83.068 1.00 39.99 183 GLY D CA 1
ATOM 11607 C C . GLY D 1 183 ? 55.708 34.548 83.113 1.00 47.49 183 GLY D C 1
ATOM 11608 O O . GLY D 1 183 ? 55.759 35.296 82.135 1.00 46.88 183 GLY D O 1
ATOM 11609 N N . SER D 1 184 ? 56.339 34.812 84.250 1.00 46.24 184 SER D N 1
ATOM 11610 C CA . SER D 1 184 ? 57.124 36.028 84.432 1.00 41.89 184 SER D CA 1
ATOM 11611 C C . SER D 1 184 ? 58.454 35.972 83.692 1.00 44.27 184 SER D C 1
ATOM 11612 O O . SER D 1 184 ? 59.100 34.931 83.655 1.00 46.39 184 SER D O 1
ATOM 11615 N N . ASN D 1 185 ? 58.867 37.101 83.120 1.00 40.82 185 ASN D N 1
ATOM 11616 C CA . ASN D 1 185 ? 60.154 37.202 82.443 1.00 47.31 185 ASN D CA 1
ATOM 11617 C C . ASN D 1 185 ? 61.282 37.670 83.363 1.00 42.42 185 ASN D C 1
ATOM 11618 O O . ASN D 1 185 ? 62.398 37.928 82.911 1.00 48.70 185 ASN D O 1
ATOM 11623 N N . ILE D 1 186 ? 60.988 37.801 84.648 1.00 39.71 186 ILE D N 1
ATOM 11624 C CA . ILE D 1 186 ? 61.985 38.264 85.609 1.00 41.51 186 ILE D CA 1
ATOM 11625 C C . ILE D 1 186 ? 63.199 37.332 85.623 1.00 45.58 186 ILE D C 1
ATOM 11626 O O . ILE D 1 186 ? 63.057 36.108 85.585 1.00 49.75 186 ILE D O 1
ATOM 11631 N N . ARG D 1 187 ? 64.390 37.923 85.622 1.00 44.87 187 ARG D N 1
ATOM 11632 C CA . ARG D 1 187 ? 65.629 37.166 85.736 1.00 48.93 187 ARG D CA 1
ATOM 11633 C C . ARG D 1 187 ? 66.008 37.023 87.208 1.00 47.52 187 ARG D C 1
ATOM 11634 O O . ARG D 1 187 ? 65.995 38.000 87.951 1.00 45.89 187 ARG D O 1
ATOM 11642 N N . PHE D 1 188 ? 66.334 35.808 87.637 1.00 41.81 188 PHE D N 1
ATOM 11643 C CA . PHE D 1 188 ? 66.665 35.580 89.043 1.00 42.26 188 PHE D CA 1
ATOM 11644 C C . PHE D 1 188 ? 68.165 35.386 89.247 1.00 46.34 188 PHE D C 1
ATOM 11645 O O . PHE D 1 188 ? 68.855 34.868 88.377 1.00 44.97 188 PHE D O 1
ATOM 11653 N N . HIS D 1 189 ? 68.669 35.838 90.390 1.00 42.07 189 HIS D N 1
ATOM 11654 C CA . HIS D 1 189 ? 70.095 35.736 90.698 1.00 45.33 189 HIS D CA 1
ATOM 11655 C C . HIS D 1 189 ? 70.300 35.388 92.164 1.00 43.24 189 HIS D C 1
ATOM 11656 O O . HIS D 1 189 ? 69.460 35.699 93.012 1.00 41.68 189 HIS D O 1
ATOM 11663 N N . THR D 1 190 ? 71.434 34.766 92.457 1.00 45.08 190 THR D N 1
ATOM 11664 C CA . THR D 1 190 ? 71.809 34.480 93.835 1.00 52.79 190 THR D CA 1
ATOM 11665 C C . THR D 1 190 ? 72.997 35.327 94.241 1.00 44.81 190 THR D C 1
ATOM 11666 O O . THR D 1 190 ? 73.816 35.707 93.407 1.00 47.02 190 THR D O 1
ATOM 11670 N N . ILE D 1 191 ? 73.063 35.642 95.526 1.00 47.37 191 ILE D N 1
ATOM 11671 C CA . ILE D 1 191 ? 74.299 36.077 96.150 1.00 46.09 191 ILE D CA 1
ATOM 11672 C C . ILE D 1 191 ? 74.482 35.186 97.369 1.00 47.68 191 ILE D C 1
ATOM 11673 O O . ILE D 1 191 ? 73.509 34.659 97.910 1.00 49.99 191 ILE D O 1
ATOM 11678 N N . LYS D 1 192 ? 75.728 35.003 97.785 1.00 52.55 192 LYS D N 1
ATOM 11679 C CA . LYS D 1 192 ? 76.052 34.009 98.799 1.00 58.22 192 LYS D CA 1
ATOM 11680 C C . LYS D 1 192 ? 75.797 34.525 100.220 1.00 54.14 192 LYS D C 1
ATOM 11681 O O . LYS D 1 192 ? 76.164 35.647 100.565 1.00 55.95 192 LYS D O 1
ATOM 11687 N N . ARG D 1 193 ? 75.143 33.698 101.030 1.00 52.76 193 ARG D N 1
ATOM 11688 C CA . ARG D 1 193 ? 74.936 33.990 102.446 1.00 57.32 193 ARG D CA 1
ATOM 11689 C C . ARG D 1 193 ? 76.265 34.113 103.190 1.00 58.51 193 ARG D C 1
ATOM 11690 O O . ARG D 1 193 ? 77.218 33.391 102.889 1.00 57.46 193 ARG D O 1
ATOM 11698 N N . VAL D 1 194 ? 76.326 35.022 104.160 1.00 57.10 194 VAL D N 1
ATOM 11699 C CA . VAL D 1 194 ? 77.532 35.198 104.967 1.00 64.87 194 VAL D CA 1
ATOM 11700 C C . VAL D 1 194 ? 77.216 35.070 106.452 1.00 65.55 194 VAL D C 1
ATOM 11701 O O . VAL D 1 194 ? 76.178 35.543 106.908 1.00 61.88 194 VAL D O 1
ATOM 11705 N N . GLY D 1 195 ? 78.111 34.424 107.199 1.00 69.08 195 GLY D N 1
ATOM 11706 C CA . GLY D 1 195 ? 77.935 34.241 108.630 1.00 66.39 195 GLY D CA 1
ATOM 11707 C C . GLY D 1 195 ? 79.039 34.892 109.438 1.00 69.17 195 GLY D C 1
ATOM 11708 O O . GLY D 1 195 ? 79.115 34.718 110.654 1.00 75.76 195 GLY D O 1
ATOM 11709 N N . GLY D 1 205 ? 80.265 40.262 116.857 1.00 92.29 205 GLY D N 1
ATOM 11710 C CA . GLY D 1 205 ? 79.025 39.706 116.340 1.00 88.89 205 GLY D CA 1
ATOM 11711 C C . GLY D 1 205 ? 78.295 40.636 115.388 1.00 80.99 205 GLY D C 1
ATOM 11712 O O . GLY D 1 205 ? 77.145 41.011 115.636 1.00 80.37 205 GLY D O 1
ATOM 11713 N N . ARG D 1 206 ? 78.965 41.009 114.298 1.00 73.29 206 ARG D N 1
ATOM 11714 C CA . ARG D 1 206 ? 78.398 41.936 113.323 1.00 66.20 206 ARG D CA 1
ATOM 11715 C C . ARG D 1 206 ? 77.422 41.274 112.349 1.00 57.31 206 ARG D C 1
ATOM 11716 O O . ARG D 1 206 ? 76.518 41.939 111.852 1.00 54.93 206 ARG D O 1
ATOM 11724 N N . PHE D 1 207 ? 77.590 39.982 112.071 1.00 46.25 207 PHE D N 1
ATOM 11725 C CA . PHE D 1 207 ? 76.561 39.264 111.317 1.00 41.11 207 PHE D CA 1
ATOM 11726 C C . PHE D 1 207 ? 75.800 38.276 112.197 1.00 42.02 207 PHE D C 1
ATOM 11727 O O . PHE D 1 207 ? 76.317 37.229 112.576 1.00 43.87 207 PHE D O 1
ATOM 11735 N N . SER D 1 208 ? 74.558 38.614 112.508 1.00 39.84 208 SER D N 1
ATOM 11736 C CA . SER D 1 208 ? 73.713 37.758 113.324 1.00 43.80 208 SER D CA 1
ATOM 11737 C C . SER D 1 208 ? 72.376 37.573 112.628 1.00 41.74 208 SER D C 1
ATOM 11738 O O . SER D 1 208 ? 71.945 38.439 111.874 1.00 40.49 208 SER D O 1
ATOM 11741 N N . SER D 1 209 ? 71.719 36.449 112.880 1.00 39.72 209 SER D N 1
ATOM 11742 C CA . SER D 1 209 ? 70.405 36.230 112.298 1.00 38.59 209 SER D CA 1
ATOM 11743 C C . SER D 1 209 ? 69.406 37.200 112.926 1.00 38.17 209 SER D C 1
ATOM 11744 O O . SER D 1 209 ? 69.627 37.712 114.031 1.00 32.02 209 SER D O 1
ATOM 11747 N N . ALA D 1 210 ? 68.310 37.446 112.220 1.00 30.81 210 ALA D N 1
ATOM 11748 C CA . ALA D 1 210 ? 67.252 38.303 112.734 1.00 30.95 210 ALA D CA 1
ATOM 11749 C C . ALA D 1 210 ? 66.691 37.759 114.041 1.00 30.90 210 ALA D C 1
ATOM 11750 O O . ALA D 1 210 ? 66.366 38.524 114.949 1.00 32.46 210 ALA D O 1
ATOM 11752 N N . THR D 1 211 ? 66.580 36.435 114.141 1.00 28.12 211 THR D N 1
ATOM 11753 C CA . THR D 1 211 ? 66.044 35.823 115.357 1.00 32.49 211 THR D CA 1
ATOM 11754 C C . THR D 1 211 ? 66.985 36.021 116.552 1.00 28.70 211 THR D C 1
ATOM 11755 O O . THR D 1 211 ? 66.542 36.279 117.676 1.00 29.58 211 THR D O 1
ATOM 11759 N N . ALA D 1 212 ? 68.280 35.902 116.303 1.00 29.85 212 ALA D N 1
ATOM 11760 C CA . ALA D 1 212 ? 69.275 36.159 117.338 1.00 32.10 212 ALA D CA 1
ATOM 11761 C C . ALA D 1 212 ? 69.221 37.616 117.793 1.00 28.42 212 ALA D C 1
ATOM 11762 O O . ALA D 1 212 ? 69.325 37.911 118.985 1.00 26.99 212 ALA D O 1
ATOM 11764 N N . ILE D 1 213 ? 69.040 38.530 116.848 1.00 30.38 213 ILE D N 1
ATOM 11765 C CA . ILE D 1 213 ? 68.966 39.939 117.212 1.00 23.81 213 ILE D CA 1
ATOM 11766 C C . ILE D 1 213 ? 67.719 40.231 118.036 1.00 28.36 213 ILE D C 1
ATOM 11767 O O . ILE D 1 213 ? 67.787 40.960 119.030 1.00 25.92 213 ILE D O 1
ATOM 11772 N N . ARG D 1 214 ? 66.581 39.657 117.650 1.00 26.88 214 ARG D N 1
ATOM 11773 C CA . ARG D 1 214 ? 65.368 39.835 118.450 1.00 28.45 214 ARG D CA 1
ATOM 11774 C C . ARG D 1 214 ? 65.557 39.301 119.883 1.00 28.09 214 ARG D C 1
ATOM 11775 O O . ARG D 1 214 ? 65.044 39.881 120.847 1.00 29.40 214 ARG D O 1
ATOM 11783 N N . ASN D 1 215 ? 66.319 38.221 120.031 1.00 25.99 215 ASN D N 1
ATOM 11784 C CA . ASN D 1 215 ? 66.624 37.708 121.362 1.00 24.75 215 ASN D CA 1
ATOM 11785 C C . ASN D 1 215 ? 67.549 38.639 122.132 1.00 30.39 215 ASN D C 1
ATOM 11786 O O . ASN D 1 215 ? 67.376 38.828 123.333 1.00 33.06 215 ASN D O 1
ATOM 11791 N N . LEU D 1 216 ? 68.521 39.232 121.445 1.00 27.80 216 LEU D N 1
ATOM 11792 C CA . LEU D 1 216 ? 69.352 40.252 122.085 1.00 30.14 216 LEU D CA 1
ATOM 11793 C C . LEU D 1 216 ? 68.476 41.396 122.593 1.00 27.23 216 LEU D C 1
ATOM 11794 O O . LEU D 1 216 ? 68.677 41.893 123.698 1.00 30.54 216 LEU D O 1
ATOM 11799 N N . MET D 1 217 ? 67.490 41.798 121.795 1.00 23.62 217 MET D N 1
ATOM 11800 C CA . MET D 1 217 ? 66.538 42.819 122.234 1.00 22.10 217 MET D CA 1
ATOM 11801 C C . MET D 1 217 ? 65.778 42.392 123.485 1.00 28.06 217 MET D C 1
ATOM 11802 O O . MET D 1 217 ? 65.595 43.195 124.402 1.00 30.84 217 MET D O 1
ATOM 11807 N N . ARG D 1 218 ? 65.327 41.137 123.512 1.00 24.11 218 ARG D N 1
ATOM 11808 C CA . ARG D 1 218 ? 64.632 40.597 124.681 1.00 28.51 218 ARG D CA 1
ATOM 11809 C C . ARG D 1 218 ? 65.503 40.717 125.920 1.00 24.92 218 ARG D C 1
ATOM 11810 O O . ARG D 1 218 ? 65.012 41.010 127.007 1.00 27.10 218 ARG D O 1
ATOM 11818 N N . GLU D 1 219 ? 66.802 40.496 125.751 1.00 25.46 219 GLU D N 1
ATOM 11819 C CA . GLU D 1 219 ? 67.724 40.503 126.893 1.00 29.90 219 GLU D CA 1
ATOM 11820 C C . GLU D 1 219 ? 68.249 41.908 127.157 1.00 28.15 219 GLU D C 1
ATOM 11821 O O . GLU D 1 219 ? 69.114 42.117 128.007 1.00 29.07 219 GLU D O 1
ATOM 11827 N N . LYS D 1 220 ? 67.723 42.862 126.399 1.00 25.50 220 LYS D N 1
ATOM 11828 C CA . LYS D 1 220 ? 68.100 44.266 126.506 1.00 27.96 220 LYS D CA 1
ATOM 11829 C C . LYS D 1 220 ? 69.588 44.450 126.337 1.00 29.11 220 LYS D C 1
ATOM 11830 O O . LYS D 1 220 ? 70.197 45.263 127.029 1.00 27.18 220 LYS D O 1
ATOM 11836 N N . ARG D 1 221 ? 70.178 43.730 125.387 1.00 23.35 221 ARG D N 1
ATOM 11837 C CA . ARG D 1 221 ? 71.576 43.985 125.119 1.00 28.65 221 ARG D CA 1
ATOM 11838 C C . ARG D 1 221 ? 71.618 44.913 123.917 1.00 33.74 221 ARG D C 1
ATOM 11839 O O . ARG D 1 221 ? 71.890 44.483 122.798 1.00 30.93 221 ARG D O 1
ATOM 11847 N N . TRP D 1 222 ? 71.553 46.211 124.188 1.00 30.53 222 TRP D N 1
ATOM 11848 C CA . TRP D 1 222 ? 71.279 47.162 123.123 1.00 28.18 222 TRP D CA 1
ATOM 11849 C C . TRP D 1 222 ? 72.552 47.455 122.364 1.00 28.29 222 TRP D C 1
ATOM 11850 O O . TRP D 1 222 ? 72.517 47.733 121.179 1.00 27.26 222 TRP D O 1
ATOM 11861 N N . GLU D 1 223 ? 73.687 47.361 123.045 1.00 24.91 223 GLU D N 1
ATOM 11862 C CA . GLU D 1 223 ? 74.951 47.621 122.384 1.00 29.27 223 GLU D CA 1
ATOM 11863 C C . GLU D 1 223 ? 75.302 46.473 121.437 1.00 31.23 223 GLU D C 1
ATOM 11864 O O . GLU D 1 223 ? 75.904 46.684 120.378 1.00 37.34 223 GLU D O 1
ATOM 11870 N N . GLU D 1 224 ? 74.916 45.258 121.806 1.00 30.24 224 GLU D N 1
ATOM 11871 C CA . GLU D 1 224 ? 75.078 44.122 120.900 1.00 29.33 224 GLU D CA 1
ATOM 11872 C C . GLU D 1 224 ? 74.127 44.253 119.705 1.00 31.94 224 GLU D C 1
ATOM 11873 O O . GLU D 1 224 ? 74.497 43.946 118.575 1.00 35.81 224 GLU D O 1
ATOM 11879 N N . VAL D 1 225 ? 72.906 44.715 119.951 1.00 24.11 225 VAL D N 1
ATOM 11880 C CA . VAL D 1 225 ? 71.997 45.013 118.848 1.00 27.21 225 VAL D CA 1
ATOM 11881 C C . VAL D 1 225 ? 72.621 46.070 117.928 1.00 31.95 225 VAL D C 1
ATOM 11882 O O . VAL D 1 225 ? 72.653 45.901 116.709 1.00 30.41 225 VAL D O 1
ATOM 11886 N N . ARG D 1 226 ? 73.153 47.141 118.514 1.00 31.91 226 ARG D N 1
ATOM 11887 C CA . ARG D 1 226 ? 73.745 48.213 117.727 1.00 33.90 226 ARG D CA 1
ATOM 11888 C C . ARG D 1 226 ? 74.887 47.688 116.863 1.00 35.38 226 ARG D C 1
ATOM 11889 O O . ARG D 1 226 ? 75.077 48.109 115.724 1.00 31.93 226 ARG D O 1
ATOM 11897 N N . ASP D 1 227 ? 75.653 46.759 117.409 1.00 28.05 227 ASP D N 1
ATOM 11898 C CA . ASP D 1 227 ? 76.751 46.186 116.647 1.00 31.76 227 ASP D CA 1
ATOM 11899 C C . ASP D 1 227 ? 76.223 45.313 115.495 1.00 36.56 227 ASP D C 1
ATOM 11900 O O . ASP D 1 227 ? 76.963 44.978 114.578 1.00 38.62 227 ASP D O 1
ATOM 11905 N N . SER D 1 228 ? 74.944 44.939 115.555 1.00 34.52 228 SER D N 1
ATOM 11906 C CA . SER D 1 228 ? 74.359 44.024 114.566 1.00 33.94 228 SER D CA 1
ATOM 11907 C C . SER D 1 228 ? 73.554 44.688 113.444 1.00 31.08 228 SER D C 1
ATOM 11908 O O . SER D 1 228 ? 73.063 44.009 112.536 1.00 30.03 228 SER D O 1
ATOM 11911 N N . LEU D 1 229 ? 73.412 46.006 113.517 1.00 28.14 229 LEU D N 1
ATOM 11912 C CA . LEU D 1 229 ? 72.499 46.746 112.652 1.00 27.88 229 LEU D CA 1
ATOM 11913 C C . LEU D 1 229 ? 73.208 47.906 111.983 1.00 25.95 229 LEU D C 1
ATOM 11914 O O . LEU D 1 229 ? 74.164 48.438 112.528 1.00 30.52 229 LEU D O 1
ATOM 11919 N N . PRO D 1 230 ? 72.749 48.304 110.790 1.00 30.06 230 PRO D N 1
ATOM 11920 C CA . PRO D 1 230 ? 73.192 49.603 110.278 1.00 26.54 230 PRO D CA 1
ATOM 11921 C C . PRO D 1 230 ? 72.652 50.720 111.167 1.00 24.64 230 PRO D C 1
ATOM 11922 O O . PRO D 1 230 ? 71.586 50.564 111.768 1.00 25.04 230 PRO D O 1
ATOM 11926 N N . GLU D 1 231 ? 73.380 51.828 111.237 1.00 26.24 231 GLU D N 1
ATOM 11927 C CA . GLU D 1 231 ? 73.030 52.961 112.087 1.00 30.59 231 GLU D CA 1
ATOM 11928 C C . GLU D 1 231 ? 71.584 53.445 111.908 1.00 30.22 231 GLU D C 1
ATOM 11929 O O . GLU D 1 231 ? 70.883 53.711 112.885 1.00 28.16 231 GLU D O 1
ATOM 11935 N N . ASP D 1 232 ? 71.141 53.573 110.660 1.00 23.22 232 ASP D N 1
ATOM 11936 C CA . ASP D 1 232 ? 69.779 54.021 110.388 1.00 26.93 232 ASP D CA 1
ATOM 11937 C C . ASP D 1 232 ? 68.730 53.044 110.875 1.00 26.32 232 ASP D C 1
ATOM 11938 O O . ASP D 1 232 ? 67.654 53.447 111.311 1.00 32.17 232 ASP D O 1
ATOM 11943 N N . SER D 1 233 ? 69.030 51.754 110.787 1.00 23.33 233 SER D N 1
ATOM 11944 C CA . SER D 1 233 ? 68.095 50.755 111.257 1.00 26.32 233 SER D CA 1
ATOM 11945 C C . SER D 1 233 ? 68.003 50.850 112.774 1.00 26.52 233 SER D C 1
ATOM 11946 O O . SER D 1 233 ? 66.920 50.801 113.334 1.00 26.90 233 SER D O 1
ATOM 11949 N N . PHE D 1 234 ? 69.151 51.008 113.426 1.00 22.68 234 PHE D N 1
ATOM 11950 C CA . PHE D 1 234 ? 69.190 51.039 114.882 1.00 24.93 234 PHE D CA 1
ATOM 11951 C C . PHE D 1 234 ? 68.514 52.311 115.381 1.00 26.85 234 PHE D C 1
ATOM 11952 O O . PHE D 1 234 ? 67.719 52.274 116.322 1.00 25.68 234 PHE D O 1
ATOM 11960 N N . GLU D 1 235 ? 68.781 53.429 114.713 1.00 23.30 235 GLU D N 1
ATOM 11961 C CA . GLU D 1 235 ? 68.157 54.687 115.102 1.00 21.84 235 GLU D CA 1
ATOM 11962 C C . GLU D 1 235 ? 66.623 54.618 115.010 1.00 27.13 235 GLU D C 1
ATOM 11963 O O . GLU D 1 235 ? 65.934 55.107 115.898 1.00 25.83 235 GLU D O 1
ATOM 11969 N N . ILE D 1 236 ? 66.080 54.003 113.961 1.00 19.84 236 ILE D N 1
ATOM 11970 C CA . ILE D 1 236 ? 64.619 53.920 113.867 1.00 20.77 236 ILE D CA 1
ATOM 11971 C C . ILE D 1 236 ? 64.064 52.901 114.866 1.00 23.92 236 ILE D C 1
ATOM 11972 O O . ILE D 1 236 ? 62.978 53.094 115.434 1.00 23.65 236 ILE D O 1
ATOM 11977 N N . LEU D 1 237 ? 64.818 51.836 115.116 1.00 22.35 237 LEU D N 1
ATOM 11978 C CA . LEU D 1 237 ? 64.431 50.886 116.161 1.00 22.74 237 LEU D CA 1
ATOM 11979 C C . LEU D 1 237 ? 64.275 51.609 117.503 1.00 23.99 237 LEU D C 1
ATOM 11980 O O . LEU D 1 237 ? 63.272 51.458 118.201 1.00 22.55 237 LEU D O 1
ATOM 11985 N N . MET D 1 238 ? 65.269 52.413 117.850 1.00 26.15 238 MET D N 1
ATOM 11986 C CA . MET D 1 238 ? 65.239 53.153 119.106 1.00 24.18 238 MET D CA 1
ATOM 11987 C C . MET D 1 238 ? 64.085 54.160 119.148 1.00 24.36 238 MET D C 1
ATOM 11988 O O . MET D 1 238 ? 63.457 54.361 120.197 1.00 23.59 238 MET D O 1
ATOM 11993 N N . ARG D 1 239 ? 63.815 54.789 118.011 1.00 22.74 239 ARG D N 1
ATOM 11994 C CA . ARG D 1 239 ? 62.707 55.730 117.902 1.00 25.30 239 ARG D CA 1
ATOM 11995 C C . ARG D 1 239 ? 61.410 55.024 118.300 1.00 20.66 239 ARG D C 1
ATOM 11996 O O . ARG D 1 239 ? 60.652 55.527 119.140 1.00 20.84 239 ARG D O 1
ATOM 12004 N N . GLU D 1 240 ? 61.160 53.859 117.708 1.00 22.15 240 GLU D N 1
ATOM 12005 C CA . GLU D 1 240 ? 59.904 53.150 117.960 1.00 25.40 240 GLU D CA 1
ATOM 12006 C C . GLU D 1 240 ? 59.804 52.767 119.426 1.00 19.13 240 GLU D C 1
ATOM 12007 O O . GLU D 1 240 ? 58.752 52.908 120.064 1.00 22.01 240 GLU D O 1
ATOM 12013 N N . ILE D 1 241 ? 60.912 52.295 119.973 1.00 19.36 241 ILE D N 1
ATOM 12014 C CA . ILE D 1 241 ? 60.924 51.886 121.368 1.00 24.53 241 ILE D CA 1
ATOM 12015 C C . ILE D 1 241 ? 60.687 53.079 122.294 1.00 24.17 241 ILE D C 1
ATOM 12016 O O . ILE D 1 241 ? 59.894 52.998 123.246 1.00 24.35 241 ILE D O 1
ATOM 12021 N N . ASN D 1 242 ? 61.352 54.191 122.005 1.00 22.97 242 ASN D N 1
ATOM 12022 C CA . ASN D 1 242 ? 61.206 55.395 122.830 1.00 22.63 242 ASN D CA 1
ATOM 12023 C C . ASN D 1 242 ? 59.785 55.950 122.829 1.00 22.28 242 ASN D C 1
ATOM 12024 O O . ASN D 1 242 ? 59.363 56.594 123.795 1.00 23.81 242 ASN D O 1
ATOM 12029 N N . GLU D 1 243 ? 59.051 55.718 121.745 1.00 19.62 243 GLU D N 1
ATOM 12030 C CA . GLU D 1 243 ? 57.667 56.171 121.671 1.00 20.67 243 GLU D CA 1
ATOM 12031 C C . GLU D 1 243 ? 56.689 55.073 1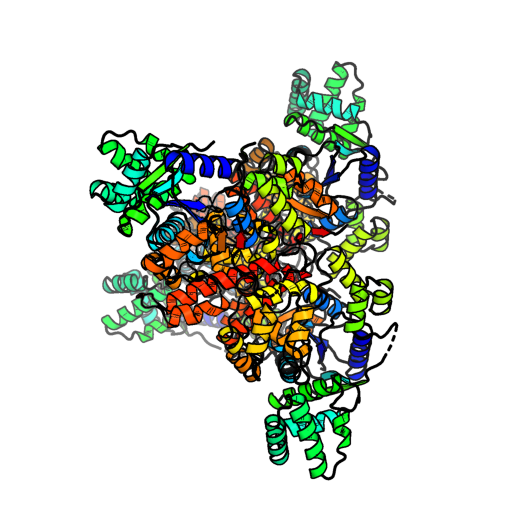22.113 1.00 24.55 243 GLU D C 1
ATOM 12032 O O . GLU D 1 243 ? 55.471 55.285 122.146 1.00 22.64 243 GLU D O 1
ATOM 12038 N N . GLY D 1 244 ? 57.216 53.907 122.474 1.00 20.66 244 GLY D N 1
ATOM 12039 C CA . GLY D 1 244 ? 56.367 52.835 122.983 1.00 22.50 244 GLY D CA 1
ATOM 12040 C C . GLY D 1 244 ? 55.646 52.069 121.887 1.00 19.95 244 GLY D C 1
ATOM 12041 O O . GLY D 1 244 ? 54.600 51.436 122.121 1.00 22.53 244 GLY D O 1
ATOM 12042 N N . ARG D 1 245 ? 56.186 52.149 120.672 1.00 17.60 245 ARG D N 1
ATOM 12043 C CA . ARG D 1 245 ? 55.697 51.340 119.559 1.00 17.24 245 ARG D CA 1
ATOM 12044 C C . ARG D 1 245 ? 56.557 50.094 119.297 1.00 22.99 245 ARG D C 1
ATOM 12045 O O . ARG D 1 245 ? 56.428 49.440 118.265 1.00 25.60 245 ARG D O 1
ATOM 12053 N N . GLY D 1 246 ? 57.500 49.823 120.184 1.00 24.82 246 GLY D N 1
ATOM 12054 C CA . GLY D 1 246 ? 58.265 48.597 120.096 1.00 23.35 246 GLY D CA 1
ATOM 12055 C C . GLY D 1 246 ? 58.991 48.376 121.403 1.00 22.25 246 GLY D C 1
ATOM 12056 O O . GLY D 1 246 ? 58.976 49.254 122.271 1.00 21.75 246 GLY D O 1
ATOM 12057 N N . PRO D 1 247 ? 59.624 47.208 121.560 1.00 18.33 247 PRO D N 1
ATOM 12058 C CA . PRO D 1 247 ? 59.577 46.080 120.627 1.00 19.37 247 PRO D CA 1
ATOM 12059 C C . PRO D 1 247 ? 58.266 45.329 120.771 1.00 24.32 247 PRO D C 1
ATOM 12060 O O . PRO D 1 247 ? 57.598 45.433 121.809 1.00 22.80 247 PRO D O 1
ATOM 12064 N N . VAL D 1 248 ? 57.882 44.605 119.731 1.00 19.23 248 VAL D N 1
ATOM 12065 C CA . VAL D 1 248 ? 56.697 43.755 119.820 1.00 19.76 248 VAL D CA 1
ATOM 12066 C C . VAL D 1 248 ? 57.152 42.305 119.655 1.00 21.51 248 VAL D C 1
ATOM 12067 O O . VAL D 1 248 ? 57.803 41.961 118.668 1.00 24.01 248 VAL D O 1
ATOM 12071 N N . PHE D 1 249 ? 56.835 41.463 120.635 1.00 19.81 249 PHE D N 1
ATOM 12072 C CA . PHE D 1 249 ? 57.282 40.068 120.607 1.00 17.28 249 PHE D CA 1
ATOM 12073 C C . PHE D 1 249 ? 56.099 39.141 120.627 1.00 23.32 249 PHE D C 1
ATOM 12074 O O . PHE D 1 249 ? 55.060 39.483 121.187 1.00 23.56 249 PHE D O 1
ATOM 12082 N N . LEU D 1 250 ? 56.279 37.953 120.055 1.00 22.47 250 LEU D N 1
ATOM 12083 C CA . LEU D 1 250 ? 55.217 36.949 120.007 1.00 20.57 250 LEU D CA 1
ATOM 12084 C C . LEU D 1 250 ? 54.648 36.622 121.383 1.00 21.75 250 LEU D C 1
ATOM 12085 O O . LEU D 1 250 ? 53.446 36.432 121.526 1.00 21.09 250 LEU D O 1
ATOM 12090 N N . GLU D 1 251 ? 55.499 36.555 122.405 1.00 23.21 251 GLU D N 1
ATOM 12091 C CA . GLU D 1 251 ? 54.980 36.251 123.737 1.00 23.06 251 GLU D CA 1
ATOM 12092 C C . GLU D 1 251 ? 54.021 37.345 124.250 1.00 26.17 251 GLU D C 1
ATOM 12093 O O . GLU D 1 251 ? 53.161 37.060 125.091 1.00 27.44 251 GLU D O 1
ATOM 12099 N N . ASN D 1 252 ? 54.141 38.575 123.737 1.00 22.69 252 ASN D N 1
ATOM 12100 C CA . ASN D 1 252 ? 53.226 39.652 124.139 1.00 21.69 252 ASN D CA 1
ATOM 12101 C C . ASN D 1 252 ? 51.792 39.351 123.714 1.00 18.75 252 ASN D C 1
ATOM 12102 O O . ASN D 1 252 ? 50.828 39.810 124.339 1.00 20.18 252 ASN D O 1
ATOM 12107 N N . MET D 1 253 ? 51.667 38.580 122.641 1.00 18.54 253 MET D N 1
ATOM 12108 C CA . MET D 1 253 ? 50.371 38.193 122.086 1.00 21.48 253 MET D CA 1
ATOM 12109 C C . MET D 1 253 ? 49.897 36.843 122.592 1.00 20.81 253 MET D C 1
ATOM 12110 O O . MET D 1 253 ? 48.813 36.383 122.231 1.00 21.32 253 MET D O 1
ATOM 12115 N N . GLY D 1 254 ? 50.728 36.193 123.396 1.00 18.21 254 GLY D N 1
ATOM 12116 C CA . GLY D 1 254 ? 50.508 34.789 123.723 1.00 18.97 254 GLY D CA 1
ATOM 12117 C C . GLY D 1 254 ? 49.220 34.540 124.492 1.00 23.47 254 GLY D C 1
ATOM 12118 O O . GLY D 1 254 ? 48.477 33.627 124.151 1.00 21.86 254 GLY D O 1
ATOM 12119 N N . ASP D 1 255 ? 48.956 35.338 125.533 1.00 19.35 255 ASP D N 1
ATOM 12120 C CA . ASP D 1 255 ? 47.746 35.138 126.335 1.00 18.99 255 ASP D CA 1
ATOM 12121 C C . ASP D 1 255 ? 46.505 35.422 125.501 1.00 19.40 255 ASP D C 1
ATOM 12122 O O . ASP D 1 255 ? 45.478 34.769 125.685 1.00 20.50 255 ASP D O 1
ATOM 12127 N N . PHE D 1 256 ? 46.577 36.408 124.604 1.00 23.17 256 PHE D N 1
ATOM 12128 C CA . PHE D 1 256 ? 45.441 36.625 123.702 1.00 17.49 256 PHE D CA 1
ATOM 12129 C C . PHE D 1 256 ? 45.180 35.387 122.859 1.00 17.55 256 PHE D C 1
ATOM 12130 O O . PHE D 1 256 ? 44.046 34.925 122.751 1.00 17.54 256 PHE D O 1
ATOM 12138 N N . LEU D 1 257 ? 46.218 34.876 122.215 1.00 17.05 257 LEU D N 1
ATOM 12139 C CA . LEU D 1 257 ? 46.022 33.743 121.309 1.00 19.50 257 LEU D CA 1
ATOM 12140 C C . LEU D 1 257 ? 45.482 32.524 122.063 1.00 23.51 257 LEU D C 1
ATOM 12141 O O . LEU D 1 257 ? 44.547 31.872 121.618 1.00 21.33 257 LEU D O 1
ATOM 12146 N N . LEU D 1 258 ? 46.060 32.235 123.224 1.00 21.18 258 LEU D N 1
ATOM 12147 C CA . LEU D 1 258 ? 45.619 31.084 124.012 1.00 20.54 258 LEU D CA 1
ATOM 12148 C C . LEU D 1 258 ? 44.183 31.283 124.496 1.00 21.08 258 LEU D C 1
ATOM 12149 O O . LEU D 1 258 ? 43.357 30.380 124.365 1.00 22.26 258 LEU D O 1
ATOM 12154 N N . SER D 1 259 ? 43.872 32.470 125.016 1.00 21.32 259 SER D N 1
ATOM 12155 C CA . SER D 1 259 ? 42.503 32.774 125.459 1.00 20.62 259 SER D CA 1
ATOM 12156 C C . SER D 1 259 ? 41.518 32.686 124.296 1.00 24.48 259 SER D C 1
ATOM 12157 O O . SER D 1 259 ? 40.414 32.167 124.436 1.00 23.57 259 SER D O 1
ATOM 12160 N N . PHE D 1 260 ? 41.923 33.211 123.151 1.00 21.62 260 PHE D N 1
ATOM 12161 C CA . PHE D 1 260 ? 41.091 33.157 121.955 1.00 17.79 260 PHE D CA 1
ATOM 12162 C C . PHE D 1 260 ? 40.796 31.703 121.560 1.00 22.58 260 PHE D C 1
ATOM 12163 O O . PHE D 1 260 ? 39.651 31.360 121.248 1.00 20.51 260 PHE D O 1
ATOM 12171 N N . PHE D 1 261 ? 41.804 30.835 121.585 1.00 18.88 261 PHE D N 1
ATOM 12172 C CA . PHE D 1 261 ? 41.554 29.429 121.243 1.00 22.05 261 PHE D CA 1
ATOM 12173 C C . PHE D 1 261 ? 40.600 28.730 122.216 1.00 27.17 261 PHE D C 1
ATOM 12174 O O . PHE D 1 261 ? 39.800 27.884 121.797 1.00 26.93 261 PHE D O 1
ATOM 12182 N N . ARG D 1 262 ? 40.664 29.072 123.503 1.00 27.86 262 ARG D N 1
ATOM 12183 C CA . ARG D 1 262 ? 39.744 28.493 124.497 1.00 28.33 262 ARG D CA 1
ATOM 12184 C C . ARG D 1 262 ? 38.286 28.789 124.226 1.00 32.79 262 ARG D C 1
ATOM 12185 O O . ARG D 1 262 ? 37.397 28.090 124.720 1.00 34.84 262 ARG D O 1
ATOM 12193 N N . LEU D 1 263 ? 38.045 29.859 123.479 1.00 27.24 263 LEU D N 1
ATOM 12194 C CA . LEU D 1 263 ? 36.696 30.286 123.158 1.00 20.17 263 LEU D CA 1
ATOM 12195 C C . LEU D 1 263 ? 36.111 29.476 122.011 1.00 23.02 263 LEU D C 1
ATOM 12196 O O . LEU D 1 263 ? 34.902 29.519 121.760 1.00 29.05 263 LEU D O 1
ATOM 12201 N N . LYS D 1 264 ? 36.965 28.759 121.293 1.00 23.46 264 LYS D N 1
ATOM 12202 C CA . LYS D 1 264 ? 36.550 28.157 120.019 1.00 28.10 264 LYS D CA 1
ATOM 12203 C C . LYS D 1 264 ? 36.224 26.678 120.136 1.00 29.11 264 LYS D C 1
ATOM 12204 O O . LYS D 1 264 ? 36.801 25.983 120.971 1.00 25.99 264 LYS D O 1
ATOM 12210 N N . ASN D 1 265 ? 35.275 26.201 119.325 1.00 33.80 265 ASN D N 1
ATOM 12211 C CA . ASN D 1 265 ? 35.061 24.758 119.202 1.00 37.91 265 ASN D CA 1
ATOM 12212 C C . ASN D 1 265 ? 35.895 24.182 118.064 1.00 37.52 265 ASN D C 1
ATOM 12213 O O . ASN D 1 265 ? 36.512 24.923 117.300 1.00 32.05 265 ASN D O 1
ATOM 12218 N N . MET D 1 266 ? 35.877 22.860 117.926 1.00 39.33 266 MET D N 1
ATOM 12219 C CA . MET D 1 266 ? 36.664 22.194 116.891 1.00 44.69 266 MET D CA 1
ATOM 12220 C C . MET D 1 266 ? 36.170 22.577 115.510 1.00 44.55 266 MET D C 1
ATOM 12221 O O . MET D 1 266 ? 36.960 22.686 114.573 1.00 51.45 266 MET D O 1
ATOM 12226 N N . ASP D 1 267 ? 34.861 22.782 115.389 1.00 42.98 267 ASP D N 1
ATOM 12227 C CA . ASP D 1 267 ? 34.264 23.181 114.122 1.00 46.99 267 ASP D CA 1
ATOM 12228 C C . ASP D 1 267 ? 34.914 24.441 113.574 1.00 48.63 267 ASP D C 1
ATOM 12229 O O . ASP D 1 267 ? 35.095 24.576 112.361 1.00 39.26 267 ASP D O 1
ATOM 12234 N N . PHE D 1 268 ? 35.271 25.359 114.470 1.00 42.21 268 PHE D N 1
ATOM 12235 C CA . PHE D 1 268 ? 35.855 26.620 114.045 1.00 36.84 268 PHE D CA 1
ATOM 12236 C C . PHE D 1 268 ? 37.158 26.398 113.290 1.00 36.27 268 PHE D C 1
ATOM 12237 O O . PHE D 1 268 ? 37.370 26.990 112.233 1.00 33.98 268 PHE D O 1
ATOM 12245 N N . PHE D 1 269 ? 38.038 25.564 113.843 1.00 29.16 269 PHE D N 1
ATOM 12246 C CA . PHE D 1 269 ? 39.371 25.395 113.261 1.00 33.19 269 PHE D CA 1
ATOM 12247 C C . PHE D 1 269 ? 39.328 24.632 111.922 1.00 36.47 269 PHE D C 1
ATOM 12248 O O . PHE D 1 269 ? 40.211 24.808 111.078 1.00 34.01 269 PHE D O 1
ATOM 12256 N N . GLU D 1 270 ? 38.304 23.802 111.724 1.00 35.57 270 GLU D N 1
ATOM 12257 C CA . GLU D 1 270 ? 38.186 23.026 110.483 1.00 41.95 270 GLU D CA 1
ATOM 12258 C C . GLU D 1 270 ? 38.030 23.918 109.250 1.00 37.89 270 GLU D C 1
ATOM 12259 O O . GLU D 1 270 ? 38.359 23.513 108.136 1.00 39.10 270 GLU D O 1
ATOM 12265 N N . LYS D 1 271 ? 37.527 25.130 109.458 1.00 36.24 271 LYS D N 1
ATOM 12266 C CA . LYS D 1 271 ? 37.350 26.103 108.380 1.00 42.90 271 LYS D CA 1
ATOM 12267 C C . LYS D 1 271 ? 38.621 26.888 108.077 1.00 39.77 271 LYS D C 1
ATOM 12268 O O . LYS D 1 271 ? 38.735 27.538 107.043 1.00 28.47 271 LYS D O 1
ATOM 12274 N N . ILE D 1 272 ? 39.573 26.839 108.999 1.00 36.32 272 ILE D N 1
ATOM 12275 C CA . ILE D 1 272 ? 40.765 27.665 108.906 1.00 30.67 272 ILE D CA 1
ATOM 12276 C C . ILE D 1 272 ? 41.815 27.004 108.027 1.00 33.43 272 ILE D C 1
ATOM 12277 O O . ILE D 1 272 ? 42.041 25.800 108.120 1.00 29.85 272 ILE D O 1
ATOM 12282 N N . HIS D 1 273 ? 42.441 27.790 107.157 1.00 32.11 273 HIS D N 1
ATOM 12283 C CA . HIS D 1 273 ? 43.440 27.251 106.243 1.00 35.20 273 HIS D CA 1
ATOM 12284 C C . HIS D 1 273 ? 44.607 26.606 106.978 1.00 35.24 273 HIS D C 1
ATOM 12285 O O . HIS D 1 273 ? 45.087 27.136 107.973 1.00 37.62 273 HIS D O 1
ATOM 12292 N N . GLY D 1 274 ? 45.076 25.473 106.468 1.00 34.36 274 GLY D N 1
ATOM 12293 C CA . GLY D 1 274 ? 46.216 24.786 107.053 1.00 37.02 274 GLY D CA 1
ATOM 12294 C C . GLY D 1 274 ? 45.878 23.701 108.062 1.00 38.25 274 GLY D C 1
ATOM 12295 O O . GLY D 1 274 ? 46.756 22.948 108.496 1.00 34.26 274 GLY D O 1
ATOM 12296 N N . PHE D 1 275 ? 44.613 23.607 108.449 1.00 34.31 275 PHE D N 1
ATOM 12297 C CA . PHE D 1 275 ? 44.228 22.581 109.407 1.00 34.89 275 PHE D CA 1
ATOM 12298 C C . PHE D 1 275 ? 43.891 21.249 108.735 1.00 40.41 275 PHE D C 1
ATOM 12299 O O . PHE D 1 275 ? 43.002 21.162 107.894 1.00 37.85 275 PHE D O 1
ATOM 12307 N N . SER D 1 276 ? 44.651 20.228 109.109 1.00 40.37 276 SER D N 1
ATOM 12308 C CA . SER D 1 276 ? 44.404 18.842 108.726 1.00 45.45 276 SER D CA 1
ATOM 12309 C C . SER D 1 276 ? 45.158 17.984 109.720 1.00 42.27 276 SER D C 1
ATOM 12310 O O . SER D 1 276 ? 45.704 18.505 110.696 1.00 39.13 276 SER D O 1
ATOM 12313 N N . GLU D 1 277 ? 45.189 16.680 109.476 1.00 46.82 277 GLU D N 1
ATOM 12314 C CA . GLU D 1 277 ? 45.999 15.767 110.274 1.00 50.96 277 GLU D CA 1
ATOM 12315 C C . GLU D 1 277 ? 45.687 15.859 111.771 1.00 49.00 277 GLU D C 1
ATOM 12316 O O . GLU D 1 277 ? 46.577 15.696 112.605 1.00 52.34 277 GLU D O 1
ATOM 12322 N N . GLY D 1 278 ? 44.424 16.134 112.101 1.00 46.63 278 GLY D N 1
ATOM 12323 C CA . GLY D 1 278 ? 43.969 16.172 113.483 1.00 37.70 278 GLY D CA 1
ATOM 12324 C C . GLY D 1 278 ? 44.441 17.390 114.263 1.00 34.86 278 GLY D C 1
ATOM 12325 O O . GLY D 1 278 ? 44.369 17.421 115.493 1.00 34.79 278 GLY D O 1
ATOM 12326 N N . LEU D 1 279 ? 44.924 18.407 113.559 1.00 34.40 279 LEU D N 1
ATOM 12327 C CA . LEU D 1 279 ? 45.412 19.596 114.241 1.00 33.39 279 LEU D CA 1
ATOM 12328 C C . LEU D 1 279 ? 44.286 20.368 114.927 1.00 30.58 279 LEU D C 1
ATOM 12329 O O . LEU D 1 279 ? 44.540 21.083 115.896 1.00 28.84 279 LEU D O 1
ATOM 12334 N N . GLU D 1 280 ? 43.048 20.219 114.454 1.00 28.13 280 GLU D N 1
ATOM 12335 C CA . GLU D 1 280 ? 41.911 20.862 115.131 1.00 30.64 280 GLU D CA 1
ATOM 12336 C C . GLU D 1 280 ? 41.774 20.328 116.545 1.00 30.58 280 GLU D C 1
ATOM 12337 O O . GLU D 1 280 ? 41.629 21.088 117.506 1.00 29.02 280 GLU D O 1
ATOM 12343 N N . LYS D 1 281 ? 41.801 19.009 116.659 1.00 28.02 281 LYS D N 1
ATOM 12344 C CA . LYS D 1 281 ? 41.706 18.356 117.959 1.00 29.00 281 LYS D CA 1
ATOM 12345 C C . LYS D 1 281 ? 42.858 18.776 118.863 1.00 28.94 281 LYS D C 1
ATOM 12346 O O . LYS D 1 281 ? 42.652 19.039 120.046 1.00 30.10 281 LYS D O 1
ATOM 12352 N N . ARG D 1 282 ? 44.066 18.854 118.309 1.00 27.93 282 ARG D N 1
ATOM 12353 C CA . ARG D 1 282 ? 45.226 19.248 119.110 1.00 33.71 282 ARG D CA 1
ATOM 12354 C C . ARG D 1 282 ? 45.108 20.689 119.601 1.00 30.56 282 ARG D C 1
ATOM 12355 O O . ARG D 1 282 ? 45.372 20.953 120.774 1.00 30.83 282 ARG D O 1
ATOM 12363 N N . PHE D 1 283 ? 44.715 21.615 118.724 1.00 25.00 283 PHE D N 1
ATOM 12364 C CA . PHE D 1 283 ? 44.508 23.005 119.149 1.00 23.14 283 PHE D CA 1
ATOM 12365 C C . PHE D 1 283 ? 43.484 23.048 120.268 1.00 25.51 283 PHE D C 1
ATOM 12366 O O . PHE D 1 283 ? 43.687 23.702 121.292 1.00 24.04 283 PHE D O 1
ATOM 12374 N N . HIS D 1 284 ? 42.398 22.304 120.082 1.00 26.87 284 HIS D N 1
ATOM 12375 C CA . HIS D 1 284 ? 41.303 22.296 121.044 1.00 30.07 284 HIS D CA 1
ATOM 12376 C C . HIS D 1 284 ? 41.709 21.799 122.430 1.00 28.52 284 HIS D C 1
ATOM 12377 O O . HIS D 1 284 ? 41.462 22.465 123.441 1.00 30.40 284 HIS D O 1
ATOM 12384 N N . VAL D 1 285 ? 42.323 20.623 122.485 1.00 22.32 285 VAL D N 1
ATOM 12385 C CA . VAL D 1 285 ? 42.699 20.045 123.772 1.00 23.71 285 VAL D CA 1
ATOM 12386 C C . VAL D 1 285 ? 43.826 20.853 124.413 1.00 23.57 285 VAL D C 1
ATOM 12387 O O . VAL D 1 285 ? 43.797 21.147 125.619 1.00 26.33 285 VAL D O 1
ATOM 12391 N N . CYS D 1 286 ? 44.825 21.212 123.610 1.00 21.52 286 CYS D N 1
ATOM 12392 C CA . CYS D 1 286 ? 45.976 21.934 124.140 1.00 21.60 286 CYS D CA 1
ATOM 12393 C C . CYS D 1 286 ? 45.622 23.331 124.664 1.00 28.63 286 CYS D C 1
ATOM 12394 O O . CYS D 1 286 ? 46.233 23.805 125.619 1.00 22.81 286 CYS D O 1
ATOM 12397 N N . ALA D 1 287 ? 44.633 23.979 124.052 1.00 25.70 287 ALA D N 1
ATOM 12398 C CA . ALA D 1 287 ? 44.223 25.302 124.497 1.00 26.10 287 ALA D CA 1
ATOM 12399 C C . ALA D 1 287 ? 43.646 25.255 125.922 1.00 26.18 287 ALA D C 1
ATOM 12400 O O . ALA D 1 287 ? 43.767 26.207 126.696 1.00 21.71 287 ALA D O 1
ATOM 12402 N N . ARG D 1 288 ? 42.964 24.162 126.232 1.00 23.25 288 ARG D N 1
ATOM 12403 C CA . ARG D 1 288 ? 42.348 23.980 127.541 1.00 27.11 288 ARG D CA 1
ATOM 12404 C C . ARG D 1 288 ? 43.306 23.407 128.579 1.00 30.70 288 ARG D C 1
ATOM 12405 O O . ARG D 1 288 ? 43.167 23.663 129.771 1.00 28.07 288 ARG D O 1
ATOM 12413 N N . GLN D 1 289 ? 44.270 22.628 128.106 1.00 24.57 289 GLN D N 1
ATOM 12414 C CA . GLN D 1 289 ? 45.209 21.919 128.968 1.00 30.07 289 GLN D CA 1
ATOM 12415 C C . GLN D 1 289 ? 46.365 22.800 129.462 1.00 32.69 289 GLN D C 1
ATOM 12416 O O . GLN D 1 289 ? 46.845 22.621 130.589 1.00 32.50 289 GLN D O 1
ATOM 12422 N N . THR D 1 290 ? 46.810 23.752 128.637 1.00 23.29 290 THR D N 1
ATOM 12423 C CA . THR D 1 290 ? 47.964 24.552 129.005 1.00 24.45 290 THR D CA 1
ATOM 12424 C C . THR D 1 290 ? 47.570 25.949 129.476 1.00 25.29 290 THR D C 1
ATOM 12425 O O . THR D 1 290 ? 46.448 26.386 129.257 1.00 25.83 290 THR D O 1
ATOM 12429 N N . GLY D 1 291 ? 48.523 26.647 130.090 1.00 25.06 291 GLY D N 1
ATOM 12430 C CA . GLY D 1 291 ? 48.291 27.950 130.706 1.00 22.04 291 GLY D CA 1
ATOM 12431 C C . GLY D 1 291 ? 49.021 29.122 130.084 1.00 23.15 291 GLY D C 1
ATOM 12432 O O . GLY D 1 291 ? 48.888 30.257 130.534 1.00 22.68 291 GLY D O 1
ATOM 12433 N N . SER D 1 292 ? 49.841 28.840 129.079 1.00 21.05 292 SER D N 1
ATOM 12434 C CA . SER D 1 292 ? 50.592 29.887 128.403 1.00 24.06 292 SER D CA 1
ATOM 12435 C C . SER D 1 292 ? 50.812 29.446 126.975 1.00 20.55 292 SER D C 1
ATOM 12436 O O . SER D 1 292 ? 50.803 28.255 126.675 1.00 21.93 292 SER D O 1
ATOM 12439 N N . TYR D 1 293 ? 51.010 30.421 126.104 1.00 20.79 293 TYR D N 1
ATOM 12440 C CA . TYR D 1 293 ? 51.152 30.166 124.681 1.00 18.66 293 TYR D CA 1
ATOM 12441 C C . TYR D 1 293 ? 52.410 29.367 124.412 1.00 25.14 293 TYR D C 1
ATOM 12442 O O . TYR D 1 293 ? 52.424 28.484 123.552 1.00 21.28 293 TYR D O 1
ATOM 12451 N N . ARG D 1 294 ? 53.459 29.648 125.177 1.00 24.87 294 ARG D N 1
ATOM 12452 C CA . ARG D 1 294 ? 54.669 28.828 125.117 1.00 24.13 294 ARG D CA 1
ATOM 12453 C C . ARG D 1 294 ? 54.330 27.353 125.368 1.00 26.39 294 ARG D C 1
ATOM 12454 O O . ARG D 1 294 ? 54.699 26.485 124.577 1.00 24.06 294 ARG D O 1
ATOM 12462 N N . ASP D 1 295 ? 53.614 27.067 126.458 1.00 25.02 295 ASP D N 1
ATOM 12463 C CA . ASP D 1 295 ? 53.266 25.680 126.760 1.00 25.56 295 ASP D CA 1
ATOM 12464 C C . ASP D 1 295 ? 52.288 25.134 125.711 1.00 23.91 295 ASP D C 1
ATOM 12465 O O . ASP D 1 295 ? 52.380 23.973 125.320 1.00 25.36 295 ASP D O 1
ATOM 12470 N N . PHE D 1 296 ? 51.362 25.973 125.252 1.00 26.30 296 PHE D N 1
ATOM 12471 C CA . PHE D 1 296 ? 50.444 25.571 124.172 1.00 22.00 296 PHE D CA 1
ATOM 12472 C C . PHE D 1 296 ? 51.172 25.042 122.926 1.00 26.99 296 PHE D C 1
ATOM 12473 O O . PHE D 1 296 ? 50.820 23.986 122.384 1.00 29.02 296 PHE D O 1
ATOM 12481 N N . LEU D 1 297 ? 52.164 25.796 122.459 1.00 26.71 297 LEU D N 1
ATOM 12482 C CA . LEU D 1 297 ? 52.905 25.420 121.259 1.00 27.61 297 LEU D CA 1
ATOM 12483 C C . LEU D 1 297 ? 53.614 24.090 121.475 1.00 28.33 297 LEU D C 1
ATOM 12484 O O . LEU D 1 297 ? 53.605 23.224 120.595 1.00 25.54 297 LEU D O 1
ATOM 12489 N N . GLU D 1 298 ? 54.199 23.921 122.657 1.00 26.70 298 GLU D N 1
ATOM 12490 C CA . GLU D 1 298 ? 54.903 22.692 123.001 1.00 28.30 298 GLU D CA 1
ATOM 12491 C C . GLU D 1 298 ? 53.937 21.508 123.002 1.00 32.21 298 GLU D C 1
ATOM 12492 O O . GLU D 1 298 ? 54.280 20.408 122.574 1.00 29.03 298 GLU D O 1
ATOM 12498 N N . CYS D 1 299 ? 52.724 21.752 123.489 1.00 30.74 299 CYS D N 1
ATOM 12499 C CA . CYS D 1 299 ? 51.687 20.731 123.553 1.00 29.55 299 CYS D CA 1
ATOM 12500 C C . CYS D 1 299 ? 51.230 20.305 122.150 1.00 28.78 299 CYS D C 1
ATOM 12501 O O . CYS D 1 299 ? 51.059 19.118 121.881 1.00 28.78 299 CYS D O 1
ATOM 12504 N N . VAL D 1 300 ? 51.005 21.280 121.268 1.00 28.82 300 VAL D N 1
ATOM 12505 C CA . VAL D 1 300 ? 50.550 20.990 119.906 1.00 30.18 300 VAL D CA 1
ATOM 12506 C C . VAL D 1 300 ? 51.682 20.348 119.098 1.00 34.65 300 VAL D C 1
ATOM 12507 O O . VAL D 1 300 ? 51.453 19.476 118.257 1.00 31.18 300 VAL D O 1
ATOM 12511 N N . LYS D 1 301 ? 52.903 20.793 119.379 1.00 30.76 301 LYS D N 1
ATOM 12512 C CA . LYS D 1 301 ? 54.111 20.327 118.705 1.00 37.73 301 LYS D CA 1
ATOM 12513 C C . LYS D 1 301 ? 54.283 18.809 118.698 1.00 38.68 301 LYS D C 1
ATOM 12514 O O . LYS D 1 301 ? 54.078 18.132 119.710 1.00 37.26 301 LYS D O 1
ATOM 12520 N N . ALA D 1 302 ? 54.656 18.276 117.542 1.00 36.54 302 ALA D N 1
ATOM 12521 C CA . ALA D 1 302 ? 55.109 16.889 117.472 1.00 51.42 302 ALA D CA 1
ATOM 12522 C C . ALA D 1 302 ? 56.098 16.755 116.326 1.00 51.58 302 ALA D C 1
ATOM 12523 O O . ALA D 1 302 ? 56.337 17.723 115.593 1.00 52.20 302 ALA D O 1
ATOM 12525 N N . LYS D 1 303 ? 56.650 15.558 116.169 1.00 51.62 303 LYS D N 1
ATOM 12526 C CA . LYS D 1 303 ? 57.623 15.275 115.118 1.00 57.72 303 LYS D CA 1
ATOM 12527 C C . LYS D 1 303 ? 57.102 15.740 113.762 1.00 60.37 303 LYS D C 1
ATOM 12528 O O . LYS D 1 303 ? 57.841 16.291 112.946 1.00 58.33 303 LYS D O 1
ATOM 12534 N N . ARG D 1 304 ? 55.809 15.532 113.553 1.00 65.42 304 ARG D N 1
ATOM 12535 C CA . ARG D 1 304 ? 55.154 15.828 112.288 1.00 66.86 304 ARG D CA 1
ATOM 12536 C C . ARG D 1 304 ? 54.919 17.331 112.071 1.00 58.90 304 ARG D C 1
ATOM 12537 O O . ARG D 1 304 ? 54.693 17.770 110.938 1.00 55.57 304 ARG D O 1
ATOM 12545 N N . PHE D 1 305 ? 54.969 18.116 113.147 1.00 54.81 305 PHE D N 1
ATOM 12546 C CA . PHE D 1 305 ? 54.694 19.557 113.045 1.00 48.84 305 PHE D CA 1
ATOM 12547 C C . PHE D 1 305 ? 55.870 20.415 113.480 1.00 45.13 305 PHE D C 1
ATOM 12548 O O . PHE D 1 305 ? 56.452 20.192 114.531 1.00 45.43 305 PHE D O 1
ATOM 12556 N N . THR D 1 306 ? 56.228 21.381 112.641 1.00 43.58 306 THR D N 1
ATOM 12557 C CA . THR D 1 306 ? 57.202 22.402 113.006 1.00 39.74 306 THR D CA 1
ATOM 12558 C C . THR D 1 306 ? 56.545 23.510 113.816 1.00 34.99 306 THR D C 1
ATOM 12559 O O . THR D 1 306 ? 55.335 23.726 113.723 1.00 36.20 306 THR D O 1
ATOM 12563 N N . PHE D 1 307 ? 57.340 24.209 114.613 1.00 32.31 307 PHE D N 1
ATOM 12564 C CA . PHE D 1 307 ? 56.816 25.318 115.390 1.00 37.52 307 PHE D CA 1
ATOM 12565 C C . PHE D 1 307 ? 56.293 26.415 114.478 1.00 34.22 307 PHE D C 1
ATOM 12566 O O . PHE D 1 307 ? 55.270 27.035 114.770 1.00 33.24 307 PHE D O 1
ATOM 12574 N N . SER D 1 308 ? 56.967 26.640 113.356 1.00 30.20 308 SER D N 1
ATOM 12575 C CA . SER D 1 308 ? 56.523 27.713 112.454 1.00 31.56 308 SER D CA 1
ATOM 12576 C C . SER D 1 308 ? 55.166 27.370 111.868 1.00 29.74 308 SER D C 1
ATOM 12577 O O . SER D 1 308 ? 54.315 28.236 111.685 1.00 34.28 308 SER D O 1
ATOM 12580 N N . ARG D 1 309 ? 54.960 26.093 111.580 1.00 28.05 309 ARG D N 1
ATOM 12581 C CA . ARG D 1 309 ? 53.681 25.668 111.036 1.00 34.33 309 ARG D CA 1
ATOM 12582 C C . ARG D 1 309 ? 52.575 25.938 112.042 1.00 31.86 309 ARG D C 1
ATOM 12583 O O . ARG D 1 309 ? 51.519 26.438 111.676 1.00 31.29 309 ARG D O 1
ATOM 12591 N N . ILE D 1 310 ? 52.833 25.629 113.315 1.00 32.99 310 ILE D N 1
ATOM 12592 C CA . ILE D 1 310 ? 51.829 25.828 114.361 1.00 29.38 310 ILE D CA 1
ATOM 12593 C C . ILE D 1 310 ? 51.595 27.318 114.659 1.00 29.69 310 ILE D C 1
ATOM 12594 O O . ILE D 1 310 ? 50.455 27.745 114.871 1.00 29.47 310 ILE D O 1
ATOM 12599 N N . ARG D 1 311 ? 52.658 28.120 114.641 1.00 27.90 311 ARG D N 1
ATOM 12600 C CA . ARG D 1 311 ? 52.503 29.559 114.844 1.00 26.23 311 ARG D CA 1
ATOM 12601 C C . ARG D 1 311 ? 51.684 30.180 113.725 1.00 25.73 311 ARG D C 1
ATOM 12602 O O . ARG D 1 311 ? 50.831 31.040 113.971 1.00 30.60 311 ARG D O 1
ATOM 12610 N N . ARG D 1 312 ? 51.950 29.745 112.498 1.00 26.58 312 ARG D N 1
ATOM 12611 C CA . ARG D 1 312 ? 51.198 30.239 111.340 1.00 31.65 312 ARG D CA 1
ATOM 12612 C C . ARG D 1 312 ? 49.716 29.895 111.474 1.00 31.31 312 ARG D C 1
ATOM 12613 O O . ARG D 1 312 ? 48.862 30.737 111.209 1.00 35.65 312 ARG D O 1
ATOM 12621 N N . LEU D 1 313 ? 49.419 28.659 111.884 1.00 27.76 313 LEU D N 1
ATOM 12622 C CA . LEU D 1 313 ? 48.043 28.244 112.130 1.00 26.17 313 LEU D CA 1
ATOM 12623 C C . LEU D 1 313 ? 47.374 29.120 113.180 1.00 25.60 313 LEU D C 1
ATOM 12624 O O . LEU D 1 313 ? 46.179 29.407 113.088 1.00 26.89 313 LEU D O 1
ATOM 12629 N N . ALA D 1 314 ? 48.130 29.507 114.207 1.00 23.47 314 ALA D N 1
ATOM 12630 C CA . ALA D 1 314 ? 47.596 30.384 115.236 1.00 26.00 314 ALA D CA 1
ATOM 12631 C C . ALA D 1 314 ? 47.189 31.750 114.650 1.00 26.37 314 ALA D C 1
ATOM 12632 O O . ALA D 1 314 ? 46.144 32.297 115.016 1.00 24.44 314 ALA D O 1
ATOM 12634 N N . LEU D 1 315 ? 48.000 32.295 113.742 1.00 28.17 315 LEU D N 1
ATOM 12635 C CA . LEU D 1 315 ? 47.657 33.578 113.110 1.00 25.92 315 LEU D CA 1
ATOM 12636 C C . LEU D 1 315 ? 46.441 33.432 112.189 1.00 23.21 315 LEU D C 1
ATOM 12637 O O . LEU D 1 315 ? 45.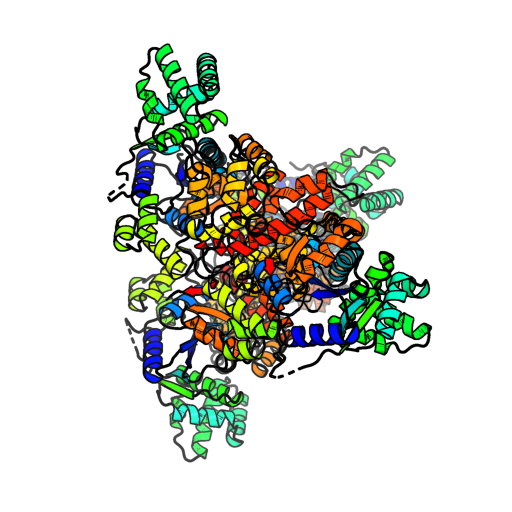518 34.244 112.240 1.00 27.45 315 LEU D O 1
ATOM 12642 N N . PHE D 1 316 ? 46.421 32.380 111.376 1.00 22.94 316 PHE D N 1
ATOM 12643 C CA . PHE D 1 316 ? 45.269 32.137 110.501 1.00 25.70 316 PHE D CA 1
ATOM 12644 C C . PHE D 1 316 ? 43.982 31.985 111.314 1.00 29.76 316 PHE D C 1
ATOM 12645 O O . PHE D 1 316 ? 42.908 32.387 110.868 1.00 30.65 316 PHE D O 1
ATOM 12653 N N . SER D 1 317 ? 44.100 31.410 112.510 1.00 26.85 317 SER D N 1
ATOM 12654 C CA . SER D 1 317 ? 42.942 31.212 113.366 1.00 25.97 317 SER D CA 1
ATOM 12655 C C . SER D 1 317 ? 42.423 32.532 113.910 1.00 23.90 317 SER D C 1
ATOM 12656 O O . SER D 1 317 ? 41.234 32.830 113.809 1.00 26.85 317 SER D O 1
ATOM 12659 N N . VAL D 1 318 ? 43.312 33.340 114.483 1.00 24.51 318 VAL D N 1
ATOM 12660 C CA . VAL D 1 318 ? 42.862 34.564 115.112 1.00 27.67 318 VAL D CA 1
ATOM 12661 C C . VAL D 1 318 ? 42.352 35.567 114.051 1.00 26.91 318 VAL D C 1
ATOM 12662 O O . VAL D 1 318 ? 41.463 36.372 114.332 1.00 27.37 318 VAL D O 1
ATOM 12666 N N . PHE D 1 319 ? 42.866 35.472 112.827 1.00 25.12 319 PHE D N 1
ATOM 12667 C CA . PHE D 1 319 ? 42.435 36.358 111.732 1.00 25.03 319 PHE D CA 1
ATOM 12668 C C . PHE D 1 319 ? 41.315 35.744 110.891 1.00 29.50 319 PHE D C 1
ATOM 12669 O O . PHE D 1 319 ? 40.870 36.341 109.906 1.00 27.49 319 PHE D O 1
ATOM 12677 N N . GLU D 1 320 ? 40.876 34.553 111.288 1.00 28.22 320 GLU D N 1
ATOM 12678 C CA . GLU D 1 320 ? 39.830 33.797 110.591 1.00 28.85 320 GLU D CA 1
ATOM 12679 C C . GLU D 1 320 ? 40.116 33.668 109.103 1.00 31.94 320 GLU D C 1
ATOM 12680 O O . GLU D 1 320 ? 39.267 33.967 108.256 1.00 31.01 320 GLU D O 1
ATOM 12686 N N . VAL D 1 321 ? 41.307 33.182 108.784 1.00 28.90 321 VAL D N 1
ATOM 12687 C CA . VAL D 1 321 ? 41.694 33.061 107.399 1.00 28.08 321 VAL D CA 1
ATOM 12688 C C . VAL D 1 321 ? 41.273 31.670 106.945 1.00 36.93 321 VAL D C 1
ATOM 12689 O O . VAL D 1 321 ? 41.931 30.680 107.265 1.00 31.49 321 VAL D O 1
ATOM 12693 N N . ASN D 1 322 ? 40.172 31.603 106.198 1.00 37.75 322 ASN D N 1
ATOM 12694 C CA . ASN D 1 322 ? 39.585 30.318 105.834 1.00 37.09 322 ASN D CA 1
ATOM 12695 C C . ASN D 1 322 ? 40.188 29.693 104.575 1.00 37.15 322 ASN D C 1
ATOM 12696 O O . ASN D 1 322 ? 40.800 30.379 103.761 1.00 32.53 322 ASN D O 1
ATOM 12701 N N . LYS D 1 323 ? 40.039 28.377 104.450 1.00 35.51 323 LYS D N 1
ATOM 12702 C CA . LYS D 1 323 ? 40.606 27.620 103.331 1.00 37.65 323 LYS D CA 1
ATOM 12703 C C . LYS D 1 323 ? 40.245 28.163 101.941 1.00 36.91 323 LYS D C 1
ATOM 12704 O O . LYS D 1 323 ? 41.107 28.240 101.061 1.00 40.23 323 LYS D O 1
ATOM 12710 N N . GLU D 1 324 ? 38.983 28.525 101.734 1.00 31.73 324 GLU D N 1
ATOM 12711 C CA . GLU D 1 324 ? 38.543 28.975 100.409 1.00 36.32 324 GLU D CA 1
ATOM 12712 C C . GLU D 1 324 ? 39.238 30.279 100.000 1.00 36.16 324 GLU D C 1
ATOM 12713 O O . GLU D 1 324 ? 39.657 30.453 98.854 1.00 32.26 324 GLU D O 1
ATOM 12719 N N . PHE D 1 325 ? 39.372 31.188 100.956 1.00 33.32 325 PHE D N 1
ATOM 12720 C CA . PHE D 1 325 ? 40.026 32.469 100.714 1.00 29.56 325 PHE D CA 1
ATOM 12721 C C . PHE D 1 325 ? 41.506 32.280 100.350 1.00 30.96 325 PHE D C 1
ATOM 12722 O O . PHE D 1 325 ? 42.008 32.909 99.424 1.00 31.99 325 PHE D O 1
ATOM 12730 N N . VAL D 1 326 ? 42.203 31.400 101.062 1.00 34.09 326 VAL D N 1
ATOM 12731 C CA . VAL D 1 326 ? 43.609 31.158 100.747 1.00 39.61 326 VAL D CA 1
ATOM 12732 C C . VAL D 1 326 ? 43.729 30.454 99.399 1.00 37.52 326 VAL D C 1
ATOM 12733 O O . VAL D 1 326 ? 44.635 30.740 98.609 1.00 36.70 326 VAL D O 1
ATOM 12737 N N . GLU D 1 327 ? 42.791 29.551 99.143 1.00 34.46 327 GLU D N 1
ATOM 12738 C CA . GLU D 1 327 ? 42.726 28.831 97.876 1.00 39.56 327 GLU D CA 1
ATOM 12739 C C . GLU D 1 327 ? 42.597 29.810 96.714 1.00 40.43 327 GLU D C 1
ATOM 12740 O O . GLU D 1 327 ? 43.351 29.732 95.747 1.00 34.81 327 GLU D O 1
ATOM 12746 N N . LYS D 1 328 ? 41.660 30.748 96.817 1.00 36.20 328 LYS D N 1
ATOM 12747 C CA . LYS D 1 328 ? 41.512 31.745 95.761 1.00 36.49 328 LYS D CA 1
ATOM 12748 C C . LYS D 1 328 ? 42.743 32.643 95.663 1.00 35.81 328 LYS D C 1
ATOM 12749 O O . LYS D 1 328 ? 43.184 32.988 94.563 1.00 34.16 328 LYS D O 1
ATOM 12755 N N . SER D 1 329 ? 43.305 33.019 96.808 1.00 29.91 329 SER D N 1
ATOM 12756 C CA . SER D 1 329 ? 44.493 33.870 96.810 1.00 32.86 329 SER D CA 1
ATOM 12757 C C . SER D 1 329 ? 45.695 33.179 96.159 1.00 36.00 329 SER D C 1
ATOM 12758 O O . SER D 1 329 ? 46.449 33.812 95.427 1.00 30.14 329 SER D O 1
ATOM 12761 N N . ASN D 1 330 ? 45.871 31.883 96.423 1.00 35.34 330 ASN D N 1
ATOM 12762 C CA . ASN D 1 330 ? 46.985 31.138 95.842 1.00 36.58 330 ASN D CA 1
ATOM 12763 C C . ASN D 1 330 ? 46.764 30.776 94.372 1.00 39.36 330 ASN D C 1
ATOM 12764 O O . ASN D 1 330 ? 47.671 30.297 93.695 1.00 39.23 330 ASN D O 1
ATOM 12769 N N . THR D 1 331 ? 45.552 31.016 93.891 1.00 35.59 331 THR D N 1
ATOM 12770 C CA . THR D 1 331 ? 45.226 30.828 92.486 1.00 37.04 331 THR D CA 1
ATOM 12771 C C . THR D 1 331 ? 45.305 32.153 91.717 1.00 41.25 331 THR D C 1
ATOM 12772 O O . THR D 1 331 ? 46.074 32.274 90.764 1.00 44.30 331 THR D O 1
ATOM 12776 N N . LYS D 1 332 ? 44.495 33.133 92.119 1.00 36.52 332 LYS D N 1
ATOM 12777 C CA . LYS D 1 332 ? 44.452 34.436 91.437 1.00 36.57 332 LYS D CA 1
ATOM 12778 C C . LYS D 1 332 ? 45.526 35.434 91.862 1.00 38.16 332 LYS D C 1
ATOM 12779 O O . LYS D 1 332 ? 45.761 36.415 91.157 1.00 34.68 332 LYS D O 1
ATOM 12785 N N . GLY D 1 333 ? 46.167 35.198 93.005 1.00 35.62 333 GLY D N 1
ATOM 12786 C CA . GLY D 1 333 ? 47.267 36.035 93.446 1.00 33.75 333 GLY D CA 1
ATOM 12787 C C . GLY D 1 333 ? 46.776 37.282 94.150 1.00 27.94 333 GLY D C 1
ATOM 12788 O O . GLY D 1 333 ? 45.580 37.425 94.388 1.00 31.17 333 GLY D O 1
ATOM 12789 N N . PRO D 1 334 ? 47.699 38.185 94.503 1.00 30.51 334 PRO D N 1
ATOM 12790 C CA . PRO D 1 334 ? 47.351 39.487 95.090 1.00 26.19 334 PRO D CA 1
ATOM 12791 C C . PRO D 1 334 ? 46.540 40.315 94.088 1.00 25.22 334 PRO D C 1
ATOM 12792 O O . PRO D 1 334 ? 46.821 40.263 92.895 1.00 27.32 334 PRO D O 1
ATOM 12796 N N . GLN D 1 335 ? 45.524 41.036 94.549 1.00 26.95 335 GLN D N 1
ATOM 12797 C CA . GLN D 1 335 ? 44.704 41.830 93.637 1.00 27.36 335 GLN D CA 1
ATOM 12798 C C . GLN D 1 335 ? 45.079 43.315 93.611 1.00 28.43 335 GLN D C 1
ATOM 12799 O O . GLN D 1 335 ? 44.393 44.123 92.985 1.00 28.43 335 GLN D O 1
ATOM 12805 N N . TYR D 1 336 ? 46.156 43.676 94.298 1.00 22.84 336 TYR D N 1
ATOM 12806 C CA . TYR D 1 336 ? 46.577 45.072 94.359 1.00 26.91 336 TYR D CA 1
ATOM 12807 C C . TYR D 1 336 ? 48.050 45.189 94.707 1.00 26.16 336 TYR D C 1
ATOM 12808 O O . TYR D 1 336 ? 48.638 44.269 95.273 1.00 30.53 336 TYR D O 1
ATOM 12817 N N . ILE D 1 337 ? 48.620 46.342 94.391 1.00 28.77 337 ILE D N 1
ATOM 12818 C CA . ILE D 1 337 ? 49.968 46.694 94.809 1.00 24.82 337 ILE D CA 1
ATOM 12819 C C . ILE D 1 337 ? 49.871 47.791 95.866 1.00 26.72 337 ILE D C 1
ATOM 12820 O O . ILE D 1 337 ? 49.501 48.926 95.557 1.00 22.50 337 ILE D O 1
ATOM 12825 N N . ARG D 1 338 ? 50.178 47.449 97.118 1.00 24.85 338 ARG D N 1
ATOM 12826 C CA . ARG D 1 338 ? 50.111 48.422 98.216 1.00 20.35 338 ARG D CA 1
ATOM 12827 C C . ARG D 1 338 ? 51.442 49.158 98.394 1.00 26.31 338 ARG D C 1
ATOM 12828 O O . ARG D 1 338 ? 52.464 48.524 98.628 1.00 24.18 338 ARG D O 1
ATOM 12836 N N . ILE D 1 339 ? 51.435 50.488 98.290 1.00 25.48 339 ILE D N 1
ATOM 12837 C CA . ILE D 1 339 ? 52.661 51.266 98.453 1.00 23.03 339 ILE D CA 1
ATOM 12838 C C . ILE D 1 339 ? 52.850 51.653 99.918 1.00 24.62 339 ILE D C 1
ATOM 12839 O O . ILE D 1 339 ? 52.055 52.413 100.446 1.00 21.91 339 ILE D O 1
ATOM 12844 N N . LEU D 1 340 ? 53.875 51.108 100.578 1.00 19.68 340 LEU D N 1
ATOM 12845 C CA . LEU D 1 340 ? 54.216 51.515 101.947 1.00 20.25 340 LEU D CA 1
ATOM 12846 C C . LEU D 1 340 ? 55.111 52.761 102.014 1.00 24.56 340 LEU D C 1
ATOM 12847 O O . LEU D 1 340 ? 55.096 53.511 103.002 1.00 24.36 340 LEU D O 1
ATOM 12852 N N . GLY D 1 341 ? 55.924 52.973 100.989 1.00 26.98 341 GLY D N 1
ATOM 12853 C CA . GLY D 1 341 ? 56.766 54.150 100.978 1.00 25.37 341 GLY D CA 1
ATOM 12854 C C . GLY D 1 341 ? 57.607 54.272 99.728 1.00 23.64 341 GLY D C 1
ATOM 12855 O O . GLY D 1 341 ? 57.781 53.305 98.976 1.00 21.63 341 GLY D O 1
ATOM 12856 N N . PHE D 1 342 ? 58.095 55.479 99.484 1.00 25.81 342 PHE D N 1
ATOM 12857 C CA . PHE D 1 342 ? 59.027 55.705 98.388 1.00 26.61 342 PHE D CA 1
ATOM 12858 C C . PHE D 1 342 ? 59.822 56.990 98.577 1.00 26.48 342 PHE D C 1
ATOM 12859 O O . PHE D 1 342 ? 59.415 57.897 99.308 1.00 25.18 342 PHE D O 1
ATOM 12867 N N . THR D 1 343 ? 60.967 57.061 97.916 1.00 24.89 343 THR D N 1
ATOM 12868 C CA . THR D 1 343 ? 61.773 58.269 97.972 1.00 24.34 343 THR D CA 1
ATOM 12869 C C . THR D 1 343 ? 61.444 59.195 96.819 1.00 30.27 343 THR D C 1
ATOM 12870 O O . THR D 1 343 ? 60.708 58.819 95.900 1.00 24.01 343 THR D O 1
ATOM 12874 N N . GLU D 1 344 ? 62.034 60.388 96.843 1.00 24.68 344 GLU D N 1
ATOM 12875 C CA . GLU D 1 344 ? 61.888 61.318 95.735 1.00 28.06 344 GLU D CA 1
ATOM 12876 C C . GLU D 1 344 ? 62.360 60.693 94.420 1.00 27.60 344 GLU D C 1
ATOM 12877 O O . GLU D 1 344 ? 61.769 60.922 93.367 1.00 25.26 344 GLU D O 1
ATOM 12883 N N . LYS D 1 345 ? 63.441 59.924 94.480 1.00 26.61 345 LYS D N 1
ATOM 12884 C CA . LYS D 1 345 ? 63.899 59.192 93.312 1.00 31.20 345 LYS D CA 1
ATOM 12885 C C . LYS D 1 345 ? 62.852 58.142 92.940 1.00 33.65 345 LYS D C 1
ATOM 12886 O O . LYS D 1 345 ? 62.497 57.978 91.763 1.00 32.22 345 LYS D O 1
ATOM 12892 N N . GLY D 1 346 ? 62.349 57.452 93.961 1.00 27.28 346 GLY D N 1
ATOM 12893 C CA . GLY D 1 346 ? 61.318 56.441 93.789 1.00 27.97 346 GLY D CA 1
ATOM 12894 C C . GLY D 1 346 ? 60.075 56.911 93.043 1.00 30.65 346 GLY D C 1
ATOM 12895 O O . GLY D 1 346 ? 59.425 56.096 92.377 1.00 31.52 346 GLY D O 1
ATOM 12896 N N . ARG D 1 347 ? 59.752 58.204 93.136 1.00 26.65 347 ARG D N 1
ATOM 12897 C CA . ARG D 1 347 ? 58.628 58.785 92.379 1.00 28.97 347 ARG D CA 1
ATOM 12898 C C . ARG D 1 347 ? 58.725 58.439 90.907 1.00 28.23 347 ARG D C 1
ATOM 12899 O O . ARG D 1 347 ? 57.717 58.238 90.234 1.00 27.74 347 ARG D O 1
ATOM 12907 N N . GLU D 1 348 ? 59.951 58.437 90.399 1.00 29.06 348 GLU D N 1
ATOM 12908 C CA . GLU D 1 348 ? 60.184 58.232 88.975 1.00 28.51 348 GLU D CA 1
ATOM 12909 C C . GLU D 1 348 ? 59.710 56.852 88.534 1.00 33.85 348 GLU D C 1
ATOM 12910 O O . GLU D 1 348 ? 59.006 56.724 87.531 1.00 33.75 348 GLU D O 1
ATOM 12916 N N . ILE D 1 349 ? 60.084 55.818 89.283 1.00 28.55 349 ILE D N 1
ATOM 12917 C CA . ILE D 1 349 ? 59.725 54.456 88.882 1.00 31.16 349 ILE D CA 1
ATOM 12918 C C . ILE D 1 349 ? 58.259 54.175 89.230 1.00 29.26 349 ILE D C 1
ATOM 12919 O O . ILE D 1 349 ? 57.576 53.444 88.512 1.00 31.95 349 ILE D O 1
ATOM 12924 N N . LEU D 1 350 ? 57.762 54.785 90.301 1.00 26.06 350 LEU D N 1
ATOM 12925 C CA . LEU D 1 350 ? 56.354 54.645 90.666 1.00 29.06 350 LEU D CA 1
ATOM 12926 C C . LEU D 1 350 ? 55.453 55.236 89.594 1.00 34.41 350 LEU D C 1
ATOM 12927 O O . LEU D 1 350 ? 54.373 54.716 89.311 1.00 31.45 350 LEU D O 1
ATOM 12932 N N . SER D 1 351 ? 55.895 56.346 89.012 1.00 34.09 351 SER D N 1
ATOM 12933 C CA . SER D 1 351 ? 55.151 56.962 87.929 1.00 30.71 351 SER D CA 1
ATOM 12934 C C . SER D 1 351 ? 55.061 56.003 86.748 1.00 30.66 351 SER D C 1
ATOM 12935 O O . SER D 1 351 ? 54.009 55.867 86.117 1.00 34.14 351 SER D O 1
ATOM 12938 N N . LEU D 1 352 ? 56.165 55.320 86.461 1.00 31.82 352 LEU D N 1
ATOM 12939 C CA . LEU D 1 352 ? 56.193 54.336 85.382 1.00 35.82 352 LEU D CA 1
ATOM 12940 C C . LEU D 1 352 ? 55.315 53.122 85.709 1.00 32.97 352 LEU D C 1
ATOM 12941 O O . LEU D 1 352 ? 54.692 52.530 84.820 1.00 32.94 352 LEU D O 1
ATOM 12946 N N . MET D 1 353 ? 55.264 52.755 86.989 1.00 33.37 353 MET D N 1
ATOM 12947 C CA . MET D 1 353 ? 54.407 51.661 87.421 1.00 34.76 353 MET D CA 1
ATOM 12948 C C . MET D 1 353 ? 52.937 51.966 87.174 1.00 33.20 353 MET D C 1
ATOM 12949 O O . MET D 1 353 ? 52.179 51.076 86.797 1.00 33.17 353 MET D O 1
ATOM 12954 N N . ARG D 1 354 ? 52.537 53.222 87.354 1.00 28.71 354 ARG D N 1
ATOM 12955 C CA . ARG D 1 354 ? 51.145 53.594 87.109 1.00 33.46 354 ARG D CA 1
ATOM 12956 C C . ARG D 1 354 ? 50.766 53.352 85.653 1.00 35.04 354 ARG D C 1
ATOM 12957 O O . ARG D 1 354 ? 49.607 53.079 85.335 1.00 36.49 354 ARG D O 1
ATOM 12965 N N . LYS D 1 355 ? 51.751 53.463 84.771 1.00 34.55 355 LYS D N 1
ATOM 12966 C CA . LYS D 1 355 ? 51.537 53.177 83.361 1.00 34.96 355 LYS D CA 1
ATOM 12967 C C . LYS D 1 355 ? 51.545 51.677 83.072 1.00 44.58 355 LYS D C 1
ATOM 12968 O O . LYS D 1 355 ? 50.715 51.178 82.308 1.00 44.35 355 LYS D O 1
ATOM 12974 N N . LYS D 1 356 ? 52.532 50.982 83.633 1.00 36.29 356 LYS D N 1
ATOM 12975 C CA . LYS D 1 356 ? 52.795 49.595 83.273 1.00 36.29 356 LYS D CA 1
ATOM 12976 C C . LYS D 1 356 ? 52.219 48.504 84.186 1.00 33.86 356 LYS D C 1
ATOM 12977 O O . LYS D 1 356 ? 52.243 47.347 83.810 1.00 32.08 356 LYS D O 1
ATOM 12983 N N . ALA D 1 357 ? 51.709 48.852 85.366 1.00 35.90 357 ALA D N 1
ATOM 12984 C CA . ALA D 1 357 ? 51.336 47.834 86.358 1.00 31.48 357 ALA D CA 1
ATOM 12985 C C . ALA D 1 357 ? 50.148 46.993 85.903 1.00 35.81 357 ALA D C 1
ATOM 12986 O O . ALA D 1 357 ? 49.274 47.486 85.195 1.00 34.09 357 ALA D O 1
ATOM 12988 N N . LYS D 1 358 ? 50.140 45.718 86.293 1.00 32.97 358 LYS D N 1
ATOM 12989 C CA . LYS D 1 358 ? 49.046 44.800 85.971 1.00 36.62 358 LYS D CA 1
ATOM 12990 C C . LYS D 1 358 ? 48.053 44.631 87.124 1.00 32.87 358 LYS D C 1
ATOM 12991 O O . LYS D 1 358 ? 47.088 43.877 87.012 1.00 29.27 358 LYS D O 1
ATOM 12997 N N . LEU D 1 359 ? 48.310 45.309 88.239 1.00 26.84 359 LEU D N 1
ATOM 12998 C CA . LEU D 1 359 ? 47.360 45.391 89.344 1.00 29.87 359 LEU D CA 1
ATOM 12999 C C . LEU D 1 359 ? 47.144 46.853 89.731 1.00 30.32 359 LEU D C 1
ATOM 13000 O O . LEU D 1 359 ? 48.020 47.683 89.487 1.00 26.95 359 LEU D O 1
ATOM 13005 N N . PRO D 1 360 ? 45.990 47.169 90.353 1.00 29.29 360 PRO D N 1
ATOM 13006 C CA . PRO D 1 360 ? 45.742 48.540 90.814 1.00 31.13 360 PRO D CA 1
ATOM 13007 C C . PRO D 1 360 ? 46.731 48.922 91.894 1.00 33.02 360 PRO D C 1
ATOM 13008 O O . PRO D 1 360 ? 47.040 48.095 92.752 1.00 30.99 360 PRO D O 1
ATOM 13012 N N . ILE D 1 361 ? 47.217 50.155 91.841 1.00 26.64 361 ILE D N 1
ATOM 13013 C CA . ILE D 1 361 ? 48.158 50.647 92.825 1.00 27.54 361 ILE D CA 1
ATOM 13014 C C . ILE D 1 361 ? 47.412 51.431 93.893 1.00 27.41 361 ILE D C 1
ATOM 13015 O O . ILE D 1 361 ? 46.582 52.284 93.579 1.00 28.78 361 ILE D O 1
ATOM 13020 N N . VAL D 1 362 ? 47.707 51.115 95.151 1.00 25.79 362 VAL D N 1
ATOM 13021 C CA . VAL D 1 362 ? 47.094 51.782 96.288 1.00 22.04 362 VAL D CA 1
ATOM 13022 C C . VAL D 1 362 ? 48.148 52.569 97.063 1.00 25.37 362 VAL D C 1
ATOM 13023 O O . VAL D 1 362 ? 49.056 51.989 97.642 1.00 25.29 362 VAL D O 1
ATOM 13027 N N . THR D 1 363 ? 48.044 53.893 97.020 1.00 29.94 363 THR D N 1
ATOM 13028 C CA . THR D 1 363 ? 48.879 54.775 97.833 1.00 31.61 363 THR D CA 1
ATOM 13029 C C . THR D 1 363 ? 48.032 55.270 98.995 1.00 31.30 363 THR D C 1
ATOM 13030 O O . THR D 1 363 ? 48.341 55.035 100.160 1.00 34.92 363 THR D O 1
ATOM 13034 N N . ASN D 1 364 ? 46.936 55.927 98.659 1.00 30.98 364 ASN D N 1
ATOM 13035 C CA . ASN D 1 364 ? 46.050 56.515 99.648 1.00 28.96 364 ASN D CA 1
ATOM 13036 C C . ASN D 1 364 ? 44.978 55.508 100.053 1.00 23.61 364 ASN D C 1
ATOM 13037 O O . ASN D 1 364 ? 44.015 55.275 99.316 1.00 23.12 364 ASN D O 1
ATOM 13042 N N . MET D 1 365 ? 45.093 54.977 101.265 1.00 23.93 365 MET D N 1
ATOM 13043 C CA . MET D 1 365 ? 44.214 53.883 101.672 1.00 24.95 365 MET D CA 1
ATOM 13044 C C . MET D 1 365 ? 42.787 54.346 101.845 1.00 26.43 365 MET D C 1
ATOM 13045 O O . MET D 1 365 ? 41.855 53.570 101.646 1.00 26.54 365 MET D O 1
ATOM 13050 N N . SER D 1 366 ? 42.610 55.614 102.203 1.00 22.74 366 SER D N 1
ATOM 13051 C CA . SER D 1 366 ? 41.270 56.147 102.376 1.00 21.25 366 SER D CA 1
ATOM 13052 C C . SER D 1 366 ? 40.513 56.123 101.056 1.00 25.10 366 SER D C 1
ATOM 13053 O O . SER D 1 366 ? 39.299 56.197 101.039 1.00 25.60 366 SER D O 1
ATOM 13056 N N . LEU D 1 367 ? 41.239 56.053 99.951 1.00 24.33 367 LEU D N 1
ATOM 13057 C CA . LEU D 1 367 ? 40.603 55.954 98.649 1.00 23.52 367 LEU D CA 1
ATOM 13058 C C . LEU D 1 367 ? 40.553 54.553 98.011 1.00 21.80 367 LEU D C 1
ATOM 13059 O O . LEU D 1 367 ? 40.136 54.440 96.848 1.00 25.35 367 LEU D O 1
ATOM 13064 N N . TYR D 1 368 ? 40.984 53.498 98.703 1.00 21.39 368 TYR D N 1
ATOM 13065 C CA . TYR D 1 368 ? 41.169 52.228 97.986 1.00 26.16 368 TYR D CA 1
ATOM 13066 C C . TYR D 1 368 ? 39.883 51.687 97.359 1.00 30.07 368 TYR D C 1
ATOM 13067 O O . TYR D 1 368 ? 39.941 51.024 96.326 1.00 30.50 368 TYR D O 1
ATOM 13076 N N . ARG D 1 369 ? 38.728 51.968 97.957 1.00 25.73 369 ARG D N 1
ATOM 13077 C CA . ARG D 1 369 ? 37.468 51.525 97.340 1.00 26.65 369 ARG D CA 1
ATOM 13078 C C . ARG D 1 369 ? 37.217 52.239 96.024 1.00 30.14 369 ARG D C 1
ATOM 13079 O O . ARG D 1 369 ? 36.674 51.654 95.077 1.00 28.06 369 ARG D O 1
ATOM 13087 N N . LYS D 1 370 ? 37.577 53.517 95.974 1.00 27.45 370 LYS D N 1
ATOM 13088 C CA . LYS D 1 370 ? 37.459 54.271 94.731 1.00 26.58 370 LYS D CA 1
ATOM 13089 C C . LYS D 1 370 ? 38.455 53.742 93.692 1.00 28.81 370 LYS D C 1
ATOM 13090 O O . LYS D 1 370 ? 38.134 53.650 92.511 1.00 32.19 370 LYS D O 1
ATOM 13096 N N . VAL D 1 371 ? 39.654 53.376 94.139 1.00 29.25 371 VAL D N 1
ATOM 13097 C CA . VAL D 1 371 ? 40.632 52.781 93.238 1.00 29.96 371 VAL D CA 1
ATOM 13098 C C . VAL D 1 371 ? 40.031 51.530 92.596 1.00 28.75 371 VAL D C 1
ATOM 13099 O O . VAL D 1 371 ? 40.046 51.370 91.367 1.00 28.28 371 VAL D O 1
ATOM 13103 N N . LEU D 1 372 ? 39.457 50.669 93.432 1.00 24.52 372 LEU D N 1
ATOM 13104 C CA . LEU D 1 372 ? 38.858 49.428 92.953 1.00 31.24 372 LEU D CA 1
ATOM 13105 C C . LEU D 1 372 ? 37.709 49.677 91.981 1.00 33.55 372 LEU D C 1
ATOM 13106 O O . LEU D 1 372 ? 37.616 49.043 90.919 1.00 28.90 372 LEU D O 1
ATOM 13111 N N . GLU D 1 373 ? 36.831 50.605 92.346 1.00 34.99 373 GLU D N 1
ATOM 13112 C CA . GLU D 1 373 ? 35.684 50.929 91.505 1.00 37.88 373 GLU D CA 1
ATOM 13113 C C . GLU D 1 373 ? 36.123 51.506 90.159 1.00 32.79 373 GLU D C 1
ATOM 13114 O O . GLU D 1 373 ? 35.486 51.255 89.135 1.00 36.35 373 GLU D O 1
ATOM 13120 N N . LYS D 1 374 ? 37.192 52.293 90.148 1.00 27.81 374 LYS D N 1
ATOM 13121 C CA . LYS D 1 374 ? 37.572 52.983 88.904 1.00 36.63 374 LYS D CA 1
ATOM 13122 C C . LYS D 1 374 ? 38.576 52.225 88.030 1.00 35.05 374 LYS D C 1
ATOM 13123 O O . LYS D 1 374 ? 38.767 52.578 86.872 1.00 29.33 374 LYS D O 1
ATOM 13129 N N . THR D 1 375 ? 39.214 51.184 88.556 1.00 34.51 375 THR D N 1
ATOM 13130 C CA . THR D 1 375 ? 40.280 50.535 87.786 1.00 32.53 375 THR D CA 1
ATOM 13131 C C . THR D 1 375 ? 39.748 49.829 86.543 1.00 32.11 375 THR D C 1
ATOM 13132 O O . THR D 1 375 ? 38.704 49.179 86.581 1.00 34.56 375 THR D O 1
ATOM 13136 N N . ASP D 1 376 ? 40.476 49.960 85.440 1.00 30.27 376 ASP D N 1
ATOM 13137 C CA . ASP D 1 376 ? 40.116 49.254 84.220 1.00 39.60 376 ASP D CA 1
ATOM 13138 C C . ASP D 1 376 ? 40.794 47.879 84.170 1.00 35.34 376 ASP D C 1
ATOM 13139 O O . ASP D 1 376 ? 40.698 47.176 83.188 1.00 36.89 376 ASP D O 1
ATOM 13144 N N . LEU D 1 377 ? 41.492 47.506 85.239 1.00 33.46 377 LEU D N 1
ATOM 13145 C CA . LEU D 1 377 ? 42.121 46.181 85.310 1.00 38.20 377 LEU D CA 1
ATOM 13146 C C . LEU D 1 377 ? 41.125 45.118 85.776 1.00 35.18 377 LEU D C 1
ATOM 13147 O O . LEU D 1 377 ? 40.307 45.382 86.659 1.00 35.48 377 LEU D O 1
ATOM 13152 N N . PRO D 1 378 ? 41.203 43.906 85.193 1.00 36.88 378 PRO D N 1
ATOM 13153 C CA . PRO D 1 378 ? 40.212 42.850 85.436 1.00 34.34 378 PRO D CA 1
ATOM 13154 C C . PRO D 1 378 ? 40.458 42.055 86.716 1.00 34.85 378 PRO D C 1
ATOM 13155 O O . PRO D 1 378 ? 40.489 40.828 86.691 1.00 40.52 378 PRO D O 1
ATOM 13159 N N . VAL D 1 379 ? 40.614 42.755 87.829 1.00 31.16 379 VAL D N 1
ATOM 13160 C CA . VAL D 1 379 ? 40.825 42.105 89.117 1.00 32.18 379 VAL D CA 1
ATOM 13161 C C . VAL D 1 379 ? 39.540 41.494 89.653 1.00 30.80 379 VAL D C 1
ATOM 13162 O O . VAL D 1 379 ? 38.445 41.735 89.133 1.00 32.81 379 VAL D O 1
ATOM 13166 N N . ASP D 1 380 ? 39.696 40.623 90.639 1.00 29.67 380 ASP D N 1
ATOM 13167 C CA . ASP D 1 380 ? 38.562 40.017 91.324 1.00 32.38 380 ASP D CA 1
ATOM 13168 C C . ASP D 1 380 ? 38.196 40.951 92.474 1.00 34.54 380 ASP D C 1
ATOM 13169 O O . ASP D 1 380 ? 38.965 41.099 93.415 1.00 30.64 380 ASP D O 1
ATOM 13174 N N . LYS D 1 381 ? 37.019 41.564 92.398 1.00 33.44 381 LYS D N 1
ATOM 13175 C CA . LYS D 1 381 ? 36.637 42.610 93.340 1.00 33.28 381 LYS D CA 1
ATOM 13176 C C . LYS D 1 381 ? 36.407 42.076 94.753 1.00 33.86 381 LYS D C 1
ATOM 13177 O O . LYS D 1 381 ? 36.909 42.647 95.724 1.00 32.48 381 LYS D O 1
ATOM 13183 N N . GLN D 1 382 ? 35.665 40.979 94.870 1.00 35.98 382 GLN D N 1
ATOM 13184 C CA . GLN D 1 382 ? 35.475 40.347 96.175 1.00 40.66 382 GLN D CA 1
ATOM 13185 C C . GLN D 1 382 ? 36.801 39.959 96.830 1.00 33.55 382 GLN D C 1
ATOM 13186 O O . GLN D 1 382 ? 37.005 40.216 98.011 1.00 29.50 382 GLN D O 1
ATOM 13192 N N . LEU D 1 383 ? 37.691 39.337 96.059 1.00 34.68 383 LEU D N 1
ATOM 13193 C CA . LEU D 1 383 ? 38.988 38.894 96.575 1.00 30.90 383 LEU D CA 1
ATOM 13194 C C . LEU D 1 383 ? 39.857 40.077 97.010 1.00 27.01 383 LEU D C 1
ATOM 13195 O O . LEU D 1 383 ? 40.493 40.037 98.072 1.00 27.14 383 LEU D O 1
ATOM 13200 N N . PHE D 1 384 ? 39.858 41.132 96.196 1.00 24.91 384 PHE D N 1
ATOM 13201 C CA . PHE D 1 384 ? 40.533 42.397 96.528 1.00 27.05 384 PHE D CA 1
ATOM 13202 C C . PHE D 1 384 ? 40.134 42.883 97.919 1.00 26.52 384 PHE D C 1
ATOM 13203 O O . PHE D 1 384 ? 40.984 43.154 98.785 1.00 22.49 384 PHE D O 1
ATOM 13211 N N . LEU D 1 385 ? 38.831 43.004 98.134 1.00 23.79 385 LEU D N 1
ATOM 13212 C CA . LEU D 1 385 ? 38.337 43.539 99.387 1.00 23.48 385 LEU D CA 1
ATOM 13213 C C . LEU D 1 385 ? 38.676 42.628 100.566 1.00 26.84 385 LEU D C 1
ATOM 13214 O O . LEU D 1 385 ? 39.012 43.116 101.642 1.00 24.75 385 LEU D O 1
ATOM 13219 N N . GLU D 1 386 ? 38.605 41.312 100.369 1.00 26.60 386 GLU D N 1
ATOM 13220 C CA . GLU D 1 386 ? 38.941 40.382 101.446 1.00 24.50 386 GLU D CA 1
ATOM 13221 C C . GLU D 1 386 ? 40.429 40.420 101.770 1.00 23.02 386 GLU D C 1
ATOM 13222 O O . GLU D 1 386 ? 40.812 40.324 102.929 1.00 26.05 386 GLU D O 1
ATOM 13228 N N . GLN D 1 387 ? 41.270 40.527 100.743 1.00 23.32 387 GLN D N 1
ATOM 13229 C CA . GLN D 1 387 ? 42.718 40.591 100.971 1.00 23.93 387 GLN D CA 1
ATOM 13230 C C . GLN D 1 387 ? 43.103 41.858 101.746 1.00 24.76 387 GLN D C 1
ATOM 13231 O O . GLN D 1 387 ? 43.834 41.806 102.747 1.00 26.72 387 GLN D O 1
ATOM 13237 N N . ILE D 1 388 ? 42.599 42.999 101.294 1.00 25.48 388 ILE D N 1
ATOM 13238 C CA . ILE D 1 388 ? 43.029 44.262 101.879 1.00 20.11 388 ILE D CA 1
ATOM 13239 C C . ILE D 1 388 ? 42.376 44.422 103.260 1.00 22.28 388 ILE D C 1
ATOM 13240 O O . ILE D 1 388 ? 42.981 44.990 104.165 1.00 23.78 388 ILE D O 1
ATOM 13245 N N . ASP D 1 389 ? 41.174 43.874 103.445 1.00 23.22 389 ASP D N 1
ATOM 13246 C CA . ASP D 1 389 ? 40.553 43.858 104.776 1.00 23.51 389 ASP D CA 1
ATOM 13247 C C . ASP D 1 389 ? 41.438 43.091 105.761 1.00 25.99 389 ASP D C 1
ATOM 13248 O O . ASP D 1 389 ? 41.588 43.501 106.912 1.00 23.66 389 ASP D O 1
ATOM 13253 N N . LEU D 1 390 ? 42.044 41.994 105.303 1.00 23.15 390 LEU D N 1
ATOM 13254 C CA . LEU D 1 390 ? 42.931 41.209 106.165 1.00 20.95 390 LEU D CA 1
ATOM 13255 C C . LEU D 1 390 ? 44.182 42.017 106.498 1.00 24.04 390 LEU D C 1
ATOM 13256 O O . LEU D 1 390 ? 44.627 42.027 107.648 1.00 22.78 390 LEU D O 1
ATOM 13261 N N . ASP D 1 391 ? 44.741 42.701 105.497 1.00 21.85 391 ASP D N 1
ATOM 13262 C CA . ASP D 1 391 ? 45.901 43.571 105.726 1.00 24.00 391 ASP D CA 1
ATOM 13263 C C . ASP D 1 391 ? 45.618 44.602 106.824 1.00 23.99 391 ASP D C 1
ATOM 13264 O O . ASP D 1 391 ? 46.451 44.827 107.714 1.00 20.59 391 ASP D O 1
ATOM 13269 N N . VAL D 1 392 ? 44.451 45.239 106.738 1.00 20.11 392 VAL D N 1
ATOM 13270 C CA . VAL D 1 392 ? 44.047 46.251 107.711 1.00 24.96 392 VAL D CA 1
ATOM 13271 C C . VAL D 1 392 ? 43.773 45.648 109.098 1.00 21.25 392 VAL D C 1
ATOM 13272 O O . VAL D 1 392 ? 44.190 46.199 110.129 1.00 20.90 392 VAL D O 1
ATOM 13276 N N . LYS D 1 393 ? 43.050 44.534 109.123 1.00 23.84 393 LYS D N 1
ATOM 13277 C CA . LYS D 1 393 ? 42.796 43.822 110.378 1.00 21.64 393 LYS D CA 1
ATOM 13278 C C . LYS D 1 393 ? 44.092 43.468 111.093 1.00 17.82 393 LYS D C 1
ATOM 13279 O O . LYS D 1 393 ? 44.205 43.583 112.323 1.00 22.33 393 LYS D O 1
ATOM 13285 N N . ALA D 1 394 ? 45.079 43.027 110.333 1.00 20.39 394 ALA D N 1
ATOM 13286 C CA . ALA D 1 394 ? 46.344 42.625 110.942 1.00 22.83 394 ALA D CA 1
ATOM 13287 C C . ALA D 1 394 ? 47.041 43.812 111.596 1.00 22.20 394 ALA D C 1
ATOM 13288 O O . ALA D 1 394 ? 47.590 43.693 112.697 1.00 19.42 394 ALA D O 1
ATOM 13290 N N . THR D 1 395 ? 47.045 44.946 110.907 1.00 17.26 395 THR D N 1
ATOM 13291 C CA . THR D 1 395 ? 47.638 46.166 111.451 1.00 21.68 395 THR D CA 1
ATOM 13292 C C . THR D 1 395 ? 46.921 46.584 112.735 1.00 17.12 395 THR D C 1
ATOM 13293 O O . THR D 1 395 ? 47.551 46.908 113.743 1.00 17.39 395 THR D O 1
ATOM 13297 N N . ASN D 1 396 ? 45.594 46.546 112.703 1.00 19.31 396 ASN D N 1
ATOM 13298 C CA . ASN D 1 396 ? 44.803 46.956 113.855 1.00 21.70 396 ASN D CA 1
ATOM 13299 C C . ASN D 1 396 ? 45.017 46.041 115.056 1.00 24.69 396 ASN D C 1
ATOM 13300 O O . ASN D 1 396 ? 45.064 46.506 116.201 1.00 20.43 396 ASN D O 1
ATOM 13305 N N . PHE D 1 397 ? 45.146 44.745 114.786 1.00 19.59 397 PHE D N 1
ATOM 13306 C CA . PHE D 1 397 ? 45.383 43.762 115.844 1.00 18.83 397 PHE D CA 1
ATOM 13307 C C . PHE D 1 397 ? 46.775 43.963 116.417 1.00 16.98 397 PHE D C 1
ATOM 13308 O O . PHE D 1 397 ? 46.948 44.039 117.636 1.00 19.42 397 PHE D O 1
ATOM 13316 N N . TYR D 1 398 ? 47.766 44.059 115.530 1.00 19.05 398 TYR D N 1
ATOM 13317 C CA . TYR D 1 398 ? 49.160 44.278 115.929 1.00 17.82 398 TYR D CA 1
ATOM 13318 C C . TYR D 1 398 ? 49.301 45.490 116.863 1.00 20.69 398 TYR D C 1
ATOM 13319 O O . TYR D 1 398 ? 49.991 45.421 117.881 1.00 21.91 398 TYR D O 1
ATOM 13328 N N . SER D 1 399 ? 48.641 46.591 116.522 1.00 15.94 399 SER D N 1
ATOM 13329 C CA . SER D 1 399 ? 48.853 47.852 117.237 1.00 17.22 399 SER D CA 1
ATOM 13330 C C . SER D 1 399 ? 48.394 47.817 118.697 1.00 22.10 399 SER D C 1
ATOM 13331 O O . SER D 1 399 ? 48.883 48.587 119.520 1.00 18.14 399 SER D O 1
ATOM 13334 N N . MET D 1 400 ? 47.453 46.932 119.023 1.00 22.53 400 MET D N 1
ATOM 13335 C CA . MET D 1 400 ? 47.039 46.760 120.421 1.00 22.69 400 MET D CA 1
ATOM 13336 C C . MET D 1 400 ? 48.183 46.237 121.298 1.00 20.15 400 MET D C 1
ATOM 13337 O O . MET D 1 400 ? 48.114 46.310 122.526 1.00 18.83 400 MET D O 1
ATOM 13342 N N . PHE D 1 401 ? 49.221 45.686 120.673 1.00 16.30 401 PHE D N 1
ATOM 13343 C CA . PHE D 1 401 ? 50.357 45.158 121.421 1.00 18.32 401 PHE D CA 1
ATOM 13344 C C . PHE D 1 401 ? 51.571 46.087 121.458 1.00 23.52 401 PHE D C 1
ATOM 13345 O O . PHE D 1 401 ? 52.611 45.707 121.981 1.00 19.75 401 PHE D O 1
ATOM 13353 N N . PHE D 1 402 ? 51.447 47.291 120.891 1.00 23.48 402 PHE D N 1
ATOM 13354 C CA . PHE D 1 402 ? 52.399 48.371 121.198 1.00 19.66 402 PHE D CA 1
ATOM 13355 C C . PHE D 1 402 ? 52.530 48.489 122.718 1.00 18.08 402 PHE D C 1
ATOM 13356 O O . PHE D 1 402 ? 51.525 48.497 123.415 1.00 19.48 402 PHE D O 1
ATOM 13364 N N . PRO D 1 403 ? 53.766 48.542 123.249 1.00 17.13 403 PRO D N 1
ATOM 13365 C CA . PRO D 1 403 ? 53.908 48.590 124.706 1.00 18.46 403 PRO D CA 1
ATOM 13366 C C . PRO D 1 403 ? 53.150 49.749 125.364 1.00 20.57 403 PRO D C 1
ATOM 13367 O O . PRO D 1 403 ? 52.634 49.573 126.459 1.00 21.50 403 PRO D O 1
ATOM 13371 N N . SER D 1 404 ? 53.061 50.895 124.701 1.00 17.48 404 SER D N 1
ATOM 13372 C CA . SER D 1 404 ? 52.407 52.051 125.310 1.00 21.18 404 SER D CA 1
ATOM 13373 C C . SER D 1 404 ? 50.981 52.192 124.814 1.00 20.98 404 SER D C 1
ATOM 13374 O O . SER D 1 404 ? 50.732 52.232 123.604 1.00 17.00 404 SER D O 1
ATOM 13377 N N . VAL D 1 405 ? 50.049 52.275 125.761 1.00 18.08 405 VAL D N 1
ATOM 13378 C CA . VAL D 1 405 ? 48.625 52.387 125.441 1.00 19.69 405 VAL D CA 1
ATOM 13379 C C . VAL D 1 405 ? 48.310 53.635 124.608 1.00 24.12 405 VAL D C 1
ATOM 13380 O O . VAL D 1 405 ? 47.321 53.654 123.864 1.00 20.29 405 VAL D O 1
ATOM 13384 N N . GLU D 1 406 ? 49.146 54.670 124.724 1.00 17.94 406 GLU D N 1
ATOM 13385 C CA . GLU D 1 406 ? 48.940 55.928 123.986 1.00 18.10 406 GLU D CA 1
ATOM 13386 C C . GLU D 1 406 ? 49.109 55.764 122.479 1.00 21.07 406 GLU D C 1
ATOM 13387 O O . GLU D 1 406 ? 48.701 56.635 121.701 1.00 22.66 406 GLU D O 1
ATOM 13393 N N . GLN D 1 407 ? 49.728 54.659 122.074 1.00 19.41 407 GLN D N 1
ATOM 13394 C CA . GLN D 1 407 ? 49.996 54.355 120.669 1.00 19.14 407 GLN D CA 1
ATOM 13395 C C . GLN D 1 407 ? 48.984 53.410 120.016 1.00 22.02 407 GLN D C 1
ATOM 13396 O O . GLN D 1 407 ? 49.130 53.077 118.845 1.00 18.89 407 GLN D O 1
ATOM 13402 N N . ARG D 1 408 ? 47.956 52.998 120.754 1.00 20.26 408 ARG D N 1
ATOM 13403 C CA . ARG D 1 408 ? 47.089 51.899 120.316 1.00 20.80 408 ARG D CA 1
ATOM 13404 C C . ARG D 1 408 ? 45.796 52.302 119.570 1.00 19.80 408 ARG D C 1
ATOM 13405 O O . ARG D 1 408 ? 45.036 51.438 119.150 1.00 24.56 408 ARG D O 1
ATOM 13423 N N . GLY D 1 410 ? 43.233 54.155 116.646 1.00 26.64 410 GLY D N 1
ATOM 13424 C CA . GLY D 1 410 ? 43.082 54.477 115.233 1.00 22.51 410 GLY D CA 1
ATOM 13425 C C . GLY D 1 410 ? 43.485 53.334 114.330 1.00 23.47 410 GLY D C 1
ATOM 13426 O O . GLY D 1 410 ? 44.025 52.325 114.797 1.00 22.48 410 GLY D O 1
ATOM 13427 N N . GLU D 1 411 ? 43.217 53.480 113.034 1.00 21.49 411 GLU D N 1
ATOM 13428 C CA . GLU D 1 411 ? 43.622 52.463 112.070 1.00 22.94 411 GLU D CA 1
ATOM 13429 C C . GLU D 1 411 ? 44.831 53.001 111.323 1.00 22.28 411 GLU D C 1
ATOM 13430 O O . GLU D 1 411 ? 44.708 53.888 110.466 1.00 18.00 411 GLU D O 1
ATOM 13436 N N . ARG D 1 412 ? 46.000 52.463 111.640 1.00 18.30 412 ARG D N 1
ATOM 13437 C CA . ARG D 1 412 ? 47.229 53.047 111.114 1.00 19.51 412 ARG D CA 1
ATOM 13438 C C . ARG D 1 412 ? 47.364 52.958 109.588 1.00 21.17 412 ARG D C 1
ATOM 13439 O O . ARG D 1 412 ? 48.040 53.796 108.976 1.00 22.00 412 ARG D O 1
ATOM 13447 N N . ASP D 1 413 ? 46.707 51.985 108.962 1.00 18.73 413 ASP D N 1
ATOM 13448 C CA . ASP D 1 413 ? 46.726 51.945 107.504 1.00 23.25 413 ASP D CA 1
ATOM 13449 C C . ASP D 1 413 ? 46.071 53.177 106.886 1.00 27.40 413 ASP D C 1
ATOM 13450 O O . ASP D 1 413 ? 46.392 53.552 105.752 1.00 22.58 413 ASP D O 1
ATOM 13455 N N . PHE D 1 414 ? 45.074 53.731 107.574 1.00 17.72 414 PHE D N 1
ATOM 13456 C CA . PHE D 1 414 ? 44.445 54.971 107.106 1.00 20.69 414 PHE D CA 1
ATOM 13457 C C . PHE D 1 414 ? 45.099 56.249 107.629 1.00 26.06 414 PHE D C 1
ATOM 13458 O O . PHE D 1 414 ? 45.083 57.288 106.964 1.00 29.73 414 PHE D O 1
ATOM 13466 N N . SER D 1 415 ? 45.660 56.181 108.828 1.00 23.15 415 SER D N 1
ATOM 13467 C CA . SER D 1 415 ? 46.234 57.381 109.443 1.00 25.75 415 SER D CA 1
ATOM 13468 C C . SER D 1 415 ? 47.654 57.677 108.933 1.00 30.01 415 SER D C 1
ATOM 13469 O O . SER D 1 415 ? 48.065 58.842 108.851 1.00 26.70 415 SER D O 1
ATOM 13472 N N . ILE D 1 416 ? 48.390 56.632 108.556 1.00 23.97 416 ILE D N 1
ATOM 13473 C CA . ILE D 1 416 ? 49.783 56.800 108.130 1.00 21.45 416 ILE D CA 1
ATOM 13474 C C . ILE D 1 416 ? 49.911 56.665 106.623 1.00 27.40 416 ILE D C 1
ATOM 13475 O O . ILE D 1 416 ? 49.755 55.581 106.081 1.00 25.19 416 ILE D O 1
ATOM 13480 N N . HIS D 1 417 ? 50.221 57.759 105.945 1.00 23.00 417 HIS D N 1
ATOM 13481 C CA . HIS D 1 417 ? 50.397 57.712 104.499 1.00 23.67 417 HIS D CA 1
ATOM 13482 C C . HIS D 1 417 ? 51.750 57.086 104.148 1.00 24.05 417 HIS D C 1
ATOM 13483 O O . HIS D 1 417 ? 52.600 56.931 105.026 1.00 23.01 417 HIS D O 1
ATOM 13490 N N . PRO D 1 418 ? 51.950 56.712 102.872 1.00 21.34 418 PRO D N 1
ATOM 13491 C CA . PRO D 1 418 ? 53.246 56.161 102.486 1.00 19.01 418 PRO D CA 1
ATOM 13492 C C . PRO D 1 418 ? 54.403 57.029 102.969 1.00 23.72 418 PRO D C 1
ATOM 13493 O O . PRO D 1 418 ? 54.378 58.257 102.808 1.00 23.09 418 PRO D O 1
ATOM 13497 N N . ILE D 1 419 ? 55.400 56.385 103.574 1.00 22.36 419 ILE D N 1
ATOM 13498 C CA . ILE D 1 419 ? 56.593 57.089 104.015 1.00 24.34 419 ILE D CA 1
ATOM 13499 C C . ILE D 1 419 ? 57.212 57.793 102.825 1.00 24.42 419 ILE D C 1
ATOM 13500 O O . ILE D 1 419 ? 57.363 57.193 101.772 1.00 26.65 419 ILE D O 1
ATOM 13505 N N . PHE D 1 420 ? 57.561 59.060 102.975 1.00 21.41 420 PHE D N 1
ATOM 13506 C CA . PHE D 1 420 ? 58.251 59.738 101.891 1.00 24.17 420 PHE D CA 1
ATOM 13507 C C . PHE D 1 420 ? 59.549 60.400 102.357 1.00 26.26 420 PHE D C 1
ATOM 13508 O O . PHE D 1 420 ? 59.549 61.152 103.321 1.00 24.09 420 PHE D O 1
ATOM 13516 N N . LEU D 1 421 ? 60.647 60.129 101.659 1.00 21.76 421 LEU D N 1
ATOM 13517 C CA . LEU D 1 421 ? 61.917 60.790 101.958 1.00 22.68 421 LEU D CA 1
ATOM 13518 C C . LEU D 1 421 ? 62.413 61.524 100.731 1.00 27.17 421 LEU D C 1
ATOM 13519 O O . LEU D 1 421 ? 62.487 60.943 99.645 1.00 25.16 421 LEU D O 1
ATOM 13524 N N . ARG D 1 422 ? 62.756 62.791 100.923 1.00 23.69 422 ARG D N 1
ATOM 13525 C CA . ARG D 1 422 ? 63.331 63.624 99.875 1.00 25.14 422 ARG D CA 1
ATOM 13526 C C . ARG D 1 422 ? 64.763 63.212 99.605 1.00 27.95 422 ARG D C 1
ATOM 13527 O O . ARG D 1 422 ? 65.423 62.637 100.465 1.00 28.89 422 ARG D O 1
ATOM 13535 N N . THR D 1 423 ? 65.244 63.523 98.407 1.00 34.87 423 THR D N 1
ATOM 13536 C CA . THR D 1 423 ? 66.645 63.326 98.066 1.00 33.76 423 THR D CA 1
ATOM 13537 C C . THR D 1 423 ? 67.551 64.253 98.881 1.00 37.94 423 THR D C 1
ATOM 13538 O O . THR D 1 423 ? 68.479 63.790 99.543 1.00 42.78 423 THR D O 1
#

Secondary structure (DSSP, 8-state):
--EEEEEE--TT--HHHHHHHHHHHHHH--SEEEEEEE-----S---SS-HHHHHHHHHHTT-SEEEEEPHHHHTS-HHHHHHHHHHHHHHTS---EEEEEESS--HHHHHHHHHHHHH--HHHHHHHHHHHHTT--HHHHHHHHHHHHHHHTTS-GGGGGGGGSHHHHHHHHHHHHHHHHT--PEEEEEE--------HHHHHHHHHTT-HHHHHHHS-HHHHHHHHHHHHTT-----GGGGHHHHHHHHTT--HHHHHTBTT--TTHHHHHHHHHHH-SSHHHHHHHH--TT--HHHHHHHHHHHHTT-BHHHHHHHHHH--S-EEEEEEETTHHHHHHHHHHH-SS-EES-GGGHHHHHHH--S---HHHHHHHHHHHHHHHHHHHTTSSSGGG---HHHHSPPEEE--/--EEEEEE--TT--HHHHHHHHHHHHHH--SEEEEEEE-----S---SS-HHHHHHHHHHTT-SEEEEEPHHHHTS-HHHHHHHHHHHHHHTS---EEEEEESS--HHHHHHHHHHHHH--HHHHHHHHHHHTTT--HHHHHHHHHHHHHHHHTS-GGGGGGGGSHHHHHHHHHHHHHHHTT--PEEEEEE--------HHHHHHHHHTT-HHHHHHTS-HHHHHHHHHHHHTT-----GGGGHHHHHHHHTT--HHHHHTBTT--TTHHHHHHHHHHH-SSHHHHHHHH--TT--HHHHHHHHHHHHTT-BHHHHHHHHHH--S-EEEEEEEHHHHHHHHHHHHH-SS-EES-GGGHHHHHHH--S---HHHHHHHHHHHHHHHHHHHTTSSSGGG---HHHHSPPEEE--/--EEEEEE--TT--HHHHHHHHHHHHHH--SEEEEEEE-----S---SS-HHHHHHHHHHTT-SEEEEE-HHHHTS-HHHHHHHHHHHHHHTS---EEEEEESS--HHHHHHHHHHHHH--HHHHHHHHHHHHTT--HHHHHHHHHHHHHHHHT--GGGGGGGGSHHHHHHHHHHHHHHHHT---EEEEEE------HHHHHHHHHTT-HHHHHHTS-HHHHHHHHHHHHTT-----HHHHHHHHHHHHHT--HHHHHTBTT--TTHHHHHHHHHHH-SSHHHHHHHH--TTS-HHHHHHHHHHHHTT-BHHHHHHHHHH--S-EEEEEEEHHHHHHHHHHHHH-SS-EE-SGGGHHHHHHH--S---HHHHHHHHHHHHHHHHHHHTT-SSGGG---HHHHSPPEEE--/--EEEEEE--TT--HHHHHHHHHHHHHH--SEEEEEEE-----S---SS-HHHHHHHHHHTT-SEEEEE-HHHHTS-HHHHHHHHHHHHHHTS---EEEEEESS--HHHHHHHHHHHHH--HHHHHHHHHHHHTT--HHHHHHHHHHHHHTTTT--GGGGGGGGSHHHHHHHHHHHHHHHTT---EEEEEE-----S--HHHHHHHHHTT-HHHHHHHS-HHHHHHHHHHHHTT-----GGGGHHHHHHHHHT--HHHHHTBTT--TTHHHHHHHHHHH-SSHHHHHHHH-BTTB-HHHHHHHHHHHHTT-BHHHHHHHHHH--S-EEEEEEETTHHHHHHHHHHH-SS-EES-GGGHHHHHHH--S---HHHHHHHHHHHHHHHHHHHTTSSSGGG---HHHHSPPEEE--

Nearest PDB structures (foldseek):
  5y0t-assembly1_A  TM=1.002E+00  e=1.216E-73  Thermotoga maritima
  5y0t-assembly2_D  TM=9.975E-01  e=8.489E-71  Thermotoga maritima
  5y0t-assembly2_C  TM=9.930E-01  e=4.900E-70  Thermotoga maritima
  5y0r-assembly1_A  TM=9.969E-01  e=1.063E-66  Thermotoga maritima
  5y0o-assembly1_B  TM=8.857E-01  e=4.657E-29  Bacillus subtilis

Organism: Thermotoga maritima (strain ATCC 43589 / DSM 3109 / JCM 10099 / NBRC 100826 / MSB8) (NCBI:txid243274)
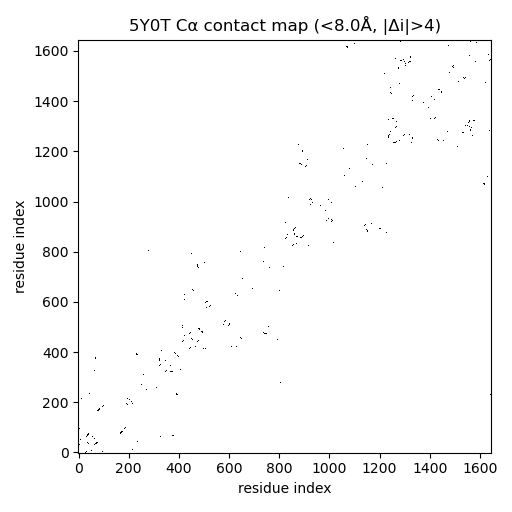
Foldseek 3Di:
DAEEEEEEAPLPPWPLNLVQVVVRCVVRVGPAYEYAYEFQFQLLKGRQFGPLLRLVVVQVSGHFFYWYQFPLQSHYYLLSVLLQRLLLQLQLLHHAAYEFAAAVQDLVVLLVLLVCVQVVDVQLVVQLVVLVVVPADNLVSNLRSVLVVCVVVVHHSVVSVSCVDRRSVSSSSNNNSCVVVVHNHHYGYDYRDDCCADDSVVLVVCVVVPVLVVNCSTHDPSSSVSVVVCVVVLSGRFTRQLCWQVLLVVLQVDALVLLVFFPLDDPCLSVLSNVLSVVDDTSVSSLVSSDDPNDDSSSVSSSSVSSVLVVGHVLSVCCSVQNAQEIETQAREPSSVVSSVVSVVRGLHQYDQQPVCVVVSLVDDPRPGDSVSNVVRVVSSQVVQLVSLCRRRDPVRNPRCSNVPTRYYYYD/DAEEEEEEAPLPPWPLNLVQVVVSCVVGVGLAYEYEYEFQFQLLKGRQFGRLLRQVLVVVSGHFFYWYQFPLQNHYYLLSVLLQRLLLQLQLLHHAAYEFAAAVQPLVVLLVLLCCVQVVDPQLVVQLVVLVPVVDDNVVSNLRSQLVVCVVVPHHSVVSCSCVDDRSVSSSSNSNSCVVVVHNHHYGYDYRDDCLDDDSVVLVVCVVVPPLVVNVSTHDPSSSVSQVVCVVVLRGRFTRQLCWQVLLVLLQVDALVQLVFFPLDDPCLSVLSNVLSVVDDTSVSSLVSSDDPSDDSSSVSSSSVSSVLVHGPVLSVVCSVQPAQEIETQAREPSSVVSSVVSVVRGQHQYDFAPVCVVVSLVPDPHPGDSVSNVVRVVSSQVVQLVSLCSRRDNVRNPRCSNVPTRYYHYD/DAEEEEEEAPLPPWPLNLVQVVVSCVVGVGLAYEYEYEFQFQLLKGRQFGRLLRQVLVQVSGHFFYWYQFPLQNHYYLLSVLLQRLVLQLQLLHHAEYEFAAAVQPLVVLLVLLCCVQVVPVQLVVQLVVLVVVPDDNVVSNLVSVLVVCVVVVHHSVVSVSCVDVRSVSSSSNSNSCVVVVHNHHYGYDYGDCDDDSVVLVVCVVVVVLVVNVSTHDPSSSVSSVVCVVVQRGRFTRQLCWQVLLVVLQVDALVLLVFFPLDDPCLSVLSNVLSVPDDTNVSSLVSSDDPPDDSSSVSSSSLSSVLVPGHVLSVVCSVQHAQEIETQAREPSSVVSSVVSVVRGLHQYDFQVVCVVVSLVPDPHPGDSVSNVVRVVSVQVVQLVSLPSRRDNVRNPRCSNVPGRYYHYD/DAEEEEEEAPLPPWPLNLVQVVVRCVVRVGPAYEYEYEFQAQLLKGRQFGPLLRQVLCVVSGHFFYWYQFPLQCHYYLLSVLLQRLVLQLQLQHHAEYEFEAAVQDQVLLLVLLVCVQVPDPQLVVQLVVLVVVQAANVVSNLRSQLVVCVVVVHDSCVSVSCVDPRSVSVSSNSNSCVVVVGNHHYGYDYGDPVQDDDSVVLVVCVVVVVLVSNVSTHDPSSSVSQVVCVVVLSGRFTRQLCWQVLLVVLQVDALVLLVFFPLDDPCLSVQSNVLSVVDDTSVSSLVSSDDPRDDSSSVSSSSLSSVLVPGPVLSVVCSVQPAQEIETQAREPSSVVSSVVSCVRGLHQYDQQPVCVVVSLVPDPHPGDSVSNCVRVVSSQVVQLVSLCSRRDPVRRPRCSNVPTRYYHYD

Solvent-accessible surface area: 65654 Å² total

Radius of gyration: 40.25 Å; Cα contacts (8 Å, |Δi|>4): 2972; chains: 4; bounding box: 85×105×107 Å

InterPro domains:
  IPR008513 tRNA(Met) cytidine acetate ligase [MF_01539] (1-414)
  IPR008513 tRNA(Met) cytidine acetate ligase [PF05636] (2-405)
  IPR008513 tRNA(Met) cytidine acetate ligase [PTHR37825] (1-416)
  IPR014729 Rossmann-like alpha/beta/alpha sandwich fold [G3DSA:3.40.50.620] (1-239)

Sequence (1646 aa):
MKVLGVVVEYNPFHNGHLYHLTSARELVKPDYTIAVMSGNFQRGEPAVIDKFARAEIALRMGVDVVLELPVVFATQDAGGFAFGAVCVLDATGVVTDVVFGSESNDIEFLQRVARILYEQPDEYQKFLHEELKKGYSFPNARKYALMRYFSMKGWNEEEVLKLEKSNDILGVEYIHSALKIGSNIRFHTIKRVGARFSSATAIRNLMREKRWEEVRDSLPEDSFEILMREINEGRGPVFLENMGDFLLSFFRLKNMDFFEKIHGFSEGLEKRFHVCARQTGSYRDFLECVKAKRFTFSRIRRLALFSVFEVNKEFVEKSNTKGPQYIRILGFTEKGREILSLMRKKAKLPIVTNMSLYRKVLEKTDLPVDKQLFLEQIDLDVKATNFYSMFFPSVEQRGERDFSIHPIFLRTMKVLGVVVEYNPFHNGHLYHLTSARELVKPDYTIAVMSGNFQRGEPAVIDKFARAEIALRMGVDVVLELPVVFATQDAGGFAFGAVCVLDATGVVTDVVFGSESNDIEFLQRVARILYEQPDEYQKFLHEELKKGYSFPNARKYALMRYFSMKGWNEEEVLKLEKSNDILGVEYIHSALKIGSNIRFHTIKRVGGRFSSATAIRNLMREKRWEEVRDSLPEDSFEILMREINEGRGPVFLENMGDFLLSFFRLKNMDFFEKIHGFSEGLEKRFHVCARQTGSYRDFLECVKAKRFTFSRIRRLALFSVFEVNKEFVEKSNTKGPQYIRILGFTEKGREILSLMRKKAKLPIVTNMSLYRKVLEKTDLPVDKQLFLEQIDLDVKATNFYSMFFPSVEQRGERDFSIHPIFLRTMKVLGVVVEYNPFHNGHLYHLTSARELVKPDYTIAVMSGNFQRGEPAVIDKFARAEIALRMGVDVVLELPVVFATQDAGGFAFGAVCVLDATGVVTDVVFGSESNDIEFLQRVARILYEQPDEYQKFLHEELKKGYSFPNARKYALMRYFSMKGWNEEEVLKLEKSNDILGVEYIHSALKIGSNIRFHTIKRVRFSSATAIRNLMREKRWEEVRDSLPEDSFEILMREINEGRGPVFLENMGDFLLSFFRLKNMDFFEKIHGFSEGLEKRFHVCARQTGSYRDFLECVKAKRFTFSRIRRLALFSVFEVNKEFVEKSNTKGPQYIRILGFTEKGREILSLMRKKAKLPIVTNMSLYRKVLEKTDLPVDKQLFLEQIDLDVKATNFYSMFFPSVEQRGERDFSIHPIFLRTMKVLGVVVEYNPFHNGHLYHLTSARELVKPDYTIAVMSGNFQRGEPAVIDKFARAEIALRMGVDVVLELPVVFATQDAGGFAFGAVCVLDATGVVTDVVFGSESNDIEFLQRVARILYEQPDEYQKFLHEELKKGYSFPNARKYALMRYFSMKGWNEEEVLKLEKSNDILGVEYIHSALKIGSNIRFHTIKRVGGRFSSATAIRNLMREKRWEEVRDSLPEDSFEILMREINEGRGPVFLENMGDFLLSFFRLKNMDFFEKIHGFSEGLEKRFHVCARQTGSYRDFLECVKAKRFTFSRIRRLALFSVFEVNKEFVEKSNTKGPQYIRILGFTEKGREILSLMRKKAKLPIVTNMSLYRKVLEKTDLPVDKQLFLEQIDLDVKATNFYSMFFPSVEQRGERDFSIHPIFLRT

B-factor: mean 36.97, std 20.64, range [13.39, 170.5]